Protein AF-0000000077105396 (afdb_homodimer)

Radius of gyration: 41.62 Å; Cα contacts (8 Å, |Δi|>4): 5730; chains: 2; bounding box: 111×125×95 Å

Solvent-accessible surface area (backbone atoms only — not comparable to full-atom values): 100128 Å² total; per-residue (Å²): 136,83,77,78,76,79,70,72,74,74,66,68,72,69,74,71,68,78,70,71,73,64,83,56,80,66,70,77,72,73,71,75,85,73,76,82,68,80,80,72,78,71,76,42,39,32,32,32,34,20,33,86,85,65,45,50,37,55,62,29,36,38,28,36,68,96,54,90,52,63,37,54,20,36,81,74,3,40,34,68,40,69,69,89,66,89,78,42,33,30,32,38,39,36,94,58,30,41,70,42,78,43,73,61,43,77,70,36,76,47,67,41,46,66,36,79,51,76,57,64,38,71,39,74,52,75,93,43,71,41,41,54,74,69,52,37,50,53,67,44,78,43,49,38,78,74,37,60,72,56,92,65,74,30,57,54,46,44,51,50,54,70,42,62,45,46,47,50,26,36,30,42,38,52,63,74,45,49,30,20,53,36,37,72,58,83,76,50,88,58,35,62,45,56,27,27,25,24,53,72,72,38,78,59,42,72,47,76,75,84,48,59,58,88,47,42,44,33,39,26,42,26,67,32,26,49,47,15,21,84,54,22,51,51,17,63,25,16,31,38,38,36,35,55,65,70,48,43,70,42,70,67,33,41,39,38,37,41,35,38,33,42,29,35,73,38,50,65,60,46,42,66,42,47,15,45,57,45,42,52,54,53,63,62,16,78,47,38,86,68,68,72,59,91,69,76,48,81,68,43,35,76,30,65,38,65,47,45,63,71,36,46,42,78,11,48,37,40,40,40,37,40,39,41,28,16,32,45,87,48,40,25,30,27,38,38,42,37,41,38,36,31,40,22,26,48,37,45,30,40,33,37,37,41,37,41,39,40,40,42,39,38,31,84,42,97,43,37,37,43,34,46,35,40,38,40,34,43,35,40,36,43,41,48,52,54,64,62,38,49,41,56,39,51,44,19,67,37,63,66,44,47,96,85,67,44,72,39,58,60,44,34,81,87,32,80,47,33,80,44,74,36,66,68,51,34,53,74,65,28,38,34,41,38,41,35,43,39,39,36,42,35,47,32,38,38,38,42,80,50,96,39,36,36,38,39,39,43,37,38,44,35,43,35,39,39,41,35,43,36,41,30,37,31,90,24,58,74,71,3,39,82,46,29,11,31,31,36,41,37,41,37,40,39,40,38,43,38,38,37,43,37,40,38,38,41,50,75,54,93,55,37,37,42,37,35,38,44,34,41,37,40,38,38,40,40,38,38,40,38,42,37,30,24,24,18,36,58,78,90,63,79,38,41,40,30,24,47,37,64,71,42,60,36,24,45,76,50,66,50,44,36,40,36,44,37,38,41,37,37,39,34,44,71,83,28,38,34,38,37,42,34,44,33,37,41,34,38,59,42,35,9,87,80,33,28,64,49,77,30,31,21,38,27,29,27,39,34,50,55,71,38,87,85,48,74,64,80,56,51,66,37,39,33,42,27,32,28,33,20,28,17,24,41,53,67,73,57,62,59,51,24,42,65,38,65,46,31,38,48,58,61,93,78,37,46,38,73,40,64,62,33,55,43,25,46,73,30,53,65,20,37,36,38,27,40,38,42,34,41,39,39,22,28,64,85,58,31,36,35,39,39,42,38,39,40,39,37,41,28,36,35,31,48,37,72,42,76,45,74,52,85,74,66,29,50,44,34,57,38,61,36,30,29,36,37,35,38,36,42,32,36,39,39,36,35,49,79,39,82,50,95,52,41,35,31,34,43,38,40,31,34,24,32,56,46,56,30,25,68,43,59,58,66,38,75,42,96,87,70,44,75,40,71,60,72,41,78,44,68,63,49,55,84,64,82,73,49,67,34,18,33,42,36,74,73,33,33,70,58,19,29,39,35,31,38,55,64,48,37,38,34,70,78,18,45,37,26,21,32,21,65,47,98,88,66,44,83,42,79,37,63,46,67,90,68,34,33,73,37,79,69,55,43,41,66,46,50,32,38,33,21,41,33,38,40,38,35,45,74,53,35,36,38,40,40,36,34,34,38,35,36,70,16,31,28,41,34,51,32,41,41,62,27,60,26,46,31,45,53,59,69,73,43,30,40,48,54,76,53,92,91,55,40,65,28,84,52,68,73,40,90,28,73,32,37,43,39,26,70,61,32,80,64,56,70,38,52,62,36,48,73,41,52,36,56,31,35,38,43,28,40,49,26,39,34,43,35,40,54,42,82,36,53,93,76,63,30,57,35,36,36,42,33,44,33,38,29,46,72,50,71,52,59,81,38,60,48,45,55,65,76,40,40,27,38,67,31,67,86,71,41,76,27,72,49,50,58,42,56,70,55,69,61,43,46,48,31,35,44,36,43,35,40,37,40,31,67,136,83,76,80,76,80,71,68,72,76,67,67,71,68,69,72,66,76,75,69,69,66,86,60,79,67,72,72,77,70,70,74,83,73,77,81,68,79,79,73,80,71,77,40,39,31,32,32,33,19,34,85,85,64,45,50,38,55,62,28,36,38,29,37,68,95,56,90,51,66,36,54,20,36,81,73,3,39,34,68,40,68,69,88,66,88,79,41,34,31,32,38,38,36,94,56,29,41,70,43,78,45,72,61,44,76,70,36,76,45,67,41,47,65,36,79,51,76,58,65,38,69,41,72,50,77,92,42,73,39,42,54,73,69,52,37,51,52,66,45,77,43,48,38,77,74,38,60,70,57,91,64,73,31,56,55,47,44,50,50,55,69,42,62,44,44,48,50,26,36,28,42,39,52,61,74,45,50,30,21,53,35,38,72,56,83,75,48,88,57,36,61,46,56,29,26,26,26,53,72,72,39,78,58,43,72,48,76,75,85,48,59,58,87,46,40,44,31,38,26,40,25,68,33,24,48,47,14,20,84,54,23,50,52,17,63,26,15,30,39,38,34,36,57,65,71,48,43,70,43,71,68,32,41,39,40,38,42,36,38,35,41,30,37,72,38,50,65,61,46,45,67,42,47,15,44,56,43,42,53,52,54,62,62,17,78,47,38,86,70,67,74,58,90,71,76,48,82,68,43,35,76,29,66,39,64,47,45,65,70,35,45,41,80,11,48,36,40,41,39,38,40,39,40,30,16,32,44,87,48,40,24,29,27,40,38,41,37,41,38,37,31,40,24,27,48,36,46,31,40,33,37,35,42,36,38,38,40,39,42,38,39,32,82,42,96,43,36,38,42,34,46,34,40,38,40,34,42,38,42,36,43,41,49,51,54,64,63,38,49,40,55,38,50,43,19,66,39,62,65,44,47,97,85,66,44,70,39,58,58,43,34,80,87,33,80,47,33,82,44,76,36,66,68,51,34,52,76,66,28,38,36,40,37,40,35,41,38,40,36,42,36,46,32,39,37,39,43,82,49,96,38,36,36,39,38,40,41,37,39,44,35,42,35,41,38,42,36,42,35,41,30,37,32,90,23,57,74,72,3,40,82,48,29,10,32,32,37,42,38,41,37,40,39,40,37,42,40,38,38,42,35,41,37,38,42,50,74,56,93,55,37,36,42,36,34,37,44,36,41,39,40,39,37,40,40,38,39,38,39,42,37,30,24,24,17,35,60,78,90,63,78,37,42,41,31,24,48,40,66,71,42,59,35,24,46,74,48,65,50,44,38,42,35,45,36,38,42,39,39,40,34,43,71,83,28,38,35,39,40,42,35,43,33,37,40,36,39,60,43,34,7,88,80,33,28,62,49,77,29,30,20,37,29,29,25,39,35,49,53,72,37,85,84,48,74,62,80,54,51,66,38,38,32,42,28,33,28,33,21,29,19,24,40,53,67,75,56,61,58,51,24,42,66,38,64,46,38,31,50,58,62,93,77,37,47,40,75,39,65,60,34,56,44,25,47,72,29,56,65,21,35,34,38,27,40,36,40,35,40,40,39,22,28,62,85,58,30,36,34,38,39,40,37,41,40,39,36,41,27,36,34,31,48,37,73,43,76,46,75,52,86,73,67,30,52,44,34,58,38,62,34,31,28,36,36,35,40,36,42,32,37,39,40,36,34,48,79,39,81,49,95,53,40,34,30,35,42,37,40,30,35,24,30,57,46,54,29,26,68,43,59,60,66,39,75,41,96,87,69,44,73,40,72,61,72,42,80,44,66,61,47,56,83,64,83,74,50,65,34,18,33,43,38,75,74,33,34,69,56,19,30,40,35,31,37,56,64,50,37,38,35,70,78,19,45,36,27,22,32,20,64,47,98,87,66,44,82,42,79,35,63,46,67,89,66,34,35,72,37,78,70,56,42,40,66,45,48,33,36,33,20,41,36,38,40,38,37,46,75,51,33,36,37,39,40,36,34,34,38,35,36,70,16,29,28,40,35,51,32,41,42,62,27,60,24,46,31,44,52,59,70,71,43,30,41,47,54,75,51,92,91,56,40,65,28,84,52,68,72,38,89,30,72,33,38,44,40,25,70,62,33,80,65,56,71,38,52,62,36,48,73,39,53,36,57,31,35,37,43,28,40,48,25,41,36,43,36,40,53,43,80,36,52,94,75,65,28,57,35,36,36,42,34,43,33,39,28,45,72,50,71,51,58,81,37,60,48,46,54,65,74,39,41,27,36,66,30,66,85,71,41,76,27,73,47,50,58,42,55,68,55,69,61,43,47,48,30,36,44,36,42,36,40,37,41,31,69

Foldseek 3Di:
DCPPPPPDPPPDDPPPDDPPDPPPPPPPPVPDPPDPPDPPVLPWQKEFEAAPVRAGDFFKWKADPPDRFIDTAHPRRMDTTRDDDPQQWIWTDDQQFDIDIDRRDHHYYHYTYGPPDPQSDWDDFAQGIDGNLQDFADKDKFFLVQQVLDDAQFSLQSCDFVDFQKHWQAFFQAHPGGIAIFGLDAFFDQFDQAAWEAEPNRTDGRGPPRDGSVFFGMKMKGHFCQRQCQVFARDQRTYIYTYGDFADEDDKWKKKKKKKWKWWFFFAQFFFDWQLRQLVLCVQFPPNVPDDQPPNDPCSNVFFDQLLVVFFAIKMKIKIKMKIWYDHPQKIKIKMWIKIWIDRRGPFKIKIKIKIKIKMWGDPDPFKIKIKIKIKMKMKMKGLGDFLLCSFWPHRSDDLADPVGHGAAQLHPPDLLSNGGSSVVQSVAKIKMKMKMKMKIKMKMKGHPDPFKIKIKIWMKMKMKMKMWIWGACSHPDCCPVQVIKIKIKIKMKMKIKMKIKMKGWDDDVQKTKIKIKMKMKMKMKMKMWIWMATDAHGPDRDSVRGDDTDDIDMDMDMKMKMKIKMKMWMGGNSFKIKIKIKMKMAIQQAAPVARIDIKMKIKMKGWPCPDPVNDDPFWPTKMKMKMKMKHWTGGPDRHQQDFDWDQCDDDPNDTDTATAADHNNHQYIWMKMKIKIKIWTAGRSRQKTKIKMWMKIKIFQHWDFDADDCPRVYGTHIGRWFMKMKIKMKMKIKHFPDDDPFKTKIKIKIKMFMDMFTATGFFDQDPVRDTDDDKDKDDQFAPDPQEWIFIDDGGHHRQWTKAWAWPAAAQAAQATWTWAQDPVRDTDIDLQRVRTHIDGLAGAAFRMWHKMKMWMGGHQKIKIWIKIWTFHGKFQALQCLPQVVLQLPPSNTIHIDDDVPAAGHNHHRDRGRHGRHHHNDPSCSSGYYCNRIDTLTKMWTAKMKMKGKDQPVVVVWRIKMKMKMKGRPDMDDPDSGSHSSAHWDQTPSRDTHRHRYRDSSGNGHMIMIMIMMMIMD/DCPPPPPPDDPPDPPPDPPPDPDPPPPPPVPDPPDPPDPPVLPWFKEFEAAPVRAGDWFKWKADPPDRFIDTAHPRRMDTTRDDDPQQWIWTDDQQFDIDIDRGDHHYYHYTYGPPDPQSDWDDFAQGIDGNLQDQADKDKFFLVQQVLDDAQFSLQSCDFVDFQKHWQAFFQAHPGGIAIFGLDAFFDFFDQAAWEAEPNRTDGRGPPRDGSVFFGMKMKGHFCQRQCQVFARDQRTYIYTYGDFADEDDKKKKKKKKKWKWWFFFEQFFFDWQLRQLVLCVLFPPNVPDDQPPNDPCSNVFFDQLLVVFFAIKMKIKIKMKIWYDHPQKIKIKMWIKIWIDRRGPFKIKIKIKIKIKMWGDPDPFKIKIKIKIKMKMKMKGLGDFLLCSFWPHRSDDQADPVGHGAAQLHPPDLQSNGGSSVVQSVAKIKMKMKMKMKIKMKMKGHPDPFKIKIKIWMKMKMKMKMWIWGACSHPDCCPVQVIKIKIKIKMKMKIKMKIKMKGWDDDVQKTKIKIKMKIKMKMKMKMWIWMATDAHGPDRDSVRGDDTDDIDMDMDMKMKMKIKMKMWMGGNSFKIKIKIKMKMAIQQAAPVARIDIKMKIKMKGWPCPDPVNDDPFWPTKMKMKMKMKHWYGGPDRHQQDFDWDWDDDDPNDTDTATAADHNNHQYIWMKMKIKIKIWTAGRSRQKTKIKMWMKIKIFQHWDFDADDCPRVYGTHIGRWFMKMKTKMKMKIKHFPDDDPFKTKIKIKIKMFMDIFTATGFFDQDPVRDTDDDKDKDDQFAPDPQEWIAIDDGGHHRQWTKAWAWPAAAQAAQATWTWAQDPVRDTDIDLARVRTHIDGDAGAAFRMWHKMKMWMGGHQKIKIWIKIWTFHGKFQELQCLPQVVLQLPPSNTIHIDDGVPAAGHNHHRDRGRHGRHHHNDPSCSSGYYCNRIDTLTKMWTAKMKMKGKDQPVVVVWRIKMKMKMKGRPDMDDPDSGSHSSAHWDQTPSRDTHRHRYHDSSGNGHMIMIMIMMMIMD

Sequence (2036 aa):
MTIDAKARSLLLVCAIALPCLVFANHGHMVPPKQTIAASTQQNGVRGKVVDKAGEPLVGVTITEVGTANKTISDADGNFILTLSKKNNRITLSYVGFTDQTVVATDNMIVTLQPQETELSEVVVVGYGTQRKESLTGAMANIKSEKLKDITSASVENMLNGKAAGVYVAPGSGRPGTSGAIVIRGQTSINGATAPLWVIDGIIVGNSPGELNPADIESLTVLKDAASTAIYGSEGANGVIVVTTKKAKSGRTAFNITAKTGISTLSRGHMQMMDGAEFYDFYKSFANVDQVKFKRWTPDLRNQNFDWFKLATQTGFTQDYNLTVSGGDDKLKSFFSLGYYNEEGAVKGYDYDRYSARMSLSYQPARWLSITPSFSGSLRNVSDKQHDVGSMYYMMPWDSPYDEQGNLVPNQYSGWVNSKGTNYLYDLQWNHNEEKQYEVVGGLDFKVDFTDWLSFTSSNNYRYSNLENHGYYDPRSSAAGGDTHGRITEWRESWVRRYSSQILRFEKMFETHRVSGMLAYEFNDYEHNYIDAYGTGFVKGFEALSATSKPEKLKGAPSAWAKQSLFTQWKYSYDDKLFAELSLRRDGRSNFGINNRYGNFFSVSGAWSINREKWFTLECVDLLKLRASYGSVGNVPIELYPSYSLYSVGVNYDSMPGALISQIGNPNLTWEKTFTSGIGVDLSLFKNRIRLALDGYVKNTSNILYKVPVTGLTGVTSIWKNIGKMRNTGVELTLGGDIIRTKDLTWAVDLNLTHNANELRDLYKQLDNNGNYIVKPVLISDGTTIAGTAQRILEIGEPVDTYYMKEWAGVNKKDGRPMWYTTDKNGNKVTTSNYAKASDFKCGKASPDLFGSISTALSYKSFDLHANFGYSIGGQIYSYYRQEFDSDGAYAGDRNQMKLQNGWTRWQKPNDEATHPRALYNNQDKGNQASSRYLESSDYLKLRSLTLGYNVDLNRFGIKNMRISLTGENLFTITNYSGVDPELPAGTNDKGVLSVMNTGGTYVYPMVRKFMLGLNLTFMTIDAKARSLLLVCAIALPCLVFANHGHMVPPKQTIAASTQQNGVRGKVVDKAGEPLVGVTITEVGTANKTISDADGNFILTLSKKNNRITLSYVGFTDQTVVATDNMIVTLQPQETELSEVVVVGYGTQRKESLTGAMANIKSEKLKDITSASVENMLNGKAAGVYVAPGSGRPGTSGAIVIRGQTSINGATAPLWVIDGIIVGNSPGELNPADIESLTVLKDAASTAIYGSEGANGVIVVTTKKAKSGRTAFNITAKTGISTLSRGHMQMMDGAEFYDFYKSFANVDQVKFKRWTPDLRNQNFDWFKLATQTGFTQDYNLTVSGGDDKLKSFFSLGYYNEEGAVKGYDYDRYSARMSLSYQPARWLSITPSFSGSLRNVSDKQHDVGSMYYMMPWDSPYDEQGNLVPNQYSGWVNSKGTNYLYDLQWNHNEEKQYEVVGGLDFKVDFTDWLSFTSSNNYRYSNLENHGYYDPRSSAAGGDTHGRITEWRESWVRRYSSQILRFEKMFETHRVSGMLAYEFNDYEHNYIDAYGTGFVKGFEALSATSKPEKLKGAPSAWAKQSLFTQWKYSYDDKLFAELSLRRDGRSNFGINNRYGNFFSVSGAWSINREKWFTLECVDLLKLRASYGSVGNVPIELYPSYSLYSVGVNYDSMPGALISQIGNPNLTWEKTFTSGIGVDLSLFKNRIRLALDGYVKNTSNILYKVPVTGLTGVTSIWKNIGKMRNTGVELTLGGDIIRTKDLTWAVDLNLTHNANELRDLYKQLDNNGNYIVKPVLISDGTTIAGTAQRILEIGEPVDTYYMKEWAGVNKKDGRPMWYTTDKNGNKVTTSNYAKASDFKCGKASPDLFGSISTALSYKSFDLHANFGYSIGGQIYSYYRQEFDSDGAYAGDRNQMKLQNGWTRWQKPNDEATHPRALYNNQDKGNQASSRYLESSDYLKLRSLTLGYNVDLNRFGIKNMRISLTGENLFTITNYSGVDPELPAGTNDKGVLSVMNTGGTYVYPMVRKFMLGLNLTF

Secondary structure (DSSP, 8-state):
------SGGGGGGGGGS--TT----------------------EEEEEEE-TTS-B-TT-EEEETTSS-EEE--TTSEEEEE--STT-EEEEE-TTB--EEEE--TTEEEEPPB---GGG-EEEETTEEEEGGG--S-EEEEEHHHHTTS--S-HHHHTTTSSTTEEEEPP-SSTT---EEEESS---SSB--SPEEEETTEEEES--TT--GGGEEEEEEE-SHHHHGGGGGG-TT-EEEEEE----SEEEEEEEEEEEEEEEE--TT--B--HHHHHHHHHT-TTGGG---TT-SGGGGG----HHHHHB--EEEEEEEEEEEEE-SSEEEEEEEEEEEEE-SBTTEEEEEEEEEEEEEEEEETTEEEEEEEEEEEEEEEE-PPPTTHHHHS-TT--SB-TTSPBPPTT-TTSSSTT---HHHHHTT-EEEEEEEEEEEEEEEEEESSSSEEEEEEEEEEEEEEEEEEEE-TTSSTTTTTTT-EEEEEEEEEEEEEEEEEEEEEEEETTEEEEEEEEEEEEEEEEEEEEEEEE---TT---GGG-SEEEEEEEEEEEEEEEEEEEEEEEEETTTEEEEEEEEEEEETTS-GGG-EEEEEEEEEEEEGGGSTT---TTEEEEEEEEEEEEEEE-BSSS-TTS-EEEEEEEETTEEEEEEEE---TT---EEEEEEEEEEEEEETTTTEEEEEEEEEEEEEEEEEEEE--GGGS--EEEEEEEEEEEEEEEEEEEEEEEE-SSEEEEEEEEEEEEEEEEEE--EEE-TTS-EEE--EEEE-SS--TT--EEEE-TTS-TTEEEEEPEEEE-TTT--EEEEEE-TTS-EEEES-GGGPPEEEEEESS-SEEEEEEEEEEETTEEEEEEEEEEES-EEE-HHHHHHSSTTTTTTTS--BPPPTT--B--STT---SB----TT--S-TTSSSGGGEEE--EEEEEEEEEEEEEEEGGGTEEEEEEEEEEEEEEEEE---SS-SSPPPEE-TTSSEE---B--TTPPPPEEEEEEEEEEE-/------SSGGGGGGGG--GGGS---------------------EEEEEEE-TTS-B-TT-EEEETTSS-EEE--TTSEEEEE--STT-EEEEE-TTB--EEEE--TTEEEEPPB---GGG-EEEETTEEEEGGG--S-EEEEEHHHHTTS--S-HHHHTTTSSTTEEEEPP-SSTT---EEEESS---SSB--SPEEEETTEEEES--TT--GGGEEEEEEE-SHHHHGGGGGG-TT-EEEEEE----SEEEEEEEEEEEEEEEE--TT--B--HHHHHHHHHT-TTGGG---TT-SGGGGG----HHHHHB--EEEEEEEEEEEEE-SSEEEEEEEEEEEEE-SBTTEEEEEEEEEEEEEEEEETTEEEEEEEEEEEEEEEE-PPPTTHHHHS-TT--SB-TTSPBPPTT-TTSSSTT---HHHHHTT-EEEEEEEEEEEEEEEEEESSSSEEEEEEEEEEEEEEEEEEEE-TTSSTTTTTTT-EEEEEEEEEEEEEEEEEEEEEEEETTEEEEEEEEEEEEEEEEEEEEEEEE---TT---GGG-SEEEEEEEEEEEEEEEEEEEEEEEEETTTEEEEEEEEEEEETTS-GGG-EEEEEEEEEEEEGGGSTT---TTEEEEEEEEEEEEEEE-BSSS-TTS-EEEEEEEETTEEEEEEEEB--TT---EEEEEEEEEEEEEETTTTEEEEEEEEEEEEEEEEEEEE--GGGS--EEEEEEEEEEEEEEEEEEEEEEEE-SSEEEEEEEEEEEEEEEEEE--EEE-TTS-EEE--EEEE-SS--TT--EEEE-TTS-TTEEEEEPEEEE-TTT--EEEEEE-TTS-EEEES-GGGPPEEEEEESS-SEEEEEEEEEEETTEEEEEEEEEEES-EEE-HHHHHHSSTTTTTTTS--BPPPTT--B--STT---SB----TT--S-TTSSSGGGEEE--EEEEEEEEEEEEEEEGGGTEEEEEEEEEEEEEEEEE---SS-SSPPPEE-TTSSEE---B--TTPPPPEEEEEEEEEEE-

Structure (mmCIF, N/CA/C/O backbone):
data_AF-0000000077105396-model_v1
#
loop_
_entity.id
_entity.type
_entity.pdbx_description
1 polymer 'TonB-linked outer membrane protein, SusC/RagA family'
#
loop_
_atom_site.group_PDB
_atom_site.id
_atom_site.type_symbol
_atom_site.label_atom_id
_atom_site.label_alt_id
_atom_site.label_comp_id
_atom_site.label_asym_id
_atom_site.label_entity_id
_atom_site.label_seq_id
_atom_site.pdbx_PDB_ins_code
_atom_site.Cartn_x
_atom_site.Cartn_y
_atom_site.Cartn_z
_atom_site.occupancy
_atom_site.B_iso_or_equiv
_atom_site.auth_seq_id
_atom_site.auth_comp_id
_atom_site.auth_asym_id
_atom_site.auth_atom_id
_atom_site.pdbx_PDB_model_num
ATOM 1 N N . MET A 1 1 ? -10.664 -17.047 25.531 1 20.53 1 MET A N 1
ATOM 2 C CA . MET A 1 1 ? -9.273 -17.234 25.922 1 20.53 1 MET A CA 1
ATOM 3 C C . MET A 1 1 ? -8.398 -16.125 25.375 1 20.53 1 MET A C 1
ATOM 5 O O . MET A 1 1 ? -8.016 -16.141 24.203 1 20.53 1 MET A O 1
ATOM 9 N N . THR A 1 2 ? -8.656 -14.859 25.828 1 23.81 2 THR A N 1
ATOM 10 C CA . THR A 1 2 ? -8.406 -13.484 25.422 1 23.81 2 THR A CA 1
ATOM 11 C C . THR A 1 2 ? -6.945 -13.109 25.656 1 23.81 2 THR A C 1
ATOM 13 O O . THR A 1 2 ? -6.539 -12.867 26.797 1 23.81 2 THR A O 1
ATOM 16 N N . ILE A 1 3 ? -5.984 -14.094 25.109 1 25.91 3 ILE A N 1
ATOM 17 C CA . ILE A 1 3 ? -4.547 -13.883 25.25 1 25.91 3 ILE A CA 1
ATOM 18 C C . ILE A 1 3 ? -4.199 -12.453 24.812 1 25.91 3 ILE A C 1
ATOM 20 O O . ILE A 1 3 ? -4.473 -12.062 23.672 1 25.91 3 ILE A O 1
ATOM 24 N N . ASP A 1 4 ? -4.121 -11.508 25.797 1 24.95 4 ASP A N 1
ATOM 25 C CA . ASP A 1 4 ? -3.785 -10.094 25.875 1 24.95 4 ASP A CA 1
ATOM 26 C C . ASP A 1 4 ? -2.42 -9.82 25.25 1 24.95 4 ASP A C 1
ATOM 28 O O . ASP A 1 4 ? -1.4 -10.32 25.719 1 24.95 4 ASP A O 1
ATOM 32 N N . ALA A 1 5 ? -2.203 -9.773 23.906 1 24.31 5 ALA A N 1
ATOM 33 C CA . ALA A 1 5 ? -1.167 -9.617 22.891 1 24.31 5 ALA A CA 1
ATOM 34 C C . ALA A 1 5 ? -0.33 -8.367 23.156 1 24.31 5 ALA A C 1
ATOM 36 O O . ALA A 1 5 ? 0.471 -7.957 22.312 1 24.31 5 ALA A O 1
ATOM 37 N N . LYS A 1 6 ? -0.654 -7.5 24.109 1 28.03 6 LYS A N 1
ATOM 38 C CA . LYS A 1 6 ? 0.006 -6.199 24.141 1 28.03 6 LYS A CA 1
ATOM 39 C C . LYS A 1 6 ? 1.485 -6.34 24.484 1 28.03 6 LYS A C 1
ATOM 41 O O . LYS A 1 6 ? 2.193 -5.336 24.609 1 28.03 6 LYS A O 1
ATOM 46 N N . ALA A 1 7 ? 1.91 -7.496 25.156 1 23.7 7 ALA A N 1
ATOM 47 C CA . ALA A 1 7 ? 3.199 -7.371 25.828 1 23.7 7 ALA A CA 1
ATOM 48 C C . ALA A 1 7 ? 4.32 -7.113 24.828 1 23.7 7 ALA A C 1
ATOM 50 O O . ALA A 1 7 ? 5.234 -6.328 25.094 1 23.7 7 ALA A O 1
ATOM 51 N N . ARG A 1 8 ? 4.551 -7.988 23.859 1 24.31 8 ARG A N 1
ATOM 52 C CA . ARG A 1 8 ? 5.895 -8.477 23.578 1 24.31 8 ARG A CA 1
ATOM 53 C C . ARG A 1 8 ? 6.672 -7.477 22.734 1 24.31 8 ARG A C 1
ATOM 55 O O . ARG A 1 8 ? 7.762 -7.781 22.234 1 24.31 8 ARG A O 1
ATOM 62 N N . SER A 1 9 ? 5.996 -6.492 22.172 1 22.55 9 SER A N 1
ATOM 63 C CA . SER A 1 9 ? 6.762 -6.012 21.016 1 22.55 9 SER A CA 1
ATOM 64 C C . SER A 1 9 ? 8.094 -5.418 21.453 1 22.55 9 SER A C 1
ATOM 66 O O . SER A 1 9 ? 9.047 -5.367 20.672 1 22.55 9 SER A O 1
ATOM 68 N N . LEU A 1 10 ? 8.148 -4.609 22.531 1 23.28 10 LEU A N 1
ATOM 69 C CA . LEU A 1 10 ? 9.141 -3.541 22.469 1 23.28 10 LEU A CA 1
ATOM 70 C C . LEU A 1 10 ? 10.523 -4.062 22.859 1 23.28 10 LEU A C 1
ATOM 72 O O . LEU A 1 10 ? 11.438 -3.273 23.109 1 23.28 10 LEU A O 1
ATOM 76 N N . LEU A 1 11 ? 10.664 -5.414 23.031 1 21.59 11 LEU A N 1
ATOM 77 C CA . LEU A 1 11 ? 11.922 -5.688 23.719 1 21.59 11 LEU A CA 1
ATOM 78 C C . LEU A 1 11 ? 13.102 -5.102 22.938 1 21.59 11 LEU A C 1
ATOM 80 O O . LEU A 1 11 ? 14.031 -4.559 23.547 1 21.59 11 LEU A O 1
ATOM 84 N N . LEU A 1 12 ? 13.18 -5.422 21.656 1 23.56 12 LEU A N 1
ATOM 85 C CA . LEU A 1 12 ? 14.523 -5.832 21.266 1 23.56 12 LEU A CA 1
ATOM 86 C C . LEU A 1 12 ? 15.445 -4.617 21.125 1 23.56 12 LEU A C 1
ATOM 88 O O . LEU A 1 12 ? 16.641 -4.766 20.891 1 23.56 12 LEU A O 1
ATOM 92 N N . VAL A 1 13 ? 14.93 -3.408 21 1 23.52 13 VAL A N 1
ATOM 93 C CA . VAL A 1 13 ? 15.93 -2.621 20.281 1 23.52 13 VAL A CA 1
ATOM 94 C C . VAL A 1 13 ? 17.141 -2.4 21.188 1 23.52 13 VAL A C 1
ATOM 96 O O . VAL A 1 13 ? 18.266 -2.201 20.703 1 23.52 13 VAL A O 1
ATOM 99 N N . CYS A 1 14 ? 16.938 -2.254 22.5 1 23.25 14 CYS A N 1
ATOM 100 C CA . CYS A 1 14 ? 17.984 -1.435 23.094 1 23.25 14 CYS A CA 1
ATOM 101 C C . CYS A 1 14 ? 19.281 -2.227 23.25 1 23.25 14 CYS A C 1
ATOM 103 O O . CYS A 1 14 ? 20.172 -1.836 24 1 23.25 14 CYS A O 1
ATOM 105 N N . ALA A 1 15 ? 19.297 -3.488 22.891 1 24.05 15 ALA A N 1
ATOM 106 C CA . ALA A 1 15 ? 20.5 -4.113 23.422 1 24.05 15 ALA A CA 1
ATOM 107 C C . ALA A 1 15 ? 21.75 -3.402 22.922 1 24.05 15 ALA A C 1
ATOM 109 O O . ALA A 1 15 ? 22.875 -3.77 23.297 1 24.05 15 ALA A O 1
ATOM 110 N N . ILE A 1 16 ? 21.703 -2.652 21.891 1 23.67 16 ILE A N 1
ATOM 111 C CA . ILE A 1 16 ? 23.031 -2.646 21.281 1 23.67 16 ILE A CA 1
ATOM 112 C C . ILE A 1 16 ? 23.953 -1.723 22.078 1 23.67 16 ILE A C 1
ATOM 114 O O . ILE A 1 16 ? 25.047 -1.376 21.625 1 23.67 16 ILE A O 1
ATOM 118 N N . ALA A 1 17 ? 23.422 -0.923 23.094 1 21.92 17 ALA A N 1
ATOM 119 C CA . ALA A 1 17 ? 24.422 0.112 23.328 1 21.92 17 ALA A CA 1
ATOM 120 C C . ALA A 1 17 ? 25.766 -0.502 23.719 1 21.92 17 ALA A C 1
ATOM 122 O O . ALA A 1 17 ? 26.781 -0.241 23.078 1 21.92 17 ALA A O 1
ATOM 123 N N . LEU A 1 18 ? 26.344 -0.093 24.984 1 23.25 18 LEU A N 1
ATOM 124 C CA . LEU A 1 18 ? 27.656 0.413 25.359 1 23.25 18 LEU A CA 1
ATOM 125 C C . LEU A 1 18 ? 28.578 -0.726 25.781 1 23.25 18 LEU A C 1
ATOM 127 O O . LEU A 1 18 ? 28.531 -1.17 26.938 1 23.25 18 LEU A O 1
ATOM 131 N N . PRO A 1 19 ? 28.469 -1.893 25.219 1 21.8 19 PRO A N 1
ATOM 132 C CA . PRO A 1 19 ? 29.375 -2.775 25.953 1 21.8 19 PRO A CA 1
ATOM 133 C C . PRO A 1 19 ? 30.734 -2.141 26.203 1 21.8 19 PRO A C 1
ATOM 135 O O . PRO A 1 19 ? 31.375 -2.418 27.234 1 21.8 19 PRO A O 1
ATOM 138 N N . CYS A 1 20 ? 31.203 -1.55 25.109 1 24.34 20 CYS A N 1
ATOM 139 C CA . CYS A 1 20 ? 32.625 -1.896 24.969 1 24.34 20 CYS A CA 1
ATOM 140 C C . CYS A 1 20 ? 33.469 -1.138 25.984 1 24.34 20 CYS A C 1
ATOM 142 O O . CYS A 1 20 ? 34.688 -1.09 25.859 1 24.34 20 CYS A O 1
ATOM 144 N N . LEU A 1 21 ? 32.938 -0.207 26.812 1 23.08 21 LEU A N 1
ATOM 145 C CA . LEU A 1 21 ? 34.062 0.662 27.141 1 23.08 21 LEU A CA 1
ATOM 146 C C . LEU A 1 21 ? 35.125 -0.1 27.906 1 23.08 21 LEU A C 1
ATOM 148 O O . LEU A 1 21 ? 36.156 0.466 28.266 1 23.08 21 LEU A O 1
ATOM 152 N N . VAL A 1 22 ? 34.594 -1.21 28.578 1 20.86 22 VAL A N 1
ATOM 153 C CA . VAL A 1 22 ? 35.469 -1.357 29.734 1 20.86 22 VAL A CA 1
ATOM 154 C C . VAL A 1 22 ? 36.906 -1.462 29.297 1 20.86 22 VAL A C 1
ATOM 156 O O . VAL A 1 22 ? 37.812 -0.939 29.953 1 20.86 22 VAL A O 1
ATOM 159 N N . PHE A 1 23 ? 37.094 -2.406 28.375 1 22.53 23 PHE A N 1
ATOM 160 C CA . PHE A 1 23 ? 38.312 -3.146 28.703 1 22.53 23 PHE A CA 1
ATOM 161 C C . PHE A 1 23 ? 39.562 -2.297 28.438 1 22.53 23 PHE A C 1
ATOM 163 O O . PHE A 1 23 ? 39.969 -2.115 27.297 1 22.53 23 PHE A O 1
ATOM 170 N N . ALA A 1 24 ? 39.625 -1.122 29.078 1 21.8 24 ALA A N 1
ATOM 171 C CA . ALA A 1 24 ? 40.781 -0.268 28.875 1 21.8 24 ALA A CA 1
ATOM 172 C C . ALA A 1 24 ? 42.062 -1.056 29.062 1 21.8 24 ALA A C 1
ATOM 174 O O . ALA A 1 24 ? 43.094 -0.734 28.469 1 21.8 24 ALA A O 1
ATOM 175 N N . ASN A 1 25 ? 42 -1.926 30.141 1 21.36 25 ASN A N 1
ATOM 176 C CA . ASN A 1 25 ? 43.281 -1.809 30.828 1 21.36 25 ASN A CA 1
ATOM 177 C C . ASN A 1 25 ? 44.438 -2.285 29.953 1 21.36 25 ASN A C 1
ATOM 179 O O . ASN A 1 25 ? 44.719 -3.486 29.875 1 21.36 25 ASN A O 1
ATOM 183 N N . HIS A 1 26 ? 44.344 -2.004 28.703 1 22.12 26 HIS A N 1
ATOM 184 C CA . HIS A 1 26 ? 45.5 -2.535 27.969 1 22.12 26 HIS A CA 1
ATOM 185 C C . HIS A 1 26 ? 46.812 -2.062 28.594 1 22.12 26 HIS A C 1
ATOM 187 O O . HIS A 1 26 ? 47.062 -0.861 28.641 1 22.12 26 HIS A O 1
ATOM 193 N N . GLY A 1 27 ? 47.094 -2.621 29.859 1 21.94 27 GLY A N 1
ATOM 194 C CA . GLY A 1 27 ? 48.438 -2.402 30.375 1 21.94 27 GLY A CA 1
ATOM 195 C C . GLY A 1 27 ? 49.5 -2.465 29.297 1 21.94 27 GLY A C 1
ATOM 196 O O . GLY A 1 27 ? 49.438 -3.303 28.391 1 21.94 27 GLY A O 1
ATOM 197 N N . HIS A 1 28 ? 49.906 -1.325 28.906 1 24 28 HIS A N 1
ATOM 198 C CA . HIS A 1 28 ? 50.969 -0.995 27.984 1 24 28 HIS A CA 1
ATOM 199 C C . HIS A 1 28 ? 52.219 -1.796 28.297 1 24 28 HIS A C 1
ATOM 201 O O . HIS A 1 28 ? 53 -1.44 29.203 1 24 28 HIS A O 1
ATOM 207 N N . MET A 1 29 ? 52.031 -3.158 28.672 1 22.67 29 MET A N 1
ATOM 208 C CA . MET A 1 29 ? 53.344 -3.723 28.984 1 22.67 29 MET A CA 1
ATOM 209 C C . MET A 1 29 ? 54.312 -3.451 27.859 1 22.67 29 MET A C 1
ATOM 211 O O . MET A 1 29 ? 54 -3.693 26.688 1 22.67 29 MET A O 1
ATOM 215 N N . VAL A 1 30 ? 55.188 -2.471 28.125 1 24.73 30 VAL A N 1
ATOM 216 C CA . VAL A 1 30 ? 56.344 -1.979 27.344 1 24.73 30 VAL A CA 1
ATOM 217 C C . VAL A 1 30 ? 57.188 -3.156 26.875 1 24.73 30 VAL A C 1
ATOM 219 O O . VAL A 1 30 ? 57.719 -3.896 27.703 1 24.73 30 VAL A O 1
ATOM 222 N N . PRO A 1 31 ? 56.625 -3.912 25.875 1 25.75 31 PRO A N 1
ATOM 223 C CA . PRO A 1 31 ? 57.469 -5.062 25.578 1 25.75 31 PRO A CA 1
ATOM 224 C C . PRO A 1 31 ? 58.938 -4.684 25.406 1 25.75 31 PRO A C 1
ATOM 226 O O . PRO A 1 31 ? 59.25 -3.553 25.031 1 25.75 31 PRO A O 1
ATOM 229 N N . PRO A 1 32 ? 59.844 -5.363 26.109 1 25.44 32 PRO A N 1
ATOM 230 C CA . PRO A 1 32 ? 61.281 -5.035 26.141 1 25.44 32 PRO A CA 1
ATOM 231 C C . PRO A 1 32 ? 61.875 -4.809 24.75 1 25.44 32 PRO A C 1
ATOM 233 O O . PRO A 1 32 ? 61.281 -5.27 23.75 1 25.44 32 PRO A O 1
ATOM 236 N N . LYS A 1 33 ? 62.875 -3.926 24.656 1 23.98 33 LYS A N 1
ATOM 237 C CA . LYS A 1 33 ? 63.719 -3.445 23.562 1 23.98 33 LYS A CA 1
ATOM 238 C C . LYS A 1 33 ? 64.312 -4.609 22.766 1 23.98 33 LYS A C 1
ATOM 240 O O . LYS A 1 33 ? 65.25 -5.273 23.234 1 23.98 33 LYS A O 1
ATOM 245 N N . GLN A 1 34 ? 63.438 -5.562 22.297 1 22.48 34 GLN A N 1
ATOM 246 C CA . GLN A 1 34 ? 64.188 -6.672 21.672 1 22.48 34 GLN A CA 1
ATOM 247 C C . GLN A 1 34 ? 65.125 -6.176 20.609 1 22.48 34 GLN A C 1
ATOM 249 O O . GLN A 1 34 ? 64.812 -5.258 19.844 1 22.48 34 GLN A O 1
ATOM 254 N N . THR A 1 35 ? 66.438 -6.438 20.859 1 25.66 35 THR A N 1
ATOM 255 C CA . THR A 1 35 ? 67.688 -6.219 20.094 1 25.66 35 THR A CA 1
ATOM 256 C C . THR A 1 35 ? 67.5 -6.668 18.656 1 25.66 35 THR A C 1
ATOM 258 O O . THR A 1 35 ? 67 -7.77 18.391 1 25.66 35 THR A O 1
ATOM 261 N N . ILE A 1 36 ? 67.5 -5.688 17.703 1 24.7 36 ILE A N 1
ATOM 262 C CA . ILE A 1 36 ? 67.438 -5.719 16.25 1 24.7 36 ILE A CA 1
ATOM 263 C C . ILE A 1 36 ? 68.438 -6.691 15.711 1 24.7 36 ILE A C 1
ATOM 265 O O . ILE A 1 36 ? 69.688 -6.398 15.742 1 24.7 36 ILE A O 1
ATOM 269 N N . ALA A 1 37 ? 68.5 -7.941 16.188 1 25.17 37 ALA A N 1
ATOM 270 C CA . ALA A 1 37 ? 69.562 -8.641 15.523 1 25.17 37 ALA A CA 1
ATOM 271 C C . ALA A 1 37 ? 69.5 -8.477 14.008 1 25.17 37 ALA A C 1
ATOM 273 O O . ALA A 1 37 ? 68.438 -8.18 13.469 1 25.17 37 ALA A O 1
ATOM 274 N N . ALA A 1 38 ? 70.562 -8.898 13.375 1 25.7 38 ALA A N 1
ATOM 275 C CA . ALA A 1 38 ? 71.188 -8.867 12.047 1 25.7 38 ALA A CA 1
ATOM 276 C C . ALA A 1 38 ? 70.25 -9.539 11.016 1 25.7 38 ALA A C 1
ATOM 278 O O . ALA A 1 38 ? 69.625 -10.555 11.312 1 25.7 38 ALA A O 1
ATOM 279 N N . SER A 1 39 ? 69.812 -8.75 10.031 1 26.66 39 SER A N 1
ATOM 280 C CA . SER A 1 39 ? 69.062 -8.898 8.781 1 26.66 39 SER A CA 1
ATOM 281 C C . SER A 1 39 ? 69.5 -10.133 8.016 1 26.66 39 SER A C 1
ATOM 283 O O . SER A 1 39 ? 70.625 -10.133 7.43 1 26.66 39 SER A O 1
ATOM 285 N N . THR A 1 40 ? 69.75 -11.336 8.734 1 29.83 40 THR A N 1
ATOM 286 C CA . THR A 1 40 ? 70.062 -12.336 7.719 1 29.83 40 THR A CA 1
ATOM 287 C C . THR A 1 40 ? 69.062 -12.281 6.574 1 29.83 40 THR A C 1
ATOM 289 O O . THR A 1 40 ? 67.812 -12.297 6.805 1 29.83 40 THR A O 1
ATOM 292 N N . GLN A 1 41 ? 69.5 -11.703 5.441 1 32.38 41 GLN A N 1
ATOM 293 C CA . GLN A 1 41 ? 68.875 -11.586 4.113 1 32.38 41 GLN A CA 1
ATOM 294 C C . GLN A 1 41 ? 68.188 -12.875 3.703 1 32.38 41 GLN A C 1
ATOM 296 O O . GLN A 1 41 ? 68.812 -13.828 3.275 1 32.38 41 GLN A O 1
ATOM 301 N N . GLN A 1 42 ? 67.438 -13.508 4.602 1 37.75 42 GLN A N 1
ATOM 302 C CA . GLN A 1 42 ? 66.812 -14.688 4.055 1 37.75 42 GLN A CA 1
ATOM 303 C C . GLN A 1 42 ? 66 -14.328 2.82 1 37.75 42 GLN A C 1
ATOM 305 O O . GLN A 1 42 ? 65.125 -13.43 2.863 1 37.75 42 GLN A O 1
ATOM 310 N N . ASN A 1 43 ? 66.5 -14.609 1.639 1 50.38 43 ASN A N 1
ATOM 311 C CA . ASN A 1 43 ? 66.062 -14.453 0.257 1 50.38 43 ASN A CA 1
ATOM 312 C C . ASN A 1 43 ? 64.688 -15.023 0.047 1 50.38 43 ASN A C 1
ATOM 314 O O . ASN A 1 43 ? 64.5 -16.234 -0.093 1 50.38 43 ASN A O 1
ATOM 318 N N . GLY A 1 44 ? 63.688 -14.703 0.724 1 64.06 44 GLY A N 1
ATOM 319 C CA . GLY A 1 44 ? 62.344 -15.195 0.389 1 64.06 44 GLY A CA 1
ATOM 320 C C . GLY A 1 44 ? 61.781 -14.562 -0.87 1 64.06 44 GLY A C 1
ATOM 321 O O . GLY A 1 44 ? 62.219 -13.477 -1.267 1 64.06 44 GLY A O 1
ATOM 322 N N . VAL A 1 45 ? 61.094 -15.336 -1.764 1 75.75 45 VAL A N 1
ATOM 323 C CA . VAL A 1 45 ? 60.406 -14.844 -2.951 1 75.75 45 VAL A CA 1
ATOM 324 C C . VAL A 1 45 ? 59.188 -14.023 -2.535 1 75.75 45 VAL A C 1
ATOM 326 O O . VAL A 1 45 ? 58.344 -14.492 -1.768 1 75.75 45 VAL A O 1
ATOM 329 N N . ARG A 1 46 ? 59.125 -12.711 -2.965 1 78.5 46 ARG A N 1
ATOM 330 C CA . ARG A 1 46 ? 58 -11.797 -2.762 1 78.5 46 ARG A CA 1
ATOM 331 C C . ARG A 1 46 ? 57.156 -11.68 -4.023 1 78.5 46 ARG A C 1
ATOM 333 O O . ARG A 1 46 ? 57.688 -11.617 -5.133 1 78.5 46 ARG A O 1
ATOM 340 N N . GLY A 1 47 ? 55.875 -11.898 -3.852 1 82.56 47 GLY A N 1
ATOM 341 C CA . GLY A 1 47 ? 54.969 -11.734 -4.977 1 82.56 47 GLY A CA 1
ATOM 342 C C . GLY A 1 47 ? 53.594 -11.242 -4.57 1 82.56 47 GLY A C 1
ATOM 343 O O . GLY A 1 47 ? 53.344 -11.039 -3.383 1 82.56 47 GLY A O 1
ATOM 344 N N . LYS A 1 48 ? 52.781 -10.891 -5.562 1 85.06 48 LYS A N 1
ATOM 345 C CA . LYS A 1 48 ? 51.406 -10.445 -5.434 1 85.06 48 LYS A CA 1
ATOM 346 C C . LYS A 1 48 ? 50.469 -11.336 -6.238 1 85.06 48 LYS A C 1
ATOM 348 O O . LYS A 1 48 ? 50.75 -11.695 -7.379 1 85.06 48 LYS A O 1
ATOM 353 N N . VAL A 1 49 ? 49.469 -11.781 -5.598 1 85 49 VAL A N 1
ATOM 354 C CA . VAL A 1 49 ? 48.438 -12.578 -6.289 1 85 49 VAL A CA 1
ATOM 355 C C . VAL A 1 49 ? 47.188 -11.719 -6.543 1 85 49 VAL A C 1
ATOM 357 O O . VAL A 1 49 ? 46.656 -11.102 -5.617 1 85 49 VAL A O 1
ATOM 360 N N . VAL A 1 50 ? 46.719 -11.711 -7.805 1 80.19 50 VAL A N 1
ATOM 361 C CA . VAL A 1 50 ? 45.562 -10.93 -8.203 1 80.19 50 VAL A CA 1
ATOM 362 C C . VAL A 1 50 ? 44.625 -11.797 -9.031 1 80.19 50 VAL A C 1
ATOM 364 O O . VAL A 1 50 ? 45 -12.852 -9.531 1 80.19 50 VAL A O 1
ATOM 367 N N . ASP A 1 51 ? 43.312 -11.359 -9.07 1 72.38 51 ASP A N 1
ATOM 368 C CA . ASP A 1 51 ? 42.375 -12.016 -9.977 1 72.38 51 ASP A CA 1
ATOM 369 C C . ASP A 1 51 ? 42.469 -11.414 -11.375 1 72.38 51 ASP A C 1
ATOM 371 O O . ASP A 1 51 ? 43.281 -10.547 -11.641 1 72.38 51 ASP A O 1
ATOM 375 N N . LYS A 1 52 ? 41.531 -11.945 -12.273 1 67.56 52 LYS A N 1
ATOM 376 C CA . LYS A 1 52 ? 41.562 -11.492 -13.664 1 67.56 52 LYS A CA 1
ATOM 377 C C . LYS A 1 52 ? 41.344 -9.984 -13.758 1 67.56 52 LYS A C 1
ATOM 379 O O . LYS A 1 52 ? 41.812 -9.344 -14.695 1 67.56 52 LYS A O 1
ATOM 384 N N . ALA A 1 53 ? 40.688 -9.461 -12.891 1 61.47 53 ALA A N 1
ATOM 385 C CA . ALA A 1 53 ? 40.375 -8.031 -12.906 1 61.47 53 ALA A CA 1
ATOM 386 C C . ALA A 1 53 ? 41.5 -7.215 -12.266 1 61.47 53 ALA A C 1
ATOM 388 O O . ALA A 1 53 ? 41.375 -5.992 -12.125 1 61.47 53 ALA A O 1
ATOM 389 N N . GLY A 1 54 ? 42.469 -7.832 -11.773 1 67.06 54 GLY A N 1
ATOM 390 C CA . GLY A 1 54 ? 43.625 -7.16 -11.18 1 67.06 54 GLY A CA 1
ATOM 391 C C . GLY A 1 54 ? 43.438 -6.875 -9.695 1 67.06 54 GLY A C 1
ATOM 392 O O . GLY A 1 54 ? 44.25 -6.152 -9.102 1 67.06 54 GLY A O 1
ATOM 393 N N . GLU A 1 55 ? 42.469 -7.363 -9.18 1 71.31 55 GLU A N 1
ATOM 394 C CA . GLU A 1 55 ? 42.219 -7.156 -7.758 1 71.31 55 GLU A CA 1
ATOM 395 C C . GLU A 1 55 ? 43.031 -8.141 -6.906 1 71.31 55 GLU A C 1
ATOM 397 O O . GLU A 1 55 ? 43.094 -9.328 -7.234 1 71.31 55 GLU A O 1
ATOM 402 N N . PRO A 1 56 ? 43.594 -7.605 -5.75 1 76.69 56 PRO A N 1
ATOM 403 C CA . PRO A 1 56 ? 44.375 -8.516 -4.906 1 76.69 56 PRO A CA 1
ATOM 404 C C . PRO A 1 56 ? 43.531 -9.625 -4.297 1 76.69 56 PRO A C 1
ATOM 406 O O . PRO A 1 56 ? 42.375 -9.398 -3.918 1 76.69 56 PRO A O 1
ATOM 409 N N . LEU A 1 57 ? 43.969 -10.852 -4.426 1 75.88 57 LEU A N 1
ATOM 410 C CA . LEU A 1 57 ? 43.312 -12.016 -3.807 1 75.88 57 LEU A CA 1
ATOM 411 C C . LEU A 1 57 ? 43.906 -12.289 -2.432 1 75.88 57 LEU A C 1
ATOM 413 O O . LEU A 1 57 ? 45.094 -12.625 -2.32 1 75.88 57 LEU A O 1
ATOM 417 N N . VAL A 1 58 ? 43.094 -12.07 -1.477 1 74.75 58 VAL A N 1
ATOM 418 C CA . VAL A 1 58 ? 43.5 -12.32 -0.101 1 74.75 58 VAL A CA 1
ATOM 419 C C . VAL A 1 58 ? 43.281 -13.789 0.252 1 74.75 58 VAL A C 1
ATOM 421 O O . VAL A 1 58 ? 42.281 -14.383 -0.143 1 74.75 58 VAL A O 1
ATOM 424 N N . GLY A 1 59 ? 44.25 -14.469 0.943 1 72.88 59 GLY A N 1
ATOM 425 C CA . GLY A 1 59 ? 44.062 -15.82 1.466 1 72.88 59 GLY A CA 1
ATOM 426 C C . GLY A 1 59 ? 44.469 -16.891 0.477 1 72.88 59 GLY A C 1
ATOM 427 O O . GLY A 1 59 ? 44.094 -18.062 0.638 1 72.88 59 GLY A O 1
ATOM 428 N N . VAL A 1 60 ? 45.125 -16.516 -0.54 1 78.5 60 VAL A N 1
ATOM 429 C CA . VAL A 1 60 ? 45.656 -17.516 -1.471 1 78.5 60 VAL A CA 1
ATOM 430 C C . VAL A 1 60 ? 46.781 -18.297 -0.804 1 78.5 60 VAL A C 1
ATOM 432 O O . VAL A 1 60 ? 47.719 -17.703 -0.261 1 78.5 60 VAL A O 1
ATOM 435 N N . THR A 1 61 ? 46.656 -19.516 -0.872 1 81.31 61 THR A N 1
ATOM 436 C CA . THR A 1 61 ? 47.719 -20.359 -0.342 1 81.31 61 THR A CA 1
ATOM 437 C C . THR A 1 61 ? 48.812 -20.516 -1.367 1 81.31 61 THR A C 1
ATOM 439 O O . THR A 1 61 ? 48.594 -21.016 -2.475 1 81.31 61 THR A O 1
ATOM 442 N N . ILE A 1 62 ? 50.031 -20.047 -0.975 1 84.75 62 ILE A N 1
ATOM 443 C CA . ILE A 1 62 ? 51.219 -20.203 -1.793 1 84.75 62 ILE A CA 1
ATOM 444 C C . ILE A 1 62 ? 52.125 -21.281 -1.191 1 84.75 62 ILE A C 1
ATOM 446 O O . ILE A 1 62 ? 52.562 -21.172 -0.049 1 84.75 62 ILE A O 1
ATOM 450 N N . THR A 1 63 ? 52.25 -22.328 -1.948 1 81.31 63 THR A N 1
ATOM 451 C CA . THR A 1 63 ? 53.031 -23.469 -1.473 1 81.31 63 THR A CA 1
ATOM 452 C C . THR A 1 63 ? 54.25 -23.719 -2.357 1 81.31 63 THR A C 1
ATOM 454 O O . THR A 1 63 ? 54.156 -23.641 -3.584 1 81.31 63 THR A O 1
ATOM 457 N N . GLU A 1 64 ? 55.469 -23.984 -1.757 1 80.25 64 GLU A N 1
ATOM 458 C CA . GLU A 1 64 ? 56.625 -24.438 -2.49 1 80.25 64 GLU A CA 1
ATOM 459 C C . GLU A 1 64 ? 56.438 -25.875 -2.992 1 80.25 64 GLU A C 1
ATOM 461 O O . GLU A 1 64 ? 56.188 -26.781 -2.203 1 80.25 64 GLU A O 1
ATOM 466 N N . VAL A 1 65 ? 56.531 -25.969 -4.344 1 78 65 VAL A N 1
ATOM 467 C CA . VAL A 1 65 ? 56.25 -27.266 -4.949 1 78 65 VAL A CA 1
ATOM 468 C C . VAL A 1 65 ? 57.188 -28.328 -4.34 1 78 65 VAL A C 1
ATOM 470 O O . VAL A 1 65 ? 58.406 -28.141 -4.285 1 78 65 VAL A O 1
ATOM 473 N N . GLY A 1 66 ? 56.656 -29.469 -3.812 1 71.44 66 GLY A N 1
ATOM 474 C CA . GLY A 1 66 ? 57.375 -30.609 -3.297 1 71.44 66 GLY A CA 1
ATOM 475 C C . GLY A 1 66 ? 57.719 -30.484 -1.823 1 71.44 66 GLY A C 1
ATOM 476 O O . GLY A 1 66 ? 58.438 -31.344 -1.271 1 71.44 66 GLY A O 1
ATOM 477 N N . THR A 1 67 ? 57.438 -29.375 -1.149 1 74.38 67 THR A N 1
ATOM 478 C CA . THR A 1 67 ? 57.719 -29.203 0.275 1 74.38 67 THR A CA 1
ATOM 479 C C . THR A 1 67 ? 56.438 -28.812 1.021 1 74.38 67 THR A C 1
ATOM 481 O O . THR A 1 67 ? 55.406 -28.531 0.403 1 74.38 67 THR A O 1
ATOM 484 N N . ALA A 1 68 ? 56.5 -28.859 2.291 1 72.5 68 ALA A N 1
ATOM 485 C CA . ALA A 1 68 ? 55.375 -28.406 3.141 1 72.5 68 ALA A CA 1
ATOM 486 C C . ALA A 1 68 ? 55.5 -26.922 3.453 1 72.5 68 ALA A C 1
ATOM 488 O O . ALA A 1 68 ? 54.719 -26.391 4.25 1 72.5 68 ALA A O 1
ATOM 489 N N . ASN A 1 69 ? 56.344 -26.25 2.824 1 77.81 69 ASN A N 1
ATOM 490 C CA . ASN A 1 69 ? 56.562 -24.812 3.02 1 77.81 69 ASN A CA 1
ATOM 491 C C . ASN A 1 69 ? 55.469 -23.984 2.328 1 77.81 69 ASN A C 1
ATOM 493 O O . ASN A 1 69 ? 55.344 -24.031 1.105 1 77.81 69 ASN A O 1
ATOM 497 N N . LYS A 1 70 ? 54.562 -23.391 3.07 1 78.44 70 LYS A N 1
ATOM 498 C CA . LYS A 1 70 ? 53.469 -22.625 2.48 1 78.44 70 LYS A CA 1
ATOM 499 C C . LYS A 1 70 ? 53.281 -21.281 3.189 1 78.44 70 LYS A C 1
ATOM 501 O O . LYS A 1 70 ? 53.719 -21.125 4.332 1 78.44 70 LYS A O 1
ATOM 506 N N . THR A 1 71 ? 52.812 -20.25 2.457 1 80.69 71 THR A N 1
ATOM 507 C CA . THR A 1 71 ? 52.375 -18.969 2.982 1 80.69 71 THR A CA 1
ATOM 508 C C . THR A 1 71 ? 51.031 -18.562 2.387 1 80.69 71 THR A C 1
ATOM 510 O O . THR A 1 71 ? 50.531 -19.219 1.483 1 80.69 71 THR A O 1
ATOM 513 N N . ILE A 1 72 ? 50.375 -17.641 2.961 1 81.06 72 ILE A N 1
ATOM 514 C CA . ILE A 1 72 ? 49.094 -17.141 2.488 1 81.06 72 ILE A CA 1
ATOM 515 C C . ILE A 1 72 ? 49.219 -15.656 2.129 1 81.06 72 ILE A C 1
ATOM 517 O O . ILE A 1 72 ? 49.938 -14.922 2.785 1 81.06 72 ILE A O 1
ATOM 521 N N . SER A 1 73 ? 48.562 -15.328 1.056 1 81.88 73 SER A N 1
ATOM 522 C CA . SER A 1 73 ? 48.594 -13.922 0.646 1 81.88 73 SER A CA 1
ATOM 523 C C . SER A 1 73 ? 47.875 -13.039 1.638 1 81.88 73 SER A C 1
ATOM 525 O O . SER A 1 73 ? 46.906 -13.477 2.279 1 81.88 73 SER A O 1
ATOM 527 N N . ASP A 1 74 ? 48.312 -11.75 1.754 1 78 74 ASP A N 1
ATOM 528 C CA . ASP A 1 74 ? 47.719 -10.797 2.678 1 78 74 ASP A CA 1
ATOM 529 C C . ASP A 1 74 ? 46.562 -10.031 2.004 1 78 74 ASP A C 1
ATOM 531 O O . ASP A 1 74 ? 46.188 -10.344 0.876 1 78 74 ASP A O 1
ATOM 535 N N . ALA A 1 75 ? 46.062 -9.094 2.666 1 74.56 75 ALA A N 1
ATOM 536 C CA . ALA A 1 75 ? 44.875 -8.344 2.227 1 74.56 75 ALA A CA 1
ATOM 537 C C . ALA A 1 75 ? 45.156 -7.633 0.906 1 74.56 75 ALA A C 1
ATOM 539 O O . ALA A 1 75 ? 44.219 -7.371 0.135 1 74.56 75 ALA A O 1
ATOM 540 N N . ASP A 1 76 ? 46.312 -7.297 0.667 1 76.12 76 ASP A N 1
ATOM 541 C CA . ASP A 1 76 ? 46.688 -6.629 -0.577 1 76.12 76 ASP A CA 1
ATOM 542 C C . ASP A 1 76 ? 47.156 -7.637 -1.624 1 76.12 76 ASP A C 1
ATOM 544 O O . ASP A 1 76 ? 47.688 -7.258 -2.668 1 76.12 76 ASP A O 1
ATOM 548 N N . GLY A 1 77 ? 47.031 -8.883 -1.348 1 78.25 77 GLY A N 1
ATOM 549 C CA . GLY A 1 77 ? 47.438 -9.969 -2.225 1 78.25 77 GLY A CA 1
ATOM 550 C C . GLY A 1 77 ? 48.906 -10.266 -2.158 1 78.25 77 GLY A C 1
ATOM 551 O O . GLY A 1 77 ? 49.406 -11.078 -2.936 1 78.25 77 GLY A O 1
ATOM 552 N N . ASN A 1 78 ? 49.656 -9.578 -1.295 1 81.31 78 ASN A N 1
ATOM 553 C CA . ASN A 1 78 ? 51.094 -9.789 -1.206 1 81.31 78 ASN A CA 1
ATOM 554 C C . ASN A 1 78 ? 51.438 -11.078 -0.452 1 81.31 78 ASN A C 1
ATOM 556 O O . ASN A 1 78 ? 50.719 -11.469 0.461 1 81.31 78 ASN A O 1
ATOM 560 N N . PHE A 1 79 ? 52.469 -11.789 -0.933 1 84.06 79 PHE A N 1
ATOM 561 C CA . PHE A 1 79 ? 53 -12.93 -0.184 1 84.06 79 PHE A CA 1
ATOM 562 C C . PHE A 1 79 ? 54.5 -12.906 -0.138 1 84.06 79 PHE A C 1
ATOM 564 O O . PHE A 1 79 ? 55.156 -12.297 -0.992 1 84.06 79 PHE A O 1
ATOM 571 N N . ILE A 1 80 ? 55.094 -13.383 0.977 1 81.56 80 ILE A N 1
ATOM 572 C CA . ILE A 1 80 ? 56.531 -13.664 1.129 1 81.56 80 ILE A CA 1
ATOM 573 C C . ILE A 1 80 ? 56.719 -15.133 1.485 1 81.56 80 ILE A C 1
ATOM 575 O O . ILE A 1 80 ? 56.125 -15.633 2.449 1 81.56 80 ILE A O 1
ATOM 579 N N . LEU A 1 81 ? 57.344 -15.914 0.652 1 77 81 LEU A N 1
ATOM 580 C CA . LEU A 1 81 ? 57.656 -17.312 0.907 1 77 81 LEU A CA 1
ATOM 581 C C . LEU A 1 81 ? 59.156 -17.547 0.857 1 77 81 LEU A C 1
ATOM 583 O O . LEU A 1 81 ? 59.812 -17.234 -0.142 1 77 81 LEU A O 1
ATOM 587 N N . THR A 1 82 ? 59.688 -17.969 1.981 1 77.56 82 THR A N 1
ATOM 588 C CA . THR A 1 82 ? 61.094 -18.375 2.016 1 77.56 82 THR A CA 1
ATOM 589 C C . THR A 1 82 ? 61.281 -19.781 1.449 1 77.56 82 THR A C 1
ATOM 591 O O . THR A 1 82 ? 60.719 -20.75 1.987 1 77.56 82 THR A O 1
ATOM 594 N N . LEU A 1 83 ? 61.812 -19.906 0.283 1 72.25 83 LEU A N 1
ATOM 595 C CA . LEU A 1 83 ? 61.938 -21.188 -0.409 1 72.25 83 LEU A CA 1
ATOM 596 C C . LEU A 1 83 ? 63.031 -22.031 0.223 1 72.25 83 LEU A C 1
ATOM 598 O O . LEU A 1 83 ? 64.062 -21.516 0.591 1 72.25 83 LEU A O 1
ATOM 602 N N . SER A 1 84 ? 62.719 -23.281 0.548 1 71.44 84 SER A N 1
ATOM 603 C CA . SER A 1 84 ? 63.688 -24.219 1.103 1 71.44 84 SER A CA 1
ATOM 604 C C . SER A 1 84 ? 64.562 -24.844 0.004 1 71.44 84 SER A C 1
ATOM 606 O O . SER A 1 84 ? 65.688 -25.156 0.227 1 71.44 84 SER A O 1
ATOM 608 N N . LYS A 1 85 ? 63.812 -25.391 -1.227 1 61.84 85 LYS A N 1
ATOM 609 C CA . LYS A 1 85 ? 64.562 -26.125 -2.27 1 61.84 85 LYS A CA 1
ATOM 610 C C . LYS A 1 85 ? 64.75 -25.25 -3.494 1 61.84 85 LYS A C 1
ATOM 612 O O . LYS A 1 85 ? 64.125 -24.219 -3.666 1 61.84 85 LYS A O 1
ATOM 617 N N . LYS A 1 86 ? 65.75 -25.625 -4.336 1 55.06 86 LYS A N 1
ATOM 618 C CA . LYS A 1 86 ? 66.25 -25.047 -5.594 1 55.06 86 LYS A CA 1
ATOM 619 C C . LYS A 1 86 ? 65.125 -24.984 -6.629 1 55.06 86 LYS A C 1
ATOM 621 O O . LYS A 1 86 ? 65.25 -24.281 -7.637 1 55.06 86 LYS A O 1
ATOM 626 N N . ASN A 1 87 ? 64.125 -25.828 -6.633 1 56.81 87 ASN A N 1
ATOM 627 C CA . ASN A 1 87 ? 63.25 -25.891 -7.805 1 56.81 87 ASN A CA 1
ATOM 628 C C . ASN A 1 87 ? 62.344 -24.656 -7.895 1 56.81 87 ASN A C 1
ATOM 630 O O . ASN A 1 87 ? 61.625 -24.484 -8.875 1 56.81 87 ASN A O 1
ATOM 634 N N . ASN A 1 88 ? 62.469 -23.578 -7.387 1 71.31 88 ASN A N 1
ATOM 635 C CA . ASN A 1 88 ? 61.906 -22.234 -7.398 1 71.31 88 ASN A CA 1
ATOM 636 C C . ASN A 1 88 ? 60.5 -22.219 -7.945 1 71.31 88 ASN A C 1
ATOM 638 O O . ASN A 1 88 ? 60.125 -21.328 -8.727 1 71.31 88 ASN A O 1
ATOM 642 N N . ARG A 1 89 ? 59.688 -23.266 -7.695 1 80.25 89 ARG A N 1
ATOM 643 C CA . ARG A 1 89 ? 58.281 -23.234 -8.125 1 80.25 89 ARG A CA 1
ATOM 644 C C . ARG A 1 89 ? 57.344 -23.141 -6.934 1 80.25 89 ARG A C 1
ATOM 646 O O . ARG A 1 89 ? 57.562 -23.766 -5.902 1 80.25 89 ARG A O 1
ATOM 653 N N . ILE A 1 90 ? 56.344 -22.312 -7.176 1 83 90 ILE A N 1
ATOM 654 C CA . ILE A 1 90 ? 55.312 -22.141 -6.16 1 83 90 ILE A CA 1
ATOM 655 C C . ILE A 1 90 ? 53.938 -22.422 -6.766 1 83 90 ILE A C 1
ATOM 657 O O . ILE A 1 90 ? 53.688 -22.156 -7.949 1 83 90 ILE A O 1
ATOM 661 N N . THR A 1 91 ? 53.156 -23.125 -6.02 1 80.94 91 THR A N 1
ATOM 662 C CA . THR A 1 91 ? 51.781 -23.328 -6.387 1 80.94 91 THR A CA 1
ATOM 663 C C . THR A 1 91 ? 50.875 -22.391 -5.602 1 80.94 91 THR A C 1
ATOM 665 O O . THR A 1 91 ? 50.969 -22.297 -4.375 1 80.94 91 THR A O 1
ATOM 668 N N . LEU A 1 92 ? 50 -21.656 -6.34 1 80.19 92 LEU A N 1
ATOM 669 C CA . LEU A 1 92 ? 49 -20.766 -5.758 1 80.19 92 LEU A CA 1
ATOM 670 C C . LEU A 1 92 ? 47.625 -21.406 -5.828 1 80.19 92 LEU A C 1
ATOM 672 O O . LEU A 1 92 ? 47.156 -21.812 -6.902 1 80.19 92 LEU A O 1
ATOM 676 N N . SER A 1 93 ? 47.094 -21.625 -4.68 1 76.31 93 SER A N 1
ATOM 677 C CA . SER A 1 93 ? 45.781 -22.25 -4.562 1 76.31 93 SER A CA 1
ATOM 678 C C . SER A 1 93 ? 44.812 -21.344 -3.809 1 76.31 93 SER A C 1
ATOM 680 O O . SER A 1 93 ? 45.156 -20.781 -2.77 1 76.31 93 SER A O 1
ATOM 682 N N . TYR A 1 94 ? 43.75 -21.078 -4.488 1 72.56 94 TYR A N 1
ATOM 683 C CA . TYR A 1 94 ? 42.688 -20.266 -3.904 1 72.56 94 TYR A CA 1
ATOM 684 C C . TYR A 1 94 ? 41.312 -20.797 -4.309 1 72.56 94 TYR A C 1
ATOM 686 O O . TYR A 1 94 ? 41.094 -21.125 -5.473 1 72.56 94 TYR A O 1
ATOM 694 N N . VAL A 1 95 ? 40.469 -20.969 -3.301 1 60.5 95 VAL A N 1
ATOM 695 C CA . VAL A 1 95 ? 39.125 -21.469 -3.557 1 60.5 95 VAL A CA 1
ATOM 696 C C . VAL A 1 95 ? 38.469 -20.641 -4.637 1 60.5 95 VAL A C 1
ATOM 698 O O . VAL A 1 95 ? 38.438 -19.406 -4.555 1 60.5 95 VAL A O 1
ATOM 701 N N . GLY A 1 96 ? 37.844 -21.219 -5.715 1 58.66 96 GLY A N 1
ATOM 702 C CA . GLY A 1 96 ? 37.188 -20.578 -6.84 1 58.66 96 GLY A CA 1
ATOM 703 C C . GLY A 1 96 ? 38.156 -20.25 -7.977 1 58.66 96 GLY A C 1
ATOM 704 O O . GLY A 1 96 ? 37.719 -19.734 -9.016 1 58.66 96 GLY A O 1
ATOM 705 N N . PHE A 1 97 ? 39.469 -20.438 -7.75 1 66 97 PHE A N 1
ATOM 706 C CA . PHE A 1 97 ? 40.469 -20.188 -8.781 1 66 97 PHE A CA 1
ATOM 707 C C . PHE A 1 97 ? 41.25 -21.453 -9.102 1 66 97 PHE A C 1
ATOM 709 O O . PHE A 1 97 ? 41.375 -22.344 -8.258 1 66 97 PHE A O 1
ATOM 716 N N . THR A 1 98 ? 41.594 -21.656 -10.344 1 65.5 98 THR A N 1
ATOM 717 C CA . THR A 1 98 ? 42.438 -22.766 -10.766 1 65.5 98 THR A CA 1
ATOM 718 C C . THR A 1 98 ? 43.812 -22.641 -10.148 1 65.5 98 THR A C 1
ATOM 720 O O . THR A 1 98 ? 44.438 -21.578 -10.18 1 65.5 98 THR A O 1
ATOM 723 N N . ASP A 1 99 ? 44.25 -23.797 -9.469 1 70.69 99 ASP A N 1
ATOM 724 C CA . ASP A 1 99 ? 45.625 -23.797 -8.953 1 70.69 99 ASP A CA 1
ATOM 725 C C . ASP A 1 99 ? 46.625 -23.469 -10.055 1 70.69 99 ASP A C 1
ATOM 727 O O . ASP A 1 99 ? 46.5 -23.938 -11.188 1 70.69 99 ASP A O 1
ATOM 731 N N . GLN A 1 100 ? 47.406 -22.531 -9.773 1 76.75 100 GLN A N 1
ATOM 732 C CA . GLN A 1 100 ? 48.469 -22.172 -10.719 1 76.75 100 GLN A CA 1
ATOM 733 C C . GLN A 1 100 ? 49.844 -22.391 -10.117 1 76.75 100 GLN A C 1
ATOM 735 O O . GLN A 1 100 ? 50.125 -21.953 -9 1 76.75 100 GLN A O 1
ATOM 740 N N . THR A 1 101 ? 50.688 -23.281 -10.82 1 79.69 101 THR A N 1
ATOM 741 C CA . THR A 1 101 ? 52.094 -23.469 -10.43 1 79.69 101 THR A CA 1
ATOM 742 C C . THR A 1 101 ? 53 -22.578 -11.266 1 79.69 101 THR A C 1
ATOM 744 O O . THR A 1 101 ? 53 -22.641 -12.5 1 79.69 101 THR A O 1
ATOM 747 N N . VAL A 1 102 ? 53.719 -21.688 -10.633 1 80.5 102 VAL A N 1
ATOM 748 C CA . VAL A 1 102 ? 54.594 -20.766 -11.352 1 80.5 102 VAL A CA 1
ATOM 749 C C . VAL A 1 102 ? 56 -20.828 -10.781 1 80.5 102 VAL A C 1
ATOM 751 O O . VAL A 1 102 ? 56.219 -21.297 -9.648 1 80.5 102 VAL A O 1
ATOM 754 N N . VAL A 1 103 ? 57.062 -20.469 -11.586 1 80 103 VAL A N 1
ATOM 755 C CA . VAL A 1 103 ? 58.438 -20.344 -11.109 1 80 103 VAL A CA 1
ATOM 756 C C . VAL A 1 103 ? 58.562 -19.094 -10.242 1 80 103 VAL A C 1
ATOM 758 O O . VAL A 1 103 ? 58.156 -18 -10.648 1 80 103 VAL A O 1
ATOM 761 N N . ALA A 1 104 ? 58.969 -19.25 -9.023 1 78.69 104 ALA A N 1
ATOM 762 C CA . ALA A 1 104 ? 59.094 -18.172 -8.062 1 78.69 104 ALA A CA 1
ATOM 763 C C . ALA A 1 104 ? 60.188 -17.172 -8.492 1 78.69 104 ALA A C 1
ATOM 765 O O . ALA A 1 104 ? 61.344 -17.547 -8.719 1 78.69 104 ALA A O 1
ATOM 766 N N . THR A 1 105 ? 59.781 -15.945 -8.898 1 79.56 105 THR A N 1
ATOM 767 C CA . THR A 1 105 ? 60.688 -14.844 -9.156 1 79.56 105 THR A CA 1
ATOM 768 C C . THR A 1 105 ? 60.438 -13.688 -8.188 1 79.56 105 THR A C 1
ATOM 770 O O . THR A 1 105 ? 59.344 -13.547 -7.664 1 79.56 105 THR A O 1
ATOM 773 N N . ASP A 1 106 ? 61.438 -13.008 -7.863 1 74.81 106 ASP A N 1
ATOM 774 C CA . ASP A 1 106 ? 61.281 -11.883 -6.953 1 74.81 106 ASP A CA 1
ATOM 775 C C . ASP A 1 106 ? 60.344 -10.82 -7.547 1 74.81 106 ASP A C 1
ATOM 777 O O . ASP A 1 106 ? 60.469 -10.484 -8.727 1 74.81 106 ASP A O 1
ATOM 781 N N . ASN A 1 107 ? 59.312 -10.336 -6.777 1 77.44 107 ASN A N 1
ATOM 782 C CA . ASN A 1 107 ? 58.344 -9.305 -7.094 1 77.44 107 ASN A CA 1
ATOM 783 C C . ASN A 1 107 ? 57.375 -9.773 -8.172 1 77.44 107 ASN A C 1
ATOM 785 O O . ASN A 1 107 ? 56.938 -8.977 -9.008 1 77.44 107 ASN A O 1
ATOM 789 N N . MET A 1 108 ? 57.094 -11.086 -8.258 1 79.31 108 MET A N 1
ATOM 790 C CA . MET A 1 108 ? 56.188 -11.609 -9.266 1 79.31 108 MET A CA 1
ATOM 791 C C . MET A 1 108 ? 54.75 -11.203 -8.969 1 79.31 108 MET A C 1
ATOM 793 O O . MET A 1 108 ? 54.375 -11.016 -7.809 1 79.31 108 MET A O 1
ATOM 797 N N . ILE A 1 109 ? 53.938 -10.914 -10.086 1 81.06 109 ILE A N 1
ATOM 798 C CA . ILE A 1 109 ? 52.469 -10.742 -10.023 1 81.06 109 ILE A CA 1
ATOM 799 C C . ILE A 1 109 ? 51.781 -11.922 -10.695 1 81.06 109 ILE A C 1
ATOM 801 O O . ILE A 1 109 ? 52 -12.172 -11.883 1 81.06 109 ILE A O 1
ATOM 805 N N . VAL A 1 110 ? 51.094 -12.773 -9.922 1 80.25 110 VAL A N 1
ATOM 806 C CA . VAL A 1 110 ? 50.406 -13.93 -10.469 1 80.25 110 VAL A CA 1
ATOM 807 C C . VAL A 1 110 ? 48.906 -13.633 -10.547 1 80.25 110 VAL A C 1
ATOM 809 O O . VAL A 1 110 ? 48.281 -13.227 -9.555 1 80.25 110 VAL A O 1
ATOM 812 N N . THR A 1 111 ? 48.281 -13.766 -11.672 1 77.69 111 THR A N 1
ATOM 813 C CA . THR A 1 111 ? 46.844 -13.672 -11.883 1 77.69 111 THR A CA 1
ATOM 814 C C . THR A 1 111 ? 46.188 -15.055 -11.82 1 77.69 111 THR A C 1
ATOM 816 O O . THR A 1 111 ? 46.5 -15.922 -12.656 1 77.69 111 THR A O 1
ATOM 819 N N . LEU A 1 112 ? 45.469 -15.312 -10.773 1 72.19 112 LEU A N 1
ATOM 820 C CA . LEU A 1 112 ? 44.75 -16.594 -10.695 1 72.19 112 LEU A CA 1
ATOM 821 C C . LEU A 1 112 ? 43.469 -16.562 -11.531 1 72.19 112 LEU A C 1
ATOM 823 O O . LEU A 1 112 ? 42.781 -15.547 -11.562 1 72.19 112 LEU A O 1
ATOM 827 N N . GLN A 1 113 ? 43.281 -17.609 -12.32 1 63.25 113 GLN A N 1
ATOM 828 C CA . GLN A 1 113 ? 42.094 -17.75 -13.141 1 63.25 113 GLN A CA 1
ATOM 829 C C . GLN A 1 113 ? 40.938 -18.391 -12.344 1 63.25 113 GLN A C 1
ATOM 831 O O . GLN A 1 113 ? 41.156 -19.359 -11.625 1 63.25 113 GLN A O 1
ATOM 836 N N . PRO A 1 114 ? 39.844 -17.75 -12.25 1 54.28 114 PRO A N 1
ATOM 837 C CA . PRO A 1 114 ? 38.719 -18.406 -11.57 1 54.28 114 PRO A CA 1
ATOM 838 C C . PRO A 1 114 ? 38.438 -19.812 -12.109 1 54.28 114 PRO A C 1
ATOM 840 O O . PRO A 1 114 ? 38.594 -20.047 -13.312 1 54.28 114 PRO A O 1
ATOM 843 N N . GLN A 1 115 ? 38.594 -20.781 -11.289 1 46.84 115 GLN A N 1
ATOM 844 C CA . GLN A 1 115 ? 38.156 -22.109 -11.703 1 46.84 115 GLN A CA 1
ATOM 845 C C . GLN A 1 115 ? 36.688 -22.125 -12.039 1 46.84 115 GLN A C 1
ATOM 847 O O . GLN A 1 115 ? 35.844 -21.812 -11.195 1 46.84 115 GLN A O 1
ATOM 852 N N . GLU A 1 116 ? 36.344 -21.875 -13.062 1 43.5 116 GLU A N 1
ATOM 853 C CA . GLU A 1 116 ? 34.938 -21.969 -13.492 1 43.5 116 GLU A CA 1
ATOM 854 C C . GLU A 1 116 ? 34.375 -23.359 -13.227 1 43.5 116 GLU A C 1
ATOM 856 O O . GLU A 1 116 ? 33.688 -23.922 -14.07 1 43.5 116 GLU A O 1
ATOM 861 N N . THR A 1 117 ? 34.938 -24.188 -12.352 1 45.97 117 THR A N 1
ATOM 862 C CA . THR A 1 117 ? 34.25 -25.484 -12.383 1 45.97 117 THR A CA 1
ATOM 863 C C . THR A 1 117 ? 32.938 -25.422 -11.648 1 45.97 117 THR A C 1
ATOM 865 O O . THR A 1 117 ? 32.781 -24.703 -10.656 1 45.97 117 THR A O 1
ATOM 868 N N . GLU A 1 118 ? 31.922 -25.938 -12.234 1 50.38 118 GLU A N 1
ATOM 869 C CA . GLU A 1 118 ? 30.562 -26.172 -11.742 1 50.38 118 GLU A CA 1
ATOM 870 C C . GLU A 1 118 ? 30.578 -26.688 -10.312 1 50.38 118 GLU A C 1
ATOM 872 O O . GLU A 1 118 ? 29.688 -26.359 -9.523 1 50.38 118 GLU A O 1
ATOM 877 N N . LEU A 1 119 ? 31.625 -27.406 -9.914 1 47.78 119 LEU A N 1
ATOM 878 C CA . LEU A 1 119 ? 31.641 -28.047 -8.602 1 47.78 119 LEU A CA 1
ATOM 879 C C . LEU A 1 119 ? 31.953 -27.031 -7.504 1 47.78 119 LEU A C 1
ATOM 881 O O . LEU A 1 119 ? 31.578 -27.219 -6.348 1 47.78 119 LEU A O 1
ATOM 885 N N . SER A 1 120 ? 32.531 -25.844 -7.82 1 54.72 120 SER A N 1
ATOM 886 C CA . SER A 1 120 ? 32.875 -24.828 -6.836 1 54.72 120 SER A CA 1
ATOM 887 C C . SER A 1 120 ? 31.797 -23.75 -6.738 1 54.72 120 SER A C 1
ATOM 889 O O . SER A 1 120 ? 31.906 -22.812 -5.949 1 54.72 120 SER A O 1
ATOM 891 N N . GLU A 1 121 ? 30.734 -24.172 -7.387 1 72.12 121 GLU A N 1
ATOM 892 C CA . GLU A 1 121 ? 29.625 -23.234 -7.352 1 72.12 121 GLU A CA 1
ATOM 893 C C . GLU A 1 121 ? 28.953 -23.219 -5.977 1 72.12 121 GLU A C 1
ATOM 895 O O . GLU A 1 121 ? 28.781 -24.266 -5.355 1 72.12 121 GLU A O 1
ATOM 900 N N . VAL A 1 122 ? 28.859 -22.078 -5.477 1 72.44 122 VAL A N 1
ATOM 901 C CA . VAL A 1 122 ? 28.188 -21.891 -4.188 1 72.44 122 VAL A CA 1
ATOM 902 C C . VAL A 1 122 ? 26.688 -21.766 -4.398 1 72.44 122 VAL A C 1
ATOM 904 O O . VAL A 1 122 ? 26.234 -21.016 -5.262 1 72.44 122 VAL A O 1
ATOM 907 N N . VAL A 1 123 ? 26 -22.609 -3.703 1 80.94 123 VAL A N 1
ATOM 908 C CA . VAL A 1 123 ? 24.547 -22.594 -3.809 1 80.94 123 VAL A CA 1
ATOM 909 C C . VAL A 1 123 ? 23.938 -22.188 -2.469 1 80.94 123 VAL A C 1
ATOM 911 O O . VAL A 1 123 ? 24.5 -22.5 -1.41 1 80.94 123 VAL A O 1
ATOM 914 N N . VAL A 1 124 ? 22.891 -21.469 -2.588 1 81.5 124 VAL A N 1
ATOM 915 C CA . VAL A 1 124 ? 22.188 -21.078 -1.374 1 81.5 124 VAL A CA 1
ATOM 916 C C . VAL A 1 124 ? 21.281 -22.234 -0.905 1 81.5 124 VAL A C 1
ATOM 918 O O . VAL A 1 124 ? 20.453 -22.719 -1.662 1 81.5 124 VAL A O 1
ATOM 921 N N . VAL A 1 125 ? 21.609 -22.609 0.246 1 77.25 125 VAL A N 1
ATOM 922 C CA . VAL A 1 125 ? 20.812 -23.672 0.845 1 77.25 125 VAL A CA 1
ATOM 923 C C . VAL A 1 125 ? 20.281 -23.219 2.201 1 77.25 125 VAL A C 1
ATOM 925 O O . VAL A 1 125 ? 21.062 -22.922 3.113 1 77.25 125 VAL A O 1
ATOM 928 N N . GLY A 1 126 ? 19.094 -23.062 2.275 1 73.69 126 GLY A N 1
ATOM 929 C CA . GLY A 1 126 ? 18.516 -22.656 3.547 1 73.69 126 GLY A CA 1
ATOM 930 C C . GLY A 1 126 ? 18.922 -21.25 3.969 1 73.69 126 GLY A C 1
ATOM 931 O O . GLY A 1 126 ? 18.672 -20.281 3.25 1 73.69 126 GLY A O 1
ATOM 932 N N . TYR A 1 127 ? 19.609 -21.266 5.129 1 83.19 127 TYR A N 1
ATOM 933 C CA . TYR A 1 127 ? 19.984 -20 5.742 1 83.19 127 TYR A CA 1
ATOM 934 C C . TYR A 1 127 ? 21.438 -19.656 5.484 1 83.19 127 TYR A C 1
ATOM 936 O O . TYR A 1 127 ? 22.016 -18.812 6.156 1 83.19 127 TYR A O 1
ATOM 944 N N . GLY A 1 128 ? 21.969 -20.391 4.453 1 79.81 128 GLY A N 1
ATOM 945 C CA . GLY A 1 128 ? 23.359 -20.141 4.113 1 79.81 128 GLY A CA 1
ATOM 946 C C . GLY A 1 128 ? 23.734 -20.641 2.725 1 79.81 128 GLY A C 1
ATOM 947 O O . GLY A 1 128 ? 22.859 -20.906 1.902 1 79.81 128 GLY A O 1
ATOM 948 N N . THR A 1 129 ? 24.984 -20.5 2.5 1 81 129 THR A N 1
ATOM 949 C CA . THR A 1 129 ? 25.516 -20.984 1.229 1 81 129 THR A CA 1
ATOM 950 C C . THR A 1 129 ? 26.438 -22.172 1.444 1 81 129 THR A C 1
ATOM 952 O O . THR A 1 129 ? 26.984 -22.359 2.533 1 81 129 THR A O 1
ATOM 955 N N . GLN A 1 130 ? 26.422 -22.953 0.484 1 83.5 130 GLN A N 1
ATOM 956 C CA . GLN A 1 130 ? 27.297 -24.125 0.505 1 83.5 130 GLN A CA 1
ATOM 957 C C . GLN A 1 130 ? 27.859 -24.422 -0.883 1 83.5 130 GLN A C 1
ATOM 959 O O . GLN A 1 130 ? 27.203 -24.156 -1.893 1 83.5 130 GLN A O 1
ATOM 964 N N . ARG A 1 131 ? 29.031 -25.062 -0.81 1 80.06 131 ARG A N 1
ATOM 965 C CA . ARG A 1 131 ? 29.594 -25.547 -2.068 1 80.06 131 ARG A CA 1
ATOM 966 C C . ARG A 1 131 ? 28.875 -26.797 -2.539 1 80.06 131 ARG A C 1
ATOM 968 O O . ARG A 1 131 ? 28.5 -27.656 -1.729 1 80.06 131 ARG A O 1
ATOM 975 N N . LYS A 1 132 ? 28.688 -26.828 -3.721 1 81.25 132 LYS A N 1
ATOM 976 C CA . LYS A 1 132 ? 27.984 -27.969 -4.309 1 81.25 132 LYS A CA 1
ATOM 977 C C . LYS A 1 132 ? 28.625 -29.281 -3.902 1 81.25 132 LYS A C 1
ATOM 979 O O . LYS A 1 132 ? 27.938 -30.281 -3.684 1 81.25 132 LYS A O 1
ATOM 984 N N . GLU A 1 133 ? 29.922 -29.297 -3.832 1 81 133 GLU A N 1
ATOM 985 C CA . GLU A 1 133 ? 30.656 -30.516 -3.512 1 81 133 GLU A CA 1
ATOM 986 C C . GLU A 1 133 ? 30.391 -30.953 -2.078 1 81 133 GLU A C 1
ATOM 988 O O . GLU A 1 133 ? 30.5 -32.156 -1.76 1 81 133 GLU A O 1
ATOM 993 N N . SER A 1 134 ? 30.047 -30.109 -1.267 1 82.88 134 SER A N 1
ATOM 994 C CA . SER A 1 134 ? 29.875 -30.438 0.147 1 82.88 134 SER A CA 1
ATOM 995 C C . SER A 1 134 ? 28.422 -30.734 0.482 1 82.88 134 SER A C 1
ATOM 997 O O . SER A 1 134 ? 28.094 -31 1.637 1 82.88 134 SER A O 1
ATOM 999 N N . LEU A 1 135 ? 27.641 -30.703 -0.458 1 87 135 LEU A N 1
ATOM 1000 C CA . LEU A 1 135 ? 26.219 -30.906 -0.212 1 87 135 LEU A CA 1
ATOM 1001 C C . LEU A 1 135 ? 25.922 -32.344 0.18 1 87 135 LEU A C 1
ATOM 1003 O O . LEU A 1 135 ? 26.469 -33.281 -0.422 1 87 135 LEU A O 1
ATOM 1007 N N . THR A 1 136 ? 25.094 -32.5 1.124 1 88.75 136 THR A N 1
ATOM 1008 C CA . THR A 1 136 ? 24.719 -33.844 1.572 1 88.75 136 THR A CA 1
ATOM 1009 C C . THR A 1 136 ? 23.297 -34.188 1.153 1 88.75 136 THR A C 1
ATOM 1011 O O . THR A 1 136 ? 22.891 -35.344 1.186 1 88.75 136 THR A O 1
ATOM 1014 N N . GLY A 1 137 ? 22.547 -33.188 0.822 1 86.5 137 GLY A N 1
ATOM 1015 C CA . GLY A 1 137 ? 21.156 -33.406 0.458 1 86.5 137 GLY A CA 1
ATOM 1016 C C . GLY A 1 137 ? 20.906 -33.281 -1.032 1 86.5 137 GLY A C 1
ATOM 1017 O O . GLY A 1 137 ? 21.797 -32.875 -1.786 1 86.5 137 GLY A O 1
ATOM 1018 N N . ALA A 1 138 ? 19.672 -33.656 -1.368 1 87.06 138 ALA A N 1
ATOM 1019 C CA . ALA A 1 138 ? 19.25 -33.531 -2.762 1 87.06 138 ALA A CA 1
ATOM 1020 C C . ALA A 1 138 ? 18.641 -32.156 -3.043 1 87.06 138 ALA A C 1
ATOM 1022 O O . ALA A 1 138 ? 17.734 -31.734 -2.34 1 87.06 138 ALA A O 1
ATOM 1023 N N . MET A 1 139 ? 19.125 -31.547 -4.008 1 87.38 139 MET A N 1
ATOM 1024 C CA . MET A 1 139 ? 18.594 -30.25 -4.422 1 87.38 139 MET A CA 1
ATOM 1025 C C . MET A 1 139 ? 18.906 -29.984 -5.891 1 87.38 139 MET A C 1
ATOM 1027 O O . MET A 1 139 ? 19.734 -30.672 -6.492 1 87.38 139 MET A O 1
ATOM 1031 N N . ALA A 1 140 ? 18.141 -29.094 -6.453 1 89.81 140 ALA A N 1
ATOM 1032 C CA . ALA A 1 140 ? 18.375 -28.625 -7.82 1 89.81 140 ALA A CA 1
ATOM 1033 C C . ALA A 1 140 ? 18.547 -27.109 -7.867 1 89.81 140 ALA A C 1
ATOM 1035 O O . ALA A 1 140 ? 17.703 -26.375 -7.355 1 89.81 140 ALA A O 1
ATOM 1036 N N . ASN A 1 141 ? 19.594 -26.719 -8.375 1 89.69 141 ASN A N 1
ATOM 1037 C CA . ASN A 1 141 ? 19.859 -25.297 -8.57 1 89.69 141 ASN A CA 1
ATOM 1038 C C . ASN A 1 141 ? 19.641 -24.875 -10.016 1 89.69 141 ASN A C 1
ATOM 1040 O O . ASN A 1 141 ? 20.25 -25.438 -10.93 1 89.69 141 ASN A O 1
ATOM 1044 N N . ILE A 1 142 ? 18.828 -23.906 -10.227 1 91.56 142 ILE A N 1
ATOM 1045 C CA . ILE A 1 142 ? 18.5 -23.438 -11.562 1 91.56 142 ILE A CA 1
ATOM 1046 C C . ILE A 1 142 ? 18.922 -21.984 -11.719 1 91.56 142 ILE A C 1
ATOM 1048 O O . ILE A 1 142 ? 18.406 -21.109 -11.023 1 91.56 142 ILE A O 1
ATOM 1052 N N . LYS A 1 143 ? 19.703 -21.781 -12.68 1 89.12 143 LYS A N 1
ATOM 1053 C CA . LYS A 1 143 ? 20.188 -20.438 -12.938 1 89.12 143 LYS A CA 1
ATOM 1054 C C . LYS A 1 143 ? 19.172 -19.641 -13.766 1 89.12 143 LYS A C 1
ATOM 1056 O O . LYS A 1 143 ? 18.312 -20.234 -14.438 1 89.12 143 LYS A O 1
ATOM 1061 N N . SER A 1 144 ? 19.344 -18.422 -13.789 1 86.69 144 SER A N 1
ATOM 1062 C CA . SER A 1 144 ? 18.406 -17.5 -14.414 1 86.69 144 SER A CA 1
ATOM 1063 C C . SER A 1 144 ? 18.297 -17.766 -15.914 1 86.69 144 SER A C 1
ATOM 1065 O O . SER A 1 144 ? 17.219 -17.625 -16.5 1 86.69 144 SER A O 1
ATOM 1067 N N . GLU A 1 145 ? 19.359 -18.047 -16.516 1 80.31 145 GLU A N 1
ATOM 1068 C CA . GLU A 1 145 ? 19.359 -18.266 -17.953 1 80.31 145 GLU A CA 1
ATOM 1069 C C . GLU A 1 145 ? 18.438 -19.422 -18.344 1 80.31 145 GLU A C 1
ATOM 1071 O O . GLU A 1 145 ? 17.797 -19.375 -19.391 1 80.31 145 GLU A O 1
ATOM 1076 N N . LYS A 1 146 ? 18.359 -20.359 -17.516 1 81.62 146 LYS A N 1
ATOM 1077 C CA . LYS A 1 146 ? 17.516 -21.516 -17.797 1 81.62 146 LYS A CA 1
ATOM 1078 C C . LYS A 1 146 ? 16.047 -21.203 -17.516 1 81.62 146 LYS A C 1
ATOM 1080 O O . LYS A 1 146 ? 15.148 -21.891 -18 1 81.62 146 LYS A O 1
ATOM 1085 N N . LEU A 1 147 ? 15.805 -20.219 -16.766 1 81.38 147 LEU A N 1
ATOM 1086 C CA . LEU A 1 147 ? 14.445 -19.875 -16.375 1 81.38 147 LEU A CA 1
ATOM 1087 C C . LEU A 1 147 ? 13.781 -18.984 -17.406 1 81.38 147 LEU A C 1
ATOM 1089 O O . LEU A 1 147 ? 12.555 -18.938 -17.5 1 81.38 147 LEU A O 1
ATOM 1093 N N . LYS A 1 148 ? 14.555 -18.312 -18.156 1 76.25 148 LYS A N 1
ATOM 1094 C CA . LYS A 1 148 ? 13.969 -17.234 -18.953 1 76.25 148 LYS A CA 1
ATOM 1095 C C . LYS A 1 148 ? 13.742 -17.688 -20.391 1 76.25 148 LYS A C 1
ATOM 1097 O O . LYS A 1 148 ? 13.602 -16.859 -21.281 1 76.25 148 LYS A O 1
ATOM 1102 N N . ASP A 1 149 ? 13.75 -18.938 -20.609 1 83.12 149 ASP A N 1
ATOM 1103 C CA . ASP A 1 149 ? 13.438 -19.422 -21.938 1 83.12 149 ASP A CA 1
ATOM 1104 C C . ASP A 1 149 ? 11.938 -19.312 -22.234 1 83.12 149 ASP A C 1
ATOM 1106 O O . ASP A 1 149 ? 11.508 -19.438 -23.375 1 83.12 149 ASP A O 1
ATOM 1110 N N . ILE A 1 150 ? 11.188 -19.078 -21.188 1 87.12 150 ILE A N 1
ATOM 1111 C CA . ILE A 1 150 ? 9.766 -18.828 -21.359 1 87.12 150 ILE A CA 1
ATOM 1112 C C . ILE A 1 150 ? 9.422 -17.438 -20.844 1 87.12 150 ILE A C 1
ATOM 1114 O O . ILE A 1 150 ? 10.086 -16.922 -19.938 1 87.12 150 ILE A O 1
ATOM 1118 N N . THR A 1 151 ? 8.445 -16.844 -21.469 1 90.62 151 THR A N 1
ATOM 1119 C CA . THR A 1 151 ? 7.992 -15.523 -21.062 1 90.62 151 THR A CA 1
ATOM 1120 C C . THR A 1 151 ? 6.688 -15.617 -20.266 1 90.62 151 THR A C 1
ATOM 1122 O O . THR A 1 151 ? 5.641 -15.945 -20.828 1 90.62 151 THR A O 1
ATOM 1125 N N . SER A 1 152 ? 6.746 -15.383 -19.016 1 89.62 152 SER A N 1
ATOM 1126 C CA . SER A 1 152 ? 5.594 -15.43 -18.125 1 89.62 152 SER A CA 1
ATOM 1127 C C . SER A 1 152 ? 5.719 -14.406 -17 1 89.62 152 SER A C 1
ATOM 1129 O O . SER A 1 152 ? 6.828 -14.055 -16.609 1 89.62 152 SER A O 1
ATOM 1131 N N . ALA A 1 153 ? 4.559 -13.961 -16.594 1 88.06 153 ALA A N 1
ATOM 1132 C CA . ALA A 1 153 ? 4.543 -13.047 -15.453 1 88.06 153 ALA A CA 1
ATOM 1133 C C . ALA A 1 153 ? 4.719 -13.805 -14.141 1 88.06 153 ALA A C 1
ATOM 1135 O O . ALA A 1 153 ? 5.059 -13.211 -13.117 1 88.06 153 ALA A O 1
ATOM 1136 N N . SER A 1 154 ? 4.461 -15.086 -14.141 1 91.38 154 SER A N 1
ATOM 1137 C CA . SER A 1 154 ? 4.484 -15.891 -12.922 1 91.38 154 SER A CA 1
ATOM 1138 C C . SER A 1 154 ? 5.734 -16.75 -12.852 1 91.38 154 SER A C 1
ATOM 1140 O O . SER A 1 154 ? 6.023 -17.516 -13.789 1 91.38 154 SER A O 1
ATOM 1142 N N . VAL A 1 155 ? 6.352 -16.75 -11.75 1 92.25 155 VAL A N 1
ATOM 1143 C CA . VAL A 1 155 ? 7.613 -17.453 -11.555 1 92.25 155 VAL A CA 1
ATOM 1144 C C . VAL A 1 155 ? 7.367 -18.953 -11.508 1 92.25 155 VAL A C 1
ATOM 1146 O O . VAL A 1 155 ? 8.195 -19.75 -11.961 1 92.25 155 VAL A O 1
ATOM 1149 N N . GLU A 1 156 ? 6.254 -19.344 -11.008 1 93.56 156 GLU A N 1
ATOM 1150 C CA . GLU A 1 156 ? 5.922 -20.75 -10.891 1 93.56 156 GLU A CA 1
ATOM 1151 C C . GLU A 1 156 ? 5.961 -21.438 -12.258 1 93.56 156 GLU A C 1
ATOM 1153 O O . GLU A 1 156 ? 6.457 -22.562 -12.375 1 93.56 156 GLU A O 1
ATOM 1158 N N . ASN A 1 157 ? 5.504 -20.734 -13.211 1 92.88 157 ASN A N 1
ATOM 1159 C CA . ASN A 1 157 ? 5.445 -21.312 -14.555 1 92.88 157 ASN A CA 1
ATOM 1160 C C . ASN A 1 157 ? 6.844 -21.547 -15.125 1 92.88 157 ASN A C 1
ATOM 1162 O O . ASN A 1 157 ? 7.027 -22.406 -15.984 1 92.88 157 ASN A O 1
ATOM 1166 N N . MET A 1 158 ? 7.801 -20.891 -14.641 1 90.88 158 MET A N 1
ATOM 1167 C CA . MET A 1 158 ? 9.156 -20.984 -15.18 1 90.88 158 MET A CA 1
ATOM 1168 C C . MET A 1 158 ? 9.852 -22.25 -14.711 1 90.88 158 MET A C 1
ATOM 1170 O O . MET A 1 158 ? 10.836 -22.688 -15.305 1 90.88 158 MET A O 1
ATOM 1174 N N . LEU A 1 159 ? 9.336 -22.828 -13.758 1 92.75 159 LEU A N 1
ATOM 1175 C CA . LEU A 1 159 ? 9.961 -24 -13.172 1 92.75 159 LEU A CA 1
ATOM 1176 C C . LEU A 1 159 ? 9.539 -25.281 -13.898 1 92.75 159 LEU A C 1
ATOM 1178 O O . LEU A 1 159 ? 10.094 -26.344 -13.664 1 92.75 159 LEU A O 1
ATOM 1182 N N . ASN A 1 160 ? 8.648 -25.172 -14.773 1 92.81 160 ASN A N 1
ATOM 1183 C CA . ASN A 1 160 ? 8.125 -26.344 -15.453 1 92.81 160 ASN A CA 1
ATOM 1184 C C . ASN A 1 160 ? 9.203 -27.062 -16.25 1 92.81 160 ASN A C 1
ATOM 1186 O O . ASN A 1 160 ? 9.773 -26.5 -17.188 1 92.81 160 ASN A O 1
ATOM 1190 N N . GLY A 1 161 ? 9.516 -28.281 -15.836 1 91.19 161 GLY A N 1
ATOM 1191 C CA . GLY A 1 161 ? 10.453 -29.141 -16.547 1 91.19 161 GLY A CA 1
ATOM 1192 C C . GLY A 1 161 ? 11.906 -28.797 -16.266 1 91.19 161 GLY A C 1
ATOM 1193 O O . GLY A 1 161 ? 12.797 -29.203 -17.016 1 91.19 161 GLY A O 1
ATOM 1194 N N . LYS A 1 162 ? 12.148 -28.141 -15.203 1 93.19 162 LYS A N 1
ATOM 1195 C CA . LYS A 1 162 ? 13.516 -27.656 -15 1 93.19 162 LYS A CA 1
ATOM 1196 C C . LYS A 1 162 ? 14.25 -28.516 -13.977 1 93.19 162 LYS A C 1
ATOM 1198 O O . LYS A 1 162 ? 15.484 -28.5 -13.914 1 93.19 162 LYS A O 1
ATOM 1203 N N . ALA A 1 163 ? 13.508 -29.266 -13.203 1 93.31 163 ALA A N 1
ATOM 1204 C CA . ALA A 1 163 ? 14.148 -30.062 -12.164 1 93.31 163 ALA A CA 1
ATOM 1205 C C . ALA A 1 163 ? 13.453 -31.422 -12.008 1 93.31 163 ALA A C 1
ATOM 1207 O O . ALA A 1 163 ? 12.227 -31.5 -12.078 1 93.31 163 ALA A O 1
ATOM 1208 N N . ALA A 1 164 ? 14.305 -32.406 -11.773 1 95.19 164 ALA A N 1
ATOM 1209 C CA . ALA A 1 164 ? 13.734 -33.719 -11.461 1 95.19 164 ALA A CA 1
ATOM 1210 C C . ALA A 1 164 ? 13.023 -33.688 -10.109 1 95.19 164 ALA A C 1
ATOM 1212 O O . ALA A 1 164 ? 13.469 -33.031 -9.172 1 95.19 164 ALA A O 1
ATOM 1213 N N . GLY A 1 165 ? 11.977 -34.438 -10.055 1 94.81 165 GLY A N 1
ATOM 1214 C CA . GLY A 1 165 ? 11.234 -34.531 -8.812 1 94.81 165 GLY A CA 1
ATOM 1215 C C . GLY A 1 165 ? 10.242 -33.406 -8.625 1 94.81 165 GLY A C 1
ATOM 1216 O O . GLY A 1 165 ? 9.516 -33.375 -7.629 1 94.81 165 GLY A O 1
ATOM 1217 N N . VAL A 1 166 ? 10.219 -32.5 -9.539 1 95.31 166 VAL A N 1
ATOM 1218 C CA . VAL A 1 166 ? 9.336 -31.344 -9.445 1 95.31 166 VAL A CA 1
ATOM 1219 C C . VAL A 1 166 ? 8.32 -31.375 -10.578 1 95.31 166 VAL A C 1
ATOM 1221 O O . VAL A 1 166 ? 8.68 -31.281 -11.758 1 95.31 166 VAL A O 1
ATOM 1224 N N . TYR A 1 167 ? 7.117 -31.531 -10.156 1 95.12 167 TYR A N 1
ATOM 1225 C CA . TYR A 1 167 ? 6.031 -31.453 -11.125 1 95.12 167 TYR A CA 1
ATOM 1226 C C . TYR A 1 167 ? 5.34 -30.094 -11.055 1 95.12 167 TYR A C 1
ATOM 1228 O O . TYR A 1 167 ? 4.895 -29.672 -9.984 1 95.12 167 TYR A O 1
ATOM 1236 N N . VAL A 1 168 ? 5.188 -29.453 -12.219 1 94.81 168 VAL A N 1
ATOM 1237 C CA . VAL A 1 168 ? 4.52 -28.156 -12.289 1 94.81 168 VAL A CA 1
ATOM 1238 C C . VAL A 1 168 ? 3.344 -28.234 -13.258 1 94.81 168 VAL A C 1
ATOM 1240 O O . VAL A 1 168 ? 3.533 -28.484 -14.453 1 94.81 168 VAL A O 1
ATOM 1243 N N . ALA A 1 169 ? 2.152 -28.094 -12.68 1 95.06 169 ALA A N 1
ATOM 1244 C CA . ALA A 1 169 ? 1.017 -27.781 -13.547 1 95.06 169 ALA A CA 1
ATOM 1245 C C . ALA A 1 169 ? 0.972 -26.297 -13.891 1 95.06 169 ALA A C 1
ATOM 1247 O O . ALA A 1 169 ? 0.831 -25.453 -13 1 95.06 169 ALA A O 1
ATOM 1248 N N . PRO A 1 170 ? 1.077 -26.031 -15.141 1 94.56 170 PRO A N 1
ATOM 1249 C CA . PRO A 1 170 ? 1.129 -24.609 -15.492 1 94.56 170 PRO A CA 1
ATOM 1250 C C . PRO A 1 170 ? -0.212 -23.906 -15.297 1 94.56 170 PRO A C 1
ATOM 1252 O O . PRO A 1 170 ? -1.249 -24.562 -15.188 1 94.56 170 PRO A O 1
ATOM 1255 N N . GLY A 1 171 ? -0.104 -22.609 -15.273 1 94 171 GLY A N 1
ATOM 1256 C CA . GLY A 1 171 ? -1.321 -21.828 -15.422 1 94 171 GLY A CA 1
ATOM 1257 C C . GLY A 1 171 ? -1.942 -21.938 -16.797 1 94 171 GLY A C 1
ATOM 1258 O O . GLY A 1 171 ? -1.324 -22.484 -17.719 1 94 171 GLY A O 1
ATOM 1259 N N . SER A 1 172 ? -3.164 -21.406 -16.922 1 94.12 172 SER A N 1
ATOM 1260 C CA . SER A 1 172 ? -3.832 -21.406 -18.219 1 94.12 172 SER A CA 1
ATOM 1261 C C . SER A 1 172 ? -3.215 -20.391 -19.172 1 94.12 172 SER A C 1
ATOM 1263 O O . SER A 1 172 ? -2.207 -19.766 -18.844 1 94.12 172 SER A O 1
ATOM 1265 N N . GLY A 1 173 ? -3.777 -20.328 -20.344 1 94.69 173 GLY A N 1
ATOM 1266 C CA . GLY A 1 173 ? -3.324 -19.328 -21.297 1 94.69 173 GLY A CA 1
ATOM 1267 C C . GLY A 1 173 ? -3.762 -17.922 -20.953 1 94.69 173 GLY A C 1
ATOM 1268 O O . GLY A 1 173 ? -3.344 -16.969 -21.609 1 94.69 173 GLY A O 1
ATOM 1269 N N . ARG A 1 174 ? -4.582 -17.734 -19.953 1 96 174 ARG A N 1
ATOM 1270 C CA . ARG A 1 174 ? -4.996 -16.406 -19.531 1 96 174 ARG A CA 1
ATOM 1271 C C . ARG A 1 174 ? -3.838 -15.656 -18.891 1 96 174 ARG A C 1
ATOM 1273 O O . ARG A 1 174 ? -3.174 -16.172 -17.984 1 96 174 ARG A O 1
ATOM 1280 N N . PRO A 1 175 ? -3.619 -14.445 -19.266 1 96.44 175 PRO A N 1
ATOM 1281 C CA . PRO A 1 175 ? -2.482 -13.703 -18.719 1 96.44 175 PRO A CA 1
ATOM 1282 C C . PRO A 1 175 ? -2.504 -13.617 -17.203 1 96.44 175 PRO A C 1
ATOM 1284 O O . PRO A 1 175 ? -3.555 -13.367 -16.609 1 96.44 175 PRO A O 1
ATOM 1287 N N . GLY A 1 176 ? -1.359 -13.953 -16.641 1 93.94 176 GLY A N 1
ATOM 1288 C CA . GLY A 1 176 ? -1.187 -13.719 -15.211 1 93.94 176 GLY A CA 1
ATOM 1289 C C . GLY A 1 176 ? -1.461 -14.953 -14.367 1 93.94 176 GLY A C 1
ATOM 1290 O O . GLY A 1 176 ? -1.232 -14.945 -13.156 1 93.94 176 GLY A O 1
ATOM 1291 N N . THR A 1 177 ? -1.918 -15.977 -14.883 1 94.31 177 THR A N 1
ATOM 1292 C CA . THR A 1 177 ? -2.23 -17.172 -14.109 1 94.31 177 THR A CA 1
ATOM 1293 C C . THR A 1 177 ? -0.953 -17.875 -13.672 1 94.31 177 THR A C 1
ATOM 1295 O O . THR A 1 177 ? 0.048 -17.875 -14.391 1 94.31 177 THR A O 1
ATOM 1298 N N . SER A 1 178 ? -1.017 -18.5 -12.531 1 93.62 178 SER A N 1
ATOM 1299 C CA . SER A 1 178 ? 0.143 -19.141 -11.93 1 93.62 178 SER A CA 1
ATOM 1300 C C . SER A 1 178 ? -0.005 -20.672 -11.961 1 93.62 178 SER A C 1
ATOM 1302 O O . SER A 1 178 ? -1.122 -21.188 -12.008 1 93.62 178 SER A O 1
ATOM 1304 N N . GLY A 1 179 ? 1.145 -21.297 -11.867 1 94.25 179 GLY A N 1
ATOM 1305 C CA . GLY A 1 179 ? 1.148 -22.75 -11.836 1 94.25 179 GLY A CA 1
ATOM 1306 C C . GLY A 1 179 ? 1.146 -23.328 -10.43 1 94.25 179 GLY A C 1
ATOM 1307 O O . GLY A 1 179 ? 1.397 -22.594 -9.461 1 94.25 179 GLY A O 1
ATOM 1308 N N . ALA A 1 180 ? 0.773 -24.562 -10.289 1 95.62 180 ALA A N 1
ATOM 1309 C CA . ALA A 1 180 ? 0.846 -25.328 -9.055 1 95.62 180 ALA A CA 1
ATOM 1310 C C . ALA A 1 180 ? 2.033 -26.281 -9.07 1 95.62 180 ALA A C 1
ATOM 1312 O O . ALA A 1 180 ? 2.32 -26.906 -10.094 1 95.62 180 ALA A O 1
ATOM 1313 N N . ILE A 1 181 ? 2.75 -26.359 -7.93 1 95.38 181 ILE A N 1
ATOM 1314 C CA . ILE A 1 181 ? 3.984 -27.141 -7.867 1 95.38 181 ILE A CA 1
ATOM 1315 C C . ILE A 1 181 ? 3.838 -28.266 -6.84 1 95.38 181 ILE A C 1
ATOM 1317 O O . ILE A 1 181 ? 3.342 -28.031 -5.73 1 95.38 181 ILE A O 1
ATOM 1321 N N . VAL A 1 182 ? 4.262 -29.438 -7.203 1 95.06 182 VAL A N 1
ATOM 1322 C CA . VAL A 1 182 ? 4.328 -30.594 -6.305 1 95.06 182 VAL A CA 1
ATOM 1323 C C . VAL A 1 182 ? 5.723 -31.203 -6.359 1 95.06 182 VAL A C 1
ATOM 1325 O O . VAL A 1 182 ? 6.223 -31.531 -7.441 1 95.06 182 VAL A O 1
ATOM 1328 N N . ILE A 1 183 ? 6.297 -31.344 -5.277 1 95.38 183 ILE A N 1
ATOM 1329 C CA . ILE A 1 183 ? 7.641 -31.906 -5.191 1 95.38 183 ILE A CA 1
ATOM 1330 C C . ILE A 1 183 ? 7.586 -33.281 -4.543 1 95.38 183 ILE A C 1
ATOM 1332 O O . ILE A 1 183 ? 7.121 -33.438 -3.406 1 95.38 183 ILE A O 1
ATOM 1336 N N . ARG A 1 184 ? 8.07 -34.281 -5.234 1 94.56 184 ARG A N 1
ATOM 1337 C CA . ARG A 1 184 ? 8.18 -35.688 -4.793 1 94.56 184 ARG A CA 1
ATOM 1338 C C . ARG A 1 184 ? 6.844 -36.188 -4.266 1 94.56 184 ARG A C 1
ATOM 1340 O O . ARG A 1 184 ? 6.785 -36.781 -3.186 1 94.56 184 ARG A O 1
ATOM 1347 N N . GLY A 1 185 ? 5.77 -35.781 -4.941 1 91.31 185 GLY A N 1
ATOM 1348 C CA . GLY A 1 185 ? 4.445 -36.344 -4.723 1 91.31 185 GLY A CA 1
ATOM 1349 C C . GLY A 1 185 ? 3.654 -35.594 -3.656 1 91.31 185 GLY A C 1
ATOM 1350 O O . GLY A 1 185 ? 4.219 -34.812 -2.883 1 91.31 185 GLY A O 1
ATOM 1351 N N . GLN A 1 186 ? 2.406 -35.938 -3.639 1 87.75 186 GLN A N 1
ATOM 1352 C CA . GLN A 1 186 ? 1.508 -35.344 -2.637 1 87.75 186 GLN A CA 1
ATOM 1353 C C . GLN A 1 186 ? 1.716 -36.031 -1.276 1 87.75 186 GLN A C 1
ATOM 1355 O O . GLN A 1 186 ? 1.668 -37.25 -1.161 1 87.75 186 GLN A O 1
ATOM 1360 N N . THR A 1 187 ? 1.82 -35.156 -0.283 1 84.5 187 THR A N 1
ATOM 1361 C CA . THR A 1 187 ? 2.188 -35.719 1.015 1 84.5 187 THR A CA 1
ATOM 1362 C C . THR A 1 187 ? 1.014 -35.656 1.986 1 84.5 187 THR A C 1
ATOM 1364 O O . THR A 1 187 ? 1.117 -36.094 3.129 1 84.5 187 THR A O 1
ATOM 1367 N N . SER A 1 188 ? -0.031 -35 1.522 1 87.25 188 SER A N 1
ATOM 1368 C CA . SER A 1 188 ? -1.171 -34.844 2.422 1 87.25 188 SER A CA 1
ATOM 1369 C C . SER A 1 188 ? -2.49 -34.969 1.663 1 87.25 188 SER A C 1
ATOM 1371 O O . SER A 1 188 ? -2.523 -34.812 0.441 1 87.25 188 SER A O 1
ATOM 1373 N N . ILE A 1 189 ? -3.494 -35.312 2.439 1 81.19 189 ILE A N 1
ATOM 1374 C CA . ILE A 1 189 ? -4.82 -35.438 1.843 1 81.19 189 ILE A CA 1
ATOM 1375 C C . ILE A 1 189 ? -5.586 -34.125 2.01 1 81.19 189 ILE A C 1
ATOM 1377 O O . ILE A 1 189 ? -6.195 -33.625 1.06 1 81.19 189 ILE A O 1
ATOM 1381 N N . ASN A 1 190 ? -5.598 -33.531 3.18 1 74.62 190 ASN A N 1
ATOM 1382 C CA . ASN A 1 190 ? -6.309 -32.281 3.449 1 74.62 190 ASN A CA 1
ATOM 1383 C C . ASN A 1 190 ? -5.363 -31.219 3.959 1 74.62 190 ASN A C 1
ATOM 1385 O O . ASN A 1 190 ? -5.797 -30.109 4.273 1 74.62 190 ASN A O 1
ATOM 1389 N N . GLY A 1 191 ? -4.105 -31.531 4.023 1 70.25 191 GLY A N 1
ATOM 1390 C CA . GLY A 1 191 ? -3.119 -30.531 4.402 1 70.25 191 GLY A CA 1
ATOM 1391 C C . GLY A 1 191 ? -2.555 -29.766 3.221 1 70.25 191 GLY A C 1
ATOM 1392 O O . GLY A 1 191 ? -3.012 -29.953 2.088 1 70.25 191 GLY A O 1
ATOM 1393 N N . ALA A 1 192 ? -1.674 -28.906 3.557 1 77.19 192 ALA A N 1
ATOM 1394 C CA . ALA A 1 192 ? -1.008 -28.125 2.518 1 77.19 192 ALA A CA 1
ATOM 1395 C C . ALA A 1 192 ? -0.149 -29.016 1.625 1 77.19 192 ALA A C 1
ATOM 1397 O O . ALA A 1 192 ? 0.486 -29.953 2.105 1 77.19 192 ALA A O 1
ATOM 1398 N N . THR A 1 193 ? -0.143 -28.703 0.36 1 83.81 193 THR A N 1
ATOM 1399 C CA . THR A 1 193 ? 0.663 -29.484 -0.561 1 83.81 193 THR A CA 1
ATOM 1400 C C . THR A 1 193 ? 1.593 -28.594 -1.375 1 83.81 193 THR A C 1
ATOM 1402 O O . THR A 1 193 ? 2.471 -29.094 -2.086 1 83.81 193 THR A O 1
ATOM 1405 N N . ALA A 1 194 ? 1.424 -27.297 -1.251 1 91.19 194 ALA A N 1
ATOM 1406 C CA . ALA A 1 194 ? 2.281 -26.359 -1.976 1 91.19 194 ALA A CA 1
ATOM 1407 C C . ALA A 1 194 ? 3.633 -26.219 -1.283 1 91.19 194 ALA A C 1
ATOM 1409 O O . ALA A 1 194 ? 3.715 -26.25 -0.054 1 91.19 194 ALA A O 1
ATOM 1410 N N . PRO A 1 195 ? 4.66 -26.047 -2.057 1 94 195 PRO A N 1
ATOM 1411 C CA . PRO A 1 195 ? 5.965 -25.828 -1.432 1 94 195 PRO A CA 1
ATOM 1412 C C . PRO A 1 195 ? 6.082 -24.453 -0.774 1 94 195 PRO A C 1
ATOM 1414 O O . PRO A 1 195 ? 5.301 -23.547 -1.084 1 94 195 PRO A O 1
ATOM 1417 N N . LEU A 1 196 ? 7.051 -24.422 0.134 1 94.12 196 LEU A N 1
ATOM 1418 C CA . LEU A 1 196 ? 7.387 -23.141 0.774 1 94.12 196 LEU A CA 1
ATOM 1419 C C . LEU A 1 196 ? 8.281 -22.297 -0.13 1 94.12 196 LEU A C 1
ATOM 1421 O O . LEU A 1 196 ? 9.195 -22.828 -0.766 1 94.12 196 LEU A O 1
ATOM 1425 N N . TRP A 1 197 ? 8.047 -21.047 -0.159 1 95.38 197 TRP A N 1
ATOM 1426 C CA . TRP A 1 197 ? 8.898 -20.109 -0.891 1 95.38 197 TRP A CA 1
ATOM 1427 C C . TRP A 1 197 ? 9.727 -19.266 0.069 1 95.38 197 TRP A C 1
ATOM 1429 O O . TRP A 1 197 ? 9.195 -18.719 1.04 1 95.38 197 TRP A O 1
ATOM 1439 N N . VAL A 1 198 ? 10.977 -19.203 -0.197 1 95.75 198 VAL A N 1
ATOM 1440 C CA . VAL A 1 198 ? 11.922 -18.391 0.542 1 95.75 198 VAL A CA 1
ATOM 1441 C C . VAL A 1 198 ? 12.664 -17.453 -0.423 1 95.75 198 VAL A C 1
ATOM 1443 O O . VAL A 1 198 ? 13.344 -17.922 -1.34 1 95.75 198 VAL A O 1
ATOM 1446 N N . ILE A 1 199 ? 12.57 -16.188 -0.256 1 95.62 199 ILE A N 1
ATOM 1447 C CA . ILE A 1 199 ? 13.234 -15.211 -1.126 1 95.62 199 ILE A CA 1
ATOM 1448 C C . ILE A 1 199 ? 14.328 -14.484 -0.351 1 95.62 199 ILE A C 1
ATOM 1450 O O . ILE A 1 199 ? 14.047 -13.734 0.585 1 95.62 199 ILE A O 1
ATOM 1454 N N . ASP A 1 200 ? 15.547 -14.688 -0.734 1 93.56 200 ASP A N 1
ATOM 1455 C CA . ASP A 1 200 ? 16.703 -14.086 -0.093 1 93.56 200 ASP A CA 1
ATOM 1456 C C . ASP A 1 200 ? 16.703 -14.359 1.409 1 93.56 200 ASP A C 1
ATOM 1458 O O . ASP A 1 200 ? 16.891 -13.445 2.213 1 93.56 200 ASP A O 1
ATOM 1462 N N . GLY A 1 201 ? 16.359 -15.562 1.729 1 91.94 201 GLY A N 1
ATOM 1463 C CA . GLY A 1 201 ? 16.422 -16 3.115 1 91.94 201 GLY A CA 1
ATOM 1464 C C . GLY A 1 201 ? 15.156 -15.68 3.893 1 91.94 201 GLY A C 1
ATOM 1465 O O . GLY A 1 201 ? 15.031 -16.031 5.066 1 91.94 201 GLY A O 1
ATOM 1466 N N . ILE A 1 202 ? 14.195 -15.055 3.273 1 93.94 202 ILE A N 1
ATOM 1467 C CA . ILE A 1 202 ? 12.953 -14.664 3.932 1 93.94 202 ILE A CA 1
ATOM 1468 C C . ILE A 1 202 ? 11.836 -15.617 3.518 1 93.94 202 ILE A C 1
ATOM 1470 O O . ILE A 1 202 ? 11.547 -15.773 2.328 1 93.94 202 ILE A O 1
ATOM 1474 N N . ILE A 1 203 ? 11.133 -16.188 4.469 1 94.06 203 ILE A N 1
ATOM 1475 C CA . ILE A 1 203 ? 9.977 -17.047 4.199 1 94.06 203 ILE A CA 1
ATOM 1476 C C . ILE A 1 203 ? 8.797 -16.203 3.756 1 94.06 203 ILE A C 1
ATOM 1478 O O . ILE A 1 203 ? 8.367 -15.289 4.477 1 94.06 203 ILE A O 1
ATOM 1482 N N . VAL A 1 204 ? 8.242 -16.531 2.594 1 92.5 204 VAL A N 1
ATOM 1483 C CA . VAL A 1 204 ? 7.172 -15.68 2.086 1 92.5 204 VAL A CA 1
ATOM 1484 C C . VAL A 1 204 ? 5.895 -16.5 1.918 1 92.5 204 VAL A C 1
ATOM 1486 O O . VAL A 1 204 ? 4.898 -16.016 1.383 1 92.5 204 VAL A O 1
ATOM 1489 N N . GLY A 1 205 ? 5.934 -17.781 2.221 1 91.5 205 GLY A N 1
ATOM 1490 C CA . GLY A 1 205 ? 4.719 -18.578 2.178 1 91.5 205 GLY A CA 1
ATOM 1491 C C . GLY A 1 205 ? 4.672 -19.531 0.995 1 91.5 205 GLY A C 1
ATOM 1492 O O . GLY A 1 205 ? 5.691 -20.125 0.621 1 91.5 205 GLY A O 1
ATOM 1493 N N . ASN A 1 206 ? 3.412 -19.703 0.497 1 90.31 206 ASN A N 1
ATOM 1494 C CA . ASN A 1 206 ? 3.223 -20.734 -0.521 1 90.31 206 ASN A CA 1
ATOM 1495 C C . ASN A 1 206 ? 3.189 -20.125 -1.924 1 90.31 206 ASN A C 1
ATOM 1497 O O . ASN A 1 206 ? 2.779 -20.797 -2.877 1 90.31 206 ASN A O 1
ATOM 1501 N N . SER A 1 207 ? 3.557 -18.906 -2.012 1 90.94 207 SER A N 1
ATOM 1502 C CA . SER A 1 207 ? 3.65 -18.219 -3.297 1 90.94 207 SER A CA 1
ATOM 1503 C C . SER A 1 207 ? 4.73 -17.141 -3.271 1 90.94 207 SER A C 1
ATOM 1505 O O . SER A 1 207 ? 4.941 -16.484 -2.244 1 90.94 207 SER A O 1
ATOM 1507 N N . PRO A 1 208 ? 5.324 -16.953 -4.402 1 92.94 208 PRO A N 1
ATOM 1508 C CA . PRO A 1 208 ? 6.332 -15.898 -4.453 1 92.94 208 PRO A CA 1
ATOM 1509 C C . PRO A 1 208 ? 5.715 -14.508 -4.621 1 92.94 208 PRO A C 1
ATOM 1511 O O . PRO A 1 208 ? 6.438 -13.516 -4.699 1 92.94 208 PRO A O 1
ATOM 1514 N N . GLY A 1 209 ? 4.504 -14.461 -4.82 1 90 209 GLY A N 1
ATOM 1515 C CA . GLY A 1 209 ? 3.846 -13.18 -4.996 1 90 209 GLY A CA 1
ATOM 1516 C C . GLY A 1 209 ? 4.094 -12.562 -6.363 1 90 209 GLY A C 1
ATOM 1517 O O . GLY A 1 209 ? 4.062 -13.258 -7.379 1 90 209 GLY A O 1
ATOM 1518 N N . GLU A 1 210 ? 4.305 -11.211 -6.391 1 91.38 210 GLU A N 1
ATOM 1519 C CA . GLU A 1 210 ? 4.473 -10.477 -7.641 1 91.38 210 GLU A CA 1
ATOM 1520 C C . GLU A 1 210 ? 5.949 -10.305 -7.988 1 91.38 210 GLU A C 1
ATOM 1522 O O . GLU A 1 210 ? 6.34 -9.297 -8.57 1 91.38 210 GLU A O 1
ATOM 1527 N N . LEU A 1 211 ? 6.68 -11.266 -7.68 1 92.94 211 LEU A N 1
ATOM 1528 C CA . LEU A 1 211 ? 8.102 -11.219 -7.98 1 92.94 211 LEU A CA 1
ATOM 1529 C C . LEU A 1 211 ? 8.344 -11.164 -9.484 1 92.94 211 LEU A C 1
ATOM 1531 O O . LEU A 1 211 ? 7.781 -11.969 -10.234 1 92.94 211 LEU A O 1
ATOM 1535 N N . ASN A 1 212 ? 9.164 -10.203 -9.867 1 94.25 212 ASN A N 1
ATOM 1536 C CA . ASN A 1 212 ? 9.555 -10.109 -11.266 1 94.25 212 ASN A CA 1
ATOM 1537 C C . ASN A 1 212 ? 10.555 -11.195 -11.648 1 94.25 212 ASN A C 1
ATOM 1539 O O . ASN A 1 212 ? 11.672 -11.234 -11.117 1 94.25 212 ASN A O 1
ATOM 1543 N N . PRO A 1 213 ? 10.211 -12.016 -12.547 1 92.38 213 PRO A N 1
ATOM 1544 C CA . PRO A 1 213 ? 11.133 -13.086 -12.953 1 92.38 213 PRO A CA 1
ATOM 1545 C C . PRO A 1 213 ? 12.5 -12.562 -13.383 1 92.38 213 PRO A C 1
ATOM 1547 O O . PRO A 1 213 ? 13.516 -13.219 -13.141 1 92.38 213 PRO A O 1
ATOM 1550 N N . ALA A 1 214 ? 12.562 -11.398 -13.922 1 93.12 214 ALA A N 1
ATOM 1551 C CA . ALA A 1 214 ? 13.812 -10.828 -14.414 1 93.12 214 ALA A CA 1
ATOM 1552 C C . ALA A 1 214 ? 14.758 -10.5 -13.266 1 93.12 214 ALA A C 1
ATOM 1554 O O . ALA A 1 214 ? 15.961 -10.312 -13.484 1 93.12 214 ALA A O 1
ATOM 1555 N N . ASP A 1 215 ? 14.297 -10.477 -12.125 1 94.5 215 ASP A N 1
ATOM 1556 C CA . ASP A 1 215 ? 15.117 -10.109 -10.969 1 94.5 215 ASP A CA 1
ATOM 1557 C C . ASP A 1 215 ? 15.734 -11.344 -10.32 1 94.5 215 ASP A C 1
ATOM 1559 O O . ASP A 1 215 ? 16.531 -11.234 -9.391 1 94.5 215 ASP A O 1
ATOM 1563 N N . ILE A 1 216 ? 15.438 -12.453 -10.758 1 94.81 216 ILE A N 1
ATOM 1564 C CA . ILE A 1 216 ? 15.891 -13.695 -10.156 1 94.81 216 ILE A CA 1
ATOM 1565 C C . ILE A 1 216 ? 17.281 -14.039 -10.672 1 94.81 216 ILE A C 1
ATOM 1567 O O . ILE A 1 216 ? 17.516 -14.039 -11.883 1 94.81 216 ILE A O 1
ATOM 1571 N N . GLU A 1 217 ? 18.172 -14.305 -9.805 1 93.25 217 GLU A N 1
ATOM 1572 C CA . GLU A 1 217 ? 19.5 -14.789 -10.141 1 93.25 217 GLU A CA 1
ATOM 1573 C C . GLU A 1 217 ? 19.531 -16.312 -10.234 1 93.25 217 GLU A C 1
ATOM 1575 O O . GLU A 1 217 ? 20.188 -16.875 -11.117 1 93.25 217 GLU A O 1
ATOM 1580 N N . SER A 1 218 ? 18.906 -16.922 -9.258 1 92.5 218 SER A N 1
ATOM 1581 C CA . SER A 1 218 ? 18.828 -18.391 -9.258 1 92.5 218 SER A CA 1
ATOM 1582 C C . SER A 1 218 ? 17.688 -18.891 -8.383 1 92.5 218 SER A C 1
ATOM 1584 O O . SER A 1 218 ? 17.188 -18.156 -7.539 1 92.5 218 SER A O 1
ATOM 1586 N N . LEU A 1 219 ? 17.25 -20.078 -8.68 1 94 219 LEU A N 1
ATOM 1587 C CA . LEU A 1 219 ? 16.297 -20.812 -7.871 1 94 219 LEU A CA 1
ATOM 1588 C C . LEU A 1 219 ? 16.875 -22.156 -7.426 1 94 219 LEU A C 1
ATOM 1590 O O . LEU A 1 219 ? 17.516 -22.844 -8.211 1 94 219 LEU A O 1
ATOM 1594 N N . THR A 1 220 ? 16.703 -22.438 -6.152 1 93.56 220 THR A N 1
ATOM 1595 C CA . THR A 1 220 ? 17.094 -23.75 -5.625 1 93.56 220 THR A CA 1
ATOM 1596 C C . THR A 1 220 ? 15.891 -24.484 -5.047 1 93.56 220 THR A C 1
ATOM 1598 O O . THR A 1 220 ? 15.211 -23.969 -4.164 1 93.56 220 THR A O 1
ATOM 1601 N N . VAL A 1 221 ? 15.656 -25.625 -5.523 1 94.94 221 VAL A N 1
ATOM 1602 C CA . VAL A 1 221 ? 14.578 -26.453 -4.996 1 94.94 221 VAL A CA 1
ATOM 1603 C C . VAL A 1 221 ? 15.156 -27.484 -4.016 1 94.94 221 VAL A C 1
ATOM 1605 O O . VAL A 1 221 ? 15.969 -28.328 -4.398 1 94.94 221 VAL A O 1
ATOM 1608 N N . LEU A 1 222 ? 14.734 -27.391 -2.826 1 94.31 222 LEU A N 1
ATOM 1609 C CA . LEU A 1 222 ? 15.117 -28.344 -1.793 1 94.31 222 LEU A CA 1
ATOM 1610 C C . LEU A 1 222 ? 14.094 -29.469 -1.687 1 94.31 222 LEU A C 1
ATOM 1612 O O . LEU A 1 222 ? 12.898 -29.203 -1.503 1 94.31 222 LEU A O 1
ATOM 1616 N N . LYS A 1 223 ? 14.594 -30.719 -1.652 1 92 223 LYS A N 1
ATOM 1617 C CA . LYS A 1 223 ? 13.641 -31.797 -1.84 1 92 223 LYS A CA 1
ATOM 1618 C C . LYS A 1 223 ? 13.734 -32.812 -0.706 1 92 223 LYS A C 1
ATOM 1620 O O . LYS A 1 223 ? 12.758 -33.5 -0.403 1 92 223 LYS A O 1
ATOM 1625 N N . ASP A 1 224 ? 14.875 -33.062 -0.13 1 89.25 224 ASP A N 1
ATOM 1626 C CA . ASP A 1 224 ? 15.047 -34.125 0.841 1 89.25 224 ASP A CA 1
ATOM 1627 C C . ASP A 1 224 ? 15.078 -33.594 2.268 1 89.25 224 ASP A C 1
ATOM 1629 O O . ASP A 1 224 ? 14.961 -32.375 2.477 1 89.25 224 ASP A O 1
ATOM 1633 N N . ALA A 1 225 ? 15.211 -34.531 3.221 1 83.38 225 ALA A N 1
ATOM 1634 C CA . ALA A 1 225 ? 15.141 -34.188 4.633 1 83.38 225 ALA A CA 1
ATOM 1635 C C . ALA A 1 225 ? 16.312 -33.281 5.027 1 83.38 225 ALA A C 1
ATOM 1637 O O . ALA A 1 225 ? 16.141 -32.344 5.812 1 83.38 225 ALA A O 1
ATOM 1638 N N . ALA A 1 226 ? 17.391 -33.531 4.527 1 81.81 226 ALA A N 1
ATOM 1639 C CA . ALA A 1 226 ? 18.578 -32.781 4.883 1 81.81 226 ALA A CA 1
ATOM 1640 C C . ALA A 1 226 ? 18.406 -31.297 4.551 1 81.81 226 ALA A C 1
ATOM 1642 O O . ALA A 1 226 ? 18.922 -30.422 5.262 1 81.81 226 ALA A O 1
ATOM 1643 N N . SER A 1 227 ? 17.734 -31.047 3.574 1 80.44 227 SER A N 1
ATOM 1644 C CA . SER A 1 227 ? 17.641 -29.672 3.082 1 80.44 227 SER A CA 1
ATOM 1645 C C . SER A 1 227 ? 16.375 -29 3.574 1 80.44 227 SER A C 1
ATOM 1647 O O . SER A 1 227 ? 16.344 -27.781 3.77 1 80.44 227 SER A O 1
ATOM 1649 N N . THR A 1 228 ? 15.289 -29.672 3.715 1 85.5 228 THR A N 1
ATOM 1650 C CA . THR A 1 228 ? 13.992 -29.047 3.992 1 85.5 228 THR A CA 1
ATOM 1651 C C . THR A 1 228 ? 13.742 -28.969 5.496 1 85.5 228 THR A C 1
ATOM 1653 O O . THR A 1 228 ? 12.977 -28.125 5.957 1 85.5 228 THR A O 1
ATOM 1656 N N . ALA A 1 229 ? 14.391 -29.812 6.207 1 86.25 229 ALA A N 1
ATOM 1657 C CA . ALA A 1 229 ? 14.078 -29.938 7.629 1 86.25 229 ALA A CA 1
ATOM 1658 C C . ALA A 1 229 ? 14.422 -28.641 8.375 1 86.25 229 ALA A C 1
ATOM 1660 O O . ALA A 1 229 ? 13.844 -28.359 9.422 1 86.25 229 ALA A O 1
ATOM 1661 N N . ILE A 1 230 ? 15.273 -27.953 7.844 1 88.38 230 ILE A N 1
ATOM 1662 C CA . ILE A 1 230 ? 15.68 -26.703 8.477 1 88.38 230 ILE A CA 1
ATOM 1663 C C . ILE A 1 230 ? 14.516 -25.719 8.469 1 88.38 230 ILE A C 1
ATOM 1665 O O . ILE A 1 230 ? 14.516 -24.75 9.219 1 88.38 230 ILE A O 1
ATOM 1669 N N . TYR A 1 231 ? 13.562 -26.062 7.723 1 90.56 231 TYR A N 1
ATOM 1670 C CA . TYR A 1 231 ? 12.391 -25.188 7.676 1 90.56 231 TYR A CA 1
ATOM 1671 C C . TYR A 1 231 ? 11.227 -25.797 8.453 1 90.56 231 TYR A C 1
ATOM 1673 O O . TYR A 1 231 ? 10.141 -25.219 8.508 1 90.56 231 TYR A O 1
ATOM 1681 N N . GLY A 1 232 ? 11.406 -26.938 8.914 1 89.56 232 GLY A N 1
ATOM 1682 C CA . GLY A 1 232 ? 10.516 -27.547 9.891 1 89.56 232 GLY A CA 1
ATOM 1683 C C . GLY A 1 232 ? 9.125 -27.812 9.344 1 89.56 232 GLY A C 1
ATOM 1684 O O . GLY A 1 232 ? 8.961 -28.562 8.383 1 89.56 232 GLY A O 1
ATOM 1685 N N . SER A 1 233 ? 8.125 -27.062 9.945 1 84.25 233 SER A N 1
ATOM 1686 C CA . SER A 1 233 ? 6.699 -27.297 9.742 1 84.25 233 SER A CA 1
ATOM 1687 C C . SER A 1 233 ? 6.273 -26.906 8.328 1 84.25 233 SER A C 1
ATOM 1689 O O . SER A 1 233 ? 5.168 -27.234 7.895 1 84.25 233 SER A O 1
ATOM 1691 N N . GLU A 1 234 ? 7.031 -26.312 7.613 1 84.62 234 GLU A N 1
ATOM 1692 C CA . GLU A 1 234 ? 6.645 -25.859 6.281 1 84.62 234 GLU A CA 1
ATOM 1693 C C . GLU A 1 234 ? 7.523 -26.484 5.203 1 84.62 234 GLU A C 1
ATOM 1695 O O . GLU A 1 234 ? 7.426 -26.109 4.031 1 84.62 234 GLU A O 1
ATOM 1700 N N . GLY A 1 235 ? 8.258 -27.406 5.551 1 85.44 235 GLY A N 1
ATOM 1701 C CA . GLY A 1 235 ? 9.188 -28 4.602 1 85.44 235 GLY A CA 1
ATOM 1702 C C . GLY A 1 235 ? 8.703 -29.328 4.043 1 85.44 235 GLY A C 1
ATOM 1703 O O . GLY A 1 235 ? 9.375 -29.938 3.203 1 85.44 235 GLY A O 1
ATOM 1704 N N . ALA A 1 236 ? 7.566 -29.719 4.469 1 86 236 ALA A N 1
ATOM 1705 C CA . ALA A 1 236 ? 7.102 -31.062 4.125 1 86 236 ALA A CA 1
ATOM 1706 C C . ALA A 1 236 ? 6.887 -31.203 2.619 1 86 236 ALA A C 1
ATOM 1708 O O . ALA A 1 236 ? 7.078 -32.281 2.051 1 86 236 ALA A O 1
ATOM 1709 N N . ASN A 1 237 ? 6.504 -30.188 2.021 1 91.19 237 ASN A N 1
ATOM 1710 C CA . ASN A 1 237 ? 6.148 -30.219 0.605 1 91.19 237 ASN A CA 1
ATOM 1711 C C . ASN A 1 237 ? 7.273 -29.656 -0.265 1 91.19 237 ASN A C 1
ATOM 1713 O O . ASN A 1 237 ? 7.051 -29.312 -1.428 1 91.19 237 ASN A O 1
ATOM 1717 N N . GLY A 1 238 ? 8.453 -29.531 0.281 1 92.75 238 GLY A N 1
ATOM 1718 C CA . GLY A 1 238 ? 9.578 -28.953 -0.435 1 92.75 238 GLY A CA 1
ATOM 1719 C C . GLY A 1 238 ? 9.703 -27.453 -0.238 1 92.75 238 GLY A C 1
ATOM 1720 O O . GLY A 1 238 ? 8.766 -26.797 0.223 1 92.75 238 GLY A O 1
ATOM 1721 N N . VAL A 1 239 ? 10.883 -26.953 -0.529 1 94.75 239 VAL A N 1
ATOM 1722 C CA . VAL A 1 239 ? 11.148 -25.531 -0.372 1 94.75 239 VAL A CA 1
ATOM 1723 C C . VAL A 1 239 ? 11.797 -24.984 -1.642 1 94.75 239 VAL A C 1
ATOM 1725 O O . VAL A 1 239 ? 12.695 -25.609 -2.209 1 94.75 239 VAL A O 1
ATOM 1728 N N . ILE A 1 240 ? 11.336 -23.875 -2.088 1 96.06 240 ILE A N 1
ATOM 1729 C CA . ILE A 1 240 ? 11.945 -23.156 -3.205 1 96.06 240 ILE A CA 1
ATOM 1730 C C . ILE A 1 240 ? 12.633 -21.891 -2.697 1 96.06 240 ILE A C 1
ATOM 1732 O O . ILE A 1 240 ? 11.969 -20.984 -2.205 1 96.06 240 ILE A O 1
ATOM 1736 N N . VAL A 1 241 ? 13.883 -21.891 -2.881 1 95.38 241 VAL A N 1
ATOM 1737 C CA . VAL A 1 241 ? 14.68 -20.75 -2.445 1 95.38 241 VAL A CA 1
ATOM 1738 C C . VAL A 1 241 ? 15.023 -19.875 -3.646 1 95.38 241 VAL A C 1
ATOM 1740 O O . VAL A 1 241 ? 15.656 -20.328 -4.598 1 95.38 241 VAL A O 1
ATOM 1743 N N . VAL A 1 242 ? 14.625 -18.656 -3.551 1 95.44 242 VAL A N 1
ATOM 1744 C CA . VAL A 1 242 ? 14.891 -17.703 -4.617 1 95.44 242 VAL A CA 1
ATOM 1745 C C . VAL A 1 242 ? 16 -16.75 -4.191 1 95.44 242 VAL A C 1
ATOM 1747 O O . VAL A 1 242 ? 15.961 -16.188 -3.096 1 95.44 242 VAL A O 1
ATOM 1750 N N . THR A 1 243 ? 16.969 -16.688 -4.992 1 94.19 243 THR A N 1
ATOM 1751 C CA . THR A 1 243 ? 17.984 -15.656 -4.848 1 94.19 243 THR A CA 1
ATOM 1752 C C . THR A 1 243 ? 17.828 -14.57 -5.906 1 94.19 243 THR A C 1
ATOM 1754 O O . THR A 1 243 ? 17.859 -14.852 -7.105 1 94.19 243 THR A O 1
ATOM 1757 N N . THR A 1 244 ? 17.672 -13.391 -5.512 1 94.38 244 THR A N 1
ATOM 1758 C CA . THR A 1 244 ? 17.516 -12.289 -6.457 1 94.38 244 THR A CA 1
ATOM 1759 C C . THR A 1 244 ? 18.875 -11.656 -6.781 1 94.38 244 THR A C 1
ATOM 1761 O O . THR A 1 244 ? 19.844 -11.836 -6.047 1 94.38 244 THR A O 1
ATOM 1764 N N . LYS A 1 245 ? 18.891 -11.016 -7.844 1 93.06 245 LYS A N 1
ATOM 1765 C CA . LYS A 1 245 ? 20.109 -10.312 -8.258 1 93.06 245 LYS A CA 1
ATOM 1766 C C . LYS A 1 245 ? 20.5 -9.258 -7.234 1 93.06 245 LYS A C 1
ATOM 1768 O O . LYS A 1 245 ? 19.641 -8.578 -6.664 1 93.06 245 LYS A O 1
ATOM 1773 N N . LYS A 1 246 ? 21.828 -9.242 -6.973 1 87.81 246 LYS A N 1
ATOM 1774 C CA . LYS A 1 246 ? 22.375 -8.281 -6.016 1 87.81 246 LYS A CA 1
ATOM 1775 C C . LYS A 1 246 ? 23.469 -7.441 -6.645 1 87.81 246 LYS A C 1
ATOM 1777 O O . LYS A 1 246 ? 23.906 -7.711 -7.766 1 87.81 246 LYS A O 1
ATOM 1782 N N . ALA A 1 247 ? 23.891 -6.434 -5.832 1 82 247 ALA A N 1
ATOM 1783 C CA . ALA A 1 247 ? 24.922 -5.516 -6.301 1 82 247 ALA A CA 1
ATOM 1784 C C . ALA A 1 247 ? 26.281 -6.211 -6.371 1 82 247 ALA A C 1
ATOM 1786 O O . ALA A 1 247 ? 26.609 -7.027 -5.512 1 82 247 ALA A O 1
ATOM 1787 N N . LYS A 1 248 ? 26.875 -5.984 -7.391 1 79.69 248 LYS A N 1
ATOM 1788 C CA . LYS A 1 248 ? 28.25 -6.449 -7.547 1 79.69 248 LYS A CA 1
ATOM 1789 C C . LYS A 1 248 ? 29.234 -5.281 -7.539 1 79.69 248 LYS A C 1
ATOM 1791 O O . LYS A 1 248 ? 28.906 -4.188 -8.008 1 79.69 248 LYS A O 1
ATOM 1796 N N . SER A 1 249 ? 30.328 -5.555 -6.93 1 81.88 249 SER A N 1
ATOM 1797 C CA . SER A 1 249 ? 31.344 -4.504 -6.887 1 81.88 249 SER A CA 1
ATOM 1798 C C . SER A 1 249 ? 31.922 -4.242 -8.273 1 81.88 249 SER A C 1
ATOM 1800 O O . SER A 1 249 ? 32.062 -5.168 -9.07 1 81.88 249 SER A O 1
ATOM 1802 N N . GLY A 1 250 ? 32.156 -3.059 -8.547 1 79.38 250 GLY A N 1
ATOM 1803 C CA . GLY A 1 250 ? 32.75 -2.676 -9.812 1 79.38 250 GLY A CA 1
ATOM 1804 C C . GLY A 1 250 ? 32.094 -1.475 -10.453 1 79.38 250 GLY A C 1
ATOM 1805 O O . GLY A 1 250 ? 31.406 -0.706 -9.773 1 79.38 250 GLY A O 1
ATOM 1806 N N . ARG A 1 251 ? 32.375 -1.386 -11.703 1 79.06 251 ARG A N 1
ATOM 1807 C CA . ARG A 1 251 ? 31.797 -0.285 -12.461 1 79.06 251 ARG A CA 1
ATOM 1808 C C . ARG A 1 251 ? 30.281 -0.468 -12.625 1 79.06 251 ARG A C 1
ATOM 1810 O O . ARG A 1 251 ? 29.797 -1.596 -12.625 1 79.06 251 ARG A O 1
ATOM 1817 N N . THR A 1 252 ? 29.703 0.654 -12.773 1 86.31 252 THR A N 1
ATOM 1818 C CA . THR A 1 252 ? 28.25 0.613 -12.969 1 86.31 252 THR A CA 1
ATOM 1819 C C . THR A 1 252 ? 27.906 -0.146 -14.25 1 86.31 252 THR A C 1
ATOM 1821 O O . THR A 1 252 ? 28.406 0.171 -15.328 1 86.31 252 THR A O 1
ATOM 1824 N N . ALA A 1 253 ? 27.156 -1.138 -14.148 1 88.31 253 ALA A N 1
ATOM 1825 C CA . ALA A 1 253 ? 26.734 -1.972 -15.266 1 88.31 253 ALA A CA 1
ATOM 1826 C C . ALA A 1 253 ? 25.234 -1.817 -15.539 1 88.31 253 ALA A C 1
ATOM 1828 O O . ALA A 1 253 ? 24.438 -1.711 -14.602 1 88.31 253 ALA A O 1
ATOM 1829 N N . PHE A 1 254 ? 24.922 -1.735 -16.875 1 91.88 254 PHE A N 1
ATOM 1830 C CA . PHE A 1 254 ? 23.531 -1.674 -17.328 1 91.88 254 PHE A CA 1
ATOM 1831 C C . PHE A 1 254 ? 23.156 -2.926 -18.109 1 91.88 254 PHE A C 1
ATOM 1833 O O . PHE A 1 254 ? 23.953 -3.424 -18.906 1 91.88 254 PHE A O 1
ATOM 1840 N N . ASN A 1 255 ? 22.016 -3.414 -17.828 1 93.5 255 ASN A N 1
ATOM 1841 C CA . ASN A 1 255 ? 21.422 -4.488 -18.625 1 93.5 255 ASN A CA 1
ATOM 1842 C C . ASN A 1 255 ? 19.984 -4.156 -19.031 1 93.5 255 ASN A C 1
ATOM 1844 O O . ASN A 1 255 ? 19.141 -3.85 -18.172 1 93.5 255 ASN A O 1
ATOM 1848 N N . ILE A 1 256 ? 19.719 -4.152 -20.234 1 95.31 256 ILE A N 1
ATOM 1849 C CA . ILE A 1 256 ? 18.391 -3.873 -20.766 1 95.31 256 ILE A CA 1
ATOM 1850 C C . ILE A 1 256 ? 17.875 -5.082 -21.547 1 95.31 256 ILE A C 1
ATOM 1852 O O . ILE A 1 256 ? 18.547 -5.574 -22.453 1 95.31 256 ILE A O 1
ATOM 1856 N N . THR A 1 257 ? 16.719 -5.504 -21.219 1 95.69 257 THR A N 1
ATOM 1857 C CA . THR A 1 257 ? 16.078 -6.578 -21.969 1 95.69 257 THR A CA 1
ATOM 1858 C C . THR A 1 257 ? 14.719 -6.121 -22.5 1 95.69 257 THR A C 1
ATOM 1860 O O . THR A 1 257 ? 13.953 -5.469 -21.781 1 95.69 257 THR A O 1
ATOM 1863 N N . ALA A 1 258 ? 14.469 -6.352 -23.703 1 97 258 ALA A N 1
ATOM 1864 C CA . ALA A 1 258 ? 13.195 -6.043 -24.359 1 97 258 ALA A CA 1
ATOM 1865 C C . ALA A 1 258 ? 12.68 -7.242 -25.156 1 97 258 ALA A C 1
ATOM 1867 O O . ALA A 1 258 ? 13.367 -7.754 -26.031 1 97 258 ALA A O 1
ATOM 1868 N N . LYS A 1 259 ? 11.5 -7.68 -24.812 1 97.12 259 LYS A N 1
ATOM 1869 C CA . LYS A 1 259 ? 10.844 -8.766 -25.531 1 97.12 259 LYS A CA 1
ATOM 1870 C C . LYS A 1 259 ? 9.461 -8.344 -26.016 1 97.12 259 LYS A C 1
ATOM 1872 O O . LYS A 1 259 ? 8.734 -7.637 -25.312 1 97.12 259 LYS A O 1
ATOM 1877 N N . THR A 1 260 ? 9.102 -8.703 -27.203 1 97.44 260 THR A N 1
ATOM 1878 C CA . THR A 1 260 ? 7.77 -8.508 -27.766 1 97.44 260 THR A CA 1
ATOM 1879 C C . THR A 1 260 ? 7.332 -9.727 -28.578 1 97.44 260 THR A C 1
ATOM 1881 O O . THR A 1 260 ? 8.172 -10.445 -29.125 1 97.44 260 THR A O 1
ATOM 1884 N N . GLY A 1 261 ? 6.027 -9.984 -28.531 1 97.69 261 GLY A N 1
ATOM 1885 C CA . GLY A 1 261 ? 5.59 -11.148 -29.297 1 97.69 261 GLY A CA 1
ATOM 1886 C C . GLY A 1 261 ? 4.078 -11.258 -29.391 1 97.69 261 GLY A C 1
ATOM 1887 O O . GLY A 1 261 ? 3.357 -10.32 -29.031 1 97.69 261 GLY A O 1
ATOM 1888 N N . ILE A 1 262 ? 3.682 -12.336 -30.016 1 97.75 262 ILE A N 1
ATOM 1889 C CA . ILE A 1 262 ? 2.266 -12.602 -30.25 1 97.75 262 ILE A CA 1
ATOM 1890 C C . ILE A 1 262 ? 1.895 -13.961 -29.672 1 97.75 262 ILE A C 1
ATOM 1892 O O . ILE A 1 262 ? 2.756 -14.828 -29.516 1 97.75 262 ILE A O 1
ATOM 1896 N N . SER A 1 263 ? 0.629 -14.133 -29.297 1 96.31 263 SER A N 1
ATOM 1897 C CA . SER A 1 263 ? 0.117 -15.383 -28.75 1 96.31 263 SER A CA 1
ATOM 1898 C C . SER A 1 263 ? -1.183 -15.797 -29.422 1 96.31 263 SER A C 1
ATOM 1900 O O . SER A 1 263 ? -2.027 -14.953 -29.734 1 96.31 263 SER A O 1
ATOM 1902 N N . THR A 1 264 ? -1.308 -17.047 -29.641 1 96.06 264 THR A N 1
ATOM 1903 C CA . THR A 1 264 ? -2.518 -17.609 -30.219 1 96.06 264 THR A CA 1
ATOM 1904 C C . THR A 1 264 ? -2.973 -18.828 -29.422 1 96.06 264 THR A C 1
ATOM 1906 O O . THR A 1 264 ? -2.15 -19.547 -28.844 1 96.06 264 THR A O 1
ATOM 1909 N N . LEU A 1 265 ? -4.262 -19.094 -29.438 1 95.31 265 LEU A N 1
ATOM 1910 C CA . LEU A 1 265 ? -4.805 -20.219 -28.703 1 95.31 265 LEU A CA 1
ATOM 1911 C C . LEU A 1 265 ? -4.621 -21.516 -29.484 1 95.31 265 LEU A C 1
ATOM 1913 O O . LEU A 1 265 ? -4.738 -21.531 -30.703 1 95.31 265 LEU A O 1
ATOM 1917 N N . SER A 1 266 ? -4.348 -22.516 -28.672 1 90.5 266 SER A N 1
ATOM 1918 C CA . SER A 1 266 ? -4.336 -23.859 -29.234 1 90.5 266 SER A CA 1
ATOM 1919 C C . SER A 1 266 ? -5.488 -24.703 -28.688 1 90.5 266 SER A C 1
ATOM 1921 O O . SER A 1 266 ? -5.625 -24.859 -27.469 1 90.5 266 SER A O 1
ATOM 1923 N N . ARG A 1 267 ? -6.238 -25.281 -29.5 1 87.62 267 ARG A N 1
ATOM 1924 C CA . ARG A 1 267 ? -7.363 -26.062 -29.016 1 87.62 267 ARG A CA 1
ATOM 1925 C C . ARG A 1 267 ? -7.012 -27.547 -28.953 1 87.62 267 ARG A C 1
ATOM 1927 O O . ARG A 1 267 ? -7.855 -28.375 -28.609 1 87.62 267 ARG A O 1
ATOM 1934 N N . GLY A 1 268 ? -5.738 -27.906 -29.25 1 91.5 268 GLY A N 1
ATOM 1935 C CA . GLY A 1 268 ? -5.348 -29.312 -29.219 1 91.5 268 GLY A CA 1
ATOM 1936 C C . GLY A 1 268 ? -6.152 -30.188 -30.172 1 91.5 268 GLY A C 1
ATOM 1937 O O . GLY A 1 268 ? -6.32 -29.844 -31.344 1 91.5 268 GLY A O 1
ATOM 1938 N N . HIS A 1 269 ? -6.652 -31.297 -29.625 1 93.5 269 HIS A N 1
ATOM 1939 C CA . HIS A 1 269 ? -7.414 -32.219 -30.453 1 93.5 269 HIS A CA 1
ATOM 1940 C C . HIS A 1 269 ? -8.914 -31.984 -30.328 1 93.5 269 HIS A C 1
ATOM 1942 O O . HIS A 1 269 ? -9.711 -32.594 -31.031 1 93.5 269 HIS A O 1
ATOM 1948 N N . MET A 1 270 ? -9.281 -31.141 -29.516 1 93.81 270 MET A N 1
ATOM 1949 C CA . MET A 1 270 ? -10.703 -30.891 -29.297 1 93.81 270 MET A CA 1
ATOM 1950 C C . MET A 1 270 ? -11.289 -30.078 -30.438 1 93.81 270 MET A C 1
ATOM 1952 O O . MET A 1 270 ? -10.852 -28.953 -30.703 1 93.81 270 MET A O 1
ATOM 1956 N N . GLN A 1 271 ? -12.211 -30.625 -31.141 1 94.06 271 GLN A N 1
ATOM 1957 C CA . GLN A 1 271 ? -12.953 -29.953 -32.188 1 94.06 271 GLN A CA 1
ATOM 1958 C C . GLN A 1 271 ? -14.453 -30.125 -32.031 1 94.06 271 GLN A C 1
ATOM 1960 O O . GLN A 1 271 ? -14.93 -31.234 -31.75 1 94.06 271 GLN A O 1
ATOM 1965 N N . MET A 1 272 ? -15.086 -29.078 -32.125 1 96.81 272 MET A N 1
ATOM 1966 C CA . MET A 1 272 ? -16.547 -29.125 -32.031 1 96.81 272 MET A CA 1
ATOM 1967 C C . MET A 1 272 ? -17.188 -29.219 -33.406 1 96.81 272 MET A C 1
ATOM 1969 O O . MET A 1 272 ? -16.562 -28.859 -34.406 1 96.81 272 MET A O 1
ATOM 1973 N N . MET A 1 273 ? -18.438 -29.672 -33.438 1 97.44 273 MET A N 1
ATOM 1974 C CA . MET A 1 273 ? -19.125 -29.828 -34.719 1 97.44 273 MET A CA 1
ATOM 1975 C C . MET A 1 273 ? -19.578 -28.484 -35.281 1 97.44 273 MET A C 1
ATOM 1977 O O . MET A 1 273 ? -19.984 -27.594 -34.5 1 97.44 273 MET A O 1
ATOM 1981 N N . ASP A 1 274 ? -19.422 -28.328 -36.625 1 97.19 274 ASP A N 1
ATOM 1982 C CA . ASP A 1 274 ? -20.031 -27.172 -37.281 1 97.19 274 ASP A CA 1
ATOM 1983 C C . ASP A 1 274 ? -21.5 -27.422 -37.594 1 97.19 274 ASP A C 1
ATOM 1985 O O . ASP A 1 274 ? -22.062 -28.438 -37.188 1 97.19 274 ASP A O 1
ATOM 1989 N N . GLY A 1 275 ? -22.125 -26.469 -38.219 1 97.38 275 GLY A N 1
ATOM 1990 C CA . GLY A 1 275 ? -23.547 -26.562 -38.469 1 97.38 275 GLY A CA 1
ATOM 1991 C C . GLY A 1 275 ? -23.938 -27.797 -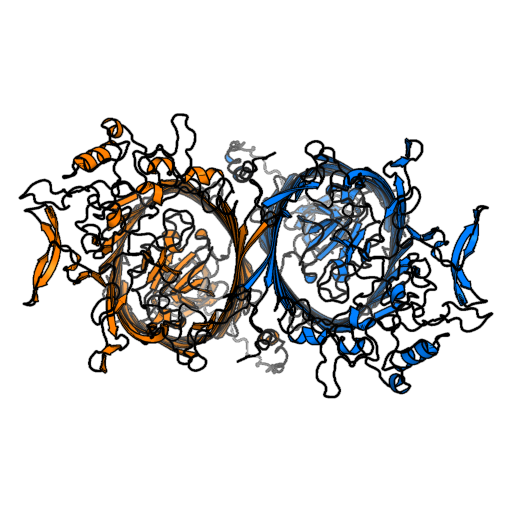39.25 1 97.38 275 GLY A C 1
ATOM 1992 O O . GLY A 1 275 ? -24.906 -28.469 -38.906 1 97.38 275 GLY A O 1
ATOM 1993 N N . ALA A 1 276 ? -23.25 -28.062 -40.312 1 97.88 276 ALA A N 1
ATOM 1994 C CA . ALA A 1 276 ? -23.562 -29.203 -41.188 1 97.88 276 ALA A CA 1
ATOM 1995 C C . ALA A 1 276 ? -23.312 -30.516 -40.438 1 97.88 276 ALA A C 1
ATOM 1997 O O . ALA A 1 276 ? -24.141 -31.438 -40.5 1 97.88 276 ALA A O 1
ATOM 1998 N N . GLU A 1 277 ? -22.203 -30.578 -39.844 1 97 277 GLU A N 1
ATOM 1999 C CA . GLU A 1 277 ? -21.875 -31.797 -39.094 1 97 277 GLU A CA 1
ATOM 2000 C C . GLU A 1 277 ? -22.891 -32.062 -38 1 97 277 GLU A C 1
ATOM 2002 O O . GLU A 1 277 ? -23.266 -33.219 -37.75 1 97 277 GLU A O 1
ATOM 2007 N N . PHE A 1 278 ? -23.25 -31.031 -37.375 1 97.06 278 PHE A N 1
ATOM 2008 C CA . PHE A 1 278 ? -24.203 -31.141 -36.25 1 97.06 278 PHE A CA 1
ATOM 2009 C C . PHE A 1 278 ? -25.562 -31.578 -36.781 1 97.06 278 PHE A C 1
ATOM 2011 O O . PHE A 1 278 ? -26.25 -32.375 -36.156 1 97.06 278 PHE A O 1
ATOM 2018 N N . TYR A 1 279 ? -26 -30.984 -37.844 1 97 279 TYR A N 1
ATOM 2019 C CA . TYR A 1 279 ? -27.25 -31.391 -38.5 1 97 279 TYR A CA 1
ATOM 2020 C C . TYR A 1 279 ? -27.219 -32.875 -38.875 1 97 279 TYR A C 1
ATOM 2022 O O . TYR A 1 279 ? -28.172 -33.594 -38.625 1 97 279 TYR A O 1
ATOM 2030 N N . ASP A 1 280 ? -26.156 -33.281 -39.531 1 96.69 280 ASP A N 1
ATOM 2031 C CA . ASP A 1 280 ? -26.016 -34.688 -39.938 1 96.69 280 ASP A CA 1
ATOM 2032 C C . ASP A 1 280 ? -25.984 -35.625 -38.719 1 96.69 280 ASP A C 1
ATOM 2034 O O . ASP A 1 280 ? -26.484 -36.75 -38.812 1 96.69 280 ASP A O 1
ATOM 2038 N N . PHE A 1 281 ? -25.391 -35.219 -37.719 1 96.31 281 PHE A N 1
ATOM 2039 C CA . PHE A 1 281 ? -25.391 -35.969 -36.5 1 96.31 281 PHE A CA 1
ATOM 2040 C C . PHE A 1 281 ? -26.828 -36.188 -36 1 96.31 281 PHE A C 1
ATOM 2042 O O . PHE A 1 281 ? -27.203 -37.312 -35.688 1 96.31 281 PHE A O 1
ATOM 2049 N N . TYR A 1 282 ? -27.641 -35.062 -35.906 1 96 282 TYR A N 1
ATOM 2050 C CA . TYR A 1 282 ? -29.031 -35.188 -35.5 1 96 282 TYR A CA 1
ATOM 2051 C C . TYR A 1 282 ? -29.797 -36.125 -36.469 1 96 282 TYR A C 1
ATOM 2053 O O . TYR A 1 282 ? -30.609 -36.938 -36 1 96 282 TYR A O 1
ATOM 2061 N N . LYS A 1 283 ? -29.547 -35.969 -37.688 1 95.38 283 LYS A N 1
ATOM 2062 C CA . LYS A 1 283 ? -30.219 -36.781 -38.719 1 95.38 283 LYS A CA 1
ATOM 2063 C C . LYS A 1 283 ? -29.891 -38.25 -38.562 1 95.38 283 LYS A C 1
ATOM 2065 O O . LYS A 1 283 ? -30.703 -39.125 -38.906 1 95.38 283 LYS A O 1
ATOM 2070 N N . SER A 1 284 ? -28.812 -38.531 -38.031 1 94.25 284 SER A N 1
ATOM 2071 C CA . SER A 1 284 ? -28.344 -39.906 -37.875 1 94.25 284 SER A CA 1
ATOM 2072 C C . SER A 1 284 ? -29 -40.625 -36.688 1 94.25 284 SER A C 1
ATOM 2074 O O . SER A 1 284 ? -28.844 -41.812 -36.5 1 94.25 284 SER A O 1
ATOM 2076 N N . PHE A 1 285 ? -29.719 -39.875 -35.906 1 95.81 285 PHE A N 1
ATOM 2077 C CA . PHE A 1 285 ? -30.375 -40.5 -34.75 1 95.81 285 PHE A CA 1
ATOM 2078 C C . PHE A 1 285 ? -31.344 -41.594 -35.219 1 95.81 285 PHE A C 1
ATOM 2080 O O . PHE A 1 285 ? -32.062 -41.406 -36.188 1 95.81 285 PHE A O 1
ATOM 2087 N N . ALA A 1 286 ? -31.328 -42.656 -34.531 1 92.25 286 ALA A N 1
ATOM 2088 C CA . ALA A 1 286 ? -32.25 -43.75 -34.844 1 92.25 286 ALA A CA 1
ATOM 2089 C C . ALA A 1 286 ? -33.688 -43.281 -34.688 1 92.25 286 ALA A C 1
ATOM 2091 O O . ALA A 1 286 ? -34.562 -43.781 -35.406 1 92.25 286 ALA A O 1
ATOM 2092 N N . ASN A 1 287 ? -33.906 -42.406 -33.75 1 95.44 287 ASN A N 1
ATOM 2093 C CA . ASN A 1 287 ? -35.25 -41.875 -33.531 1 95.44 287 ASN A CA 1
ATOM 2094 C C . ASN A 1 287 ? -35.375 -40.438 -34 1 95.44 287 ASN A C 1
ATOM 2096 O O . ASN A 1 287 ? -35.938 -39.594 -33.312 1 95.44 287 ASN A O 1
ATOM 2100 N N . VAL A 1 288 ? -34.781 -40.188 -35.156 1 94.94 288 VAL A N 1
ATOM 2101 C CA . VAL A 1 288 ? -34.719 -38.844 -35.688 1 94.94 288 VAL A CA 1
ATOM 2102 C C . VAL A 1 288 ? -36.125 -38.25 -35.781 1 94.94 288 VAL A C 1
ATOM 2104 O O . VAL A 1 288 ? -36.312 -37.031 -35.688 1 94.94 288 VAL A O 1
ATOM 2107 N N . ASP A 1 289 ? -37.219 -39.031 -35.875 1 94.06 289 ASP A N 1
ATOM 2108 C CA . ASP A 1 289 ? -38.594 -38.594 -36 1 94.06 289 ASP A CA 1
ATOM 2109 C C . ASP A 1 289 ? -39.062 -37.875 -34.719 1 94.06 289 ASP A C 1
ATOM 2111 O O . ASP A 1 289 ? -40.062 -37.156 -34.75 1 94.06 289 ASP A O 1
ATOM 2115 N N . GLN A 1 290 ? -38.25 -38.062 -33.719 1 94.06 290 GLN A N 1
ATOM 2116 C CA . GLN A 1 290 ? -38.594 -37.438 -32.438 1 94.06 290 GLN A CA 1
ATOM 2117 C C . GLN A 1 290 ? -38.031 -36.031 -32.344 1 94.06 290 GLN A C 1
ATOM 2119 O O . GLN A 1 290 ? -38.406 -35.25 -31.438 1 94.06 290 GLN A O 1
ATOM 2124 N N . VAL A 1 291 ? -37.219 -35.688 -33.219 1 94.25 291 VAL A N 1
ATOM 2125 C CA . VAL A 1 291 ? -36.688 -34.344 -33.219 1 94.25 291 VAL A CA 1
ATOM 2126 C C . VAL A 1 291 ? -37.75 -33.375 -33.75 1 94.25 291 VAL A C 1
ATOM 2128 O O . VAL A 1 291 ? -38.125 -33.438 -34.938 1 94.25 291 VAL A O 1
ATOM 2131 N N . LYS A 1 292 ? -38.281 -32.438 -32.812 1 85.5 292 LYS A N 1
ATOM 2132 C CA . LYS A 1 292 ? -39.438 -31.656 -33.281 1 85.5 292 LYS A CA 1
ATOM 2133 C C . LYS A 1 292 ? -39.281 -30.188 -32.906 1 85.5 292 LYS A C 1
ATOM 2135 O O . LYS A 1 292 ? -40.25 -29.453 -32.844 1 85.5 292 LYS A O 1
ATOM 2140 N N . PHE A 1 293 ? -38.031 -29.766 -32.719 1 87.5 293 PHE A N 1
ATOM 2141 C CA . PHE A 1 293 ? -37.969 -28.344 -32.469 1 87.5 293 PHE A CA 1
ATOM 2142 C C . PHE A 1 293 ? -38.188 -27.547 -33.75 1 87.5 293 PHE A C 1
ATOM 2144 O O . PHE A 1 293 ? -38 -28.062 -34.844 1 87.5 293 PHE A O 1
ATOM 2151 N N . LYS A 1 294 ? -38.688 -26.281 -33.594 1 86.31 294 LYS A N 1
ATOM 2152 C CA . LYS A 1 294 ? -39.25 -25.469 -34.656 1 86.31 294 LYS A CA 1
ATOM 2153 C C . LYS A 1 294 ? -38.25 -25.328 -35.812 1 86.31 294 LYS A C 1
ATOM 2155 O O . LYS A 1 294 ? -38.656 -25.438 -36.969 1 86.31 294 LYS A O 1
ATOM 2160 N N . ARG A 1 295 ? -37.031 -25.234 -35.625 1 91.69 295 ARG A N 1
ATOM 2161 C CA . ARG A 1 295 ? -36.062 -24.906 -36.688 1 91.69 295 ARG A CA 1
ATOM 2162 C C . ARG A 1 295 ? -35.469 -26.188 -37.312 1 91.69 295 ARG A C 1
ATOM 2164 O O . ARG A 1 295 ? -34.594 -26.109 -38.156 1 91.69 295 ARG A O 1
ATOM 2171 N N . TRP A 1 296 ? -36.062 -27.297 -37 1 95.19 296 TRP A N 1
ATOM 2172 C CA . TRP A 1 296 ? -35.562 -28.547 -37.562 1 95.19 296 TRP A CA 1
ATOM 2173 C C . TRP A 1 296 ? -36.031 -28.719 -39 1 95.19 296 TRP A C 1
ATOM 2175 O O . TRP A 1 296 ? -37 -29.422 -39.281 1 95.19 296 TRP A O 1
ATOM 2185 N N . THR A 1 297 ? -35.344 -28.094 -39.938 1 94.69 297 THR A N 1
ATOM 2186 C CA . THR A 1 297 ? -35.594 -28.125 -41.375 1 94.69 297 THR A CA 1
ATOM 2187 C C . THR A 1 297 ? -34.281 -28.375 -42.125 1 94.69 297 THR A C 1
ATOM 2189 O O . THR A 1 297 ? -33.188 -28.156 -41.594 1 94.69 297 THR A O 1
ATOM 2192 N N . PRO A 1 298 ? -34.344 -28.844 -43.312 1 94.38 298 PRO A N 1
ATOM 2193 C CA . PRO A 1 298 ? -33.094 -29.094 -44.062 1 94.38 298 PRO A CA 1
ATOM 2194 C C . PRO A 1 298 ? -32.219 -27.859 -44.219 1 94.38 298 PRO A C 1
ATOM 2196 O O . PRO A 1 298 ? -31 -27.969 -44.344 1 94.38 298 PRO A O 1
ATOM 2199 N N . ASP A 1 299 ? -32.781 -26.688 -44.094 1 94.62 299 ASP A N 1
ATOM 2200 C CA . ASP A 1 299 ? -32.062 -25.438 -44.25 1 94.62 299 ASP A CA 1
ATOM 2201 C C . ASP A 1 299 ? -31.125 -25.203 -43.062 1 94.62 299 ASP A C 1
ATOM 2203 O O . ASP A 1 299 ? -30.156 -24.469 -43.156 1 94.62 299 ASP A O 1
ATOM 2207 N N . LEU A 1 300 ? -31.484 -25.844 -42 1 95.69 300 LEU A N 1
ATOM 2208 C CA . LEU A 1 300 ? -30.672 -25.688 -40.781 1 95.69 300 LEU A CA 1
ATOM 2209 C C . LEU A 1 300 ? -29.25 -26.188 -41 1 95.69 300 LEU A C 1
ATOM 2211 O O . LEU A 1 300 ? -28.312 -25.703 -40.375 1 95.69 300 LEU A O 1
ATOM 2215 N N . ARG A 1 301 ? -29.062 -27.141 -41.875 1 96.44 301 ARG A N 1
ATOM 2216 C CA . ARG A 1 301 ? -27.75 -27.719 -42.188 1 96.44 301 ARG A CA 1
ATOM 2217 C C . ARG A 1 301 ? -26.797 -26.656 -42.719 1 96.44 301 ARG A C 1
ATOM 2219 O O . ARG A 1 301 ? -25.594 -26.766 -42.562 1 96.44 301 ARG A O 1
ATOM 2226 N N . ASN A 1 302 ? -27.391 -25.578 -43.312 1 95.56 302 ASN A N 1
ATOM 2227 C CA . ASN A 1 302 ? -26.578 -24.547 -43.938 1 95.56 302 ASN A CA 1
ATOM 2228 C C . ASN A 1 302 ? -26.266 -23.406 -42.969 1 95.56 302 ASN A C 1
ATOM 2230 O O . ASN A 1 302 ? -25.547 -22.484 -43.312 1 95.56 302 ASN A O 1
ATOM 2234 N N . GLN A 1 303 ? -26.703 -23.5 -41.812 1 95.25 303 GLN A N 1
ATOM 2235 C CA . GLN A 1 303 ? -26.422 -22.484 -40.781 1 95.25 303 GLN A CA 1
ATOM 2236 C C . GLN A 1 303 ? -25.219 -22.875 -39.938 1 95.25 303 GLN A C 1
ATOM 2238 O O . GLN A 1 303 ? -25.109 -24.016 -39.5 1 95.25 303 GLN A O 1
ATOM 2243 N N . ASN A 1 304 ? -24.266 -21.953 -39.844 1 97.06 304 ASN A N 1
ATOM 2244 C CA . ASN A 1 304 ? -23.062 -22.234 -39.062 1 97.06 304 ASN A CA 1
ATOM 2245 C C . ASN A 1 304 ? -22.469 -20.969 -38.469 1 97.06 304 ASN A C 1
ATOM 2247 O O . ASN A 1 304 ? -22.234 -19.984 -39.188 1 97.06 304 ASN A O 1
ATOM 2251 N N . PHE A 1 305 ? -22.328 -20.906 -37.25 1 96.81 305 PHE A N 1
ATOM 2252 C CA . PHE A 1 305 ? -21.625 -19.828 -36.562 1 96.81 305 PHE A CA 1
ATOM 2253 C C . PHE A 1 305 ? -20.469 -20.359 -35.75 1 96.81 305 PHE A C 1
ATOM 2255 O O . PHE A 1 305 ? -20.641 -21.266 -34.906 1 96.81 305 PHE A O 1
ATOM 2262 N N . ASP A 1 306 ? -19.281 -19.812 -35.875 1 96.75 306 ASP A N 1
ATOM 2263 C CA . ASP A 1 306 ? -18.078 -20.25 -35.188 1 96.75 306 ASP A CA 1
ATOM 2264 C C . ASP A 1 306 ? -17.844 -19.438 -33.906 1 96.75 306 ASP A C 1
ATOM 2266 O O . ASP A 1 306 ? -17.141 -18.422 -33.938 1 96.75 306 ASP A O 1
ATOM 2270 N N . TRP A 1 307 ? -18.281 -19.984 -32.781 1 96.75 307 TRP A N 1
ATOM 2271 C CA . TRP A 1 307 ? -18.172 -19.297 -31.5 1 96.75 307 TRP A CA 1
ATOM 2272 C C . TRP A 1 307 ? -16.734 -19.219 -31.047 1 96.75 307 TRP A C 1
ATOM 2274 O O . TRP A 1 307 ? -16.359 -18.312 -30.281 1 96.75 307 TRP A O 1
ATOM 2284 N N . PHE A 1 308 ? -15.883 -20.172 -31.406 1 96 308 PHE A N 1
ATOM 2285 C CA . PHE A 1 308 ? -14.469 -20.156 -31.062 1 96 308 PHE A CA 1
ATOM 2286 C C . PHE A 1 308 ? -13.758 -18.984 -31.734 1 96 308 PHE A C 1
ATOM 2288 O O . PHE A 1 308 ? -13.016 -18.25 -31.094 1 96 308 PHE A O 1
ATOM 2295 N N . LYS A 1 309 ? -13.961 -18.828 -32.938 1 95.88 309 LYS A N 1
ATOM 2296 C CA . LYS A 1 309 ? -13.352 -17.75 -33.688 1 95.88 309 LYS A CA 1
ATOM 2297 C C . LYS A 1 309 ? -13.828 -16.391 -33.188 1 95.88 309 LYS A C 1
ATOM 2299 O O . LYS A 1 309 ? -13.055 -15.43 -33.156 1 95.88 309 LYS A O 1
ATOM 2304 N N . LEU A 1 310 ? -15.102 -16.312 -32.844 1 96.69 310 LEU A N 1
ATOM 2305 C CA . LEU A 1 310 ? -15.664 -15.062 -32.344 1 96.69 310 LEU A CA 1
ATOM 2306 C C . LEU A 1 310 ? -14.883 -14.594 -31.109 1 96.69 310 LEU A C 1
ATOM 2308 O O . LEU A 1 310 ? -14.586 -13.406 -30.984 1 96.69 310 LEU A O 1
ATOM 2312 N N . ALA A 1 311 ? -14.594 -15.547 -30.25 1 97.44 311 ALA A N 1
ATOM 2313 C CA . ALA A 1 311 ? -14.07 -15.211 -28.938 1 97.44 311 ALA A CA 1
ATOM 2314 C C . ALA A 1 311 ? -12.547 -15.062 -28.969 1 97.44 311 ALA A C 1
ATOM 2316 O O . ALA A 1 311 ? -11.953 -14.523 -28.031 1 97.44 311 ALA A O 1
ATOM 2317 N N . THR A 1 312 ? -11.875 -15.477 -30.031 1 97.06 312 THR A N 1
ATOM 2318 C CA . THR A 1 312 ? -10.422 -15.586 -30.047 1 97.06 312 THR A CA 1
ATOM 2319 C C . THR A 1 312 ? -9.797 -14.43 -30.828 1 97.06 312 THR A C 1
ATOM 2321 O O . THR A 1 312 ? -10.422 -13.867 -31.719 1 97.06 312 THR A O 1
ATOM 2324 N N . GLN A 1 313 ? -8.578 -14.055 -30.422 1 97.81 313 GLN A N 1
ATOM 2325 C CA . GLN A 1 313 ? -7.762 -13.062 -31.109 1 97.81 313 GLN A CA 1
ATOM 2326 C C . GLN A 1 313 ? -6.277 -13.367 -30.953 1 97.81 313 GLN A C 1
ATOM 2328 O O . GLN A 1 313 ? -5.898 -14.227 -30.141 1 97.81 313 GLN A O 1
ATOM 2333 N N . THR A 1 314 ? -5.543 -12.68 -31.75 1 97.69 314 THR A N 1
ATOM 2334 C CA . THR A 1 314 ? -4.105 -12.703 -31.516 1 97.69 314 THR A CA 1
ATOM 2335 C C . THR A 1 314 ? -3.723 -11.742 -30.391 1 97.69 314 THR A C 1
ATOM 2337 O O . THR A 1 314 ? -3.975 -10.539 -30.484 1 97.69 314 THR A O 1
ATOM 2340 N N . GLY A 1 315 ? -3.201 -12.312 -29.344 1 97.5 315 GLY A N 1
ATOM 2341 C CA . GLY A 1 315 ? -2.766 -11.469 -28.25 1 97.5 315 GLY A CA 1
ATOM 2342 C C . GLY A 1 315 ? -1.395 -10.859 -28.469 1 97.5 315 GLY A C 1
ATOM 2343 O O . GLY A 1 315 ? -0.558 -11.438 -29.156 1 97.5 315 GLY A O 1
ATOM 2344 N N . PHE A 1 316 ? -1.153 -9.734 -27.828 1 97.62 316 PHE A N 1
ATOM 2345 C CA . PHE A 1 316 ? 0.141 -9.07 -27.875 1 97.62 316 PHE A CA 1
ATOM 2346 C C . PHE A 1 316 ? 0.796 -9.055 -26.5 1 97.62 316 PHE A C 1
ATOM 2348 O O . PHE A 1 316 ? 0.136 -8.789 -25.5 1 97.62 316 PHE A O 1
ATOM 2355 N N . THR A 1 317 ? 2.104 -9.445 -26.453 1 97.06 317 THR A N 1
ATOM 2356 C CA . THR A 1 317 ? 2.842 -9.5 -25.188 1 97.06 317 THR A CA 1
ATOM 2357 C C . THR A 1 317 ? 4.082 -8.609 -25.25 1 97.06 317 THR A C 1
ATOM 2359 O O . THR A 1 317 ? 4.785 -8.586 -26.266 1 97.06 317 THR A O 1
ATOM 2362 N N . GLN A 1 318 ? 4.336 -7.844 -24.219 1 97.44 318 GLN A N 1
ATOM 2363 C CA . GLN A 1 318 ? 5.52 -7.004 -24.047 1 97.44 318 GLN A CA 1
ATOM 2364 C C . GLN A 1 318 ? 6.16 -7.227 -22.672 1 97.44 318 GLN A C 1
ATOM 2366 O O . GLN A 1 318 ? 5.461 -7.359 -21.672 1 97.44 318 GLN A O 1
ATOM 2371 N N . ASP A 1 319 ? 7.508 -7.32 -22.641 1 96.75 319 ASP A N 1
ATOM 2372 C CA . ASP A 1 319 ? 8.289 -7.48 -21.406 1 96.75 319 ASP A CA 1
ATOM 2373 C C . ASP A 1 319 ? 9.562 -6.641 -21.453 1 96.75 319 ASP A C 1
ATOM 2375 O O . ASP A 1 319 ? 10.5 -6.973 -22.188 1 96.75 319 ASP A O 1
ATOM 2379 N N . TYR A 1 320 ? 9.695 -5.562 -20.719 1 97.5 320 TYR A N 1
ATOM 2380 C CA . TYR A 1 320 ? 10.828 -4.652 -20.656 1 97.5 320 TYR A CA 1
ATOM 2381 C C . TYR A 1 320 ? 11.453 -4.637 -19.266 1 97.5 320 TYR A C 1
ATOM 2383 O O . TYR A 1 320 ? 10.734 -4.531 -18.266 1 97.5 320 TYR A O 1
ATOM 2391 N N . ASN A 1 321 ? 12.742 -4.789 -19.188 1 96.69 321 ASN A N 1
ATOM 2392 C CA . ASN A 1 321 ? 13.445 -4.77 -17.922 1 96.69 321 ASN A CA 1
ATOM 2393 C C . ASN A 1 321 ? 14.742 -3.971 -18 1 96.69 321 ASN A C 1
ATOM 2395 O O . ASN A 1 321 ? 15.453 -4.035 -19.016 1 96.69 321 ASN A O 1
ATOM 2399 N N . LEU A 1 322 ? 15.016 -3.197 -17.016 1 95.88 322 LEU A N 1
ATOM 2400 C CA . LEU A 1 322 ? 16.25 -2.436 -16.844 1 95.88 322 LEU A CA 1
ATOM 2401 C C . LEU A 1 322 ? 16.875 -2.727 -15.492 1 95.88 322 LEU A C 1
ATOM 2403 O O . LEU A 1 322 ? 16.203 -2.711 -14.469 1 95.88 322 LEU A O 1
ATOM 2407 N N . THR A 1 323 ? 18.156 -3.033 -15.461 1 94.69 323 THR A N 1
ATOM 2408 C CA . THR A 1 323 ? 18.891 -3.225 -14.219 1 94.69 323 THR A CA 1
ATOM 2409 C C . THR A 1 323 ? 20.156 -2.365 -14.195 1 94.69 323 THR A C 1
ATOM 2411 O O . THR A 1 323 ? 20.828 -2.215 -15.219 1 94.69 323 THR A O 1
ATOM 2414 N N . VAL A 1 324 ? 20.438 -1.783 -13.094 1 93.06 324 VAL A N 1
ATOM 2415 C CA . VAL A 1 324 ? 21.641 -1.001 -12.836 1 93.06 324 VAL A CA 1
ATOM 2416 C C . VAL A 1 324 ? 22.312 -1.512 -11.57 1 93.06 324 VAL A C 1
ATOM 2418 O O . VAL A 1 324 ? 21.672 -1.683 -10.531 1 93.06 324 VAL A O 1
ATOM 2421 N N . SER A 1 325 ? 23.531 -1.819 -11.648 1 91.62 325 SER A N 1
ATOM 2422 C CA . SER A 1 325 ? 24.281 -2.285 -10.492 1 91.62 325 SER A CA 1
ATOM 2423 C C . SER A 1 325 ? 25.688 -1.693 -10.469 1 91.62 325 SER A C 1
ATOM 2425 O O . SER A 1 325 ? 26.266 -1.43 -11.523 1 91.62 325 SER A O 1
ATOM 2427 N N . GLY A 1 326 ? 26.203 -1.418 -9.289 1 87.06 326 GLY A N 1
ATOM 2428 C CA . GLY A 1 326 ? 27.547 -0.89 -9.164 1 87.06 326 GLY A CA 1
ATOM 2429 C C . GLY A 1 326 ? 27.922 -0.535 -7.738 1 87.06 326 GLY A C 1
ATOM 2430 O O . GLY A 1 326 ? 27.125 -0.716 -6.82 1 87.06 326 GLY A O 1
ATOM 2431 N N . GLY A 1 327 ? 29.25 -0.149 -7.625 1 87.19 327 GLY A N 1
ATOM 2432 C CA . GLY A 1 327 ? 29.766 0.297 -6.34 1 87.19 327 GLY A CA 1
ATOM 2433 C C . GLY A 1 327 ? 31.109 -0.3 -6 1 87.19 327 GLY A C 1
ATOM 2434 O O . GLY A 1 327 ? 31.781 -0.883 -6.859 1 87.19 327 GLY A O 1
ATOM 2435 N N . ASP A 1 328 ? 31.5 0.038 -4.75 1 86.06 328 ASP A N 1
ATOM 2436 C CA . ASP A 1 328 ? 32.75 -0.508 -4.246 1 86.06 328 ASP A CA 1
ATOM 2437 C C . ASP A 1 328 ? 32.531 -1.34 -2.986 1 86.06 328 ASP A C 1
ATOM 2439 O O . ASP A 1 328 ? 31.391 -1.753 -2.707 1 86.06 328 ASP A O 1
ATOM 2443 N N . ASP A 1 329 ? 33.531 -1.678 -2.33 1 80.94 329 ASP A N 1
ATOM 2444 C CA . ASP A 1 329 ? 33.438 -2.611 -1.213 1 80.94 329 ASP A CA 1
ATOM 2445 C C . ASP A 1 329 ? 32.719 -1.971 -0.025 1 80.94 329 ASP A C 1
ATOM 2447 O O . ASP A 1 329 ? 32.188 -2.672 0.842 1 80.94 329 ASP A O 1
ATOM 2451 N N . LYS A 1 330 ? 32.75 -0.749 0.021 1 86.75 330 LYS A N 1
ATOM 2452 C CA . LYS A 1 330 ? 32.125 -0.073 1.156 1 86.75 330 LYS A CA 1
ATOM 2453 C C . LYS A 1 330 ? 30.641 0.164 0.91 1 86.75 330 LYS A C 1
ATOM 2455 O O . LYS A 1 330 ? 29.859 0.251 1.856 1 86.75 330 LYS A O 1
ATOM 2460 N N . LEU A 1 331 ? 30.328 0.362 -0.393 1 91.5 331 LEU A N 1
ATOM 2461 C CA . LEU A 1 331 ? 28.938 0.592 -0.762 1 91.5 331 LEU A CA 1
ATOM 2462 C C . LEU A 1 331 ? 28.625 -0.025 -2.121 1 91.5 331 LEU A C 1
ATOM 2464 O O . LEU A 1 331 ? 29.297 0.287 -3.115 1 91.5 331 LEU A O 1
ATOM 2468 N N . LYS A 1 332 ? 27.672 -0.876 -2.15 1 93 332 LYS A N 1
ATOM 2469 C CA . LYS A 1 332 ? 27.156 -1.466 -3.379 1 93 332 LYS A CA 1
ATOM 2470 C C . LYS A 1 332 ? 25.641 -1.23 -3.504 1 93 332 LYS A C 1
ATOM 2472 O O . LYS A 1 332 ? 24.938 -1.165 -2.498 1 93 332 LYS A O 1
ATOM 2477 N N . SER A 1 333 ? 25.266 -1.111 -4.754 1 93.56 333 SER A N 1
ATOM 2478 C CA . SER A 1 333 ? 23.844 -0.859 -4.961 1 93.56 333 SER A CA 1
ATOM 2479 C C . SER A 1 333 ? 23.312 -1.628 -6.168 1 93.56 333 SER A C 1
ATOM 2481 O O . SER A 1 333 ? 24.062 -1.953 -7.082 1 93.56 333 SER A O 1
ATOM 2483 N N . PHE A 1 334 ? 22.109 -1.909 -6.188 1 94.94 334 PHE A N 1
ATOM 2484 C CA . PHE A 1 334 ? 21.344 -2.557 -7.258 1 94.94 334 PHE A CA 1
ATOM 2485 C C . PHE A 1 334 ? 19.984 -1.902 -7.434 1 94.94 334 PHE A C 1
ATOM 2487 O O . PHE A 1 334 ? 19.281 -1.641 -6.453 1 94.94 334 PHE A O 1
ATOM 2494 N N . PHE A 1 335 ? 19.625 -1.566 -8.641 1 95.06 335 PHE A N 1
ATOM 2495 C CA . PHE A 1 335 ? 18.328 -1.01 -8.992 1 95.06 335 PHE A CA 1
ATOM 2496 C C . PHE A 1 335 ? 17.75 -1.704 -10.227 1 95.06 335 PHE A C 1
ATOM 2498 O O . PHE A 1 335 ? 18.469 -1.97 -11.188 1 95.06 335 PHE A O 1
ATOM 2505 N N . SER A 1 336 ? 16.422 -2.043 -10.172 1 96.88 336 SER A N 1
ATOM 2506 C CA . SER A 1 336 ? 15.781 -2.68 -11.312 1 96.88 336 SER A CA 1
ATOM 2507 C C . SER A 1 336 ? 14.383 -2.113 -11.547 1 96.88 336 SER A C 1
ATOM 2509 O O . SER A 1 336 ? 13.672 -1.779 -10.594 1 96.88 336 SER A O 1
ATOM 2511 N N . LEU A 1 337 ? 14.031 -1.971 -12.82 1 96.38 337 LEU A N 1
ATOM 2512 C CA . LEU A 1 337 ? 12.688 -1.619 -13.289 1 96.38 337 LEU A CA 1
ATOM 2513 C C . LEU A 1 337 ? 12.18 -2.65 -14.289 1 96.38 337 LEU A C 1
ATOM 2515 O O . LEU A 1 337 ? 12.93 -3.127 -15.133 1 96.38 337 LEU A O 1
ATOM 2519 N N . GLY A 1 338 ? 10.867 -2.988 -14.094 1 97.38 338 GLY A N 1
ATOM 2520 C CA . GLY A 1 338 ? 10.25 -3.934 -15.008 1 97.38 338 GLY A CA 1
ATOM 2521 C C . GLY A 1 338 ? 8.828 -3.559 -15.391 1 97.38 338 GLY A C 1
ATOM 2522 O O . GLY A 1 338 ? 8.078 -3.031 -14.57 1 97.38 338 GLY A O 1
ATOM 2523 N N . TYR A 1 339 ? 8.492 -3.814 -16.625 1 97.44 339 TYR A N 1
ATOM 2524 C CA . TYR A 1 339 ? 7.129 -3.664 -17.141 1 97.44 339 TYR A CA 1
ATOM 2525 C C . TYR A 1 339 ? 6.723 -4.875 -17.969 1 97.44 339 TYR A C 1
ATOM 2527 O O . TYR A 1 339 ? 7.418 -5.246 -18.922 1 97.44 339 TYR A O 1
ATOM 2535 N N . TYR A 1 340 ? 5.629 -5.453 -17.594 1 97.75 340 TYR A N 1
ATOM 2536 C CA . TYR A 1 340 ? 5.055 -6.598 -18.297 1 97.75 340 TYR A CA 1
ATOM 2537 C C . TYR A 1 340 ? 3.617 -6.316 -18.719 1 97.75 340 TYR A C 1
ATOM 2539 O O . TYR A 1 340 ? 2.801 -5.883 -17.891 1 97.75 340 TYR A O 1
ATOM 2547 N N . ASN A 1 341 ? 3.324 -6.516 -19.984 1 98.06 341 ASN A N 1
ATOM 2548 C CA . ASN A 1 341 ? 1.978 -6.371 -20.516 1 98.06 341 ASN A CA 1
ATOM 2549 C C . ASN A 1 341 ? 1.602 -7.543 -21.422 1 98.06 341 ASN A C 1
ATOM 2551 O O . ASN A 1 341 ? 2.408 -7.988 -22.234 1 98.06 341 ASN A O 1
ATOM 2555 N N . GLU A 1 342 ? 0.373 -8.047 -21.203 1 97.62 342 GLU A N 1
ATOM 2556 C CA . GLU A 1 342 ? -0.098 -9.172 -22.016 1 97.62 342 GLU A CA 1
ATOM 2557 C C . GLU A 1 342 ? -1.6 -9.078 -22.266 1 97.62 342 GLU A C 1
ATOM 2559 O O . GLU A 1 342 ? -2.393 -9.016 -21.312 1 97.62 342 GLU A O 1
ATOM 2564 N N . GLU A 1 343 ? -1.861 -9.086 -23.578 1 97.62 343 GLU A N 1
ATOM 2565 C CA . GLU A 1 343 ? -3.252 -9.141 -24.016 1 97.62 343 GLU A CA 1
ATOM 2566 C C . GLU A 1 343 ? -3.73 -10.586 -24.156 1 97.62 343 GLU A C 1
ATOM 2568 O O . GLU A 1 343 ? -3.049 -11.414 -24.766 1 97.62 343 GLU A O 1
ATOM 2573 N N . GLY A 1 344 ? -4.934 -10.82 -23.578 1 97.5 344 GLY A N 1
ATOM 2574 C CA . GLY A 1 344 ? -5.457 -12.18 -23.656 1 97.5 344 GLY A CA 1
ATOM 2575 C C . GLY A 1 344 ? -5.766 -12.617 -25.078 1 97.5 344 GLY A C 1
ATOM 2576 O O . GLY A 1 344 ? -6.23 -11.812 -25.891 1 97.5 344 GLY A O 1
ATOM 2577 N N . ALA A 1 345 ? -5.547 -13.867 -25.328 1 97.81 345 ALA A N 1
ATOM 2578 C CA . ALA A 1 345 ? -5.914 -14.438 -26.625 1 97.81 345 ALA A CA 1
ATOM 2579 C C . ALA A 1 345 ? -7.422 -14.641 -26.719 1 97.81 345 ALA A C 1
ATOM 2581 O O . ALA A 1 345 ? -7.965 -14.789 -27.812 1 97.81 345 ALA A O 1
ATOM 2582 N N . VAL A 1 346 ? -8.016 -14.789 -25.594 1 98.06 346 VAL A N 1
ATOM 2583 C CA . VAL A 1 346 ? -9.461 -14.602 -25.547 1 98.06 346 VAL A CA 1
ATOM 2584 C C . VAL A 1 346 ? -9.781 -13.109 -25.391 1 98.06 346 VAL A C 1
ATOM 2586 O O . VAL A 1 346 ? -9.258 -12.445 -24.484 1 98.06 346 VAL A O 1
ATOM 2589 N N . LYS A 1 347 ? -10.641 -12.648 -26.188 1 98 347 LYS A N 1
ATOM 2590 C CA . LYS A 1 347 ? -10.906 -11.211 -26.266 1 98 347 LYS A CA 1
ATOM 2591 C C . LYS A 1 347 ? -11.391 -10.664 -24.922 1 98 347 LYS A C 1
ATOM 2593 O O . LYS A 1 347 ? -12.148 -11.32 -24.219 1 98 347 LYS A O 1
ATOM 2598 N N . GLY A 1 348 ? -10.914 -9.422 -24.594 1 97.88 348 GLY A N 1
ATOM 2599 C CA . GLY A 1 348 ? -11.5 -8.633 -23.516 1 97.88 348 GLY A CA 1
ATOM 2600 C C . GLY A 1 348 ? -10.75 -8.773 -22.203 1 97.88 348 GLY A C 1
ATOM 2601 O O . GLY A 1 348 ? -11.258 -8.391 -21.156 1 97.88 348 GLY A O 1
ATOM 2602 N N . TYR A 1 349 ? -9.609 -9.359 -22.219 1 97.75 349 TYR A N 1
ATOM 2603 C CA . TYR A 1 349 ? -8.812 -9.5 -21 1 97.75 349 TYR A CA 1
ATOM 2604 C C . TYR A 1 349 ? -7.441 -8.852 -21.172 1 97.75 349 TYR A C 1
ATOM 2606 O O . TYR A 1 349 ? -6.66 -9.242 -22.047 1 97.75 349 TYR A O 1
ATOM 2614 N N . ASP A 1 350 ? -7.125 -7.938 -20.297 1 97.69 350 ASP A N 1
ATOM 2615 C CA . ASP A 1 350 ? -5.848 -7.23 -20.344 1 97.69 350 ASP A CA 1
ATOM 2616 C C . ASP A 1 350 ? -5.145 -7.262 -19 1 97.69 350 ASP A C 1
ATOM 2618 O O . ASP A 1 350 ? -5.766 -7.016 -17.953 1 97.69 350 ASP A O 1
ATOM 2622 N N . TYR A 1 351 ? -3.857 -7.598 -19.078 1 97.62 351 TYR A N 1
ATOM 2623 C CA . TYR A 1 351 ? -3.031 -7.711 -17.875 1 97.62 351 TYR A CA 1
ATOM 2624 C C . TYR A 1 351 ? -1.781 -6.848 -17.984 1 97.62 351 TYR A C 1
ATOM 2626 O O . TYR A 1 351 ? -1.07 -6.906 -19 1 97.62 351 TYR A O 1
ATOM 2634 N N . ASP A 1 352 ? -1.436 -6.109 -17 1 96.25 352 ASP A N 1
ATOM 2635 C CA . ASP A 1 352 ? -0.123 -5.469 -16.969 1 96.25 352 ASP A CA 1
ATOM 2636 C C . ASP A 1 352 ? 0.425 -5.41 -15.547 1 96.25 352 ASP A C 1
ATOM 2638 O O . ASP A 1 352 ? -0.336 -5.484 -14.578 1 96.25 352 ASP A O 1
ATOM 2642 N N . ARG A 1 353 ? 1.724 -5.305 -15.398 1 97.31 353 ARG A N 1
ATOM 2643 C CA . ARG A 1 353 ? 2.41 -5.258 -14.117 1 97.31 353 ARG A CA 1
ATOM 2644 C C . ARG A 1 353 ? 3.637 -4.355 -14.18 1 97.31 353 ARG A C 1
ATOM 2646 O O . ARG A 1 353 ? 4.449 -4.469 -15.102 1 97.31 353 ARG A O 1
ATOM 2653 N N . TYR A 1 354 ? 3.789 -3.461 -13.266 1 97.12 354 TYR A N 1
ATOM 2654 C CA . TYR A 1 354 ? 4.984 -2.664 -13.023 1 97.12 354 TYR A CA 1
ATOM 2655 C C . TYR A 1 354 ? 5.754 -3.191 -11.82 1 97.12 354 TYR A C 1
ATOM 2657 O O . TYR A 1 354 ? 5.156 -3.59 -10.812 1 97.12 354 TYR A O 1
ATOM 2665 N N . SER A 1 355 ? 7.066 -3.291 -11.938 1 96.62 355 SER A N 1
ATOM 2666 C CA . SER A 1 355 ? 7.895 -3.748 -10.82 1 96.62 355 SER A CA 1
ATOM 2667 C C . SER A 1 355 ? 9.125 -2.867 -10.656 1 96.62 355 SER A C 1
ATOM 2669 O O . SER A 1 355 ? 9.711 -2.41 -11.641 1 96.62 355 SER A O 1
ATOM 2671 N N . ALA A 1 356 ? 9.531 -2.631 -9.453 1 96.31 356 ALA A N 1
ATOM 2672 C CA . ALA A 1 356 ? 10.742 -1.908 -9.086 1 96.31 356 ALA A CA 1
ATOM 2673 C C . ALA A 1 356 ? 11.414 -2.541 -7.875 1 96.31 356 ALA A C 1
ATOM 2675 O O . ALA A 1 356 ? 10.742 -3.004 -6.953 1 96.31 356 ALA A O 1
ATOM 2676 N N . ARG A 1 357 ? 12.695 -2.592 -7.863 1 96.5 357 ARG A N 1
ATOM 2677 C CA . ARG A 1 357 ? 13.453 -3.133 -6.738 1 96.5 357 ARG A CA 1
ATOM 2678 C C . ARG A 1 357 ? 14.734 -2.334 -6.508 1 96.5 357 ARG A C 1
ATOM 2680 O O . ARG A 1 357 ? 15.383 -1.898 -7.461 1 96.5 357 ARG A O 1
ATOM 2687 N N . MET A 1 358 ? 15.086 -2.123 -5.273 1 95.12 358 MET A N 1
ATOM 2688 C CA . MET A 1 358 ? 16.297 -1.44 -4.852 1 95.12 358 MET A CA 1
ATOM 2689 C C . MET A 1 358 ? 16.953 -2.166 -3.676 1 95.12 358 MET A C 1
ATOM 2691 O O . MET A 1 358 ? 16.266 -2.619 -2.762 1 95.12 358 MET A O 1
ATOM 2695 N N . SER A 1 359 ? 18.219 -2.355 -3.709 1 94.69 359 SER A N 1
ATOM 2696 C CA . SER A 1 359 ? 18.969 -2.943 -2.607 1 94.69 359 SER A CA 1
ATOM 2697 C C . SER A 1 359 ? 20.312 -2.238 -2.42 1 94.69 359 SER A C 1
ATOM 2699 O O . SER A 1 359 ? 20.969 -1.877 -3.398 1 94.69 359 SER A O 1
ATOM 2701 N N . LEU A 1 360 ? 20.688 -2.031 -1.166 1 93.62 360 LEU A N 1
ATOM 2702 C CA . LEU A 1 360 ? 21.953 -1.406 -0.769 1 93.62 360 LEU A CA 1
ATOM 2703 C C . LEU A 1 360 ? 22.75 -2.318 0.16 1 93.62 360 LEU A C 1
ATOM 2705 O O . LEU A 1 360 ? 22.156 -3.141 0.874 1 93.62 360 LEU A O 1
ATOM 2709 N N . SER A 1 361 ? 24.016 -2.197 0.076 1 93.5 361 SER A N 1
ATOM 2710 C CA . SER A 1 361 ? 24.906 -2.867 1.019 1 93.5 361 SER A CA 1
ATOM 2711 C C . SER A 1 361 ? 25.969 -1.914 1.552 1 93.5 361 SER A C 1
ATOM 2713 O O . SER A 1 361 ? 26.844 -1.482 0.808 1 93.5 361 SER A O 1
ATOM 2715 N N . TYR A 1 362 ? 25.875 -1.562 2.822 1 92.81 362 TYR A N 1
ATOM 2716 C CA . TYR A 1 362 ? 26.875 -0.735 3.508 1 92.81 362 TYR A CA 1
ATOM 2717 C C . TYR A 1 362 ? 27.844 -1.597 4.297 1 92.81 362 TYR A C 1
ATOM 2719 O O . TYR A 1 362 ? 27.438 -2.555 4.961 1 92.81 362 TYR A O 1
ATOM 2727 N N . GLN A 1 363 ? 29.016 -1.254 4.168 1 91.62 363 GLN A N 1
ATOM 2728 C CA . GLN A 1 363 ? 30.047 -1.819 5.035 1 91.62 363 GLN A CA 1
ATOM 2729 C C . GLN A 1 363 ? 30.891 -0.72 5.688 1 91.62 363 GLN A C 1
ATOM 2731 O O . GLN A 1 363 ? 32.062 -0.574 5.391 1 91.62 363 GLN A O 1
ATOM 2736 N N . PRO A 1 364 ? 30.281 -0.135 6.613 1 87.12 364 PRO A N 1
ATOM 2737 C CA . PRO A 1 364 ? 30.984 0.984 7.258 1 87.12 364 PRO A CA 1
ATOM 2738 C C . PRO A 1 364 ? 32.25 0.549 8 1 87.12 364 PRO A C 1
ATOM 2740 O O . PRO A 1 364 ? 33.156 1.345 8.172 1 87.12 364 PRO A O 1
ATOM 2743 N N . ALA A 1 365 ? 32.25 -0.63 8.562 1 87.75 365 ALA A N 1
ATOM 2744 C CA . ALA A 1 365 ? 33.375 -1.268 9.203 1 87.75 365 ALA A CA 1
ATOM 2745 C C . ALA A 1 365 ? 33.531 -2.721 8.758 1 87.75 365 ALA A C 1
ATOM 2747 O O . ALA A 1 365 ? 32.562 -3.322 8.273 1 87.75 365 ALA A O 1
ATOM 2748 N N . ARG A 1 366 ? 34.688 -3.168 8.875 1 87.81 366 ARG A N 1
ATOM 2749 C CA . ARG A 1 366 ? 34.938 -4.543 8.453 1 87.81 366 ARG A CA 1
ATOM 2750 C C . ARG A 1 366 ? 34.062 -5.516 9.227 1 87.81 366 ARG A C 1
ATOM 2752 O O . ARG A 1 366 ? 33.688 -6.574 8.711 1 87.81 366 ARG A O 1
ATOM 2759 N N . TRP A 1 367 ? 33.656 -5.141 10.461 1 91.94 367 TRP A N 1
ATOM 2760 C CA . TRP A 1 367 ? 32.906 -6.055 11.328 1 91.94 367 TRP A CA 1
ATOM 2761 C C . TRP A 1 367 ? 31.406 -5.852 11.188 1 91.94 367 TRP A C 1
ATOM 2763 O O . TRP A 1 367 ? 30.625 -6.609 11.758 1 91.94 367 TRP A O 1
ATOM 2773 N N . LEU A 1 368 ? 30.953 -4.836 10.359 1 94 368 LEU A N 1
ATOM 2774 C CA . LEU A 1 368 ? 29.531 -4.527 10.305 1 94 368 LEU A CA 1
ATOM 2775 C C . LEU A 1 368 ? 29.062 -4.359 8.867 1 94 368 LEU A C 1
ATOM 2777 O O . LEU A 1 368 ? 29.672 -3.615 8.094 1 94 368 LEU A O 1
ATOM 2781 N N . SER A 1 369 ? 28.016 -5.055 8.531 1 94.25 369 SER A N 1
ATOM 2782 C CA . SER A 1 369 ? 27.328 -4.883 7.258 1 94.25 369 SER A CA 1
ATOM 2783 C C . SER A 1 369 ? 25.844 -4.578 7.461 1 94.25 369 SER A C 1
ATOM 2785 O O . SER A 1 369 ? 25.188 -5.207 8.297 1 94.25 369 SER A O 1
ATOM 2787 N N . ILE A 1 370 ? 25.344 -3.592 6.785 1 94.88 370 ILE A N 1
ATOM 2788 C CA . ILE A 1 370 ? 23.938 -3.217 6.824 1 94.88 370 ILE A CA 1
ATOM 2789 C C . ILE A 1 370 ? 23.344 -3.254 5.418 1 94.88 370 ILE A C 1
ATOM 2791 O O . ILE A 1 370 ? 23.875 -2.611 4.504 1 94.88 370 ILE A O 1
ATOM 2795 N N . THR A 1 371 ? 22.25 -3.93 5.25 1 95.19 371 THR A N 1
ATOM 2796 C CA . THR A 1 371 ? 21.703 -4.133 3.912 1 95.19 371 THR A CA 1
ATOM 2797 C C . THR A 1 371 ? 20.219 -3.82 3.879 1 95.19 371 THR A C 1
ATOM 2799 O O . THR A 1 371 ? 19.391 -4.723 3.99 1 95.19 371 THR A O 1
ATOM 2802 N N . PRO A 1 372 ? 19.797 -2.58 3.637 1 95.19 372 PRO A N 1
ATOM 2803 C CA . PRO A 1 372 ? 18.391 -2.264 3.385 1 95.19 372 PRO A CA 1
ATOM 2804 C C . PRO A 1 372 ? 17.953 -2.639 1.973 1 95.19 372 PRO A C 1
ATOM 2806 O O . PRO A 1 372 ? 18.734 -2.543 1.027 1 95.19 372 PRO A O 1
ATOM 2809 N N . SER A 1 373 ? 16.703 -3.053 1.828 1 95.25 373 SER A N 1
ATOM 2810 C CA . SER A 1 373 ? 16.156 -3.398 0.522 1 95.25 373 SER A CA 1
ATOM 2811 C C . SER A 1 373 ? 14.672 -3.037 0.434 1 95.25 373 SER A C 1
ATOM 2813 O O . SER A 1 373 ? 13.969 -3.012 1.448 1 95.25 373 SER A O 1
ATOM 2815 N N . PHE A 1 374 ? 14.266 -2.732 -0.791 1 94.81 374 PHE A N 1
ATOM 2816 C CA . PHE A 1 374 ? 12.883 -2.404 -1.098 1 94.81 374 PHE A CA 1
ATOM 2817 C C . PHE A 1 374 ? 12.453 -3.037 -2.416 1 94.81 374 PHE A C 1
ATOM 2819 O O . PHE A 1 374 ? 13.242 -3.115 -3.359 1 94.81 374 PHE A O 1
ATOM 2826 N N . SER A 1 375 ? 11.172 -3.506 -2.469 1 95.81 375 SER A N 1
ATOM 2827 C CA . SER A 1 375 ? 10.555 -3.975 -3.707 1 95.81 375 SER A CA 1
ATOM 2828 C C . SER A 1 375 ? 9.086 -3.572 -3.779 1 95.81 375 SER A C 1
ATOM 2830 O O . SER A 1 375 ? 8.375 -3.607 -2.771 1 95.81 375 SER A O 1
ATOM 2832 N N . GLY A 1 376 ? 8.688 -3.148 -4.945 1 94.81 376 GLY A N 1
ATOM 2833 C CA . GLY A 1 376 ? 7.301 -2.771 -5.188 1 94.81 376 GLY A CA 1
ATOM 2834 C C . GLY A 1 376 ? 6.766 -3.281 -6.512 1 94.81 376 GLY A C 1
ATOM 2835 O O . GLY A 1 376 ? 7.52 -3.434 -7.473 1 94.81 376 GLY A O 1
ATOM 2836 N N . SER A 1 377 ? 5.422 -3.514 -6.523 1 96.94 377 SER A N 1
ATOM 2837 C CA . SER A 1 377 ? 4.762 -3.93 -7.758 1 96.94 377 SER A CA 1
ATOM 2838 C C . SER A 1 377 ? 3.322 -3.432 -7.809 1 96.94 377 SER A C 1
ATOM 2840 O O . SER A 1 377 ? 2.666 -3.299 -6.773 1 96.94 377 SER A O 1
ATOM 2842 N N . LEU A 1 378 ? 2.887 -3.115 -8.961 1 97.38 378 LEU A N 1
ATOM 2843 C CA . LEU A 1 378 ? 1.505 -2.77 -9.273 1 97.38 378 LEU A CA 1
ATOM 2844 C C . LEU A 1 378 ? 0.98 -3.619 -10.422 1 97.38 378 LEU A C 1
ATOM 2846 O O . LEU A 1 378 ? 1.514 -3.561 -11.539 1 97.38 378 LEU A O 1
ATOM 2850 N N . ARG A 1 379 ? -0.045 -4.352 -10.164 1 97.44 379 ARG A N 1
ATOM 2851 C CA . ARG A 1 379 ? -0.69 -5.176 -11.18 1 97.44 379 ARG A CA 1
ATOM 2852 C C . ARG A 1 379 ? -2.096 -4.668 -11.484 1 97.44 379 ARG A C 1
ATOM 2854 O O . ARG A 1 379 ? -2.869 -4.379 -10.57 1 97.44 379 ARG A O 1
ATOM 2861 N N . ASN A 1 380 ? -2.389 -4.586 -12.766 1 97.19 380 ASN A N 1
ATOM 2862 C CA . ASN A 1 380 ? -3.717 -4.203 -13.227 1 97.19 380 ASN A CA 1
ATOM 2863 C C . ASN A 1 380 ? -4.316 -5.266 -14.148 1 97.19 380 ASN A C 1
ATOM 2865 O O . ASN A 1 380 ? -3.609 -5.84 -14.977 1 97.19 380 ASN A O 1
ATOM 2869 N N . VAL A 1 381 ? -5.602 -5.473 -13.945 1 97.88 381 VAL A N 1
ATOM 2870 C CA . VAL A 1 381 ? -6.34 -6.375 -14.828 1 97.88 381 VAL A CA 1
ATOM 2871 C C . VAL A 1 381 ? -7.656 -5.723 -15.25 1 97.88 381 VAL A C 1
ATOM 2873 O O . VAL A 1 381 ? -8.398 -5.203 -14.414 1 97.88 381 VAL A O 1
ATOM 2876 N N . SER A 1 382 ? -7.887 -5.641 -16.5 1 97.81 382 SER A N 1
ATOM 2877 C CA . SER A 1 382 ? -9.195 -5.309 -17.062 1 97.81 382 SER A CA 1
ATOM 2878 C C . SER A 1 382 ? -9.867 -6.539 -17.656 1 97.81 382 SER A C 1
ATOM 2880 O O . SER A 1 382 ? -9.32 -7.184 -18.547 1 97.81 382 SER A O 1
ATOM 2882 N N . ASP A 1 383 ? -11.094 -6.777 -17.203 1 97.44 383 ASP A N 1
ATOM 2883 C CA . ASP A 1 383 ? -11.734 -8.039 -17.562 1 97.44 383 ASP A CA 1
ATOM 2884 C C . ASP A 1 383 ? -13.102 -7.801 -18.188 1 97.44 383 ASP A C 1
ATOM 2886 O O . ASP A 1 383 ? -14.078 -7.52 -17.484 1 97.44 383 ASP A O 1
ATOM 2890 N N . LYS A 1 384 ? -13.234 -7.898 -19.406 1 97.25 384 LYS A N 1
ATOM 2891 C CA . LYS A 1 384 ? -14.414 -8.031 -20.25 1 97.25 384 LYS A CA 1
ATOM 2892 C C . LYS A 1 384 ? -14.305 -9.25 -21.172 1 97.25 384 LYS A C 1
ATOM 2894 O O . LYS A 1 384 ? -14.57 -9.156 -22.359 1 97.25 384 LYS A O 1
ATOM 2899 N N . GLN A 1 385 ? -13.828 -10.211 -20.562 1 97.44 385 GLN A N 1
ATOM 2900 C CA . GLN A 1 385 ? -13.445 -11.398 -21.312 1 97.44 385 GLN A CA 1
ATOM 2901 C C . GLN A 1 385 ? -14.672 -12.117 -21.875 1 97.44 385 GLN A C 1
ATOM 2903 O O . GLN A 1 385 ? -15.68 -12.266 -21.172 1 97.44 385 GLN A O 1
ATOM 2908 N N . HIS A 1 386 ? -14.523 -12.547 -23.109 1 97.75 386 HIS A N 1
ATOM 2909 C CA . HIS A 1 386 ? -15.523 -13.438 -23.688 1 97.75 386 HIS A CA 1
ATOM 2910 C C . HIS A 1 386 ? -15.617 -14.742 -22.891 1 97.75 386 HIS A C 1
ATOM 2912 O O . HIS A 1 386 ? -14.633 -15.172 -22.281 1 97.75 386 HIS A O 1
ATOM 2918 N N . ASP A 1 387 ? -16.734 -15.281 -22.859 1 96.06 387 ASP A N 1
ATOM 2919 C CA . ASP A 1 387 ? -16.984 -16.484 -22.078 1 96.06 387 ASP A CA 1
ATOM 2920 C C . ASP A 1 387 ? -16.281 -17.703 -22.688 1 96.06 387 ASP A C 1
ATOM 2922 O O . ASP A 1 387 ? -16.609 -18.109 -23.812 1 96.06 387 ASP A O 1
ATOM 2926 N N . VAL A 1 388 ? -15.445 -18.344 -21.969 1 96.38 388 VAL A N 1
ATOM 2927 C CA . VAL A 1 388 ? -14.641 -19.453 -22.469 1 96.38 388 VAL A CA 1
ATOM 2928 C C . VAL A 1 388 ? -15.523 -20.672 -22.672 1 96.38 388 VAL A C 1
ATOM 2930 O O . VAL A 1 388 ? -15.367 -21.406 -23.656 1 96.38 388 VAL A O 1
ATOM 2933 N N . GLY A 1 389 ? -16.438 -20.938 -21.781 1 95.5 389 GLY A N 1
ATOM 2934 C CA . GLY A 1 389 ? -17.344 -22.062 -21.953 1 95.5 389 GLY A CA 1
ATOM 2935 C C . GLY A 1 389 ? -18.141 -21.984 -23.25 1 95.5 389 GLY A C 1
ATOM 2936 O O . GLY A 1 389 ? -18.328 -23 -23.922 1 95.5 389 GLY A O 1
ATOM 2937 N N . SER A 1 390 ? -18.547 -20.812 -23.625 1 96.06 390 SER A N 1
ATOM 2938 C CA . SER A 1 390 ? -19.375 -20.594 -24.812 1 96.06 390 SER A CA 1
ATOM 2939 C C . SER A 1 390 ? -18.609 -20.922 -26.078 1 96.06 390 SER A C 1
ATOM 2941 O O . SER A 1 390 ? -19.219 -21.172 -27.125 1 96.06 390 SER A O 1
ATOM 2943 N N . MET A 1 391 ? -17.328 -20.938 -26.016 1 95.75 391 MET A N 1
ATOM 2944 C CA . MET A 1 391 ? -16.516 -21.312 -27.172 1 95.75 391 MET A CA 1
ATOM 2945 C C . MET A 1 391 ? -16.797 -22.75 -27.594 1 95.75 391 MET A C 1
ATOM 2947 O O . MET A 1 391 ? -16.609 -23.109 -28.766 1 95.75 391 MET A O 1
ATOM 2951 N N . TYR A 1 392 ? -17.25 -23.484 -26.594 1 95.25 392 TYR A N 1
ATOM 2952 C CA . TYR A 1 392 ? -17.406 -24.906 -26.828 1 95.25 392 TYR A CA 1
ATOM 2953 C C . TYR A 1 392 ? -18.875 -25.297 -26.875 1 95.25 392 TYR A C 1
ATOM 2955 O O . TYR A 1 392 ? -19.312 -25.969 -27.828 1 95.25 392 TYR A O 1
ATOM 2963 N N . TYR A 1 393 ? -19.672 -24.875 -26 1 95 393 TYR A N 1
ATOM 2964 C CA . TYR A 1 393 ? -20.969 -25.531 -25.797 1 95 393 TYR A CA 1
ATOM 2965 C C . TYR A 1 393 ? -22.047 -24.859 -26.641 1 95 393 TYR A C 1
ATOM 2967 O O . TYR A 1 393 ? -23.109 -25.438 -26.891 1 95 393 TYR A O 1
ATOM 2975 N N . MET A 1 394 ? -21.828 -23.641 -27.141 1 96.31 394 MET A N 1
ATOM 2976 C CA . MET A 1 394 ? -22.875 -22.969 -27.891 1 96.31 394 MET A CA 1
ATOM 2977 C C . MET A 1 394 ? -23.156 -23.688 -29.203 1 96.31 394 MET A C 1
ATOM 2979 O O . MET A 1 394 ? -22.234 -24.172 -29.859 1 96.31 394 MET A O 1
ATOM 2983 N N . MET A 1 395 ? -24.391 -23.734 -29.594 1 96.56 395 MET A N 1
ATOM 2984 C CA . MET A 1 395 ? -24.781 -24.453 -30.812 1 96.56 395 MET A CA 1
ATOM 2985 C C . MET A 1 395 ? -24.297 -23.703 -32.062 1 96.56 395 MET A C 1
ATOM 2987 O O . MET A 1 395 ? -24.438 -22.484 -32.125 1 96.56 395 MET A O 1
ATOM 2991 N N . PRO A 1 396 ? -23.75 -24.438 -33 1 97.25 396 PRO A N 1
ATOM 2992 C CA . PRO A 1 396 ? -23.25 -23.797 -34.219 1 97.25 396 PRO A CA 1
ATOM 2993 C C . PRO A 1 396 ? -24.375 -23.219 -35.094 1 97.25 396 PRO A C 1
ATOM 2995 O O . PRO A 1 396 ? -24.094 -22.469 -36.031 1 97.25 396 PRO A O 1
ATOM 2998 N N . TRP A 1 397 ? -25.625 -23.531 -34.719 1 96.94 397 TRP A N 1
ATOM 2999 C CA . TRP A 1 397 ? -26.781 -23.047 -35.469 1 96.94 397 TRP A CA 1
ATOM 3000 C C . TRP A 1 397 ? -27.219 -21.672 -34.969 1 96.94 397 TRP A C 1
ATOM 3002 O O . TRP A 1 397 ? -27.969 -20.969 -35.656 1 96.94 397 TRP A O 1
ATOM 3012 N N . ASP A 1 398 ? -26.812 -21.297 -33.812 1 96.44 398 ASP A N 1
ATOM 3013 C CA . ASP A 1 398 ? -27.219 -20.031 -33.219 1 96.44 398 ASP A CA 1
ATOM 3014 C C . ASP A 1 398 ? -26.172 -18.953 -33.406 1 96.44 398 ASP A C 1
ATOM 3016 O O . ASP A 1 398 ? -24.969 -19.234 -33.375 1 96.44 398 ASP A O 1
ATOM 3020 N N . SER A 1 399 ? -26.594 -17.719 -33.625 1 96.38 399 SER A N 1
ATOM 3021 C CA . SER A 1 399 ? -25.719 -16.562 -33.812 1 96.38 399 SER A CA 1
ATOM 3022 C C . SER A 1 399 ? -26.016 -15.492 -32.75 1 96.38 399 SER A C 1
ATOM 3024 O O . SER A 1 399 ? -27.172 -15.258 -32.406 1 96.38 399 SER A O 1
ATOM 3026 N N . PRO A 1 400 ? -24.969 -14.906 -32.312 1 97.25 400 PRO A N 1
ATOM 3027 C CA . PRO A 1 400 ? -25.203 -13.828 -31.344 1 97.25 400 PRO A CA 1
ATOM 3028 C C . PRO A 1 400 ? -25.75 -12.562 -32 1 97.25 400 PRO A C 1
ATOM 3030 O O . PRO A 1 400 ? -26.094 -11.602 -31.297 1 97.25 400 PRO A O 1
ATOM 3033 N N . TYR A 1 401 ? -25.875 -12.617 -33.312 1 97.06 401 TYR A N 1
ATOM 3034 C CA . TYR A 1 401 ? -26.359 -11.469 -34.062 1 97.06 401 TYR A CA 1
ATOM 3035 C C . TYR A 1 401 ? -27.641 -11.797 -34.844 1 97.06 401 TYR A C 1
ATOM 3037 O O . TYR A 1 401 ? -27.844 -12.945 -35.219 1 97.06 401 TYR A O 1
ATOM 3045 N N . ASP A 1 402 ? -28.438 -10.75 -35.031 1 94.94 402 ASP A N 1
ATOM 3046 C CA . ASP A 1 402 ? -29.594 -10.914 -35.906 1 94.94 402 ASP A CA 1
ATOM 3047 C C . ASP A 1 402 ? -29.219 -10.664 -37.375 1 94.94 402 ASP A C 1
ATOM 3049 O O . ASP A 1 402 ? -28.031 -10.539 -37.719 1 94.94 402 ASP A O 1
ATOM 3053 N N . GLU A 1 403 ? -30.156 -10.711 -38.188 1 92.06 403 GLU A N 1
ATOM 3054 C CA . GLU A 1 403 ? -29.922 -10.562 -39.625 1 92.06 403 GLU A CA 1
ATOM 3055 C C . GLU A 1 403 ? -29.359 -9.188 -39.969 1 92.06 403 GLU A C 1
ATOM 3057 O O . GLU A 1 403 ? -28.656 -9.023 -40.938 1 92.06 403 GLU A O 1
ATOM 3062 N N . GLN A 1 404 ? -29.594 -8.203 -39.094 1 94.38 404 GLN A N 1
ATOM 3063 C CA . GLN A 1 404 ? -29.125 -6.84 -39.312 1 94.38 404 GLN A CA 1
ATOM 3064 C C . GLN A 1 404 ? -27.766 -6.605 -38.656 1 94.38 404 GLN A C 1
ATOM 3066 O O . GLN A 1 404 ? -27.188 -5.523 -38.781 1 94.38 404 GLN A O 1
ATOM 3071 N N . GLY A 1 405 ? -27.297 -7.586 -37.969 1 94.25 405 GLY A N 1
ATOM 3072 C CA . GLY A 1 405 ? -25.969 -7.469 -37.375 1 94.25 405 GLY A CA 1
ATOM 3073 C C . GLY A 1 405 ? -26.016 -6.965 -35.938 1 94.25 405 GLY A C 1
ATOM 3074 O O . GLY A 1 405 ? -24.969 -6.699 -35.344 1 94.25 405 GLY A O 1
ATOM 3075 N N . ASN A 1 406 ? -27.203 -6.785 -35.438 1 94.88 406 ASN A N 1
ATOM 3076 C CA . ASN A 1 406 ? -27.312 -6.375 -34.031 1 94.88 406 ASN A CA 1
ATOM 3077 C C . ASN A 1 406 ? -27.266 -7.574 -33.094 1 94.88 406 ASN A C 1
ATOM 3079 O O . ASN A 1 406 ? -27.672 -8.68 -33.469 1 94.88 406 ASN A O 1
ATOM 3083 N N . LEU A 1 407 ? -26.859 -7.328 -31.938 1 96.56 407 LEU A N 1
ATOM 3084 C CA . LEU A 1 407 ? -26.812 -8.383 -30.938 1 96.56 407 LEU A CA 1
ATOM 3085 C C . LEU A 1 407 ? -28.219 -8.781 -30.484 1 96.56 407 LEU A C 1
ATOM 3087 O O . LEU A 1 407 ? -29.062 -7.922 -30.266 1 96.56 407 LEU A O 1
ATOM 3091 N N . VAL A 1 408 ? -28.422 -10.047 -30.391 1 95.56 408 VAL A N 1
ATOM 3092 C CA . VAL A 1 408 ? -29.734 -10.531 -29.953 1 95.56 408 VAL A CA 1
ATOM 3093 C C . VAL A 1 408 ? -29.75 -10.641 -28.422 1 95.56 408 VAL A C 1
ATOM 3095 O O . VAL A 1 408 ? -28.703 -10.797 -27.797 1 95.56 408 VAL A O 1
ATOM 3098 N N . PRO A 1 409 ? -30.859 -10.492 -27.75 1 91.75 409 PRO A N 1
ATOM 3099 C CA . PRO A 1 409 ? -30.922 -10.586 -26.297 1 91.75 409 PRO A CA 1
ATOM 3100 C C . PRO A 1 409 ? -30.797 -12.016 -25.781 1 91.75 409 PRO A C 1
ATOM 3102 O O . PRO A 1 409 ? -30.719 -12.953 -26.578 1 91.75 409 PRO A O 1
ATOM 3105 N N . ASN A 1 410 ? -30.672 -12.141 -24.547 1 91.25 410 ASN A N 1
ATOM 3106 C CA . ASN A 1 410 ? -30.719 -13.461 -23.906 1 91.25 410 ASN A CA 1
ATOM 3107 C C . ASN A 1 410 ? -32.062 -14.148 -24.172 1 91.25 410 ASN A C 1
ATOM 3109 O O . ASN A 1 410 ? -33.094 -13.484 -24.328 1 91.25 410 ASN A O 1
ATOM 3113 N N . GLN A 1 411 ? -31.984 -15.438 -24.25 1 91.06 411 GLN A N 1
ATOM 3114 C CA . GLN A 1 411 ? -33.188 -16.234 -24.484 1 91.06 411 GLN A CA 1
ATOM 3115 C C . GLN A 1 411 ? -33.906 -15.789 -25.75 1 91.06 411 GLN A C 1
ATOM 3117 O O . GLN A 1 411 ? -35.094 -15.547 -25.734 1 91.06 411 GLN A O 1
ATOM 3122 N N . TYR A 1 412 ? -33.125 -15.609 -26.75 1 93.31 412 TYR A N 1
ATOM 3123 C CA . TYR A 1 412 ? -33.625 -15.164 -28.047 1 93.31 412 TYR A CA 1
ATOM 3124 C C . TYR A 1 412 ? -34.469 -16.25 -28.719 1 93.31 412 TYR A C 1
ATOM 3126 O O . TYR A 1 412 ? -34 -17.375 -28.891 1 93.31 412 TYR A O 1
ATOM 3134 N N . SER A 1 413 ? -35.625 -15.922 -29.141 1 93.06 413 SER A N 1
ATOM 3135 C CA . SER A 1 413 ? -36.594 -16.875 -29.719 1 93.06 413 SER A CA 1
ATOM 3136 C C . SER A 1 413 ? -36.094 -17.406 -31.062 1 93.06 413 SER A C 1
ATOM 3138 O O . SER A 1 413 ? -36.5 -18.484 -31.5 1 93.06 413 SER A O 1
ATOM 3140 N N . GLY A 1 414 ? -35.188 -16.672 -31.656 1 92.75 414 GLY A N 1
ATOM 3141 C CA . GLY A 1 414 ? -34.688 -17.094 -32.938 1 92.75 414 GLY A CA 1
ATOM 3142 C C . GLY A 1 414 ? -33.594 -18.172 -32.844 1 92.75 414 GLY A C 1
ATOM 3143 O O . GLY A 1 414 ? -33.219 -18.781 -33.844 1 92.75 414 GLY A O 1
ATOM 3144 N N . TRP A 1 415 ? -33.219 -18.453 -31.719 1 95.06 415 TRP A N 1
ATOM 3145 C CA . TRP A 1 415 ? -32.219 -19.484 -31.516 1 95.06 415 TRP A CA 1
ATOM 3146 C C . TRP A 1 415 ? -32.844 -20.859 -31.453 1 95.06 415 TRP A C 1
ATOM 3148 O O . TRP A 1 415 ? -34.031 -20.984 -31.125 1 95.06 415 TRP A O 1
ATOM 3158 N N . VAL A 1 416 ? -32.094 -21.875 -31.828 1 94.25 416 VAL A N 1
ATOM 3159 C CA . VAL A 1 416 ? -32.531 -23.234 -31.562 1 94.25 416 VAL A CA 1
ATOM 3160 C C . VAL A 1 416 ? -32.562 -23.484 -30.062 1 94.25 416 VAL A C 1
ATOM 3162 O O . VAL A 1 416 ? -33.562 -23.969 -29.531 1 94.25 416 VAL A O 1
ATOM 3165 N N . ASN A 1 417 ? -31.453 -23.188 -29.312 1 93.19 417 ASN A N 1
ATOM 3166 C CA . ASN A 1 417 ? -31.516 -23.172 -27.859 1 93.19 417 ASN A CA 1
ATOM 3167 C C . ASN A 1 417 ? -32.031 -21.828 -27.344 1 93.19 417 ASN A C 1
ATOM 3169 O O . ASN A 1 417 ? -31.266 -21 -26.859 1 93.19 417 ASN A O 1
ATOM 3173 N N . SER A 1 418 ? -33.219 -21.656 -27.266 1 91.12 418 SER A N 1
ATOM 3174 C CA . SER A 1 418 ? -33.875 -20.391 -26.953 1 91.12 418 SER A CA 1
ATOM 3175 C C . SER A 1 418 ? -33.781 -20.078 -25.453 1 91.12 418 SER A C 1
ATOM 3177 O O . SER A 1 418 ? -34.156 -18.984 -25.016 1 91.12 418 SER A O 1
ATOM 3179 N N . LYS A 1 419 ? -33.25 -20.906 -24.641 1 86.88 419 LYS A N 1
ATOM 3180 C CA . LYS A 1 419 ? -33.062 -20.656 -23.203 1 86.88 419 LYS A CA 1
ATOM 3181 C C . LYS A 1 419 ? -31.656 -20.203 -22.906 1 86.88 419 LYS A C 1
ATOM 3183 O O . LYS A 1 419 ? -31.344 -19.812 -21.766 1 86.88 419 LYS A O 1
ATOM 3188 N N . GLY A 1 420 ? -30.875 -20.281 -23.906 1 88.31 420 GLY A N 1
ATOM 3189 C CA . GLY A 1 420 ? -29.484 -19.953 -23.703 1 88.31 420 GLY A CA 1
ATOM 3190 C C . GLY A 1 420 ? -29.234 -18.469 -23.531 1 88.31 420 GLY A C 1
ATOM 3191 O O . GLY A 1 420 ? -30.125 -17.656 -23.766 1 88.31 420 GLY A O 1
ATOM 3192 N N . THR A 1 421 ? -28.031 -18.141 -23.016 1 89.88 421 THR A N 1
ATOM 3193 C CA . THR A 1 421 ? -27.625 -16.75 -22.781 1 89.88 421 THR A CA 1
ATOM 3194 C C . THR A 1 421 ? -26.641 -16.297 -23.859 1 89.88 421 THR A C 1
ATOM 3196 O O . THR A 1 421 ? -25.719 -17.031 -24.219 1 89.88 421 THR A O 1
ATOM 3199 N N . ASN A 1 422 ? -26.953 -15.125 -24.406 1 94.62 422 ASN A N 1
ATOM 3200 C CA . ASN A 1 422 ? -25.969 -14.453 -25.25 1 94.62 422 ASN A CA 1
ATOM 3201 C C . ASN A 1 422 ? -25 -13.617 -24.422 1 94.62 422 ASN A C 1
ATOM 3203 O O . ASN A 1 422 ? -25.266 -12.453 -24.141 1 94.62 422 ASN A O 1
ATOM 3207 N N . TYR A 1 423 ? -23.891 -14.133 -24.156 1 94.06 423 TYR A N 1
ATOM 3208 C CA . TYR A 1 423 ? -22.953 -13.461 -23.25 1 94.06 423 TYR A CA 1
ATOM 3209 C C . TYR A 1 423 ? -22.484 -12.141 -23.844 1 94.06 423 TYR A C 1
ATOM 3211 O O . TYR A 1 423 ? -22.109 -11.227 -23.109 1 94.06 423 TYR A O 1
ATOM 3219 N N . LEU A 1 424 ? -22.469 -11.953 -25.156 1 96 424 LEU A N 1
ATOM 3220 C CA . LEU A 1 424 ? -22.016 -10.719 -25.812 1 96 424 LEU A CA 1
ATOM 3221 C C . LEU A 1 424 ? -22.984 -9.57 -25.5 1 96 424 LEU A C 1
ATOM 3223 O O . LEU A 1 424 ? -22.562 -8.414 -25.453 1 96 424 LEU A O 1
ATOM 3227 N N . TYR A 1 425 ? -24.219 -10.016 -25.391 1 94.56 425 TYR A N 1
ATOM 3228 C CA . TYR A 1 425 ? -25.203 -8.984 -25.047 1 94.56 425 TYR A CA 1
ATOM 3229 C C . TYR A 1 425 ? -24.828 -8.297 -23.75 1 94.56 425 TYR A C 1
ATOM 3231 O O . TYR A 1 425 ? -24.797 -7.066 -23.672 1 94.56 425 TYR A O 1
ATOM 3239 N N . ASP A 1 426 ? -24.5 -8.984 -22.734 1 93.31 426 ASP A N 1
ATOM 3240 C CA . ASP A 1 426 ? -24.156 -8.445 -21.422 1 93.31 426 ASP A CA 1
ATOM 3241 C C . ASP A 1 426 ? -22.812 -7.73 -21.453 1 93.31 426 ASP A C 1
ATOM 3243 O O . ASP A 1 426 ? -22.609 -6.758 -20.719 1 93.31 426 ASP A O 1
ATOM 3247 N N . LEU A 1 427 ? -21.906 -8.172 -22.328 1 95.38 427 LEU A N 1
ATOM 3248 C CA . LEU A 1 427 ? -20.547 -7.648 -22.375 1 95.38 427 LEU A CA 1
ATOM 3249 C C . LEU A 1 427 ? -20.531 -6.234 -22.953 1 95.38 427 LEU A C 1
ATOM 3251 O O . LEU A 1 427 ? -19.516 -5.539 -22.875 1 95.38 427 LEU A O 1
ATOM 3255 N N . GLN A 1 428 ? -21.578 -5.867 -23.469 1 93.88 428 GLN A N 1
ATOM 3256 C CA . GLN A 1 428 ? -21.672 -4.492 -23.953 1 93.88 428 GLN A CA 1
ATOM 3257 C C . GLN A 1 428 ? -21.422 -3.5 -22.812 1 93.88 428 GLN A C 1
ATOM 3259 O O . GLN A 1 428 ? -20.922 -2.396 -23.047 1 93.88 428 GLN A O 1
ATOM 3264 N N . TRP A 1 429 ? -21.781 -3.953 -21.578 1 93.62 429 TRP A N 1
ATOM 3265 C CA . TRP A 1 429 ? -21.719 -3.008 -20.469 1 93.62 429 TRP A CA 1
ATOM 3266 C C . TRP A 1 429 ? -20.906 -3.574 -19.312 1 93.62 429 TRP A C 1
ATOM 3268 O O . TRP A 1 429 ? -20.094 -2.863 -18.703 1 93.62 429 TRP A O 1
ATOM 3278 N N . ASN A 1 430 ? -21.094 -4.871 -18.984 1 94.81 430 ASN A N 1
ATOM 3279 C CA . ASN A 1 430 ? -20.516 -5.48 -17.797 1 94.81 430 ASN A CA 1
ATOM 3280 C C . ASN A 1 430 ? -19 -5.543 -17.891 1 94.81 430 ASN A C 1
ATOM 3282 O O . ASN A 1 430 ? -18.438 -5.836 -18.938 1 94.81 430 ASN A O 1
ATOM 3286 N N . HIS A 1 431 ? -18.328 -5.25 -16.859 1 95.69 431 HIS A N 1
ATOM 3287 C CA . HIS A 1 431 ? -16.875 -5.352 -16.828 1 95.69 431 HIS A CA 1
ATOM 3288 C C . HIS A 1 431 ? -16.359 -5.438 -15.391 1 95.69 431 HIS A C 1
ATOM 3290 O O . HIS A 1 431 ? -17.109 -5.18 -14.445 1 95.69 431 HIS A O 1
ATOM 3296 N N . ASN A 1 432 ? -15.156 -5.871 -15.273 1 96.81 432 ASN A N 1
ATOM 3297 C CA . ASN A 1 432 ? -14.461 -5.984 -14 1 96.81 432 ASN A CA 1
ATOM 3298 C C . ASN A 1 432 ? -13.055 -5.418 -14.078 1 96.81 432 ASN A C 1
ATOM 3300 O O . ASN A 1 432 ? -12.383 -5.543 -15.102 1 96.81 432 ASN A O 1
ATOM 3304 N N . GLU A 1 433 ? -12.648 -4.777 -13.008 1 96.88 433 GLU A N 1
ATOM 3305 C CA . GLU A 1 433 ? -11.297 -4.238 -12.891 1 96.88 433 GLU A CA 1
ATOM 3306 C C . GLU A 1 433 ? -10.648 -4.66 -11.578 1 96.88 433 GLU A C 1
ATOM 3308 O O . GLU A 1 433 ? -11.305 -4.699 -10.539 1 96.88 433 GLU A O 1
ATOM 3313 N N . GLU A 1 434 ? -9.359 -5.008 -11.688 1 97.06 434 GLU A N 1
ATOM 3314 C CA . GLU A 1 434 ? -8.609 -5.41 -10.5 1 97.06 434 GLU A CA 1
ATOM 3315 C C . GLU A 1 434 ? -7.27 -4.684 -10.43 1 97.06 434 GLU A C 1
ATOM 3317 O O . GLU A 1 434 ? -6.586 -4.52 -11.438 1 97.06 434 GLU A O 1
ATOM 3322 N N . LYS A 1 435 ? -6.922 -4.195 -9.234 1 96.56 435 LYS A N 1
ATOM 3323 C CA . LYS A 1 435 ? -5.629 -3.584 -8.93 1 96.56 435 LYS A CA 1
ATOM 3324 C C . LYS A 1 435 ? -5 -4.215 -7.695 1 96.56 435 LYS A C 1
ATOM 3326 O O . LYS A 1 435 ? -5.672 -4.406 -6.676 1 96.56 435 LYS A O 1
ATOM 3331 N N . GLN A 1 436 ? -3.738 -4.551 -7.801 1 96.81 436 GLN A N 1
ATOM 3332 C CA . GLN A 1 436 ? -3.041 -5.098 -6.645 1 96.81 436 GLN A CA 1
ATOM 3333 C C . GLN A 1 436 ? -1.707 -4.391 -6.422 1 96.81 436 GLN A C 1
ATOM 3335 O O . GLN A 1 436 ? -0.894 -4.281 -7.34 1 96.81 436 GLN A O 1
ATOM 3340 N N . TYR A 1 437 ? -1.506 -3.854 -5.246 1 96.88 437 TYR A N 1
ATOM 3341 C CA . TYR A 1 437 ? -0.239 -3.285 -4.797 1 96.88 437 TYR A CA 1
ATOM 3342 C C . TYR A 1 437 ? 0.492 -4.246 -3.867 1 96.88 437 TYR A C 1
ATOM 3344 O O . TYR A 1 437 ? -0.123 -4.867 -2.998 1 96.88 437 TYR A O 1
ATOM 3352 N N . GLU A 1 438 ? 1.746 -4.422 -4.082 1 97.06 438 GLU A N 1
ATOM 3353 C CA . GLU A 1 438 ? 2.596 -5.164 -3.156 1 97.06 438 GLU A CA 1
ATOM 3354 C C . GLU A 1 438 ? 3.879 -4.398 -2.848 1 97.06 438 GLU A C 1
ATOM 3356 O O . GLU A 1 438 ? 4.566 -3.934 -3.762 1 97.06 438 GLU A O 1
ATOM 3361 N N . VAL A 1 439 ? 4.184 -4.273 -1.594 1 96 439 VAL A N 1
ATOM 3362 C CA . VAL A 1 439 ? 5.383 -3.582 -1.131 1 96 439 VAL A CA 1
ATOM 3363 C C . VAL A 1 439 ? 6.117 -4.449 -0.108 1 96 439 VAL A C 1
ATOM 3365 O O . VAL A 1 439 ? 5.5 -4.98 0.817 1 96 439 VAL A O 1
ATOM 3368 N 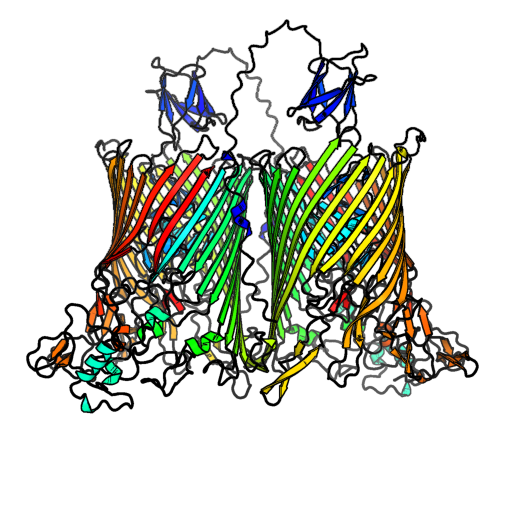N . VAL A 1 440 ? 7.406 -4.57 -0.294 1 96.12 440 VAL A N 1
ATOM 3369 C CA . VAL A 1 440 ? 8.234 -5.34 0.624 1 96.12 440 VAL A CA 1
ATOM 3370 C C . VAL A 1 440 ? 9.422 -4.492 1.084 1 96.12 440 VAL A C 1
ATOM 3372 O O . VAL A 1 440 ? 10.141 -3.926 0.261 1 96.12 440 VAL A O 1
ATOM 3375 N N . GLY A 1 441 ? 9.617 -4.32 2.344 1 95.69 441 GLY A N 1
ATOM 3376 C CA . GLY A 1 441 ? 10.773 -3.686 2.945 1 95.69 441 GLY A CA 1
ATOM 3377 C C . GLY A 1 441 ? 11.594 -4.629 3.809 1 95.69 441 GLY A C 1
ATOM 3378 O O . GLY A 1 441 ? 11.031 -5.414 4.578 1 95.69 441 GLY A O 1
ATOM 3379 N N . GLY A 1 442 ? 12.883 -4.578 3.568 1 95.81 442 GLY A N 1
ATOM 3380 C CA . GLY A 1 442 ? 13.781 -5.438 4.332 1 95.81 442 GLY A CA 1
ATOM 3381 C C . GLY A 1 442 ? 14.961 -4.691 4.922 1 95.81 442 GLY A C 1
ATOM 3382 O O . GLY A 1 442 ? 15.438 -3.715 4.344 1 95.81 442 GLY A O 1
ATOM 3383 N N . LEU A 1 443 ? 15.438 -5.141 6.066 1 96.31 443 LEU A N 1
ATOM 3384 C CA . LEU A 1 443 ? 16.641 -4.633 6.723 1 96.31 443 LEU A CA 1
ATOM 3385 C C . LEU A 1 443 ? 17.422 -5.77 7.367 1 96.31 443 LEU A C 1
ATOM 3387 O O . LEU A 1 443 ? 16.953 -6.395 8.32 1 96.31 443 LEU A O 1
ATOM 3391 N N . ASP A 1 444 ? 18.578 -5.977 6.906 1 95.38 444 ASP A N 1
ATOM 3392 C CA . ASP A 1 444 ? 19.484 -6.984 7.449 1 95.38 444 ASP A CA 1
ATOM 3393 C C . ASP A 1 444 ? 20.75 -6.336 8.023 1 95.38 444 ASP A C 1
ATOM 3395 O O . ASP A 1 444 ? 21.219 -5.328 7.496 1 95.38 444 ASP A O 1
ATOM 3399 N N . PHE A 1 445 ? 21.297 -6.863 9.055 1 94.69 445 PHE A N 1
ATOM 3400 C CA . PHE A 1 445 ? 22.641 -6.484 9.508 1 94.69 445 PHE A CA 1
ATOM 3401 C C . PHE A 1 445 ? 23.438 -7.707 9.93 1 94.69 445 PHE A C 1
ATOM 3403 O O . PHE A 1 445 ? 22.859 -8.68 10.438 1 94.69 445 PHE A O 1
ATOM 3410 N N . LYS A 1 446 ? 24.625 -7.684 9.742 1 96.12 446 LYS A N 1
ATOM 3411 C CA . LYS A 1 446 ? 25.594 -8.727 10.102 1 96.12 446 LYS A CA 1
ATOM 3412 C C . LYS A 1 446 ? 26.734 -8.148 10.922 1 96.12 446 LYS A C 1
ATOM 3414 O O . LYS A 1 446 ? 27.328 -7.133 10.547 1 96.12 446 LYS A O 1
ATOM 3419 N N . VAL A 1 447 ? 27.062 -8.766 12.008 1 97.19 447 VAL A N 1
ATOM 3420 C CA . VAL A 1 447 ? 28.156 -8.383 12.898 1 97.19 447 VAL A CA 1
ATOM 3421 C C . VAL A 1 447 ? 29.156 -9.523 13.008 1 97.19 447 VAL A C 1
ATOM 3423 O O . VAL A 1 447 ? 28.812 -10.625 13.445 1 97.19 447 VAL A O 1
ATOM 3426 N N . ASP A 1 448 ? 30.328 -9.211 12.625 1 96.12 448 ASP A N 1
ATOM 3427 C CA . ASP A 1 448 ? 31.406 -10.172 12.812 1 96.12 448 ASP A CA 1
ATOM 3428 C C . ASP A 1 448 ? 32.156 -9.914 14.125 1 96.12 448 ASP A C 1
ATOM 3430 O O . ASP A 1 448 ? 33 -9.031 14.195 1 96.12 448 ASP A O 1
ATOM 3434 N N . PHE A 1 449 ? 31.922 -10.703 15.062 1 96.12 449 PHE A N 1
ATOM 3435 C CA . PHE A 1 449 ? 32.594 -10.555 16.344 1 96.12 449 PHE A CA 1
ATOM 3436 C C . PHE A 1 449 ? 34.062 -10.969 16.234 1 96.12 449 PHE A C 1
ATOM 3438 O O . PHE A 1 449 ? 34.938 -10.344 16.844 1 96.12 449 PHE A O 1
ATOM 3445 N N . THR A 1 450 ? 34.25 -12.039 15.539 1 94.38 450 THR A N 1
ATOM 3446 C CA . THR A 1 450 ? 35.594 -12.594 15.242 1 94.38 450 THR A CA 1
ATOM 3447 C C . THR A 1 450 ? 35.594 -13.211 13.844 1 94.38 450 THR A C 1
ATOM 3449 O O . THR A 1 450 ? 34.625 -13.094 13.094 1 94.38 450 THR A O 1
ATOM 3452 N N . ASP A 1 451 ? 36.688 -13.758 13.531 1 89.44 451 ASP A N 1
ATOM 3453 C CA . ASP A 1 451 ? 36.781 -14.422 12.234 1 89.44 451 ASP A CA 1
ATOM 3454 C C . ASP A 1 451 ? 36 -15.734 12.219 1 89.44 451 ASP A C 1
ATOM 3456 O O . ASP A 1 451 ? 35.75 -16.297 11.156 1 89.44 451 ASP A O 1
ATOM 3460 N N . TRP A 1 452 ? 35.594 -16.203 13.383 1 92.81 452 TRP A N 1
ATOM 3461 C CA . TRP A 1 452 ? 34.906 -17.484 13.406 1 92.81 452 TRP A CA 1
ATOM 3462 C C . TRP A 1 452 ? 33.5 -17.344 13.961 1 92.81 452 TRP A C 1
ATOM 3464 O O . TRP A 1 452 ? 32.719 -18.297 13.945 1 92.81 452 TRP A O 1
ATOM 3474 N N . LEU A 1 453 ? 33.094 -16.203 14.492 1 96.31 453 LEU A N 1
ATOM 3475 C CA . LEU A 1 453 ? 31.797 -15.977 15.102 1 96.31 453 LEU A CA 1
ATOM 3476 C C . LEU A 1 453 ? 31.109 -14.75 14.5 1 96.31 453 LEU A C 1
ATOM 3478 O O . LEU A 1 453 ? 31.688 -13.656 14.531 1 96.31 453 LEU A O 1
ATOM 3482 N N . SER A 1 454 ? 29.891 -14.914 14 1 96.38 454 SER A N 1
ATOM 3483 C CA . SER A 1 454 ? 29.156 -13.789 13.43 1 96.38 454 SER A CA 1
ATOM 3484 C C . SER A 1 454 ? 27.688 -13.859 13.797 1 96.38 454 SER A C 1
ATOM 3486 O O . SER A 1 454 ? 27.172 -14.93 14.133 1 96.38 454 SER A O 1
ATOM 3488 N N . PHE A 1 455 ? 26.984 -12.711 13.844 1 97.56 455 PHE A N 1
ATOM 3489 C CA . PHE A 1 455 ? 25.562 -12.57 14.117 1 97.56 455 PHE A CA 1
ATOM 3490 C C . PHE A 1 455 ? 24.844 -11.875 12.961 1 97.56 455 PHE A C 1
ATOM 3492 O O . PHE A 1 455 ? 25.297 -10.82 12.5 1 97.56 455 PHE A O 1
ATOM 3499 N N . THR A 1 456 ? 23.797 -12.516 12.469 1 97 456 THR A N 1
ATOM 3500 C CA . THR A 1 456 ? 23.016 -11.922 11.398 1 97 456 THR A CA 1
ATOM 3501 C C . THR A 1 456 ? 21.562 -11.734 11.836 1 97 456 THR A C 1
ATOM 3503 O O . THR A 1 456 ? 20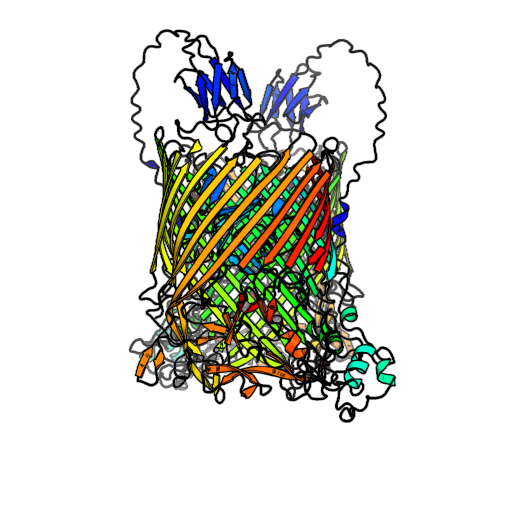.938 -12.672 12.336 1 97 456 THR A O 1
ATOM 3506 N N . SER A 1 457 ? 21.062 -10.586 11.688 1 97.44 457 SER A N 1
ATOM 3507 C CA . SER A 1 457 ? 19.641 -10.281 11.875 1 97.44 457 SER A CA 1
ATOM 3508 C C . SER A 1 457 ? 18.969 -9.938 10.555 1 97.44 457 SER A C 1
ATOM 3510 O O . SER A 1 457 ? 19.422 -9.055 9.828 1 97.44 457 SER A O 1
ATOM 3512 N N . SER A 1 458 ? 17.922 -10.656 10.211 1 96.5 458 SER A N 1
ATOM 3513 C CA . SER A 1 458 ? 17.141 -10.391 9.008 1 96.5 458 SER A CA 1
ATOM 3514 C C . SER A 1 458 ? 15.695 -10.023 9.352 1 96.5 458 SER A C 1
ATOM 3516 O O . SER A 1 458 ? 15.008 -10.781 10.047 1 96.5 458 SER A O 1
ATOM 3518 N N . ASN A 1 459 ? 15.258 -8.914 8.898 1 97.12 459 ASN A N 1
ATOM 3519 C CA . ASN A 1 459 ? 13.922 -8.398 9.18 1 97.12 459 ASN A CA 1
ATOM 3520 C C . ASN A 1 459 ? 13.195 -7.984 7.898 1 97.12 459 ASN A C 1
ATOM 3522 O O . ASN A 1 459 ? 13.805 -7.391 7.008 1 97.12 459 ASN A O 1
ATOM 3526 N N . ASN A 1 460 ? 11.922 -8.414 7.797 1 97.25 460 ASN A N 1
ATOM 3527 C CA . ASN A 1 460 ? 11.156 -8.133 6.582 1 97.25 460 ASN A CA 1
ATOM 3528 C C . ASN A 1 460 ? 9.703 -7.801 6.895 1 97.25 460 ASN A C 1
ATOM 3530 O O . ASN A 1 460 ? 9.109 -8.391 7.797 1 97.25 460 ASN A O 1
ATOM 3534 N N . TYR A 1 461 ? 9.102 -6.801 6.203 1 96.88 461 TYR A N 1
ATOM 3535 C CA . TYR A 1 461 ? 7.703 -6.402 6.246 1 96.88 461 TYR A CA 1
ATOM 3536 C C . TYR A 1 461 ? 7.098 -6.395 4.848 1 96.88 461 TYR A C 1
ATOM 3538 O O . TYR A 1 461 ? 7.531 -5.637 3.979 1 96.88 461 TYR A O 1
ATOM 3546 N N . ARG A 1 462 ? 6.086 -7.203 4.598 1 96.75 462 ARG A N 1
ATOM 3547 C CA . ARG A 1 462 ? 5.41 -7.305 3.309 1 96.75 462 ARG A CA 1
ATOM 3548 C C . ARG A 1 462 ? 3.949 -6.879 3.42 1 96.75 462 ARG A C 1
ATOM 3550 O O . ARG A 1 462 ? 3.197 -7.422 4.234 1 96.75 462 ARG A O 1
ATOM 3557 N N . TYR A 1 463 ? 3.574 -5.91 2.625 1 96.56 463 TYR A N 1
ATOM 3558 C CA . TYR A 1 463 ? 2.201 -5.418 2.568 1 96.56 463 TYR A CA 1
ATOM 3559 C C . TYR A 1 463 ? 1.629 -5.555 1.163 1 96.56 463 TYR A C 1
ATOM 3561 O O . TYR A 1 463 ? 2.279 -5.191 0.182 1 96.56 463 TYR A O 1
ATOM 3569 N N . SER A 1 464 ? 0.391 -6.043 1.066 1 96.69 464 SER A N 1
ATOM 3570 C CA . SER A 1 464 ? -0.324 -6.145 -0.202 1 96.69 464 SER A CA 1
ATOM 3571 C C . SER A 1 464 ? -1.763 -5.66 -0.065 1 96.69 464 SER A C 1
ATOM 3573 O O . SER A 1 464 ? -2.391 -5.844 0.979 1 96.69 464 SER A O 1
ATOM 3575 N N . ASN A 1 465 ? -2.199 -5.016 -1.066 1 97.25 465 ASN A N 1
ATOM 3576 C CA . ASN A 1 465 ? -3.584 -4.566 -1.154 1 97.25 465 ASN A CA 1
ATOM 3577 C C . ASN A 1 465 ? -4.203 -4.91 -2.508 1 97.25 465 ASN A C 1
ATOM 3579 O O . ASN A 1 465 ? -3.609 -4.637 -3.553 1 97.25 465 ASN A O 1
ATOM 3583 N N . LEU A 1 466 ? -5.344 -5.566 -2.496 1 97.19 466 LEU A N 1
ATOM 3584 C CA . LEU A 1 466 ? -6.09 -5.941 -3.691 1 97.19 466 LEU A CA 1
ATOM 3585 C C . LEU A 1 466 ? -7.449 -5.246 -3.729 1 97.19 466 LEU A C 1
ATOM 3587 O O . LEU A 1 466 ? -8.195 -5.281 -2.746 1 97.19 466 LEU A O 1
ATOM 3591 N N . GLU A 1 467 ? -7.742 -4.605 -4.836 1 96.69 467 GLU A N 1
ATOM 3592 C CA . GLU A 1 467 ? -9.023 -3.949 -5.086 1 96.69 467 GLU A CA 1
ATOM 3593 C C . GLU A 1 467 ? -9.695 -4.508 -6.336 1 96.69 467 GLU A C 1
ATOM 3595 O O . GLU A 1 467 ? -9.07 -4.582 -7.398 1 96.69 467 GLU A O 1
ATOM 3600 N N . ASN A 1 468 ? -10.93 -4.887 -6.211 1 97.25 468 ASN A N 1
ATOM 3601 C CA . ASN A 1 468 ? -11.719 -5.367 -7.34 1 97.25 468 ASN A CA 1
ATOM 3602 C C . ASN A 1 468 ? -13.047 -4.633 -7.445 1 97.25 468 ASN A C 1
ATOM 3604 O O . ASN A 1 468 ? -13.75 -4.461 -6.445 1 97.25 468 ASN A O 1
ATOM 3608 N N . HIS A 1 469 ? -13.328 -4.129 -8.594 1 96.88 469 HIS A N 1
ATOM 3609 C CA . HIS A 1 469 ? -14.578 -3.451 -8.906 1 96.88 469 HIS A CA 1
ATOM 3610 C C . HIS A 1 469 ? -15.336 -4.18 -10.008 1 96.88 469 HIS A C 1
ATOM 3612 O O . HIS A 1 469 ? -14.789 -4.43 -11.086 1 96.88 469 HIS A O 1
ATOM 3618 N N . GLY A 1 470 ? -16.609 -4.492 -9.758 1 96.62 470 GLY A N 1
ATOM 3619 C CA . GLY A 1 470 ? -17.469 -5.121 -10.742 1 96.62 470 GLY A CA 1
ATOM 3620 C C . GLY A 1 470 ? -18.719 -4.305 -11.062 1 96.62 470 GLY A C 1
ATOM 3621 O O . GLY A 1 470 ? -19.359 -3.775 -10.156 1 96.62 470 GLY A O 1
ATOM 3622 N N . TYR A 1 471 ? -18.969 -4.156 -12.344 1 95.75 471 TYR A N 1
ATOM 3623 C CA . TYR A 1 471 ? -20.141 -3.432 -12.82 1 95.75 471 TYR A CA 1
ATOM 3624 C C . TYR A 1 471 ? -21.031 -4.328 -13.672 1 95.75 471 TYR A C 1
ATOM 3626 O O . TYR A 1 471 ? -20.609 -4.824 -14.719 1 95.75 471 TYR A O 1
ATOM 3634 N N . TYR A 1 472 ? -22.219 -4.508 -13.25 1 94.88 472 TYR A N 1
ATOM 3635 C CA . TYR A 1 472 ? -23.266 -5.227 -13.961 1 94.88 472 TYR A CA 1
ATOM 3636 C C . TYR A 1 472 ? -24.453 -4.312 -14.258 1 94.88 472 TYR A C 1
ATOM 3638 O O . TYR A 1 472 ? -25.234 -3.998 -13.359 1 94.88 472 TYR A O 1
ATOM 3646 N N . ASP A 1 473 ? -24.609 -4.059 -15.453 1 93.31 473 ASP A N 1
ATOM 3647 C CA . ASP A 1 473 ? -25.547 -3.037 -15.898 1 93.31 473 ASP A CA 1
ATOM 3648 C C . ASP A 1 473 ? -26.984 -3.514 -15.758 1 93.31 473 ASP A C 1
ATOM 3650 O O . ASP A 1 473 ? -27.281 -4.691 -15.969 1 93.31 473 ASP A O 1
ATOM 3654 N N . PRO A 1 474 ? -27.922 -2.545 -15.406 1 89.81 474 PRO A N 1
ATOM 3655 C CA . PRO A 1 474 ? -29.328 -2.904 -15.312 1 89.81 474 PRO A CA 1
ATOM 3656 C C . PRO A 1 474 ? -29.891 -3.463 -16.625 1 89.81 474 PRO A C 1
ATOM 3658 O O . PRO A 1 474 ? -30.891 -4.191 -16.609 1 89.81 474 PRO A O 1
ATOM 3661 N N . ARG A 1 475 ? -29.438 -3.254 -17.797 1 90.19 475 ARG A N 1
ATOM 3662 C CA . ARG A 1 475 ? -29.906 -3.721 -19.094 1 90.19 475 ARG A CA 1
ATOM 3663 C C . ARG A 1 475 ? -29.453 -5.152 -19.359 1 90.19 475 ARG A C 1
ATOM 3665 O O . ARG A 1 475 ? -29.953 -5.805 -20.281 1 90.19 475 ARG A O 1
ATOM 3672 N N . SER A 1 476 ? -28.406 -5.551 -18.453 1 89.5 476 SER A N 1
ATOM 3673 C CA . SER A 1 476 ? -27.859 -6.887 -18.672 1 89.5 476 SER A CA 1
ATOM 3674 C C . SER A 1 476 ? -28.75 -7.961 -18.062 1 89.5 476 SER A C 1
ATOM 3676 O O . SER A 1 476 ? -29.844 -7.656 -17.562 1 89.5 476 SER A O 1
ATOM 3678 N N . SER A 1 477 ? -28.344 -9.219 -18.266 1 75.56 477 SER A N 1
ATOM 3679 C CA . SER A 1 477 ? -29.156 -10.344 -17.812 1 75.56 477 SER A CA 1
ATOM 3680 C C . SER A 1 477 ? -29.219 -10.406 -16.297 1 75.56 477 SER A C 1
ATOM 3682 O O . SER A 1 477 ? -28.969 -9.406 -15.609 1 75.56 477 SER A O 1
ATOM 3684 N N . ALA A 1 478 ? -29.344 -11.625 -15.727 1 59.28 478 ALA A N 1
ATOM 3685 C CA . ALA A 1 478 ? -29.734 -11.922 -14.352 1 59.28 478 ALA A CA 1
ATOM 3686 C C . ALA A 1 478 ? -28.891 -11.125 -13.359 1 59.28 478 ALA A C 1
ATOM 3688 O O . ALA A 1 478 ? -29.438 -10.523 -12.43 1 59.28 478 ALA A O 1
ATOM 3689 N N . ALA A 1 479 ? -27.719 -10.953 -13.578 1 58.34 479 ALA A N 1
ATOM 3690 C CA . ALA A 1 479 ? -26.984 -10.258 -12.523 1 58.34 479 ALA A CA 1
ATOM 3691 C C . ALA A 1 479 ? -27.344 -8.773 -12.484 1 58.34 479 ALA A C 1
ATOM 3693 O O . ALA A 1 479 ? -27.25 -8.133 -11.438 1 58.34 479 ALA A O 1
ATOM 3694 N N . GLY A 1 480 ? -27.953 -8.25 -13.562 1 63.19 480 GLY A N 1
ATOM 3695 C CA . GLY A 1 480 ? -28.297 -6.844 -13.664 1 63.19 480 GLY A CA 1
ATOM 3696 C C . GLY A 1 480 ? -29.797 -6.605 -13.789 1 63.19 480 GLY A C 1
ATOM 3697 O O . GLY A 1 480 ? -30.328 -5.652 -13.211 1 63.19 480 GLY A O 1
ATOM 3698 N N . GLY A 1 481 ? -30.5 -7.543 -14.438 1 67.5 481 GLY A N 1
ATOM 3699 C CA . GLY A 1 481 ? -31.859 -7.266 -14.836 1 67.5 481 GLY A CA 1
ATOM 3700 C C . GLY A 1 481 ? -32.844 -7.316 -13.68 1 67.5 481 GLY A C 1
ATOM 3701 O O . GLY A 1 481 ? -33.5 -6.32 -13.367 1 67.5 481 GLY A O 1
ATOM 3702 N N . ASP A 1 482 ? -32.719 -8.469 -12.961 1 69.56 482 ASP A N 1
ATOM 3703 C CA . ASP A 1 482 ? -33.719 -8.633 -11.898 1 69.56 482 ASP A CA 1
ATOM 3704 C C . ASP A 1 482 ? -33.406 -7.719 -10.711 1 69.56 482 ASP A C 1
ATOM 3706 O O . ASP A 1 482 ? -34.312 -7.254 -10.023 1 69.56 482 ASP A O 1
ATOM 3710 N N . THR A 1 483 ? -32.219 -7.395 -10.609 1 83.44 483 THR A N 1
ATOM 3711 C CA . THR A 1 483 ? -31.781 -6.598 -9.461 1 83.44 483 THR A CA 1
ATOM 3712 C C . THR A 1 483 ? -31.641 -5.129 -9.844 1 83.44 483 THR A C 1
ATOM 3714 O O . THR A 1 483 ? -31.297 -4.293 -9.008 1 83.44 483 THR A O 1
ATOM 3717 N N . HIS A 1 484 ? -31.906 -4.848 -11.125 1 87.69 484 HIS A N 1
ATOM 3718 C CA . HIS A 1 484 ? -31.75 -3.496 -11.648 1 87.69 484 HIS A CA 1
ATOM 3719 C C . HIS A 1 484 ? -30.297 -3.021 -11.539 1 87.69 484 HIS A C 1
ATOM 3721 O O . HIS A 1 484 ? -30.047 -1.904 -11.078 1 87.69 484 HIS A O 1
ATOM 3727 N N . GLY A 1 485 ? -29.422 -3.949 -11.82 1 91.62 485 GLY A N 1
ATOM 3728 C CA . GLY A 1 485 ? -28 -3.641 -11.805 1 91.62 485 GLY A CA 1
ATOM 3729 C C . GLY A 1 485 ? -27.312 -4.039 -10.508 1 91.62 485 GLY A C 1
ATOM 3730 O O . GLY A 1 485 ? -27.953 -4.094 -9.453 1 91.62 485 GLY A O 1
ATOM 3731 N N . ARG A 1 486 ? -26.016 -4.301 -10.539 1 94.06 486 ARG A N 1
ATOM 3732 C CA . ARG A 1 486 ? -25.219 -4.68 -9.375 1 94.06 486 ARG A CA 1
ATOM 3733 C C . ARG A 1 486 ? -23.812 -4.105 -9.469 1 94.06 486 ARG A C 1
ATOM 3735 O O . ARG A 1 486 ? -23.188 -4.164 -10.531 1 94.06 486 ARG A O 1
ATOM 3742 N N . ILE A 1 487 ? -23.422 -3.488 -8.406 1 95.31 487 ILE A N 1
ATOM 3743 C CA . ILE A 1 487 ? -22.031 -3.061 -8.258 1 95.31 487 ILE A CA 1
ATOM 3744 C C . ILE A 1 487 ? -21.375 -3.852 -7.133 1 95.31 487 ILE A C 1
ATOM 3746 O O . ILE A 1 487 ? -21.922 -3.971 -6.035 1 95.31 487 ILE A O 1
ATOM 3750 N N . THR A 1 488 ? -20.266 -4.441 -7.477 1 96.44 488 THR A N 1
ATOM 3751 C CA . THR A 1 488 ? -19.547 -5.219 -6.477 1 96.44 488 THR A CA 1
ATOM 3752 C C . THR A 1 488 ? -18.188 -4.598 -6.188 1 96.44 488 THR A C 1
ATOM 3754 O O . THR A 1 488 ? -17.516 -4.105 -7.098 1 96.44 488 THR A O 1
ATOM 3757 N N . GLU A 1 489 ? -17.797 -4.516 -4.898 1 96.69 489 GLU A N 1
ATOM 3758 C CA . GLU A 1 489 ? -16.5 -4.055 -4.438 1 96.69 489 GLU A CA 1
ATOM 3759 C C . GLU A 1 489 ? -15.836 -5.086 -3.527 1 96.69 489 GLU A C 1
ATOM 3761 O O . GLU A 1 489 ? -16.453 -5.57 -2.58 1 96.69 489 GLU A O 1
ATOM 3766 N N . TRP A 1 490 ? -14.672 -5.461 -3.879 1 96.56 490 TRP A N 1
ATOM 3767 C CA . TRP A 1 490 ? -13.852 -6.328 -3.041 1 96.56 490 TRP A CA 1
ATOM 3768 C C . TRP A 1 490 ? -12.539 -5.648 -2.672 1 96.56 490 TRP A C 1
ATOM 3770 O O . TRP A 1 490 ? -11.797 -5.195 -3.547 1 96.56 490 TRP A O 1
ATOM 3780 N N . ARG A 1 491 ? -12.289 -5.496 -1.371 1 96.88 491 ARG A N 1
ATOM 3781 C CA . ARG A 1 491 ? -11.023 -4.984 -0.85 1 96.88 491 ARG A CA 1
ATOM 3782 C C . ARG A 1 491 ? -10.375 -5.996 0.086 1 96.88 491 ARG A C 1
ATOM 3784 O O . ARG A 1 491 ? -11.023 -6.531 0.983 1 96.88 491 ARG A O 1
ATOM 3791 N N . GLU A 1 492 ? -9.125 -6.219 -0.221 1 95.88 492 GLU A N 1
ATOM 3792 C CA . GLU A 1 492 ? -8.398 -7.195 0.586 1 95.88 492 GLU A CA 1
ATOM 3793 C C . GLU A 1 492 ? -6.969 -6.73 0.858 1 95.88 492 GLU A C 1
ATOM 3795 O O . GLU A 1 492 ? -6.32 -6.16 -0.019 1 95.88 492 GLU A O 1
ATOM 3800 N N . SER A 1 493 ? -6.484 -6.887 2.117 1 95.44 493 SER A N 1
ATOM 3801 C CA . SER A 1 493 ? -5.109 -6.555 2.477 1 95.44 493 SER A CA 1
ATOM 3802 C C . SER A 1 493 ? -4.449 -7.695 3.244 1 95.44 493 SER A C 1
ATOM 3804 O O . SER A 1 493 ? -5.109 -8.406 4 1 95.44 493 SER A O 1
ATOM 3806 N N . TRP A 1 494 ? -3.107 -7.863 2.988 1 94.88 494 TRP A N 1
ATOM 3807 C CA . TRP A 1 494 ? -2.275 -8.836 3.693 1 94.88 494 TRP A CA 1
ATOM 3808 C C . TRP A 1 494 ? -0.996 -8.18 4.207 1 94.88 494 TRP A C 1
ATOM 3810 O O . TRP A 1 494 ? -0.404 -7.34 3.525 1 94.88 494 TRP A O 1
ATOM 3820 N N . VAL A 1 495 ? -0.682 -8.609 5.426 1 96.06 495 VAL A N 1
ATOM 3821 C CA . VAL A 1 495 ? 0.599 -8.203 5.996 1 96.06 495 VAL A CA 1
ATOM 3822 C C . VAL A 1 495 ? 1.358 -9.438 6.484 1 96.06 495 VAL A C 1
ATOM 3824 O O . VAL A 1 495 ? 0.782 -10.312 7.129 1 96.06 495 VAL A O 1
ATOM 3827 N N . ARG A 1 496 ? 2.553 -9.531 6.117 1 97 496 ARG A N 1
ATOM 3828 C CA . ARG A 1 496 ? 3.457 -10.555 6.637 1 97 496 ARG A CA 1
ATOM 3829 C C . ARG A 1 496 ? 4.688 -9.922 7.281 1 97 496 ARG A C 1
ATOM 3831 O O . ARG A 1 496 ? 5.348 -9.078 6.672 1 97 496 ARG A O 1
ATOM 3838 N N . ARG A 1 497 ? 4.973 -10.375 8.484 1 96.94 497 ARG A N 1
ATOM 3839 C CA . ARG A 1 497 ? 6.172 -9.938 9.195 1 96.94 497 ARG A CA 1
ATOM 3840 C C . ARG A 1 497 ? 7.113 -11.109 9.445 1 96.94 497 ARG A C 1
ATOM 3842 O O . ARG A 1 497 ? 6.668 -12.203 9.797 1 96.94 497 ARG A O 1
ATOM 3849 N N . TYR A 1 498 ? 8.359 -10.891 9.234 1 97.06 498 TYR A N 1
ATOM 3850 C CA . TYR A 1 498 ? 9.375 -11.93 9.398 1 97.06 498 TYR A CA 1
ATOM 3851 C C . TYR A 1 498 ? 10.609 -11.375 10.094 1 97.06 498 TYR A C 1
ATOM 3853 O O . TYR A 1 498 ? 11.07 -10.273 9.781 1 97.06 498 TYR A O 1
ATOM 3861 N N . SER A 1 499 ? 11.148 -12.078 11.078 1 97.31 499 SER A N 1
ATOM 3862 C CA . SER A 1 499 ? 12.398 -11.773 11.758 1 97.31 499 SER A CA 1
ATOM 3863 C C . SER A 1 499 ? 13.188 -13.039 12.07 1 97.31 499 SER A C 1
ATOM 3865 O O . SER A 1 499 ? 12.633 -14.016 12.578 1 97.31 499 SER A O 1
ATOM 3867 N N . SER A 1 500 ? 14.43 -13.055 11.703 1 96.81 500 SER A N 1
ATOM 3868 C CA . SER A 1 500 ? 15.32 -14.164 12.039 1 96.81 500 SER A CA 1
ATOM 3869 C C . SER A 1 500 ? 16.609 -13.664 12.672 1 96.81 500 SER A C 1
ATOM 3871 O O . SER A 1 500 ? 17.203 -12.688 12.203 1 96.81 500 SER A O 1
ATOM 3873 N N . GLN A 1 501 ? 17.047 -14.219 13.789 1 98 501 GLN A N 1
ATOM 3874 C CA . GLN A 1 501 ? 18.297 -13.984 14.508 1 98 501 GLN A CA 1
ATOM 3875 C C . GLN A 1 501 ? 19.188 -15.211 14.477 1 98 501 GLN A C 1
ATOM 3877 O O . GLN A 1 501 ? 18.875 -16.234 15.094 1 98 501 GLN A O 1
ATOM 3882 N N . ILE A 1 502 ? 20.312 -15.062 13.836 1 97.5 502 ILE A N 1
ATOM 3883 C CA . ILE A 1 502 ? 21.156 -16.234 13.625 1 97.5 502 ILE A CA 1
ATOM 3884 C C . ILE A 1 502 ? 22.562 -15.961 14.156 1 97.5 502 ILE A C 1
ATOM 3886 O O . ILE A 1 502 ? 23.219 -15.008 13.734 1 97.5 502 ILE A O 1
ATOM 3890 N N . LEU A 1 503 ? 23.016 -16.75 15.07 1 97.88 503 LEU A N 1
ATOM 3891 C CA . LEU A 1 503 ? 24.406 -16.797 15.516 1 97.88 503 LEU A CA 1
ATOM 3892 C C . LEU A 1 503 ? 25.156 -17.922 14.812 1 97.88 503 LEU A C 1
ATOM 3894 O O . LEU A 1 503 ? 24.797 -19.094 14.93 1 97.88 503 LEU A O 1
ATOM 3898 N N . ARG A 1 504 ? 26.25 -17.594 14.086 1 96.94 504 ARG A N 1
ATOM 3899 C CA . ARG A 1 504 ? 26.953 -18.562 13.266 1 96.94 504 ARG A CA 1
ATOM 3900 C C . ARG A 1 504 ? 28.375 -18.781 13.781 1 96.94 504 ARG A C 1
ATOM 3902 O O . ARG A 1 504 ? 29.062 -17.812 14.133 1 96.94 504 ARG A O 1
ATOM 3909 N N . PHE A 1 505 ? 28.75 -20.016 13.773 1 95.75 505 PHE A N 1
ATOM 3910 C CA . PHE A 1 505 ? 30.078 -20.469 14.133 1 95.75 505 PHE A CA 1
ATOM 3911 C C . PHE A 1 505 ? 30.766 -21.141 12.945 1 95.75 505 PHE A C 1
ATOM 3913 O O . PHE A 1 505 ? 30.203 -22.062 12.352 1 95.75 505 PHE A O 1
ATOM 3920 N N . GLU A 1 506 ? 31.875 -20.688 12.578 1 93.88 506 GLU A N 1
ATOM 3921 C CA . GLU A 1 506 ? 32.656 -21.328 11.516 1 93.88 506 GLU A CA 1
ATOM 3922 C C . GLU A 1 506 ? 34.125 -21.344 11.859 1 93.88 506 GLU A C 1
ATOM 3924 O O . GLU A 1 506 ? 34.75 -20.281 12 1 93.88 506 GLU A O 1
ATOM 3929 N N . LYS A 1 507 ? 34.688 -22.5 11.914 1 92.38 507 LYS A N 1
ATOM 3930 C CA . LYS A 1 507 ? 36.125 -22.609 12.258 1 92.38 507 LYS A CA 1
ATOM 3931 C C . LYS A 1 507 ? 36.75 -23.766 11.516 1 92.38 507 LYS A C 1
ATOM 3933 O O . LYS A 1 507 ? 36.125 -24.812 11.312 1 92.38 507 LYS A O 1
ATOM 3938 N N . MET A 1 508 ? 37.906 -23.578 11.078 1 89.81 508 MET A N 1
ATOM 3939 C CA . MET A 1 508 ? 38.719 -24.609 10.43 1 89.81 508 MET A CA 1
ATOM 3940 C C . MET A 1 508 ? 39.906 -24.984 11.289 1 89.81 508 MET A C 1
ATOM 3942 O O . MET A 1 508 ? 40.625 -24.109 11.812 1 89.81 508 MET A O 1
ATOM 3946 N N . PHE A 1 509 ? 40.094 -26.266 11.539 1 90.75 509 PHE A N 1
ATOM 3947 C CA . PHE A 1 509 ? 41.25 -26.828 12.211 1 90.75 509 PHE A CA 1
ATOM 3948 C C . PHE A 1 509 ? 41.969 -27.828 11.312 1 90.75 509 PHE A C 1
ATOM 3950 O O . PHE A 1 509 ? 41.594 -29.016 11.266 1 90.75 509 PHE A O 1
ATOM 3957 N N . GLU A 1 510 ? 43.062 -27.484 10.68 1 86.94 510 GLU A N 1
ATOM 3958 C CA . GLU A 1 510 ? 43.781 -28.344 9.75 1 86.94 510 GLU A CA 1
ATOM 3959 C C . GLU A 1 510 ? 42.875 -28.906 8.672 1 86.94 510 GLU A C 1
ATOM 3961 O O . GLU A 1 510 ? 42.375 -28.172 7.82 1 86.94 510 GLU A O 1
ATOM 3966 N N . THR A 1 511 ? 42.562 -30.234 8.945 1 89.44 511 THR A N 1
ATOM 3967 C CA . THR A 1 511 ? 41.75 -30.891 7.926 1 89.44 511 THR A CA 1
ATOM 3968 C C . THR A 1 511 ? 40.281 -30.938 8.352 1 89.44 511 THR A C 1
ATOM 3970 O O . THR A 1 511 ? 39.438 -31.438 7.605 1 89.44 511 THR A O 1
ATOM 3973 N N . HIS A 1 512 ? 40 -30.438 9.508 1 93.31 512 HIS A N 1
ATOM 3974 C CA . HIS A 1 512 ? 38.656 -30.438 10.039 1 93.31 512 HIS A CA 1
ATOM 3975 C C . HIS A 1 512 ? 38 -29.062 9.875 1 93.31 512 HIS A C 1
ATOM 3977 O O . HIS A 1 512 ? 38.625 -28.031 10.141 1 93.31 512 HIS A O 1
ATOM 3983 N N . ARG A 1 513 ? 36.812 -29.047 9.352 1 93 513 ARG A N 1
ATOM 3984 C CA . ARG A 1 513 ? 36 -27.828 9.281 1 93 513 ARG A CA 1
ATOM 3985 C C . ARG A 1 513 ? 34.688 -28.016 10 1 93 513 ARG A C 1
ATOM 3987 O O . ARG A 1 513 ? 34 -29 9.781 1 93 513 ARG A O 1
ATOM 3994 N N . VAL A 1 514 ? 34.344 -27.094 10.867 1 94.56 514 VAL A N 1
ATOM 3995 C CA . VAL A 1 514 ? 33.094 -27.141 11.602 1 94.56 514 VAL A CA 1
ATOM 3996 C C . VAL A 1 514 ? 32.312 -25.844 11.414 1 94.56 514 VAL A C 1
ATOM 3998 O O . VAL A 1 514 ? 32.875 -24.75 11.555 1 94.56 514 VAL A O 1
ATOM 4001 N N . SER A 1 515 ? 31.141 -25.984 11 1 93.56 515 SER A N 1
ATOM 4002 C CA . SER A 1 515 ? 30.219 -24.844 10.891 1 93.56 515 SER A CA 1
ATOM 4003 C C . SER A 1 515 ? 28.922 -25.109 11.656 1 93.56 515 SER A C 1
ATOM 4005 O O . SER A 1 515 ? 28.375 -26.203 11.602 1 93.56 515 SER A O 1
ATOM 4007 N N . GLY A 1 516 ? 28.516 -24.156 12.422 1 94.44 516 GLY A N 1
ATOM 4008 C CA . GLY A 1 516 ? 27.281 -24.281 13.195 1 94.44 516 GLY A CA 1
ATOM 4009 C C . GLY A 1 516 ? 26.5 -22.984 13.273 1 94.44 516 GLY A C 1
ATOM 4010 O O . GLY A 1 516 ? 27.047 -21.906 13.055 1 94.44 516 GLY A O 1
ATOM 4011 N N . MET A 1 517 ? 25.219 -23.141 13.609 1 95.44 517 MET A N 1
ATOM 4012 C CA . MET A 1 517 ? 24.406 -21.953 13.82 1 95.44 517 MET A CA 1
ATOM 4013 C C . MET A 1 517 ? 23.344 -22.188 14.867 1 95.44 517 MET A C 1
ATOM 4015 O O . MET A 1 517 ? 22.828 -23.312 15 1 95.44 517 MET A O 1
ATOM 4019 N N . LEU A 1 518 ? 22.984 -21.203 15.664 1 97.25 518 LEU A N 1
ATOM 4020 C CA . LEU A 1 518 ? 21.844 -21.062 16.547 1 97.25 518 LEU A CA 1
ATOM 4021 C C . LEU A 1 518 ? 20.906 -19.953 16.062 1 97.25 518 LEU A C 1
ATOM 4023 O O . LEU A 1 518 ? 21.344 -18.828 15.852 1 97.25 518 LEU A O 1
ATOM 4027 N N . ALA A 1 519 ? 19.656 -20.359 15.914 1 97.38 519 ALA A N 1
ATOM 4028 C CA . ALA A 1 519 ? 18.781 -19.391 15.25 1 97.38 519 ALA A CA 1
ATOM 4029 C C . ALA A 1 519 ? 17.422 -19.312 15.93 1 97.38 519 ALA A C 1
ATOM 4031 O O . ALA A 1 519 ? 16.906 -20.312 16.422 1 97.38 519 ALA A O 1
ATOM 4032 N N . TYR A 1 520 ? 16.859 -18.141 16.031 1 97.81 520 TYR A N 1
ATOM 4033 C CA . TYR A 1 520 ? 15.484 -17.844 16.391 1 97.81 520 TYR A CA 1
ATOM 4034 C C . TYR A 1 520 ? 14.758 -17.172 15.234 1 97.81 520 TYR A C 1
ATOM 4036 O O . TYR A 1 520 ? 15.297 -16.266 14.594 1 97.81 520 TYR A O 1
ATOM 4044 N N . GLU A 1 521 ? 13.531 -17.641 14.977 1 96.81 521 GLU A N 1
ATOM 4045 C CA . GLU A 1 521 ? 12.758 -17.094 13.859 1 96.81 521 GLU A CA 1
ATOM 4046 C C . GLU A 1 521 ? 11.312 -16.812 14.273 1 96.81 521 GLU A C 1
ATOM 4048 O O . GLU A 1 521 ? 10.703 -17.625 14.984 1 96.81 521 GLU A O 1
ATOM 4053 N N . PHE A 1 522 ? 10.781 -15.648 13.852 1 96.81 522 PHE A N 1
ATOM 4054 C CA . PHE A 1 522 ? 9.391 -15.273 14.062 1 96.81 522 PHE A CA 1
ATOM 4055 C C . PHE A 1 522 ? 8.742 -14.852 12.75 1 96.81 522 PHE A C 1
ATOM 4057 O O . PHE A 1 522 ? 9.367 -14.156 11.938 1 96.81 522 PHE A O 1
ATOM 4064 N N . ASN A 1 523 ? 7.586 -15.312 12.445 1 94.44 523 ASN A N 1
ATOM 4065 C CA . ASN A 1 523 ? 6.816 -14.859 11.289 1 94.44 523 ASN A CA 1
ATOM 4066 C C . ASN A 1 523 ? 5.316 -14.914 11.562 1 94.44 523 ASN A C 1
ATOM 4068 O O . ASN A 1 523 ? 4.832 -15.836 12.227 1 94.44 523 ASN A O 1
ATOM 4072 N N . ASP A 1 524 ? 4.586 -13.945 11.125 1 95.62 524 ASP A N 1
ATOM 4073 C CA . ASP A 1 524 ? 3.133 -13.914 11.281 1 95.62 524 ASP A CA 1
ATOM 4074 C C . ASP A 1 524 ? 2.457 -13.375 10.023 1 95.62 524 ASP A C 1
ATOM 4076 O O . ASP A 1 524 ? 3.133 -12.961 9.078 1 95.62 524 ASP A O 1
ATOM 4080 N N . TYR A 1 525 ? 1.169 -13.57 9.969 1 94.94 525 TYR A N 1
ATOM 4081 C CA . TYR A 1 525 ? 0.32 -13.195 8.844 1 94.94 525 TYR A CA 1
ATOM 4082 C C . TYR A 1 525 ? -1 -12.609 9.328 1 94.94 525 TYR A C 1
ATOM 4084 O O . TYR A 1 525 ? -1.604 -13.125 10.273 1 94.94 525 TYR A O 1
ATOM 4092 N N . GLU A 1 526 ? -1.328 -11.43 8.734 1 95.75 526 GLU A N 1
ATOM 4093 C CA . GLU A 1 526 ? -2.625 -10.805 8.969 1 95.75 526 GLU A CA 1
ATOM 4094 C C . GLU A 1 526 ? -3.359 -10.539 7.656 1 95.75 526 GLU A C 1
ATOM 4096 O O . GLU A 1 526 ? -2.766 -10.055 6.691 1 95.75 526 GLU A O 1
ATOM 4101 N N . HIS A 1 527 ? -4.59 -10.945 7.664 1 95.25 527 HIS A N 1
ATOM 4102 C CA . HIS A 1 527 ? -5.441 -10.781 6.492 1 95.25 527 HIS A CA 1
ATOM 4103 C C . HIS A 1 527 ? -6.758 -10.102 6.855 1 95.25 527 HIS A C 1
ATOM 4105 O O . HIS A 1 527 ? -7.297 -10.328 7.938 1 95.25 527 HIS A O 1
ATOM 4111 N N . ASN A 1 528 ? -7.234 -9.141 6.043 1 95.38 528 ASN A N 1
ATOM 4112 C CA . ASN A 1 528 ? -8.523 -8.477 6.176 1 95.38 528 ASN A CA 1
ATOM 4113 C C . ASN A 1 528 ? -9.18 -8.242 4.816 1 95.38 528 ASN A C 1
ATOM 4115 O O . ASN A 1 528 ? -8.492 -7.949 3.836 1 95.38 528 ASN A O 1
ATOM 4119 N N . TYR A 1 529 ? -10.547 -8.406 4.801 1 95.88 529 TYR A N 1
ATOM 4120 C CA . TYR A 1 529 ? -11.211 -8.141 3.527 1 95.88 529 TYR A CA 1
ATOM 4121 C C . TYR A 1 529 ? -12.602 -7.547 3.748 1 95.88 529 TYR A C 1
ATOM 4123 O O . TYR A 1 529 ? -13.156 -7.645 4.844 1 95.88 529 TYR A O 1
ATOM 4131 N N . ILE A 1 530 ? -13.133 -6.875 2.775 1 96.44 530 ILE A N 1
ATOM 4132 C CA . ILE A 1 530 ? -14.508 -6.402 2.662 1 96.44 530 ILE A CA 1
ATOM 4133 C C . ILE A 1 530 ? -15.102 -6.867 1.336 1 96.44 530 ILE A C 1
ATOM 4135 O O . ILE A 1 530 ? -14.469 -6.75 0.286 1 96.44 530 ILE A O 1
ATOM 4139 N N . ASP A 1 531 ? -16.219 -7.484 1.418 1 96.56 531 ASP A N 1
ATOM 4140 C CA . ASP A 1 531 ? -17.016 -7.934 0.281 1 96.56 531 ASP A CA 1
ATOM 4141 C C . ASP A 1 531 ? -18.359 -7.23 0.246 1 96.56 531 ASP A C 1
ATOM 4143 O O . ASP A 1 531 ? -19.234 -7.52 1.064 1 96.56 531 ASP A O 1
ATOM 4147 N N . ALA A 1 532 ? -18.547 -6.328 -0.713 1 96.69 532 ALA A N 1
ATOM 4148 C CA . ALA A 1 532 ? -19.719 -5.461 -0.714 1 96.69 532 ALA A CA 1
ATOM 4149 C C . ALA A 1 532 ? -20.438 -5.508 -2.062 1 96.69 532 ALA A C 1
ATOM 4151 O O . ALA A 1 532 ? -19.797 -5.441 -3.113 1 96.69 532 ALA A O 1
ATOM 4152 N N . TYR A 1 533 ? -21.75 -5.656 -2.033 1 95.69 533 TYR A N 1
ATOM 4153 C CA . TYR A 1 533 ? -22.609 -5.633 -3.211 1 95.69 533 TYR A CA 1
ATOM 4154 C C . TYR A 1 533 ? -23.75 -4.629 -3.035 1 95.69 533 TYR A C 1
ATOM 4156 O O . TYR A 1 533 ? -24.422 -4.629 -2.008 1 95.69 533 TYR A O 1
ATOM 4164 N N . GLY A 1 534 ? -23.859 -3.734 -3.951 1 93.5 534 GLY A N 1
ATOM 4165 C CA . GLY A 1 534 ? -25.016 -2.838 -4.023 1 93.5 534 GLY A CA 1
ATOM 4166 C C . GLY A 1 534 ? -25.844 -3.029 -5.281 1 93.5 534 GLY A C 1
ATOM 4167 O O . GLY A 1 534 ? -25.297 -3.307 -6.352 1 93.5 534 GLY A O 1
ATOM 4168 N N . THR A 1 535 ? -27.172 -2.855 -5.121 1 92.38 535 THR A N 1
ATOM 4169 C CA . THR A 1 535 ? -28.047 -3.062 -6.266 1 92.38 535 THR A CA 1
ATOM 4170 C C . THR A 1 535 ? -29 -1.883 -6.434 1 92.38 535 THR A C 1
ATOM 4172 O O . THR A 1 535 ? -29.188 -1.094 -5.508 1 92.38 535 THR A O 1
ATOM 4175 N N . GLY A 1 536 ? -29.516 -1.795 -7.625 1 89.88 536 GLY A N 1
ATOM 4176 C CA . GLY A 1 536 ? -30.5 -0.764 -7.938 1 89.88 536 GLY A CA 1
ATOM 4177 C C . GLY A 1 536 ? -29.859 0.576 -8.266 1 89.88 536 GLY A C 1
ATOM 4178 O O . GLY A 1 536 ? -29.562 1.364 -7.363 1 89.88 536 GLY A O 1
ATOM 4179 N N . PHE A 1 537 ? -29.688 0.862 -9.492 1 89.12 537 PHE A N 1
ATOM 4180 C CA . PHE A 1 537 ? -29.141 2.146 -9.898 1 89.12 537 PHE A CA 1
ATOM 4181 C C . PHE A 1 537 ? -29.469 2.445 -11.352 1 89.12 537 PHE A C 1
ATOM 4183 O O . PHE A 1 537 ? -29.906 1.56 -12.086 1 89.12 537 PHE A O 1
ATOM 4190 N N . VAL A 1 538 ? -29.312 3.643 -11.703 1 86.06 538 VAL A N 1
ATOM 4191 C CA . VAL A 1 538 ? -29.562 4.066 -13.078 1 86.06 538 VAL A CA 1
ATOM 4192 C C . VAL A 1 538 ? -28.375 3.668 -13.953 1 86.06 538 VAL A C 1
ATOM 4194 O O . VAL A 1 538 ? -27.219 3.758 -13.531 1 86.06 538 VAL A O 1
ATOM 4197 N N . LYS A 1 539 ? -28.688 3.268 -15.164 1 86.38 539 LYS A N 1
ATOM 4198 C CA . LYS A 1 539 ? -27.656 2.791 -16.094 1 86.38 539 LYS A CA 1
ATOM 4199 C C . LYS A 1 539 ? -26.562 3.836 -16.281 1 86.38 539 LYS A C 1
ATOM 4201 O O . LYS A 1 539 ? -26.844 5.035 -16.344 1 86.38 539 LYS A O 1
ATOM 4206 N N . GLY A 1 540 ? -25.328 3.361 -16.266 1 84.12 540 GLY A N 1
ATOM 4207 C CA . GLY A 1 540 ? -24.188 4.211 -16.578 1 84.12 540 GLY A CA 1
ATOM 4208 C C . GLY A 1 540 ? -23.469 4.703 -15.336 1 84.12 540 GLY A C 1
ATOM 4209 O O . GLY A 1 540 ? -22.328 5.184 -15.422 1 84.12 540 GLY A O 1
ATOM 4210 N N . PHE A 1 541 ? -24.109 4.641 -14.219 1 86.75 541 PHE A N 1
ATOM 4211 C CA . PHE A 1 541 ? -23.438 5.039 -12.992 1 86.75 541 PHE A CA 1
ATOM 4212 C C . PHE A 1 541 ? -22.734 3.857 -12.352 1 86.75 541 PHE A C 1
ATOM 4214 O O . PHE A 1 541 ? -23.359 2.861 -11.992 1 86.75 541 PHE A O 1
ATOM 4221 N N . GLU A 1 542 ? -21.5 3.998 -12.094 1 89.56 542 GLU A N 1
ATOM 4222 C CA . GLU A 1 542 ? -20.719 2.828 -11.695 1 89.56 542 GLU A CA 1
ATOM 4223 C C . GLU A 1 542 ? -20.234 2.953 -10.258 1 89.56 542 GLU A C 1
ATOM 4225 O O . GLU A 1 542 ? -19.562 2.057 -9.75 1 89.56 542 GLU A O 1
ATOM 4230 N N . ALA A 1 543 ? -20.641 3.992 -9.602 1 92 543 ALA A N 1
ATOM 4231 C CA . ALA A 1 543 ? -20.219 4.172 -8.211 1 92 543 ALA A CA 1
ATOM 4232 C C . ALA A 1 543 ? -21.141 3.434 -7.254 1 92 543 ALA A C 1
ATOM 4234 O O . ALA A 1 543 ? -22.359 3.391 -7.461 1 92 543 ALA A O 1
ATOM 4235 N N . LEU A 1 544 ? -20.562 2.842 -6.246 1 93.31 544 LEU A N 1
ATOM 4236 C CA . LEU A 1 544 ? -21.328 2.123 -5.23 1 93.31 544 LEU A CA 1
ATOM 4237 C C . LEU A 1 544 ? -22.391 3.023 -4.613 1 93.31 544 LEU A C 1
ATOM 4239 O O . LEU A 1 544 ? -23.469 2.559 -4.266 1 93.31 544 LEU A O 1
ATOM 4243 N N . SER A 1 545 ? -22.109 4.305 -4.492 1 91.19 545 SER A N 1
ATOM 4244 C CA . SER A 1 545 ? -23 5.27 -3.871 1 91.19 545 SER A CA 1
ATOM 4245 C C . SER A 1 545 ? -24.266 5.484 -4.715 1 91.19 545 SER A C 1
ATOM 4247 O O . SER A 1 545 ? -25.25 6.035 -4.234 1 91.19 545 SER A O 1
ATOM 4249 N N . ALA A 1 546 ? -24.203 5.117 -5.91 1 90 546 ALA A N 1
ATOM 4250 C CA . ALA A 1 546 ? -25.359 5.266 -6.793 1 90 546 ALA A CA 1
ATOM 4251 C C . ALA A 1 546 ? -26.406 4.188 -6.516 1 90 546 ALA A C 1
ATOM 4253 O O . ALA A 1 546 ? -27.547 4.301 -6.957 1 90 546 ALA A O 1
ATOM 4254 N N . THR A 1 547 ? -26.031 3.176 -5.809 1 90.75 547 THR A N 1
ATOM 4255 C CA . THR A 1 547 ? -26.938 2.068 -5.57 1 90.75 547 THR A CA 1
ATOM 4256 C C . THR A 1 547 ? -27.969 2.434 -4.496 1 90.75 547 THR A C 1
ATOM 4258 O O . THR A 1 547 ? -27.672 3.217 -3.592 1 90.75 547 THR A O 1
ATOM 4261 N N . SER A 1 548 ? -29.062 1.88 -4.59 1 87.94 548 SER A N 1
ATOM 4262 C CA . SER A 1 548 ? -30.156 2.213 -3.672 1 87.94 548 SER A CA 1
ATOM 4263 C C . SER A 1 548 ? -30.203 1.233 -2.506 1 87.94 548 SER A C 1
ATOM 4265 O O . SER A 1 548 ? -30.734 1.562 -1.437 1 87.94 548 SER A O 1
ATOM 4267 N N . LYS A 1 549 ? -29.656 0.058 -2.73 1 88.88 549 LYS A N 1
ATOM 4268 C CA . LYS A 1 549 ? -29.828 -0.97 -1.707 1 88.88 549 LYS A CA 1
ATOM 4269 C C . LYS A 1 549 ? -28.531 -1.754 -1.502 1 88.88 549 LYS A C 1
ATOM 4271 O O . LYS A 1 549 ? -28 -2.336 -2.447 1 88.88 549 LYS A O 1
ATOM 4276 N N . PRO A 1 550 ? -28.078 -1.788 -0.234 1 91.25 550 PRO A N 1
ATOM 4277 C CA . PRO A 1 550 ? -27 -2.734 0.058 1 91.25 550 PRO A CA 1
ATOM 4278 C C . PRO A 1 550 ? -27.469 -4.188 0.012 1 91.25 550 PRO A C 1
ATOM 4280 O O . PRO A 1 550 ? -28.406 -4.562 0.709 1 91.25 550 PRO A O 1
ATOM 4283 N N . GLU A 1 551 ? -26.844 -4.969 -0.836 1 90.19 551 GLU A N 1
ATOM 4284 C CA . GLU A 1 551 ? -27.25 -6.367 -1.003 1 90.19 551 GLU A CA 1
ATOM 4285 C C . GLU A 1 551 ? -26.438 -7.281 -0.092 1 90.19 551 GLU A C 1
ATOM 4287 O O . GLU A 1 551 ? -26.984 -8.203 0.518 1 90.19 551 GLU A O 1
ATOM 4292 N N . LYS A 1 552 ? -25.203 -7.121 -0.097 1 91.88 552 LYS A N 1
ATOM 4293 C CA . LYS A 1 552 ? -24.297 -7.969 0.663 1 91.88 552 LYS A CA 1
ATOM 4294 C C . LYS A 1 552 ? -23.172 -7.148 1.294 1 91.88 552 LYS A C 1
ATOM 4296 O O . LYS A 1 552 ? -22.656 -6.219 0.671 1 91.88 552 LYS A O 1
ATOM 4301 N N . LEU A 1 553 ? -22.938 -7.449 2.521 1 94.19 553 LEU A N 1
ATOM 4302 C CA . LEU A 1 553 ? -21.828 -6.828 3.234 1 94.19 553 LEU A CA 1
ATOM 4303 C C . LEU A 1 553 ? -21.156 -7.828 4.16 1 94.19 553 LEU A C 1
ATOM 4305 O O . LEU A 1 553 ? -21.703 -8.18 5.211 1 94.19 553 LEU A O 1
ATOM 4309 N N . LYS A 1 554 ? -19.922 -8.203 3.773 1 93.81 554 LYS A N 1
ATOM 4310 C CA . LYS A 1 554 ? -19.125 -9.148 4.555 1 93.81 554 LYS A CA 1
ATOM 4311 C C . LYS A 1 554 ? -17.688 -8.648 4.711 1 93.81 554 LYS A C 1
ATOM 4313 O O . LYS A 1 554 ? -17.219 -7.828 3.924 1 93.81 554 LYS A O 1
ATOM 4318 N N . GLY A 1 555 ? -17.094 -9.078 5.738 1 93.94 555 GLY A N 1
ATOM 4319 C CA . GLY A 1 555 ? -15.711 -8.773 6.02 1 93.94 555 GLY A CA 1
ATOM 4320 C C . GLY A 1 555 ? -15.211 -9.391 7.312 1 93.94 555 GLY A C 1
ATOM 4321 O O . GLY A 1 555 ? -15.977 -9.547 8.266 1 93.94 555 GLY A O 1
ATOM 4322 N N . ALA A 1 556 ? -13.945 -9.797 7.312 1 92.75 556 ALA A N 1
ATOM 4323 C CA . ALA A 1 556 ? -13.398 -10.391 8.531 1 92.75 556 ALA A CA 1
ATOM 4324 C C . ALA A 1 556 ? -11.875 -10.352 8.523 1 92.75 556 ALA A C 1
ATOM 4326 O O . ALA A 1 556 ? -11.242 -10.5 7.473 1 92.75 556 ALA A O 1
ATOM 4327 N N . PRO A 1 557 ? -11.305 -10.164 9.703 1 92.69 557 PRO A N 1
ATOM 4328 C CA . PRO A 1 557 ? -9.859 -10.352 9.859 1 92.69 557 PRO A CA 1
ATOM 4329 C C . PRO A 1 557 ? -9.484 -11.805 10.141 1 92.69 557 PRO A C 1
ATOM 4331 O O . PRO A 1 557 ? -10.312 -12.578 10.641 1 92.69 557 PRO A O 1
ATOM 4334 N N . SER A 1 558 ? -8.359 -12.234 9.742 1 93.88 558 SER A N 1
ATOM 4335 C CA . SER A 1 558 ? -7.738 -13.508 10.109 1 93.88 558 SER A CA 1
ATOM 4336 C C . SER A 1 558 ? -6.234 -13.352 10.312 1 93.88 558 SER A C 1
ATOM 4338 O O . SER A 1 558 ? -5.613 -12.461 9.727 1 93.88 558 SER A O 1
ATOM 4340 N N . ALA A 1 559 ? -5.742 -14.18 11.195 1 94.94 559 ALA A N 1
ATOM 4341 C CA . ALA A 1 559 ? -4.32 -14.039 11.5 1 94.94 559 ALA A CA 1
ATOM 4342 C C . ALA A 1 559 ? -3.74 -15.352 12.016 1 94.94 559 ALA A C 1
ATOM 4344 O O . ALA A 1 559 ? -4.48 -16.234 12.445 1 94.94 559 ALA A O 1
ATOM 4345 N N . TRP A 1 560 ? -2.486 -15.547 11.867 1 94.44 560 TRP A N 1
ATOM 4346 C CA . TRP A 1 560 ? -1.727 -16.625 12.508 1 94.44 560 TRP A CA 1
ATOM 4347 C C . TRP A 1 560 ? -0.304 -16.156 12.812 1 94.44 560 TRP A C 1
ATOM 4349 O O . TRP A 1 560 ? 0.152 -15.141 12.305 1 94.44 560 TRP A O 1
ATOM 4359 N N . ALA A 1 561 ? 0.394 -16.875 13.688 1 95.88 561 ALA A N 1
ATOM 4360 C CA . ALA A 1 561 ? 1.773 -16.594 14.078 1 95.88 561 ALA A CA 1
ATOM 4361 C C . ALA A 1 561 ? 2.559 -17.875 14.297 1 95.88 561 ALA A C 1
ATOM 4363 O O . ALA A 1 561 ? 1.982 -18.922 14.633 1 95.88 561 ALA A O 1
ATOM 4364 N N . LYS A 1 562 ? 3.84 -17.781 14.055 1 96 562 LYS A N 1
ATOM 4365 C CA . LYS A 1 562 ? 4.77 -18.906 14.219 1 96 562 LYS A CA 1
ATOM 4366 C C . LYS A 1 562 ? 6.094 -18.422 14.812 1 96 562 LYS A C 1
ATOM 4368 O O . LYS A 1 562 ? 6.59 -17.359 14.461 1 96 562 LYS A O 1
ATOM 4373 N N . GLN A 1 563 ? 6.672 -19.203 15.711 1 96.5 563 GLN A N 1
ATOM 4374 C CA . GLN A 1 563 ? 8.023 -19 16.219 1 96.5 563 GLN A CA 1
ATOM 4375 C C . GLN A 1 563 ? 8.82 -20.297 16.203 1 96.5 563 GLN A C 1
ATOM 4377 O O . GLN A 1 563 ? 8.266 -21.375 16.406 1 96.5 563 GLN A O 1
ATOM 4382 N N . SER A 1 564 ? 10.078 -20.172 15.992 1 97 564 SER A N 1
ATOM 4383 C CA . SER A 1 564 ? 10.93 -21.344 15.836 1 97 564 SER A CA 1
ATOM 4384 C C . SER A 1 564 ? 12.289 -21.125 16.5 1 97 564 SER A C 1
ATOM 4386 O O . SER A 1 564 ? 12.828 -20.031 16.484 1 97 564 SER A O 1
ATOM 4388 N N . LEU A 1 565 ? 12.773 -22.125 17.125 1 97.56 565 LEU A N 1
ATOM 4389 C CA . LEU A 1 565 ? 14.148 -22.25 17.594 1 97.56 565 LEU A CA 1
ATOM 4390 C C . LEU A 1 565 ? 14.836 -23.438 16.922 1 97.56 565 LEU A C 1
ATOM 4392 O O . LEU A 1 565 ? 14.312 -24.562 16.938 1 97.56 565 LEU A O 1
ATOM 4396 N N . PHE A 1 566 ? 15.992 -23.188 16.297 1 95.44 566 PHE A N 1
ATOM 4397 C CA . PHE A 1 566 ? 16.625 -24.312 15.609 1 95.44 566 PHE A CA 1
ATOM 4398 C C . PHE A 1 566 ? 18.141 -24.156 15.586 1 95.44 566 PHE A C 1
ATOM 4400 O O . PHE A 1 566 ? 18.656 -23.062 15.836 1 95.44 566 PHE A O 1
ATOM 4407 N N . THR A 1 567 ? 18.859 -25.234 15.336 1 96.06 567 THR A N 1
ATOM 4408 C CA . THR A 1 567 ? 20.297 -25.297 15.219 1 96.06 567 THR A CA 1
ATOM 4409 C C . THR A 1 567 ? 20.703 -26.266 14.109 1 96.06 567 THR A C 1
ATOM 4411 O O . THR A 1 567 ? 19.969 -27.203 13.797 1 96.06 567 THR A O 1
ATOM 4414 N N . GLN A 1 568 ? 21.766 -26 13.453 1 95.75 568 GLN A N 1
ATOM 4415 C CA . GLN A 1 568 ? 22.344 -26.828 12.406 1 95.75 568 GLN A CA 1
ATOM 4416 C C . GLN A 1 568 ? 23.859 -26.891 12.523 1 95.75 568 GLN A C 1
ATOM 4418 O O . GLN A 1 568 ? 24.516 -25.859 12.758 1 95.75 568 GLN A O 1
ATOM 4423 N N . TRP A 1 569 ? 24.344 -28 12.422 1 95.44 569 TRP A N 1
ATOM 4424 C CA . TRP A 1 569 ? 25.781 -28.219 12.523 1 95.44 569 TRP A CA 1
ATOM 4425 C C . TRP A 1 569 ? 26.297 -29.016 11.328 1 95.44 569 TRP A C 1
ATOM 4427 O O . TRP A 1 569 ? 25.688 -30.016 10.922 1 95.44 569 TRP A O 1
ATOM 4437 N N . LYS A 1 570 ? 27.375 -28.578 10.75 1 94.44 570 LYS A N 1
ATOM 4438 C CA . LYS A 1 570 ? 28.031 -29.234 9.625 1 94.44 570 LYS A CA 1
ATOM 4439 C C . LYS A 1 570 ? 29.484 -29.562 9.953 1 94.44 570 LYS A C 1
ATOM 4441 O O . LYS A 1 570 ? 30.188 -28.766 10.578 1 94.44 570 LYS A O 1
ATOM 4446 N N . TYR A 1 571 ? 29.875 -30.719 9.578 1 95.31 571 TYR A N 1
ATOM 4447 C CA . TYR A 1 571 ? 31.25 -31.188 9.789 1 95.31 571 TYR A CA 1
ATOM 4448 C C . TYR A 1 571 ? 31.828 -31.719 8.492 1 95.31 571 TYR A C 1
ATOM 4450 O O . TYR A 1 571 ? 31.156 -32.406 7.73 1 95.31 571 TYR A O 1
ATOM 4458 N N . SER A 1 572 ? 33.031 -31.297 8.219 1 94.62 572 SER A N 1
ATOM 4459 C CA . SER A 1 572 ? 33.781 -31.797 7.066 1 94.62 572 SER A CA 1
ATOM 4460 C C . SER A 1 572 ? 35.188 -32.281 7.461 1 94.62 572 SER A C 1
ATOM 4462 O O . SER A 1 572 ? 35.875 -31.609 8.242 1 94.62 572 SER A O 1
ATOM 4464 N N . TYR A 1 573 ? 35.531 -33.438 6.922 1 95.31 573 TYR A N 1
ATOM 4465 C CA . TYR A 1 573 ? 36.875 -33.969 7.113 1 95.31 573 TYR A CA 1
ATOM 4466 C C . TYR A 1 573 ? 37.594 -34.094 5.781 1 95.31 573 TYR A C 1
ATOM 4468 O O . TYR A 1 573 ? 37.25 -34.938 4.953 1 95.31 573 TYR A O 1
ATOM 4476 N N . ASP A 1 574 ? 38.656 -33.281 5.555 1 91.69 574 ASP A N 1
ATOM 4477 C CA . ASP A 1 574 ? 39.562 -33.281 4.402 1 91.69 574 ASP A CA 1
ATOM 4478 C C . ASP A 1 574 ? 38.781 -33.156 3.098 1 91.69 574 ASP A C 1
ATOM 4480 O O . ASP A 1 574 ? 39.156 -33.781 2.086 1 91.69 574 ASP A O 1
ATOM 4484 N N . ASP A 1 575 ? 37.594 -32.688 3.182 1 88.44 575 ASP A N 1
ATOM 4485 C CA . ASP A 1 575 ? 36.688 -32.5 2.041 1 88.44 575 ASP A CA 1
ATOM 4486 C C . ASP A 1 575 ? 36.344 -33.844 1.399 1 88.44 575 ASP A C 1
ATOM 4488 O O . ASP A 1 575 ? 36.188 -33.938 0.182 1 88.44 575 ASP A O 1
ATOM 4492 N N . LYS A 1 576 ? 36.406 -34.906 2.146 1 92.56 576 LYS A N 1
ATOM 4493 C CA . LYS A 1 576 ? 36.062 -36.25 1.704 1 92.56 576 LYS A CA 1
ATOM 4494 C C . LYS A 1 576 ? 34.812 -36.75 2.383 1 92.56 576 LYS A C 1
ATOM 4496 O O . LYS A 1 576 ? 33.969 -37.406 1.755 1 92.56 576 LYS A O 1
ATOM 4501 N N . LEU A 1 577 ? 34.75 -36.438 3.639 1 96.12 577 LEU A N 1
ATOM 4502 C CA . LEU A 1 577 ? 33.594 -36.875 4.43 1 96.12 577 LEU A CA 1
ATOM 4503 C C . LEU A 1 577 ? 32.844 -35.656 4.977 1 96.12 577 LEU A C 1
ATOM 4505 O O . LEU A 1 577 ? 33.438 -34.719 5.5 1 96.12 577 LEU A O 1
ATOM 4509 N N . PHE A 1 578 ? 31.562 -35.75 4.805 1 96.31 578 PHE A N 1
ATOM 4510 C CA . PHE A 1 578 ? 30.703 -34.656 5.25 1 96.31 578 PHE A CA 1
ATOM 4511 C C . PHE A 1 578 ? 29.578 -35.188 6.121 1 96.31 578 PHE A C 1
ATOM 4513 O O . PHE A 1 578 ? 29.031 -36.281 5.852 1 96.31 578 PHE A O 1
ATOM 4520 N N . ALA A 1 579 ? 29.219 -34.5 7.129 1 96.19 579 ALA A N 1
ATOM 4521 C CA . ALA A 1 579 ? 28.094 -34.812 8 1 96.19 579 ALA A CA 1
ATOM 4522 C C . ALA A 1 579 ? 27.328 -33.531 8.398 1 96.19 579 ALA A C 1
ATOM 4524 O O . ALA A 1 579 ? 27.938 -32.469 8.609 1 96.19 579 ALA A O 1
ATOM 4525 N N . GLU A 1 580 ? 26.031 -33.688 8.484 1 95.19 580 GLU A N 1
ATOM 4526 C CA . GLU A 1 580 ? 25.203 -32.562 8.898 1 95.19 580 GLU A CA 1
ATOM 4527 C C . GLU A 1 580 ? 24.109 -33 9.875 1 95.19 580 GLU A C 1
ATOM 4529 O O . GLU A 1 580 ? 23.531 -34.094 9.711 1 95.19 580 GLU A O 1
ATOM 4534 N N . LEU A 1 581 ? 23.859 -32.156 10.883 1 95.94 581 LEU A N 1
ATOM 4535 C CA . LEU A 1 581 ? 22.812 -32.375 11.875 1 95.94 581 LEU A CA 1
ATOM 4536 C C . LEU A 1 581 ? 21.984 -31.109 12.047 1 95.94 581 LEU A C 1
ATOM 4538 O O . LEU A 1 581 ? 22.531 -30 12.156 1 95.94 581 LEU A O 1
ATOM 4542 N N . SER A 1 582 ? 20.656 -31.281 12.031 1 95 582 SER A N 1
ATOM 4543 C CA . SER A 1 582 ? 19.766 -30.156 12.266 1 95 582 SER A CA 1
ATOM 4544 C C . SER A 1 582 ? 18.656 -30.547 13.25 1 95 582 SER A C 1
ATOM 4546 O O . SER A 1 582 ? 18.094 -31.625 13.156 1 95 582 SER A O 1
ATOM 4548 N N . LEU A 1 583 ? 18.391 -29.672 14.203 1 96.88 583 LEU A N 1
ATOM 4549 C CA . LEU A 1 583 ? 17.297 -29.766 15.164 1 96.88 583 LEU A CA 1
ATOM 4550 C C . LEU A 1 583 ? 16.453 -28.5 15.172 1 96.88 583 LEU A C 1
ATOM 4552 O O . LEU A 1 583 ? 17 -27.391 15.125 1 96.88 583 LEU A O 1
ATOM 4556 N N . ARG A 1 584 ? 15.094 -28.688 15.203 1 96.44 584 ARG A N 1
ATOM 4557 C CA . ARG A 1 584 ? 14.219 -27.516 15.125 1 96.44 584 ARG A CA 1
ATOM 4558 C C . ARG A 1 584 ? 12.945 -27.734 15.93 1 96.44 584 ARG A C 1
ATOM 4560 O O . ARG A 1 584 ? 12.383 -28.844 15.93 1 96.44 584 ARG A O 1
ATOM 4567 N N . ARG A 1 585 ? 12.539 -26.734 16.641 1 96.81 585 ARG A N 1
ATOM 4568 C CA . ARG A 1 585 ? 11.266 -26.688 17.344 1 96.81 585 ARG A CA 1
ATOM 4569 C C . ARG A 1 585 ? 10.398 -25.531 16.859 1 96.81 585 ARG A C 1
ATOM 4571 O O . ARG A 1 585 ? 10.828 -24.375 16.875 1 96.81 585 ARG A O 1
ATOM 4578 N N . ASP A 1 586 ? 9.195 -25.875 16.438 1 96.62 586 ASP A N 1
ATOM 4579 C CA . ASP A 1 586 ? 8.281 -24.875 15.898 1 96.62 586 ASP A CA 1
ATOM 4580 C C . ASP A 1 586 ? 7.031 -24.75 16.766 1 96.62 586 ASP A C 1
ATOM 4582 O O . ASP A 1 586 ? 6.508 -25.75 17.266 1 96.62 586 ASP A O 1
ATOM 4586 N N . GLY A 1 587 ? 6.656 -23.484 16.984 1 95.81 587 GLY A N 1
ATOM 4587 C CA . GLY A 1 587 ? 5.348 -23.188 17.547 1 95.81 587 GLY A CA 1
ATOM 4588 C C . GLY A 1 587 ? 4.426 -22.484 16.578 1 95.81 587 GLY A C 1
ATOM 4589 O O . GLY A 1 587 ? 4.84 -21.547 15.891 1 95.81 587 GLY A O 1
ATOM 4590 N N . ARG A 1 588 ? 3.152 -23.047 16.5 1 94.12 588 ARG A N 1
ATOM 4591 C CA . ARG A 1 588 ? 2.189 -22.469 15.57 1 94.12 588 ARG A CA 1
ATOM 4592 C C . ARG A 1 588 ? 0.836 -22.25 16.234 1 94.12 588 ARG A C 1
ATOM 4594 O O . ARG A 1 588 ? 0.389 -23.078 17.031 1 94.12 588 ARG A O 1
ATOM 4601 N N . SER A 1 589 ? 0.203 -21.125 15.859 1 92.62 589 SER A N 1
ATOM 4602 C CA . SER A 1 589 ? -1.062 -20.75 16.484 1 92.62 589 SER A CA 1
ATOM 4603 C C . SER A 1 589 ? -2.211 -21.609 15.953 1 92.62 589 SER A C 1
ATOM 4605 O O . SER A 1 589 ? -3.293 -21.641 16.547 1 92.62 589 SER A O 1
ATOM 4607 N N . ASN A 1 590 ? -2.094 -22.312 14.828 1 89.81 590 ASN A N 1
ATOM 4608 C CA . ASN A 1 590 ? -3.143 -23.141 14.242 1 89.81 590 ASN A CA 1
ATOM 4609 C C . ASN A 1 590 ? -3.504 -24.312 15.141 1 89.81 590 ASN A C 1
ATOM 4611 O O . ASN A 1 590 ? -4.594 -24.875 15.031 1 89.81 590 ASN A O 1
ATOM 4615 N N . PHE A 1 591 ? -2.604 -24.656 15.938 1 91.5 591 PHE A N 1
ATOM 4616 C CA . PHE A 1 591 ? -2.789 -25.859 16.75 1 91.5 591 PHE A CA 1
ATOM 4617 C C . PHE A 1 591 ? -3.275 -25.484 18.156 1 91.5 591 PHE A C 1
ATOM 4619 O O . PHE A 1 591 ? -3.184 -24.312 18.562 1 91.5 591 PHE A O 1
ATOM 4626 N N . GLY A 1 592 ? -3.879 -26.516 18.734 1 87.06 592 GLY A N 1
ATOM 4627 C CA . GLY A 1 592 ? -4.418 -26.312 20.062 1 87.06 592 GLY A CA 1
ATOM 4628 C C . GLY A 1 592 ? -3.35 -26.047 21.109 1 87.06 592 GLY A C 1
ATOM 4629 O O . GLY A 1 592 ? -2.174 -26.344 20.891 1 87.06 592 GLY A O 1
ATOM 4630 N N . ILE A 1 593 ? -3.77 -25.516 22.172 1 84.25 593 ILE A N 1
ATOM 4631 C CA . ILE A 1 593 ? -2.883 -25.047 23.234 1 84.25 593 ILE A CA 1
ATOM 4632 C C . ILE A 1 593 ? -2.074 -26.234 23.781 1 84.25 593 ILE A C 1
ATOM 4634 O O . ILE A 1 593 ? -0.938 -26.047 24.234 1 84.25 593 ILE A O 1
ATOM 4638 N N . ASN A 1 594 ? -2.588 -27.438 23.609 1 88.5 594 ASN A N 1
ATOM 4639 C CA . ASN A 1 594 ? -1.926 -28.609 24.172 1 88.5 594 ASN A CA 1
ATOM 4640 C C . ASN A 1 594 ? -0.806 -29.109 23.266 1 88.5 594 ASN A C 1
ATOM 4642 O O . ASN A 1 594 ? 0.062 -29.859 23.703 1 88.5 594 ASN A O 1
ATOM 4646 N N . ASN A 1 595 ? -0.834 -28.859 21.984 1 91.88 595 ASN A N 1
ATOM 4647 C CA . ASN A 1 595 ? 0.131 -29.375 21.016 1 91.88 595 ASN A CA 1
ATOM 4648 C C . ASN A 1 595 ? 0.61 -28.281 20.062 1 91.88 595 ASN A C 1
ATOM 4650 O O . ASN A 1 595 ? 0.722 -28.5 18.859 1 91.88 595 ASN A O 1
ATOM 4654 N N . ARG A 1 596 ? 0.872 -27.203 20.625 1 91.88 596 ARG A N 1
ATOM 4655 C CA . ARG A 1 596 ? 1.229 -26.047 19.797 1 91.88 596 ARG A CA 1
ATOM 4656 C C . ARG A 1 596 ? 2.646 -26.188 19.25 1 91.88 596 ARG A C 1
ATOM 4658 O O . ARG A 1 596 ? 2.979 -25.594 18.219 1 91.88 596 ARG A O 1
ATOM 4665 N N . TYR A 1 597 ? 3.49 -26.922 19.969 1 94.94 597 TYR A N 1
ATOM 4666 C CA . TYR A 1 597 ? 4.895 -27 19.578 1 94.94 597 TYR A CA 1
ATOM 4667 C C . TYR A 1 597 ? 5.23 -28.391 19.031 1 94.94 597 TYR A C 1
ATOM 4669 O O . TYR A 1 597 ? 4.719 -29.391 19.516 1 94.94 597 TYR A O 1
ATOM 4677 N N . GLY A 1 598 ? 5.988 -28.438 17.922 1 93.94 598 GLY A N 1
ATOM 4678 C CA . GLY A 1 598 ? 6.512 -29.656 17.328 1 93.94 598 GLY A CA 1
ATOM 4679 C C . GLY A 1 598 ? 8.023 -29.656 17.203 1 93.94 598 GLY A C 1
ATOM 4680 O O . GLY A 1 598 ? 8.641 -28.609 17.031 1 93.94 598 GLY A O 1
ATOM 4681 N N . ASN A 1 599 ? 8.602 -30.828 17.281 1 95.31 599 ASN A N 1
ATOM 4682 C CA . ASN A 1 599 ? 10.039 -31.016 17.141 1 95.31 599 ASN A CA 1
ATOM 4683 C C . ASN A 1 599 ? 10.383 -31.766 15.859 1 95.31 599 ASN A C 1
ATOM 4685 O O . ASN A 1 599 ? 9.719 -32.75 15.516 1 95.31 599 ASN A O 1
ATOM 4689 N N . PHE A 1 600 ? 11.398 -31.359 15.203 1 95.56 600 PHE A N 1
ATOM 4690 C CA . PHE A 1 600 ? 11.836 -31.938 13.938 1 95.56 600 PHE A CA 1
ATOM 4691 C C . PHE A 1 600 ? 13.352 -32.031 13.883 1 95.56 600 PHE A C 1
ATOM 4693 O O . PHE A 1 600 ? 14.047 -31.312 14.602 1 95.56 600 PHE A O 1
ATOM 4700 N N . PHE A 1 601 ? 13.883 -32.906 13 1 96 601 PHE A N 1
ATOM 4701 C CA . PHE A 1 601 ? 15.32 -33.094 12.922 1 96 601 PHE A CA 1
ATOM 4702 C C . PHE A 1 601 ? 15.727 -33.656 11.562 1 96 601 PHE A C 1
ATOM 4704 O O . PHE A 1 601 ? 14.875 -34.125 10.797 1 96 601 PHE A O 1
ATOM 4711 N N . SER A 1 602 ? 16.969 -33.594 11.25 1 95.81 602 SER A N 1
ATOM 4712 C CA . SER A 1 602 ? 17.547 -34.25 10.094 1 95.81 602 SER A CA 1
ATOM 4713 C C . SER A 1 602 ? 19.016 -34.625 10.32 1 95.81 602 SER A C 1
ATOM 4715 O O . SER A 1 602 ? 19.719 -33.875 11.023 1 95.81 602 SER A O 1
ATOM 4717 N N . VAL A 1 603 ? 19.422 -35.719 9.844 1 96.88 603 VAL A N 1
ATOM 4718 C CA . VAL A 1 603 ? 20.797 -36.188 9.82 1 96.88 603 VAL A CA 1
ATOM 4719 C C . VAL A 1 603 ? 21.188 -36.594 8.406 1 96.88 603 VAL A C 1
ATOM 4721 O O . VAL A 1 603 ? 20.375 -37.219 7.703 1 96.88 603 VAL A O 1
ATOM 4724 N N . SER A 1 604 ? 22.328 -36.219 7.988 1 96.69 604 SER A N 1
ATOM 4725 C CA . SER A 1 604 ? 22.766 -36.594 6.648 1 96.69 604 SER A CA 1
ATOM 4726 C C . SER A 1 604 ? 24.297 -36.75 6.582 1 96.69 604 SER A C 1
ATOM 4728 O O . SER A 1 604 ? 25 -36.25 7.453 1 96.69 604 SER A O 1
ATOM 4730 N N . GLY A 1 605 ? 24.75 -37.438 5.566 1 96.69 605 GLY A N 1
ATOM 4731 C CA . GLY A 1 605 ? 26.156 -37.656 5.301 1 96.69 605 GLY A CA 1
ATOM 4732 C C . GLY A 1 605 ? 26.469 -37.844 3.826 1 96.69 605 GLY A C 1
ATOM 4733 O O . GLY A 1 605 ? 25.594 -38.188 3.037 1 96.69 605 GLY A O 1
ATOM 4734 N N . ALA A 1 606 ? 27.703 -37.531 3.52 1 96.69 606 ALA A N 1
ATOM 4735 C CA . ALA A 1 606 ? 28.188 -37.719 2.154 1 96.69 606 ALA A CA 1
ATOM 4736 C C . ALA A 1 606 ? 29.656 -38.156 2.148 1 96.69 606 ALA A C 1
ATOM 4738 O O . ALA A 1 606 ? 30.406 -37.812 3.057 1 96.69 606 ALA A O 1
ATOM 4739 N N . TRP A 1 607 ? 30.016 -38.969 1.149 1 97.31 607 TRP A N 1
ATOM 4740 C CA . TRP A 1 607 ? 31.359 -39.5 0.977 1 97.31 607 TRP A CA 1
ATOM 4741 C C . TRP A 1 607 ? 31.844 -39.281 -0.454 1 97.31 607 TRP A C 1
ATOM 4743 O O . TRP A 1 607 ? 31.312 -39.906 -1.389 1 97.31 607 TRP A O 1
ATOM 4753 N N . SER A 1 608 ? 32.812 -38.438 -0.553 1 95.62 608 SER A N 1
ATOM 4754 C CA . SER A 1 608 ? 33.469 -38.25 -1.848 1 95.62 608 SER A CA 1
ATOM 4755 C C . SER A 1 608 ? 34.562 -39.281 -2.066 1 95.62 608 SER A C 1
ATOM 4757 O O . SER A 1 608 ? 35.75 -39.031 -1.763 1 95.62 608 SER A O 1
ATOM 4759 N N . ILE A 1 609 ? 34.281 -40.219 -2.758 1 96.19 609 ILE A N 1
ATOM 4760 C CA . ILE A 1 609 ? 35.156 -41.375 -2.91 1 96.19 609 ILE A CA 1
ATOM 4761 C C . ILE A 1 609 ? 36.344 -41.031 -3.822 1 96.19 609 ILE A C 1
ATOM 4763 O O . ILE A 1 609 ? 37.469 -41.5 -3.625 1 96.19 609 ILE A O 1
ATOM 4767 N N . ASN A 1 610 ? 36.094 -40.25 -4.781 1 92 610 ASN A N 1
ATOM 4768 C CA . ASN A 1 610 ? 37.125 -39.875 -5.746 1 92 610 ASN A CA 1
ATOM 4769 C C . ASN A 1 610 ? 38.281 -39.125 -5.074 1 92 610 ASN A C 1
ATOM 4771 O O . ASN A 1 610 ? 39.344 -39 -5.652 1 92 610 ASN A O 1
ATOM 4775 N N . ARG A 1 611 ? 38.062 -38.625 -3.902 1 91.12 611 ARG A N 1
ATOM 4776 C CA . ARG A 1 611 ? 39.125 -37.875 -3.205 1 91.12 611 ARG A CA 1
ATOM 4777 C C . ARG A 1 611 ? 39.969 -38.812 -2.35 1 91.12 611 ARG A C 1
ATOM 4779 O O . ARG A 1 611 ? 41 -38.406 -1.808 1 91.12 611 ARG A O 1
ATOM 4786 N N . GLU A 1 612 ? 39.625 -40.094 -2.279 1 94.06 612 GLU A N 1
ATOM 4787 C CA . GLU A 1 612 ? 40.406 -41.062 -1.545 1 94.06 612 GLU A CA 1
ATOM 4788 C C . GLU A 1 612 ? 41.719 -41.375 -2.273 1 94.06 612 GLU A C 1
ATOM 4790 O O . GLU A 1 612 ? 41.75 -41.469 -3.502 1 94.06 612 GLU A O 1
ATOM 4795 N N . LYS A 1 613 ? 42.75 -41.688 -1.48 1 90.88 613 LYS A N 1
ATOM 4796 C CA . LYS A 1 613 ? 44.062 -41.906 -2.057 1 90.88 613 LYS A CA 1
ATOM 4797 C C . LYS A 1 613 ? 44.094 -43.219 -2.857 1 90.88 613 LYS A C 1
ATOM 4799 O O . LYS A 1 613 ? 44.781 -43.312 -3.871 1 90.88 613 LYS A O 1
ATOM 4804 N N . TRP A 1 614 ? 43.344 -44.062 -2.473 1 93.31 614 TRP A N 1
ATOM 4805 C CA . TRP A 1 614 ? 43.375 -45.375 -3.129 1 93.31 614 TRP A CA 1
ATOM 4806 C C . TRP A 1 614 ? 42.562 -45.344 -4.434 1 93.31 614 TRP A C 1
ATOM 4808 O O . TRP A 1 614 ? 42.719 -46.25 -5.266 1 93.31 614 TRP A O 1
ATOM 4818 N N . PHE A 1 615 ? 41.719 -44.406 -4.57 1 93.62 615 PHE A N 1
ATOM 4819 C CA . PHE A 1 615 ? 40.906 -44.281 -5.773 1 93.62 615 PHE A CA 1
ATOM 4820 C C . PHE A 1 615 ? 41.656 -43.531 -6.867 1 93.62 615 PHE A C 1
ATOM 4822 O O . PHE A 1 615 ? 41.812 -42.312 -6.781 1 93.62 615 PHE A O 1
ATOM 4829 N N . THR A 1 616 ? 42.125 -44.188 -7.984 1 89.31 616 THR A N 1
ATOM 4830 C CA . THR A 1 616 ? 43 -43.531 -8.945 1 89.31 616 THR A CA 1
ATOM 4831 C C . THR A 1 616 ? 42.406 -43.562 -10.344 1 89.31 616 THR A C 1
ATOM 4833 O O . THR A 1 616 ? 43.094 -43.219 -11.32 1 89.31 616 THR A O 1
ATOM 4836 N N . LEU A 1 617 ? 41.188 -43.844 -10.5 1 92.25 617 LEU A N 1
ATOM 4837 C CA . LEU A 1 617 ? 40.594 -43.906 -11.828 1 92.25 617 LEU A CA 1
ATOM 4838 C C . LEU A 1 617 ? 40.5 -42.5 -12.422 1 92.25 617 LEU A C 1
ATOM 4840 O O . LEU A 1 617 ? 39.656 -41.688 -12 1 92.25 617 LEU A O 1
ATOM 4844 N N . GLU A 1 618 ? 41.188 -42.219 -13.477 1 88.31 618 GLU A N 1
ATOM 4845 C CA . GLU A 1 618 ? 41.312 -40.875 -14.062 1 88.31 618 GLU A CA 1
ATOM 4846 C C . GLU A 1 618 ? 40.031 -40.469 -14.789 1 88.31 618 GLU A C 1
ATOM 4848 O O . GLU A 1 618 ? 39.75 -39.281 -14.938 1 88.31 618 GLU A O 1
ATOM 4853 N N . CYS A 1 619 ? 39.219 -41.406 -15.266 1 92.81 619 CYS A N 1
ATOM 4854 C CA . CYS A 1 619 ? 38.031 -41.094 -16.031 1 92.81 619 CYS A CA 1
ATOM 4855 C C . CYS A 1 619 ? 36.938 -40.594 -15.109 1 92.81 619 CYS A C 1
ATOM 4857 O O . CYS A 1 619 ? 35.938 -40 -15.578 1 92.81 619 CYS A O 1
ATOM 4859 N N . VAL A 1 620 ? 37.094 -40.75 -13.766 1 95.31 620 VAL A N 1
ATOM 4860 C CA . VAL A 1 620 ? 36.094 -40.312 -12.805 1 95.31 620 VAL A CA 1
ATOM 4861 C C . VAL A 1 620 ? 36.469 -39 -12.172 1 95.31 620 VAL A C 1
ATOM 4863 O O . VAL A 1 620 ? 37.5 -38.906 -11.5 1 95.31 620 VAL A O 1
ATOM 4866 N N . ASP A 1 621 ? 35.688 -37.969 -12.469 1 91.75 621 ASP A N 1
ATOM 4867 C CA . ASP A 1 621 ? 35.969 -36.656 -11.906 1 91.75 621 ASP A CA 1
ATOM 4868 C C . ASP A 1 621 ? 35.312 -36.5 -10.523 1 91.75 621 ASP A C 1
ATOM 4870 O O . ASP A 1 621 ? 35.875 -35.844 -9.648 1 91.75 621 ASP A O 1
ATOM 4874 N N . LEU A 1 622 ? 34.188 -37.062 -10.383 1 93.44 622 LEU A N 1
ATOM 4875 C CA . LEU A 1 622 ? 33.469 -37.031 -9.117 1 93.44 622 LEU A CA 1
ATOM 4876 C C . LEU A 1 622 ? 32.719 -38.344 -8.898 1 93.44 622 LEU A C 1
ATOM 4878 O O . LEU A 1 622 ? 32.094 -38.844 -9.828 1 93.44 622 LEU A O 1
ATOM 4882 N N . LEU A 1 623 ? 32.812 -38.906 -7.832 1 96.44 623 LEU A N 1
ATOM 4883 C CA . LEU A 1 623 ? 32 -40 -7.312 1 96.44 623 LEU A CA 1
ATOM 4884 C C . LEU A 1 623 ? 31.656 -39.781 -5.844 1 96.44 623 LEU A C 1
ATOM 4886 O O . LEU A 1 623 ? 32.5 -39.969 -4.965 1 96.44 623 LEU A O 1
ATOM 4890 N N . LYS A 1 624 ? 30.469 -39.406 -5.637 1 96.12 624 LYS A N 1
ATOM 4891 C CA . LYS A 1 624 ? 30.016 -39.031 -4.293 1 96.12 624 LYS A CA 1
ATOM 4892 C C . LYS A 1 624 ? 28.766 -39.812 -3.906 1 96.12 624 LYS A C 1
ATOM 4894 O O . LYS A 1 624 ? 27.812 -39.875 -4.688 1 96.12 624 LYS A O 1
ATOM 4899 N N . LEU A 1 625 ? 28.766 -40.375 -2.75 1 97.06 625 LEU A N 1
ATOM 4900 C CA . LEU A 1 625 ? 27.594 -41.031 -2.17 1 97.06 625 LEU A CA 1
ATOM 4901 C C . LEU A 1 625 ? 26.969 -40.156 -1.075 1 97.06 625 LEU A C 1
ATOM 4903 O O . LEU A 1 625 ? 27.688 -39.531 -0.282 1 97.06 625 LEU A O 1
ATOM 4907 N N . ARG A 1 626 ? 25.672 -40.031 -1.1 1 96.5 626 ARG A N 1
ATOM 4908 C CA . ARG A 1 626 ? 24.953 -39.25 -0.098 1 96.5 626 ARG A CA 1
ATOM 4909 C C . ARG A 1 626 ? 23.844 -40.062 0.543 1 96.5 626 ARG A C 1
ATOM 4911 O O . ARG A 1 626 ? 23.219 -40.906 -0.115 1 96.5 626 ARG A O 1
ATOM 4918 N N . ALA A 1 627 ? 23.531 -39.781 1.792 1 96.75 627 ALA A N 1
ATOM 4919 C CA . ALA A 1 627 ? 22.406 -40.344 2.527 1 96.75 627 ALA A CA 1
ATOM 4920 C C . ALA A 1 627 ? 21.828 -39.344 3.516 1 96.75 627 ALA A C 1
ATOM 4922 O O . ALA A 1 627 ? 22.562 -38.562 4.105 1 96.75 627 ALA A O 1
ATOM 4923 N N . SER A 1 628 ? 20.516 -39.375 3.652 1 96.25 628 SER A N 1
ATOM 4924 C CA . SER A 1 628 ? 19.859 -38.469 4.566 1 96.25 628 SER A CA 1
ATOM 4925 C C . SER A 1 628 ? 18.625 -39.094 5.199 1 96.25 628 SER A C 1
ATOM 4927 O O . SER A 1 628 ? 18 -39.969 4.621 1 96.25 628 SER A O 1
ATOM 4929 N N . TYR A 1 629 ? 18.281 -38.594 6.398 1 96.81 629 TYR A N 1
ATOM 4930 C CA . TYR A 1 629 ? 17.078 -38.969 7.141 1 96.81 629 TYR A CA 1
ATOM 4931 C C . TYR A 1 629 ? 16.609 -37.844 8.047 1 96.81 629 TYR A C 1
ATOM 4933 O O . TYR A 1 629 ? 17.422 -37.188 8.695 1 96.81 629 TYR A O 1
ATOM 4941 N N . GLY A 1 630 ? 15.336 -37.625 8.016 1 96 630 GLY A N 1
ATOM 4942 C CA . GLY A 1 630 ? 14.844 -36.594 8.883 1 96 630 GLY A CA 1
ATOM 4943 C C . GLY A 1 630 ? 13.328 -36.469 8.898 1 96 630 GLY A C 1
ATOM 4944 O O . GLY A 1 630 ? 12.648 -37.25 8.234 1 96 630 GLY A O 1
ATOM 4945 N N . SER A 1 631 ? 12.844 -35.531 9.719 1 95.19 631 SER A N 1
ATOM 4946 C CA . SER A 1 631 ? 11.414 -35.344 9.875 1 95.19 631 SER A CA 1
ATOM 4947 C C . SER A 1 631 ? 11.047 -33.875 9.68 1 95.19 631 SER A C 1
ATOM 4949 O O . SER A 1 631 ? 11.828 -32.969 10.016 1 95.19 631 SER A O 1
ATOM 4951 N N . VAL A 1 632 ? 9.898 -33.688 9.109 1 93.44 632 VAL A N 1
ATOM 4952 C CA . VAL A 1 632 ? 9.32 -32.344 8.953 1 93.44 632 VAL A CA 1
ATOM 4953 C C . VAL A 1 632 ? 7.84 -32.375 9.328 1 93.44 632 VAL A C 1
ATOM 4955 O O . VAL A 1 632 ? 7.223 -33.438 9.367 1 93.44 632 VAL A O 1
ATOM 4958 N N . GLY A 1 633 ? 7.328 -31.172 9.633 1 90.94 633 GLY A N 1
ATOM 4959 C CA . GLY A 1 633 ? 5.922 -31.078 9.992 1 90.94 633 GLY A CA 1
ATOM 4960 C C . GLY A 1 633 ? 5.074 -30.453 8.898 1 90.94 633 GLY A C 1
ATOM 4961 O O . GLY A 1 633 ? 5.594 -30.031 7.867 1 90.94 633 GLY A O 1
ATOM 4962 N N . ASN A 1 634 ? 3.758 -30.516 9.102 1 91.06 634 ASN A N 1
ATOM 4963 C CA . ASN A 1 634 ? 2.766 -29.859 8.258 1 91.06 634 ASN A CA 1
ATOM 4964 C C . ASN A 1 634 ? 1.63 -29.266 9.078 1 91.06 634 ASN A C 1
ATOM 4966 O O . ASN A 1 634 ? 1.428 -29.641 10.234 1 91.06 634 ASN A O 1
ATOM 4970 N N . VAL A 1 635 ? 1.024 -28.297 8.469 1 89.12 635 VAL A N 1
ATOM 4971 C CA . VAL A 1 635 ? -0.032 -27.578 9.172 1 89.12 635 VAL A CA 1
ATOM 4972 C C . VAL A 1 635 ? -1.347 -27.719 8.406 1 89.12 635 VAL A C 1
ATOM 4974 O O . VAL A 1 635 ? -1.348 -28 7.207 1 89.12 635 VAL A O 1
ATOM 4977 N N . PRO A 1 636 ? -2.426 -27.453 9.133 1 86.44 636 PRO A N 1
ATOM 4978 C CA . PRO A 1 636 ? -3.707 -27.469 8.422 1 86.44 636 PRO A CA 1
ATOM 4979 C C . PRO A 1 636 ? -3.879 -26.266 7.5 1 86.44 636 PRO A C 1
ATOM 4981 O O . PRO A 1 636 ? -3.285 -25.203 7.742 1 86.44 636 PRO A O 1
ATOM 4984 N N . ILE A 1 637 ? -4.715 -26.375 6.531 1 83 637 ILE A N 1
ATOM 4985 C CA . ILE A 1 637 ? -4.988 -25.281 5.602 1 83 637 ILE A CA 1
ATOM 4986 C C . ILE A 1 637 ? -5.84 -24.219 6.289 1 83 637 ILE A C 1
ATOM 4988 O O . ILE A 1 637 ? -5.766 -23.031 5.945 1 83 637 ILE A O 1
ATOM 4992 N N . GLU A 1 638 ? -6.648 -24.688 7.262 1 87.69 638 GLU A N 1
ATOM 4993 C CA . GLU A 1 638 ? -7.477 -23.734 7.996 1 87.69 638 GLU A CA 1
ATOM 4994 C C . GLU A 1 638 ? -6.699 -23.094 9.141 1 87.69 638 GLU A C 1
ATOM 4996 O O . GLU A 1 638 ? -5.836 -23.734 9.75 1 87.69 638 GLU A O 1
ATOM 5001 N N . LEU A 1 639 ? -7.078 -21.953 9.539 1 89.38 639 LEU A N 1
ATOM 5002 C CA . LEU A 1 639 ? -6.301 -21.172 10.5 1 89.38 639 LEU A CA 1
ATOM 5003 C C . LEU A 1 639 ? -6.703 -21.516 11.93 1 89.38 639 LEU A C 1
ATOM 5005 O O . LEU A 1 639 ? -5.902 -21.375 12.852 1 89.38 639 LEU A O 1
ATOM 5009 N N . TYR A 1 640 ? -7.996 -21.938 12.07 1 91.94 640 TYR A N 1
ATOM 5010 C CA . TYR A 1 640 ? -8.469 -22.094 13.438 1 91.94 640 TYR A CA 1
ATOM 5011 C C . TYR A 1 640 ? -9.141 -23.438 13.648 1 91.94 640 TYR A C 1
ATOM 5013 O O . TYR A 1 640 ? -10.25 -23.516 14.18 1 91.94 640 TYR A O 1
ATOM 5021 N N . PRO A 1 641 ? -8.508 -24.438 13.289 1 88.56 641 PRO A N 1
ATOM 5022 C CA . PRO A 1 641 ? -9.148 -25.75 13.406 1 88.56 641 PRO A CA 1
ATOM 5023 C C . PRO A 1 641 ? -9.266 -26.234 14.852 1 88.56 641 PRO A C 1
ATOM 5025 O O . PRO A 1 641 ? -10.078 -27.109 15.156 1 88.56 641 PRO A O 1
ATOM 5028 N N . SER A 1 642 ? -8.508 -25.75 15.773 1 89.94 642 SER A N 1
ATOM 5029 C CA . SER A 1 642 ? -8.484 -26.203 17.156 1 89.94 642 SER A CA 1
ATOM 5030 C C . SER A 1 642 ? -9.594 -25.547 17.969 1 89.94 642 SER A C 1
ATOM 5032 O O . SER A 1 642 ? -9.898 -25.969 19.078 1 89.94 642 SER A O 1
ATOM 5034 N N . TYR A 1 643 ? -10.195 -24.531 17.406 1 88.19 643 TYR A N 1
ATOM 5035 C CA . TYR A 1 643 ? -11.211 -23.781 18.141 1 88.19 643 TYR A CA 1
ATOM 5036 C C . TYR A 1 643 ? -12.609 -24.219 17.719 1 88.19 643 TYR A C 1
ATOM 5038 O O . TYR A 1 643 ? -12.82 -24.688 16.594 1 88.19 643 TYR A O 1
ATOM 5046 N N . SER A 1 644 ? -13.516 -24.094 18.656 1 86.19 644 SER A N 1
ATOM 5047 C CA . SER A 1 644 ? -14.922 -24.141 18.281 1 86.19 644 SER A CA 1
ATOM 5048 C C . SER A 1 644 ? -15.375 -22.812 17.688 1 86.19 644 SER A C 1
ATOM 5050 O O . SER A 1 644 ? -15.164 -21.75 18.297 1 86.19 644 SER A O 1
ATOM 5052 N N . LEU A 1 645 ? -15.828 -22.922 16.547 1 84.5 645 LEU A N 1
ATOM 5053 C CA . LEU A 1 645 ? -16.234 -21.703 15.852 1 84.5 645 LEU A CA 1
ATOM 5054 C C . LEU A 1 645 ? -17.75 -21.625 15.703 1 84.5 645 LEU A C 1
ATOM 5056 O O . LEU A 1 645 ? -18.422 -22.656 15.672 1 84.5 645 LEU A O 1
ATOM 5060 N N . TYR A 1 646 ? -18.234 -20.328 15.672 1 82.25 646 TYR A N 1
ATOM 5061 C CA . TYR A 1 646 ? -19.656 -20.078 15.508 1 82.25 646 TYR A CA 1
ATOM 5062 C C . TYR A 1 646 ? -19.922 -19.188 14.305 1 82.25 646 TYR A C 1
ATOM 5064 O O . TYR A 1 646 ? -19.156 -18.25 14.031 1 82.25 646 TYR A O 1
ATOM 5072 N N . SER A 1 647 ? -20.906 -19.578 13.578 1 79.12 647 SER A N 1
ATOM 5073 C CA . SER A 1 647 ? -21.422 -18.703 12.531 1 79.12 647 SER A CA 1
ATOM 5074 C C . SER A 1 647 ? -22.516 -17.781 13.07 1 79.12 647 SER A C 1
ATOM 5076 O O . SER A 1 647 ? -23.547 -18.234 13.555 1 79.12 647 SER A O 1
ATOM 5078 N N . VAL A 1 648 ? -22.234 -16.438 13.258 1 72.44 648 VAL A N 1
ATOM 5079 C CA . VAL A 1 648 ? -23.156 -15.523 13.938 1 72.44 648 VAL A CA 1
ATOM 5080 C C . VAL A 1 648 ? -23.828 -14.625 12.914 1 72.44 648 VAL A C 1
ATOM 5082 O O . VAL A 1 648 ? -24.812 -13.93 13.234 1 72.44 648 VAL A O 1
ATOM 5085 N N . GLY A 1 649 ? -23.844 -14.75 11.617 1 62.25 649 GLY A N 1
ATOM 5086 C CA . GLY A 1 649 ? -24.438 -13.883 10.617 1 62.25 649 GLY A CA 1
ATOM 5087 C C . GLY A 1 649 ? -25.766 -14.398 10.086 1 62.25 649 GLY A C 1
ATOM 5088 O O . GLY A 1 649 ? -26.328 -13.82 9.156 1 62.25 649 GLY A O 1
ATOM 5089 N N . VAL A 1 650 ? -26.297 -15.406 10.773 1 61.81 650 VAL A N 1
ATOM 5090 C CA . VAL A 1 650 ? -27.578 -15.961 10.328 1 61.81 650 VAL A CA 1
ATOM 5091 C C . VAL A 1 650 ? -28.734 -15.234 11.016 1 61.81 650 VAL A C 1
ATOM 5093 O O . VAL A 1 650 ? -28.609 -14.828 12.172 1 61.81 650 VAL A O 1
ATOM 5096 N N . ASN A 1 651 ? -29.594 -14.695 10.203 1 64.25 651 ASN A N 1
ATOM 5097 C CA . ASN A 1 651 ? -30.672 -13.867 10.727 1 64.25 651 ASN A CA 1
ATOM 5098 C C . ASN A 1 651 ? -32 -14.625 10.773 1 64.25 651 ASN A C 1
ATOM 5100 O O . ASN A 1 651 ? -32.344 -15.352 9.836 1 64.25 651 ASN A O 1
ATOM 5104 N N . TYR A 1 652 ? -32.438 -14.836 12.047 1 62.25 652 TYR A N 1
ATOM 5105 C CA . TYR A 1 652 ? -33.844 -15.148 12.141 1 62.25 652 TYR A CA 1
ATOM 5106 C C . TYR A 1 652 ? -34.656 -13.93 12.562 1 62.25 652 TYR A C 1
ATOM 5108 O O . TYR A 1 652 ? -34.562 -13.484 13.711 1 62.25 652 TYR A O 1
ATOM 5116 N N . ASP A 1 653 ? -35.438 -13.391 11.773 1 60.94 653 ASP A N 1
ATOM 5117 C CA . ASP A 1 653 ? -36.281 -12.219 12.008 1 60.94 653 ASP A CA 1
ATOM 5118 C C . ASP A 1 653 ? -35.438 -11.031 12.469 1 60.94 653 ASP A C 1
ATOM 5120 O O . ASP A 1 653 ? -35.75 -10.375 13.461 1 60.94 653 ASP A O 1
ATOM 5124 N N . SER A 1 654 ? -34.219 -10.844 11.93 1 61.19 654 SER A N 1
ATOM 5125 C CA . SER A 1 654 ? -33.344 -9.703 12.133 1 61.19 654 SER A CA 1
ATOM 5126 C C . SER A 1 654 ? -32.562 -9.836 13.445 1 61.19 654 SER A C 1
ATOM 5128 O O . SER A 1 654 ? -31.984 -8.859 13.93 1 61.19 654 SER A O 1
ATOM 5130 N N . MET A 1 655 ? -32.812 -11.016 14.047 1 66.75 655 MET A N 1
ATOM 5131 C CA . MET A 1 655 ? -32.031 -11.227 15.281 1 66.75 655 MET A CA 1
ATOM 5132 C C . MET A 1 655 ? -30.828 -12.102 15.023 1 66.75 655 MET A C 1
ATOM 5134 O O . MET A 1 655 ? -30.922 -13.156 14.398 1 66.75 655 MET A O 1
ATOM 5138 N N . PRO A 1 656 ? -29.656 -11.578 15.375 1 69.81 656 PRO A N 1
ATOM 5139 C CA . PRO A 1 656 ? -28.438 -12.344 15.125 1 69.81 656 PRO A CA 1
ATOM 5140 C C . PRO A 1 656 ? -28.375 -13.648 15.906 1 69.81 656 PRO A C 1
ATOM 5142 O O . PRO A 1 656 ? -28.828 -13.703 17.047 1 69.81 656 PRO A O 1
ATOM 5145 N N . GLY A 1 657 ? -28.344 -14.766 15.312 1 73.19 657 GLY A N 1
ATOM 5146 C CA . GLY A 1 657 ? -28.141 -16.047 15.961 1 73.19 657 GLY A CA 1
ATOM 5147 C C . GLY A 1 657 ? -26.75 -16.625 15.719 1 73.19 657 GLY A C 1
ATOM 5148 O O . GLY A 1 657 ? -26 -16.094 14.898 1 73.19 657 GLY A O 1
ATOM 5149 N N . ALA A 1 658 ? -26.25 -17.359 16.719 1 76.06 658 ALA A N 1
ATOM 5150 C CA . ALA A 1 658 ? -24.984 -18.062 16.594 1 76.06 658 ALA A CA 1
ATOM 5151 C C . ALA A 1 658 ? -25.188 -19.562 16.438 1 76.06 658 ALA A C 1
ATOM 5153 O O . ALA A 1 658 ? -25.953 -20.172 17.203 1 76.06 658 ALA A O 1
ATOM 5154 N N . LEU A 1 659 ? -24.734 -20.062 15.344 1 78.25 659 LEU A N 1
ATOM 5155 C CA . LEU A 1 659 ? -24.734 -21.516 15.148 1 78.25 659 LEU A CA 1
ATOM 5156 C C . LEU A 1 659 ? -23.328 -22.062 15.188 1 78.25 659 LEU A C 1
ATOM 5158 O O . LEU A 1 659 ? -22.391 -21.453 14.648 1 78.25 659 LEU A O 1
ATOM 5162 N N . ILE A 1 660 ? -23.234 -23.156 15.883 1 82.19 660 ILE A N 1
ATOM 5163 C CA . ILE A 1 660 ? -21.938 -23.812 15.891 1 82.19 660 ILE A CA 1
ATOM 5164 C C . ILE A 1 660 ? -21.531 -24.188 14.461 1 82.19 660 ILE A C 1
ATOM 5166 O O . ILE A 1 660 ? -22.344 -24.734 13.711 1 82.19 660 ILE A O 1
ATOM 5170 N N . SER A 1 661 ? -20.391 -23.75 14.07 1 84.5 661 SER A N 1
ATOM 5171 C CA . SER A 1 661 ? -19.938 -24.016 12.703 1 84.5 661 SER A CA 1
ATOM 5172 C C . SER A 1 661 ? -18.781 -25 12.68 1 84.5 661 SER A C 1
ATOM 5174 O O . SER A 1 661 ? -18.516 -25.625 11.648 1 84.5 661 SER A O 1
ATOM 5176 N N . GLN A 1 662 ? -18.109 -25.141 13.812 1 87.06 662 GLN A N 1
ATOM 5177 C CA . GLN A 1 662 ? -16.984 -26.062 13.906 1 87.06 662 GLN A CA 1
ATOM 5178 C C . GLN A 1 662 ? -16.781 -26.531 15.352 1 87.06 662 GLN A C 1
ATOM 5180 O O . GLN A 1 662 ? -16.875 -25.734 16.281 1 87.06 662 GLN A O 1
ATOM 5185 N N . ILE A 1 663 ? -16.578 -27.828 15.508 1 87.56 663 ILE A N 1
ATOM 5186 C CA . ILE A 1 663 ? -16.188 -28.359 16.812 1 87.56 663 ILE A CA 1
ATOM 5187 C C . ILE A 1 663 ? -14.672 -28.328 16.938 1 87.56 663 ILE A C 1
ATOM 5189 O O . ILE A 1 663 ? -13.953 -28.891 16.109 1 87.56 663 ILE A O 1
ATOM 5193 N N . GLY A 1 664 ? -14.258 -27.672 17.969 1 88.94 664 GLY A N 1
ATOM 5194 C CA . GLY A 1 664 ? -12.828 -27.547 18.188 1 88.94 664 GLY A CA 1
ATOM 5195 C C . GLY A 1 664 ? -12.18 -28.812 18.688 1 88.94 664 GLY A C 1
ATOM 5196 O O . GLY A 1 664 ? -12.836 -29.641 19.312 1 88.94 664 GLY A O 1
ATOM 5197 N N . ASN A 1 665 ? -10.906 -29.047 18.312 1 91 665 ASN A N 1
ATOM 5198 C CA . ASN A 1 665 ? -10.07 -30.141 18.781 1 91 665 ASN A CA 1
ATOM 5199 C C . ASN A 1 665 ? -8.781 -29.625 19.422 1 91 665 ASN A C 1
ATOM 5201 O O . ASN A 1 665 ? -7.781 -29.438 18.734 1 91 665 ASN A O 1
ATOM 5205 N N . PRO A 1 666 ? -8.781 -29.438 20.688 1 91.06 666 PRO A N 1
ATOM 5206 C CA . PRO A 1 666 ? -7.598 -28.891 21.344 1 91.06 666 PRO A CA 1
ATOM 5207 C C . PRO A 1 666 ? -6.387 -29.828 21.281 1 91.06 666 PRO A C 1
ATOM 5209 O O . PRO A 1 666 ? -5.266 -29.406 21.578 1 91.06 666 PRO A O 1
ATOM 5212 N N . ASN A 1 667 ? -6.633 -31.078 20.812 1 90.94 667 ASN A N 1
ATOM 5213 C CA . ASN A 1 667 ? -5.539 -32.031 20.75 1 90.94 667 ASN A CA 1
ATOM 5214 C C . ASN A 1 667 ? -4.988 -32.188 19.344 1 90.94 667 ASN A C 1
ATOM 5216 O O . ASN A 1 667 ? -4.125 -33.031 19.078 1 90.94 667 ASN A O 1
ATOM 5220 N N . LEU A 1 668 ? -5.516 -31.391 18.516 1 91.94 668 LEU A N 1
ATOM 5221 C CA . LEU A 1 668 ? -4.988 -31.422 17.156 1 91.94 668 LEU A CA 1
ATOM 5222 C C . LEU A 1 668 ? -3.482 -31.188 17.141 1 91.94 668 LEU A C 1
ATOM 5224 O O . LEU A 1 668 ? -2.994 -30.25 17.781 1 91.94 668 LEU A O 1
ATOM 5228 N N . THR A 1 669 ? -2.783 -32.094 16.469 1 90.81 669 THR A N 1
ATOM 5229 C CA . THR A 1 669 ? -1.325 -32 16.484 1 90.81 669 THR A CA 1
ATOM 5230 C C . THR A 1 669 ? -0.769 -32.031 15.062 1 90.81 669 THR A C 1
ATOM 5232 O O . THR A 1 669 ? -1.529 -32.031 14.094 1 90.81 669 THR A O 1
ATOM 5235 N N . TRP A 1 670 ? 0.54 -32.094 14.969 1 91.5 670 TRP A N 1
ATOM 5236 C CA . TRP A 1 670 ? 1.255 -31.938 13.703 1 91.5 670 TRP A CA 1
ATOM 5237 C C . TRP A 1 670 ? 1.164 -33.219 12.875 1 91.5 670 TRP A C 1
ATOM 5239 O O . TRP A 1 670 ? 1.273 -34.312 13.406 1 91.5 670 TRP A O 1
ATOM 5249 N N . GLU A 1 671 ? 0.852 -32.969 11.57 1 93.12 671 GLU A N 1
ATOM 5250 C CA . GLU A 1 671 ? 1.198 -34 10.594 1 93.12 671 GLU A CA 1
ATOM 5251 C C . GLU A 1 671 ? 2.709 -34.094 10.398 1 93.12 671 GLU A C 1
ATOM 5253 O O . GLU A 1 671 ? 3.379 -33.062 10.227 1 93.12 671 GLU A O 1
ATOM 5258 N N . LYS A 1 672 ? 3.277 -35.25 10.43 1 93.75 672 LYS A N 1
ATOM 5259 C CA . LYS A 1 672 ? 4.727 -35.406 10.344 1 93.75 672 LYS A CA 1
ATOM 5260 C C . LYS A 1 672 ? 5.117 -36.312 9.172 1 93.75 672 LYS A C 1
ATOM 5262 O O . LYS A 1 672 ? 4.48 -37.344 8.922 1 93.75 672 LYS A O 1
ATOM 5267 N N . THR A 1 673 ? 6.098 -35.938 8.461 1 94.25 673 THR A N 1
ATOM 5268 C CA . THR A 1 673 ? 6.645 -36.719 7.355 1 94.25 673 THR A CA 1
ATOM 5269 C C . THR A 1 673 ? 8.102 -37.062 7.613 1 94.25 673 THR A C 1
ATOM 5271 O O . THR A 1 673 ? 8.938 -36.188 7.832 1 94.25 673 THR A O 1
ATOM 5274 N N . PHE A 1 674 ? 8.414 -38.312 7.617 1 95.56 674 PHE A N 1
ATOM 5275 C CA . PHE A 1 674 ? 9.773 -38.812 7.715 1 95.56 674 PHE A CA 1
ATOM 5276 C C . PHE A 1 674 ? 10.312 -39.219 6.344 1 95.56 674 PHE A C 1
ATOM 5278 O O . PHE A 1 674 ? 9.711 -40.031 5.641 1 95.56 674 PHE A O 1
ATOM 5285 N N . THR A 1 675 ? 11.375 -38.656 5.961 1 95.56 675 THR A N 1
ATOM 5286 C CA . THR A 1 675 ? 11.93 -38.906 4.633 1 95.56 675 THR A CA 1
ATOM 5287 C C . THR A 1 675 ? 13.312 -39.531 4.727 1 95.56 675 THR A C 1
ATOM 5289 O O . THR A 1 675 ? 14.18 -39.062 5.453 1 95.56 675 THR A O 1
ATOM 5292 N N . SER A 1 676 ? 13.508 -40.594 4.031 1 96.56 676 SER A N 1
ATOM 5293 C CA . SER A 1 676 ? 14.805 -41.25 3.824 1 96.56 676 SER A CA 1
ATOM 5294 C C . SER A 1 676 ? 15.25 -41.125 2.371 1 96.56 676 SER A C 1
ATOM 5296 O O . SER A 1 676 ? 14.445 -41.281 1.452 1 96.56 676 SER A O 1
ATOM 5298 N N . GLY A 1 677 ? 16.516 -40.781 2.234 1 96.12 677 GLY A N 1
ATOM 5299 C CA . GLY A 1 677 ? 17.031 -40.656 0.882 1 96.12 677 GLY A CA 1
ATOM 5300 C C . GLY A 1 677 ? 18.453 -41.125 0.725 1 96.12 677 GLY A C 1
ATOM 5301 O O . GLY A 1 677 ? 19.25 -41.031 1.648 1 96.12 677 GLY A O 1
ATOM 5302 N N . ILE A 1 678 ? 18.734 -41.719 -0.448 1 97.06 678 ILE A N 1
ATOM 5303 C CA . ILE A 1 678 ? 20.078 -42.094 -0.872 1 97.06 678 ILE A CA 1
ATOM 5304 C C . ILE A 1 678 ? 20.344 -41.562 -2.281 1 97.06 678 ILE A C 1
ATOM 5306 O O . ILE A 1 678 ? 19.438 -41.562 -3.121 1 97.06 678 ILE A O 1
ATOM 5310 N N . GLY A 1 679 ? 21.562 -41.094 -2.465 1 96.44 679 GLY A N 1
ATOM 5311 C CA . GLY A 1 679 ? 21.891 -40.562 -3.771 1 96.44 679 GLY A CA 1
ATOM 5312 C C . GLY A 1 679 ? 23.328 -40.812 -4.191 1 96.44 679 GLY A C 1
ATOM 5313 O O . GLY A 1 679 ? 24.188 -41.062 -3.344 1 96.44 679 GLY A O 1
ATOM 5314 N N . VAL A 1 680 ? 23.547 -40.781 -5.484 1 97.06 680 VAL A N 1
ATOM 5315 C CA . VAL A 1 680 ? 24.859 -40.906 -6.078 1 97.06 680 VAL A CA 1
ATOM 5316 C C . VAL A 1 680 ? 25.078 -39.781 -7.102 1 97.06 680 VAL A C 1
ATOM 5318 O O . VAL A 1 680 ? 24.219 -39.531 -7.949 1 97.06 680 VAL A O 1
ATOM 5321 N N . ASP A 1 681 ? 26.172 -39.156 -6.93 1 95.88 681 ASP A N 1
ATOM 5322 C CA . ASP A 1 681 ? 26.609 -38.156 -7.918 1 95.88 681 ASP A CA 1
ATOM 5323 C C . ASP A 1 681 ? 27.859 -38.656 -8.648 1 95.88 681 ASP A C 1
ATOM 5325 O O . ASP A 1 681 ? 28.844 -39.031 -8.016 1 95.88 681 ASP A O 1
ATOM 5329 N N . LEU A 1 682 ? 27.75 -38.656 -9.945 1 96 682 LEU A N 1
ATOM 5330 C CA . LEU A 1 682 ? 28.844 -39.156 -10.773 1 96 682 LEU A CA 1
ATOM 5331 C C . LEU A 1 682 ? 29.156 -38.188 -11.914 1 96 682 LEU A C 1
ATOM 5333 O O . LEU A 1 682 ? 28.25 -37.688 -12.578 1 96 682 LEU A O 1
ATOM 5337 N N . SER A 1 683 ? 30.391 -37.844 -12.023 1 95.19 683 SER A N 1
ATOM 5338 C CA . SER A 1 683 ? 30.875 -37.094 -13.18 1 95.19 683 SER A CA 1
ATOM 5339 C C . SER A 1 683 ? 32.031 -37.844 -13.844 1 95.19 683 SER A C 1
ATOM 5341 O O . SER A 1 683 ? 32.969 -38.281 -13.172 1 95.19 683 SER A O 1
ATOM 5343 N N . LEU A 1 684 ? 32 -37.875 -15.219 1 96.06 684 LEU A N 1
ATOM 5344 C CA . LEU A 1 684 ? 33 -38.656 -15.953 1 96.06 684 LEU A CA 1
ATOM 5345 C C . LEU A 1 684 ? 33.594 -37.812 -17.078 1 96.06 684 LEU A C 1
ATOM 5347 O O . LEU A 1 684 ? 32.938 -36.938 -17.609 1 96.06 684 LEU A O 1
ATOM 5351 N N . PHE A 1 685 ? 34.844 -38.094 -17.5 1 94.75 685 PHE A N 1
ATOM 5352 C CA . PHE A 1 685 ? 35.531 -37.594 -18.672 1 94.75 685 PHE A CA 1
ATOM 5353 C C . PHE A 1 685 ? 35.562 -36.062 -18.656 1 94.75 685 PHE A C 1
ATOM 5355 O O . PHE A 1 685 ? 35.156 -35.406 -19.625 1 94.75 685 PHE A O 1
ATOM 5362 N N . LYS A 1 686 ? 36.125 -35.5 -17.562 1 90.94 686 LYS A N 1
ATOM 5363 C CA . LYS A 1 686 ? 36.219 -34.062 -17.344 1 90.94 686 LYS A CA 1
ATOM 5364 C C . LYS A 1 686 ? 34.875 -33.406 -17.344 1 90.94 686 LYS A C 1
ATOM 5366 O O . LYS A 1 686 ? 34.656 -32.406 -18.047 1 90.94 686 LYS A O 1
ATOM 5371 N N . ASN A 1 687 ? 33.938 -34.094 -16.719 1 90.56 687 ASN A N 1
ATOM 5372 C CA . ASN A 1 687 ? 32.594 -33.594 -16.469 1 90.56 687 ASN A CA 1
ATOM 5373 C C . ASN A 1 687 ? 31.766 -33.562 -17.75 1 90.56 687 ASN A C 1
ATOM 5375 O O . ASN A 1 687 ? 30.844 -32.75 -17.875 1 90.56 687 ASN A O 1
ATOM 5379 N N . ARG A 1 688 ? 32.094 -34.281 -18.781 1 93.75 688 ARG A N 1
ATOM 5380 C CA . ARG A 1 688 ? 31.328 -34.375 -20.016 1 93.75 688 ARG A CA 1
ATOM 5381 C C . ARG A 1 688 ? 30.016 -35.125 -19.766 1 93.75 688 ARG A C 1
ATOM 5383 O O . ARG A 1 688 ? 29 -34.812 -20.422 1 93.75 688 ARG A O 1
ATOM 5390 N N . ILE A 1 689 ? 30.141 -36.094 -18.922 1 96.06 689 ILE A N 1
ATOM 5391 C CA . ILE A 1 689 ? 28.922 -36.781 -18.5 1 96.06 689 ILE A CA 1
ATOM 5392 C C . ILE A 1 689 ? 28.688 -36.531 -17.016 1 96.06 689 ILE A C 1
ATOM 5394 O O . ILE A 1 689 ? 29.578 -36.75 -16.188 1 96.06 689 ILE A O 1
ATOM 5398 N N . ARG A 1 690 ? 27.562 -36.125 -16.703 1 95.5 690 ARG A N 1
ATOM 5399 C CA . ARG A 1 690 ? 27.156 -35.844 -15.328 1 95.5 690 ARG A CA 1
ATOM 5400 C C . ARG A 1 690 ? 25.875 -36.594 -14.984 1 95.5 690 ARG A C 1
ATOM 5402 O O . ARG A 1 690 ? 24.891 -36.531 -15.727 1 95.5 690 ARG A O 1
ATOM 5409 N N . LEU A 1 691 ? 25.906 -37.281 -13.883 1 96.06 691 LEU A N 1
ATOM 5410 C CA . LEU A 1 691 ? 24.766 -38.094 -13.477 1 96.06 691 LEU A CA 1
ATOM 5411 C C . LEU A 1 691 ? 24.438 -37.906 -12 1 96.06 691 LEU A C 1
ATOM 5413 O O . LEU A 1 691 ? 25.344 -37.844 -11.164 1 96.06 691 LEU A O 1
ATOM 5417 N N . ALA A 1 692 ? 23.203 -37.625 -11.711 1 95.62 692 ALA A N 1
ATOM 5418 C CA . ALA A 1 692 ? 22.672 -37.625 -10.352 1 95.62 692 ALA A CA 1
ATOM 5419 C C . ALA A 1 692 ? 21.5 -38.594 -10.227 1 95.62 692 ALA A C 1
ATOM 5421 O O . ALA A 1 692 ? 20.484 -38.438 -10.922 1 95.62 692 ALA A O 1
ATOM 5422 N N . LEU A 1 693 ? 21.656 -39.562 -9.43 1 97.25 693 LEU A N 1
ATOM 5423 C CA . LEU A 1 693 ? 20.625 -40.562 -9.156 1 97.25 693 LEU A CA 1
ATOM 5424 C C . LEU A 1 693 ? 20.203 -40.531 -7.691 1 97.25 693 LEU A C 1
ATOM 5426 O O . LEU A 1 693 ? 21.047 -40.656 -6.797 1 97.25 693 LEU A O 1
ATOM 5430 N N . ASP A 1 694 ? 18.906 -40.375 -7.445 1 97.25 694 ASP A N 1
ATOM 5431 C CA . ASP A 1 694 ? 18.375 -40.312 -6.082 1 97.25 694 ASP A CA 1
ATOM 5432 C C . ASP A 1 694 ? 17.219 -41.281 -5.895 1 97.25 694 ASP A C 1
ATOM 5434 O O . ASP A 1 694 ? 16.391 -41.438 -6.781 1 97.25 694 ASP A O 1
ATOM 5438 N N . GLY A 1 695 ? 17.203 -41.969 -4.777 1 97.69 695 GLY A N 1
ATOM 5439 C CA . GLY A 1 695 ? 16.078 -42.719 -4.285 1 97.69 695 GLY A CA 1
ATOM 5440 C C . GLY A 1 695 ? 15.555 -42.219 -2.951 1 97.69 695 GLY A C 1
ATOM 5441 O O . GLY A 1 695 ? 16.328 -41.781 -2.1 1 97.69 695 GLY A O 1
ATOM 5442 N N . TYR A 1 696 ? 14.242 -42.281 -2.75 1 96.88 696 TYR A N 1
ATOM 5443 C CA . TYR A 1 696 ? 13.703 -41.75 -1.503 1 96.88 696 TYR A CA 1
ATOM 5444 C C . TYR A 1 696 ? 12.453 -42.5 -1.085 1 96.88 696 TYR A C 1
ATOM 5446 O O . TYR A 1 696 ? 11.812 -43.156 -1.911 1 96.88 696 TYR A O 1
ATOM 5454 N N . VAL A 1 697 ? 12.102 -42.406 0.197 1 97.38 697 VAL A N 1
ATOM 5455 C CA . VAL A 1 697 ? 10.867 -42.875 0.823 1 97.38 697 VAL A CA 1
ATOM 5456 C C . VAL A 1 697 ? 10.359 -41.812 1.806 1 97.38 697 VAL A C 1
ATOM 5458 O O . VAL A 1 697 ? 11.094 -41.406 2.709 1 97.38 697 VAL A O 1
ATOM 5461 N N . LYS A 1 698 ? 9.164 -41.375 1.563 1 95.88 698 LYS A N 1
ATOM 5462 C CA . LYS A 1 698 ? 8.5 -40.438 2.455 1 95.88 698 LYS A CA 1
ATOM 5463 C C . LYS A 1 698 ? 7.336 -41.094 3.188 1 95.88 698 LYS A C 1
ATOM 5465 O O . LYS A 1 698 ? 6.375 -41.531 2.559 1 95.88 698 LYS A O 1
ATOM 5470 N N . ASN A 1 699 ? 7.426 -41.094 4.457 1 96.12 699 ASN A N 1
ATOM 5471 C CA . ASN A 1 699 ? 6.344 -41.625 5.285 1 96.12 699 ASN A CA 1
ATOM 5472 C C . ASN A 1 699 ? 5.664 -40.5 6.078 1 96.12 699 ASN A C 1
ATOM 5474 O O . ASN A 1 699 ? 6.289 -39.875 6.934 1 96.12 699 ASN A O 1
ATOM 5478 N N . THR A 1 700 ? 4.445 -40.312 5.777 1 94.81 700 THR A N 1
ATOM 5479 C CA . THR A 1 700 ? 3.678 -39.281 6.496 1 94.81 700 THR A CA 1
ATOM 5480 C C . THR A 1 700 ? 2.734 -39.938 7.5 1 94.81 700 THR A C 1
ATOM 5482 O O . THR A 1 700 ? 2.018 -40.906 7.164 1 94.81 700 THR A O 1
ATOM 5485 N N . SER A 1 701 ? 2.771 -39.438 8.664 1 94.12 701 SER A N 1
ATOM 5486 C CA . SER A 1 701 ? 1.886 -39.938 9.711 1 94.12 701 SER A CA 1
ATOM 5487 C C . SER A 1 701 ? 1.087 -38.781 10.344 1 94.12 701 SER A C 1
ATOM 5489 O O . SER A 1 701 ? 1.386 -37.625 10.117 1 94.12 701 SER A O 1
ATOM 5491 N N . ASN A 1 702 ? 0.021 -39.156 11.086 1 92.88 702 ASN A N 1
ATOM 5492 C CA . ASN A 1 702 ? -0.871 -38.188 11.719 1 92.88 702 ASN A CA 1
ATOM 5493 C C . ASN A 1 702 ? -1.441 -37.188 10.711 1 92.88 702 ASN A C 1
ATOM 5495 O O . ASN A 1 702 ? -1.424 -36 10.938 1 92.88 702 ASN A O 1
ATOM 5499 N N . ILE A 1 703 ? -1.897 -37.75 9.719 1 92.56 703 ILE A N 1
ATOM 5500 C CA . ILE A 1 703 ? -2.422 -36.906 8.648 1 92.56 703 ILE A CA 1
ATOM 5501 C C . ILE A 1 703 ? -3.602 -36.094 9.164 1 92.56 703 ILE A C 1
ATOM 5503 O O . ILE A 1 703 ? -4.477 -36.625 9.852 1 92.56 703 ILE A O 1
ATOM 5507 N N . LEU A 1 704 ? -3.568 -34.844 8.859 1 89.69 704 LEU A N 1
ATOM 5508 C CA . LEU A 1 704 ? -4.668 -33.969 9.195 1 89.69 704 LEU A CA 1
ATOM 5509 C C . LEU A 1 704 ? -5.859 -34.188 8.266 1 89.69 704 LEU A C 1
ATOM 5511 O O . LEU A 1 704 ? -5.73 -34.062 7.047 1 89.69 704 LEU A O 1
ATOM 5515 N N . TYR A 1 705 ? -6.953 -34.469 8.859 1 89 705 TYR A N 1
ATOM 5516 C CA . TYR A 1 705 ? -8.141 -34.781 8.078 1 89 705 TYR A CA 1
ATOM 5517 C C . TYR A 1 705 ? -9.406 -34.312 8.781 1 89 705 TYR A C 1
ATOM 5519 O O . TYR A 1 705 ? -9.5 -34.344 10.008 1 89 705 TYR A O 1
ATOM 5527 N N . LYS A 1 706 ? -10.32 -33.844 7.93 1 88.19 706 LYS A N 1
ATOM 5528 C CA . LYS A 1 706 ? -11.648 -33.5 8.445 1 88.19 706 LYS A CA 1
ATOM 5529 C C . LYS A 1 706 ? -12.539 -34.75 8.484 1 88.19 706 LYS A C 1
ATOM 5531 O O . LYS A 1 706 ? -13.25 -35.062 7.523 1 88.19 706 LYS A O 1
ATOM 5536 N N . VAL A 1 707 ? -12.672 -35.344 9.633 1 87.38 707 VAL A N 1
ATOM 5537 C CA . VAL A 1 707 ? -13.422 -36.594 9.789 1 87.38 707 VAL A CA 1
ATOM 5538 C C . VAL A 1 707 ? -14.914 -36.281 9.867 1 87.38 707 VAL A C 1
ATOM 5540 O O . VAL A 1 707 ? -15.344 -35.438 10.664 1 87.38 707 VAL A O 1
ATOM 5543 N N . PRO A 1 708 ? -15.648 -37 9.039 1 85.31 708 PRO A N 1
ATOM 5544 C CA . PRO A 1 708 ? -17.094 -36.781 9.117 1 85.31 708 PRO A CA 1
ATOM 5545 C C . PRO A 1 708 ? -17.688 -37.25 10.438 1 85.31 708 PRO A C 1
ATOM 5547 O O . PRO A 1 708 ? -17.281 -38.281 10.961 1 85.31 708 PRO A O 1
ATOM 5550 N N . VAL A 1 709 ? -18.594 -36.469 10.953 1 82.81 709 VAL A N 1
ATOM 5551 C CA . VAL A 1 709 ? -19.328 -36.812 12.156 1 82.81 709 VAL A CA 1
ATOM 5552 C C . VAL A 1 709 ? -20.828 -36.688 11.906 1 82.81 709 VAL A C 1
ATOM 5554 O O . VAL A 1 709 ? -21.25 -36.125 10.898 1 82.81 709 VAL A O 1
ATOM 5557 N N . THR A 1 710 ? -21.594 -37.344 12.797 1 79.12 710 THR A N 1
ATOM 5558 C CA . THR A 1 710 ? -23.047 -37.281 12.648 1 79.12 710 THR A CA 1
ATOM 5559 C C . THR A 1 710 ? -23.531 -35.812 12.727 1 79.12 710 THR A C 1
ATOM 5561 O O . THR A 1 710 ? -23.016 -35.031 13.523 1 79.12 710 THR A O 1
ATOM 5564 N N . GLY A 1 711 ? -24.25 -35.406 11.758 1 73.94 711 GLY A N 1
ATOM 5565 C CA . GLY A 1 711 ? -24.719 -34.062 11.602 1 73.94 711 GLY A CA 1
ATOM 5566 C C . GLY A 1 711 ? -25.719 -33.625 12.664 1 73.94 711 GLY A C 1
ATOM 5567 O O . GLY A 1 711 ? -26.328 -32.562 12.57 1 73.94 711 GLY A O 1
ATOM 5568 N N . LEU A 1 712 ? -25.938 -34.375 13.625 1 67.88 712 LEU A N 1
ATOM 5569 C CA . LEU A 1 712 ? -26.953 -34.094 14.625 1 67.88 712 LEU A CA 1
ATOM 5570 C C . LEU A 1 712 ? -26.672 -32.781 15.336 1 67.88 712 LEU A C 1
ATOM 5572 O O . LEU A 1 712 ? -27.594 -32.062 15.742 1 67.88 712 LEU A O 1
ATOM 5576 N N . THR A 1 713 ? -25.484 -32.438 15.414 1 71.06 713 THR A N 1
ATOM 5577 C CA . THR A 1 713 ? -25.109 -31.219 16.109 1 71.06 713 THR A CA 1
ATOM 5578 C C . THR A 1 713 ? -25 -30.062 15.125 1 71.06 713 THR A C 1
ATOM 5580 O O . THR A 1 713 ? -24.688 -28.938 15.516 1 71.06 713 THR A O 1
ATOM 5583 N N . GLY A 1 714 ? -25.281 -30.25 13.898 1 75.44 714 GLY A N 1
ATOM 5584 C CA . GLY A 1 714 ? -25.203 -29.203 12.891 1 75.44 714 GLY A CA 1
ATOM 5585 C C . GLY A 1 714 ? -23.844 -29.125 12.234 1 75.44 714 GLY A C 1
ATOM 5586 O O . GLY A 1 714 ? -23.656 -28.406 11.242 1 75.44 714 GLY A O 1
ATOM 5587 N N . VAL A 1 715 ? -22.891 -29.719 12.898 1 82.5 715 VAL A N 1
ATOM 5588 C CA . VAL A 1 715 ? -21.562 -29.797 12.32 1 82.5 715 VAL A CA 1
ATOM 5589 C C . VAL A 1 715 ? -21.344 -31.188 11.734 1 82.5 715 VAL A C 1
ATOM 5591 O O . VAL A 1 715 ? -21.766 -32.188 12.312 1 82.5 715 VAL A O 1
ATOM 5594 N N . THR A 1 716 ? -20.625 -31.156 10.562 1 81.69 716 THR A N 1
ATOM 5595 C CA . THR A 1 716 ? -20.578 -32.438 9.867 1 81.69 716 THR A CA 1
ATOM 5596 C C . THR A 1 716 ? -19.156 -33 9.844 1 81.69 716 THR A C 1
ATOM 5598 O O . THR A 1 716 ? -18.891 -34.031 9.266 1 81.69 716 THR A O 1
ATOM 5601 N N . SER A 1 717 ? -18.25 -32.25 10.422 1 85.88 717 SER A N 1
ATOM 5602 C CA . SER A 1 717 ? -16.875 -32.75 10.414 1 85.88 717 SER A CA 1
ATOM 5603 C C . SER A 1 717 ? -16.062 -32.156 11.547 1 85.88 717 SER A C 1
ATOM 5605 O O . SER A 1 717 ? -16.406 -31.109 12.094 1 85.88 717 SER A O 1
ATOM 5607 N N . ILE A 1 718 ? -15.062 -32.844 11.945 1 88.19 718 ILE A N 1
ATOM 5608 C CA . ILE A 1 718 ? -14.125 -32.406 12.969 1 88.19 718 ILE A CA 1
ATOM 5609 C C . ILE A 1 718 ? -12.695 -32.688 12.523 1 88.19 718 ILE A C 1
ATOM 5611 O O . ILE A 1 718 ? -12.43 -33.75 11.953 1 88.19 718 ILE A O 1
ATOM 5615 N N . TRP A 1 719 ? -11.812 -31.766 12.766 1 89.81 719 TRP A N 1
ATOM 5616 C CA . TRP A 1 719 ? -10.406 -31.984 12.445 1 89.81 719 TRP A CA 1
ATOM 5617 C C . TRP A 1 719 ? -9.766 -32.969 13.406 1 89.81 719 TRP A C 1
ATOM 5619 O O . TRP A 1 719 ? -9.891 -32.844 14.625 1 89.81 719 TRP A O 1
ATOM 5629 N N . LYS A 1 720 ? -9.086 -33.938 12.789 1 90.88 720 LYS A N 1
ATOM 5630 C CA . LYS A 1 720 ? -8.359 -34.938 13.57 1 90.88 720 LYS A CA 1
ATOM 5631 C C . LYS A 1 720 ? -7.086 -35.375 12.852 1 90.88 720 LYS A C 1
ATOM 5633 O O . LYS A 1 720 ? -6.941 -35.156 11.648 1 90.88 720 LYS A O 1
ATOM 5638 N N . ASN A 1 721 ? -6.16 -35.906 13.656 1 91.44 721 ASN A N 1
ATOM 5639 C CA . ASN A 1 721 ? -4.996 -36.594 13.102 1 91.44 721 ASN A CA 1
ATOM 5640 C C . ASN A 1 721 ? -5.273 -38.062 12.891 1 91.44 721 ASN A C 1
ATOM 5642 O O . ASN A 1 721 ? -5.438 -38.812 13.859 1 91.44 721 ASN A O 1
ATOM 5646 N N . ILE A 1 722 ? -5.301 -38.281 11.578 1 88.12 722 ILE A N 1
ATOM 5647 C CA . ILE A 1 722 ? -5.648 -39.656 11.266 1 88.12 722 ILE A CA 1
ATOM 5648 C C . ILE A 1 722 ? -4.773 -40.156 10.117 1 88.12 722 ILE A C 1
ATOM 5650 O O . ILE A 1 722 ? -4.207 -39.344 9.367 1 88.12 722 ILE A O 1
ATOM 5654 N N . GLY A 1 723 ? -4.398 -41.406 10.031 1 87.38 723 GLY A N 1
ATOM 5655 C CA . GLY A 1 723 ? -3.963 -42.031 8.805 1 87.38 723 GLY A CA 1
ATOM 5656 C C . GLY A 1 723 ? -2.463 -41.969 8.594 1 87.38 723 GLY A C 1
ATOM 5657 O O . GLY A 1 723 ? -1.75 -41.344 9.375 1 87.38 723 GLY A O 1
ATOM 5658 N N . LYS A 1 724 ? -2.037 -42.656 7.598 1 95 724 LYS A N 1
ATOM 5659 C CA . LYS A 1 724 ? -0.652 -42.75 7.145 1 95 724 LYS A CA 1
ATOM 5660 C C . LYS A 1 724 ? -0.579 -42.938 5.629 1 95 724 LYS A C 1
ATOM 5662 O O . LYS A 1 724 ? -1.479 -43.5 5.023 1 95 724 LYS A O 1
ATOM 5667 N N . MET A 1 725 ? 0.44 -42.312 5.086 1 95.19 725 MET A N 1
ATOM 5668 C CA . MET A 1 725 ? 0.676 -42.438 3.648 1 95.19 725 MET A CA 1
ATOM 5669 C C . MET A 1 725 ? 2.166 -42.562 3.35 1 95.19 725 MET A C 1
ATOM 5671 O O . MET A 1 725 ? 3.002 -42.125 4.156 1 95.19 725 MET A O 1
ATOM 5675 N N . ARG A 1 726 ? 2.436 -43.094 2.191 1 96.81 726 ARG A N 1
ATOM 5676 C CA . ARG A 1 726 ? 3.826 -43.312 1.796 1 96.81 726 ARG A CA 1
ATOM 5677 C C . ARG A 1 726 ? 4.043 -42.906 0.34 1 96.81 726 ARG A C 1
ATOM 5679 O O . ARG A 1 726 ? 3.227 -43.219 -0.525 1 96.81 726 ARG A O 1
ATOM 5686 N N . ASN A 1 727 ? 5.086 -42.156 0.033 1 96.62 727 ASN A N 1
ATOM 5687 C CA . ASN A 1 727 ? 5.613 -41.906 -1.304 1 96.62 727 ASN A CA 1
ATOM 5688 C C . ASN A 1 727 ? 6.996 -42.531 -1.487 1 96.62 727 ASN A C 1
ATOM 5690 O O . ASN A 1 727 ? 7.875 -42.344 -0.644 1 96.62 727 ASN A O 1
ATOM 5694 N N . THR A 1 728 ? 7.164 -43.25 -2.496 1 97.69 728 THR A N 1
ATOM 5695 C CA . THR A 1 728 ? 8.445 -43.844 -2.877 1 97.69 728 THR A CA 1
ATOM 5696 C C . THR A 1 728 ? 8.805 -43.469 -4.316 1 97.69 728 THR A C 1
ATOM 5698 O O . THR A 1 728 ? 7.949 -43.531 -5.203 1 97.69 728 THR A O 1
ATOM 5701 N N . GLY A 1 729 ? 10.07 -43.125 -4.508 1 97.44 729 GLY A N 1
ATOM 5702 C CA . GLY A 1 729 ? 10.375 -42.719 -5.867 1 97.44 729 GLY A CA 1
ATOM 5703 C C . GLY A 1 729 ? 11.859 -42.75 -6.188 1 97.44 729 GLY A C 1
ATOM 5704 O O . GLY A 1 729 ? 12.68 -43.062 -5.32 1 97.44 729 GLY A O 1
ATOM 5705 N N . VAL A 1 730 ? 12.156 -42.562 -7.457 1 97.88 730 VAL A N 1
ATOM 5706 C CA . VAL A 1 730 ? 13.508 -42.438 -8.008 1 97.88 730 VAL A CA 1
ATOM 5707 C C . VAL A 1 730 ? 13.586 -41.25 -8.953 1 97.88 730 VAL A C 1
ATOM 5709 O O . VAL A 1 730 ? 12.641 -40.969 -9.688 1 97.88 730 VAL A O 1
ATOM 5712 N N . GLU A 1 731 ? 14.742 -40.625 -8.875 1 97.56 731 GLU A N 1
ATOM 5713 C CA . GLU A 1 731 ? 15.023 -39.469 -9.727 1 97.56 731 GLU A CA 1
ATOM 5714 C C . GLU A 1 731 ? 16.359 -39.625 -10.438 1 97.56 731 GLU A C 1
ATOM 5716 O O . GLU A 1 731 ? 17.344 -40.094 -9.844 1 97.56 731 GLU A O 1
ATOM 5721 N N . LEU A 1 732 ? 16.328 -39.25 -11.672 1 97.44 732 LEU A N 1
ATOM 5722 C CA . LEU A 1 732 ? 17.547 -39.312 -12.477 1 97.44 732 LEU A CA 1
ATOM 5723 C C . LEU A 1 732 ? 17.75 -38 -13.227 1 97.44 732 LEU A C 1
ATOM 5725 O O . LEU A 1 732 ? 16.828 -37.469 -13.859 1 97.44 732 LEU A O 1
ATOM 5729 N N . THR A 1 733 ? 18.859 -37.438 -13.055 1 97.06 733 THR A N 1
ATOM 5730 C CA . THR A 1 733 ? 19.312 -36.312 -13.883 1 97.06 733 THR A CA 1
ATOM 5731 C C . THR A 1 733 ? 20.594 -36.688 -14.633 1 97.06 733 THR A C 1
ATOM 5733 O O . THR A 1 733 ? 21.609 -37.031 -14.016 1 97.06 733 THR A O 1
ATOM 5736 N N . LEU A 1 734 ? 20.531 -36.656 -15.906 1 97 734 LEU A N 1
ATOM 5737 C CA . LEU A 1 734 ? 21.656 -37 -16.766 1 97 734 LEU A CA 1
ATOM 5738 C C . LEU A 1 734 ? 21.984 -35.875 -17.734 1 97 734 LEU A C 1
ATOM 5740 O O . LEU A 1 734 ? 21.109 -35.406 -18.438 1 97 734 LEU A O 1
ATOM 5744 N N . GLY A 1 735 ? 23.188 -35.406 -17.656 1 96.12 735 GLY A N 1
ATOM 5745 C CA . GLY A 1 735 ? 23.672 -34.406 -18.594 1 96.12 735 GLY A CA 1
ATOM 5746 C C . GLY A 1 735 ? 24.906 -34.844 -19.359 1 96.12 735 GLY A C 1
ATOM 5747 O O . GLY A 1 735 ? 25.781 -35.531 -18.812 1 96.12 735 GLY A O 1
ATOM 5748 N N . GLY A 1 736 ? 24.938 -34.438 -20.672 1 95.31 736 GLY A N 1
ATOM 5749 C CA . GLY A 1 736 ? 26.078 -34.781 -21.484 1 95.31 736 GLY A CA 1
ATOM 5750 C C . GLY A 1 736 ? 26.469 -33.688 -22.469 1 95.31 736 GLY A C 1
ATOM 5751 O O . GLY A 1 736 ? 25.609 -33.094 -23.109 1 95.31 736 GLY A O 1
ATOM 5752 N N . ASP A 1 737 ? 27.781 -33.438 -22.453 1 95.56 737 ASP A N 1
ATOM 5753 C CA . ASP A 1 737 ? 28.328 -32.625 -23.531 1 95.56 737 ASP A CA 1
ATOM 5754 C C . ASP A 1 737 ? 28.719 -33.5 -24.719 1 95.56 737 ASP A C 1
ATOM 5756 O O . ASP A 1 737 ? 29.828 -34.062 -24.75 1 95.56 737 ASP A O 1
ATOM 5760 N N . ILE A 1 738 ? 27.875 -33.469 -25.703 1 95.94 738 ILE A N 1
ATOM 5761 C CA . ILE A 1 738 ? 28.094 -34.344 -26.859 1 95.94 738 ILE A CA 1
ATOM 5762 C C . ILE A 1 738 ? 29.281 -33.844 -27.672 1 95.94 738 ILE A C 1
ATOM 5764 O O . ILE A 1 738 ? 30.156 -34.625 -28.047 1 95.94 738 ILE A O 1
ATOM 5768 N N . ILE A 1 739 ? 29.234 -32.5 -27.984 1 96 739 ILE A N 1
ATOM 5769 C CA . ILE A 1 739 ? 30.328 -31.828 -28.656 1 96 739 ILE A CA 1
ATOM 5770 C C . ILE A 1 739 ? 30.812 -30.656 -27.812 1 96 739 ILE A C 1
ATOM 5772 O O . ILE A 1 739 ? 30.016 -29.844 -27.344 1 96 739 ILE A O 1
ATOM 5776 N N . ARG A 1 740 ? 32.094 -30.641 -27.562 1 93.31 740 ARG A N 1
ATOM 5777 C CA . ARG A 1 740 ? 32.75 -29.547 -26.844 1 93.31 740 ARG A CA 1
ATOM 5778 C C . ARG A 1 740 ? 34 -29.078 -27.562 1 93.31 740 ARG A C 1
ATOM 5780 O O . ARG A 1 740 ? 35.094 -29.531 -27.281 1 93.31 740 ARG A O 1
ATOM 5787 N N . THR A 1 741 ? 33.844 -28.141 -28.422 1 91.69 741 THR A N 1
ATOM 5788 C CA . THR A 1 741 ? 34.938 -27.516 -29.125 1 91.69 741 THR A CA 1
ATOM 5789 C C . THR A 1 741 ? 34.906 -26 -28.953 1 91.69 741 THR A C 1
ATOM 5791 O O . THR A 1 741 ? 33.969 -25.469 -28.375 1 91.69 741 THR A O 1
ATOM 5794 N N . LYS A 1 742 ? 35.906 -25.391 -29.422 1 86.94 742 LYS A N 1
ATOM 5795 C CA . LYS A 1 742 ? 36 -23.953 -29.281 1 86.94 742 LYS A CA 1
ATOM 5796 C C . LYS A 1 742 ? 34.875 -23.25 -30.031 1 86.94 742 LYS A C 1
ATOM 5798 O O . LYS A 1 742 ? 34.281 -22.281 -29.531 1 86.94 742 LYS A O 1
ATOM 5803 N N . ASP A 1 743 ? 34.469 -23.75 -31.172 1 90.19 743 ASP A N 1
ATOM 5804 C CA . ASP A 1 743 ? 33.469 -23.078 -32.031 1 90.19 743 ASP A CA 1
ATOM 5805 C C . ASP A 1 743 ? 32.094 -23.688 -31.859 1 90.19 743 ASP A C 1
ATOM 5807 O O . ASP A 1 743 ? 31.078 -23.031 -32.094 1 90.19 743 ASP A O 1
ATOM 5811 N N . LEU A 1 744 ? 32.062 -24.984 -31.578 1 94.31 744 LEU A N 1
ATOM 5812 C CA . LEU A 1 744 ? 30.797 -25.688 -31.5 1 94.31 744 LEU A CA 1
ATOM 5813 C C . LEU A 1 744 ? 30.672 -26.438 -30.172 1 94.31 744 LEU A C 1
ATOM 5815 O O . LEU A 1 744 ? 31.547 -27.234 -29.828 1 94.31 744 LEU A O 1
ATOM 5819 N N . THR A 1 745 ? 29.672 -26.094 -29.453 1 95.06 745 THR A N 1
ATOM 5820 C CA . THR A 1 745 ? 29.328 -26.844 -28.25 1 95.06 745 THR A CA 1
ATOM 5821 C C . THR A 1 745 ? 27.891 -27.344 -28.328 1 95.06 745 THR A C 1
ATOM 5823 O O . THR A 1 745 ? 27 -26.641 -28.797 1 95.06 745 THR A O 1
ATOM 5826 N N . TRP A 1 746 ? 27.656 -28.641 -28.094 1 97 746 TRP A N 1
ATOM 5827 C CA . TRP A 1 746 ? 26.344 -29.266 -28.094 1 97 746 TRP A CA 1
ATOM 5828 C C . TRP A 1 746 ? 26.125 -30.078 -26.812 1 97 746 TRP A C 1
ATOM 5830 O O . TRP A 1 746 ? 26.859 -31.031 -26.547 1 97 746 TRP A O 1
ATOM 5840 N N . ALA A 1 747 ? 25.141 -29.641 -26.031 1 96.19 747 ALA A N 1
ATOM 5841 C CA . ALA A 1 747 ? 24.828 -30.328 -24.766 1 96.19 747 ALA A CA 1
ATOM 5842 C C . ALA A 1 747 ? 23.391 -30.844 -24.766 1 96.19 747 ALA A C 1
ATOM 5844 O O . ALA A 1 747 ? 22.5 -30.219 -25.344 1 96.19 747 ALA A O 1
ATOM 5845 N N . VAL A 1 748 ? 23.156 -32.031 -24.125 1 96.94 748 VAL A N 1
ATOM 5846 C CA . VAL A 1 748 ? 21.828 -32.656 -23.938 1 96.94 748 VAL A CA 1
ATOM 5847 C C . VAL A 1 748 ? 21.641 -33 -22.469 1 96.94 748 VAL A C 1
ATOM 5849 O O . VAL A 1 748 ? 22.531 -33.562 -21.828 1 96.94 748 VAL A O 1
ATOM 5852 N N . ASP A 1 749 ? 20.484 -32.594 -21.938 1 95.81 749 ASP A N 1
ATOM 5853 C CA . ASP A 1 749 ? 20.141 -32.906 -20.547 1 95.81 749 ASP A CA 1
ATOM 5854 C C . ASP A 1 749 ? 18.828 -33.688 -20.484 1 95.81 749 ASP A C 1
ATOM 5856 O O . ASP A 1 749 ? 17.875 -33.375 -21.219 1 95.81 749 ASP A O 1
ATOM 5860 N N . LEU A 1 750 ? 18.812 -34.656 -19.578 1 96.88 750 LEU A N 1
ATOM 5861 C CA . LEU A 1 750 ? 17.625 -35.469 -19.359 1 96.88 750 LEU A CA 1
ATOM 5862 C C . LEU A 1 750 ? 17.25 -35.531 -17.875 1 96.88 750 LEU A C 1
ATOM 5864 O O . LEU A 1 750 ? 18.109 -35.75 -17.031 1 96.88 750 LEU A O 1
ATOM 5868 N N . ASN A 1 751 ? 16 -35.281 -17.562 1 96.38 751 ASN A N 1
ATOM 5869 C CA . ASN A 1 751 ? 15.414 -35.469 -16.234 1 96.38 751 ASN A CA 1
ATOM 5870 C C . ASN A 1 751 ? 14.312 -36.531 -16.25 1 96.38 751 ASN A C 1
ATOM 5872 O O . ASN A 1 751 ? 13.453 -36.531 -17.141 1 96.38 751 ASN A O 1
ATOM 5876 N N . LEU A 1 752 ? 14.367 -37.406 -15.273 1 97.25 752 LEU A N 1
ATOM 5877 C CA . LEU A 1 752 ? 13.375 -38.438 -15.125 1 97.25 752 LEU A CA 1
ATOM 5878 C C . LEU A 1 752 ? 12.977 -38.625 -13.664 1 97.25 752 LEU A C 1
ATOM 5880 O O . LEU A 1 752 ? 13.844 -38.656 -12.781 1 97.25 752 LEU A O 1
ATOM 5884 N N . THR A 1 753 ? 11.672 -38.719 -13.422 1 98 753 THR A N 1
ATOM 5885 C CA . THR A 1 753 ? 11.18 -38.938 -12.07 1 98 753 THR A CA 1
ATOM 5886 C C . THR A 1 753 ? 10.07 -39.969 -12.039 1 98 753 THR A C 1
ATOM 5888 O O . THR A 1 753 ? 9.125 -39.906 -12.836 1 98 753 THR A O 1
ATOM 5891 N N . HIS A 1 754 ? 10.18 -40.875 -11.18 1 98.06 754 HIS A N 1
ATOM 5892 C CA . HIS A 1 754 ? 9.125 -41.844 -10.852 1 98.06 754 HIS A CA 1
ATOM 5893 C C . HIS A 1 754 ? 8.727 -41.719 -9.383 1 98.06 754 HIS A C 1
ATOM 5895 O O . HIS A 1 754 ? 9.586 -41.75 -8.5 1 98.06 754 HIS A O 1
ATOM 5901 N N . ASN A 1 755 ? 7.484 -41.594 -9.117 1 97.44 755 ASN A N 1
ATOM 5902 C CA . ASN A 1 755 ? 6.953 -41.562 -7.758 1 97.44 755 ASN A CA 1
ATOM 5903 C C . ASN A 1 755 ? 5.711 -42.438 -7.617 1 97.44 755 ASN A C 1
ATOM 5905 O O . ASN A 1 755 ? 4.801 -42.375 -8.445 1 97.44 755 ASN A O 1
ATOM 5909 N N . ALA A 1 756 ? 5.684 -43.219 -6.582 1 96.94 756 ALA A N 1
ATOM 5910 C CA . ALA A 1 756 ? 4.52 -44.031 -6.254 1 96.94 756 ALA A CA 1
ATOM 5911 C C . ALA A 1 756 ? 3.941 -43.656 -4.898 1 96.94 756 ALA A C 1
ATOM 5913 O O . ALA A 1 756 ? 4.672 -43.531 -3.91 1 96.94 756 ALA A O 1
ATOM 5914 N N . ASN A 1 757 ? 2.697 -43.438 -4.93 1 96.12 757 ASN A N 1
ATOM 5915 C CA . ASN A 1 757 ? 1.966 -43.094 -3.717 1 96.12 757 ASN A CA 1
ATOM 5916 C C . ASN A 1 757 ? 1.15 -44.281 -3.197 1 96.12 757 ASN A C 1
ATOM 5918 O O . ASN A 1 757 ? 0.631 -45.062 -3.982 1 96.12 757 ASN A O 1
ATOM 5922 N N . GLU A 1 758 ? 1.041 -44.344 -1.815 1 96.69 758 GLU A N 1
ATOM 5923 C CA . GLU A 1 758 ? 0.274 -45.438 -1.19 1 96.69 758 GLU A CA 1
ATOM 5924 C C . GLU A 1 758 ? -0.325 -44.969 0.139 1 96.69 758 GLU A C 1
ATOM 5926 O O . GLU A 1 758 ? 0.392 -44.469 1.015 1 96.69 758 GLU A O 1
ATOM 5931 N N . LEU A 1 759 ? -1.626 -45.25 0.233 1 95.94 759 LEU A N 1
ATOM 5932 C CA . LEU A 1 759 ? -2.258 -45.031 1.532 1 95.94 759 LEU A CA 1
ATOM 5933 C C . LEU A 1 759 ? -1.973 -46.219 2.461 1 95.94 759 LEU A C 1
ATOM 5935 O O . LEU A 1 759 ? -2.127 -47.375 2.068 1 95.94 759 LEU A O 1
ATOM 5939 N N . ARG A 1 760 ? -1.585 -45.969 3.701 1 96.31 760 ARG A N 1
ATOM 5940 C CA . ARG A 1 760 ? -1.174 -47.031 4.602 1 96.31 760 ARG A CA 1
ATOM 5941 C C . ARG A 1 760 ? -2.145 -47.188 5.77 1 96.31 760 ARG A C 1
ATOM 5943 O O . ARG A 1 760 ? -2.244 -48.25 6.379 1 96.31 760 ARG A O 1
ATOM 5950 N N . ASP A 1 761 ? -2.822 -46.094 6.105 1 94.5 761 ASP A N 1
ATOM 5951 C CA . ASP A 1 761 ? -3.803 -46.125 7.184 1 94.5 761 ASP A CA 1
ATOM 5952 C C . ASP A 1 761 ? -4.836 -45 7.016 1 94.5 761 ASP A C 1
ATOM 5954 O O . ASP A 1 761 ? -4.598 -44.031 6.301 1 94.5 761 ASP A O 1
ATOM 5958 N N . LEU A 1 762 ? -5.984 -45.219 7.59 1 93.38 762 LEU A N 1
ATOM 5959 C CA . LEU A 1 762 ? -7.074 -44.25 7.602 1 93.38 762 LEU A CA 1
ATOM 5960 C C . LEU A 1 762 ? -7.863 -44.344 8.906 1 93.38 762 LEU A C 1
ATOM 5962 O O . LEU A 1 762 ? -7.57 -45.188 9.758 1 93.38 762 LEU A O 1
ATOM 5966 N N . TYR A 1 763 ? -8.789 -43.469 9.102 1 89.88 763 TYR A N 1
ATOM 5967 C CA . TYR A 1 763 ? -9.547 -43.469 10.344 1 89.88 763 TYR A CA 1
ATOM 5968 C C . TYR A 1 763 ? -10.5 -44.656 10.406 1 89.88 763 TYR A C 1
ATOM 5970 O O . TYR A 1 763 ? -10.938 -45.156 9.367 1 89.88 763 TYR A O 1
ATOM 5978 N N . LYS A 1 764 ? -10.844 -45.031 11.602 1 89.19 764 LYS A N 1
ATOM 5979 C CA . LYS A 1 764 ? -11.727 -46.156 11.812 1 89.19 764 LYS A CA 1
ATOM 5980 C C . LYS A 1 764 ? -13.188 -45.719 11.867 1 89.19 764 LYS A C 1
ATOM 5982 O O . LYS A 1 764 ? -13.492 -44.625 12.297 1 89.19 764 LYS A O 1
ATOM 5987 N N . GLN A 1 765 ? -13.922 -46.531 11.312 1 86.19 765 GLN A N 1
ATOM 5988 C CA . GLN A 1 765 ? -15.367 -46.344 11.32 1 86.19 765 GLN A CA 1
ATOM 5989 C C . GLN A 1 765 ? -16.078 -47.562 11.93 1 86.19 765 GLN A C 1
ATOM 5991 O O . GLN A 1 765 ? -15.523 -48.656 11.961 1 86.19 765 GLN A O 1
ATOM 5996 N N . LEU A 1 766 ? -17.234 -47.312 12.477 1 84 766 LEU A N 1
ATOM 5997 C CA . LEU A 1 766 ? -18.031 -48.375 13.07 1 84 766 LEU A CA 1
ATOM 5998 C C . LEU A 1 766 ? -18.641 -49.281 12 1 84 766 LEU A C 1
ATOM 6000 O O . LEU A 1 766 ? -19.234 -48.812 11.039 1 84 766 LEU A O 1
ATOM 6004 N N . ASP A 1 767 ? -18.297 -50.5 12.117 1 82.94 767 ASP A N 1
ATOM 6005 C CA . ASP A 1 767 ? -18.906 -51.438 11.164 1 82.94 767 ASP A CA 1
ATOM 6006 C C . ASP A 1 767 ? -20.266 -51.906 11.664 1 82.94 767 ASP A C 1
ATOM 6008 O O . ASP A 1 767 ? -20.703 -51.531 12.742 1 82.94 767 ASP A O 1
ATOM 6012 N N . ASN A 1 768 ? -20.922 -52.688 10.812 1 82.62 768 ASN A N 1
ATOM 6013 C CA . ASN A 1 768 ? -22.266 -53.188 11.133 1 82.62 768 ASN A CA 1
ATOM 6014 C C . ASN A 1 768 ? -22.25 -54.062 12.383 1 82.62 768 ASN A C 1
ATOM 6016 O O . ASN A 1 768 ? -23.266 -54.219 13.047 1 82.62 768 ASN A O 1
ATOM 6020 N N . ASN A 1 769 ? -21.156 -54.656 12.742 1 87.12 769 ASN A N 1
ATOM 6021 C CA . ASN A 1 769 ? -21.031 -55.531 13.898 1 87.12 769 ASN A CA 1
ATOM 6022 C C . ASN A 1 769 ? -20.578 -54.781 15.141 1 87.12 769 ASN A C 1
ATOM 6024 O O . ASN A 1 769 ? -20.297 -55.375 16.172 1 87.12 769 ASN A O 1
ATOM 6028 N N . GLY A 1 770 ? -20.469 -53.438 14.938 1 81.44 770 GLY A N 1
ATOM 6029 C CA . GLY A 1 770 ? -20.109 -52.594 16.062 1 81.44 770 GLY A CA 1
ATOM 6030 C C . GLY A 1 770 ? -18.609 -52.5 16.281 1 81.44 770 GLY A C 1
ATOM 6031 O O . GLY A 1 770 ? -18.156 -52.031 17.328 1 81.44 770 GLY A O 1
ATOM 6032 N N . ASN A 1 771 ? -17.875 -53.031 15.344 1 87.12 771 ASN A N 1
ATOM 6033 C CA . ASN A 1 771 ? -16.422 -52.938 15.469 1 87.12 771 ASN A CA 1
ATOM 6034 C C . ASN A 1 771 ? -15.867 -51.719 14.711 1 87.12 771 ASN A C 1
ATOM 6036 O O . ASN A 1 771 ? -16.422 -51.312 13.688 1 87.12 771 ASN A O 1
ATOM 6040 N N . TYR A 1 772 ? -14.883 -51.125 15.273 1 87.38 772 TYR A N 1
ATOM 6041 C CA . TYR A 1 772 ? -14.195 -50.031 14.594 1 87.38 772 TYR A CA 1
ATOM 6042 C C . TYR A 1 772 ? -13.133 -50.562 13.633 1 87.38 772 TYR A C 1
ATOM 6044 O O . TYR A 1 772 ? -12.141 -51.156 14.07 1 87.38 772 TYR A O 1
ATOM 6052 N N . ILE A 1 773 ? -13.438 -50.469 12.359 1 88.81 773 ILE A N 1
ATOM 6053 C CA . ILE A 1 773 ? -12.5 -50.938 11.336 1 88.81 773 ILE A CA 1
ATOM 6054 C C . ILE A 1 773 ? -12.266 -49.812 10.32 1 88.81 773 ILE A C 1
ATOM 6056 O O . ILE A 1 773 ? -13.07 -48.875 10.211 1 88.81 773 ILE A O 1
ATOM 6060 N N . VAL A 1 774 ? -11.125 -49.969 9.648 1 91.5 774 VAL A N 1
ATOM 6061 C CA . VAL A 1 774 ? -10.844 -49 8.57 1 91.5 774 VAL A CA 1
ATOM 6062 C C . VAL A 1 774 ? -11.57 -49.438 7.301 1 91.5 774 VAL A C 1
ATOM 6064 O O . VAL A 1 774 ? -11.383 -50.562 6.816 1 91.5 774 VAL A O 1
ATOM 6067 N N . LYS A 1 775 ? -12.398 -48.562 6.84 1 91 775 LYS A N 1
ATOM 6068 C CA . LYS A 1 775 ? -13.125 -48.812 5.598 1 91 775 LYS A CA 1
ATOM 6069 C C . LYS A 1 775 ? -12.711 -47.812 4.52 1 91 775 LYS A C 1
ATOM 6071 O O . LYS A 1 775 ? -12.305 -46.688 4.824 1 91 775 LYS A O 1
ATOM 6076 N N . PRO A 1 776 ? -12.797 -48.344 3.281 1 93.31 776 PRO A N 1
ATOM 6077 C CA . PRO A 1 776 ? -12.547 -47.406 2.203 1 93.31 776 PRO A CA 1
ATOM 6078 C C . PRO A 1 776 ? -13.484 -46.188 2.248 1 93.31 776 PRO A C 1
ATOM 6080 O O . PRO A 1 776 ? -14.641 -46.344 2.654 1 93.31 776 PRO A O 1
ATOM 6083 N N . VAL A 1 777 ? -12.969 -45.062 1.856 1 92.69 777 VAL A N 1
ATOM 6084 C CA . VAL A 1 777 ? -13.734 -43.844 1.857 1 92.69 777 VAL A CA 1
ATOM 6085 C C . VAL A 1 777 ? -13.781 -43.25 0.448 1 92.69 777 VAL A C 1
ATOM 6087 O O . VAL A 1 777 ? -12.742 -43.125 -0.211 1 92.69 777 VAL A O 1
ATOM 6090 N N . LEU A 1 778 ? -14.961 -42.938 -0.016 1 93.56 778 LEU A N 1
ATOM 6091 C CA . LEU A 1 778 ? -15.117 -42.25 -1.302 1 93.56 778 LEU A CA 1
ATOM 6092 C C . LEU A 1 778 ? -14.898 -40.75 -1.162 1 93.56 778 LEU A C 1
ATOM 6094 O O . LEU A 1 778 ? -15.391 -40.125 -0.217 1 93.56 778 LEU A O 1
ATOM 6098 N N . ILE A 1 779 ? -14.117 -40.188 -2.027 1 91.25 779 ILE A N 1
ATOM 6099 C CA . ILE A 1 779 ? -13.867 -38.75 -2.016 1 91.25 779 ILE A CA 1
ATOM 6100 C C . ILE A 1 779 ? -14.078 -38.188 -3.418 1 91.25 779 ILE A C 1
ATOM 6102 O O . ILE A 1 779 ? -14.25 -38.938 -4.379 1 91.25 779 ILE A O 1
ATOM 6106 N N . SER A 1 780 ? -14.055 -36.875 -3.527 1 90.81 780 SER A N 1
ATOM 6107 C CA . SER A 1 780 ? -14.242 -36.219 -4.809 1 90.81 780 SER A CA 1
ATOM 6108 C C . SER A 1 780 ? -12.984 -36.312 -5.672 1 90.81 780 SER A C 1
ATOM 6110 O O . SER A 1 780 ? -11.922 -36.688 -5.188 1 90.81 780 SER A O 1
ATOM 6112 N N . ASP A 1 781 ? -13.086 -35.969 -6.906 1 91.06 781 ASP A N 1
ATOM 6113 C CA . ASP A 1 781 ? -11.945 -35.969 -7.809 1 91.06 781 ASP A CA 1
ATOM 6114 C C . ASP A 1 781 ? -11.164 -34.656 -7.707 1 91.06 781 ASP A C 1
ATOM 6116 O O . ASP A 1 781 ? -10.375 -34.312 -8.594 1 91.06 781 ASP A O 1
ATOM 6120 N N . GLY A 1 782 ? -11.453 -33.844 -6.664 1 87.81 782 GLY A N 1
ATOM 6121 C CA . GLY A 1 782 ? -10.75 -32.594 -6.438 1 87.81 782 GLY A CA 1
ATOM 6122 C C . GLY A 1 782 ? -11.484 -31.391 -7 1 87.81 782 GLY A C 1
ATOM 6123 O O . GLY A 1 782 ? -11.055 -30.25 -6.809 1 87.81 782 GLY A O 1
ATOM 6124 N N . THR A 1 783 ? -12.586 -31.594 -7.715 1 91.38 783 THR A N 1
ATOM 6125 C CA . THR A 1 783 ? -13.383 -30.484 -8.258 1 91.38 783 THR A CA 1
ATOM 6126 C C . THR A 1 783 ? -14.719 -30.375 -7.527 1 91.38 783 THR A C 1
ATOM 6128 O O . THR A 1 783 ? -15.031 -31.203 -6.668 1 91.38 783 THR A O 1
ATOM 6131 N N . THR A 1 784 ? -15.422 -29.344 -7.773 1 88.31 784 THR A N 1
ATOM 6132 C CA . THR A 1 784 ? -16.75 -29.156 -7.203 1 88.31 784 THR A CA 1
ATOM 6133 C C . THR A 1 784 ? -17.828 -29.484 -8.227 1 88.31 784 THR A C 1
ATOM 6135 O O . THR A 1 784 ? -19 -29.156 -8.023 1 88.31 784 THR A O 1
ATOM 6138 N N . ILE A 1 785 ? -17.422 -30.172 -9.297 1 89.94 785 ILE A N 1
ATOM 6139 C CA . ILE A 1 785 ? -18.375 -30.484 -10.359 1 89.94 785 ILE A CA 1
ATOM 6140 C C . ILE A 1 785 ? -19.234 -31.688 -9.945 1 89.94 785 ILE A C 1
ATOM 6142 O O . ILE A 1 785 ? -18.703 -32.75 -9.641 1 89.94 785 ILE A O 1
ATOM 6146 N N . ALA A 1 786 ? -20.5 -31.562 -10.07 1 85.38 786 ALA A N 1
ATOM 6147 C CA . ALA A 1 786 ? -21.422 -32.625 -9.711 1 85.38 786 ALA A CA 1
ATOM 6148 C C . ALA A 1 786 ? -21.453 -33.719 -10.789 1 85.38 786 ALA A C 1
ATOM 6150 O O . ALA A 1 786 ? -21.469 -33.406 -11.984 1 85.38 786 ALA A O 1
ATOM 6151 N N . GLY A 1 787 ? -21.438 -34.906 -10.398 1 89.75 787 GLY A N 1
ATOM 6152 C CA . GLY A 1 787 ? -21.594 -36.031 -11.32 1 89.75 787 GLY A CA 1
ATOM 6153 C C . GLY A 1 787 ? -20.297 -36.406 -12 1 89.75 787 GLY A C 1
ATOM 6154 O O . GLY A 1 787 ? -20.312 -37.219 -12.938 1 89.75 787 GLY A O 1
ATOM 6155 N N . THR A 1 788 ? -19.266 -35.812 -11.555 1 93.31 788 THR A N 1
ATOM 6156 C CA . THR A 1 788 ? -17.953 -36.156 -12.094 1 93.31 788 THR A CA 1
ATOM 6157 C C . THR A 1 788 ? -17.406 -37.438 -11.445 1 93.31 788 THR A C 1
ATOM 6159 O O . THR A 1 788 ? -18.156 -38.188 -10.812 1 93.31 788 THR A O 1
ATOM 6162 N N . ALA A 1 789 ? -16.156 -37.75 -11.742 1 94.75 789 ALA A N 1
ATOM 6163 C CA . ALA A 1 789 ? -15.516 -38.969 -11.242 1 94.75 789 ALA A CA 1
ATOM 6164 C C . ALA A 1 789 ? -15.383 -38.938 -9.719 1 94.75 789 ALA A C 1
ATOM 6166 O O . ALA A 1 789 ? -15.43 -37.844 -9.117 1 94.75 789 ALA A O 1
ATOM 6167 N N . GLN A 1 790 ? -15.289 -40.125 -9.172 1 95.19 790 GLN A N 1
ATOM 6168 C CA . GLN A 1 790 ? -14.992 -40.281 -7.754 1 95.19 790 GLN A CA 1
ATOM 6169 C C . GLN A 1 790 ? -13.68 -41.031 -7.551 1 95.19 790 GLN A C 1
ATOM 6171 O O . GLN A 1 790 ? -13.211 -41.719 -8.453 1 95.19 790 GLN A O 1
ATOM 6176 N N . ARG A 1 791 ? -13.172 -40.812 -6.434 1 95.38 791 ARG A N 1
ATOM 6177 C CA . ARG A 1 791 ? -11.953 -41.5 -6.031 1 95.38 791 ARG A CA 1
ATOM 6178 C C . ARG A 1 791 ? -12.164 -42.281 -4.734 1 95.38 791 ARG A C 1
ATOM 6180 O O . ARG A 1 791 ? -13.172 -42.094 -4.051 1 95.38 791 ARG A O 1
ATOM 6187 N N . ILE A 1 792 ? -11.242 -43.156 -4.461 1 96.19 792 ILE A N 1
ATOM 6188 C CA . ILE A 1 792 ? -11.391 -44 -3.273 1 96.19 792 ILE A CA 1
ATOM 6189 C C . ILE A 1 792 ? -10.094 -43.969 -2.465 1 96.19 792 ILE A C 1
ATOM 6191 O O . ILE A 1 792 ? -9 -44 -3.033 1 96.19 792 ILE A O 1
ATOM 6195 N N . LEU A 1 793 ? -10.25 -43.75 -1.199 1 94.94 793 LEU A N 1
ATOM 6196 C CA . LEU A 1 793 ? -9.164 -43.969 -0.254 1 94.94 793 LEU A CA 1
ATOM 6197 C C . LEU A 1 793 ? -9.195 -45.375 0.323 1 94.94 793 LEU A C 1
ATOM 6199 O O . LEU A 1 793 ? -10.062 -45.688 1.142 1 94.94 793 LEU A O 1
ATOM 6203 N N . GLU A 1 794 ? -8.297 -46.125 -0.084 1 95.75 794 GLU A N 1
ATOM 6204 C CA . GLU A 1 794 ? -8.195 -47.5 0.373 1 95.75 794 GLU A CA 1
ATOM 6205 C C . GLU A 1 794 ? -6.746 -47.875 0.676 1 95.75 794 GLU A C 1
ATOM 6207 O O . GLU A 1 794 ? -5.836 -47.531 -0.074 1 95.75 794 GLU A O 1
ATOM 6212 N N . ILE A 1 795 ? -6.551 -48.625 1.812 1 95.62 795 ILE A N 1
ATOM 6213 C CA . ILE A 1 795 ? -5.211 -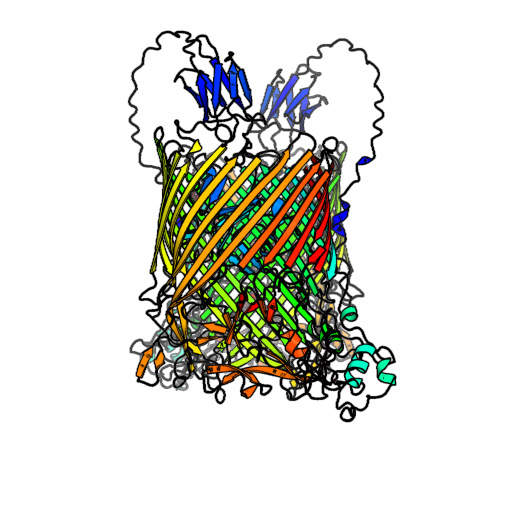49 2.219 1 95.62 795 ILE A CA 1
ATOM 6214 C C . ILE A 1 795 ? -4.57 -49.844 1.122 1 95.62 795 ILE A C 1
ATOM 6216 O O . ILE A 1 795 ? -5.188 -50.781 0.61 1 95.62 795 ILE A O 1
ATOM 6220 N N . GLY A 1 796 ? -3.416 -49.406 0.738 1 96 796 GLY A N 1
ATOM 6221 C CA . GLY A 1 796 ? -2.662 -50.156 -0.266 1 96 796 GLY A CA 1
ATOM 6222 C C . GLY A 1 796 ? -2.729 -49.5 -1.643 1 96 796 GLY A C 1
ATOM 6223 O O . GLY A 1 796 ? -1.971 -49.875 -2.541 1 96 796 GLY A O 1
ATOM 6224 N N . GLU A 1 797 ? -3.592 -48.625 -1.844 1 96.19 797 GLU A N 1
ATOM 6225 C CA . GLU A 1 797 ? -3.783 -47.969 -3.131 1 96.19 797 GLU A CA 1
ATOM 6226 C C . GLU A 1 797 ? -3.33 -46.5 -3.076 1 96.19 797 GLU A C 1
ATOM 6228 O O . GLU A 1 797 ? -3.283 -45.906 -2 1 96.19 797 GLU A O 1
ATOM 6233 N N . PRO A 1 798 ? -2.973 -46 -4.273 1 95.94 798 PRO A N 1
ATOM 6234 C CA . PRO A 1 798 ? -2.73 -44.531 -4.297 1 95.94 798 PRO A CA 1
ATOM 6235 C C . PRO A 1 798 ? -3.957 -43.75 -3.885 1 95.94 798 PRO A C 1
ATOM 6237 O O . PRO A 1 798 ? -5.09 -44.156 -4.152 1 95.94 798 PRO A O 1
ATOM 6240 N N . VAL A 1 799 ? -3.746 -42.531 -3.361 1 93.5 799 VAL A N 1
ATOM 6241 C CA . VAL A 1 799 ? -4.832 -41.719 -2.838 1 93.5 799 VAL A CA 1
ATOM 6242 C C . VAL A 1 799 ? -5.637 -41.125 -3.992 1 93.5 799 VAL A C 1
ATOM 6244 O O . VAL A 1 799 ? -6.766 -40.656 -3.801 1 93.5 799 VAL A O 1
ATOM 6247 N N . ASP A 1 800 ? -5.082 -41.125 -5.211 1 94.69 800 ASP A N 1
ATOM 6248 C CA . ASP A 1 800 ? -5.793 -40.562 -6.359 1 94.69 800 ASP A CA 1
ATOM 6249 C C . ASP A 1 800 ? -6.34 -41.656 -7.258 1 94.69 800 ASP A C 1
ATOM 6251 O O . ASP A 1 800 ? -6.484 -41.469 -8.469 1 94.69 800 ASP A O 1
ATOM 6255 N N . THR A 1 801 ? -6.672 -42.75 -6.719 1 96.81 801 THR A N 1
ATOM 6256 C CA . THR A 1 801 ? -7.258 -43.875 -7.445 1 96.81 801 THR A CA 1
ATOM 6257 C C . THR A 1 801 ? -8.719 -43.594 -7.797 1 96.81 801 THR A C 1
ATOM 6259 O O . THR A 1 801 ? -9.523 -43.281 -6.914 1 96.81 801 THR A O 1
ATOM 6262 N N . TYR A 1 802 ? -8.984 -43.812 -9.062 1 97.81 802 TYR A N 1
ATOM 6263 C CA . TYR A 1 802 ? -10.359 -43.625 -9.508 1 97.81 802 TYR A CA 1
ATOM 6264 C C . TYR A 1 802 ? -11.211 -44.844 -9.141 1 97.81 802 TYR A C 1
ATOM 6266 O O . TYR A 1 802 ? -10.75 -45.969 -9.219 1 97.81 802 TYR A O 1
ATOM 6274 N N . TYR A 1 803 ? -12.438 -44.562 -8.68 1 97.75 803 TYR A N 1
ATOM 6275 C CA . TYR A 1 803 ? -13.414 -45.594 -8.328 1 97.75 803 TYR A CA 1
ATOM 6276 C C . TYR A 1 803 ? -14.773 -45.281 -8.93 1 97.75 803 TYR A C 1
ATOM 6278 O O . TYR A 1 803 ? -15.492 -44.406 -8.43 1 97.75 803 TYR A O 1
ATOM 6286 N N . MET A 1 804 ? -15.07 -46.062 -9.961 1 97.5 804 MET A N 1
ATOM 6287 C CA . MET A 1 804 ? -16.297 -45.781 -10.719 1 97.5 804 MET A CA 1
ATOM 6288 C C . MET A 1 804 ? -16.703 -46.969 -11.555 1 97.5 804 MET A C 1
ATOM 6290 O O . MET A 1 804 ? -16.016 -48 -11.555 1 97.5 804 MET A O 1
ATOM 6294 N N . LYS A 1 805 ? -17.922 -46.812 -12.188 1 97.81 805 LYS A N 1
ATOM 6295 C CA . LYS A 1 805 ? -18.359 -47.875 -13.102 1 97.81 805 LYS A CA 1
ATOM 6296 C C . LYS A 1 805 ? -17.391 -48.031 -14.266 1 97.81 805 LYS A C 1
ATOM 6298 O O . LYS A 1 805 ? -16.922 -47.062 -14.844 1 97.81 805 LYS A O 1
ATOM 6303 N N . GLU A 1 806 ? -17.031 -49.281 -14.5 1 97.88 806 GLU A N 1
ATOM 6304 C CA . GLU A 1 806 ? -16.062 -49.562 -15.547 1 97.88 806 GLU A CA 1
ATOM 6305 C C . GLU A 1 806 ? -16.75 -49.812 -16.891 1 97.88 806 GLU A C 1
ATOM 6307 O O . GLU A 1 806 ? -17.688 -50.594 -16.969 1 97.88 806 GLU A O 1
ATOM 6312 N N . TRP A 1 807 ? -16.297 -49.094 -17.891 1 97.88 807 TRP A N 1
ATOM 6313 C CA . TRP A 1 807 ? -16.812 -49.156 -19.266 1 97.88 807 TRP A CA 1
ATOM 6314 C C . TRP A 1 807 ? -16.438 -50.469 -19.922 1 97.88 807 TRP A C 1
ATOM 6316 O O . TRP A 1 807 ? -15.289 -50.906 -19.844 1 97.88 807 TRP A O 1
ATOM 6326 N N . ALA A 1 808 ? -17.422 -51.125 -20.516 1 97.31 808 ALA A N 1
ATOM 6327 C CA . ALA A 1 808 ? -17.203 -52.438 -21.156 1 97.31 808 ALA A CA 1
ATOM 6328 C C . ALA A 1 808 ? -17.359 -52.344 -22.672 1 97.31 808 ALA A C 1
ATOM 6330 O O . ALA A 1 808 ? -17.281 -53.344 -23.375 1 97.31 808 ALA A O 1
ATOM 6331 N N . GLY A 1 809 ? -17.594 -51.156 -23.156 1 96.81 809 GLY A N 1
ATOM 6332 C CA . GLY A 1 809 ? -17.703 -50.969 -24.594 1 96.81 809 GLY A CA 1
ATOM 6333 C C . GLY A 1 809 ? -19.141 -50.844 -25.062 1 96.81 809 GLY A C 1
ATOM 6334 O O . GLY A 1 809 ? -20.016 -50.406 -24.312 1 96.81 809 GLY A O 1
ATOM 6335 N N . VAL A 1 810 ? -19.344 -51.094 -26.375 1 98 810 VAL A N 1
ATOM 6336 C CA . VAL A 1 810 ? -20.656 -50.969 -27.016 1 98 810 VAL A CA 1
ATOM 6337 C C . VAL A 1 810 ? -21.188 -52.344 -27.391 1 98 810 VAL A C 1
ATOM 6339 O O . VAL A 1 810 ? -20.453 -53.156 -27.938 1 98 810 VAL A O 1
ATOM 6342 N N . ASN A 1 811 ? -22.438 -52.562 -26.953 1 97.56 811 ASN A N 1
ATOM 6343 C CA . ASN A 1 811 ? -23.094 -53.812 -27.344 1 97.56 811 ASN A CA 1
ATOM 6344 C C . ASN A 1 811 ? -23.203 -53.906 -28.859 1 97.56 811 ASN A C 1
ATOM 6346 O O . ASN A 1 811 ? -23.891 -53.125 -29.5 1 97.56 811 ASN A O 1
ATOM 6350 N N . LYS A 1 812 ? -22.688 -54.969 -29.422 1 95.81 812 LYS A N 1
ATOM 6351 C CA . LYS A 1 812 ? -22.641 -55.125 -30.875 1 95.81 812 LYS A CA 1
ATOM 6352 C C . LYS A 1 812 ? -24.031 -55.375 -31.438 1 95.81 812 LYS A C 1
ATOM 6354 O O . LYS A 1 812 ? -24.297 -55.062 -32.594 1 95.81 812 LYS A O 1
ATOM 6359 N N . LYS A 1 813 ? -24.922 -55.906 -30.688 1 95.88 813 LYS A N 1
ATOM 6360 C CA . LYS A 1 813 ? -26.234 -56.312 -31.172 1 95.88 813 LYS A CA 1
ATOM 6361 C C . LYS A 1 813 ? -27.188 -55.125 -31.25 1 95.88 813 LYS A C 1
ATOM 6363 O O . LYS A 1 813 ? -27.938 -55 -32.219 1 95.88 813 LYS A O 1
ATOM 6368 N N . ASP A 1 814 ? -27.156 -54.312 -30.219 1 95.31 814 ASP A N 1
ATOM 6369 C CA . ASP A 1 814 ? -28.188 -53.312 -30.203 1 95.31 814 ASP A CA 1
ATOM 6370 C C . ASP A 1 814 ? -27.578 -51.906 -30.047 1 95.31 814 ASP A C 1
ATOM 6372 O O . ASP A 1 814 ? -28.297 -50.906 -30.031 1 95.31 814 ASP A O 1
ATOM 6376 N N . GLY A 1 815 ? -26.297 -51.812 -29.859 1 96.81 815 GLY A N 1
ATOM 6377 C CA . GLY A 1 815 ? -25.609 -50.531 -29.859 1 96.81 815 GLY A CA 1
ATOM 6378 C C . GLY A 1 815 ? -25.672 -49.812 -28.531 1 96.81 815 GLY A C 1
ATOM 6379 O O . GLY A 1 815 ? -25.234 -48.656 -28.406 1 96.81 815 GLY A O 1
ATOM 6380 N N . ARG A 1 816 ? -26.203 -50.344 -27.422 1 97.19 816 ARG A N 1
ATOM 6381 C CA . ARG A 1 816 ? -26.281 -49.75 -26.094 1 97.19 816 ARG A CA 1
ATOM 6382 C C . ARG A 1 816 ? -24.922 -49.75 -25.406 1 97.19 816 ARG A C 1
ATOM 6384 O O . ARG A 1 816 ? -24.094 -50.625 -25.688 1 97.19 816 ARG A O 1
ATOM 6391 N N . PRO A 1 817 ? -24.781 -48.719 -24.578 1 98 817 PRO A N 1
ATOM 6392 C CA . PRO A 1 817 ? -23.547 -48.75 -23.781 1 98 817 PRO A CA 1
ATOM 6393 C C . PRO A 1 817 ? -23.516 -49.938 -22.812 1 98 817 PRO A C 1
ATOM 6395 O O . PRO A 1 817 ? -24.562 -50.375 -22.344 1 98 817 PRO A O 1
ATOM 6398 N N . MET A 1 818 ? -22.344 -50.438 -22.562 1 98.06 818 MET A N 1
ATOM 6399 C CA . MET A 1 818 ? -22.188 -51.531 -21.609 1 98.06 818 MET A CA 1
ATOM 6400 C C . MET A 1 818 ? -21.188 -51.188 -20.516 1 98.06 818 MET A C 1
ATOM 6402 O O . MET A 1 818 ? -20.234 -50.438 -20.766 1 98.06 818 MET A O 1
ATOM 6406 N N . TRP A 1 819 ? -21.438 -51.688 -19.344 1 98.25 819 TRP A N 1
ATOM 6407 C CA . TRP A 1 819 ? -20.547 -51.594 -18.188 1 98.25 819 TRP A CA 1
ATOM 6408 C C . TRP A 1 819 ? -20.375 -52.969 -17.547 1 98.25 819 TRP A C 1
ATOM 6410 O O . TRP A 1 819 ? -21.109 -53.906 -17.875 1 98.25 819 TRP A O 1
ATOM 6420 N N . TYR A 1 820 ? -19.375 -53.094 -16.719 1 97.81 820 TYR A N 1
ATOM 6421 C CA . TYR A 1 820 ? -19.172 -54.344 -16.016 1 97.81 820 TYR A CA 1
ATOM 6422 C C . TYR A 1 820 ? -19.969 -54.375 -14.719 1 97.81 820 TYR A C 1
ATOM 6424 O O . TYR A 1 820 ? -20.156 -53.344 -14.07 1 97.81 820 TYR A O 1
ATOM 6432 N N . THR A 1 821 ? -20.484 -55.375 -14.422 1 96.69 821 THR A N 1
ATOM 6433 C CA . THR A 1 821 ? -21.125 -55.656 -13.141 1 96.69 821 THR A CA 1
ATOM 6434 C C . THR A 1 821 ? -20.641 -57 -12.562 1 96.69 821 THR A C 1
ATOM 6436 O O . THR A 1 821 ? -19.984 -57.781 -13.25 1 96.69 821 THR A O 1
ATOM 6439 N N . THR A 1 822 ? -20.734 -57.219 -11.359 1 94 822 THR A N 1
ATOM 6440 C CA . THR A 1 822 ? -20.359 -58.438 -10.688 1 94 822 THR A CA 1
ATOM 6441 C C . THR A 1 822 ? -21.578 -59.344 -10.516 1 94 822 THR A C 1
ATOM 6443 O O . THR A 1 822 ? -22.578 -58.969 -9.898 1 94 822 THR A O 1
ATOM 6446 N N . ASP A 1 823 ? -21.562 -60.5 -11.062 1 89.94 823 ASP A N 1
ATOM 6447 C CA . ASP A 1 823 ? -22.719 -61.406 -10.969 1 89.94 823 ASP A CA 1
ATOM 6448 C C . ASP A 1 823 ? -22.766 -62.094 -9.602 1 89.94 823 ASP A C 1
ATOM 6450 O O . ASP A 1 823 ? -21.922 -61.812 -8.734 1 89.94 823 ASP A O 1
ATOM 6454 N N . LYS A 1 824 ? -23.781 -62.938 -9.375 1 88.94 824 LYS A N 1
ATOM 6455 C CA . LYS A 1 824 ? -24 -63.562 -8.086 1 88.94 824 LYS A CA 1
ATOM 6456 C C . LYS A 1 824 ? -22.812 -64.438 -7.695 1 88.94 824 LYS A C 1
ATOM 6458 O O . LYS A 1 824 ? -22.547 -64.625 -6.508 1 88.94 824 LYS A O 1
ATOM 6463 N N . ASN A 1 825 ? -22.094 -65 -8.695 1 91.56 825 ASN A N 1
ATOM 6464 C CA . ASN A 1 825 ? -20.938 -65.812 -8.43 1 91.56 825 ASN A CA 1
ATOM 6465 C C . ASN A 1 825 ? -19.641 -65 -8.336 1 91.56 825 ASN A C 1
ATOM 6467 O O . ASN A 1 825 ? -18.562 -65.562 -8.18 1 91.56 825 ASN A O 1
ATOM 6471 N N . GLY A 1 826 ? -19.672 -63.719 -8.453 1 89.5 826 GLY A N 1
ATOM 6472 C CA . GLY A 1 826 ? -18.516 -62.875 -8.289 1 89.5 826 GLY A CA 1
ATOM 6473 C C . GLY A 1 826 ? -17.766 -62.594 -9.594 1 89.5 826 GLY A C 1
ATOM 6474 O O . GLY A 1 826 ? -16.688 -62.031 -9.586 1 89.5 826 GLY A O 1
ATOM 6475 N N . ASN A 1 827 ? -18.375 -63.094 -10.664 1 91.31 827 ASN A N 1
ATOM 6476 C CA . ASN A 1 827 ? -17.703 -62.906 -11.945 1 91.31 827 ASN A CA 1
ATOM 6477 C C . ASN A 1 827 ? -18.047 -61.594 -12.594 1 91.31 827 ASN A C 1
ATOM 6479 O O . ASN A 1 827 ? -19.156 -61.062 -12.414 1 91.31 827 ASN A O 1
ATOM 6483 N N . LYS A 1 828 ? -17.031 -61 -13.297 1 93.69 828 LYS A N 1
ATOM 6484 C CA . LYS A 1 828 ? -17.25 -59.75 -14.047 1 93.69 828 LYS A CA 1
ATOM 6485 C C . LYS A 1 828 ? -18 -60.031 -15.352 1 93.69 828 LYS A C 1
ATOM 6487 O O . LYS A 1 828 ? -17.516 -60.781 -16.219 1 93.69 828 LYS A O 1
ATOM 6492 N N . VAL A 1 829 ? -19.219 -59.625 -15.422 1 95.81 829 VAL A N 1
ATOM 6493 C CA . VAL A 1 829 ? -20.047 -59.781 -16.625 1 95.81 829 VAL A CA 1
ATOM 6494 C C . VAL A 1 829 ? -20.469 -58.375 -17.109 1 95.81 829 VAL A C 1
ATOM 6496 O O . VAL A 1 829 ? -20.281 -57.375 -16.406 1 95.81 829 VAL A O 1
ATOM 6499 N N . THR A 1 830 ? -21 -58.281 -18.312 1 97 830 THR A N 1
ATOM 6500 C CA . THR A 1 830 ? -21.375 -57 -18.891 1 97 830 THR A CA 1
ATOM 6501 C C . THR A 1 830 ? -22.859 -56.719 -18.688 1 97 830 THR A C 1
ATOM 6503 O O . THR A 1 830 ? -23.641 -57.656 -18.516 1 97 830 THR A O 1
ATOM 6506 N N . THR A 1 831 ? -23.234 -55.5 -18.484 1 96.94 831 THR A N 1
ATOM 6507 C CA . THR A 1 831 ? -24.609 -55.062 -18.406 1 96.94 831 THR A CA 1
ATOM 6508 C C . THR A 1 831 ? -24.812 -53.75 -19.172 1 96.94 831 THR A C 1
ATOM 6510 O O . THR A 1 831 ? -23.891 -52.938 -19.297 1 96.94 831 THR A O 1
ATOM 6513 N N . SER A 1 832 ? -25.984 -53.594 -19.75 1 97.25 832 SER A N 1
ATOM 6514 C CA . SER A 1 832 ? -26.328 -52.344 -20.422 1 97.25 832 SER A CA 1
ATOM 6515 C C . SER A 1 832 ? -27.188 -51.438 -19.516 1 97.25 832 SER A C 1
ATOM 6517 O O . SER A 1 832 ? -27.719 -50.438 -19.969 1 97.25 832 SER A O 1
ATOM 6519 N N . ASN A 1 833 ? -27.375 -51.906 -18.234 1 96.88 833 ASN A N 1
ATOM 6520 C CA . ASN A 1 833 ? -28.062 -51.094 -17.219 1 96.88 833 ASN A CA 1
ATOM 6521 C C . ASN A 1 833 ? -27.078 -50.406 -16.266 1 96.88 833 ASN A C 1
ATOM 6523 O O . ASN A 1 833 ? -26.516 -51.062 -15.391 1 96.88 833 ASN A O 1
ATOM 6527 N N . TYR A 1 834 ? -27.031 -49.094 -16.422 1 97.19 834 TYR A N 1
ATOM 6528 C CA . TYR A 1 834 ? -26.047 -48.344 -15.672 1 97.19 834 TYR A CA 1
ATOM 6529 C C . TYR A 1 834 ? -26.234 -48.531 -14.172 1 97.19 834 TYR A C 1
ATOM 6531 O O . TYR A 1 834 ? -25.266 -48.594 -13.422 1 97.19 834 TYR A O 1
ATOM 6539 N N . ALA A 1 835 ? -27.469 -48.594 -13.672 1 96.44 835 ALA A N 1
ATOM 6540 C CA . ALA A 1 835 ? -27.781 -48.688 -12.25 1 96.44 835 ALA A CA 1
ATOM 6541 C C . ALA A 1 835 ? -27.281 -50.031 -11.688 1 96.44 835 ALA A C 1
ATOM 6543 O O . ALA A 1 835 ? -27.016 -50.125 -10.492 1 96.44 835 ALA A O 1
ATOM 6544 N N . LYS A 1 836 ? -27.156 -50.969 -12.562 1 95.44 836 LYS A N 1
ATOM 6545 C CA . LYS A 1 836 ? -26.734 -52.312 -12.117 1 95.44 836 LYS A CA 1
ATOM 6546 C C . LYS A 1 836 ? -25.219 -52.469 -12.195 1 95.44 836 LYS A C 1
ATOM 6548 O O . LYS A 1 836 ? -24.672 -53.438 -11.688 1 95.44 836 LYS A O 1
ATOM 6553 N N . ALA A 1 837 ? -24.641 -51.531 -12.914 1 97.5 837 ALA A N 1
ATOM 6554 C CA . ALA A 1 837 ? -23.188 -51.625 -13.055 1 97.5 837 ALA A CA 1
ATOM 6555 C C . ALA A 1 837 ? -22.5 -51.5 -11.695 1 97.5 837 ALA A C 1
ATOM 6557 O O . ALA A 1 837 ? -22.953 -50.75 -10.828 1 97.5 837 ALA A O 1
ATOM 6558 N N . SER A 1 838 ? -21.375 -52.188 -11.492 1 95.81 838 SER A N 1
ATOM 6559 C CA . SER A 1 838 ? -20.594 -52.125 -10.25 1 95.81 838 SER A CA 1
ATOM 6560 C C . SER A 1 838 ? -19.453 -51.125 -10.367 1 95.81 838 SER A C 1
ATOM 6562 O O . SER A 1 838 ? -18.984 -50.844 -11.469 1 95.81 838 SER A O 1
ATOM 6564 N N . ASP A 1 839 ? -19.078 -50.594 -9.211 1 95.88 839 ASP A N 1
ATOM 6565 C CA . ASP A 1 839 ? -17.922 -49.719 -9.18 1 95.88 839 ASP A CA 1
ATOM 6566 C C . ASP A 1 839 ? -16.625 -50.5 -9.055 1 95.88 839 ASP A C 1
ATOM 6568 O O . ASP A 1 839 ? -16.562 -51.5 -8.344 1 95.88 839 ASP A O 1
ATOM 6572 N N . PHE A 1 840 ? -15.633 -50.125 -9.797 1 96.31 840 PHE A N 1
ATOM 6573 C CA . PHE A 1 840 ? -14.312 -50.75 -9.773 1 96.31 840 PHE A CA 1
ATOM 6574 C C . PHE A 1 840 ? -13.219 -49.688 -9.648 1 96.31 840 PHE A C 1
ATOM 6576 O O . PHE A 1 840 ? -13.469 -48.5 -9.867 1 96.31 840 PHE A O 1
ATOM 6583 N N . LYS A 1 841 ? -12.055 -50.094 -9.203 1 97 841 LYS A N 1
ATOM 6584 C CA . LYS A 1 841 ? -10.867 -49.25 -9.305 1 97 841 LYS A CA 1
ATOM 6585 C C . LYS A 1 841 ? -10.383 -49.156 -10.742 1 97 841 LYS A C 1
ATOM 6587 O O . LYS A 1 841 ? -10.055 -50.156 -11.367 1 97 841 LYS A O 1
ATOM 6592 N N . CYS A 1 842 ? -10.422 -48 -11.312 1 97.12 842 CYS A N 1
ATOM 6593 C CA . CYS A 1 842 ? -10.164 -47.781 -12.734 1 97.12 842 CYS A CA 1
ATOM 6594 C C . CYS A 1 842 ? -8.875 -47 -12.945 1 97.12 842 CYS A C 1
ATOM 6596 O O . CYS A 1 842 ? -8.859 -46.031 -13.703 1 97.12 842 CYS A O 1
ATOM 6598 N N . GLY A 1 843 ? -7.777 -47.312 -12.289 1 95.38 843 GLY A N 1
ATOM 6599 C CA . GLY A 1 843 ? -6.504 -46.656 -12.477 1 95.38 843 GLY A CA 1
ATOM 6600 C C . GLY A 1 843 ? -6.332 -45.438 -11.578 1 95.38 843 GLY A C 1
ATOM 6601 O O . GLY A 1 843 ? -7.07 -45.281 -10.602 1 95.38 843 GLY A O 1
ATOM 6602 N N . LYS A 1 844 ? -5.285 -44.562 -11.859 1 96.19 844 LYS A N 1
ATOM 6603 C CA . LYS A 1 844 ? -4.973 -43.406 -11.016 1 96.19 844 LYS A CA 1
ATOM 6604 C C . LYS A 1 844 ? -4.66 -42.188 -11.859 1 96.19 844 LYS A C 1
ATOM 6606 O O . LYS A 1 844 ? -4.324 -42.312 -13.039 1 96.19 844 LYS A O 1
ATOM 6611 N N . ALA A 1 845 ? -4.699 -41.031 -11.281 1 95.75 845 ALA A N 1
ATOM 6612 C CA . ALA A 1 845 ? -4.504 -39.781 -11.977 1 95.75 845 ALA A CA 1
ATOM 6613 C C . ALA A 1 845 ? -3.021 -39.469 -12.148 1 95.75 845 ALA A C 1
ATOM 6615 O O . ALA A 1 845 ? -2.598 -38.969 -13.203 1 95.75 845 ALA A O 1
ATOM 6616 N N . SER A 1 846 ? -2.174 -39.656 -11.195 1 94.75 846 SER A N 1
ATOM 6617 C CA . SER A 1 846 ? -0.765 -39.281 -11.203 1 94.75 846 SER A CA 1
ATOM 6618 C C . SER A 1 846 ? 0.028 -40.094 -12.211 1 94.75 846 SER A C 1
ATOM 6620 O O . SER A 1 846 ? -0.207 -41.312 -12.359 1 94.75 846 SER A O 1
ATOM 6622 N N . PRO A 1 847 ? 0.976 -39.469 -12.844 1 96.12 847 PRO A N 1
ATOM 6623 C CA . PRO A 1 847 ? 1.794 -40.219 -13.797 1 96.12 847 PRO A CA 1
ATOM 6624 C C . PRO A 1 847 ? 2.777 -41.156 -13.117 1 96.12 847 PRO A C 1
ATOM 6626 O O . PRO A 1 847 ? 3.133 -40.969 -11.953 1 96.12 847 PRO A O 1
ATOM 6629 N N . ASP A 1 848 ? 3.234 -42.125 -13.906 1 96.56 848 ASP A N 1
ATOM 6630 C CA . ASP A 1 848 ? 4.262 -43.031 -13.43 1 96.56 848 ASP A CA 1
ATOM 6631 C C . ASP A 1 848 ? 5.66 -42.469 -13.641 1 96.56 848 ASP A C 1
ATOM 6633 O O . ASP A 1 848 ? 6.582 -42.781 -12.883 1 96.56 848 ASP A O 1
ATOM 6637 N N . LEU A 1 849 ? 5.688 -41.781 -14.75 1 97.25 849 LEU A N 1
ATOM 6638 C CA . LEU A 1 849 ? 6.965 -41.219 -15.141 1 97.25 849 LEU A CA 1
ATOM 6639 C C . LEU A 1 849 ? 6.77 -39.844 -15.766 1 97.25 849 LEU A C 1
ATOM 6641 O O . LEU A 1 849 ? 5.859 -39.625 -16.578 1 97.25 849 LEU A O 1
ATOM 6645 N N . PHE A 1 850 ? 7.551 -38.875 -15.367 1 97.38 850 PHE A N 1
ATOM 6646 C CA . PHE A 1 850 ? 7.531 -37.562 -16.016 1 97.38 850 PHE A CA 1
ATOM 6647 C C . PHE A 1 850 ? 8.914 -36.938 -15.984 1 97.38 850 PHE A C 1
ATOM 6649 O O . PHE A 1 850 ? 9.797 -37.375 -15.242 1 97.38 850 PHE A O 1
ATOM 6656 N N . GLY A 1 851 ? 9.141 -35.938 -16.859 1 97.25 851 GLY A N 1
ATOM 6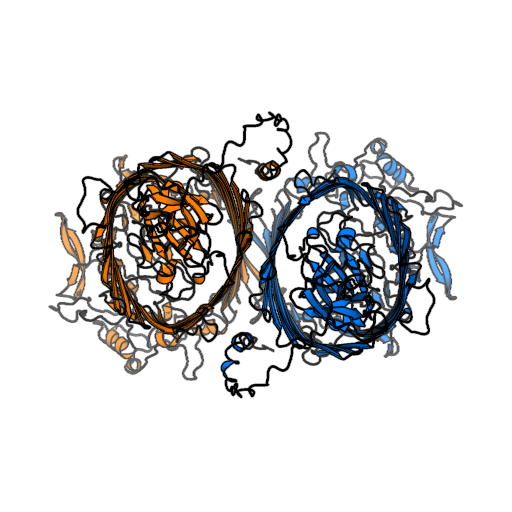657 C CA . GLY A 1 851 ? 10.43 -35.281 -16.938 1 97.25 851 GLY A CA 1
ATOM 6658 C C . GLY A 1 851 ? 10.555 -34.375 -18.141 1 97.25 851 GLY A C 1
ATOM 6659 O O . GLY A 1 851 ? 9.57 -33.812 -18.609 1 97.25 851 GLY A O 1
ATOM 6660 N N . SER A 1 852 ? 11.828 -34.125 -18.453 1 97.31 852 SER A N 1
ATOM 6661 C CA . SER A 1 852 ? 12.109 -33.219 -19.578 1 97.31 852 SER A CA 1
ATOM 6662 C C . SER A 1 852 ? 13.406 -33.625 -20.281 1 97.31 852 SER A C 1
ATOM 6664 O O . SER A 1 852 ? 14.242 -34.344 -19.703 1 97.31 852 SER A O 1
ATOM 6666 N N . ILE A 1 853 ? 13.523 -33.219 -21.5 1 97.56 853 ILE A N 1
ATOM 6667 C CA . ILE A 1 853 ? 14.734 -33.312 -22.297 1 97.56 853 ILE A CA 1
ATOM 6668 C C . ILE A 1 853 ? 15.07 -31.906 -22.844 1 97.56 853 ILE A C 1
ATOM 6670 O O . ILE A 1 853 ? 14.227 -31.25 -23.453 1 97.56 853 ILE A O 1
ATOM 6674 N N . SER A 1 854 ? 16.219 -31.531 -22.578 1 95.88 854 SER A N 1
ATOM 6675 C CA . SER A 1 854 ? 16.641 -30.234 -23.078 1 95.88 854 SER A CA 1
ATOM 6676 C C . SER A 1 854 ? 17.938 -30.328 -23.859 1 95.88 854 SER A C 1
ATOM 6678 O O . SER A 1 854 ? 18.766 -31.219 -23.594 1 95.88 854 SER A O 1
ATOM 6680 N N . THR A 1 855 ? 18.156 -29.484 -24.797 1 95.88 855 THR A N 1
ATOM 6681 C CA . THR A 1 855 ? 19.391 -29.453 -25.578 1 95.88 855 THR A CA 1
ATOM 6682 C C . THR A 1 855 ? 19.828 -28 -25.828 1 95.88 855 THR A C 1
ATOM 6684 O O . THR A 1 855 ? 18.984 -27.109 -25.953 1 95.88 855 THR A O 1
ATOM 6687 N N . ALA A 1 856 ? 21.062 -27.797 -25.781 1 95.25 856 ALA A N 1
ATOM 6688 C CA . ALA A 1 856 ? 21.672 -26.5 -26.062 1 95.25 856 ALA A CA 1
ATOM 6689 C C . ALA A 1 856 ? 22.828 -26.625 -27.047 1 95.25 856 ALA A C 1
ATOM 6691 O O . ALA A 1 856 ? 23.719 -27.469 -26.875 1 95.25 856 ALA A O 1
ATOM 6692 N N . LEU A 1 857 ? 22.734 -25.891 -28.094 1 96.31 857 LEU A N 1
ATOM 6693 C CA . LEU A 1 857 ? 23.75 -25.859 -29.125 1 96.31 857 LEU A CA 1
ATOM 6694 C C . LEU A 1 857 ? 24.266 -24.438 -29.328 1 96.31 857 LEU A C 1
ATOM 6696 O O . LEU A 1 857 ? 23.484 -23.484 -29.375 1 96.31 857 LEU A O 1
ATOM 6700 N N . SER A 1 858 ? 25.516 -24.312 -29.266 1 94.88 858 SER A N 1
ATOM 6701 C CA . SER A 1 858 ? 26.141 -23.031 -29.578 1 94.88 858 SER A CA 1
ATOM 6702 C C . SER A 1 858 ? 27.172 -23.172 -30.688 1 94.88 858 SER A C 1
ATOM 6704 O O . SER A 1 858 ? 28 -24.078 -30.656 1 94.88 858 SER A O 1
ATOM 6706 N N . TYR A 1 859 ? 27.109 -22.375 -31.656 1 96.12 859 TYR A N 1
ATOM 6707 C CA . TYR A 1 859 ? 28.062 -22.312 -32.75 1 96.12 859 TYR A CA 1
ATOM 6708 C C . TYR A 1 859 ? 28.516 -20.875 -33 1 96.12 859 TYR A C 1
ATOM 6710 O O . TYR A 1 859 ? 27.766 -20.062 -33.562 1 96.12 859 TYR A O 1
ATOM 6718 N N . LYS A 1 860 ? 29.672 -20.484 -32.625 1 93.62 860 LYS A N 1
ATOM 6719 C CA . LYS A 1 860 ? 30.219 -19.141 -32.719 1 93.62 860 LYS A CA 1
ATOM 6720 C C . LYS A 1 860 ? 29.266 -18.125 -32.094 1 93.62 860 LYS A C 1
ATOM 6722 O O . LYS A 1 860 ? 28.906 -18.25 -30.906 1 93.62 860 LYS A O 1
ATOM 6727 N N . SER A 1 861 ? 28.609 -17.281 -32.969 1 93.44 861 SER A N 1
ATOM 6728 C CA . SER A 1 861 ? 27.766 -16.234 -32.438 1 93.44 861 SER A CA 1
ATOM 6729 C C . SER A 1 861 ? 26.297 -16.672 -32.344 1 93.44 861 SER A C 1
ATOM 6731 O O . SER A 1 861 ? 25.453 -15.938 -31.844 1 93.44 861 SER A O 1
ATOM 6733 N N . PHE A 1 862 ? 26.016 -17.922 -32.812 1 96.38 862 PHE A N 1
ATOM 6734 C CA . PHE A 1 862 ? 24.656 -18.438 -32.781 1 96.38 862 PHE A CA 1
ATOM 6735 C C . PHE A 1 862 ? 24.469 -19.391 -31.594 1 96.38 862 PHE A C 1
ATOM 6737 O O . PHE A 1 862 ? 25.375 -20.125 -31.234 1 96.38 862 PHE A O 1
ATOM 6744 N N . ASP A 1 863 ? 23.344 -19.344 -31.031 1 94.25 863 ASP A N 1
ATOM 6745 C CA . ASP A 1 863 ? 22.984 -20.344 -30.031 1 94.25 863 ASP A CA 1
ATOM 6746 C C . ASP A 1 863 ? 21.562 -20.844 -30.234 1 94.25 863 ASP A C 1
ATOM 6748 O O . ASP A 1 863 ? 20.703 -20.109 -30.734 1 94.25 863 ASP A O 1
ATOM 6752 N N . LEU A 1 864 ? 21.297 -22.078 -29.969 1 96.25 864 LEU A N 1
ATOM 6753 C CA . LEU A 1 864 ? 20.016 -22.75 -30.062 1 96.25 864 LEU A CA 1
ATOM 6754 C C . LEU A 1 864 ? 19.703 -23.531 -28.797 1 96.25 864 LEU A C 1
ATOM 6756 O O . LEU A 1 864 ? 20.547 -24.297 -28.312 1 96.25 864 LEU A O 1
ATOM 6760 N N . HIS A 1 865 ? 18.562 -23.297 -28.266 1 96.06 865 HIS A N 1
ATOM 6761 C CA . HIS A 1 865 ? 18.109 -24 -27.062 1 96.06 865 HIS A CA 1
ATOM 6762 C C . HIS A 1 865 ? 16.719 -24.578 -27.266 1 96.06 865 HIS A C 1
ATOM 6764 O O . HIS A 1 865 ? 15.812 -23.875 -27.734 1 96.06 865 HIS A O 1
ATOM 6770 N N . ALA A 1 866 ? 16.5 -25.812 -26.938 1 96.62 866 ALA A N 1
ATOM 6771 C CA . ALA A 1 866 ? 15.195 -26.453 -27 1 96.62 866 ALA A CA 1
ATOM 6772 C C . ALA A 1 866 ? 14.891 -27.219 -25.719 1 96.62 866 ALA A C 1
ATOM 6774 O O . ALA A 1 866 ? 15.789 -27.828 -25.125 1 96.62 866 ALA A O 1
ATOM 6775 N N . ASN A 1 867 ? 13.648 -27.156 -25.297 1 96.44 867 ASN A N 1
ATOM 6776 C CA . ASN A 1 867 ? 13.195 -27.844 -24.094 1 96.44 867 ASN A CA 1
ATOM 6777 C C . ASN A 1 867 ? 11.922 -28.656 -24.359 1 96.44 867 ASN A C 1
ATOM 6779 O O . ASN A 1 867 ? 10.891 -28.078 -24.719 1 96.44 867 ASN A O 1
ATOM 6783 N N . PHE A 1 868 ? 11.984 -29.938 -24.125 1 97.38 868 PHE A N 1
ATOM 6784 C CA . PHE A 1 868 ? 10.852 -30.844 -24.25 1 97.38 868 PHE A CA 1
ATOM 6785 C C . PHE A 1 868 ? 10.375 -31.312 -22.891 1 97.38 868 PHE A C 1
ATOM 6787 O O . PHE A 1 868 ? 11.195 -31.578 -22 1 97.38 868 PHE A O 1
ATOM 6794 N N . GLY A 1 869 ? 9.07 -31.375 -22.688 1 96.88 869 GLY A N 1
ATOM 6795 C CA . GLY A 1 869 ? 8.477 -32 -21.516 1 96.88 869 GLY A CA 1
ATOM 6796 C C . GLY A 1 869 ? 7.66 -33.25 -21.844 1 96.88 869 GLY A C 1
ATOM 6797 O O . GLY A 1 869 ? 7.043 -33.312 -22.922 1 96.88 869 GLY A O 1
ATOM 6798 N N . TYR A 1 870 ? 7.641 -34.219 -20.922 1 97.62 870 TYR A N 1
ATOM 6799 C CA . TYR A 1 870 ? 6.844 -35.406 -21.156 1 97.62 870 TYR A CA 1
ATOM 6800 C C . TYR A 1 870 ? 6.254 -35.938 -19.859 1 97.62 870 TYR A C 1
ATOM 6802 O O . TYR A 1 870 ? 6.742 -35.656 -18.781 1 97.62 870 TYR A O 1
ATOM 6810 N N . SER A 1 871 ? 5.207 -36.688 -19.906 1 97.38 871 SER A N 1
ATOM 6811 C CA . SER A 1 871 ? 4.516 -37.406 -18.844 1 97.38 871 SER A CA 1
ATOM 6812 C C . SER A 1 871 ? 3.875 -38.688 -19.359 1 97.38 871 SER A C 1
ATOM 6814 O O . SER A 1 871 ? 3.258 -38.688 -20.422 1 97.38 871 SER A O 1
ATOM 6816 N N . ILE A 1 872 ? 4.066 -39.781 -18.562 1 97.56 872 ILE A N 1
ATOM 6817 C CA . ILE A 1 872 ? 3.6 -41.094 -19.016 1 97.56 872 ILE A CA 1
ATOM 6818 C C . ILE A 1 872 ? 2.926 -41.844 -17.859 1 97.56 872 ILE A C 1
ATOM 6820 O O . ILE A 1 872 ? 3.443 -41.875 -16.75 1 97.56 872 ILE A O 1
ATOM 6824 N N . GLY A 1 873 ? 1.802 -42.438 -18.156 1 96.75 873 GLY A N 1
ATOM 6825 C CA . GLY A 1 873 ? 1.222 -43.406 -17.25 1 96.75 873 GLY A CA 1
ATOM 6826 C C . GLY A 1 873 ? 0.107 -42.844 -16.391 1 96.75 873 GLY A C 1
ATOM 6827 O O . GLY A 1 873 ? -0.481 -43.531 -15.57 1 96.75 873 GLY A O 1
ATOM 6828 N N . GLY A 1 874 ? -0.237 -41.656 -16.484 1 96.12 874 GLY A N 1
ATOM 6829 C CA . GLY A 1 874 ? -1.345 -41.062 -15.75 1 96.12 874 GLY A CA 1
ATOM 6830 C C . GLY A 1 874 ? -2.637 -41.031 -16.547 1 96.12 874 GLY A C 1
ATOM 6831 O O . GLY A 1 874 ? -2.656 -41.375 -17.719 1 96.12 874 GLY A O 1
ATOM 6832 N N . GLN A 1 875 ? -3.723 -40.656 -15.789 1 97.56 875 GLN A N 1
ATOM 6833 C CA . GLN A 1 875 ? -5.02 -40.562 -16.453 1 97.56 875 GLN A CA 1
ATOM 6834 C C . GLN A 1 875 ? -5.707 -39.219 -16.125 1 97.56 875 GLN A C 1
ATOM 6836 O O . GLN A 1 875 ? -5.465 -38.656 -15.07 1 97.56 875 GLN A O 1
ATOM 6841 N N . ILE A 1 876 ? -6.465 -38.75 -17.062 1 97.56 876 ILE A N 1
ATOM 6842 C CA . ILE A 1 876 ? -7.332 -37.594 -16.891 1 97.56 876 ILE A CA 1
ATOM 6843 C C . ILE A 1 876 ? -8.789 -38 -17.031 1 97.56 876 ILE A C 1
ATOM 6845 O O . ILE A 1 876 ? -9.141 -38.781 -17.922 1 97.56 876 ILE A O 1
ATOM 6849 N N . TYR A 1 877 ? -9.578 -37.625 -16.047 1 98.06 877 TYR A N 1
ATOM 6850 C CA . TYR A 1 877 ? -11.016 -37.781 -16.25 1 98.06 877 TYR A CA 1
ATOM 6851 C C . TYR A 1 877 ? -11.586 -36.656 -17.094 1 98.06 877 TYR A C 1
ATOM 6853 O O . TYR A 1 877 ? -11.633 -35.5 -16.641 1 98.06 877 TYR A O 1
ATOM 6861 N N . SER A 1 878 ? -12.031 -36.969 -18.234 1 97.62 878 SER A N 1
ATOM 6862 C CA . SER A 1 878 ? -12.539 -35.969 -19.188 1 97.62 878 SER A CA 1
ATOM 6863 C C . SER A 1 878 ? -14.023 -35.719 -18.953 1 97.62 878 SER A C 1
ATOM 6865 O O . SER A 1 878 ? -14.867 -36.125 -19.75 1 97.62 878 SER A O 1
ATOM 6867 N N . TYR A 1 879 ? -14.273 -34.906 -18.016 1 97.69 879 TYR A N 1
ATOM 6868 C CA . TYR A 1 879 ? -15.664 -34.562 -17.734 1 97.69 879 TYR A CA 1
ATOM 6869 C C . TYR A 1 879 ? -16.312 -33.875 -18.938 1 97.69 879 TYR A C 1
ATOM 6871 O O . TYR A 1 879 ? -17.516 -34.062 -19.188 1 97.69 879 TYR A O 1
ATOM 6879 N N . TYR A 1 880 ? -15.641 -33.094 -19.719 1 96.69 880 TYR A N 1
ATOM 6880 C CA . TYR A 1 880 ? -16.219 -32.406 -20.875 1 96.69 880 TYR A CA 1
ATOM 6881 C C . TYR A 1 880 ? -16.828 -33.406 -21.859 1 96.69 880 TYR A C 1
ATOM 6883 O O . TYR A 1 880 ? -17.797 -33.094 -22.547 1 96.69 880 TYR A O 1
ATOM 6891 N N . ARG A 1 881 ? -16.359 -34.562 -21.969 1 97.12 881 ARG A N 1
ATOM 6892 C CA . ARG A 1 881 ? -16.906 -35.562 -22.875 1 97.12 881 ARG A CA 1
ATOM 6893 C C . ARG A 1 881 ? -18.281 -36.062 -22.391 1 97.12 881 ARG A C 1
ATOM 6895 O O . ARG A 1 881 ? -19.109 -36.469 -23.203 1 97.12 881 ARG A O 1
ATOM 6902 N N . GLN A 1 882 ? -18.484 -36.031 -21.031 1 96.81 882 GLN A N 1
ATOM 6903 C CA . GLN A 1 882 ? -19.828 -36.312 -20.547 1 96.81 882 GLN A CA 1
ATOM 6904 C C . GLN A 1 882 ? -20.859 -35.406 -21.172 1 96.81 882 GLN A C 1
ATOM 6906 O O . GLN A 1 882 ? -22.016 -35.781 -21.359 1 96.81 882 GLN A O 1
ATOM 6911 N N . GLU A 1 883 ? -20.391 -34.281 -21.469 1 96.38 883 GLU A N 1
ATOM 6912 C CA . GLU A 1 883 ? -21.312 -33.281 -21.969 1 96.38 883 GLU A CA 1
ATOM 6913 C C . GLU A 1 883 ? -21.25 -33.188 -23.484 1 96.38 883 GLU A C 1
ATOM 6915 O O . GLU A 1 883 ? -22.281 -33.062 -24.156 1 96.38 883 GLU A O 1
ATOM 6920 N N . PHE A 1 884 ? -20.109 -33.219 -24.109 1 96.94 884 PHE A N 1
ATOM 6921 C CA . PHE A 1 884 ? -19.922 -32.938 -25.531 1 96.94 884 PHE A CA 1
ATOM 6922 C C . PHE A 1 884 ? -19.828 -34.219 -26.328 1 96.94 884 PHE A C 1
ATOM 6924 O O . PHE A 1 884 ? -19.766 -34.188 -27.562 1 96.94 884 PHE A O 1
ATOM 6931 N N . ASP A 1 885 ? -19.703 -35.281 -25.781 1 96.56 885 ASP A N 1
ATOM 6932 C CA . ASP A 1 885 ? -19.672 -36.625 -26.359 1 96.56 885 ASP A CA 1
ATOM 6933 C C . ASP A 1 885 ? -20.703 -37.531 -25.688 1 96.56 885 ASP A C 1
ATOM 6935 O O . ASP A 1 885 ? -20.344 -38.594 -25.188 1 96.56 885 ASP A O 1
ATOM 6939 N N . SER A 1 886 ? -21.984 -37.156 -25.781 1 96.19 886 SER A N 1
ATOM 6940 C CA . SER A 1 886 ? -23 -37.75 -24.922 1 96.19 886 SER A CA 1
ATOM 6941 C C . SER A 1 886 ? -23.984 -38.594 -25.719 1 96.19 886 SER A C 1
ATOM 6943 O O . SER A 1 886 ? -25.078 -38.875 -25.25 1 96.19 886 SER A O 1
ATOM 6945 N N . ASP A 1 887 ? -23.766 -38.812 -26.938 1 96.69 887 ASP A N 1
ATOM 6946 C CA . ASP A 1 887 ? -24.562 -39.719 -27.766 1 96.69 887 ASP A CA 1
ATOM 6947 C C . ASP A 1 887 ? -26.016 -39.25 -27.875 1 96.69 887 ASP A C 1
ATOM 6949 O O . ASP A 1 887 ? -26.938 -40.062 -27.906 1 96.69 887 ASP A O 1
ATOM 6953 N N . GLY A 1 888 ? -26.219 -37.938 -27.734 1 95.5 888 GLY A N 1
ATOM 6954 C CA . GLY A 1 888 ? -27.531 -37.312 -27.922 1 95.5 888 GLY A CA 1
ATOM 6955 C C . GLY A 1 888 ? -28.266 -37.094 -26.625 1 95.5 888 GLY A C 1
ATOM 6956 O O . GLY A 1 888 ? -29.406 -36.625 -26.625 1 95.5 888 GLY A O 1
ATOM 6957 N N . ALA A 1 889 ? -27.656 -37.344 -25.484 1 95.44 889 ALA A N 1
ATOM 6958 C CA . ALA A 1 889 ? -28.297 -37.156 -24.188 1 95.44 889 ALA A CA 1
ATOM 6959 C C . ALA A 1 889 ? -28.656 -35.688 -23.953 1 95.44 889 ALA A C 1
ATOM 6961 O O . ALA A 1 889 ? -29.656 -35.375 -23.281 1 95.44 889 ALA A O 1
ATOM 6962 N N . TYR A 1 890 ? -27.859 -34.812 -24.406 1 92.31 890 TYR A N 1
ATOM 6963 C CA . TYR A 1 890 ? -28.078 -33.375 -24.234 1 92.31 890 TYR A CA 1
ATOM 6964 C C . TYR A 1 890 ? -28.422 -32.719 -25.562 1 92.31 890 TYR A C 1
ATOM 6966 O O . TYR A 1 890 ? -28 -31.594 -25.828 1 92.31 890 TYR A O 1
ATOM 6974 N N . ALA A 1 891 ? -29.141 -33.438 -26.312 1 87.31 891 ALA A N 1
ATOM 6975 C CA . ALA A 1 891 ? -29.562 -32.906 -27.594 1 87.31 891 ALA A CA 1
ATOM 6976 C C . ALA A 1 891 ? -30.516 -31.734 -27.406 1 87.31 891 ALA A C 1
ATOM 6978 O O . ALA A 1 891 ? -31.438 -31.797 -26.594 1 87.31 891 ALA A O 1
ATOM 6979 N N . GLY A 1 892 ? -30.156 -30.562 -28.031 1 83.12 892 GLY A N 1
ATOM 6980 C CA . GLY A 1 892 ? -31.016 -29.391 -28 1 83.12 892 GLY A CA 1
ATOM 6981 C C . GLY A 1 892 ? -30.438 -28.25 -27.172 1 83.12 892 GLY A C 1
ATOM 6982 O O . GLY A 1 892 ? -30.938 -27.125 -27.219 1 83.12 892 GLY A O 1
ATOM 6983 N N . ASP A 1 893 ? -29.438 -28.578 -26.453 1 89.06 893 ASP A N 1
ATOM 6984 C CA . ASP A 1 893 ? -29.047 -27.5 -25.547 1 89.06 893 ASP A CA 1
ATOM 6985 C C . ASP A 1 893 ? -27.562 -27.172 -25.703 1 89.06 893 ASP A C 1
ATOM 6987 O O . ASP A 1 893 ? -27.109 -26.094 -25.297 1 89.06 893 ASP A O 1
ATOM 6991 N N . ARG A 1 894 ? -26.781 -28.125 -26.234 1 95.38 894 ARG A N 1
ATOM 6992 C CA . ARG A 1 894 ? -25.359 -27.828 -26.344 1 95.38 894 ARG A CA 1
ATOM 6993 C C . ARG A 1 894 ? -24.75 -28.531 -27.562 1 95.38 894 ARG A C 1
ATOM 6995 O O . ARG A 1 894 ? -25.297 -29.516 -28.062 1 95.38 894 ARG A O 1
ATOM 7002 N N . ASN A 1 895 ? -23.656 -27.984 -28.047 1 96.75 895 ASN A N 1
ATOM 7003 C CA . ASN A 1 895 ? -22.891 -28.562 -29.156 1 96.75 895 ASN A CA 1
ATOM 7004 C C . ASN A 1 895 ? -22.219 -29.859 -28.766 1 96.75 895 ASN A C 1
ATOM 7006 O O . ASN A 1 895 ? -22.234 -30.25 -27.594 1 96.75 895 ASN A O 1
ATOM 7010 N N . GLN A 1 896 ? -21.797 -30.594 -29.719 1 96.81 896 GLN A N 1
ATOM 7011 C CA . GLN A 1 896 ? -21.078 -31.844 -29.516 1 96.81 896 GLN A CA 1
ATOM 7012 C C . GLN A 1 896 ? -19.719 -31.828 -30.219 1 96.81 896 GLN A C 1
ATOM 7014 O O . GLN A 1 896 ? -19.516 -31.062 -31.156 1 96.81 896 GLN A O 1
ATOM 7019 N N . MET A 1 897 ? -18.875 -32.688 -29.719 1 96.81 897 MET A N 1
ATOM 7020 C CA . MET A 1 897 ? -17.531 -32.719 -30.297 1 96.81 897 MET A CA 1
ATOM 7021 C C . MET A 1 897 ? -17.484 -33.688 -31.469 1 96.81 897 MET A C 1
ATOM 7023 O O . MET A 1 897 ? -18.266 -34.656 -31.516 1 96.81 897 MET A O 1
ATOM 7027 N N . LYS A 1 898 ? -16.562 -33.406 -32.375 1 95.88 898 LYS A N 1
ATOM 7028 C CA . LYS A 1 898 ? -16.281 -34.344 -33.438 1 95.88 898 LYS A CA 1
ATOM 7029 C C . LYS A 1 898 ? -15.602 -35.625 -32.906 1 95.88 898 LYS A C 1
ATOM 7031 O O . LYS A 1 898 ? -14.805 -35.531 -31.969 1 95.88 898 LYS A O 1
ATOM 7036 N N . LEU A 1 899 ? -15.977 -36.75 -33.5 1 95.19 899 LEU A N 1
ATOM 7037 C CA . LEU A 1 899 ? -15.273 -37.969 -33.125 1 95.19 899 LEU A CA 1
ATOM 7038 C C . LEU A 1 899 ? -13.82 -37.938 -33.562 1 95.19 899 LEU A C 1
ATOM 7040 O O . LEU A 1 899 ? -13.523 -37.469 -34.656 1 95.19 899 LEU A O 1
ATOM 7044 N N . GLN A 1 900 ? -13.016 -38.312 -32.75 1 93.25 900 GLN A N 1
ATOM 7045 C CA . GLN A 1 900 ? -11.594 -38.344 -33.062 1 93.25 900 GLN A CA 1
ATOM 7046 C C . GLN A 1 900 ? -11.289 -39.469 -34.062 1 93.25 900 GLN A C 1
ATOM 7048 O O . GLN A 1 900 ? -12.117 -40.375 -34.281 1 93.25 900 GLN A O 1
ATOM 7053 N N . ASN A 1 901 ? -10.031 -39.344 -34.594 1 90.69 901 ASN A N 1
ATOM 7054 C CA . ASN A 1 901 ? -9.602 -40.406 -35.5 1 90.69 901 ASN A CA 1
ATOM 7055 C C . ASN A 1 901 ? -9.602 -41.75 -34.781 1 90.69 901 ASN A C 1
ATOM 7057 O O . ASN A 1 901 ? -9.062 -41.906 -33.688 1 90.69 901 ASN A O 1
ATOM 7061 N N . GLY A 1 902 ? -10.18 -42.656 -35.375 1 91.12 902 GLY A N 1
ATOM 7062 C CA . GLY A 1 902 ? -10.25 -43.969 -34.812 1 91.12 902 GLY A CA 1
ATOM 7063 C C . GLY A 1 902 ? -11.539 -44.25 -34.062 1 91.12 902 GLY A C 1
ATOM 7064 O O . GLY A 1 902 ? -11.852 -45.406 -33.719 1 91.12 902 GLY A O 1
ATOM 7065 N N . TRP A 1 903 ? -12.258 -43.188 -33.719 1 95.69 903 TRP A N 1
ATOM 7066 C CA . TRP A 1 903 ? -13.547 -43.375 -33.031 1 95.69 903 TRP A CA 1
ATOM 7067 C C . TRP A 1 903 ? -14.664 -43.562 -34.031 1 95.69 903 TRP A C 1
ATOM 7069 O O . TRP A 1 903 ? -14.703 -42.906 -35.094 1 95.69 903 TRP A O 1
ATOM 7079 N N . THR A 1 904 ? -15.57 -44.531 -33.75 1 95.5 904 THR A N 1
ATOM 7080 C CA . THR A 1 904 ? -16.703 -44.781 -34.625 1 95.5 904 THR A CA 1
ATOM 7081 C C . THR A 1 904 ? -17.984 -44.969 -33.812 1 95.5 904 THR A C 1
ATOM 7083 O O . THR A 1 904 ? -17.953 -45.438 -32.688 1 95.5 904 THR A O 1
ATOM 7086 N N . ARG A 1 905 ? -19.047 -44.688 -34.406 1 96.19 905 ARG A N 1
ATOM 7087 C CA . ARG A 1 905 ? -20.359 -44.812 -33.781 1 96.19 905 ARG A CA 1
ATOM 7088 C C . ARG A 1 905 ? -21.094 -46.062 -34.281 1 96.19 905 ARG A C 1
ATOM 7090 O O . ARG A 1 905 ? -21.047 -46.344 -35.5 1 96.19 905 ARG A O 1
ATOM 7097 N N . TRP A 1 906 ? -21.828 -46.75 -33.438 1 97 906 TRP A N 1
ATOM 7098 C CA . TRP A 1 906 ? -22.641 -47.906 -33.781 1 97 906 TRP A CA 1
ATOM 7099 C C . TRP A 1 906 ? -23.828 -47.5 -34.656 1 97 906 TRP A C 1
ATOM 7101 O O . TRP A 1 906 ? -24.547 -46.562 -34.344 1 97 906 TRP A O 1
ATOM 7111 N N . GLN A 1 907 ? -24.078 -48.219 -35.719 1 93 907 GLN A N 1
ATOM 7112 C CA . GLN A 1 907 ? -25.156 -47.906 -36.656 1 93 907 GLN A CA 1
ATOM 7113 C C . GLN A 1 907 ? -26.078 -49.094 -36.875 1 93 907 GLN A C 1
ATOM 7115 O O . GLN A 1 907 ? -27.281 -48.938 -37.062 1 93 907 GLN A O 1
ATOM 7120 N N . LYS A 1 908 ? -25.438 -50.281 -36.875 1 93.5 908 LYS A N 1
ATOM 7121 C CA . LYS A 1 908 ? -26.203 -51.5 -37.156 1 93.5 908 LYS A CA 1
ATOM 7122 C C . LYS A 1 908 ? -25.656 -52.688 -36.375 1 93.5 908 LYS A C 1
ATOM 7124 O O . LYS A 1 908 ? -24.516 -52.625 -35.906 1 93.5 908 LYS A O 1
ATOM 7129 N N . PRO A 1 909 ? -26.469 -53.688 -36.312 1 94.56 909 PRO A N 1
ATOM 7130 C CA . PRO A 1 909 ? -26.016 -54.875 -35.562 1 94.56 909 PRO A CA 1
ATOM 7131 C C . PRO A 1 909 ? -24.719 -55.438 -36.125 1 94.56 909 PRO A C 1
ATOM 7133 O O . PRO A 1 909 ? -24.516 -55.5 -37.312 1 94.56 909 PRO A O 1
ATOM 7136 N N . ASN A 1 910 ? -23.766 -55.844 -35.312 1 93.12 910 ASN A N 1
ATOM 7137 C CA . ASN A 1 910 ? -22.469 -56.469 -35.562 1 93.12 910 ASN A CA 1
ATOM 7138 C C . ASN A 1 910 ? -21.391 -55.438 -35.844 1 93.12 910 ASN A C 1
ATOM 7140 O O . ASN A 1 910 ? -20.234 -55.781 -36.125 1 93.12 910 ASN A O 1
ATOM 7144 N N . ASP A 1 911 ? -21.75 -54.125 -35.656 1 94.81 911 ASP A N 1
ATOM 7145 C CA . ASP A 1 911 ? -20.734 -53.094 -35.75 1 94.81 911 ASP A CA 1
ATOM 7146 C C . ASP A 1 911 ? -19.797 -53.125 -34.531 1 94.81 911 ASP A C 1
ATOM 7148 O O . ASP A 1 911 ? -20.266 -53.219 -33.375 1 94.81 911 ASP A O 1
ATOM 7152 N N . GLU A 1 912 ? -18.547 -53.094 -34.844 1 93.88 912 GLU A N 1
ATOM 7153 C CA . GLU A 1 912 ? -17.578 -52.812 -33.781 1 93.88 912 GLU A CA 1
ATOM 7154 C C . GLU A 1 912 ? -17.312 -51.344 -33.656 1 93.88 912 GLU A C 1
ATOM 7156 O O . GLU A 1 912 ? -16.531 -50.75 -34.438 1 93.88 912 GLU A O 1
ATOM 7161 N N . ALA A 1 913 ? -17.938 -50.75 -32.688 1 96.25 913 ALA A N 1
ATOM 7162 C CA . ALA A 1 913 ? -17.891 -49.312 -32.562 1 96.25 913 ALA A CA 1
ATOM 7163 C C . ALA A 1 913 ? -17.359 -48.875 -31.172 1 96.25 913 ALA A C 1
ATOM 7165 O O . ALA A 1 913 ? -17.484 -49.625 -30.203 1 96.25 913 ALA A O 1
ATOM 7166 N N . THR A 1 914 ? -16.781 -47.75 -31.156 1 96.19 914 THR A N 1
ATOM 7167 C CA . THR A 1 914 ? -16.281 -47.188 -29.891 1 96.19 914 THR A CA 1
ATOM 7168 C C . THR A 1 914 ? -17.391 -46.375 -29.203 1 96.19 914 THR A C 1
ATOM 7170 O O . THR A 1 914 ? -17.328 -46.188 -27.984 1 96.19 914 THR A O 1
ATOM 7173 N N . HIS A 1 915 ? -18.312 -45.875 -29.984 1 97.44 915 HIS A N 1
ATOM 7174 C CA . HIS A 1 915 ? -19.406 -45.062 -29.453 1 97.44 915 HIS A CA 1
ATOM 7175 C C . HIS A 1 915 ? -20.75 -45.781 -29.656 1 97.44 915 HIS A C 1
ATOM 7177 O O . HIS A 1 915 ? -20.984 -46.375 -30.703 1 97.44 915 HIS A O 1
ATOM 7183 N N . PRO A 1 916 ? -21.594 -45.656 -28.594 1 97.38 916 PRO A N 1
ATOM 7184 C CA . PRO A 1 916 ? -22.922 -46.281 -28.672 1 97.38 916 PRO A CA 1
ATOM 7185 C C . PRO A 1 916 ? -23.828 -45.594 -29.703 1 97.38 916 PRO A C 1
ATOM 7187 O O . PRO A 1 916 ? -23.438 -44.594 -30.312 1 97.38 916 PRO A O 1
ATOM 7190 N N . ARG A 1 917 ? -25 -46.188 -29.844 1 96.38 917 ARG A N 1
ATOM 7191 C CA . ARG A 1 917 ? -26.016 -45.594 -30.719 1 96.38 917 ARG A CA 1
ATOM 7192 C C . ARG A 1 917 ? -26.406 -44.219 -30.25 1 96.38 917 ARG A C 1
ATOM 7194 O O . ARG A 1 917 ? -26.422 -43.938 -29.047 1 96.38 917 ARG A O 1
ATOM 7201 N N . ALA A 1 918 ? -26.672 -43.375 -31.172 1 96.31 918 ALA A N 1
ATOM 7202 C CA . ALA A 1 918 ? -27.109 -42.031 -30.859 1 96.31 918 ALA A CA 1
ATOM 7203 C C . ALA A 1 918 ? -28.625 -41.906 -30.969 1 96.31 918 ALA A C 1
ATOM 7205 O O . ALA A 1 918 ? -29.219 -42.406 -31.938 1 96.31 918 ALA A O 1
ATOM 7206 N N . LEU A 1 919 ? -29.234 -41.312 -29.906 1 96.56 919 LEU A N 1
ATOM 7207 C CA . LEU A 1 919 ? -30.672 -41.094 -29.859 1 96.56 919 LEU A CA 1
ATOM 7208 C C . LEU A 1 919 ? -30.984 -39.688 -29.391 1 96.56 919 LEU A C 1
ATOM 7210 O O . LEU A 1 919 ? -30.234 -39.094 -28.594 1 96.56 919 LEU A O 1
ATOM 7214 N N . TYR A 1 920 ? -32.031 -39.156 -29.984 1 95.44 920 TYR A N 1
ATOM 7215 C CA . TYR A 1 920 ? -32.562 -37.906 -29.438 1 95.44 920 TYR A CA 1
ATOM 7216 C C . TYR A 1 920 ? -33.062 -38.094 -28.016 1 95.44 920 TYR A C 1
ATOM 7218 O O . TYR A 1 920 ? -33.906 -38.969 -27.766 1 95.44 920 TYR A O 1
ATOM 7226 N N . ASN A 1 921 ? -32.531 -37.281 -27.047 1 94.25 921 ASN A N 1
ATOM 7227 C CA . ASN A 1 921 ? -32.844 -37.469 -25.625 1 94.25 921 ASN A CA 1
ATOM 7228 C C . ASN A 1 921 ? -32.5 -38.875 -25.156 1 94.25 921 ASN A C 1
ATOM 7230 O O . ASN A 1 921 ? -33.312 -39.562 -24.578 1 94.25 921 ASN A O 1
ATOM 7234 N N . ASN A 1 922 ? -31.328 -39.219 -25.438 1 96.31 922 ASN A N 1
ATOM 7235 C CA . ASN A 1 922 ? -30.844 -40.562 -25.188 1 96.31 922 ASN A CA 1
ATOM 7236 C C . ASN A 1 922 ? -30.906 -40.906 -23.703 1 96.31 922 ASN A C 1
ATOM 7238 O O . ASN A 1 922 ? -30.266 -40.25 -22.875 1 96.31 922 ASN A O 1
ATOM 7242 N N . GLN A 1 923 ? -31.562 -41.969 -23.281 1 95.56 923 GLN A N 1
ATOM 7243 C CA . GLN A 1 923 ? -31.75 -42.375 -21.891 1 95.56 923 GLN A CA 1
ATOM 7244 C C . GLN A 1 923 ? -30.938 -43.625 -21.562 1 95.56 923 GLN A C 1
ATOM 7246 O O . GLN A 1 923 ? -31.141 -44.25 -20.516 1 95.56 923 GLN A O 1
ATOM 7251 N N . ASP A 1 924 ? -30.031 -43.969 -22.469 1 96.69 924 ASP A N 1
ATOM 7252 C CA . ASP A 1 924 ? -29.203 -45.156 -22.266 1 96.69 924 ASP A CA 1
ATOM 7253 C C . ASP A 1 924 ? -28.172 -44.906 -21.172 1 96.69 924 ASP A C 1
ATOM 7255 O O . ASP A 1 924 ? -27.516 -45.844 -20.703 1 96.69 924 ASP A O 1
ATOM 7259 N N . LYS A 1 925 ? -27.953 -43.688 -20.688 1 96.88 925 LYS A N 1
ATOM 7260 C CA . LYS A 1 925 ? -27.094 -43.281 -19.594 1 96.88 925 LYS A CA 1
ATOM 7261 C C . LYS A 1 925 ? -25.625 -43.469 -19.938 1 96.88 925 LYS A C 1
ATOM 7263 O O . LYS A 1 925 ? -24.781 -43.625 -19.047 1 96.88 925 LYS A O 1
ATOM 7268 N N . GLY A 1 926 ? -25.328 -43.531 -21.25 1 96.31 926 GLY A N 1
ATOM 7269 C CA . GLY A 1 926 ? -23.953 -43.594 -21.703 1 96.31 926 GLY A CA 1
ATOM 7270 C C . GLY A 1 926 ? -23.109 -42.406 -21.297 1 96.31 926 GLY A C 1
ATOM 7271 O O . GLY A 1 926 ? -21.891 -42.469 -21.25 1 96.31 926 GLY A O 1
ATOM 7272 N N . ASN A 1 927 ? -23.781 -41.312 -20.969 1 96.5 927 ASN A N 1
ATOM 7273 C CA . ASN A 1 927 ? -23.094 -40.062 -20.625 1 96.5 927 ASN A CA 1
ATOM 7274 C C . ASN A 1 927 ? -22.812 -39.969 -19.125 1 96.5 927 ASN A C 1
ATOM 7276 O O . ASN A 1 927 ? -22.188 -39.031 -18.656 1 96.5 927 ASN A O 1
ATOM 7280 N N . GLN A 1 928 ? -23.234 -40.875 -18.312 1 96.88 928 GLN A N 1
ATOM 7281 C CA . GLN A 1 928 ? -23 -40.875 -16.859 1 96.88 928 GLN A CA 1
ATOM 7282 C C . GLN A 1 928 ? -21.562 -41.25 -16.531 1 96.88 928 GLN A C 1
ATOM 7284 O O . GLN A 1 928 ? -20.859 -41.844 -17.344 1 96.88 928 GLN A O 1
ATOM 7289 N N . ALA A 1 929 ? -21.172 -40.906 -15.344 1 97.62 929 ALA A N 1
ATOM 7290 C CA . ALA A 1 929 ? -19.781 -41.062 -14.914 1 97.62 929 ALA A CA 1
ATOM 7291 C C . ALA A 1 929 ? -19.359 -42.531 -15.023 1 97.62 929 ALA A C 1
ATOM 7293 O O . ALA A 1 929 ? -20.031 -43.406 -14.461 1 97.62 929 ALA A O 1
ATOM 7294 N N . SER A 1 930 ? -18.359 -42.844 -15.742 1 97.88 930 SER A N 1
ATOM 7295 C CA . SER A 1 930 ? -17.766 -44.156 -15.906 1 97.88 930 SER A CA 1
ATOM 7296 C C . SER A 1 930 ? -16.344 -44.062 -16.484 1 97.88 930 SER A C 1
ATOM 7298 O O . SER A 1 930 ? -15.906 -42.969 -16.859 1 97.88 930 SER A O 1
ATOM 7300 N N . SER A 1 931 ? -15.664 -45.188 -16.562 1 97.81 931 SER A N 1
ATOM 7301 C CA . SER A 1 931 ? -14.297 -45.219 -17.078 1 97.81 931 SER A CA 1
ATOM 7302 C C . SER A 1 931 ? -14.273 -44.969 -18.578 1 97.81 931 SER A C 1
ATOM 7304 O O . SER A 1 931 ? -13.195 -44.875 -19.172 1 97.81 931 SER A O 1
ATOM 7306 N N . ARG A 1 932 ? -15.477 -44.781 -19.188 1 97.56 932 ARG A N 1
ATOM 7307 C CA . ARG A 1 932 ? -15.547 -44.375 -20.594 1 97.56 932 ARG A CA 1
ATOM 7308 C C . ARG A 1 932 ? -14.789 -43.062 -20.812 1 97.56 932 ARG A C 1
ATOM 7310 O O . ARG A 1 932 ? -14.188 -42.844 -21.875 1 97.56 932 ARG A O 1
ATOM 7317 N N . TYR A 1 933 ? -14.828 -42.281 -19.859 1 98 933 TYR A N 1
ATOM 7318 C CA . TYR A 1 933 ? -14.312 -40.938 -20 1 98 933 TYR A CA 1
ATOM 7319 C C . TYR A 1 933 ? -12.938 -40.781 -19.359 1 98 933 TYR A C 1
ATOM 7321 O O . TYR A 1 933 ? -12.438 -39.688 -19.172 1 98 933 TYR A O 1
ATOM 7329 N N . LEU A 1 934 ? -12.305 -41.844 -18.922 1 97.69 934 LEU A N 1
ATOM 7330 C CA . LEU A 1 934 ? -10.906 -41.812 -18.5 1 97.69 934 LEU A CA 1
ATOM 7331 C C . LEU A 1 934 ? -9.977 -41.938 -19.703 1 97.69 934 LEU A C 1
ATOM 7333 O O . LEU A 1 934 ? -10.156 -42.812 -20.547 1 97.69 934 LEU A O 1
ATOM 7337 N N . GLU A 1 935 ? -9.055 -41 -19.781 1 97.06 935 GLU A N 1
ATOM 7338 C CA . GLU A 1 935 ? -8.109 -40.969 -20.906 1 97.06 935 GLU A CA 1
ATOM 7339 C C . GLU A 1 935 ? -6.672 -40.906 -20.406 1 97.06 935 GLU A C 1
ATOM 7341 O O . GLU A 1 935 ? -6.41 -40.406 -19.312 1 97.06 935 GLU A O 1
ATOM 7346 N N . SER A 1 936 ? -5.84 -41.406 -21.234 1 96.81 936 SER A N 1
ATOM 7347 C CA . SER A 1 936 ? -4.418 -41.281 -20.922 1 96.81 936 SER A CA 1
ATOM 7348 C C . SER A 1 936 ? -3.982 -39.812 -20.922 1 96.81 936 SER A C 1
ATOM 7350 O O . SER A 1 936 ? -4.406 -39.031 -21.781 1 96.81 936 SER A O 1
ATOM 7352 N N . SER A 1 937 ? -3.184 -39.531 -19.969 1 96.25 937 SER A N 1
ATOM 7353 C CA . SER A 1 937 ? -2.623 -38.188 -19.875 1 96.25 937 SER A CA 1
ATOM 7354 C C . SER A 1 937 ? -1.222 -38.156 -20.484 1 96.25 937 SER A C 1
ATOM 7356 O O . SER A 1 937 ? -0.461 -37.219 -20.219 1 96.25 937 SER A O 1
ATOM 7358 N N . ASP A 1 938 ? -0.779 -39.062 -21.281 1 98 938 ASP A N 1
ATOM 7359 C CA . ASP A 1 938 ? 0.56 -39.125 -21.859 1 98 938 ASP A CA 1
ATOM 7360 C C . ASP A 1 938 ? 0.78 -38.031 -22.891 1 98 938 ASP A C 1
ATOM 7362 O O . ASP A 1 938 ? -0.096 -37.75 -23.719 1 98 938 ASP A O 1
ATOM 7366 N N . TYR A 1 939 ? 1.953 -37.438 -22.844 1 97.62 939 TYR A N 1
ATOM 7367 C CA . TYR A 1 939 ? 2.258 -36.438 -23.859 1 97.62 939 TYR A CA 1
ATOM 7368 C C . TYR A 1 939 ? 3.762 -36.25 -23.969 1 97.62 939 TYR A C 1
ATOM 7370 O O . TYR A 1 939 ? 4.523 -36.625 -23.078 1 97.62 939 TYR A O 1
ATOM 7378 N N . LEU A 1 940 ? 4.23 -35.719 -25.062 1 98.12 940 LEU A N 1
ATOM 7379 C CA . LEU A 1 940 ? 5.504 -35.062 -25.344 1 98.12 940 LEU A CA 1
ATOM 7380 C C . LEU A 1 940 ? 5.281 -33.656 -25.891 1 98.12 940 LEU A C 1
ATOM 7382 O O . LEU A 1 940 ? 4.609 -33.5 -26.922 1 98.12 940 LEU A O 1
ATOM 7386 N N . LYS A 1 941 ? 5.797 -32.719 -25.25 1 97.19 941 LYS A N 1
ATOM 7387 C CA . LYS A 1 941 ? 5.512 -31.328 -25.594 1 97.19 941 LYS A CA 1
ATOM 7388 C C . LYS A 1 941 ? 6.797 -30.547 -25.812 1 97.19 941 LYS A C 1
ATOM 7390 O O . LYS A 1 941 ? 7.738 -30.641 -25.031 1 97.19 941 LYS A O 1
ATOM 7395 N N . LEU A 1 942 ? 6.938 -29.797 -26.922 1 97.56 942 LEU A N 1
ATOM 7396 C CA . LEU A 1 942 ? 8.016 -28.828 -27.109 1 97.56 942 LEU A CA 1
ATOM 7397 C C . LEU A 1 942 ? 7.672 -27.5 -26.438 1 97.56 942 LEU A C 1
ATOM 7399 O O . LEU A 1 942 ? 7.008 -26.641 -27.047 1 97.56 942 LEU A O 1
ATOM 7403 N N . ARG A 1 943 ? 8.195 -27.297 -25.312 1 95.69 943 ARG A N 1
ATOM 7404 C CA . ARG A 1 943 ? 7.836 -26.172 -24.469 1 95.69 943 ARG A CA 1
ATOM 7405 C C . ARG A 1 943 ? 8.461 -24.875 -25 1 95.69 943 ARG A C 1
ATOM 7407 O O . ARG A 1 943 ? 7.895 -23.797 -24.844 1 95.69 943 ARG A O 1
ATOM 7414 N N . SER A 1 944 ? 9.688 -24.984 -25.453 1 96 944 SER A N 1
ATOM 7415 C CA . SER A 1 944 ? 10.344 -23.781 -25.953 1 96 944 SER A CA 1
ATOM 7416 C C . SER A 1 944 ? 11.43 -24.125 -26.969 1 96 944 SER A C 1
ATOM 7418 O O . SER A 1 944 ? 12.062 -25.188 -26.859 1 96 944 SER A O 1
ATOM 7420 N N . LEU A 1 945 ? 11.602 -23.328 -27.891 1 97.5 945 LEU A N 1
ATOM 7421 C CA . LEU A 1 945 ? 12.664 -23.328 -28.891 1 97.5 945 LEU A CA 1
ATOM 7422 C C . LEU A 1 945 ? 13.18 -21.906 -29.125 1 97.5 945 LEU A C 1
ATOM 7424 O O . LEU A 1 945 ? 12.438 -21.031 -29.562 1 97.5 945 LEU A O 1
ATOM 7428 N N . THR A 1 946 ? 14.414 -21.688 -28.781 1 97 946 THR A N 1
ATOM 7429 C CA . THR A 1 946 ? 14.977 -20.344 -28.875 1 97 946 THR A CA 1
ATOM 7430 C C . THR A 1 946 ? 16.188 -20.328 -29.797 1 97 946 THR A C 1
ATOM 7432 O O . THR A 1 946 ? 17.109 -21.141 -29.625 1 97 946 THR A O 1
ATOM 7435 N N . LEU A 1 947 ? 16.234 -19.438 -30.703 1 97.44 947 LEU A N 1
ATOM 7436 C CA . LEU A 1 947 ? 17.391 -19.141 -31.547 1 97.44 947 LEU A CA 1
ATOM 7437 C C . LEU A 1 947 ? 17.953 -17.75 -31.219 1 97.44 947 LEU A C 1
ATOM 7439 O O . LEU A 1 947 ? 17.219 -16.766 -31.234 1 97.44 947 LEU A O 1
ATOM 7443 N N . GLY A 1 948 ? 19.234 -17.75 -30.906 1 96.19 948 GLY A N 1
ATOM 7444 C CA . GLY A 1 948 ? 19.844 -16.484 -30.547 1 96.19 948 GLY A CA 1
ATOM 7445 C C . GLY A 1 948 ? 21.078 -16.172 -31.375 1 96.19 948 GLY A C 1
ATOM 7446 O O . GLY A 1 948 ? 21.719 -17.078 -31.922 1 96.19 948 GLY A O 1
ATOM 7447 N N . TYR A 1 949 ? 21.391 -14.875 -31.484 1 96.5 949 TYR A N 1
ATOM 7448 C CA . TYR A 1 949 ? 22.578 -14.336 -32.156 1 96.5 949 TYR A CA 1
ATOM 7449 C C . TYR A 1 949 ? 23.219 -13.242 -31.328 1 96.5 949 TYR A C 1
ATOM 7451 O O . TYR A 1 949 ? 22.578 -12.258 -30.969 1 96.5 949 TYR A O 1
ATOM 7459 N N . ASN A 1 950 ? 24.469 -13.438 -31.016 1 94.88 950 ASN A N 1
ATOM 7460 C CA . ASN A 1 950 ? 25.219 -12.477 -30.203 1 94.88 950 ASN A CA 1
ATOM 7461 C C . ASN A 1 950 ? 26.094 -11.586 -31.078 1 94.88 950 ASN A C 1
ATOM 7463 O O . ASN A 1 950 ? 26.797 -12.07 -31.969 1 94.88 950 ASN A O 1
ATOM 7467 N N . VAL A 1 951 ? 26.031 -10.305 -30.797 1 93.38 951 VAL A N 1
ATOM 7468 C CA . VAL A 1 951 ? 26.828 -9.32 -31.516 1 93.38 951 VAL A CA 1
ATOM 7469 C C . VAL A 1 951 ? 27.734 -8.57 -30.547 1 93.38 951 VAL A C 1
ATOM 7471 O O . VAL A 1 951 ? 27.281 -8.047 -29.531 1 93.38 951 VAL A O 1
ATOM 7474 N N . ASP A 1 952 ? 29.047 -8.602 -30.797 1 89.69 952 ASP A N 1
ATOM 7475 C CA . ASP A 1 952 ? 30 -7.824 -30.016 1 89.69 952 ASP A CA 1
ATOM 7476 C C . ASP A 1 952 ? 30.047 -6.371 -30.469 1 89.69 952 ASP A C 1
ATOM 7478 O O . ASP A 1 952 ? 30.484 -6.086 -31.594 1 89.69 952 ASP A O 1
ATOM 7482 N N . LEU A 1 953 ? 29.578 -5.469 -29.688 1 90.81 953 LEU A N 1
ATOM 7483 C CA . LEU A 1 953 ? 29.547 -4.055 -30.031 1 90.81 953 LEU A CA 1
ATOM 7484 C C . LEU A 1 953 ? 30.375 -3.236 -29.062 1 90.81 953 LEU A C 1
ATOM 7486 O O . LEU A 1 953 ? 30.031 -2.096 -28.734 1 90.81 953 LEU A O 1
ATOM 7490 N N . ASN A 1 954 ? 31.422 -3.781 -28.531 1 85.94 954 ASN A N 1
ATOM 7491 C CA . ASN A 1 954 ? 32.281 -3.117 -27.547 1 85.94 954 ASN A CA 1
ATOM 7492 C C . ASN A 1 954 ? 32.781 -1.771 -28.062 1 85.94 954 ASN A C 1
ATOM 7494 O O . ASN A 1 954 ? 33 -0.844 -27.281 1 85.94 954 ASN A O 1
ATOM 7498 N N . ARG A 1 955 ? 33.031 -1.672 -29.328 1 84.62 955 ARG A N 1
ATOM 7499 C CA . ARG A 1 955 ? 33.531 -0.442 -29.938 1 84.62 955 ARG A CA 1
ATOM 7500 C C . ARG A 1 955 ? 32.562 0.708 -29.734 1 84.62 955 ARG A C 1
ATOM 7502 O O . ARG A 1 955 ? 32.938 1.877 -29.75 1 84.62 955 ARG A O 1
ATOM 7509 N N . PHE A 1 956 ? 31.328 0.339 -29.547 1 86 956 PHE A N 1
ATOM 7510 C CA . PHE A 1 956 ? 30.297 1.365 -29.391 1 86 956 PHE A CA 1
ATOM 7511 C C . PHE A 1 956 ? 29.891 1.505 -27.922 1 86 956 PHE A C 1
ATOM 7513 O O . PHE A 1 956 ? 28.875 2.135 -27.625 1 86 956 PHE A O 1
ATOM 7520 N N . GLY A 1 957 ? 30.609 0.908 -27 1 82.19 957 GLY A N 1
ATOM 7521 C CA . GLY A 1 957 ? 30.312 1.012 -25.578 1 82.19 957 GLY A CA 1
ATOM 7522 C C . GLY A 1 957 ? 29.281 -0.008 -25.109 1 82.19 957 GLY A C 1
ATOM 7523 O O . GLY A 1 957 ? 28.891 -0.007 -23.953 1 82.19 957 GLY A O 1
ATOM 7524 N N . ILE A 1 958 ? 28.844 -0.835 -26.094 1 88.56 958 ILE A N 1
ATOM 7525 C CA . ILE A 1 958 ? 27.938 -1.933 -25.766 1 88.56 958 ILE A CA 1
ATOM 7526 C C . ILE A 1 958 ? 28.734 -3.236 -25.656 1 88.56 958 ILE A C 1
ATOM 7528 O O . ILE A 1 958 ? 29.312 -3.699 -26.641 1 88.56 958 ILE A O 1
ATOM 7532 N N . LYS A 1 959 ? 28.766 -3.74 -24.5 1 85.06 959 LYS A N 1
ATOM 7533 C CA . LYS A 1 959 ? 29.547 -4.945 -24.266 1 85.06 959 LYS A CA 1
ATOM 7534 C C . LYS A 1 959 ? 29.016 -6.117 -25.094 1 85.06 959 LYS A C 1
ATOM 7536 O O . LYS A 1 959 ? 29.781 -6.906 -25.641 1 85.06 959 LYS A O 1
ATOM 7541 N N . ASN A 1 960 ? 27.703 -6.293 -25 1 90.31 960 ASN A N 1
ATOM 7542 C CA . ASN A 1 960 ? 27.094 -7.395 -25.734 1 90.31 960 ASN A CA 1
ATOM 7543 C C . ASN A 1 960 ? 25.656 -7.074 -26.125 1 90.31 960 ASN A C 1
ATOM 7545 O O . ASN A 1 960 ? 24.906 -6.457 -25.359 1 90.31 960 ASN A O 1
ATOM 7549 N N . MET A 1 961 ? 25.344 -7.375 -27.312 1 94.12 961 MET A N 1
ATOM 7550 C CA . MET A 1 961 ? 23.969 -7.324 -27.797 1 94.12 961 MET A CA 1
ATOM 7551 C C . MET A 1 961 ? 23.516 -8.703 -28.281 1 94.12 961 MET A C 1
ATOM 7553 O O . MET A 1 961 ? 24.125 -9.297 -29.156 1 94.12 961 MET A O 1
ATOM 7557 N N . ARG A 1 962 ? 22.469 -9.258 -27.734 1 95.19 962 ARG A N 1
ATOM 7558 C CA . ARG A 1 962 ? 21.906 -10.547 -28.141 1 95.19 962 ARG A CA 1
ATOM 7559 C C . ARG A 1 962 ? 20.5 -10.383 -28.688 1 95.19 962 ARG A C 1
ATOM 7561 O O . ARG A 1 962 ? 19.641 -9.781 -28.031 1 95.19 962 ARG A O 1
ATOM 7568 N N . ILE A 1 963 ? 20.281 -10.828 -29.875 1 96.75 963 ILE A N 1
ATOM 7569 C CA . ILE A 1 963 ? 18.953 -10.898 -30.484 1 96.75 963 ILE A CA 1
ATOM 7570 C C . ILE A 1 963 ? 18.469 -12.352 -30.5 1 96.75 963 ILE A C 1
ATOM 7572 O O . ILE A 1 963 ? 19.219 -13.258 -30.828 1 96.75 963 ILE A O 1
ATOM 7576 N N . SER A 1 964 ? 17.219 -12.508 -30.094 1 96.44 964 SER A N 1
ATOM 7577 C CA . SER A 1 964 ? 16.734 -13.883 -30.031 1 96.44 964 SER A CA 1
ATOM 7578 C C . SER A 1 964 ? 15.297 -14 -30.531 1 96.44 964 SER A C 1
ATOM 7580 O O . SER A 1 964 ? 14.531 -13.039 -30.453 1 96.44 964 SER A O 1
ATOM 7582 N N . LEU A 1 965 ? 14.953 -15.109 -31.094 1 97.56 965 LEU A N 1
ATOM 7583 C CA . LEU A 1 965 ? 13.609 -15.539 -31.453 1 97.56 965 LEU A CA 1
ATOM 7584 C C . LEU A 1 965 ? 13.219 -16.797 -30.688 1 97.56 965 LEU A C 1
ATOM 7586 O O . LEU A 1 965 ? 13.93 -17.812 -30.75 1 97.56 965 LEU A O 1
ATOM 7590 N N . THR A 1 966 ? 12.094 -16.703 -29.984 1 97.38 966 THR A N 1
ATOM 7591 C CA . THR A 1 966 ? 11.688 -17.844 -29.156 1 97.38 966 THR A CA 1
ATOM 7592 C C . THR A 1 966 ? 10.266 -18.281 -29.5 1 97.38 966 THR A C 1
ATOM 7594 O O . THR A 1 966 ? 9.352 -17.453 -29.562 1 97.38 966 THR A O 1
ATOM 7597 N N . GLY A 1 967 ? 10.055 -19.578 -29.781 1 97.44 967 GLY A N 1
ATOM 7598 C CA . GLY A 1 967 ? 8.742 -20.219 -29.844 1 97.44 967 GLY A CA 1
ATOM 7599 C C . GLY A 1 967 ? 8.398 -20.984 -28.578 1 97.44 967 GLY A C 1
ATOM 7600 O O . GLY A 1 967 ? 9.219 -21.734 -28.062 1 97.44 967 GLY A O 1
ATOM 7601 N N . GLU A 1 968 ? 7.223 -20.703 -28.062 1 96.19 968 GLU A N 1
ATOM 7602 C CA . GLU A 1 968 ? 6.793 -21.359 -26.828 1 96.19 968 GLU A CA 1
ATOM 7603 C C . GLU A 1 968 ? 5.551 -22.203 -27.062 1 96.19 968 GLU A C 1
ATOM 7605 O O . GLU A 1 968 ? 4.613 -21.781 -27.75 1 96.19 968 GLU A O 1
ATOM 7610 N N . ASN A 1 969 ? 5.535 -23.375 -26.453 1 95.31 969 ASN A N 1
ATOM 7611 C CA . ASN A 1 969 ? 4.438 -24.328 -26.609 1 95.31 969 ASN A CA 1
ATOM 7612 C C . ASN A 1 969 ? 4.109 -24.578 -28.078 1 95.31 969 ASN A C 1
ATOM 7614 O O . ASN A 1 969 ? 2.963 -24.406 -28.484 1 95.31 969 ASN A O 1
ATOM 7618 N N . LEU A 1 970 ? 5.055 -25.047 -28.766 1 96.06 970 LEU A N 1
ATOM 7619 C CA . LEU A 1 970 ? 4.945 -25.094 -30.219 1 96.06 970 LEU A CA 1
ATOM 7620 C C . LEU A 1 970 ? 4.062 -26.266 -30.672 1 96.06 970 LEU A C 1
ATOM 7622 O O . LEU A 1 970 ? 3.24 -26.109 -31.578 1 96.06 970 LEU A O 1
ATOM 7626 N N . PHE A 1 971 ? 4.289 -27.438 -30.016 1 95.06 971 PHE A N 1
ATOM 7627 C CA . PHE A 1 971 ? 3.398 -28.547 -30.312 1 95.06 971 PHE A CA 1
ATOM 7628 C C . PHE A 1 971 ? 3.377 -29.562 -29.172 1 95.06 971 PHE A C 1
ATOM 7630 O O . PHE A 1 971 ? 4.266 -29.547 -28.312 1 95.06 971 PHE A O 1
ATOM 7637 N N . THR A 1 972 ? 2.387 -30.375 -29.156 1 96.88 972 THR A N 1
ATOM 7638 C CA . THR A 1 972 ? 2.191 -31.453 -28.188 1 96.88 972 THR A CA 1
ATOM 7639 C C . THR A 1 972 ? 1.779 -32.75 -28.891 1 96.88 972 THR A C 1
ATOM 7641 O O . THR A 1 972 ? 0.786 -32.781 -29.625 1 96.88 972 THR A O 1
ATOM 7644 N N . ILE A 1 973 ? 2.527 -33.781 -28.703 1 97.69 973 ILE A N 1
ATOM 7645 C CA . ILE A 1 973 ? 2.168 -35.094 -29.188 1 97.69 973 ILE A CA 1
ATOM 7646 C C . ILE A 1 973 ? 1.441 -35.875 -28.094 1 97.69 973 ILE A C 1
ATOM 7648 O O . ILE A 1 973 ? 2.014 -36.156 -27.031 1 97.69 973 ILE A O 1
ATOM 7652 N N . THR A 1 974 ? 0.24 -36.219 -28.281 1 97.25 974 THR A N 1
ATOM 7653 C CA . THR A 1 974 ? -0.582 -36.906 -27.281 1 97.25 974 THR A CA 1
ATOM 7654 C C . THR A 1 974 ? -1.796 -37.562 -27.938 1 97.25 974 THR A C 1
ATOM 7656 O O . THR A 1 974 ? -2.143 -37.25 -29.062 1 97.25 974 THR A O 1
ATOM 7659 N N . ASN A 1 975 ? -2.408 -38.5 -27.297 1 95.06 975 ASN A N 1
ATOM 7660 C CA . ASN A 1 975 ? -3.668 -39.094 -27.734 1 95.06 975 ASN A CA 1
ATOM 7661 C C . ASN A 1 975 ? -4.852 -38.531 -26.953 1 95.06 975 ASN A C 1
ATOM 7663 O O . ASN A 1 975 ? -5.988 -38.969 -27.125 1 95.06 975 ASN A O 1
ATOM 7667 N N . TYR A 1 976 ? -4.609 -37.656 -26.047 1 96.56 976 TYR A N 1
ATOM 7668 C CA . TYR A 1 976 ? -5.672 -37 -25.281 1 96.56 976 TYR A CA 1
ATOM 7669 C C . TYR A 1 976 ? -6.613 -36.25 -26.188 1 96.56 976 TYR A C 1
ATOM 7671 O O . TYR A 1 976 ? -6.164 -35.469 -27.062 1 96.56 976 TYR A O 1
ATOM 7679 N N . SER A 1 977 ? -7.863 -36.375 -26.016 1 96.25 977 SER A N 1
ATOM 7680 C CA . SER A 1 977 ? -8.836 -35.844 -26.953 1 96.25 977 SER A CA 1
ATOM 7681 C C . SER A 1 977 ? -9.18 -34.406 -26.641 1 96.25 977 SER A C 1
ATOM 7683 O O . SER A 1 977 ? -9.758 -33.688 -27.469 1 96.25 977 SER A O 1
ATOM 7685 N N . GLY A 1 978 ? -8.844 -33.938 -25.453 1 95.31 978 GLY A N 1
ATOM 7686 C CA . GLY A 1 978 ? -9.203 -32.594 -25.031 1 95.31 978 GLY A CA 1
ATOM 7687 C C . GLY A 1 978 ? -8.227 -31.547 -25.531 1 95.31 978 GLY A C 1
ATOM 7688 O O . GLY A 1 978 ? -7.508 -31.766 -26.516 1 95.31 978 GLY A O 1
ATOM 7689 N N . VAL A 1 979 ? -8.289 -30.406 -24.938 1 94.44 979 VAL A N 1
ATOM 7690 C CA . VAL A 1 979 ? -7.531 -29.234 -25.391 1 94.44 979 VAL A CA 1
ATOM 7691 C C . VAL A 1 979 ? -6.043 -29.453 -25.141 1 94.44 979 VAL A C 1
ATOM 7693 O O . VAL A 1 979 ? -5.207 -29.047 -25.953 1 94.44 979 VAL A O 1
ATOM 7696 N N . ASP A 1 980 ? -5.688 -29.938 -23.953 1 95.31 980 ASP A N 1
ATOM 7697 C CA . ASP A 1 980 ? -4.305 -30.188 -23.547 1 95.31 980 ASP A CA 1
ATOM 7698 C C . ASP A 1 980 ? -4.234 -31.203 -22.422 1 95.31 980 ASP A C 1
ATOM 7700 O O . ASP A 1 980 ? -4.973 -31.109 -21.438 1 95.31 980 ASP A O 1
ATOM 7704 N N . PRO A 1 981 ? -3.422 -32.156 -22.594 1 95.94 981 PRO A N 1
ATOM 7705 C CA . PRO A 1 981 ? -3.303 -33.156 -21.5 1 95.94 981 PRO A CA 1
ATOM 7706 C C . PRO A 1 981 ? -2.646 -32.562 -20.25 1 95.94 981 PRO A C 1
ATOM 7708 O O . PRO A 1 981 ? -2.762 -33.125 -19.156 1 95.94 981 PRO A O 1
ATOM 7711 N N . GLU A 1 982 ? -1.928 -31.562 -20.422 1 94.81 982 GLU A N 1
ATOM 7712 C CA . GLU A 1 982 ? -1.419 -30.797 -19.297 1 94.81 982 GLU A CA 1
ATOM 7713 C C . GLU A 1 982 ? -2.432 -29.75 -18.844 1 94.81 982 GLU A C 1
ATOM 7715 O O . GLU A 1 982 ? -2.295 -28.562 -19.156 1 94.81 982 GLU A O 1
ATOM 7720 N N . LEU A 1 983 ? -3.34 -30.156 -17.984 1 95.44 983 LEU A N 1
ATOM 7721 C CA . LEU A 1 983 ? -4.418 -29.281 -17.562 1 95.44 983 LEU A CA 1
ATOM 7722 C C . LEU A 1 983 ? -3.873 -28.109 -16.734 1 95.44 983 LEU A C 1
ATOM 7724 O O . LEU A 1 983 ? -2.941 -28.281 -15.945 1 95.44 983 LEU A O 1
ATOM 7728 N N . PRO A 1 984 ? -4.434 -26.906 -16.969 1 95.19 984 PRO A N 1
ATOM 7729 C CA . PRO A 1 984 ? -4.004 -25.797 -16.125 1 95.19 984 PRO A CA 1
ATOM 7730 C C . PRO A 1 984 ? -4.332 -26 -14.648 1 95.19 984 PRO A C 1
ATOM 7732 O O . PRO A 1 984 ? -5.363 -26.594 -14.32 1 95.19 984 PRO A O 1
ATOM 7735 N N . ALA A 1 985 ? -3.451 -25.391 -13.805 1 94.81 985 ALA A N 1
ATOM 7736 C CA . ALA A 1 985 ? -3.732 -25.391 -12.367 1 94.81 985 ALA A CA 1
ATOM 7737 C C . ALA A 1 985 ? -5.043 -24.672 -12.062 1 94.81 985 ALA A C 1
ATOM 7739 O O . ALA A 1 985 ? -5.434 -23.75 -12.789 1 94.81 985 ALA A O 1
ATOM 7740 N N . GLY A 1 986 ? -5.715 -25.109 -11.008 1 91.56 986 GLY A N 1
ATOM 7741 C CA . GLY A 1 986 ? -6.973 -24.5 -10.617 1 91.56 986 GLY A CA 1
ATOM 7742 C C . GLY A 1 986 ? -7.246 -24.594 -9.133 1 91.56 986 GLY A C 1
ATOM 7743 O O . GLY A 1 986 ? -6.484 -25.234 -8.391 1 91.56 986 GLY A O 1
ATOM 7744 N N . THR A 1 987 ? -8.273 -23.906 -8.781 1 87.62 987 THR A N 1
ATOM 7745 C CA . THR A 1 987 ? -8.703 -23.984 -7.391 1 87.62 987 THR A CA 1
ATOM 7746 C C . THR A 1 987 ? -9.445 -25.281 -7.113 1 87.62 987 THR A C 1
ATOM 7748 O O . THR A 1 987 ? -10.453 -25.578 -7.762 1 87.62 987 THR A O 1
ATOM 7751 N N . ASN A 1 988 ? -9.031 -25.969 -6.16 1 84.19 988 ASN A N 1
ATOM 7752 C CA . ASN A 1 988 ? -9.664 -27.234 -5.848 1 84.19 988 ASN A CA 1
ATOM 7753 C C . ASN A 1 988 ? -10.883 -27.062 -4.941 1 84.19 988 ASN A C 1
ATOM 7755 O O . ASN A 1 988 ? -11.312 -25.938 -4.691 1 84.19 988 ASN A O 1
ATOM 7759 N N . ASP A 1 989 ? -11.414 -28.156 -4.547 1 77 989 ASP A N 1
ATOM 7760 C CA . ASP A 1 989 ? -12.641 -28.141 -3.756 1 77 989 ASP A CA 1
ATOM 7761 C C . ASP A 1 989 ? -12.391 -27.562 -2.363 1 77 989 ASP A C 1
ATOM 7763 O O . ASP A 1 989 ? -13.336 -27.266 -1.626 1 77 989 ASP A O 1
ATOM 7767 N N . LYS A 1 990 ? -11.133 -27.406 -1.982 1 73.38 990 LYS A N 1
ATOM 7768 C CA . LYS A 1 990 ? -10.797 -26.812 -0.688 1 73.38 990 LYS A CA 1
ATOM 7769 C C . LYS A 1 990 ? -10.406 -25.344 -0.835 1 73.38 990 LYS A C 1
ATOM 7771 O O . LYS A 1 990 ? -9.969 -24.719 0.13 1 73.38 990 LYS A O 1
ATOM 7776 N N . GLY A 1 991 ? -10.375 -24.828 -2.053 1 76.06 991 GLY A N 1
ATOM 7777 C CA . GLY A 1 991 ? -10.102 -23.422 -2.309 1 76.06 991 GLY A CA 1
ATOM 7778 C C . GLY A 1 991 ? -8.625 -23.109 -2.443 1 76.06 991 GLY A C 1
ATOM 7779 O O . GLY A 1 991 ? -8.195 -21.969 -2.232 1 76.06 991 GLY A O 1
ATOM 7780 N N . VAL A 1 992 ? -7.895 -24.078 -2.793 1 84.25 992 VAL A N 1
ATOM 7781 C CA . VAL A 1 992 ? -6.449 -23.906 -2.891 1 84.25 992 VAL A CA 1
ATOM 7782 C C . VAL A 1 992 ? -5.992 -24.172 -4.324 1 84.25 992 VAL A C 1
ATOM 7784 O O . VAL A 1 992 ? -6.508 -25.078 -4.988 1 84.25 992 VAL A O 1
ATOM 7787 N N . LEU A 1 993 ? -5.133 -23.453 -4.801 1 86.25 993 LEU A N 1
ATOM 7788 C CA . LEU A 1 993 ? -4.535 -23.688 -6.109 1 86.25 993 LEU A CA 1
ATOM 7789 C C . LEU A 1 993 ? -3.824 -25.031 -6.137 1 86.25 993 LEU A C 1
ATOM 7791 O O . LEU A 1 993 ? -2.955 -25.312 -5.305 1 86.25 993 LEU A O 1
ATOM 7795 N N . SER A 1 994 ? -4.223 -25.875 -7.09 1 90.81 994 SER A N 1
ATOM 7796 C CA . SER A 1 994 ? -3.727 -27.25 -7.105 1 90.81 994 SER A CA 1
ATOM 7797 C C . SER A 1 994 ? -3.613 -27.781 -8.531 1 90.81 994 SER A C 1
ATOM 7799 O O . SER A 1 994 ? -4.117 -27.156 -9.469 1 90.81 994 SER A O 1
ATOM 7801 N N . VAL A 1 995 ? -2.932 -28.906 -8.625 1 91.69 995 VAL A N 1
ATOM 7802 C CA . VAL A 1 995 ? -2.914 -29.672 -9.867 1 91.69 995 VAL A CA 1
ATOM 7803 C C . VAL A 1 995 ? -4.293 -30.281 -10.125 1 91.69 995 VAL A C 1
ATOM 7805 O O . VAL A 1 995 ? -4.875 -30.906 -9.242 1 91.69 995 VAL A O 1
ATOM 7808 N N . MET A 1 996 ? -4.742 -30.078 -11.344 1 91.19 996 MET A N 1
ATOM 7809 C CA . MET A 1 996 ? -6.051 -30.594 -11.719 1 91.19 996 MET A CA 1
ATOM 7810 C C . MET A 1 996 ? -5.906 -31.828 -12.609 1 91.19 996 MET A C 1
ATOM 7812 O O . MET A 1 996 ? -5.023 -31.875 -13.469 1 91.19 996 MET A O 1
ATOM 7816 N N . ASN A 1 997 ? -6.832 -32.781 -12.406 1 93.62 997 ASN A N 1
ATOM 7817 C CA . ASN A 1 997 ? -6.816 -34 -13.203 1 93.62 997 ASN A CA 1
ATOM 7818 C C . ASN A 1 997 ? -8.18 -34.281 -13.836 1 93.62 997 ASN A C 1
ATOM 7820 O O . ASN A 1 997 ? -8.453 -35.375 -14.281 1 93.62 997 ASN A O 1
ATOM 7824 N N . THR A 1 998 ? -9.008 -33.344 -13.781 1 95.88 998 THR A N 1
ATOM 7825 C CA . THR A 1 998 ? -10.312 -33.406 -14.438 1 95.88 998 THR A CA 1
ATOM 7826 C C . THR A 1 998 ? -10.438 -32.281 -15.477 1 95.88 998 THR A C 1
ATOM 7828 O O . THR A 1 998 ? -10.32 -31.109 -15.148 1 95.88 998 THR A O 1
ATOM 7831 N N . GLY A 1 999 ? -10.602 -32.781 -16.719 1 95.06 999 GLY A N 1
ATOM 7832 C CA . GLY A 1 999 ? -10.852 -31.797 -17.781 1 95.06 999 GLY A CA 1
ATOM 7833 C C . GLY A 1 999 ? -12.281 -31.281 -17.781 1 95.06 999 GLY A C 1
ATOM 7834 O O . GLY A 1 999 ? -13.211 -32.031 -18.078 1 95.06 999 GLY A O 1
ATOM 7835 N N . GLY A 1 1000 ? -12.461 -30.031 -17.438 1 94.31 1000 GLY A N 1
ATOM 7836 C CA . GLY A 1 1000 ? -13.789 -29.453 -17.359 1 94.31 1000 GLY A CA 1
ATOM 7837 C C . GLY A 1 1000 ? -14.281 -28.891 -18.688 1 94.31 1000 GLY A C 1
ATOM 7838 O O . GLY A 1 1000 ? -13.617 -29.062 -19.719 1 94.31 1000 GLY A O 1
ATOM 7839 N N . THR A 1 1001 ? -15.477 -28.281 -18.641 1 94.62 1001 THR A N 1
ATOM 7840 C CA . THR A 1 1001 ? -16.125 -27.766 -19.844 1 94.62 1001 THR A CA 1
ATOM 7841 C C . THR A 1 1001 ? -15.664 -26.328 -20.141 1 94.62 1001 THR A C 1
ATOM 7843 O O . THR A 1 1001 ? -16.031 -25.766 -21.172 1 94.62 1001 THR A O 1
ATOM 7846 N N . TYR A 1 1002 ? -14.852 -25.75 -19.281 1 93.62 1002 TYR A N 1
ATOM 7847 C CA . TYR A 1 1002 ? -14.43 -24.359 -19.422 1 93.62 1002 TYR A CA 1
ATOM 7848 C C . TYR A 1 1002 ? -12.914 -24.25 -19.406 1 93.62 1002 TYR A C 1
ATOM 7850 O O . TYR A 1 1002 ? -12.359 -23.266 -18.906 1 93.62 1002 TYR A O 1
ATOM 7858 N N . VAL A 1 1003 ? -12.305 -25.219 -19.875 1 93.94 1003 VAL A N 1
ATOM 7859 C CA . VAL A 1 1003 ? -10.844 -25.203 -19.844 1 93.94 1003 VAL A CA 1
ATOM 7860 C C . VAL A 1 1003 ? -10.32 -24.109 -20.766 1 93.94 1003 VAL A C 1
ATOM 7862 O O . VAL A 1 1003 ? -10.641 -24.078 -21.953 1 93.94 1003 VAL A O 1
ATOM 7865 N N . TYR A 1 1004 ? -9.609 -23.141 -20.219 1 95.94 1004 TYR A N 1
ATOM 7866 C CA . TYR A 1 1004 ? -8.93 -22.141 -21.031 1 95.94 1004 TYR A CA 1
ATOM 7867 C C . TYR A 1 1004 ? -7.73 -22.734 -21.75 1 95.94 1004 TYR A C 1
ATOM 7869 O O . TYR A 1 1004 ? -6.801 -23.234 -21.109 1 95.94 1004 TYR A O 1
ATOM 7877 N N . PRO A 1 1005 ? -7.645 -22.688 -23.016 1 94.69 1005 PRO A N 1
ATOM 7878 C CA . PRO A 1 1005 ? -6.551 -23.328 -23.75 1 94.69 1005 PRO A CA 1
ATOM 7879 C C . PRO A 1 1005 ? -5.203 -22.656 -23.5 1 94.69 1005 PRO A C 1
ATOM 7881 O O . PRO A 1 1005 ? -5.156 -21.453 -23.188 1 94.69 1005 PRO A O 1
ATOM 7884 N N . MET A 1 1006 ? -4.23 -23.438 -23.672 1 93.62 1006 MET A N 1
ATOM 7885 C CA . MET A 1 1006 ? -2.881 -22.891 -23.641 1 93.62 1006 MET A CA 1
ATOM 7886 C C . MET A 1 1006 ? -2.607 -22.031 -24.875 1 93.62 1006 MET A C 1
ATOM 7888 O O . MET A 1 1006 ? -3.258 -22.203 -25.906 1 93.62 1006 MET A O 1
ATOM 7892 N N . VAL A 1 1007 ? -1.633 -21.172 -24.734 1 95.62 1007 VAL A N 1
ATOM 7893 C CA . VAL A 1 1007 ? -1.312 -20.312 -25.875 1 95.62 1007 VAL A CA 1
ATOM 7894 C C . VAL A 1 1007 ? 0.041 -20.703 -26.453 1 95.62 1007 VAL A C 1
ATOM 7896 O O . VAL A 1 1007 ? 0.939 -21.141 -25.734 1 95.62 1007 VAL A O 1
ATOM 7899 N N . ARG A 1 1008 ? 0.14 -20.641 -27.719 1 96.06 1008 ARG A N 1
ATOM 7900 C CA . ARG A 1 1008 ? 1.408 -20.641 -28.438 1 96.06 1008 ARG A CA 1
ATOM 7901 C C . ARG A 1 1008 ? 1.928 -19.203 -28.609 1 96.06 1008 ARG A C 1
ATOM 7903 O O . ARG A 1 1008 ? 1.184 -18.312 -29.031 1 96.06 1008 ARG A O 1
ATOM 7910 N N . LYS A 1 1009 ? 3.152 -19.047 -28.266 1 96.31 1009 LYS A N 1
ATOM 7911 C CA . LYS A 1 1009 ? 3.717 -17.703 -28.344 1 96.31 1009 LYS A CA 1
ATOM 7912 C C . LYS A 1 1009 ? 4.934 -17.672 -29.266 1 96.31 1009 LYS A C 1
ATOM 7914 O O . LYS A 1 1009 ? 5.684 -18.641 -29.344 1 96.31 1009 LYS A O 1
ATOM 7919 N N . PHE A 1 1010 ? 5.137 -16.578 -29.906 1 97.81 1010 PHE A N 1
ATOM 7920 C CA . PHE A 1 1010 ? 6.344 -16.219 -30.656 1 97.81 1010 PHE A CA 1
ATOM 7921 C C . PHE A 1 1010 ? 6.902 -14.891 -30.172 1 97.81 1010 PHE A C 1
ATOM 7923 O O . PHE A 1 1010 ? 6.254 -13.852 -30.312 1 97.81 1010 PHE A O 1
ATOM 7930 N N . MET A 1 1011 ? 8.07 -14.969 -29.656 1 97.81 1011 MET A N 1
ATOM 7931 C CA . MET A 1 1011 ? 8.633 -13.797 -28.984 1 97.81 1011 MET A CA 1
ATOM 7932 C C . MET A 1 1011 ? 9.922 -13.352 -29.672 1 97.81 1011 MET A C 1
ATOM 7934 O O . MET A 1 1011 ? 10.789 -14.172 -29.969 1 97.81 1011 MET A O 1
ATOM 7938 N N . LEU A 1 1012 ? 10.078 -12.039 -29.891 1 98.06 1012 LEU A N 1
ATOM 7939 C CA . LEU A 1 1012 ? 11.328 -11.398 -30.297 1 98.06 1012 LEU A CA 1
ATOM 7940 C C . LEU A 1 1012 ? 11.992 -10.703 -29.109 1 98.06 1012 LEU A C 1
ATOM 7942 O O . LEU A 1 1012 ? 11.352 -9.914 -28.406 1 98.06 1012 LEU A O 1
ATOM 7946 N N . GLY A 1 1013 ? 13.266 -11.117 -28.906 1 96.75 1013 GLY A N 1
ATOM 7947 C CA . GLY A 1 1013 ? 13.945 -10.57 -27.75 1 96.75 1013 GLY A CA 1
ATOM 7948 C C . GLY A 1 1013 ? 15.211 -9.812 -28.094 1 96.75 1013 GLY A C 1
ATOM 7949 O O . GLY A 1 1013 ? 15.922 -10.18 -29.031 1 96.75 1013 GLY A O 1
ATOM 7950 N N . LEU A 1 1014 ? 15.477 -8.734 -27.344 1 96.62 1014 LEU A N 1
ATOM 7951 C CA . LEU A 1 1014 ? 16.703 -7.938 -27.391 1 96.62 1014 LEU A CA 1
ATOM 7952 C C . LEU A 1 1014 ? 17.312 -7.785 -26 1 96.62 1014 LEU A C 1
ATOM 7954 O O . LEU A 1 1014 ? 16.609 -7.438 -25.047 1 96.62 1014 LEU A O 1
ATOM 7958 N N . ASN A 1 1015 ? 18.562 -8.172 -25.891 1 94.75 1015 ASN A N 1
ATOM 7959 C CA . ASN A 1 1015 ? 19.312 -7.984 -24.641 1 94.75 1015 ASN A CA 1
ATOM 7960 C C . ASN A 1 1015 ? 20.562 -7.133 -24.859 1 94.75 1015 ASN A C 1
ATOM 7962 O O . ASN A 1 1015 ? 21.422 -7.488 -25.656 1 94.75 1015 ASN A O 1
ATOM 7966 N N . LEU A 1 1016 ? 20.672 -6.039 -24.156 1 95.06 1016 LEU A N 1
ATOM 7967 C CA . LEU A 1 1016 ? 21.812 -5.125 -24.234 1 95.06 1016 LEU A CA 1
ATOM 7968 C C . LEU A 1 1016 ? 22.531 -5.027 -22.891 1 95.06 1016 LEU A C 1
ATOM 7970 O O . LEU A 1 1016 ? 21.891 -4.797 -21.859 1 95.06 1016 LEU A O 1
ATOM 7974 N N . THR A 1 1017 ? 23.797 -5.227 -22.953 1 91.31 1017 THR A N 1
ATOM 7975 C CA . THR A 1 1017 ? 24.625 -5.043 -21.781 1 91.31 1017 THR A CA 1
ATOM 7976 C C . THR A 1 1017 ? 25.672 -3.961 -22.016 1 91.31 1017 THR A C 1
ATOM 7978 O O . THR A 1 1017 ? 26.312 -3.926 -23.078 1 91.31 1017 THR A O 1
ATOM 7981 N N . PHE A 1 1018 ? 25.875 -3.174 -21.047 1 90.38 1018 PHE A N 1
ATOM 7982 C CA . PHE A 1 1018 ? 26.844 -2.08 -21.141 1 90.38 1018 PHE A CA 1
ATOM 7983 C C . PHE A 1 1018 ? 27.844 -2.148 -19.984 1 90.38 1018 PHE A C 1
ATOM 7985 O O . PHE A 1 1018 ? 27.516 -2.605 -18.891 1 90.38 1018 PHE A O 1
ATOM 7992 N N . MET B 1 1 ? -20.172 13.391 -22.969 1 19.89 1 MET B N 1
ATOM 7993 C CA . MET B 1 1 ? -18.906 13.703 -23.641 1 19.89 1 MET B CA 1
ATOM 7994 C C . MET B 1 1 ? -17.812 12.734 -23.188 1 19.89 1 MET B C 1
ATOM 7996 O O . MET B 1 1 ? -17.312 12.82 -22.078 1 19.89 1 MET B O 1
ATOM 8000 N N . THR B 1 2 ? -17.875 11.508 -23.719 1 23.95 2 THR B N 1
ATOM 8001 C CA . THR B 1 2 ? -17.234 10.211 -23.594 1 23.95 2 THR B CA 1
ATOM 8002 C C . THR B 1 2 ? -15.797 10.266 -24.125 1 23.95 2 THR B C 1
ATOM 8004 O O . THR B 1 2 ? -15.578 10.195 -25.344 1 23.95 2 THR B O 1
ATOM 8007 N N . ILE B 1 3 ? -15.039 11.43 -23.75 1 24.97 3 ILE B N 1
ATOM 8008 C CA . ILE B 1 3 ? -13.648 11.484 -24.188 1 24.97 3 ILE B CA 1
ATOM 8009 C C . ILE B 1 3 ? -12.922 10.211 -23.781 1 24.97 3 ILE B C 1
ATOM 8011 O O . ILE B 1 3 ? -12.93 9.836 -22.594 1 24.97 3 ILE B O 1
ATOM 8015 N N . ASP B 1 4 ? -12.781 9.258 -24.734 1 26.17 4 ASP B N 1
ATOM 8016 C CA . ASP B 1 4 ? -12.125 7.961 -24.859 1 26.17 4 ASP B CA 1
ATOM 8017 C C . ASP B 1 4 ? -10.664 8.039 -24.422 1 26.17 4 ASP B C 1
ATOM 8019 O O . ASP B 1 4 ? -9.867 8.75 -25.047 1 26.17 4 ASP B O 1
ATOM 8023 N N . ALA B 1 5 ? -10.273 8.078 -23.141 1 25.84 5 ALA B N 1
ATOM 8024 C CA . ALA B 1 5 ? -9.141 8.25 -22.234 1 25.84 5 ALA B CA 1
ATOM 8025 C C . ALA B 1 5 ? -7.992 7.316 -22.609 1 25.84 5 ALA B C 1
ATOM 8027 O O . ALA B 1 5 ? -7.012 7.199 -21.875 1 25.84 5 ALA B O 1
ATOM 8028 N N . LYS B 1 6 ? -8.148 6.281 -23.453 1 27.72 6 LYS B N 1
ATOM 8029 C CA . LYS B 1 6 ? -7.152 5.211 -23.516 1 27.72 6 LYS B CA 1
ATOM 8030 C C . LYS B 1 6 ? -5.883 5.68 -24.219 1 27.72 6 LYS B C 1
ATOM 8032 O O . LYS B 1 6 ? -5.012 4.871 -24.547 1 27.72 6 LYS B O 1
ATOM 8037 N N . ALA B 1 7 ? -5.848 6.891 -24.891 1 22.42 7 ALA B N 1
ATOM 8038 C CA . ALA B 1 7 ? -4.734 7.203 -25.781 1 22.42 7 ALA B CA 1
ATOM 8039 C C . ALA B 1 7 ? -3.416 7.25 -25 1 22.42 7 ALA B C 1
ATOM 8041 O O . ALA B 1 7 ? -2.346 7.035 -25.578 1 22.42 7 ALA B O 1
ATOM 8042 N N . ARG B 1 8 ? -3.342 7.906 -23.891 1 25.23 8 ARG B N 1
ATOM 8043 C CA . ARG B 1 8 ? -2.18 8.758 -23.672 1 25.23 8 ARG B CA 1
ATOM 8044 C C . ARG B 1 8 ? -0.955 7.93 -23.297 1 25.23 8 ARG B C 1
ATOM 8046 O O . ARG B 1 8 ? 0.128 8.477 -23.078 1 25.23 8 ARG B O 1
ATOM 8053 N N . SER B 1 9 ? -1.197 6.73 -22.781 1 22.42 9 SER B N 1
ATOM 8054 C CA . SER B 1 9 ? -0.06 6.469 -21.906 1 22.42 9 SER B CA 1
ATOM 8055 C C . SER B 1 9 ? 1.225 6.289 -22.703 1 22.42 9 SER B C 1
ATOM 8057 O O . SER B 1 9 ? 2.309 6.645 -22.234 1 22.42 9 SER B O 1
ATOM 8059 N N . LEU B 1 10 ? 1.202 5.438 -23.75 1 23.28 10 LEU B N 1
ATOM 8060 C CA . LEU B 1 10 ? 2.447 4.707 -23.969 1 23.28 10 LEU B CA 1
ATOM 8061 C C . LEU B 1 10 ? 3.449 5.551 -24.75 1 23.28 10 LEU B C 1
ATOM 8063 O O . LEU B 1 10 ? 4.438 5.027 -25.266 1 23.28 10 LEU B O 1
ATOM 8067 N N . LEU B 1 11 ? 3.129 6.852 -24.922 1 21.69 11 LEU B N 1
ATOM 8068 C CA . LEU B 1 11 ? 4.047 7.41 -25.922 1 21.69 11 LEU B CA 1
ATOM 8069 C C . LEU B 1 11 ? 5.496 7.242 -25.469 1 21.69 11 LEU B C 1
ATOM 8071 O O . LEU B 1 11 ? 6.371 6.957 -26.281 1 21.69 11 LEU B O 1
ATOM 8075 N N . LEU B 1 12 ? 5.746 7.664 -24.234 1 23.66 12 LEU B N 1
ATOM 8076 C CA . LEU B 1 12 ? 7 8.406 -24.172 1 23.66 12 LEU B CA 1
ATOM 8077 C C . LEU B 1 12 ? 8.195 7.473 -24.312 1 23.66 12 LEU B C 1
ATOM 8079 O O . LEU B 1 12 ? 9.32 7.926 -24.547 1 23.66 12 LEU B O 1
ATOM 8083 N N . VAL B 1 13 ? 8.047 6.199 -23.953 1 23.55 13 VAL B N 1
ATOM 8084 C CA . VAL B 1 13 ? 9.375 5.781 -23.531 1 23.55 13 VAL B CA 1
ATOM 8085 C C . VAL B 1 13 ? 10.312 5.73 -24.734 1 23.55 13 VAL B C 1
ATOM 8087 O O . VAL B 1 13 ? 11.531 5.836 -24.594 1 23.55 13 VAL B O 1
ATOM 8090 N N . CYS B 1 14 ? 9.766 5.41 -25.906 1 23.44 14 CYS B N 1
ATOM 8091 C CA . CYS B 1 14 ? 10.789 4.781 -26.734 1 23.44 14 CYS B CA 1
ATOM 8092 C C . CYS B 1 14 ? 11.789 5.812 -27.234 1 23.44 14 CYS B C 1
ATOM 8094 O O . CYS B 1 14 ? 12.508 5.559 -28.203 1 23.44 14 CYS B O 1
ATOM 8096 N N . ALA B 1 15 ? 11.609 7.07 -26.922 1 24.59 15 ALA B N 1
ATOM 8097 C CA . ALA B 1 15 ? 12.492 7.898 -27.734 1 24.59 15 ALA B CA 1
ATOM 8098 C C . ALA B 1 15 ? 13.953 7.508 -27.531 1 24.59 15 ALA B C 1
ATOM 8100 O O . ALA B 1 15 ? 14.859 8.156 -28.047 1 24.59 15 ALA B O 1
ATOM 8101 N N . ILE B 1 16 ? 14.242 6.723 -26.562 1 23.92 16 ILE B N 1
ATOM 8102 C CA . ILE B 1 16 ? 15.664 6.902 -26.297 1 23.92 16 ILE B CA 1
ATOM 8103 C C . ILE B 1 16 ? 16.484 6.215 -27.391 1 23.92 16 ILE B C 1
ATOM 8105 O O . ILE B 1 16 ? 17.641 5.863 -27.172 1 23.92 16 ILE B O 1
ATOM 8109 N N . ALA B 1 17 ? 15.844 5.566 -28.438 1 21.86 17 ALA B N 1
ATOM 8110 C CA . ALA B 1 17 ? 16.859 4.77 -29.125 1 21.86 17 ALA B CA 1
ATOM 8111 C C . ALA B 1 17 ? 18.031 5.633 -29.562 1 21.86 17 ALA B C 1
ATOM 8113 O O . ALA B 1 17 ? 17.922 6.859 -29.641 1 21.86 17 ALA B O 1
ATOM 8114 N N . LEU B 1 18 ? 19.094 4.965 -30.406 1 23.3 18 LEU B N 1
ATOM 8115 C CA . LEU B 1 18 ? 20.531 4.984 -30.688 1 23.3 18 LEU B CA 1
ATOM 8116 C C . LEU B 1 18 ? 20.875 6.078 -31.703 1 23.3 18 LEU B C 1
ATOM 8118 O O . LEU B 1 18 ? 20.562 5.949 -32.875 1 23.3 18 LEU B O 1
ATOM 8122 N N . PRO B 1 19 ? 20.516 7.281 -31.516 1 24.11 19 PRO B N 1
ATOM 8123 C CA . PRO B 1 19 ? 21.094 8.117 -32.562 1 24.11 19 PRO B CA 1
ATOM 8124 C C . PRO B 1 19 ? 22.562 7.828 -32.812 1 24.11 19 PRO B C 1
ATOM 8126 O O . PRO B 1 19 ? 23.266 8.633 -33.438 1 24.11 19 PRO B O 1
ATOM 8129 N N . CYS B 1 20 ? 22.969 6.629 -32.25 1 23.48 20 CYS B N 1
ATOM 8130 C CA . CYS B 1 20 ? 24.422 6.684 -32.25 1 23.48 20 CYS B CA 1
ATOM 8131 C C . CYS B 1 20 ? 24.969 7.008 -33.625 1 23.48 20 CYS B C 1
ATOM 8133 O O . CYS B 1 20 ? 26.125 7.387 -33.781 1 23.48 20 CYS B O 1
ATOM 8135 N N . LEU B 1 21 ? 24.375 6.383 -34.719 1 22.2 21 LEU B N 1
ATOM 8136 C CA . LEU B 1 21 ? 25.438 5.934 -35.625 1 22.2 21 LEU B CA 1
ATOM 8137 C C . LEU B 1 21 ? 26.031 7.113 -36.375 1 22.2 21 LEU B C 1
ATOM 8139 O O . LEU B 1 21 ? 27.031 6.961 -37.062 1 22.2 21 LEU B O 1
ATOM 8143 N N . VAL B 1 22 ? 25.125 8.07 -36.656 1 20.78 22 VAL B N 1
ATOM 8144 C CA . VAL B 1 22 ? 25.5 8.531 -38 1 20.78 22 VAL B CA 1
ATOM 8145 C C . VAL B 1 22 ? 26.953 9.016 -37.969 1 20.78 22 VAL B C 1
ATOM 8147 O O . VAL B 1 22 ? 27.719 8.719 -38.906 1 20.78 22 VAL B O 1
ATOM 8150 N N . PHE B 1 23 ? 27.172 9.992 -37.125 1 22.3 23 PHE B N 1
ATOM 8151 C CA . PHE B 1 23 ? 28.016 11.016 -37.719 1 22.3 23 PHE B CA 1
ATOM 8152 C C . PHE B 1 23 ? 29.453 10.523 -37.844 1 22.3 23 PHE B C 1
ATOM 8154 O O . PHE B 1 23 ? 30.172 10.438 -36.844 1 22.3 23 PHE B O 1
ATOM 8161 N N . ALA B 1 24 ? 29.672 9.43 -38.594 1 21.16 24 ALA B N 1
ATOM 8162 C CA . ALA B 1 24 ? 31.016 8.867 -38.812 1 21.16 24 ALA B CA 1
ATOM 8163 C C . ALA B 1 24 ? 32.031 9.961 -39.156 1 21.16 24 ALA B C 1
ATOM 8165 O O . ALA B 1 24 ? 33.188 9.891 -38.75 1 21.16 24 ALA B O 1
ATOM 8166 N N . ASN B 1 25 ? 31.578 10.859 -40.094 1 20.67 25 ASN B N 1
ATOM 8167 C CA . ASN B 1 25 ? 32.656 11.117 -41.031 1 20.67 25 ASN B CA 1
ATOM 8168 C C . ASN B 1 25 ? 33.781 11.93 -40.406 1 20.67 25 ASN B C 1
ATOM 8170 O O . ASN B 1 25 ? 33.719 13.156 -40.344 1 20.67 25 ASN B O 1
ATOM 8174 N N . HIS B 1 26 ? 34.062 11.711 -39.219 1 22 26 HIS B N 1
ATOM 8175 C CA . HIS B 1 26 ? 35.062 12.633 -38.719 1 22 26 HIS B CA 1
ATOM 8176 C C . HIS B 1 26 ? 36.312 12.57 -39.594 1 22 26 HIS B C 1
ATOM 8178 O O . HIS B 1 26 ? 36.938 11.516 -39.719 1 22 26 HIS B O 1
ATOM 8184 N N . GLY B 1 27 ? 36.188 13.242 -40.844 1 21.52 27 GLY B N 1
ATOM 8185 C CA . GLY B 1 27 ? 37.375 13.352 -41.688 1 21.52 27 GLY B CA 1
ATOM 8186 C C . GLY B 1 27 ? 38.625 13.648 -40.906 1 21.52 27 GLY B C 1
ATOM 8187 O O . GLY B 1 27 ? 38.594 14.281 -39.844 1 21.52 27 GLY B O 1
ATOM 8188 N N . HIS B 1 28 ? 39.531 12.688 -40.938 1 24.02 28 HIS B N 1
ATOM 8189 C CA . HIS B 1 28 ? 40.906 12.57 -40.438 1 24.02 28 HIS B CA 1
ATOM 8190 C C . HIS B 1 28 ? 41.719 13.805 -40.781 1 24.02 28 HIS B C 1
ATOM 8192 O O . HIS B 1 28 ? 42.875 13.688 -41.25 1 24.02 28 HIS B O 1
ATOM 8198 N N . MET B 1 29 ? 41.094 15.078 -40.812 1 22.09 29 MET B N 1
ATOM 8199 C CA . MET B 1 29 ? 42.094 16.016 -41.312 1 22.09 29 MET B CA 1
ATOM 8200 C C . MET B 1 29 ? 43.375 15.953 -40.469 1 22.09 29 MET B C 1
ATOM 8202 O O . MET B 1 29 ? 43.281 15.953 -39.219 1 22.09 29 MET B O 1
ATOM 8206 N N . VAL B 1 30 ? 44.438 15.344 -41.094 1 24.45 30 VAL B N 1
ATOM 8207 C CA . VAL B 1 30 ? 45.812 15.148 -40.688 1 24.45 30 VAL B CA 1
ATOM 8208 C C . VAL B 1 30 ? 46.406 16.469 -40.188 1 24.45 30 VAL B C 1
ATOM 8210 O O . VAL B 1 30 ? 46.469 17.438 -40.938 1 24.45 30 VAL B O 1
ATOM 8213 N N . PRO B 1 31 ? 45.875 16.922 -39 1 25 31 PRO B N 1
ATOM 8214 C CA . PRO B 1 31 ? 46.438 18.25 -38.75 1 25 31 PRO B CA 1
ATOM 8215 C C . PRO B 1 31 ? 47.969 18.266 -38.906 1 25 31 PRO B C 1
ATOM 8217 O O . PRO B 1 31 ? 48.625 17.25 -38.719 1 25 31 PRO B O 1
ATOM 8220 N N . PRO B 1 32 ? 48.469 19.188 -39.75 1 24.88 32 PRO B N 1
ATOM 8221 C CA . PRO B 1 32 ? 49.906 19.219 -40.094 1 24.88 32 PRO B CA 1
ATOM 8222 C C . PRO B 1 32 ? 50.812 19.109 -38.844 1 24.88 32 PRO B C 1
ATOM 8224 O O . PRO B 1 32 ? 50.375 19.391 -37.719 1 24.88 32 PRO B O 1
ATOM 8227 N N . LYS B 1 33 ? 51.938 18.453 -39.062 1 23.78 33 LYS B N 1
ATOM 8228 C CA . LYS B 1 33 ? 53.094 18.172 -38.219 1 23.78 33 LYS B CA 1
ATOM 8229 C C . LYS B 1 33 ? 53.562 19.422 -37.5 1 23.78 33 LYS B C 1
ATOM 8231 O O . LYS B 1 33 ? 54.219 20.281 -38.094 1 23.78 33 LYS B O 1
ATOM 8236 N N . GLN B 1 34 ? 52.625 20.188 -36.844 1 22.67 34 GLN B N 1
ATOM 8237 C CA . GLN B 1 34 ? 53.219 21.422 -36.344 1 22.67 34 GLN B CA 1
ATOM 8238 C C . GLN B 1 34 ? 54.469 21.125 -35.5 1 22.67 34 GLN B C 1
ATOM 8240 O O . GLN B 1 34 ? 54.5 20.156 -34.75 1 22.67 34 GLN B O 1
ATOM 8245 N N . THR B 1 35 ? 55.625 21.672 -36 1 25.25 35 THR B N 1
ATOM 8246 C CA . THR B 1 35 ? 57.031 21.688 -35.531 1 25.25 35 THR B CA 1
ATOM 8247 C C . THR B 1 35 ? 57.094 22.047 -34.062 1 25.25 35 THR B C 1
ATOM 8249 O O . THR B 1 35 ? 56.469 23 -33.625 1 25.25 35 THR B O 1
ATOM 8252 N N . ILE B 1 36 ? 57.469 21.016 -33.219 1 24.25 36 ILE B N 1
ATOM 8253 C CA . ILE B 1 36 ? 57.781 21 -31.812 1 24.25 36 ILE B CA 1
ATOM 8254 C C . ILE B 1 36 ? 58.75 22.141 -31.484 1 24.25 36 ILE B C 1
ATOM 8256 O O . ILE B 1 36 ? 59.938 22.078 -31.844 1 24.25 36 ILE B O 1
ATOM 8260 N N . ALA B 1 37 ? 58.375 23.391 -31.906 1 25.67 37 ALA B N 1
ATOM 8261 C CA . ALA B 1 37 ? 59.438 24.266 -31.5 1 25.67 37 ALA B CA 1
ATOM 8262 C C . ALA B 1 37 ? 59.812 24.047 -30.031 1 25.67 37 ALA B C 1
ATOM 8264 O O . ALA B 1 37 ? 59 23.531 -29.25 1 25.67 37 ALA B O 1
ATOM 8265 N N . ALA B 1 38 ? 60.875 24.672 -29.688 1 25.78 38 ALA B N 1
ATOM 8266 C CA . ALA B 1 38 ? 61.781 24.734 -28.547 1 25.78 38 ALA B CA 1
ATOM 8267 C C . ALA B 1 38 ? 61.062 25.172 -27.281 1 25.78 38 ALA B C 1
ATOM 8269 O O . ALA B 1 38 ? 60.156 26.016 -27.344 1 25.78 38 ALA B O 1
ATOM 8270 N N . SER B 1 39 ? 61.094 24.359 -26.234 1 26.44 39 SER B N 1
ATOM 8271 C CA . SER B 1 39 ? 60.75 24.297 -24.812 1 26.44 39 SER B CA 1
ATOM 8272 C C . SER B 1 39 ? 61.031 25.625 -24.109 1 26.44 39 SER B C 1
ATOM 8274 O O . SER B 1 39 ? 62.188 25.922 -23.781 1 26.44 39 SER B O 1
ATOM 8276 N N . THR B 1 40 ? 60.75 26.844 -24.797 1 29.61 40 THR B N 1
ATOM 8277 C CA . THR B 1 40 ? 61.094 27.875 -23.844 1 29.61 40 THR B CA 1
ATOM 8278 C C . THR B 1 40 ? 60.406 27.625 -22.5 1 29.61 40 THR B C 1
ATOM 8280 O O . THR B 1 40 ? 59.188 27.375 -22.438 1 29.61 40 THR B O 1
ATOM 8283 N N . GLN B 1 41 ? 61.219 27.203 -21.516 1 32.47 41 GLN B N 1
ATOM 8284 C CA . GLN B 1 41 ? 61 26.984 -20.094 1 32.47 41 GLN B CA 1
ATOM 8285 C C . GLN B 1 41 ? 60.156 28.094 -19.484 1 32.47 41 GLN B C 1
ATOM 8287 O O . GLN B 1 41 ? 60.656 29.188 -19.203 1 32.47 41 GLN B O 1
ATOM 8292 N N . GLN B 1 42 ? 59.125 28.531 -20.156 1 37.59 42 GLN B N 1
ATOM 8293 C CA . GLN B 1 42 ? 58.375 29.562 -19.453 1 37.59 42 GLN B CA 1
ATOM 8294 C C . GLN B 1 42 ? 58 29.094 -18.047 1 37.59 42 GLN B C 1
ATOM 8296 O O . GLN B 1 42 ? 57.406 28.016 -17.875 1 37.59 42 GLN B O 1
ATOM 8301 N N . ASN B 1 43 ? 58.719 29.562 -17.062 1 50.62 43 ASN B N 1
ATOM 8302 C CA . ASN B 1 43 ? 58.688 29.422 -15.609 1 50.62 43 ASN B CA 1
ATOM 8303 C C . ASN B 1 43 ? 57.281 29.688 -15.047 1 50.62 43 ASN B C 1
ATOM 8305 O O . ASN B 1 43 ? 56.906 30.828 -14.828 1 50.62 43 ASN B O 1
ATOM 8309 N N . GLY B 1 44 ? 56.281 29.141 -15.461 1 63.66 44 GLY B N 1
ATOM 8310 C CA . GLY B 1 44 ? 55 29.359 -14.789 1 63.66 44 GLY B CA 1
ATOM 8311 C C . GLY B 1 44 ? 54.906 28.672 -13.445 1 63.66 44 GLY B C 1
ATOM 8312 O O . GLY B 1 44 ? 55.625 27.719 -13.18 1 63.66 44 GLY B O 1
ATOM 8313 N N . VAL B 1 45 ? 54.281 29.297 -12.406 1 75.69 45 VAL B N 1
ATOM 8314 C CA . VAL B 1 45 ? 54 28.703 -11.102 1 75.69 45 VAL B CA 1
ATOM 8315 C C . VAL B 1 45 ? 52.969 27.609 -11.227 1 75.69 45 VAL B C 1
ATOM 8317 O O . VAL B 1 45 ? 51.875 27.844 -11.773 1 75.69 45 VAL B O 1
ATOM 8320 N N . ARG B 1 46 ? 53.312 26.344 -10.805 1 78.69 46 ARG B N 1
ATOM 8321 C CA . ARG B 1 46 ? 52.406 25.188 -10.75 1 78.69 46 ARG B CA 1
ATOM 8322 C C . ARG B 1 46 ? 51.938 24.922 -9.328 1 78.69 46 ARG B C 1
ATOM 8324 O O . ARG B 1 46 ? 52.719 25.047 -8.375 1 78.69 46 ARG B O 1
ATOM 8331 N N . GLY B 1 47 ? 50.656 24.828 -9.211 1 82.12 47 GLY B N 1
ATOM 8332 C CA . GLY B 1 47 ? 50.094 24.5 -7.906 1 82.12 47 GLY B CA 1
ATOM 8333 C C . GLY B 1 47 ? 48.844 23.688 -7.992 1 82.12 47 GLY B C 1
ATOM 8334 O O . GLY B 1 47 ? 48.344 23.375 -9.086 1 82.12 47 GLY B O 1
ATOM 8335 N N . LYS B 1 48 ? 48.375 23.203 -6.84 1 84.81 48 LYS B N 1
ATOM 8336 C CA . LYS B 1 48 ? 47.125 22.438 -6.652 1 84.81 48 LYS B CA 1
ATOM 8337 C C . LYS B 1 48 ? 46.219 23.125 -5.641 1 84.81 48 LYS B C 1
ATOM 8339 O O . LYS B 1 48 ? 46.688 23.594 -4.602 1 84.81 48 LYS B O 1
ATOM 8344 N N . VAL B 1 49 ? 45.031 23.281 -6.008 1 84.56 49 VAL B N 1
ATOM 8345 C CA . VAL B 1 49 ? 44.031 23.844 -5.094 1 84.56 49 VAL B CA 1
ATOM 8346 C C . VAL B 1 49 ? 43.125 22.719 -4.57 1 84.56 49 VAL B C 1
ATOM 8348 O O . VAL B 1 49 ? 42.562 21.953 -5.352 1 84.56 49 VAL B O 1
ATOM 8351 N N . VAL B 1 50 ? 42.969 22.656 -3.242 1 79.94 50 VAL B N 1
ATOM 8352 C CA . VAL B 1 50 ? 42.156 21.641 -2.592 1 79.94 50 VAL B CA 1
ATOM 8353 C C . VAL B 1 50 ? 41.219 22.297 -1.56 1 79.94 50 VAL B C 1
ATOM 8355 O O . VAL B 1 50 ? 41.469 23.438 -1.15 1 79.94 50 VAL B O 1
ATOM 8358 N N . ASP B 1 51 ? 40.156 21.578 -1.218 1 71.88 51 ASP B N 1
ATOM 8359 C CA . ASP B 1 51 ? 39.312 22.031 -0.112 1 71.88 51 ASP B CA 1
ATOM 8360 C C . ASP B 1 51 ? 39.844 21.516 1.226 1 71.88 51 ASP B C 1
ATOM 8362 O O . ASP B 1 51 ? 40.906 20.891 1.279 1 71.88 51 ASP B O 1
ATOM 8366 N N . LYS B 1 52 ? 39.062 21.859 2.32 1 67.06 52 LYS B N 1
ATOM 8367 C CA . LYS B 1 52 ? 39.5 21.484 3.66 1 67.06 52 LYS B CA 1
ATOM 8368 C C . LYS B 1 52 ? 39.656 19.969 3.783 1 67.06 52 LYS B C 1
ATOM 8370 O O . LYS B 1 52 ? 40.469 19.5 4.578 1 67.06 52 LYS B O 1
ATOM 8375 N N . ALA B 1 53 ? 39 19.266 3.076 1 60.94 53 ALA B N 1
ATOM 8376 C CA . ALA B 1 53 ? 39.062 17.812 3.145 1 60.94 53 ALA B CA 1
ATOM 8377 C C . ALA B 1 53 ? 40.156 17.25 2.254 1 60.94 53 ALA B C 1
ATOM 8379 O O . ALA B 1 53 ? 40.312 16.031 2.129 1 60.94 53 ALA B O 1
ATOM 8380 N N . GLY B 1 54 ? 40.812 18.078 1.549 1 66.88 54 GLY B N 1
ATOM 8381 C CA . GLY B 1 54 ? 41.938 17.672 0.696 1 66.88 54 GLY B CA 1
ATOM 8382 C C . GLY B 1 54 ? 41.5 17.297 -0.705 1 66.88 54 GLY B C 1
ATOM 8383 O O . GLY B 1 54 ? 42.281 16.766 -1.482 1 66.88 54 GLY B O 1
ATOM 8384 N N . GLU B 1 55 ? 40.344 17.531 -0.972 1 71.38 55 GLU B N 1
ATOM 8385 C CA . GLU B 1 55 ? 39.812 17.203 -2.301 1 71.38 55 GLU B CA 1
ATOM 8386 C C . GLU B 1 55 ? 40.125 18.312 -3.299 1 71.38 55 GLU B C 1
ATOM 8388 O O . GLU B 1 55 ? 40 19.5 -2.979 1 71.38 55 GLU B O 1
ATOM 8393 N N . PRO B 1 56 ? 40.531 17.875 -4.562 1 76.44 56 PRO B N 1
ATOM 8394 C CA . PRO B 1 56 ? 40.844 18.906 -5.555 1 76.44 56 PRO B CA 1
ATOM 8395 C C . PRO B 1 56 ? 39.656 19.75 -5.93 1 76.44 56 PRO B C 1
ATOM 8397 O O . PRO B 1 56 ? 38.531 19.234 -6.035 1 76.44 56 PRO B O 1
ATOM 8400 N N . LEU B 1 57 ? 39.781 21.031 -5.898 1 75.75 57 LEU B N 1
ATOM 8401 C CA . LEU B 1 57 ? 38.781 21.984 -6.34 1 75.75 57 LEU B CA 1
ATOM 8402 C C . LEU B 1 57 ? 38.969 22.344 -7.809 1 75.75 57 LEU B C 1
ATOM 8404 O O . LEU B 1 57 ? 39.969 22.938 -8.188 1 75.75 57 LEU B O 1
ATOM 8408 N N . VAL B 1 58 ? 38 21.906 -8.531 1 74.62 58 VAL B N 1
ATOM 8409 C CA . VAL B 1 58 ? 38.031 22.188 -9.969 1 74.62 58 VAL B CA 1
ATOM 8410 C C . VAL B 1 58 ? 37.375 23.547 -10.234 1 74.62 58 VAL B C 1
ATOM 8412 O O . VAL B 1 58 ? 36.375 23.891 -9.609 1 74.62 58 VAL B O 1
ATOM 8415 N N . GLY B 1 59 ? 37.969 24.391 -11.125 1 72.81 59 GLY B N 1
ATOM 8416 C CA . GLY B 1 59 ? 37.344 25.625 -11.57 1 72.81 59 GLY B CA 1
ATOM 8417 C C . GLY B 1 59 ? 37.688 26.812 -10.688 1 72.81 59 GLY B C 1
ATOM 8418 O O . GLY B 1 59 ? 37.031 27.859 -10.742 1 72.81 59 GLY B O 1
ATOM 8419 N N . VAL B 1 60 ? 38.625 26.641 -9.867 1 78.5 60 VAL B N 1
ATOM 8420 C CA . VAL B 1 60 ? 39.094 27.766 -9.07 1 78.5 60 VAL B CA 1
ATOM 8421 C C . VAL B 1 60 ? 39.812 28.766 -9.969 1 78.5 60 VAL B C 1
ATOM 8423 O O . VAL B 1 60 ? 40.719 28.406 -10.727 1 78.5 60 VAL B O 1
ATOM 8426 N N . THR B 1 61 ? 39.406 29.906 -9.859 1 81.19 61 THR B N 1
ATOM 8427 C CA . THR B 1 61 ? 40.094 30.969 -10.609 1 81.19 61 THR B CA 1
ATOM 8428 C C . THR B 1 61 ? 41.344 31.438 -9.867 1 81.19 61 THR B C 1
ATOM 8430 O O . THR B 1 61 ? 41.25 31.906 -8.727 1 81.19 61 THR B O 1
ATOM 8433 N N . ILE B 1 62 ? 42.5 31.25 -10.531 1 84.69 62 ILE B N 1
ATOM 8434 C CA . ILE B 1 62 ? 43.781 31.719 -10.008 1 84.69 62 ILE B CA 1
ATOM 8435 C C . ILE B 1 62 ? 44.219 32.969 -10.789 1 84.69 62 ILE B C 1
ATOM 8437 O O . ILE B 1 62 ? 44.406 32.906 -12 1 84.69 62 ILE B O 1
ATOM 8441 N N . THR B 1 63 ? 44.281 34.031 -10.07 1 81.06 63 THR B N 1
ATOM 8442 C CA . THR B 1 63 ? 44.625 35.312 -10.695 1 81.06 63 THR B CA 1
ATOM 8443 C C . THR B 1 63 ? 45.906 35.875 -10.109 1 81.06 63 THR B C 1
ATOM 8445 O O . THR B 1 63 ? 46.125 35.844 -8.898 1 81.06 63 THR B O 1
ATOM 8448 N N . GLU B 1 64 ? 46.875 36.375 -10.969 1 80.19 64 GLU B N 1
ATOM 8449 C CA . GLU B 1 64 ? 48.031 37.125 -10.523 1 80.19 64 GLU B CA 1
ATOM 8450 C C . GLU B 1 64 ? 47.625 38.5 -9.977 1 80.19 64 GLU B C 1
ATOM 8452 O O . GLU B 1 64 ? 47 39.281 -10.672 1 80.19 64 GLU B O 1
ATOM 8457 N N . VAL B 1 65 ? 48 38.656 -8.695 1 77.81 65 VAL B N 1
ATOM 8458 C CA . VAL B 1 65 ? 47.562 39.875 -8.023 1 77.81 65 VAL B CA 1
ATOM 8459 C C . VAL B 1 65 ? 48.031 41.125 -8.812 1 77.81 65 VAL B C 1
ATOM 8461 O O . VAL B 1 65 ? 49.219 41.219 -9.148 1 77.81 65 VAL B O 1
ATOM 8464 N N . GLY B 1 66 ? 47.156 42.062 -9.18 1 71 66 GLY B N 1
ATOM 8465 C CA . GLY B 1 66 ? 47.438 43.344 -9.828 1 71 66 GLY B CA 1
ATOM 8466 C C . GLY B 1 66 ? 47.469 43.25 -11.344 1 71 66 GLY B C 1
ATOM 8467 O O . GLY B 1 66 ? 47.812 44.219 -12.031 1 71 66 GLY B O 1
ATOM 8468 N N . THR B 1 67 ? 47.312 42.062 -11.945 1 74.19 67 THR B N 1
ATOM 8469 C CA . THR B 1 67 ? 47.281 41.906 -13.398 1 74.19 67 THR B CA 1
ATOM 8470 C C . THR B 1 67 ? 46.031 41.188 -13.836 1 74.19 67 THR B C 1
ATOM 8472 O O . THR B 1 67 ? 45.25 40.688 -13 1 74.19 67 THR B O 1
ATOM 8475 N N . ALA B 1 68 ? 45.75 41.188 -15.078 1 72.25 68 ALA B N 1
ATOM 8476 C CA . ALA B 1 68 ? 44.625 40.469 -15.648 1 72.25 68 ALA B CA 1
ATOM 8477 C C . ALA B 1 68 ? 45 39.031 -16 1 72.25 68 ALA B C 1
ATOM 8479 O O . ALA B 1 68 ? 44.219 38.312 -16.609 1 72.25 68 ALA B O 1
ATOM 8480 N N . ASN B 1 69 ? 46.125 38.594 -15.594 1 77.5 69 ASN B N 1
ATOM 8481 C CA . ASN B 1 69 ? 46.625 37.25 -15.852 1 77.5 69 ASN B CA 1
ATOM 8482 C C . ASN B 1 69 ? 45.969 36.219 -14.945 1 77.5 69 ASN B C 1
ATOM 8484 O O . ASN B 1 69 ? 46.094 36.312 -13.719 1 77.5 69 ASN B O 1
ATOM 8488 N N . LYS B 1 70 ? 45.062 35.406 -15.477 1 78.19 70 LYS B N 1
ATOM 8489 C CA . LYS B 1 70 ? 44.344 34.406 -14.664 1 78.19 70 LYS B CA 1
ATOM 8490 C C . LYS B 1 70 ? 44.344 33.031 -15.328 1 78.19 70 LYS B C 1
ATOM 8492 O O . LYS B 1 70 ? 44.562 32.938 -16.547 1 78.19 70 LYS B O 1
ATOM 8497 N N . THR B 1 71 ? 44.312 31.969 -14.508 1 80.56 71 THR B N 1
ATOM 8498 C CA . THR B 1 71 ? 44.094 30.594 -14.938 1 80.56 71 THR B CA 1
ATOM 8499 C C . THR B 1 71 ? 43.062 29.906 -14.055 1 80.56 71 THR B C 1
ATOM 8501 O O . THR B 1 71 ? 42.625 30.469 -13.039 1 80.56 71 THR B O 1
ATOM 8504 N N . ILE B 1 72 ? 42.5 28.844 -14.461 1 80.75 72 ILE B N 1
ATOM 8505 C CA . ILE B 1 72 ? 41.531 28.062 -13.719 1 80.75 72 ILE B CA 1
ATOM 8506 C C . ILE B 1 72 ? 42.094 26.672 -13.414 1 80.75 72 ILE B C 1
ATOM 8508 O O . ILE B 1 72 ? 42.812 26.094 -14.234 1 80.75 72 ILE B O 1
ATOM 8512 N N . SER B 1 73 ? 41.812 26.234 -12.234 1 81.75 73 SER B N 1
ATOM 8513 C CA . SER B 1 73 ? 42.281 24.906 -11.867 1 81.75 73 SER B CA 1
ATOM 8514 C C . SER B 1 73 ? 41.562 23.828 -12.672 1 81.75 73 SER B C 1
ATOM 8516 O O . SER B 1 73 ? 40.406 23.984 -13.07 1 81.75 73 SER B O 1
ATOM 8518 N N . ASP B 1 74 ? 42.281 22.672 -12.906 1 77.75 74 ASP B N 1
ATOM 8519 C CA . ASP B 1 74 ? 41.719 21.562 -13.672 1 77.75 74 ASP B CA 1
ATOM 8520 C C . ASP B 1 74 ? 41 20.578 -12.766 1 77.75 74 ASP B C 1
ATOM 8522 O O . ASP B 1 74 ? 40.812 20.844 -11.57 1 77.75 74 ASP B O 1
ATOM 8526 N N . ALA B 1 75 ? 40.562 19.516 -13.297 1 74.44 75 ALA B N 1
ATOM 8527 C CA . ALA B 1 75 ? 39.75 18.531 -12.602 1 74.44 75 ALA B CA 1
ATOM 8528 C C . ALA B 1 75 ? 40.469 17.953 -11.391 1 74.44 75 ALA B C 1
ATOM 8530 O O . ALA B 1 75 ? 39.844 17.531 -10.43 1 74.44 75 ALA B O 1
ATOM 8531 N N . ASP B 1 76 ? 41.719 17.938 -11.422 1 75.81 76 ASP B N 1
ATOM 8532 C CA . ASP B 1 76 ? 42.5 17.422 -10.312 1 75.81 76 ASP B CA 1
ATOM 8533 C C . ASP B 1 76 ? 42.938 18.562 -9.391 1 75.81 76 ASP B C 1
ATOM 8535 O O . ASP B 1 76 ? 43.781 18.375 -8.508 1 75.81 76 ASP B O 1
ATOM 8539 N N . GLY B 1 77 ? 42.469 19.719 -9.633 1 78.19 77 GLY B N 1
ATOM 8540 C CA . GLY B 1 77 ? 42.781 20.906 -8.859 1 78.19 77 GLY B CA 1
ATOM 8541 C C . GLY B 1 77 ? 44.094 21.562 -9.266 1 78.19 77 GLY B C 1
ATOM 8542 O O . GLY B 1 77 ? 44.562 22.5 -8.617 1 78.19 77 GLY B O 1
ATOM 8543 N N . ASN B 1 78 ? 44.75 21.031 -10.281 1 81.25 78 ASN B N 1
ATOM 8544 C CA . ASN B 1 78 ? 46.062 21.578 -10.695 1 81.25 78 ASN B CA 1
ATOM 8545 C C . ASN B 1 78 ? 45.875 22.875 -11.492 1 81.25 78 ASN B C 1
ATOM 8547 O O . ASN B 1 78 ? 44.875 23.047 -12.203 1 81.25 78 ASN B O 1
ATOM 8551 N N . PHE B 1 79 ? 46.812 23.812 -11.25 1 83.81 79 PHE B N 1
ATOM 8552 C CA . PHE B 1 79 ? 46.844 25.016 -12.078 1 83.81 79 PHE B CA 1
ATOM 8553 C C . PHE B 1 79 ? 48.281 25.344 -12.477 1 83.81 79 PHE B C 1
ATOM 8555 O O . PHE B 1 79 ? 49.219 24.953 -11.812 1 83.81 79 PHE B O 1
ATOM 8562 N N . ILE B 1 80 ? 48.469 25.891 -13.688 1 81.31 80 ILE B N 1
ATOM 8563 C CA . ILE B 1 80 ? 49.688 26.5 -14.164 1 81.31 80 ILE B CA 1
ATOM 8564 C C . ILE B 1 80 ? 49.438 27.969 -14.531 1 81.31 80 ILE B C 1
ATOM 8566 O O . ILE B 1 80 ? 48.562 28.266 -15.32 1 81.31 80 ILE B O 1
ATOM 8570 N N . LEU B 1 81 ? 50.031 28.891 -13.859 1 77 81 LEU B N 1
ATOM 8571 C CA . LEU B 1 81 ? 49.938 30.328 -14.156 1 77 81 LEU B CA 1
ATOM 8572 C C . LEU B 1 81 ? 51.312 30.906 -14.453 1 77 81 LEU B C 1
ATOM 8574 O O . LEU B 1 81 ? 52.25 30.797 -13.633 1 77 81 LEU B O 1
ATOM 8578 N N . THR B 1 82 ? 51.469 31.391 -15.664 1 77.44 82 THR B N 1
ATOM 8579 C CA . THR B 1 82 ? 52.688 32.125 -16.016 1 77.44 82 THR B CA 1
ATOM 8580 C C . THR B 1 82 ? 52.625 33.562 -15.484 1 77.44 82 THR B C 1
ATOM 8582 O O . THR B 1 82 ? 51.75 34.312 -15.859 1 77.44 82 THR B O 1
ATOM 8585 N N . LEU B 1 83 ? 53.406 33.844 -14.477 1 72.06 83 LEU B N 1
ATOM 8586 C CA . LEU B 1 83 ? 53.375 35.156 -13.812 1 72.06 83 LEU B CA 1
ATOM 8587 C C . LEU B 1 83 ? 54.062 36.188 -14.672 1 72.06 83 LEU B C 1
ATOM 8589 O O . LEU B 1 83 ? 55.125 35.938 -15.273 1 72.06 83 LEU B O 1
ATOM 8593 N N . SER B 1 84 ? 53.406 37.312 -14.875 1 71.25 84 SER B N 1
ATOM 8594 C CA . SER B 1 84 ? 53.969 38.406 -15.625 1 71.25 84 SER B CA 1
ATOM 8595 C C . SER B 1 84 ? 54.875 39.281 -14.742 1 71.25 84 SER B C 1
ATOM 8597 O O . SER B 1 84 ? 55.844 39.875 -15.227 1 71.25 84 SER B O 1
ATOM 8599 N N . LYS B 1 85 ? 54.344 39.656 -13.391 1 61.78 85 LYS B N 1
ATOM 8600 C CA . LYS B 1 85 ? 55.094 40.594 -12.531 1 61.78 85 LYS B CA 1
ATOM 8601 C C . LYS B 1 85 ? 55.812 39.844 -11.414 1 61.78 85 LYS B C 1
ATOM 8603 O O . LYS B 1 85 ? 55.469 38.688 -11.109 1 61.78 85 LYS B O 1
ATOM 8608 N N . LYS B 1 86 ? 56.844 40.438 -10.844 1 54.66 86 LYS B N 1
ATOM 8609 C CA . LYS B 1 86 ? 57.75 40.031 -9.75 1 54.66 86 LYS B CA 1
ATOM 8610 C C . LYS B 1 86 ? 56.938 39.781 -8.477 1 54.66 86 LYS B C 1
ATOM 8612 O O . LYS B 1 86 ? 57.469 39.156 -7.531 1 54.66 86 LYS B O 1
ATOM 8617 N N . ASN B 1 87 ? 55.812 40.375 -8.203 1 56.59 87 ASN B N 1
ATOM 8618 C CA . ASN B 1 87 ? 55.25 40.312 -6.867 1 56.59 87 ASN B CA 1
ATOM 8619 C C . ASN B 1 87 ? 54.688 38.906 -6.582 1 56.59 87 ASN B C 1
ATOM 8621 O O . ASN B 1 87 ? 54.25 38.625 -5.465 1 56.59 87 ASN B O 1
ATOM 8625 N N . ASN B 1 88 ? 54.906 37.875 -7.121 1 71.06 88 ASN B N 1
ATOM 8626 C CA . ASN B 1 88 ? 54.688 36.438 -7 1 71.06 88 ASN B CA 1
ATOM 8627 C C . ASN B 1 88 ? 53.469 36.094 -6.137 1 71.06 88 ASN B C 1
ATOM 8629 O O . ASN B 1 88 ? 53.531 35.188 -5.305 1 71.06 88 ASN B O 1
ATOM 8633 N N . ARG B 1 89 ? 52.406 36.938 -6.203 1 79.94 89 ARG B N 1
ATOM 8634 C CA . ARG B 1 89 ? 51.188 36.594 -5.457 1 79.94 89 ARG B CA 1
ATOM 8635 C C . ARG B 1 89 ? 50.062 36.219 -6.402 1 79.94 89 ARG B C 1
ATOM 8637 O O . ARG B 1 89 ? 49.875 36.844 -7.453 1 79.94 89 ARG B O 1
ATOM 8644 N N . ILE B 1 90 ? 49.344 35.219 -5.938 1 82.44 90 ILE B N 1
ATOM 8645 C CA . ILE B 1 90 ? 48.156 34.75 -6.688 1 82.44 90 ILE B CA 1
ATOM 8646 C C . ILE B 1 90 ? 46.938 34.719 -5.773 1 82.44 90 ILE B C 1
ATOM 8648 O O . ILE B 1 90 ? 47.062 34.469 -4.574 1 82.44 90 ILE B O 1
ATOM 8652 N N . THR B 1 91 ? 45.875 35.188 -6.301 1 80.62 91 THR B N 1
ATOM 8653 C CA . THR B 1 91 ? 44.594 35.062 -5.621 1 80.62 91 THR B CA 1
ATOM 8654 C C . THR B 1 91 ? 43.781 33.906 -6.188 1 80.62 91 THR B C 1
ATOM 8656 O O . THR B 1 91 ? 43.625 33.781 -7.406 1 80.62 91 THR B O 1
ATOM 8659 N N . LEU B 1 92 ? 43.312 33.031 -5.285 1 80 92 LEU B N 1
ATOM 8660 C CA . LEU B 1 92 ? 42.438 31.906 -5.629 1 80 92 LEU B CA 1
ATOM 8661 C C . LEU B 1 92 ? 41 32.188 -5.227 1 80 92 LEU B C 1
ATOM 8663 O O . LEU B 1 92 ? 40.719 32.5 -4.07 1 80 92 LEU B O 1
ATOM 8667 N N . SER B 1 93 ? 40.219 32.219 -6.223 1 76.12 93 SER B N 1
ATOM 8668 C CA . SER B 1 93 ? 38.781 32.531 -6.023 1 76.12 93 SER B CA 1
ATOM 8669 C C . SER B 1 93 ? 37.906 31.375 -6.551 1 76.12 93 SER B C 1
ATOM 8671 O O . SER B 1 93 ? 38.156 30.875 -7.652 1 76.12 93 SER B O 1
ATOM 8673 N N . TYR B 1 94 ? 37.125 30.906 -5.633 1 72.44 94 TYR B N 1
ATOM 8674 C CA . TYR B 1 94 ? 36.188 29.844 -5.973 1 72.44 94 TYR B CA 1
ATOM 8675 C C . TYR B 1 94 ? 34.844 30.047 -5.258 1 72.44 94 TYR B C 1
ATOM 8677 O O . TYR B 1 94 ? 34.812 30.375 -4.066 1 72.44 94 TYR B O 1
ATOM 8685 N N . VAL B 1 95 ? 33.812 29.969 -6.051 1 60.25 95 VAL B N 1
ATOM 8686 C CA . VAL B 1 95 ? 32.469 30.156 -5.488 1 60.25 95 VAL B CA 1
ATOM 8687 C C . VAL B 1 95 ? 32.281 29.219 -4.289 1 60.25 95 VAL B C 1
ATOM 8689 O O . VAL B 1 95 ? 32.562 28.016 -4.379 1 60.25 95 VAL B O 1
ATOM 8692 N N . GLY B 1 96 ? 31.828 29.688 -3.092 1 58.66 96 GLY B N 1
ATOM 8693 C CA . GLY B 1 96 ? 31.609 28.953 -1.853 1 58.66 96 GLY B CA 1
ATOM 8694 C C . GLY B 1 96 ? 32.844 28.922 -0.971 1 58.66 96 GLY B C 1
ATOM 8695 O O . GLY B 1 96 ? 32.812 28.359 0.124 1 58.66 96 GLY B O 1
ATOM 8696 N N . PHE B 1 97 ? 34 29.406 -1.493 1 65.69 97 PHE B N 1
ATOM 8697 C CA . PHE B 1 97 ? 35.219 29.453 -0.723 1 65.69 97 PHE B CA 1
ATOM 8698 C C . PHE B 1 97 ? 35.719 30.891 -0.574 1 65.69 97 PHE B C 1
ATOM 8700 O O . PHE B 1 97 ? 35.438 31.734 -1.417 1 65.69 97 PHE B O 1
ATOM 8707 N N . THR B 1 98 ? 36.281 31.203 0.555 1 65.06 98 THR B N 1
ATOM 8708 C CA . THR B 1 98 ? 36.906 32.5 0.791 1 65.06 98 THR B CA 1
ATOM 8709 C C . THR B 1 98 ? 38.094 32.688 -0.132 1 65.06 98 THR B C 1
ATOM 8711 O O . THR B 1 98 ? 38.938 31.812 -0.262 1 65.06 98 THR B O 1
ATOM 8714 N N . ASP B 1 99 ? 38.094 33.875 -0.873 1 70.06 99 ASP B N 1
ATOM 8715 C CA . ASP B 1 99 ? 39.25 34.188 -1.689 1 70.06 99 ASP B CA 1
ATOM 8716 C C . ASP B 1 99 ? 40.531 34.156 -0.855 1 70.06 99 ASP B C 1
ATOM 8718 O O . ASP B 1 99 ? 40.531 34.625 0.287 1 70.06 99 ASP B O 1
ATOM 8722 N N . GLN B 1 100 ? 41.438 33.438 -1.33 1 76.56 100 GLN B N 1
ATOM 8723 C CA . GLN B 1 100 ? 42.719 33.375 -0.656 1 76.56 100 GLN B CA 1
ATOM 8724 C C . GLN B 1 100 ? 43.844 33.875 -1.559 1 76.56 100 GLN B C 1
ATOM 8726 O O . GLN B 1 100 ? 43.969 33.469 -2.715 1 76.56 100 GLN B O 1
ATOM 8731 N N . THR B 1 101 ? 44.594 34.969 -1.06 1 79.31 101 THR B N 1
ATOM 8732 C CA . THR B 1 101 ? 45.781 35.469 -1.762 1 79.31 101 THR B CA 1
ATOM 8733 C C . THR B 1 101 ? 47.062 34.844 -1.173 1 79.31 101 THR B C 1
ATOM 8735 O O . THR B 1 101 ? 47.312 34.969 0.03 1 79.31 101 THR B O 1
ATOM 8738 N N . VAL B 1 102 ? 47.812 34.125 -1.974 1 80.25 102 VAL B N 1
ATOM 8739 C CA . VAL B 1 102 ? 49.031 33.469 -1.491 1 80.25 102 VAL B CA 1
ATOM 8740 C C . VAL B 1 102 ? 50.219 33.844 -2.375 1 80.25 102 VAL B C 1
ATOM 8742 O O . VAL B 1 102 ? 50.031 34.281 -3.514 1 80.25 102 VAL B O 1
ATOM 8745 N N . VAL B 1 103 ? 51.469 33.781 -1.844 1 79.69 103 VAL B N 1
ATOM 8746 C CA . VAL B 1 103 ? 52.688 33.969 -2.625 1 79.69 103 VAL B CA 1
ATOM 8747 C C . VAL B 1 103 ? 52.906 32.75 -3.516 1 79.69 103 VAL B C 1
ATOM 8749 O O . VAL B 1 103 ? 52.875 31.609 -3.043 1 79.69 103 VAL B O 1
ATOM 8752 N N . ALA B 1 104 ? 53 32.938 -4.793 1 78.38 104 ALA B N 1
ATOM 8753 C CA . ALA B 1 104 ? 53.156 31.875 -5.777 1 78.38 104 ALA B CA 1
ATOM 8754 C C . ALA B 1 104 ? 54.5 31.188 -5.617 1 78.38 104 ALA B C 1
ATOM 8756 O O . ALA B 1 104 ? 55.562 31.844 -5.656 1 78.38 104 ALA B O 1
ATOM 8757 N N . THR B 1 105 ? 54.531 29.922 -5.156 1 79.19 105 THR B N 1
ATOM 8758 C CA . THR B 1 105 ? 55.719 29.062 -5.133 1 79.19 105 THR B CA 1
ATOM 8759 C C . THR B 1 105 ? 55.531 27.844 -6.031 1 79.19 105 THR B C 1
ATOM 8761 O O . THR B 1 105 ? 54.375 27.422 -6.289 1 79.19 105 THR B O 1
ATOM 8764 N N . ASP B 1 106 ? 56.531 27.406 -6.578 1 74.62 106 ASP B N 1
ATOM 8765 C CA . ASP B 1 106 ? 56.438 26.234 -7.441 1 74.62 106 ASP B CA 1
ATOM 8766 C C . ASP B 1 106 ? 55.969 25.016 -6.656 1 74.62 106 ASP B C 1
ATOM 8768 O O . ASP B 1 106 ? 56.406 24.766 -5.539 1 74.62 106 ASP B O 1
ATOM 8772 N N . ASN B 1 107 ? 54.938 24.266 -7.176 1 77.06 107 ASN B N 1
ATOM 8773 C CA . ASN B 1 107 ? 54.344 23.047 -6.652 1 77.06 107 ASN B CA 1
ATOM 8774 C C . ASN B 1 107 ? 53.562 23.328 -5.371 1 77.06 107 ASN B C 1
ATOM 8776 O O . ASN B 1 107 ? 53.531 22.484 -4.465 1 77.06 107 ASN B O 1
ATOM 8780 N N . MET B 1 108 ? 53 24.5 -5.207 1 79.06 108 MET B N 1
ATOM 8781 C CA . MET B 1 108 ? 52.25 24.859 -4.008 1 79.06 108 MET B CA 1
ATOM 8782 C C . MET B 1 108 ? 50.906 24.109 -3.971 1 79.06 108 MET B C 1
ATOM 8784 O O . MET B 1 108 ? 50.344 23.781 -5.016 1 79.06 108 MET B O 1
ATOM 8788 N N . ILE B 1 109 ? 50.469 23.688 -2.699 1 80.69 109 ILE B N 1
ATOM 8789 C CA . ILE B 1 109 ? 49.125 23.172 -2.424 1 80.69 109 ILE B CA 1
ATOM 8790 C C . ILE B 1 109 ? 48.344 24.188 -1.592 1 80.69 109 ILE B C 1
ATOM 8792 O O . ILE B 1 109 ? 48.75 24.547 -0.484 1 80.69 109 ILE B O 1
ATOM 8796 N N . VAL B 1 110 ? 47.312 24.812 -2.174 1 79.88 110 VAL B N 1
ATOM 8797 C CA . VAL B 1 110 ? 46.5 25.797 -1.466 1 79.88 110 VAL B CA 1
ATOM 8798 C C . VAL B 1 110 ? 45.156 25.156 -1.052 1 79.88 110 VAL B C 1
ATOM 8800 O O . VAL B 1 110 ? 44.469 24.578 -1.881 1 79.88 110 VAL B O 1
ATOM 8803 N N . THR B 1 111 ? 44.812 25.188 0.191 1 77.31 111 THR B N 1
ATOM 8804 C CA . THR B 1 111 ? 43.531 24.766 0.722 1 77.31 111 THR B CA 1
ATOM 8805 C C . THR B 1 111 ? 42.562 25.953 0.827 1 77.31 111 THR B C 1
ATOM 8807 O O . THR B 1 111 ? 42.812 26.891 1.575 1 77.31 111 THR B O 1
ATOM 8810 N N . LEU B 1 112 ? 41.562 25.969 -0.021 1 72.06 112 LEU B N 1
ATOM 8811 C CA . LEU B 1 112 ? 40.594 27.031 0.08 1 72.06 112 LEU B CA 1
ATOM 8812 C C . LEU B 1 112 ? 39.562 26.75 1.19 1 72.06 112 LEU B C 1
ATOM 8814 O O . LEU B 1 112 ? 39.156 25.594 1.376 1 72.06 112 LEU B O 1
ATOM 8818 N N . GLN B 1 113 ? 39.312 27.75 2.012 1 62.94 113 GLN B N 1
ATOM 8819 C CA . GLN B 1 113 ? 38.344 27.625 3.084 1 62.94 113 GLN B CA 1
ATOM 8820 C C . GLN B 1 113 ? 36.938 27.938 2.578 1 62.94 113 GLN B C 1
ATOM 8822 O O . GLN B 1 113 ? 36.719 28.922 1.852 1 62.94 113 GLN B O 1
ATOM 8827 N N . PRO B 1 114 ? 36 27.062 2.738 1 54.12 114 PRO B N 1
ATOM 8828 C CA . PRO B 1 114 ? 34.625 27.406 2.344 1 54.12 114 PRO B CA 1
ATOM 8829 C C . PRO B 1 114 ? 34.156 28.719 2.959 1 54.12 114 PRO B C 1
ATOM 8831 O O . PRO B 1 114 ? 34.5 29.047 4.094 1 54.12 114 PRO B O 1
ATOM 8834 N N . GLN B 1 115 ? 33.875 29.656 2.135 1 46.78 115 GLN B N 1
ATOM 8835 C CA . GLN B 1 115 ? 33.25 30.859 2.658 1 46.78 115 GLN B CA 1
ATOM 8836 C C . GLN B 1 115 ? 31.922 30.531 3.336 1 46.78 115 GLN B C 1
ATOM 8838 O O . GLN B 1 115 ? 31.016 30 2.701 1 46.78 115 GLN B O 1
ATOM 8843 N N . GLU B 1 116 ? 31.906 30.25 4.395 1 43.44 116 GLU B N 1
ATOM 8844 C CA . GLU B 1 116 ? 30.656 30.031 5.137 1 43.44 116 GLU B CA 1
ATOM 8845 C C . GLU B 1 116 ? 29.734 31.234 5.043 1 43.44 116 GLU B C 1
ATOM 8847 O O . GLU B 1 116 ? 29.109 31.625 6.031 1 43.44 116 GLU B O 1
ATOM 8852 N N . THR B 1 117 ? 29.875 32.156 4.086 1 45.84 117 THR B N 1
ATOM 8853 C CA . THR B 1 117 ? 28.953 33.25 4.312 1 45.84 117 THR B CA 1
ATOM 8854 C C . THR B 1 117 ? 27.531 32.844 3.914 1 45.84 117 THR B C 1
ATOM 8856 O O . THR B 1 117 ? 27.344 32.094 2.959 1 45.84 117 THR B O 1
ATOM 8859 N N . GLU B 1 118 ? 26.609 33.125 4.734 1 50.38 118 GLU B N 1
ATOM 8860 C CA . GLU B 1 118 ? 25.156 33 4.586 1 50.38 118 GLU B CA 1
ATOM 8861 C C . GLU B 1 118 ? 24.703 33.469 3.199 1 50.38 118 GLU B C 1
ATOM 8863 O O . GLU B 1 118 ? 23.766 32.906 2.635 1 50.38 118 GLU B O 1
ATOM 8868 N N . LEU B 1 119 ? 25.422 34.406 2.582 1 47.5 119 LEU B N 1
ATOM 8869 C CA . LEU B 1 119 ? 24.969 34.969 1.32 1 47.5 119 LEU B CA 1
ATOM 8870 C C . LEU B 1 119 ? 25.266 34.031 0.155 1 47.5 119 LEU B C 1
ATOM 8872 O O . LEU B 1 119 ? 24.594 34.094 -0.879 1 47.5 119 LEU B O 1
ATOM 8876 N N . SER B 1 120 ? 26.156 33.031 0.293 1 54.84 120 SER B N 1
ATOM 8877 C CA . SER B 1 120 ? 26.484 32.094 -0.773 1 54.84 120 SER B CA 1
ATOM 8878 C C . SER B 1 120 ? 25.703 30.812 -0.644 1 54.84 120 SER B C 1
ATOM 8880 O O . SER B 1 120 ? 25.844 29.891 -1.461 1 54.84 120 SER B O 1
ATOM 8882 N N . GLU B 1 121 ? 24.766 30.984 0.239 1 72.44 121 GLU B N 1
ATOM 8883 C CA . GLU B 1 121 ? 23.938 29.797 0.437 1 72.44 121 GLU B CA 1
ATOM 8884 C C . GLU B 1 121 ? 22.984 29.594 -0.744 1 72.44 121 GLU B C 1
ATOM 8886 O O . GLU B 1 121 ? 22.438 30.547 -1.285 1 72.44 121 GLU B O 1
ATOM 8891 N N . VAL B 1 122 ? 23.031 28.438 -1.224 1 72.69 122 VAL B N 1
ATOM 8892 C CA . VAL B 1 122 ? 22.156 28.047 -2.324 1 72.69 122 VAL B CA 1
ATOM 8893 C C . VAL B 1 122 ? 20.812 27.578 -1.771 1 72.69 122 VAL B C 1
ATOM 8895 O O . VAL B 1 122 ? 20.766 26.75 -0.852 1 72.69 122 VAL B O 1
ATOM 8898 N N . VAL B 1 123 ? 19.812 28.219 -2.262 1 81.44 123 VAL B N 1
ATOM 8899 C CA . VAL B 1 123 ? 18.469 27.844 -1.818 1 81.44 123 VAL B CA 1
ATOM 8900 C C . VAL B 1 123 ? 17.672 27.266 -2.99 1 81.44 123 VAL B C 1
ATOM 8902 O O . VAL B 1 123 ? 17.891 27.656 -4.141 1 81.44 123 VAL B O 1
ATOM 8905 N N . VAL B 1 124 ? 16.891 26.328 -2.646 1 82.19 124 VAL B N 1
ATOM 8906 C CA . VAL B 1 124 ? 16.031 25.734 -3.67 1 82.19 124 VAL B CA 1
ATOM 8907 C C . VAL B 1 124 ? 14.805 26.609 -3.885 1 82.19 124 VAL B C 1
ATOM 8909 O O . VAL B 1 124 ? 14.07 26.906 -2.939 1 82.19 124 VAL B O 1
ATOM 8912 N N . VAL B 1 125 ? 14.75 27.031 -5.086 1 77.19 125 VAL B N 1
ATOM 8913 C CA . VAL B 1 125 ? 13.602 27.859 -5.449 1 77.19 125 VAL B CA 1
ATOM 8914 C C . VAL B 1 125 ? 12.891 27.234 -6.656 1 77.19 125 VAL B C 1
ATOM 8916 O O . VAL B 1 125 ? 13.477 27.125 -7.734 1 77.19 125 VAL B O 1
ATOM 8919 N N . GLY B 1 126 ? 11.781 26.797 -6.453 1 73.56 126 GLY B N 1
ATOM 8920 C CA . GLY B 1 126 ? 11.039 26.219 -7.566 1 73.56 126 GLY B CA 1
ATOM 8921 C C . GLY B 1 126 ? 11.672 24.953 -8.109 1 73.56 126 GLY B C 1
ATOM 8922 O O . GLY B 1 126 ? 11.844 23.984 -7.375 1 73.56 126 GLY B O 1
ATOM 8923 N N . TYR B 1 127 ? 12.039 25.094 -9.391 1 83.25 127 TYR B N 1
ATOM 8924 C CA . TYR B 1 127 ? 12.547 23.938 -10.109 1 83.25 127 TYR B CA 1
ATOM 8925 C C . TYR B 1 127 ? 14.062 23.969 -10.219 1 83.25 127 TYR B C 1
ATOM 8927 O O . TYR B 1 127 ? 14.656 23.266 -11.039 1 83.25 127 TYR B O 1
ATOM 8935 N N . GLY B 1 128 ? 14.633 24.844 -9.305 1 79.62 128 GLY B N 1
ATOM 8936 C CA . GLY B 1 128 ? 16.078 24.938 -9.312 1 79.62 128 GLY B CA 1
ATOM 8937 C C . GLY B 1 128 ? 16.641 25.547 -8.039 1 79.62 128 GLY B C 1
ATOM 8938 O O . GLY B 1 128 ? 15.945 25.625 -7.023 1 79.62 128 GLY B O 1
ATOM 8939 N N . THR B 1 129 ? 17.906 25.734 -8.117 1 80.88 129 THR B N 1
ATOM 8940 C CA . THR B 1 129 ? 18.594 26.359 -6.992 1 80.88 129 THR B CA 1
ATOM 8941 C C . THR B 1 129 ? 19.109 27.734 -7.383 1 80.88 129 THR B C 1
ATOM 8943 O O . THR B 1 129 ? 19.328 28.016 -8.562 1 80.88 129 THR B O 1
ATOM 8946 N N . GLN B 1 130 ? 19.156 28.531 -6.41 1 83.69 130 GLN B N 1
ATOM 8947 C CA . GLN B 1 130 ? 19.672 29.875 -6.602 1 83.69 130 GLN B CA 1
ATOM 8948 C C . GLN B 1 130 ? 20.453 30.344 -5.375 1 83.69 130 GLN B C 1
ATOM 8950 O O . GLN B 1 130 ? 20.141 29.953 -4.25 1 83.69 130 GLN B O 1
ATOM 8955 N N . ARG B 1 131 ? 21.375 31.141 -5.699 1 81.12 131 ARG B N 1
ATOM 8956 C CA . ARG B 1 131 ? 22.078 31.781 -4.586 1 81.12 131 ARG B CA 1
ATOM 8957 C C . ARG B 1 131 ? 21.188 32.844 -3.924 1 81.12 131 ARG B C 1
ATOM 8959 O O . ARG B 1 131 ? 20.453 33.531 -4.602 1 81.12 131 ARG B O 1
ATOM 8966 N N . LYS B 1 132 ? 21.344 32.938 -2.738 1 81.75 132 LYS B N 1
ATOM 8967 C CA . LYS B 1 132 ? 20.547 33.875 -1.967 1 81.75 132 LYS B CA 1
ATOM 8968 C C . LYS B 1 132 ? 20.734 35.312 -2.473 1 81.75 132 LYS B C 1
ATOM 8970 O O . LYS B 1 132 ? 19.797 36.094 -2.488 1 81.75 132 LYS B O 1
ATOM 8975 N N . GLU B 1 133 ? 21.938 35.625 -2.865 1 80.69 133 GLU B N 1
ATOM 8976 C CA . GLU B 1 133 ? 22.25 36.969 -3.312 1 80.69 133 GLU B CA 1
ATOM 8977 C C . GLU B 1 133 ? 21.547 37.312 -4.625 1 80.69 133 GLU B C 1
ATOM 8979 O O . GLU B 1 133 ? 21.312 38.469 -4.926 1 80.69 133 GLU B O 1
ATOM 8984 N N . SER B 1 134 ? 21.219 36.375 -5.355 1 82.69 134 SER B N 1
ATOM 8985 C CA . SER B 1 134 ? 20.656 36.594 -6.68 1 82.69 134 SER B CA 1
ATOM 8986 C C . SER B 1 134 ? 19.141 36.531 -6.652 1 82.69 134 SER B C 1
ATOM 8988 O O . SER B 1 134 ? 18.484 36.688 -7.684 1 82.69 134 SER B O 1
ATOM 8990 N N . LEU B 1 135 ? 18.641 36.344 -5.559 1 87 135 LEU B N 1
ATOM 8991 C CA . LEU B 1 135 ? 17.188 36.188 -5.457 1 87 135 LEU B CA 1
ATOM 8992 C C . LEU B 1 135 ? 16.469 37.5 -5.727 1 87 135 LEU B C 1
ATOM 8994 O O . LEU B 1 135 ? 16.891 38.562 -5.242 1 87 135 LEU B O 1
ATOM 8998 N N . THR B 1 136 ? 15.422 37.438 -6.445 1 88.75 136 THR B N 1
ATOM 8999 C CA . THR B 1 136 ? 14.641 38.656 -6.754 1 88.75 136 THR B CA 1
ATOM 9000 C C . THR B 1 136 ? 13.312 38.625 -6.004 1 88.75 136 THR B C 1
ATOM 9002 O O . THR B 1 136 ? 12.648 39.656 -5.906 1 88.75 136 THR B O 1
ATOM 9005 N N . GLY B 1 137 ? 12.93 37.5 -5.527 1 86.5 137 GLY B N 1
ATOM 9006 C CA . GLY B 1 137 ? 11.656 37.375 -4.84 1 86.5 137 GLY B CA 1
ATOM 9007 C C . GLY B 1 137 ? 11.805 37.219 -3.334 1 86.5 137 GLY B C 1
ATOM 9008 O O . GLY B 1 137 ? 12.914 37.094 -2.822 1 86.5 137 GLY B O 1
ATOM 9009 N N . ALA B 1 138 ? 10.633 37.312 -2.697 1 87 138 ALA B N 1
ATOM 9010 C CA . ALA B 1 138 ? 10.586 37.125 -1.247 1 87 138 ALA B CA 1
ATOM 9011 C C . ALA B 1 138 ? 10.414 35.656 -0.87 1 87 138 ALA B C 1
ATOM 9013 O O . ALA B 1 138 ? 9.5 35 -1.352 1 87 138 ALA B O 1
ATOM 9014 N N . MET B 1 139 ? 11.25 35.219 -0.079 1 87.75 139 MET B N 1
ATOM 9015 C CA . MET B 1 139 ? 11.172 33.844 0.409 1 87.75 139 MET B CA 1
ATOM 9016 C C . MET B 1 139 ? 11.875 33.688 1.753 1 87.75 139 MET B C 1
ATOM 9018 O O . MET B 1 139 ? 12.625 34.594 2.162 1 87.75 139 MET B O 1
ATOM 9022 N N . ALA B 1 140 ? 11.5 32.656 2.463 1 89.88 140 ALA B N 1
ATOM 9023 C CA . ALA B 1 140 ? 12.148 32.312 3.725 1 89.88 140 ALA B CA 1
ATOM 9024 C C . ALA B 1 140 ? 12.688 30.891 3.684 1 89.88 140 ALA B C 1
ATOM 9026 O O . ALA B 1 140 ? 11.961 29.953 3.355 1 89.88 140 ALA B O 1
ATOM 9027 N N . ASN B 1 141 ? 13.898 30.766 3.914 1 89.81 141 ASN B N 1
ATOM 9028 C CA . ASN B 1 141 ? 14.531 29.469 3.994 1 89.81 141 ASN B CA 1
ATOM 9029 C C . ASN B 1 141 ? 14.773 29.047 5.441 1 89.81 141 ASN B C 1
ATOM 9031 O O . ASN B 1 141 ? 15.43 29.766 6.199 1 89.81 141 ASN B O 1
ATOM 9035 N N . ILE B 1 142 ? 14.297 27.922 5.797 1 91.56 142 ILE B N 1
ATOM 9036 C CA . ILE B 1 142 ? 14.406 27.422 7.164 1 91.56 142 ILE B CA 1
ATOM 9037 C C . ILE B 1 142 ? 15.203 26.109 7.172 1 91.56 142 ILE B C 1
ATOM 9039 O O . ILE B 1 142 ? 14.781 25.125 6.578 1 91.56 142 ILE B O 1
ATOM 9043 N N . LYS B 1 143 ? 16.219 26.141 7.918 1 89.19 143 LYS B N 1
ATOM 9044 C CA . LYS B 1 143 ? 17.047 24.938 8.016 1 89.19 143 LYS B CA 1
ATOM 9045 C C . LYS B 1 143 ? 16.484 23.953 9.039 1 89.19 143 LYS B C 1
ATOM 9047 O O . LYS B 1 143 ? 15.695 24.344 9.906 1 89.19 143 LYS B O 1
ATOM 9052 N N . SER B 1 144 ? 16.969 22.812 8.969 1 86.69 144 SER B N 1
ATOM 9053 C CA . SER B 1 144 ? 16.453 21.703 9.781 1 86.69 144 SER B CA 1
ATOM 9054 C C . SER B 1 144 ? 16.641 21.984 11.266 1 86.69 144 SER B C 1
ATOM 9056 O O . SER B 1 144 ? 15.797 21.609 12.086 1 86.69 144 SER B O 1
ATOM 9058 N N . GLU B 1 145 ? 17.703 22.547 11.609 1 80.25 145 GLU B N 1
ATOM 9059 C CA . GLU B 1 145 ? 18 22.797 13.016 1 80.25 145 GLU B CA 1
ATOM 9060 C C . GLU B 1 145 ? 16.938 23.703 13.648 1 80.25 145 GLU B C 1
ATOM 9062 O O . GLU B 1 145 ? 16.594 23.547 14.82 1 80.25 145 GLU B O 1
ATOM 9067 N N . LYS B 1 146 ? 16.438 24.578 12.891 1 81.44 146 LYS B N 1
ATOM 9068 C CA . LYS B 1 146 ? 15.414 25.5 13.398 1 81.44 146 LYS B CA 1
ATOM 9069 C C . LYS B 1 146 ? 14.047 24.828 13.461 1 81.44 146 LYS B C 1
ATOM 9071 O O . LYS B 1 146 ? 13.156 25.281 14.172 1 81.44 146 LYS B O 1
ATOM 9076 N N . LEU B 1 147 ? 13.891 23.781 12.758 1 81.19 147 LEU B N 1
ATOM 9077 C CA . LEU B 1 147 ? 12.594 23.109 12.688 1 81.19 147 LEU B CA 1
ATOM 9078 C C . LEU B 1 147 ? 12.438 22.109 13.828 1 81.19 147 LEU B C 1
ATOM 9080 O O . LEU B 1 147 ? 11.32 21.766 14.211 1 81.19 147 LEU B O 1
ATOM 9084 N N . LYS B 1 148 ? 13.508 21.672 14.336 1 75.94 148 LYS B N 1
ATOM 9085 C CA . LYS B 1 148 ? 13.406 20.516 15.219 1 75.94 148 LYS B CA 1
ATOM 9086 C C . LYS B 1 148 ? 13.43 20.938 16.688 1 75.94 148 LYS B C 1
ATOM 9088 O O . LYS B 1 148 ? 13.703 20.125 17.578 1 75.94 148 LYS B O 1
ATOM 9093 N N . ASP B 1 149 ? 13.188 22.156 16.922 1 83.12 149 ASP B N 1
ATOM 9094 C CA . ASP B 1 149 ? 13.086 22.594 18.312 1 83.12 149 ASP B CA 1
ATOM 9095 C C . ASP B 1 149 ? 11.766 22.141 18.938 1 83.12 149 ASP B C 1
ATOM 9097 O O . ASP B 1 149 ? 11.609 22.188 20.172 1 83.12 149 ASP B O 1
ATOM 9101 N N . ILE B 1 150 ? 10.875 21.703 18.094 1 87.19 150 ILE B N 1
ATOM 9102 C CA . ILE B 1 150 ? 9.633 21.109 18.594 1 87.19 150 ILE B CA 1
ATOM 9103 C C . ILE B 1 150 ? 9.531 19.656 18.125 1 87.19 150 ILE B C 1
ATOM 9105 O O . ILE B 1 150 ? 10.07 19.297 17.078 1 87.19 150 ILE B O 1
ATOM 9109 N N . THR B 1 151 ? 8.898 18.875 18.953 1 90.62 151 THR B N 1
ATOM 9110 C CA . THR B 1 151 ? 8.695 17.469 18.625 1 90.62 151 THR B CA 1
ATOM 9111 C C . THR B 1 151 ? 7.262 17.219 18.172 1 90.62 151 THR B C 1
ATOM 9113 O O . THR B 1 151 ? 6.328 17.312 18.969 1 90.62 151 THR B O 1
ATOM 9116 N N . SER B 1 152 ? 7.082 16.969 16.938 1 89.62 152 SER B N 1
ATOM 9117 C CA . SER B 1 152 ? 5.773 16.703 16.344 1 89.62 152 SER B CA 1
ATOM 9118 C C . SER B 1 152 ? 5.875 15.711 15.195 1 89.62 152 SER B C 1
ATOM 9120 O O . SER B 1 152 ? 6.91 15.625 14.523 1 89.62 152 SER B O 1
ATOM 9122 N N . ALA B 1 153 ? 4.793 14.984 15.055 1 88 153 ALA B N 1
ATOM 9123 C CA . ALA B 1 153 ? 4.73 14.062 13.922 1 88 153 ALA B CA 1
ATOM 9124 C C . ALA B 1 153 ? 4.402 14.805 12.625 1 88 153 ALA B C 1
ATOM 9126 O O . ALA B 1 153 ? 4.629 14.289 11.531 1 88 153 ALA B O 1
ATOM 9127 N N . SER B 1 154 ? 3.84 15.984 12.727 1 91.31 154 SER B N 1
ATOM 9128 C CA . SER B 1 154 ? 3.379 16.734 11.562 1 91.31 154 SER B CA 1
ATOM 9129 C C . SER B 1 154 ? 4.332 17.875 11.227 1 91.31 154 SER B C 1
ATOM 9131 O O . SER B 1 154 ? 4.629 18.719 12.086 1 91.31 154 SER B O 1
ATOM 9133 N N . VAL B 1 155 ? 4.66 18 10.016 1 92.25 155 VAL B N 1
ATOM 9134 C CA . VAL B 1 155 ? 5.629 18.984 9.555 1 92.25 155 VAL B CA 1
ATOM 9135 C C . VAL B 1 155 ? 5.02 20.375 9.609 1 92.25 155 VAL B C 1
ATOM 9137 O O . VAL B 1 155 ? 5.719 21.359 9.883 1 92.25 155 VAL B O 1
ATOM 9140 N N . GLU B 1 156 ? 3.766 20.453 9.398 1 93.69 156 GLU B N 1
ATOM 9141 C CA . GLU B 1 156 ? 3.076 21.734 9.406 1 93.69 156 GLU B CA 1
ATOM 9142 C C . GLU B 1 156 ? 3.264 22.453 10.742 1 93.69 156 GLU B C 1
ATOM 9144 O O . GLU B 1 156 ? 3.482 23.672 10.773 1 93.69 156 GLU B O 1
ATOM 9149 N N . ASN B 1 157 ? 3.238 21.688 11.758 1 92.94 157 ASN B N 1
ATOM 9150 C CA . ASN B 1 157 ? 3.361 22.266 13.094 1 92.94 157 ASN B CA 1
ATOM 9151 C C . ASN B 1 157 ? 4.75 22.859 13.328 1 92.94 157 ASN B C 1
ATOM 9153 O O . ASN B 1 157 ? 4.914 23.766 14.148 1 92.94 157 ASN B O 1
ATOM 9157 N N . MET B 1 158 ? 5.695 22.438 12.609 1 90.88 158 MET B N 1
ATOM 9158 C CA . MET B 1 158 ? 7.074 22.875 12.812 1 90.88 158 MET B CA 1
ATOM 9159 C C . MET B 1 158 ? 7.309 24.25 12.234 1 90.88 158 MET B C 1
ATOM 9161 O O . MET B 1 158 ? 8.273 24.938 12.586 1 90.88 158 MET B O 1
ATOM 9165 N N . LEU B 1 159 ? 6.461 24.672 11.453 1 92.75 159 LEU B N 1
ATOM 9166 C CA . LEU B 1 159 ? 6.629 25.938 10.758 1 92.75 159 LEU B CA 1
ATOM 9167 C C . LEU B 1 159 ? 6.09 27.094 11.609 1 92.75 159 LEU B C 1
ATOM 9169 O O . LEU B 1 159 ? 6.293 28.266 11.281 1 92.75 159 LEU B O 1
ATOM 9173 N N . ASN B 1 160 ? 5.488 26.797 12.672 1 92.81 160 ASN B N 1
ATOM 9174 C CA . ASN B 1 160 ? 4.867 27.828 13.484 1 92.81 160 ASN B CA 1
ATOM 9175 C C . ASN B 1 160 ? 5.902 28.812 14.031 1 92.81 160 ASN B C 1
ATOM 9177 O O . ASN B 1 160 ? 6.793 28.422 14.789 1 92.81 160 ASN B O 1
ATOM 9181 N N . GLY B 1 161 ? 5.801 30.062 13.578 1 91.25 161 GLY B N 1
ATOM 9182 C CA . GLY B 1 161 ? 6.645 31.125 14.078 1 91.25 161 GLY B CA 1
ATOM 9183 C C . GLY B 1 161 ? 8.023 31.141 13.445 1 91.25 161 GLY B C 1
ATOM 9184 O O . GLY B 1 161 ? 8.953 31.766 13.984 1 91.25 161 GLY B O 1
ATOM 9185 N N . LYS B 1 162 ? 8.164 30.531 12.344 1 93.12 162 LYS B N 1
ATOM 9186 C CA . LYS B 1 162 ? 9.516 30.391 11.805 1 93.12 162 LYS B CA 1
ATOM 9187 C C . LYS B 1 162 ? 9.758 31.375 10.664 1 93.12 162 LYS B C 1
ATOM 9189 O O . LYS B 1 162 ? 10.906 31.656 10.305 1 93.12 162 LYS B O 1
ATOM 9194 N N . ALA B 1 163 ? 8.695 31.906 10.117 1 93.31 163 ALA B N 1
ATOM 9195 C CA . ALA B 1 163 ? 8.859 32.812 8.977 1 93.31 163 ALA B CA 1
ATOM 9196 C C . ALA B 1 163 ? 7.836 33.938 9.023 1 93.31 163 ALA B C 1
ATOM 9198 O O . ALA B 1 163 ? 6.68 33.719 9.391 1 93.31 163 ALA B O 1
ATOM 9199 N N . ALA B 1 164 ? 8.336 35.094 8.633 1 95.12 164 ALA B N 1
ATOM 9200 C CA . ALA B 1 164 ? 7.41 36.219 8.508 1 95.12 164 ALA B CA 1
ATOM 9201 C C . ALA B 1 164 ? 6.43 35.969 7.359 1 95.12 164 ALA B C 1
ATOM 9203 O O . ALA B 1 164 ? 6.793 35.406 6.324 1 95.12 164 ALA B O 1
ATOM 9204 N N . GLY B 1 165 ? 5.246 36.438 7.57 1 94.75 165 GLY B N 1
ATOM 9205 C CA . GLY B 1 165 ? 4.227 36.312 6.543 1 94.75 165 GLY B CA 1
ATOM 9206 C C . GLY B 1 165 ? 3.527 34.969 6.559 1 94.75 165 GLY B C 1
ATOM 9207 O O . GLY B 1 165 ? 2.619 34.719 5.758 1 94.75 165 GLY B O 1
ATOM 9208 N N . VAL B 1 166 ? 3.945 34.125 7.422 1 95.31 166 VAL B N 1
ATOM 9209 C CA . VAL B 1 166 ? 3.381 32.781 7.508 1 95.31 166 VAL B CA 1
ATOM 9210 C C . VAL B 1 166 ? 2.678 32.625 8.852 1 95.31 166 VAL B C 1
ATOM 9212 O O . VAL B 1 166 ? 3.316 32.656 9.906 1 95.31 166 VAL B O 1
ATOM 9215 N N . TYR B 1 167 ? 1.407 32.469 8.727 1 95.19 167 TYR B N 1
ATOM 9216 C CA . TYR B 1 167 ? 0.631 32.156 9.922 1 95.19 167 TYR B CA 1
ATOM 9217 C C . TYR B 1 167 ? 0.296 30.656 9.984 1 95.19 167 TYR B C 1
ATOM 9219 O O . TYR B 1 167 ? -0.272 30.109 9.039 1 95.19 167 TYR B O 1
ATOM 9227 N N . VAL B 1 168 ? 0.589 30.031 11.125 1 94.94 168 VAL B N 1
ATOM 9228 C CA . VAL B 1 168 ? 0.292 28.609 11.312 1 94.94 168 VAL B CA 1
ATOM 9229 C C . VAL B 1 168 ? -0.601 28.422 12.539 1 94.94 168 VAL B C 1
ATOM 9231 O O . VAL B 1 168 ? -0.2 28.75 13.656 1 94.94 168 VAL B O 1
ATOM 9234 N N . ALA B 1 169 ? -1.824 28 12.25 1 95.06 169 ALA B N 1
ATOM 9235 C CA . ALA B 1 169 ? -2.611 27.453 13.352 1 95.06 169 ALA B CA 1
ATOM 9236 C C . ALA B 1 169 ? -2.211 26 13.648 1 95.06 169 ALA B C 1
ATOM 9238 O O . ALA B 1 169 ? -2.352 25.125 12.797 1 95.06 169 ALA B O 1
ATOM 9239 N N . PRO B 1 170 ? -1.745 25.797 14.836 1 94.56 170 PRO B N 1
ATOM 9240 C CA . PRO B 1 170 ? -1.271 24.438 15.117 1 94.56 170 PRO B CA 1
ATOM 9241 C C . PRO B 1 170 ? -2.408 23.422 15.227 1 94.56 170 PRO B C 1
ATOM 9243 O O . PRO B 1 170 ? -3.568 23.812 15.391 1 94.56 170 PRO B O 1
ATOM 9246 N N . GLY B 1 171 ? -2.002 22.203 15.133 1 94 171 GLY B N 1
ATOM 9247 C CA . GLY B 1 171 ? -2.922 21.141 15.539 1 94 171 GLY B CA 1
ATOM 9248 C C . GLY B 1 171 ? -3.207 21.141 17.031 1 94 171 GLY B C 1
ATOM 9249 O O . GLY B 1 171 ? -2.537 21.844 17.797 1 94 171 GLY B O 1
ATOM 9250 N N . SER B 1 172 ? -4.203 20.328 17.422 1 94.06 172 SER B N 1
ATOM 9251 C CA . SER B 1 172 ? -4.523 20.203 18.844 1 94.06 172 SER B CA 1
ATOM 9252 C C . SER B 1 172 ? -3.469 19.391 19.578 1 94.06 172 SER B C 1
ATOM 9254 O O . SER B 1 172 ? -2.443 19.031 19 1 94.06 172 SER B O 1
ATOM 9256 N N . GLY B 1 173 ? -3.697 19.234 20.844 1 94.56 173 GLY B N 1
ATOM 9257 C CA . GLY B 1 173 ? -2.799 18.406 21.641 1 94.56 173 GLY B CA 1
ATOM 9258 C C . GLY B 1 173 ? -2.949 16.922 21.375 1 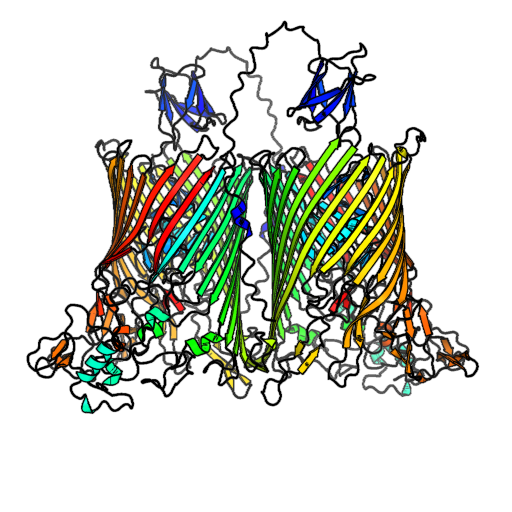94.56 173 GLY B C 1
ATOM 9259 O O . GLY B 1 173 ? -2.166 16.109 21.875 1 94.56 173 GLY B O 1
ATOM 9260 N N . ARG B 1 174 ? -3.912 16.516 20.594 1 95.94 174 ARG B N 1
ATOM 9261 C CA . ARG B 1 174 ? -4.082 15.117 20.25 1 95.94 174 ARG B CA 1
ATOM 9262 C C . ARG B 1 174 ? -2.961 14.648 19.312 1 95.94 174 ARG B C 1
ATOM 9264 O O . ARG B 1 174 ? -2.68 15.281 18.297 1 95.94 174 ARG B O 1
ATOM 9271 N N . PRO B 1 175 ? -2.377 13.539 19.609 1 96.44 175 PRO B N 1
ATOM 9272 C CA . PRO B 1 175 ? -1.254 13.078 18.781 1 96.44 175 PRO B CA 1
ATOM 9273 C C . PRO B 1 175 ? -1.617 12.938 17.312 1 96.44 175 PRO B C 1
ATOM 9275 O O . PRO B 1 175 ? -2.682 12.414 16.969 1 96.44 175 PRO B O 1
ATOM 9278 N N . GLY B 1 176 ? -0.757 13.531 16.5 1 94 176 GLY B N 1
ATOM 9279 C CA . GLY B 1 176 ? -0.876 13.305 15.062 1 94 176 GLY B CA 1
ATOM 9280 C C . GLY B 1 176 ? -1.633 14.406 14.352 1 94 176 GLY B C 1
ATOM 9281 O O . GLY B 1 176 ? -1.706 14.414 13.117 1 94 176 GLY B O 1
ATOM 9282 N N . THR B 1 177 ? -2.195 15.312 14.992 1 94.31 177 THR B N 1
ATOM 9283 C CA . THR B 1 177 ? -2.965 16.359 14.344 1 94.31 177 THR B CA 1
ATOM 9284 C C . THR B 1 177 ? -2.041 17.344 13.633 1 94.31 177 THR B C 1
ATOM 9286 O O . THR B 1 177 ? -0.927 17.609 14.094 1 94.31 177 THR B O 1
ATOM 9289 N N . SER B 1 178 ? -2.512 17.906 12.57 1 93.69 178 SER B N 1
ATOM 9290 C CA . SER B 1 178 ? -1.723 18.797 11.734 1 93.69 178 SER B CA 1
ATOM 9291 C C . SER B 1 178 ? -2.221 20.234 11.836 1 93.69 178 SER B C 1
ATOM 9293 O O . SER B 1 178 ? -3.385 20.469 12.164 1 93.69 178 SER B O 1
ATOM 9295 N N . GLY B 1 179 ? -1.318 21.141 11.5 1 94.38 179 GLY B N 1
ATOM 9296 C CA . GLY B 1 179 ? -1.674 22.547 11.516 1 94.38 179 GLY B CA 1
ATOM 9297 C C . GLY B 1 179 ? -2.146 23.047 10.164 1 94.38 179 GLY B C 1
ATOM 9298 O O . GLY B 1 179 ? -1.961 22.391 9.148 1 94.38 179 GLY B O 1
ATOM 9299 N N . ALA B 1 180 ? -2.818 24.156 10.148 1 95.69 180 ALA B N 1
ATOM 9300 C CA . ALA B 1 180 ? -3.23 24.875 8.953 1 95.69 180 ALA B CA 1
ATOM 9301 C C . ALA B 1 180 ? -2.342 26.094 8.711 1 95.69 180 ALA B C 1
ATOM 9303 O O . ALA B 1 180 ? -1.984 26.812 9.656 1 95.69 180 ALA B O 1
ATOM 9304 N N . ILE B 1 181 ? -1.952 26.312 7.449 1 95.38 181 ILE B N 1
ATOM 9305 C CA . ILE B 1 181 ? -0.995 27.359 7.117 1 95.38 181 ILE B CA 1
ATOM 9306 C C . ILE B 1 181 ? -1.647 28.375 6.188 1 95.38 181 ILE B C 1
ATOM 9308 O O . ILE B 1 181 ? -2.322 28.016 5.223 1 95.38 181 ILE B O 1
ATOM 9312 N N . VAL B 1 182 ? -1.457 29.641 6.473 1 95.06 182 VAL B N 1
ATOM 9313 C CA . VAL B 1 182 ? -1.885 30.734 5.617 1 95.06 182 VAL B CA 1
ATOM 9314 C C . VAL B 1 182 ? -0.71 31.672 5.355 1 95.06 182 VAL B C 1
ATOM 9316 O O . VAL B 1 182 ? -0.062 32.156 6.297 1 95.06 182 VAL B O 1
ATOM 9319 N N . ILE B 1 183 ? -0.459 31.922 4.168 1 95.38 183 ILE B N 1
ATOM 9320 C CA . ILE B 1 183 ? 0.648 32.781 3.785 1 95.38 183 ILE B CA 1
ATOM 9321 C C . ILE B 1 183 ? 0.105 34.094 3.209 1 95.38 183 ILE B C 1
ATOM 9323 O O . ILE B 1 183 ? -0.63 34.094 2.219 1 95.38 183 ILE B O 1
ATOM 9327 N N . ARG B 1 184 ? 0.473 35.219 3.811 1 94.62 184 ARG B N 1
ATOM 9328 C CA . ARG B 1 184 ? 0.137 36.562 3.398 1 94.62 184 ARG B CA 1
ATOM 9329 C C . ARG B 1 184 ? -1.369 36.75 3.219 1 94.62 184 ARG B C 1
ATOM 9331 O O . ARG B 1 184 ? -1.825 37.25 2.203 1 94.62 184 ARG B O 1
ATOM 9338 N N . GLY B 1 185 ? -2.119 36.094 4.121 1 91.25 185 GLY B N 1
ATOM 9339 C CA . GLY B 1 185 ? -3.553 36.312 4.242 1 91.25 185 GLY B CA 1
ATOM 9340 C C . GLY B 1 185 ? -4.367 35.375 3.371 1 91.25 185 GLY B C 1
ATOM 9341 O O . GLY B 1 185 ? -3.832 34.719 2.471 1 91.25 185 GLY B O 1
ATOM 9342 N N . GLN B 1 186 ? -5.629 35.375 3.648 1 87.69 186 GLN B N 1
ATOM 9343 C CA . GLN B 1 186 ? -6.574 34.562 2.875 1 87.69 186 GLN B CA 1
ATOM 9344 C C . GLN B 1 186 ? -6.859 35.219 1.522 1 87.69 186 GLN B C 1
ATOM 9346 O O . GLN B 1 186 ? -7.234 36.406 1.455 1 87.69 186 GLN B O 1
ATOM 9351 N N . THR B 1 187 ? -6.789 34.406 0.508 1 84.44 187 THR B N 1
ATOM 9352 C CA . THR B 1 187 ? -6.883 35 -0.823 1 84.44 187 THR B CA 1
ATOM 9353 C C . THR B 1 187 ? -8.203 34.594 -1.491 1 84.44 187 THR B C 1
ATOM 9355 O O . THR B 1 187 ? -8.484 35.031 -2.609 1 84.44 187 THR B O 1
ATOM 9358 N N . SER B 1 188 ? -8.906 33.719 -0.812 1 87.19 188 SER B N 1
ATOM 9359 C CA . SER B 1 188 ? -10.156 33.281 -1.42 1 87.19 188 SER B CA 1
ATOM 9360 C C . SER B 1 188 ? -11.25 33.094 -0.369 1 87.19 188 SER B C 1
ATOM 9362 O O . SER B 1 188 ? -10.953 32.969 0.82 1 87.19 188 SER B O 1
ATOM 9364 N N . ILE B 1 189 ? -12.461 33.156 -0.881 1 81.19 189 ILE B N 1
ATOM 9365 C CA . ILE B 1 189 ? -13.594 32.969 0.016 1 81.19 189 ILE B CA 1
ATOM 9366 C C . ILE B 1 189 ? -14.031 31.5 -0.006 1 81.19 189 ILE B C 1
ATOM 9368 O O . ILE B 1 189 ? -14.258 30.906 1.046 1 81.19 189 ILE B O 1
ATOM 9372 N N . ASN B 1 190 ? -14.18 30.922 -1.157 1 74.75 190 ASN B N 1
ATOM 9373 C CA . ASN B 1 190 ? -14.602 29.531 -1.287 1 74.75 190 ASN B CA 1
ATOM 9374 C C . ASN B 1 190 ? -13.57 28.703 -2.041 1 74.75 190 ASN B C 1
ATOM 9376 O O . ASN B 1 190 ? -13.781 27.516 -2.283 1 74.75 190 ASN B O 1
ATOM 9380 N N . GLY B 1 191 ? -12.492 29.312 -2.391 1 70.31 191 GLY B N 1
ATOM 9381 C CA . GLY B 1 191 ? -11.414 28.562 -3.025 1 70.31 191 GLY B CA 1
ATOM 9382 C C . GLY B 1 191 ? -10.414 28 -2.033 1 70.31 191 GLY B C 1
ATOM 9383 O O . GLY B 1 191 ? -10.617 28.094 -0.82 1 70.31 191 GLY B O 1
ATOM 9384 N N . ALA B 1 192 ? -9.438 27.359 -2.602 1 77.31 192 ALA B N 1
ATOM 9385 C CA . ALA B 1 192 ? -8.383 26.797 -1.773 1 77.31 192 ALA B CA 1
ATOM 9386 C C . ALA B 1 192 ? -7.578 27.891 -1.082 1 77.31 192 ALA B C 1
ATOM 9388 O O . ALA B 1 192 ? -7.324 28.953 -1.668 1 77.31 192 ALA B O 1
ATOM 9389 N N . THR B 1 193 ? -7.199 27.641 0.15 1 84 193 THR B N 1
ATOM 9390 C CA . THR B 1 193 ? -6.414 28.641 0.877 1 84 193 THR B CA 1
ATOM 9391 C C . THR B 1 193 ? -5.129 28.016 1.421 1 84 193 THR B C 1
ATOM 9393 O O . THR B 1 193 ? -4.25 28.734 1.906 1 84 193 THR B O 1
ATOM 9396 N N . ALA B 1 194 ? -5.008 26.703 1.296 1 91.25 194 ALA B N 1
ATOM 9397 C CA . ALA B 1 194 ? -3.805 26.016 1.768 1 91.25 194 ALA B CA 1
ATOM 9398 C C . ALA B 1 194 ? -2.66 26.188 0.771 1 91.25 194 ALA B C 1
ATOM 9400 O O . ALA B 1 194 ? -2.881 26.203 -0.442 1 91.25 194 ALA B O 1
ATOM 9401 N N . PRO B 1 195 ? -1.477 26.312 1.277 1 94 195 PRO B N 1
ATOM 9402 C CA . PRO B 1 195 ? -0.342 26.391 0.355 1 94 195 PRO B CA 1
ATOM 9403 C C . PRO B 1 195 ? -0.056 25.078 -0.353 1 94 195 PRO B C 1
ATOM 9405 O O . PRO B 1 195 ? -0.497 24.016 0.104 1 94 195 PRO B O 1
ATOM 9408 N N . LEU B 1 196 ? 0.658 25.234 -1.464 1 94.19 196 LEU B N 1
ATOM 9409 C CA . LEU B 1 196 ? 1.133 24.078 -2.203 1 94.19 196 LEU B CA 1
ATOM 9410 C C . LEU B 1 196 ? 2.389 23.5 -1.558 1 94.19 196 LEU B C 1
ATOM 9412 O O . LEU B 1 196 ? 3.277 24.25 -1.142 1 94.19 196 LEU B O 1
ATOM 9416 N N . TRP B 1 197 ? 2.479 22.219 -1.518 1 95.44 197 TRP B N 1
ATOM 9417 C CA . TRP B 1 197 ? 3.678 21.547 -1.037 1 95.44 197 TRP B CA 1
ATOM 9418 C C . TRP B 1 197 ? 4.434 20.891 -2.189 1 95.44 197 TRP B C 1
ATOM 9420 O O . TRP B 1 197 ? 3.84 20.203 -3.023 1 95.44 197 TRP B O 1
ATOM 9430 N N . VAL B 1 198 ? 5.68 21.156 -2.227 1 95.81 198 VAL B N 1
ATOM 9431 C CA . VAL B 1 198 ? 6.598 20.562 -3.191 1 95.81 198 VAL B CA 1
ATOM 9432 C C . VAL B 1 198 ? 7.75 19.875 -2.459 1 95.81 198 VAL B C 1
ATOM 9434 O O . VAL B 1 198 ? 8.492 20.516 -1.713 1 95.81 198 VAL B O 1
ATOM 9437 N N . ILE B 1 199 ? 7.934 18.609 -2.637 1 95.75 199 ILE B N 1
ATOM 9438 C CA . ILE B 1 199 ? 8.992 17.859 -1.977 1 95.75 199 ILE B CA 1
ATOM 9439 C C . ILE B 1 199 ? 10.023 17.391 -3.01 1 95.75 199 ILE B C 1
ATOM 9441 O O . ILE B 1 199 ? 9.711 16.562 -3.871 1 95.75 199 ILE B O 1
ATOM 9445 N N . ASP B 1 200 ? 11.195 17.906 -2.914 1 93.62 200 ASP B N 1
ATOM 9446 C CA . ASP B 1 200 ? 12.289 17.578 -3.828 1 93.62 200 ASP B CA 1
ATOM 9447 C C . ASP B 1 200 ? 11.867 17.797 -5.281 1 93.62 200 ASP B C 1
ATOM 9449 O O . ASP B 1 200 ? 12.078 16.938 -6.133 1 93.62 200 ASP B O 1
ATOM 9453 N N . GLY B 1 201 ? 11.172 18.875 -5.473 1 92 201 GLY B N 1
ATOM 9454 C CA . GLY B 1 201 ? 10.789 19.266 -6.82 1 92 201 GLY B CA 1
ATOM 9455 C C . GLY B 1 201 ? 9.5 18.625 -7.285 1 92 201 GLY B C 1
ATOM 9456 O O . GLY B 1 201 ? 9.016 18.906 -8.383 1 92 201 GLY B O 1
ATOM 9457 N N . ILE B 1 202 ? 8.891 17.797 -6.48 1 94.06 202 ILE B N 1
ATOM 9458 C CA . ILE B 1 202 ? 7.664 17.109 -6.836 1 94.06 202 ILE B CA 1
ATOM 9459 C C . ILE B 1 202 ? 6.473 17.766 -6.145 1 94.06 202 ILE B C 1
ATOM 9461 O O . ILE B 1 202 ? 6.449 17.891 -4.914 1 94.06 202 ILE B O 1
ATOM 9465 N N . ILE B 1 203 ? 5.453 18.125 -6.883 1 94.12 203 ILE B N 1
ATOM 9466 C CA . ILE B 1 203 ? 4.23 18.688 -6.32 1 94.12 203 ILE B CA 1
ATOM 9467 C C . ILE B 1 203 ? 3.424 17.578 -5.633 1 94.12 203 ILE B C 1
ATOM 9469 O O . ILE B 1 203 ? 3.07 16.578 -6.262 1 94.12 203 ILE B O 1
ATOM 9473 N N . VAL B 1 204 ? 3.102 17.797 -4.367 1 92.56 204 VAL B N 1
ATOM 9474 C CA . VAL B 1 204 ? 2.42 16.734 -3.645 1 92.56 204 VAL B CA 1
ATOM 9475 C C . VAL B 1 204 ? 1.061 17.234 -3.152 1 92.56 204 VAL B C 1
ATOM 9477 O O . VAL B 1 204 ? 0.377 16.531 -2.396 1 92.56 204 VAL B O 1
ATOM 9480 N N . GLY B 1 205 ? 0.709 18.469 -3.428 1 91.56 205 GLY B N 1
ATOM 9481 C CA . GLY B 1 205 ? -0.615 18.953 -3.072 1 91.56 205 GLY B CA 1
ATOM 9482 C C . GLY B 1 205 ? -0.606 19.891 -1.885 1 91.56 205 GLY B C 1
ATOM 9483 O O . GLY B 1 205 ? 0.302 20.719 -1.746 1 91.56 205 GLY B O 1
ATOM 9484 N N . ASN B 1 206 ? -1.711 19.781 -1.096 1 90.38 206 ASN B N 1
ATOM 9485 C CA . ASN B 1 206 ? -1.896 20.766 -0.033 1 90.38 206 ASN B CA 1
ATOM 9486 C C . ASN B 1 206 ? -1.448 20.219 1.319 1 90.38 206 ASN B C 1
ATOM 9488 O O . ASN B 1 206 ? -1.768 20.797 2.361 1 90.38 206 ASN B O 1
ATOM 9492 N N . SER B 1 207 ? -0.791 19.109 1.285 1 91.12 207 SER B N 1
ATOM 9493 C CA . SER B 1 207 ? -0.232 18.5 2.49 1 91.12 207 SER B CA 1
ATOM 9494 C C . SER B 1 207 ? 1.038 17.719 2.178 1 91.12 207 SER B C 1
ATOM 9496 O O . SER B 1 207 ? 1.15 17.109 1.111 1 91.12 207 SER B O 1
ATOM 9498 N N . PRO B 1 208 ? 1.908 17.734 3.133 1 93.12 208 PRO B N 1
ATOM 9499 C CA . PRO B 1 208 ? 3.123 16.938 2.91 1 93.12 208 PRO B CA 1
ATOM 9500 C C . PRO B 1 208 ? 2.918 15.453 3.18 1 93.12 208 PRO B C 1
ATOM 9502 O O . PRO B 1 208 ? 3.855 14.664 3.051 1 93.12 208 PRO B O 1
ATOM 9505 N N . GLY B 1 209 ? 1.84 15.109 3.656 1 90.25 209 GLY B N 1
ATOM 9506 C CA . GLY B 1 209 ? 1.576 13.711 3.945 1 90.25 209 GLY B CA 1
ATOM 9507 C C . GLY B 1 209 ? 2.285 13.219 5.191 1 90.25 209 GLY B C 1
ATOM 9508 O O . GLY B 1 209 ? 2.326 13.914 6.207 1 90.25 209 GLY B O 1
ATOM 9509 N N . GLU B 1 210 ? 2.816 11.961 5.133 1 91.5 210 GLU B N 1
ATOM 9510 C CA . GLU B 1 210 ? 3.453 11.328 6.281 1 91.5 210 GLU B CA 1
ATOM 9511 C C . GLU B 1 210 ? 4.965 11.539 6.262 1 91.5 210 GLU B C 1
ATOM 9513 O O . GLU B 1 210 ? 5.723 10.672 6.711 1 91.5 210 GLU B O 1
ATOM 9518 N N . LEU B 1 211 ? 5.344 12.641 5.816 1 93.06 211 LEU B N 1
ATOM 9519 C CA . LEU B 1 211 ? 6.77 12.945 5.766 1 93.06 211 LEU B CA 1
ATOM 9520 C C . LEU B 1 211 ? 7.363 13 7.168 1 93.06 211 LEU B C 1
ATOM 9522 O O . LEU B 1 211 ? 6.816 13.656 8.055 1 93.06 211 LEU B O 1
ATOM 9526 N N . ASN B 1 212 ? 8.461 12.281 7.316 1 94.31 212 ASN B N 1
ATOM 9527 C CA . ASN B 1 212 ? 9.188 12.32 8.586 1 94.31 212 ASN B CA 1
ATOM 9528 C C . ASN B 1 212 ? 9.953 13.633 8.75 1 94.31 212 ASN B C 1
ATOM 9530 O O . ASN B 1 212 ? 10.859 13.922 7.973 1 94.31 212 ASN B O 1
ATOM 9534 N N . PRO B 1 213 ? 9.633 14.367 9.734 1 92.38 213 PRO B N 1
ATOM 9535 C CA . PRO B 1 213 ? 10.328 15.641 9.938 1 92.38 213 PRO B CA 1
ATOM 9536 C C . PRO B 1 213 ? 11.844 15.477 10.016 1 92.38 213 PRO B C 1
ATOM 9538 O O . PRO B 1 213 ? 12.586 16.359 9.562 1 92.38 213 PRO B O 1
ATOM 9541 N N . ALA B 1 214 ? 12.32 14.375 10.492 1 93.19 214 ALA B N 1
ATOM 9542 C CA . ALA B 1 214 ? 13.75 14.141 10.664 1 93.19 214 ALA B CA 1
ATOM 9543 C C . ALA B 1 214 ? 14.453 14.023 9.32 1 93.19 214 ALA B C 1
ATOM 9545 O O . ALA B 1 214 ? 15.68 14.133 9.234 1 93.19 214 ALA B O 1
ATOM 9546 N N . ASP B 1 215 ? 13.75 13.852 8.312 1 94.62 215 ASP B N 1
ATOM 9547 C CA . ASP B 1 215 ? 14.336 13.664 6.988 1 94.62 215 ASP B CA 1
ATOM 9548 C C . ASP B 1 215 ? 14.461 14.992 6.246 1 94.62 215 ASP B C 1
ATOM 9550 O O . ASP B 1 215 ? 15.031 15.047 5.156 1 94.62 215 ASP B O 1
ATOM 9554 N N . ILE B 1 216 ? 14.016 16 6.773 1 94.81 216 ILE B N 1
ATOM 9555 C CA . ILE B 1 216 ? 14 17.312 6.113 1 94.81 216 ILE B CA 1
ATOM 9556 C C . ILE B 1 216 ? 15.352 18 6.297 1 94.81 216 ILE B C 1
ATOM 9558 O O . ILE B 1 216 ? 15.852 18.094 7.418 1 94.81 216 ILE B O 1
ATOM 9562 N N . GLU B 1 217 ? 15.914 18.438 5.25 1 93.25 217 GLU B N 1
ATOM 9563 C CA . GLU B 1 217 ? 17.125 19.234 5.273 1 93.25 217 GLU B CA 1
ATOM 9564 C C . GLU B 1 217 ? 16.812 20.719 5.402 1 93.25 217 GLU B C 1
ATOM 9566 O O . GLU B 1 217 ? 17.5 21.453 6.113 1 93.25 217 GLU B O 1
ATOM 9571 N N . SER B 1 218 ? 15.836 21.156 4.625 1 92.44 218 SER B N 1
ATOM 9572 C CA . SER B 1 218 ? 15.422 22.547 4.688 1 92.44 218 SER B CA 1
ATOM 9573 C C . SER B 1 218 ? 14.016 22.734 4.121 1 92.44 218 SER B C 1
ATOM 9575 O O . SER B 1 218 ? 13.516 21.875 3.398 1 92.44 218 SER B O 1
ATOM 9577 N N . LEU B 1 219 ? 13.383 23.766 4.543 1 94 219 LEU B N 1
ATOM 9578 C CA . LEU B 1 219 ? 12.102 24.219 4.008 1 94 219 LEU B CA 1
ATOM 9579 C C . LEU B 1 219 ? 12.219 25.656 3.484 1 94 219 LEU B C 1
ATOM 9581 O O . LEU B 1 219 ? 12.844 26.5 4.117 1 94 219 LEU B O 1
ATOM 9585 N N . THR B 1 220 ? 11.695 25.875 2.299 1 93.56 220 THR B N 1
ATOM 9586 C CA . THR B 1 220 ? 11.625 27.219 1.736 1 93.56 220 THR B CA 1
ATOM 9587 C C . THR B 1 220 ? 10.172 27.625 1.48 1 93.56 220 THR B C 1
ATOM 9589 O O . THR B 1 220 ? 9.445 26.922 0.764 1 93.56 220 THR B O 1
ATOM 9592 N N . VAL B 1 221 ? 9.781 28.672 2.039 1 94.94 221 VAL B N 1
ATOM 9593 C CA . VAL B 1 221 ? 8.445 29.203 1.805 1 94.94 221 VAL B CA 1
ATOM 9594 C C . VAL B 1 221 ? 8.5 30.297 0.751 1 94.94 221 VAL B C 1
ATOM 9596 O O . VAL B 1 221 ? 9.148 31.328 0.955 1 94.94 221 VAL B O 1
ATOM 9599 N N . LEU B 1 222 ? 7.852 30.078 -0.312 1 94.38 222 LEU B N 1
ATOM 9600 C CA . LEU B 1 222 ? 7.73 31.062 -1.379 1 94.38 222 LEU B CA 1
ATOM 9601 C C . LEU B 1 222 ? 6.469 31.906 -1.209 1 94.38 222 LEU B C 1
ATOM 9603 O O . LEU B 1 222 ? 5.367 31.359 -1.111 1 94.38 222 LEU B O 1
ATOM 9607 N N . LYS B 1 223 ? 6.621 33.219 -1.31 1 92 223 LYS B N 1
A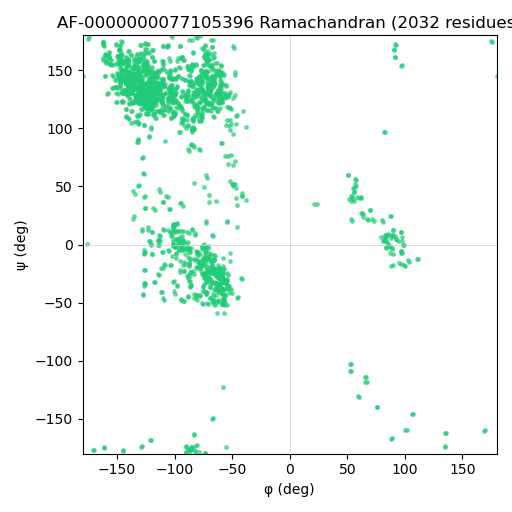TOM 9608 C CA . LYS B 1 223 ? 5.504 34.062 -0.866 1 92 223 LYS B CA 1
ATOM 9609 C C . LYS B 1 223 ? 5.074 35.031 -1.957 1 92 223 LYS B C 1
ATOM 9611 O O . LYS B 1 223 ? 3.918 35.469 -1.995 1 92 223 LYS B O 1
ATOM 9616 N N . ASP B 1 224 ? 5.953 35.531 -2.793 1 89.19 224 ASP B N 1
ATOM 9617 C CA . ASP B 1 224 ? 5.613 36.594 -3.74 1 89.19 224 ASP B CA 1
ATOM 9618 C C . ASP B 1 224 ? 5.438 36.031 -5.148 1 89.19 224 ASP B C 1
ATOM 9620 O O . ASP B 1 224 ? 5.566 34.812 -5.363 1 89.19 224 ASP B O 1
ATOM 9624 N N . ALA B 1 225 ? 5.125 36.938 -6.074 1 83.38 225 ALA B N 1
ATOM 9625 C CA . ALA B 1 225 ? 4.816 36.531 -7.441 1 83.38 225 ALA B CA 1
ATOM 9626 C C . ALA B 1 225 ? 6.039 35.938 -8.125 1 83.38 225 ALA B C 1
ATOM 9628 O O . ALA B 1 225 ? 5.922 34.938 -8.875 1 83.38 225 ALA B O 1
ATOM 9629 N N . ALA B 1 226 ? 7.105 36.469 -7.883 1 82.19 226 ALA B N 1
ATOM 9630 C CA . ALA B 1 226 ? 8.328 36 -8.539 1 82.19 226 ALA B CA 1
ATOM 9631 C C . ALA B 1 226 ? 8.609 34.531 -8.211 1 82.19 226 ALA B C 1
ATOM 9633 O O . ALA B 1 226 ? 9.117 33.812 -9.055 1 82.19 226 ALA B O 1
ATOM 9634 N N . SER B 1 227 ? 8.273 34.156 -7.129 1 80.69 227 SER B N 1
ATOM 9635 C CA . SER B 1 227 ? 8.633 32.812 -6.668 1 80.69 227 SER B CA 1
ATOM 9636 C C . SER B 1 227 ? 7.48 31.844 -6.871 1 80.69 227 SER B C 1
ATOM 9638 O O . SER B 1 227 ? 7.707 30.656 -7.086 1 80.69 227 SER B O 1
ATOM 9640 N N . THR B 1 228 ? 6.277 32.219 -6.727 1 85.56 228 THR B N 1
ATOM 9641 C CA . THR B 1 228 ? 5.145 31.297 -6.707 1 85.56 228 THR B CA 1
ATOM 9642 C C . THR B 1 228 ? 4.57 31.125 -8.109 1 85.56 228 THR B C 1
ATOM 9644 O O . THR B 1 228 ? 3.943 30.109 -8.406 1 85.56 228 THR B O 1
ATOM 9647 N N . ALA B 1 229 ? 4.805 32.062 -8.93 1 86.44 229 ALA B N 1
ATOM 9648 C CA . ALA B 1 229 ? 4.145 32.062 -10.234 1 86.44 229 ALA B CA 1
ATOM 9649 C C . ALA B 1 229 ? 4.605 30.891 -11.078 1 86.44 229 ALA B C 1
ATOM 9651 O O . ALA B 1 229 ? 3.883 30.438 -11.969 1 86.44 229 ALA B O 1
ATOM 9652 N N . ILE B 1 230 ? 5.707 30.453 -10.789 1 88.5 230 ILE B N 1
ATOM 9653 C CA . ILE B 1 230 ? 6.242 29.312 -11.539 1 88.5 230 ILE B CA 1
ATOM 9654 C C . ILE B 1 230 ? 5.387 28.078 -11.281 1 88.5 230 ILE B C 1
ATOM 9656 O O . ILE B 1 230 ? 5.449 27.109 -12.039 1 88.5 230 ILE B O 1
ATOM 9660 N N . TYR B 1 231 ? 4.586 28.188 -10.32 1 90.69 231 TYR B N 1
ATOM 9661 C CA . TYR B 1 231 ? 3.703 27.062 -10.023 1 90.69 231 TYR B CA 1
ATOM 9662 C C . TYR B 1 231 ? 2.281 27.344 -10.492 1 90.69 231 TYR B C 1
ATOM 9664 O O . TYR B 1 231 ? 1.384 26.531 -10.305 1 90.69 231 TYR B O 1
ATOM 9672 N N . GLY B 1 232 ? 2.055 28.484 -10.938 1 89.56 232 GLY B N 1
ATOM 9673 C CA . GLY B 1 232 ? 0.841 28.828 -11.656 1 89.56 232 GLY B CA 1
ATOM 9674 C C . GLY B 1 232 ? -0.405 28.766 -10.797 1 89.56 232 GLY B C 1
ATOM 9675 O O . GLY B 1 232 ? -0.514 29.484 -9.797 1 89.56 232 GLY B O 1
ATOM 9676 N N . SER B 1 233 ? -1.305 27.781 -11.156 1 83.94 233 SER B N 1
ATOM 9677 C CA . SER B 1 233 ? -2.654 27.656 -10.617 1 83.94 233 SER B CA 1
ATOM 9678 C C . SER B 1 233 ? -2.627 27.219 -9.156 1 83.94 233 SER B C 1
ATOM 9680 O O . SER B 1 233 ? -3.645 27.297 -8.461 1 83.94 233 SER B O 1
ATOM 9682 N N . GLU B 1 234 ? -1.589 26.859 -8.656 1 84.56 234 GLU B N 1
ATOM 9683 C CA . GLU B 1 234 ? -1.527 26.359 -7.289 1 84.56 234 GLU B CA 1
ATOM 9684 C C . GLU B 1 234 ? -0.599 27.219 -6.43 1 84.56 234 GLU B C 1
ATOM 9686 O O . GLU B 1 234 ? -0.328 26.875 -5.277 1 84.56 234 GLU B O 1
ATOM 9691 N N . GLY B 1 235 ? -0.215 28.281 -6.918 1 85.31 235 GLY B N 1
ATOM 9692 C CA . GLY B 1 235 ? 0.739 29.109 -6.199 1 85.31 235 GLY B CA 1
ATOM 9693 C C . GLY B 1 235 ? 0.094 30.281 -5.5 1 85.31 235 GLY B C 1
ATOM 9694 O O . GLY B 1 235 ? 0.773 31.062 -4.824 1 85.31 235 GLY B O 1
ATOM 9695 N N . ALA B 1 236 ? -1.177 30.391 -5.637 1 86 236 ALA B N 1
ATOM 9696 C CA . ALA B 1 236 ? -1.858 31.578 -5.148 1 86 236 ALA B CA 1
ATOM 9697 C C . ALA B 1 236 ? -1.736 31.703 -3.633 1 86 236 ALA B C 1
ATOM 9699 O O . ALA B 1 236 ? -1.679 32.812 -3.094 1 86 236 ALA B O 1
ATOM 9700 N N . ASN B 1 237 ? -1.712 30.641 -2.992 1 91.25 237 ASN B N 1
ATOM 9701 C CA . ASN B 1 237 ? -1.717 30.625 -1.533 1 91.25 237 ASN B CA 1
ATOM 9702 C C . ASN B 1 237 ? -0.32 30.391 -0.969 1 91.25 237 ASN B C 1
ATOM 9704 O O . ASN B 1 237 ? -0.171 30.031 0.202 1 91.25 237 ASN B O 1
ATOM 9708 N N . GLY B 1 238 ? 0.697 30.531 -1.784 1 92.81 238 GLY B N 1
ATOM 9709 C CA . GLY B 1 238 ? 2.066 30.266 -1.371 1 92.81 238 GLY B CA 1
ATOM 9710 C C . GLY B 1 238 ? 2.5 28.844 -1.634 1 92.81 238 GLY B C 1
ATOM 9711 O O . GLY B 1 238 ? 1.663 27.969 -1.873 1 92.81 238 GLY B O 1
ATOM 9712 N N . VAL B 1 239 ? 3.799 28.656 -1.648 1 94.81 239 VAL B N 1
ATOM 9713 C CA . VAL B 1 239 ? 4.355 27.328 -1.905 1 94.81 239 VAL B CA 1
ATOM 9714 C C . VAL B 1 239 ? 5.398 27 -0.842 1 94.81 239 VAL B C 1
ATOM 9716 O O . VAL B 1 239 ? 6.227 27.844 -0.486 1 94.81 239 VAL B O 1
ATOM 9719 N N . ILE B 1 240 ? 5.34 25.828 -0.333 1 96.06 240 ILE B N 1
ATOM 9720 C CA . ILE B 1 240 ? 6.348 25.312 0.588 1 96.06 240 ILE B CA 1
ATOM 9721 C C . ILE B 1 240 ? 7.18 24.234 -0.105 1 96.06 240 ILE B C 1
ATOM 9723 O O . ILE B 1 240 ? 6.664 23.172 -0.451 1 96.06 240 ILE B O 1
ATOM 9727 N N . VAL B 1 241 ? 8.391 24.562 -0.231 1 95.44 241 VAL B N 1
ATOM 9728 C CA . VAL B 1 241 ? 9.312 23.625 -0.876 1 95.44 241 VAL B CA 1
ATOM 9729 C C . VAL B 1 241 ? 10.141 22.891 0.183 1 95.44 241 VAL B C 1
ATOM 9731 O O . VAL B 1 241 ? 10.844 23.531 0.976 1 95.44 241 VAL B O 1
ATOM 9734 N N . VAL B 1 242 ? 10.047 21.609 0.149 1 95.44 242 VAL B N 1
ATOM 9735 C CA . VAL B 1 242 ? 10.781 20.781 1.094 1 95.44 242 VAL B CA 1
ATOM 9736 C C . VAL B 1 242 ? 11.961 20.109 0.386 1 95.44 242 VAL B C 1
ATOM 9738 O O . VAL B 1 242 ? 11.797 19.531 -0.686 1 95.44 242 VAL B O 1
ATOM 9741 N N . THR B 1 243 ? 13.07 20.312 0.937 1 94.19 243 THR B N 1
ATOM 9742 C CA . THR B 1 243 ? 14.242 19.562 0.52 1 94.19 243 THR B CA 1
ATOM 9743 C C . THR B 1 243 ? 14.602 18.5 1.557 1 94.19 243 THR B C 1
ATOM 9745 O O . THR B 1 243 ? 14.852 18.812 2.721 1 94.19 243 THR B O 1
ATOM 9748 N N . THR B 1 244 ? 14.664 17.297 1.175 1 94.5 244 THR B N 1
ATOM 9749 C CA . THR B 1 244 ? 15.008 16.219 2.098 1 94.5 244 THR B CA 1
ATOM 9750 C C . THR B 1 244 ? 16.5 15.945 2.074 1 94.5 244 THR B C 1
ATOM 9752 O O . THR B 1 244 ? 17.203 16.344 1.135 1 94.5 244 THR B O 1
ATOM 9755 N N . LYS B 1 245 ? 16.938 15.367 3.09 1 93.19 245 LYS B N 1
ATOM 9756 C CA . LYS B 1 245 ? 18.344 15 3.186 1 93.19 245 LYS B CA 1
ATOM 9757 C C . LYS B 1 245 ? 18.75 14.039 2.064 1 93.19 245 LYS B C 1
ATOM 9759 O O . LYS B 1 245 ? 17.969 13.156 1.696 1 93.19 245 LYS B O 1
ATOM 9764 N N . LYS B 1 246 ? 19.922 14.344 1.498 1 87.94 246 LYS B N 1
ATOM 9765 C CA . LYS B 1 246 ? 20.453 13.516 0.414 1 87.94 246 LYS B CA 1
ATOM 9766 C C . LYS B 1 246 ? 21.844 12.984 0.743 1 87.94 246 LYS B C 1
ATOM 9768 O O . LYS B 1 246 ? 22.453 13.398 1.732 1 87.94 246 LYS B O 1
ATOM 9773 N N . ALA B 1 247 ? 22.281 12.086 -0.161 1 82.19 247 ALA B N 1
ATOM 9774 C CA . ALA B 1 247 ? 23.594 11.461 0.031 1 82.19 247 ALA B CA 1
ATOM 9775 C C . ALA B 1 247 ? 24.703 12.469 -0.212 1 82.19 247 ALA B C 1
ATOM 9777 O O . ALA B 1 247 ? 24.609 13.305 -1.111 1 82.19 247 ALA B O 1
ATOM 9778 N N . LYS B 1 248 ? 25.578 12.422 0.628 1 79.69 248 LYS B N 1
ATOM 9779 C CA . LYS B 1 248 ? 26.797 13.211 0.457 1 79.69 248 LYS B CA 1
ATOM 9780 C C . LYS B 1 248 ? 27.984 12.312 0.181 1 79.69 248 LYS B C 1
ATOM 9782 O O . LYS B 1 248 ? 28.062 11.188 0.686 1 79.69 248 LYS B O 1
ATOM 9787 N N . SER B 1 249 ? 28.797 12.82 -0.676 1 81.88 249 SER B N 1
ATOM 9788 C CA . SER B 1 249 ? 30 12.047 -0.987 1 81.88 249 SER B CA 1
ATOM 9789 C C . SER B 1 249 ? 30.938 11.969 0.213 1 81.88 249 SER B C 1
ATOM 9791 O O . SER B 1 249 ? 31.062 12.93 0.977 1 81.88 249 SER B O 1
ATOM 9793 N N . GLY B 1 250 ? 31.516 10.875 0.378 1 79.44 250 GLY B N 1
ATOM 9794 C CA . GLY B 1 250 ? 32.469 10.695 1.456 1 79.44 250 GLY B CA 1
ATOM 9795 C C . GLY B 1 250 ? 32.281 9.391 2.205 1 79.44 250 GLY B C 1
ATOM 9796 O O . GLY B 1 250 ? 31.688 8.445 1.683 1 79.44 250 GLY B O 1
ATOM 9797 N N . ARG B 1 251 ? 32.875 9.422 3.357 1 79.19 251 ARG B N 1
ATOM 9798 C CA . ARG B 1 251 ? 32.75 8.234 4.203 1 79.19 251 ARG B CA 1
ATOM 9799 C C . ARG B 1 251 ? 31.344 8.047 4.711 1 79.19 251 ARG B C 1
ATOM 9801 O O . ARG B 1 251 ? 30.594 9.016 4.855 1 79.19 251 ARG B O 1
ATOM 9808 N N . THR B 1 252 ? 31.094 6.82 4.98 1 86.69 252 THR B N 1
ATOM 9809 C CA . THR B 1 252 ? 29.781 6.508 5.508 1 86.69 252 THR B CA 1
ATOM 9810 C C . THR B 1 252 ? 29.562 7.199 6.852 1 86.69 252 THR B C 1
ATOM 9812 O O . THR B 1 252 ? 30.359 7.055 7.773 1 86.69 252 THR B O 1
ATOM 9815 N N . ALA B 1 253 ? 28.594 7.98 6.953 1 88.38 253 ALA B N 1
ATOM 9816 C CA . ALA B 1 253 ? 28.25 8.727 8.164 1 88.38 253 ALA B CA 1
ATOM 9817 C C . ALA B 1 253 ? 26.953 8.211 8.773 1 88.38 253 ALA B C 1
ATOM 9819 O O . ALA B 1 253 ? 26 7.883 8.047 1 88.38 253 ALA B O 1
ATOM 9820 N N . PHE B 1 254 ? 27 8.094 10.141 1 91.94 254 PHE B N 1
ATOM 9821 C CA . PHE B 1 254 ? 25.812 7.711 10.906 1 91.94 254 PHE B CA 1
ATOM 9822 C C . PHE B 1 254 ? 25.344 8.859 11.789 1 91.94 254 PHE B C 1
ATOM 9824 O O . PHE B 1 254 ? 26.156 9.555 12.391 1 91.94 254 PHE B O 1
ATOM 9831 N N . ASN B 1 255 ? 24.062 9.047 11.805 1 93.62 255 ASN B N 1
ATOM 9832 C CA . ASN B 1 255 ? 23.438 9.969 12.75 1 93.62 255 ASN B CA 1
ATOM 9833 C C . ASN B 1 255 ? 22.266 9.305 13.469 1 93.62 255 ASN B C 1
ATOM 9835 O O . ASN B 1 255 ? 21.344 8.781 12.836 1 93.62 255 ASN B O 1
ATOM 9839 N N . ILE B 1 256 ? 22.297 9.273 14.711 1 95.38 256 ILE B N 1
ATOM 9840 C CA . ILE B 1 256 ? 21.25 8.688 15.531 1 95.38 256 ILE B CA 1
ATOM 9841 C C . ILE B 1 256 ? 20.656 9.766 16.453 1 95.38 256 ILE B C 1
ATOM 9843 O O . ILE B 1 256 ? 21.375 10.43 17.188 1 95.38 256 ILE B O 1
ATOM 9847 N N . THR B 1 257 ? 19.391 9.891 16.422 1 95.75 257 THR B N 1
ATOM 9848 C CA . THR B 1 257 ? 18.688 10.797 17.312 1 95.75 257 THR B CA 1
ATOM 9849 C C . THR B 1 257 ? 17.656 10.039 18.141 1 95.75 257 THR B C 1
ATOM 9851 O O . THR B 1 257 ? 16.922 9.203 17.625 1 95.75 257 THR B O 1
ATOM 9854 N N . ALA B 1 258 ? 17.656 10.227 19.391 1 96.94 258 ALA B N 1
ATOM 9855 C CA . ALA B 1 258 ? 16.688 9.633 20.328 1 96.94 258 ALA B CA 1
ATOM 9856 C C . ALA B 1 258 ? 16.094 10.695 21.25 1 96.94 258 ALA B C 1
ATOM 9858 O O . ALA B 1 258 ? 16.828 11.383 21.953 1 96.94 258 ALA B O 1
ATOM 9859 N N . LYS B 1 259 ? 14.805 10.828 21.203 1 97.12 259 LYS B N 1
ATOM 9860 C CA . LYS B 1 259 ? 14.094 11.742 22.094 1 97.12 259 LYS B CA 1
ATOM 9861 C C . LYS B 1 259 ? 13.008 11.008 22.875 1 97.12 259 LYS B C 1
ATOM 9863 O O . LYS B 1 259 ? 12.336 10.125 22.344 1 97.12 259 LYS B O 1
ATOM 9868 N N . THR B 1 260 ? 12.859 11.297 24.125 1 97.44 260 THR B N 1
ATOM 9869 C CA . THR B 1 260 ? 11.789 10.797 24.984 1 97.44 260 THR B CA 1
ATOM 9870 C C . THR B 1 260 ? 11.273 11.898 25.906 1 97.44 260 THR B C 1
ATOM 9872 O O . THR B 1 260 ? 12.016 12.82 26.25 1 97.44 260 THR B O 1
ATOM 9875 N N . GLY B 1 261 ? 9.977 11.836 26.188 1 97.69 261 GLY B N 1
ATOM 9876 C CA . GLY B 1 261 ? 9.461 12.875 27.062 1 97.69 261 GLY B CA 1
ATOM 9877 C C . GLY B 1 261 ? 8.039 12.617 27.531 1 97.69 261 GLY B C 1
ATOM 9878 O O . GLY B 1 261 ? 7.504 11.523 27.328 1 97.69 261 GLY B O 1
ATOM 9879 N N . ILE B 1 262 ? 7.543 13.57 28.25 1 97.81 262 ILE B N 1
ATOM 9880 C CA . ILE B 1 262 ? 6.203 13.492 28.812 1 97.81 262 ILE B CA 1
ATOM 9881 C C . ILE B 1 262 ? 5.383 14.711 28.391 1 97.81 262 ILE B C 1
ATOM 9883 O O . ILE B 1 262 ? 5.945 15.75 28.047 1 97.81 262 ILE B O 1
ATOM 9887 N N . SER B 1 263 ? 4.066 14.562 28.344 1 96.31 263 SER B N 1
ATOM 9888 C CA . SER B 1 263 ? 3.15 15.633 27.953 1 96.31 263 SER B CA 1
ATOM 9889 C C . SER B 1 263 ? 1.99 15.742 28.938 1 96.31 263 SER B C 1
ATOM 9891 O O . SER B 1 263 ? 1.481 14.727 29.422 1 96.31 263 SER B O 1
ATOM 9893 N N . THR B 1 264 ? 1.622 16.922 29.219 1 96.06 264 THR B N 1
ATOM 9894 C CA . THR B 1 264 ? 0.482 17.203 30.094 1 96.06 264 THR B CA 1
ATOM 9895 C C . THR B 1 264 ? -0.432 18.25 29.453 1 96.06 264 THR B C 1
ATOM 9897 O O . THR B 1 264 ? 0.028 19.109 28.703 1 96.06 264 THR B O 1
ATOM 9900 N N . LEU B 1 265 ? -1.704 18.188 29.781 1 95.31 265 LEU B N 1
ATOM 9901 C CA . LEU B 1 265 ? -2.67 19.125 29.234 1 95.31 265 LEU B CA 1
ATOM 9902 C C . LEU B 1 265 ? -2.623 20.453 29.984 1 95.31 265 LEU B C 1
ATOM 9904 O O . LEU B 1 265 ? -2.445 20.469 31.203 1 95.31 265 LEU B O 1
ATOM 9908 N N . SER B 1 266 ? -2.793 21.469 29.156 1 90.25 266 SER B N 1
ATOM 9909 C CA . SER B 1 266 ? -2.973 22.797 29.734 1 90.25 266 SER B CA 1
ATOM 9910 C C . SER B 1 266 ? -4.391 23.312 29.5 1 90.25 266 SER B C 1
ATOM 9912 O O . SER B 1 266 ? -4.852 23.391 28.359 1 90.25 266 SER B O 1
ATOM 9914 N N . ARG B 1 267 ? -5.047 23.703 30.5 1 87.44 267 ARG B N 1
ATOM 9915 C CA . ARG B 1 267 ? -6.418 24.172 30.312 1 87.44 267 ARG B CA 1
ATOM 9916 C C . ARG B 1 267 ? -6.461 25.688 30.203 1 87.44 267 ARG B C 1
ATOM 9918 O O . ARG B 1 267 ? -7.535 26.281 30.078 1 87.44 267 ARG B O 1
ATOM 9925 N N . GLY B 1 268 ? -5.281 26.375 30.219 1 91.31 268 GLY B N 1
ATOM 9926 C CA . GLY B 1 268 ? -5.266 27.828 30.125 1 91.31 268 GLY B CA 1
ATOM 9927 C C . GLY B 1 268 ? -6.02 28.5 31.25 1 91.31 268 GLY B C 1
ATOM 9928 O O . GLY B 1 268 ? -5.82 28.172 32.438 1 91.31 268 GLY B O 1
ATOM 9929 N N . HIS B 1 269 ? -6.879 29.438 30.891 1 93.38 269 HIS B N 1
ATOM 9930 C CA . HIS B 1 269 ? -7.629 30.188 31.891 1 93.38 269 HIS B CA 1
ATOM 9931 C C . HIS B 1 269 ? -9.008 29.578 32.094 1 93.38 269 HIS B C 1
ATOM 9933 O O . HIS B 1 269 ? -9.75 30.016 33 1 93.38 269 HIS B O 1
ATOM 9939 N N . MET B 1 270 ? -9.336 28.641 31.375 1 93.75 270 MET B N 1
ATOM 9940 C CA . MET B 1 270 ? -10.664 28.047 31.5 1 93.75 270 MET B CA 1
ATOM 9941 C C . MET B 1 270 ? -10.758 27.156 32.719 1 93.75 270 MET B C 1
ATOM 9943 O O . MET B 1 270 ? -10.008 26.172 32.844 1 93.75 270 MET B O 1
ATOM 9947 N N . GLN B 1 271 ? -11.586 27.484 33.656 1 94 271 GLN B N 1
ATOM 9948 C CA . GLN B 1 271 ? -11.867 26.688 34.844 1 94 271 GLN B CA 1
ATOM 9949 C C . GLN B 1 271 ? -13.367 26.484 35.031 1 94 271 GLN B C 1
ATOM 9951 O O . GLN B 1 271 ? -14.141 27.438 34.906 1 94 271 GLN B O 1
ATOM 9956 N N . MET B 1 272 ? -13.68 25.312 35.25 1 96.75 272 MET B N 1
ATOM 9957 C CA . MET B 1 272 ? -15.078 25 35.5 1 96.75 272 MET B CA 1
ATOM 9958 C C . MET B 1 272 ? -15.375 24.984 37 1 96.75 272 MET B C 1
ATOM 9960 O O . MET B 1 272 ? -14.469 24.812 37.812 1 96.75 272 MET B O 1
ATOM 9964 N N . MET B 1 273 ? -16.672 25.109 37.344 1 97.38 273 MET B N 1
ATOM 9965 C CA . MET B 1 273 ? -17.062 25.141 38.75 1 97.38 273 MET B CA 1
ATOM 9966 C C . MET B 1 273 ? -17.016 23.75 39.344 1 97.38 273 MET B C 1
ATOM 9968 O O . MET B 1 273 ? -17.359 22.766 38.688 1 97.38 273 MET B O 1
ATOM 9972 N N . ASP B 1 274 ? -16.5 23.672 40.625 1 97.19 274 ASP B N 1
ATOM 9973 C CA . ASP B 1 274 ? -16.641 22.422 41.375 1 97.19 274 ASP B CA 1
ATOM 9974 C C . ASP B 1 274 ? -18.016 22.312 42.031 1 97.19 274 ASP B C 1
ATOM 9976 O O . ASP B 1 274 ? -18.891 23.156 41.781 1 97.19 274 ASP B O 1
ATOM 9980 N N . GLY B 1 275 ? -18.203 21.266 42.75 1 97.31 275 GLY B N 1
ATOM 9981 C CA . GLY B 1 275 ? -19.516 21.016 43.344 1 97.31 275 GLY B CA 1
ATOM 9982 C C . GLY B 1 275 ? -20 22.141 44.25 1 97.31 275 GLY B C 1
ATOM 9983 O O . GLY B 1 275 ? -21.156 22.562 44.156 1 97.31 275 GLY B O 1
ATOM 9984 N N . ALA B 1 276 ? -19.172 22.594 45.094 1 97.81 276 ALA B N 1
ATOM 9985 C CA . ALA B 1 276 ? -19.531 23.656 46.031 1 97.81 276 ALA B CA 1
ATOM 9986 C C . ALA B 1 276 ? -19.797 24.969 45.312 1 97.81 276 ALA B C 1
ATOM 9988 O O . ALA B 1 276 ? -20.781 25.656 45.594 1 97.81 276 ALA B O 1
ATOM 9989 N N . GLU B 1 277 ? -18.906 25.281 44.469 1 97 277 GLU B N 1
ATOM 9990 C CA . GLU B 1 277 ? -19.062 26.516 43.719 1 97 277 GLU B CA 1
ATOM 9991 C C . GLU B 1 277 ? -20.344 26.484 42.875 1 97 277 GLU B C 1
ATOM 9993 O O . GLU B 1 277 ? -21.031 27.5 42.781 1 97 277 GLU B O 1
ATOM 9998 N N . PHE B 1 278 ? -20.594 25.391 42.312 1 97.06 278 PHE B N 1
ATOM 9999 C CA . PHE B 1 278 ? -21.766 25.234 41.5 1 97.06 278 PHE B CA 1
ATOM 10000 C C . PHE B 1 278 ? -23.047 25.328 42.312 1 97.06 278 PHE B C 1
ATOM 10002 O O . PHE B 1 278 ? -24.031 25.922 41.875 1 97.06 278 PHE B O 1
ATOM 10009 N N . TYR B 1 279 ? -23.047 24.688 43.469 1 96.94 279 TYR B N 1
ATOM 10010 C CA . TYR B 1 279 ? -24.172 24.797 44.375 1 96.94 279 TYR B CA 1
ATOM 10011 C C . TYR B 1 279 ? -24.406 26.25 44.781 1 96.94 279 TYR B C 1
ATOM 10013 O O . TYR B 1 279 ? -25.547 26.719 44.781 1 96.94 279 TYR B O 1
ATOM 10021 N N . ASP B 1 280 ? -23.359 26.938 45.188 1 96.69 280 ASP B N 1
ATOM 10022 C CA . ASP B 1 280 ? -23.469 28.328 45.594 1 96.69 280 ASP B CA 1
ATOM 10023 C C . ASP B 1 280 ? -23.953 29.203 44.438 1 96.69 280 ASP B C 1
ATOM 10025 O O . ASP B 1 280 ? -24.672 30.188 44.656 1 96.69 280 ASP B O 1
ATOM 10029 N N . PHE B 1 281 ? -23.531 28.922 43.312 1 96.31 281 PHE B N 1
ATOM 10030 C CA . PHE B 1 281 ? -24.016 29.625 42.125 1 96.31 281 PHE B CA 1
ATOM 10031 C C . PHE B 1 281 ? -25.531 29.469 42 1 96.31 281 PHE B C 1
ATOM 10033 O O . PHE B 1 281 ? -26.234 30.453 41.812 1 96.31 281 PHE B O 1
ATOM 10040 N N . TYR B 1 282 ? -26.047 28.203 42.062 1 96 282 TYR B N 1
ATOM 10041 C CA . TYR B 1 282 ? -27.484 27.953 42.031 1 96 282 TYR B CA 1
ATOM 10042 C C . TYR B 1 282 ? -28.203 28.703 43.125 1 96 282 TYR B C 1
ATOM 10044 O O . TYR B 1 282 ? -29.266 29.281 42.938 1 96 282 TYR B O 1
ATOM 10052 N N . LYS B 1 283 ? -27.641 28.672 44.281 1 95.38 283 LYS B N 1
ATOM 10053 C CA . LYS B 1 283 ? -28.234 29.312 45.438 1 95.38 283 LYS B CA 1
ATOM 10054 C C . LYS B 1 283 ? -28.312 30.828 45.25 1 95.38 283 LYS B C 1
ATOM 10056 O O . LYS B 1 283 ? -29.203 31.484 45.844 1 95.38 283 LYS B O 1
ATOM 10061 N N . SER B 1 284 ? -27.484 31.344 44.5 1 94.25 284 SER B N 1
ATOM 10062 C CA . SER B 1 284 ? -27.406 32.781 44.312 1 94.25 284 SER B CA 1
ATOM 10063 C C . SER B 1 284 ? -28.484 33.25 43.312 1 94.25 284 SER B C 1
ATOM 10065 O O . SER B 1 284 ? -28.672 34.469 43.156 1 94.25 284 SER B O 1
ATOM 10067 N N . PHE B 1 285 ? -29.156 32.344 42.688 1 95.81 285 PHE B N 1
ATOM 10068 C CA . PHE B 1 285 ? -30.203 32.75 41.75 1 95.81 285 PHE B CA 1
ATOM 10069 C C . PHE B 1 285 ? -31.266 33.594 42.438 1 95.81 285 PHE B C 1
ATOM 10071 O O . PHE B 1 285 ? -31.656 33.312 43.562 1 95.81 285 PHE B O 1
ATOM 10078 N N . ALA B 1 286 ? -31.672 34.594 41.781 1 92.31 286 ALA B N 1
ATOM 10079 C CA . ALA B 1 286 ? -32.719 35.438 42.344 1 92.31 286 ALA B CA 1
ATOM 10080 C C . ALA B 1 286 ? -34 34.656 42.531 1 92.31 286 ALA B C 1
ATOM 10082 O O . ALA B 1 286 ? -34.781 34.969 43.469 1 92.31 286 ALA B O 1
ATOM 10083 N N . ASN B 1 287 ? -34.219 33.75 41.656 1 95.44 287 ASN B N 1
ATOM 10084 C CA . ASN B 1 287 ? -35.406 32.906 41.75 1 95.44 287 ASN B CA 1
ATOM 10085 C C . ASN B 1 287 ? -35.062 31.484 42.219 1 95.44 287 ASN B C 1
ATOM 10087 O O . ASN B 1 287 ? -35.562 30.5 41.656 1 95.44 287 ASN B O 1
ATOM 10091 N N . VAL B 1 288 ? -34.188 31.406 43.156 1 95 288 VAL B N 1
ATOM 10092 C CA . VAL B 1 288 ? -33.656 30.125 43.656 1 95 288 VAL B CA 1
ATOM 10093 C C . VAL B 1 288 ? -34.844 29.219 44.062 1 95 288 VAL B C 1
ATOM 10095 O O . VAL B 1 288 ? -34.719 28 43.969 1 95 288 VAL B O 1
ATOM 10098 N N . ASP B 1 289 ? -36.031 29.75 44.438 1 94.12 289 ASP B N 1
ATOM 10099 C CA . ASP B 1 289 ? -37.188 28.984 44.875 1 94.12 289 ASP B CA 1
ATOM 10100 C C . ASP B 1 289 ? -37.75 28.125 43.719 1 94.12 289 ASP B C 1
ATOM 10102 O O . ASP B 1 289 ? -38.5 27.172 43.969 1 94.12 289 ASP B O 1
ATOM 10106 N N . GLN B 1 290 ? -37.25 28.469 42.531 1 94.12 290 GLN B N 1
ATOM 10107 C CA . GLN B 1 290 ? -37.75 27.734 41.375 1 94.12 290 GLN B CA 1
ATOM 10108 C C . GLN B 1 290 ? -36.875 26.5 41.094 1 94.12 290 GLN B C 1
ATOM 10110 O O . GLN B 1 290 ? -37.281 25.641 40.281 1 94.12 290 GLN B O 1
ATOM 10115 N N . VAL B 1 291 ? -35.844 26.406 41.75 1 94.31 291 VAL B N 1
ATOM 10116 C CA . VAL B 1 291 ? -35 25.219 41.594 1 94.31 291 VAL B CA 1
ATOM 10117 C C . VAL B 1 291 ? -35.656 24.047 42.344 1 94.31 291 VAL B C 1
ATOM 10119 O O . VAL B 1 291 ? -35.75 24.062 43.562 1 94.31 291 VAL B O 1
ATOM 10122 N N . LYS B 1 292 ? -36.125 22.969 41.531 1 85.56 292 LYS B N 1
ATOM 10123 C CA . LYS B 1 292 ? -36.938 21.953 42.219 1 85.56 292 LYS B CA 1
ATOM 10124 C C . LYS B 1 292 ? -36.5 20.562 41.781 1 85.56 292 LYS B C 1
ATOM 10126 O O . LYS B 1 292 ? -37.281 19.594 41.938 1 85.56 292 LYS B O 1
ATOM 10131 N N . PHE B 1 293 ? -35.281 20.438 41.281 1 87.56 293 PHE B N 1
ATOM 10132 C CA . PHE B 1 293 ? -34.938 19.062 40.969 1 87.56 293 PHE B CA 1
ATOM 10133 C C . PHE B 1 293 ? -34.656 18.266 42.25 1 87.56 293 PHE B C 1
ATOM 10135 O O . PHE B 1 293 ? -34.344 18.844 43.281 1 87.56 293 PHE B O 1
ATOM 10142 N N . LYS B 1 294 ? -34.844 16.938 42.188 1 86.5 294 LYS B N 1
ATOM 10143 C CA . LYS B 1 294 ? -34.906 16.031 43.344 1 86.5 294 LYS B CA 1
ATOM 10144 C C . LYS B 1 294 ? -33.688 16.172 44.219 1 86.5 294 LYS B C 1
ATOM 10146 O O . LYS B 1 294 ? -33.781 16.219 45.438 1 86.5 294 LYS B O 1
ATOM 10151 N N . ARG B 1 295 ? -32.531 16.359 43.75 1 91.69 295 ARG B N 1
ATOM 10152 C CA . ARG B 1 295 ? -31.312 16.312 44.531 1 91.69 295 ARG B CA 1
ATOM 10153 C C . ARG B 1 295 ? -30.922 17.703 45.031 1 91.69 295 ARG B C 1
ATOM 10155 O O . ARG B 1 295 ? -29.859 17.875 45.625 1 91.69 295 ARG B O 1
ATOM 10162 N N . TRP B 1 296 ? -31.797 18.641 44.906 1 95.12 296 TRP B N 1
ATOM 10163 C CA . TRP B 1 296 ? -31.5 20 45.375 1 95.12 296 TRP B CA 1
ATOM 10164 C C . TRP B 1 296 ? -31.641 20.094 46.875 1 95.12 296 TRP B C 1
ATOM 10166 O O . TRP B 1 296 ? -32.656 20.547 47.406 1 95.12 296 TRP B O 1
ATOM 10176 N N . THR B 1 297 ? -30.641 19.672 47.594 1 94.69 297 THR B N 1
ATOM 10177 C CA . THR B 1 297 ? -30.516 19.688 49.062 1 94.69 297 THR B CA 1
ATOM 10178 C C . THR B 1 297 ? -29.172 20.266 49.5 1 94.69 297 THR B C 1
ATOM 10180 O O . THR B 1 297 ? -28.234 20.297 48.688 1 94.69 297 THR B O 1
ATOM 10183 N N . PRO B 1 298 ? -29.062 20.75 50.688 1 94.38 298 PRO B N 1
ATOM 10184 C CA . PRO B 1 298 ? -27.781 21.312 51.125 1 94.38 298 PRO B CA 1
ATOM 10185 C C . PRO B 1 298 ? -26.625 20.328 51.031 1 94.38 298 PRO B C 1
ATOM 10187 O O . PRO B 1 298 ? -25.469 20.734 50.844 1 94.38 298 PRO B O 1
ATOM 10190 N N . ASP B 1 299 ? -26.906 19.062 51 1 94.56 299 ASP B N 1
ATOM 10191 C CA . ASP B 1 299 ? -25.875 18.031 50.906 1 94.56 299 ASP B CA 1
ATOM 10192 C C . ASP B 1 299 ? -25.234 18 49.531 1 94.56 299 ASP B C 1
ATOM 10194 O O . ASP B 1 299 ? -24.109 17.516 49.375 1 94.56 299 ASP B O 1
ATOM 10198 N N . LEU B 1 300 ? -25.969 18.484 48.625 1 95.69 300 LEU B N 1
ATOM 10199 C CA . LEU B 1 300 ? -25.453 18.5 47.25 1 95.69 300 LEU B CA 1
ATOM 10200 C C . LEU B 1 300 ? -24.188 19.344 47.125 1 95.69 300 LEU B C 1
ATOM 10202 O O . LEU B 1 300 ? -23.328 19.078 46.281 1 95.69 300 LEU B O 1
ATOM 10206 N N . ARG B 1 301 ? -24.031 20.344 47.969 1 96.44 301 ARG B N 1
ATOM 10207 C CA . ARG B 1 301 ? -22.875 21.234 48 1 96.44 301 ARG B CA 1
ATOM 10208 C C . ARG B 1 301 ? -21.594 20.438 48.25 1 96.44 301 ARG B C 1
ATOM 10210 O O . ARG B 1 301 ? -20.516 20.844 47.812 1 96.44 301 ARG B O 1
ATOM 10217 N N . ASN B 1 302 ? -21.734 19.281 48.906 1 95.56 302 ASN B N 1
ATOM 10218 C CA . ASN B 1 302 ? -20.578 18.484 49.312 1 95.56 302 ASN B CA 1
ATOM 10219 C C . ASN B 1 302 ? -20.25 17.438 48.25 1 95.56 302 ASN B C 1
ATOM 10221 O O . ASN B 1 302 ? -19.25 16.703 48.375 1 95.56 302 ASN B O 1
ATOM 10225 N N . GLN B 1 303 ? -20.953 17.375 47.25 1 95.25 303 GLN B N 1
ATOM 10226 C CA . GLN B 1 303 ? -20.688 16.422 46.156 1 95.25 303 GLN B CA 1
ATOM 10227 C C . GLN B 1 303 ? -19.844 17.078 45.062 1 95.25 303 GLN B C 1
ATOM 10229 O O . GLN B 1 303 ? -20.125 18.188 44.625 1 95.25 303 GLN B O 1
ATOM 10234 N N . ASN B 1 304 ? -18.766 16.406 44.719 1 97.06 304 ASN B N 1
ATOM 10235 C CA . ASN B 1 304 ? -17.875 16.953 43.688 1 97.06 304 ASN B CA 1
ATOM 10236 C C . ASN B 1 304 ? -17.156 15.836 42.906 1 97.06 304 ASN B C 1
ATOM 10238 O O . ASN B 1 304 ? -16.531 14.961 43.531 1 97.06 304 ASN B O 1
ATOM 10242 N N . PHE B 1 305 ? -17.281 15.789 41.688 1 96.75 305 PHE B N 1
ATOM 10243 C CA . PHE B 1 305 ? -16.516 14.883 40.844 1 96.75 305 PHE B CA 1
ATOM 10244 C C . PHE B 1 305 ? -15.758 15.664 39.781 1 96.75 305 PHE B C 1
ATOM 10246 O O . PHE B 1 305 ? -16.344 16.484 39.062 1 96.75 305 PHE B O 1
ATOM 10253 N N . ASP B 1 306 ? -14.477 15.422 39.594 1 96.69 306 ASP B N 1
ATOM 10254 C CA . ASP B 1 306 ? -13.617 16.125 38.656 1 96.69 306 ASP B CA 1
ATOM 10255 C C . ASP B 1 306 ? -13.5 15.352 37.344 1 96.69 306 ASP B C 1
ATOM 10257 O O . ASP B 1 306 ? -12.594 14.539 37.188 1 96.69 306 ASP B O 1
ATOM 10261 N N . TRP B 1 307 ? -14.305 15.727 36.375 1 96.75 307 TRP B N 1
ATOM 10262 C CA . TRP B 1 307 ? -14.352 15.055 35.094 1 96.75 307 TRP B CA 1
ATOM 10263 C C . TRP B 1 307 ? -13.078 15.32 34.281 1 96.75 307 TRP B C 1
ATOM 10265 O O . TRP B 1 307 ? -12.695 14.516 33.438 1 96.75 307 TRP B O 1
ATOM 10275 N N . PHE B 1 308 ? -12.43 16.453 34.469 1 95.94 308 PHE B N 1
ATOM 10276 C CA . PHE B 1 308 ? -11.172 16.766 33.781 1 95.94 308 PHE B CA 1
ATOM 10277 C C . PHE B 1 308 ? -10.062 15.836 34.25 1 95.94 308 PHE B C 1
ATOM 10279 O O . PHE B 1 308 ? -9.336 15.281 33.438 1 95.94 308 PHE B O 1
ATOM 10286 N N . LYS B 1 309 ? -9.93 15.688 35.469 1 95.81 309 LYS B N 1
ATOM 10287 C CA . LYS B 1 309 ? -8.914 14.797 36.031 1 95.81 309 LYS B CA 1
ATOM 10288 C C . LYS B 1 309 ? -9.156 13.352 35.625 1 95.81 309 LYS B C 1
ATOM 10290 O O . LYS B 1 309 ? -8.211 12.609 35.344 1 95.81 309 LYS B O 1
ATOM 10295 N N . LEU B 1 310 ? -10.406 12.953 35.594 1 96.75 310 LEU B N 1
ATOM 10296 C CA . LEU B 1 310 ? -10.758 11.602 35.188 1 96.75 310 LEU B CA 1
ATOM 10297 C C . LEU B 1 310 ? -10.203 11.297 33.781 1 96.75 310 LEU B C 1
ATOM 10299 O O . LEU B 1 310 ? -9.664 10.211 33.562 1 96.75 310 LEU B O 1
ATOM 10303 N N . ALA B 1 311 ? -10.367 12.258 32.906 1 97.38 311 ALA B N 1
ATOM 10304 C CA . ALA B 1 311 ? -10.102 12.016 31.5 1 97.38 311 ALA B CA 1
ATOM 10305 C C . ALA B 1 311 ? -8.633 12.242 31.172 1 97.38 311 ALA B C 1
ATOM 10307 O O . ALA B 1 311 ? -8.156 11.836 30.109 1 97.38 311 ALA B O 1
ATOM 10308 N N . THR B 1 312 ? -7.848 12.852 32.062 1 97.06 312 THR B N 1
ATOM 10309 C CA . THR B 1 312 ? -6.504 13.312 31.734 1 97.06 312 THR B CA 1
ATOM 10310 C C . THR B 1 312 ? -5.453 12.359 32.312 1 97.06 312 THR B C 1
ATOM 10312 O O . THR B 1 312 ? -5.695 11.688 33.312 1 97.06 312 THR B O 1
ATOM 10315 N N . GLN B 1 313 ? -4.316 12.266 31.594 1 97.81 313 GLN B N 1
ATOM 10316 C CA . GLN B 1 313 ? -3.141 11.531 32.062 1 97.81 313 GLN B CA 1
ATOM 10317 C C . GLN B 1 313 ? -1.855 12.18 31.547 1 97.81 313 GLN B C 1
ATOM 10319 O O . GLN B 1 313 ? -1.898 13.078 30.688 1 97.81 313 GLN B O 1
ATOM 10324 N N . THR B 1 314 ? -0.806 11.719 32.125 1 97.69 314 THR B N 1
ATOM 10325 C CA . THR B 1 314 ? 0.486 12.086 31.562 1 97.69 314 THR B CA 1
ATOM 10326 C C . THR B 1 314 ? 0.815 11.219 30.359 1 97.69 314 THR B C 1
ATOM 10328 O O . THR B 1 314 ? 0.888 9.992 30.469 1 97.69 314 THR B O 1
ATOM 10331 N N . GLY B 1 315 ? 0.913 11.867 29.219 1 97.5 315 GLY B N 1
ATOM 10332 C CA . GLY B 1 315 ? 1.27 11.125 28.031 1 97.5 315 GLY B CA 1
ATOM 10333 C C . GLY B 1 315 ? 2.76 10.875 27.906 1 97.5 315 GLY B C 1
ATOM 10334 O O . GLY B 1 315 ? 3.57 11.672 28.391 1 97.5 315 GLY B O 1
ATOM 10335 N N . PHE B 1 316 ? 3.115 9.836 27.188 1 97.62 316 PHE B N 1
ATOM 10336 C CA . PHE B 1 316 ? 4.508 9.508 26.906 1 97.62 316 PHE B CA 1
ATOM 10337 C C . PHE B 1 316 ? 4.801 9.609 25.422 1 97.62 316 PHE B C 1
ATOM 10339 O O . PHE B 1 316 ? 4.004 9.156 24.594 1 97.62 316 PHE B O 1
ATOM 10346 N N . THR B 1 317 ? 5.918 10.297 25.062 1 97.06 317 THR B N 1
ATOM 10347 C CA . THR B 1 317 ? 6.301 10.484 23.672 1 97.06 317 THR B CA 1
ATOM 10348 C C . THR B 1 317 ? 7.699 9.93 23.422 1 97.06 317 THR B C 1
ATOM 10350 O O . THR B 1 317 ? 8.602 10.109 24.234 1 97.06 317 THR B O 1
ATOM 10353 N N . GLN B 1 318 ? 7.883 9.227 22.328 1 97.44 318 GLN B N 1
ATOM 10354 C CA . GLN B 1 318 ? 9.156 8.695 21.859 1 97.44 318 GLN B CA 1
ATOM 10355 C C . GLN B 1 318 ? 9.383 9.031 20.375 1 97.44 318 GLN B C 1
ATOM 10357 O O . GLN B 1 318 ? 8.461 8.961 19.578 1 97.44 318 GLN B O 1
ATOM 10362 N N . ASP B 1 319 ? 10.617 9.438 20.031 1 96.75 319 ASP B N 1
ATOM 10363 C CA . ASP B 1 319 ? 11.016 9.75 18.656 1 96.75 319 ASP B CA 1
ATOM 10364 C C . ASP B 1 319 ? 12.43 9.242 18.375 1 96.75 319 ASP B C 1
ATOM 10366 O O . ASP B 1 319 ? 13.406 9.812 18.859 1 96.75 319 ASP B O 1
ATOM 10370 N N . TYR B 1 320 ? 12.641 8.219 17.594 1 97.5 320 TYR B N 1
ATOM 10371 C CA . TYR B 1 320 ? 13.922 7.609 17.234 1 97.5 320 TYR B CA 1
ATOM 10372 C C . TYR B 1 320 ? 14.172 7.707 15.742 1 97.5 320 TYR B C 1
ATOM 10374 O O . TYR B 1 320 ? 13.289 7.402 14.938 1 97.5 320 TYR B O 1
ATOM 10382 N N . ASN B 1 321 ? 15.344 8.156 15.367 1 96.75 321 ASN B N 1
ATOM 10383 C CA . ASN B 1 321 ? 15.703 8.266 13.961 1 96.75 321 ASN B CA 1
ATOM 10384 C C . ASN B 1 321 ? 17.141 7.805 13.719 1 96.75 321 ASN B C 1
ATOM 10386 O O . ASN B 1 321 ? 18.031 8.07 14.531 1 96.75 321 ASN B O 1
ATOM 10390 N N . LEU B 1 322 ? 17.359 7.109 12.672 1 95.94 322 LEU B N 1
ATOM 10391 C CA . LEU B 1 322 ? 18.656 6.664 12.195 1 95.94 322 LEU B CA 1
ATOM 10392 C C . LEU B 1 322 ? 18.859 7.059 10.734 1 95.94 322 LEU B C 1
ATOM 10394 O O . LEU B 1 322 ? 17.969 6.852 9.898 1 95.94 322 LEU B O 1
ATOM 10398 N N . THR B 1 323 ? 19.984 7.652 10.414 1 94.81 323 THR B N 1
ATOM 10399 C CA . THR B 1 323 ? 20.328 7.98 9.039 1 94.81 323 THR B CA 1
ATOM 10400 C C . THR B 1 323 ? 21.719 7.449 8.688 1 94.81 323 THR B C 1
ATOM 10402 O O . THR B 1 323 ? 22.625 7.496 9.516 1 94.81 323 THR B O 1
ATOM 10405 N N . VAL B 1 324 ? 21.859 6.938 7.543 1 93.12 324 VAL B N 1
ATOM 10406 C CA . VAL B 1 324 ? 23.125 6.461 6.98 1 93.12 324 VAL B CA 1
ATOM 10407 C C . VAL B 1 324 ? 23.344 7.086 5.602 1 93.12 324 VAL B C 1
ATOM 10409 O O . VAL B 1 324 ? 22.438 7.062 4.758 1 93.12 324 VAL B O 1
ATOM 10412 N N . SER B 1 325 ? 24.422 7.664 5.406 1 91.75 325 SER B N 1
ATOM 10413 C CA . SER B 1 325 ? 24.734 8.258 4.113 1 91.75 325 SER B CA 1
ATOM 10414 C C . SER B 1 325 ? 26.203 8.023 3.744 1 91.75 325 SER B C 1
ATOM 10416 O O . SER B 1 325 ? 27.062 7.938 4.621 1 91.75 325 SER B O 1
ATOM 10418 N N . GLY B 1 326 ? 26.484 7.859 2.473 1 87.25 326 GLY B N 1
ATOM 10419 C CA . GLY B 1 326 ? 27.844 7.668 2.016 1 87.25 326 GLY B CA 1
ATOM 10420 C C . GLY B 1 326 ? 27.938 7.375 0.531 1 87.25 326 GLY B C 1
ATOM 10421 O O . GLY B 1 326 ? 26.922 7.324 -0.165 1 87.25 326 GLY B O 1
ATOM 10422 N N . GLY B 1 327 ? 29.25 7.312 0.103 1 87.31 327 GLY B N 1
ATOM 10423 C CA . GLY B 1 327 ? 29.547 6.973 -1.279 1 87.31 327 GLY B CA 1
ATOM 10424 C C . GLY B 1 327 ? 30.594 7.867 -1.908 1 87.31 327 GLY B C 1
ATOM 10425 O O . GLY B 1 327 ? 31.281 8.609 -1.207 1 87.31 327 GLY B O 1
ATOM 10426 N N . ASP B 1 328 ? 30.734 7.617 -3.229 1 86.25 328 ASP B N 1
ATOM 10427 C CA . ASP B 1 328 ? 31.656 8.438 -4 1 86.25 328 ASP B CA 1
ATOM 10428 C C . ASP B 1 328 ? 30.953 9.156 -5.141 1 86.25 328 ASP B C 1
ATOM 10430 O O . ASP B 1 328 ? 29.719 9.273 -5.133 1 86.25 328 ASP B O 1
ATOM 10434 N N . ASP B 1 329 ? 31.656 9.711 -6.008 1 81.19 329 ASP B N 1
ATOM 10435 C CA . ASP B 1 329 ? 31.078 10.562 -7.039 1 81.19 329 ASP B CA 1
ATOM 10436 C C . ASP B 1 329 ? 30.281 9.734 -8.047 1 81.19 329 ASP B C 1
ATOM 10438 O O . ASP B 1 329 ? 29.406 10.258 -8.742 1 81.19 329 ASP B O 1
ATOM 10442 N N . LYS B 1 330 ? 30.594 8.555 -8.125 1 86.88 330 LYS B N 1
ATOM 10443 C CA . LYS B 1 330 ? 29.906 7.719 -9.109 1 86.88 330 LYS B CA 1
ATOM 10444 C C . LYS B 1 330 ? 28.625 7.129 -8.523 1 86.88 330 LYS B C 1
ATOM 10446 O O . LYS B 1 330 ? 27.688 6.82 -9.266 1 86.88 330 LYS B O 1
ATOM 10451 N N . LEU B 1 331 ? 28.688 6.895 -7.199 1 91.56 331 LEU B N 1
ATOM 10452 C CA . LEU B 1 331 ? 27.531 6.34 -6.52 1 91.56 331 LEU B CA 1
ATOM 10453 C C . LEU B 1 331 ? 27.406 6.902 -5.109 1 91.56 331 LEU B C 1
ATOM 10455 O O . LEU B 1 331 ? 28.328 6.789 -4.309 1 91.56 331 LEU B O 1
ATOM 10459 N N . LYS B 1 332 ? 26.297 7.504 -4.828 1 92.94 332 LYS B N 1
ATOM 10460 C CA . LYS B 1 332 ? 25.953 7.984 -3.494 1 92.94 332 LYS B CA 1
ATOM 10461 C C . LYS B 1 332 ? 24.625 7.395 -3.025 1 92.94 332 LYS B C 1
ATOM 10463 O O . LYS B 1 332 ? 23.734 7.129 -3.838 1 92.94 332 LYS B O 1
ATOM 10468 N N . SER B 1 333 ? 24.594 7.219 -1.72 1 93.62 333 SER B N 1
ATOM 10469 C CA . SER B 1 333 ? 23.359 6.633 -1.193 1 93.62 333 SER B CA 1
ATOM 10470 C C . SER B 1 333 ? 22.969 7.281 0.128 1 93.62 333 SER B C 1
ATOM 10472 O O . SER B 1 333 ? 23.812 7.809 0.85 1 93.62 333 SER B O 1
ATOM 10474 N N . PHE B 1 334 ? 21.75 7.281 0.443 1 95.19 334 PHE B N 1
ATOM 10475 C CA . PHE B 1 334 ? 21.141 7.758 1.679 1 95.19 334 PHE B CA 1
ATOM 10476 C C . PHE B 1 334 ? 20.062 6.801 2.152 1 95.19 334 PHE B C 1
ATOM 10478 O O . PHE B 1 334 ? 19.234 6.34 1.356 1 95.19 334 PHE B O 1
ATOM 10485 N N . PHE B 1 335 ? 20.094 6.402 3.4 1 95.19 335 PHE B N 1
ATOM 10486 C CA . PHE B 1 335 ? 19.094 5.555 4.035 1 95.19 335 PHE B CA 1
ATOM 10487 C C . PHE B 1 335 ? 18.672 6.125 5.387 1 95.19 335 PHE B C 1
ATOM 10489 O O . PHE B 1 335 ? 19.516 6.578 6.16 1 95.19 335 PHE B O 1
ATOM 10496 N N . SER B 1 336 ? 17.328 6.141 5.66 1 96.94 336 SER B N 1
ATOM 10497 C CA . SER B 1 336 ? 16.844 6.633 6.941 1 96.94 336 SER B CA 1
ATOM 10498 C C . SER B 1 336 ? 15.727 5.754 7.48 1 96.94 336 SER B C 1
ATOM 10500 O O . SER B 1 336 ? 14.914 5.234 6.715 1 96.94 336 SER B O 1
ATOM 10502 N N . LEU B 1 337 ? 15.734 5.559 8.797 1 96.44 337 LEU B N 1
ATOM 10503 C CA . LEU B 1 337 ? 14.672 4.906 9.562 1 96.44 337 LEU B CA 1
ATOM 10504 C C . LEU B 1 337 ? 14.172 5.809 10.68 1 96.44 337 LEU B C 1
ATOM 10506 O O . LEU B 1 337 ? 14.969 6.48 11.344 1 96.44 337 LEU B O 1
ATOM 10510 N N . GLY B 1 338 ? 12.812 5.816 10.812 1 97.44 338 GLY B N 1
ATOM 10511 C CA . GLY B 1 338 ? 12.219 6.609 11.883 1 97.44 338 GLY B CA 1
ATOM 10512 C C . GLY B 1 338 ? 11.07 5.91 12.578 1 97.44 338 GLY B C 1
ATOM 10513 O O . GLY B 1 338 ? 10.297 5.191 11.938 1 97.44 338 GLY B O 1
ATOM 10514 N N . TYR B 1 339 ? 10.969 6.105 13.859 1 97.44 339 TYR B N 1
ATOM 10515 C CA . TYR B 1 339 ? 9.852 5.641 14.672 1 97.44 339 TYR B CA 1
ATOM 10516 C C . TYR B 1 339 ? 9.367 6.742 15.617 1 97.44 339 TYR B C 1
ATOM 10518 O O . TYR B 1 339 ? 10.156 7.301 16.375 1 97.44 339 TYR B O 1
ATOM 10526 N N . TYR B 1 340 ? 8.109 7.031 15.523 1 97.75 340 TYR B N 1
ATOM 10527 C CA . TYR B 1 340 ? 7.465 8.023 16.375 1 97.75 340 TYR B CA 1
ATOM 10528 C C . TYR B 1 340 ? 6.277 7.414 17.109 1 97.75 340 TYR B C 1
ATOM 10530 O O . TYR B 1 340 ? 5.418 6.777 16.5 1 97.75 340 TYR B O 1
ATOM 10538 N N . ASN B 1 341 ? 6.246 7.57 18.406 1 98.06 341 ASN B N 1
ATOM 10539 C CA . ASN B 1 341 ? 5.145 7.117 19.25 1 98.06 341 ASN B CA 1
ATOM 10540 C C . ASN B 1 341 ? 4.719 8.188 20.25 1 98.06 341 ASN B C 1
ATOM 10542 O O . ASN B 1 341 ? 5.562 8.836 20.875 1 98.06 341 ASN B O 1
ATOM 10546 N N . GLU B 1 342 ? 3.395 8.375 20.344 1 97.62 342 GLU B N 1
ATOM 10547 C CA . GLU B 1 342 ? 2.869 9.375 21.281 1 97.62 342 GLU B CA 1
ATOM 10548 C C . GLU B 1 342 ? 1.542 8.922 21.875 1 97.62 342 GLU B C 1
ATOM 10550 O O . GLU B 1 342 ? 0.585 8.648 21.141 1 97.62 342 GLU B O 1
ATOM 10555 N N . GLU B 1 343 ? 1.592 8.898 23.203 1 97.62 343 GLU B N 1
ATOM 10556 C CA . GLU B 1 343 ? 0.376 8.625 23.969 1 97.62 343 GLU B CA 1
ATOM 10557 C C . GLU B 1 343 ? -0.393 9.906 24.266 1 97.62 343 GLU B C 1
ATOM 10559 O O . GLU B 1 343 ? 0.189 10.898 24.719 1 97.62 343 GLU B O 1
ATOM 10564 N N . GLY B 1 344 ? -1.71 9.82 23.984 1 97.5 344 GLY B N 1
ATOM 10565 C CA . GLY B 1 344 ? -2.514 11.008 24.234 1 97.5 344 GLY B CA 1
ATOM 10566 C C . GLY B 1 344 ? -2.576 11.398 25.703 1 97.5 344 GLY B C 1
ATOM 10567 O O . GLY B 1 344 ? -2.617 10.539 26.578 1 97.5 344 GLY B O 1
ATOM 10568 N N . ALA B 1 345 ? -2.617 12.688 25.922 1 97.75 345 ALA B N 1
ATOM 10569 C CA . ALA B 1 345 ? -2.793 13.18 27.297 1 97.75 345 ALA B CA 1
ATOM 10570 C C . ALA B 1 345 ? -4.238 13.016 27.75 1 97.75 345 ALA B C 1
ATOM 10572 O O . ALA B 1 345 ? -4.523 13.055 28.953 1 97.75 345 ALA B O 1
ATOM 10573 N N . VAL B 1 346 ? -5.105 12.984 26.797 1 98.06 346 VAL B N 1
ATOM 10574 C CA . VAL B 1 346 ? -6.434 12.445 27.078 1 98.06 346 VAL B CA 1
ATOM 10575 C C . VAL B 1 346 ? -6.41 10.922 26.969 1 98.06 346 VAL B C 1
ATOM 10577 O O . VAL B 1 346 ? -5.969 10.383 25.953 1 98.06 346 VAL B O 1
ATOM 10580 N N . LYS B 1 347 ? -6.914 10.281 27.938 1 98 347 LYS B N 1
ATOM 10581 C CA . LYS B 1 347 ? -6.801 8.828 28.031 1 98 347 LYS B CA 1
ATOM 10582 C C . LYS B 1 347 ? -7.438 8.141 26.828 1 98 347 LYS B C 1
ATOM 10584 O O . LYS B 1 347 ? -8.484 8.578 26.344 1 98 347 LYS B O 1
ATOM 10589 N N . GLY B 1 348 ? -6.766 7.055 26.359 1 97.88 348 GLY B N 1
ATOM 10590 C CA . GLY B 1 348 ? -7.379 6.121 25.422 1 97.88 348 GLY B CA 1
ATOM 10591 C C . GLY B 1 348 ? -7.016 6.395 23.984 1 97.88 348 GLY B C 1
ATOM 10592 O O . GLY B 1 348 ? -7.652 5.871 23.062 1 97.88 348 GLY B O 1
ATOM 10593 N N . TYR B 1 349 ? -6.078 7.23 23.734 1 97.69 349 TYR B N 1
ATOM 10594 C CA . TYR B 1 349 ? -5.648 7.531 22.375 1 97.69 349 TYR B CA 1
ATOM 10595 C C . TYR B 1 349 ? -4.164 7.238 22.188 1 97.69 349 TYR B C 1
ATOM 10597 O O . TYR B 1 349 ? -3.32 7.828 22.859 1 97.69 349 TYR B O 1
ATOM 10605 N N . ASP B 1 350 ? -3.85 6.41 21.234 1 97.69 350 ASP B N 1
ATOM 10606 C CA . ASP B 1 350 ? -2.465 6.035 20.969 1 97.69 350 ASP B CA 1
ATOM 10607 C C . ASP B 1 350 ? -2.131 6.199 19.484 1 97.69 350 ASP B C 1
ATOM 10609 O O . ASP B 1 350 ? -2.898 5.773 18.625 1 97.69 350 ASP B O 1
ATOM 10613 N N . TYR B 1 351 ? -0.991 6.832 19.266 1 97.62 351 TYR B N 1
ATOM 10614 C CA . TYR B 1 351 ? -0.527 7.109 17.906 1 97.62 351 TYR B CA 1
ATOM 10615 C C . TYR B 1 351 ? 0.887 6.582 17.703 1 97.62 351 TYR B C 1
ATOM 10617 O O . TYR B 1 351 ? 1.78 6.84 18.516 1 97.62 351 TYR B O 1
ATOM 10625 N N . ASP B 1 352 ? 1.161 5.934 16.641 1 96.31 352 ASP B N 1
ATOM 10626 C CA . ASP B 1 352 ? 2.545 5.633 16.281 1 96.31 352 ASP B CA 1
ATOM 10627 C C . ASP B 1 352 ? 2.736 5.672 14.766 1 96.31 352 ASP B C 1
ATOM 10629 O O . ASP B 1 352 ? 1.774 5.527 14.008 1 96.31 352 ASP B O 1
ATOM 10633 N N . ARG B 1 353 ? 3.943 5.867 14.312 1 97.38 353 ARG B N 1
ATOM 10634 C CA . ARG B 1 353 ? 4.297 5.949 12.898 1 97.38 353 ARG B CA 1
ATOM 10635 C C . ARG B 1 353 ? 5.688 5.375 12.648 1 97.38 353 ARG B C 1
ATOM 10637 O O . ARG B 1 353 ? 6.641 5.715 13.352 1 97.38 353 ARG B O 1
ATOM 10644 N N . TYR B 1 354 ? 5.832 4.535 11.695 1 97.19 354 TYR B N 1
ATOM 10645 C CA . TYR B 1 354 ? 7.094 4.047 11.148 1 97.19 354 TYR B CA 1
ATOM 10646 C C . TYR B 1 354 ? 7.406 4.707 9.812 1 97.19 354 TYR B C 1
ATOM 10648 O O . TYR B 1 354 ? 6.512 4.922 8.992 1 97.19 354 TYR B O 1
ATOM 10656 N N . SER B 1 355 ? 8.648 5.109 9.625 1 96.69 355 SER B N 1
ATOM 10657 C CA . SER B 1 355 ? 9.047 5.719 8.367 1 96.69 355 SER B CA 1
ATOM 10658 C C . SER B 1 355 ? 10.383 5.156 7.883 1 96.69 355 SER B C 1
ATOM 10660 O O . SER B 1 355 ? 11.273 4.879 8.688 1 96.69 355 SER B O 1
ATOM 10662 N N . ALA B 1 356 ? 10.539 5.008 6.605 1 96.44 356 ALA B N 1
ATOM 10663 C CA . ALA B 1 356 ? 11.773 4.59 5.945 1 96.44 356 ALA B CA 1
ATOM 10664 C C . ALA B 1 356 ? 11.969 5.332 4.625 1 96.44 356 ALA B C 1
ATOM 10666 O O . ALA B 1 356 ? 11 5.586 3.902 1 96.44 356 ALA B O 1
ATOM 10667 N N . ARG B 1 357 ? 13.148 5.68 4.32 1 96.62 357 ARG B N 1
ATOM 10668 C CA . ARG B 1 357 ? 13.461 6.355 3.066 1 96.62 357 ARG B CA 1
ATOM 10669 C C . ARG B 1 357 ? 14.805 5.883 2.514 1 96.62 357 ARG B C 1
ATOM 10671 O O . ARG B 1 357 ? 15.75 5.652 3.273 1 96.62 357 ARG B O 1
ATOM 10678 N N . MET B 1 358 ? 14.891 5.738 1.228 1 95.19 358 MET B N 1
ATOM 10679 C CA . MET B 1 358 ? 16.109 5.359 0.506 1 95.19 358 MET B CA 1
ATOM 10680 C C . MET B 1 358 ? 16.266 6.184 -0.768 1 95.19 358 MET B C 1
ATOM 10682 O O . MET B 1 358 ? 15.281 6.422 -1.479 1 95.19 358 MET B O 1
ATOM 10686 N N . SER B 1 359 ? 17.406 6.664 -1.032 1 94.75 359 SER B N 1
ATOM 10687 C CA . SER B 1 359 ? 17.719 7.383 -2.264 1 94.75 359 SER B CA 1
ATOM 10688 C C . SER B 1 359 ? 19.094 7.02 -2.787 1 94.75 359 SER B C 1
ATOM 10690 O O . SER B 1 359 ? 20.047 6.855 -2.006 1 94.75 359 SER B O 1
ATOM 10692 N N . LEU B 1 360 ? 19.219 6.883 -4.102 1 93.62 360 LEU B N 1
ATOM 10693 C CA . LEU B 1 360 ? 20.453 6.57 -4.805 1 93.62 360 LEU B CA 1
ATOM 10694 C C . LEU B 1 360 ? 20.766 7.617 -5.867 1 93.62 360 LEU B C 1
ATOM 10696 O O . LEU B 1 360 ? 19.844 8.242 -6.41 1 93.62 360 LEU B O 1
ATOM 10700 N N . SER B 1 361 ? 22 7.816 -6.078 1 93.5 361 SER B N 1
ATOM 10701 C CA . SER B 1 361 ? 22.453 8.656 -7.184 1 93.5 361 SER B CA 1
ATOM 10702 C C . SER B 1 361 ? 23.562 7.977 -7.98 1 93.5 361 SER B C 1
ATOM 10704 O O . SER B 1 361 ? 24.672 7.793 -7.48 1 93.5 361 SER B O 1
ATOM 10706 N N . TYR B 1 362 ? 23.266 7.586 -9.211 1 92.81 362 TYR B N 1
ATOM 10707 C CA . TYR B 1 362 ? 24.234 7.004 -10.133 1 92.81 362 TYR B CA 1
ATOM 10708 C C . TYR B 1 362 ? 24.766 8.055 -11.109 1 92.81 362 TYR B C 1
ATOM 10710 O O . TYR B 1 362 ? 23.984 8.859 -11.633 1 92.81 362 TYR B O 1
ATOM 10718 N N . GLN B 1 363 ? 25.984 8.016 -11.266 1 91.69 363 GLN B N 1
ATOM 10719 C CA . GLN B 1 363 ? 26.609 8.789 -12.336 1 91.69 363 GLN B CA 1
ATOM 10720 C C . GLN B 1 363 ? 27.5 7.902 -13.195 1 91.69 363 GLN B C 1
ATOM 10722 O O . GLN B 1 363 ? 28.734 8.055 -13.188 1 91.69 363 GLN B O 1
ATOM 10727 N N . PRO B 1 364 ? 26.875 7.156 -13.969 1 87.19 364 PRO B N 1
ATOM 10728 C CA . PRO B 1 364 ? 27.656 6.219 -14.789 1 87.19 364 PRO B CA 1
ATOM 10729 C C . PRO B 1 364 ? 28.562 6.926 -15.797 1 87.19 364 PRO B C 1
ATOM 10731 O O . PRO B 1 364 ? 29.594 6.379 -16.203 1 87.19 364 PRO B O 1
ATOM 10734 N N . ALA B 1 365 ? 28.141 8.062 -16.297 1 87.88 365 ALA B N 1
ATOM 10735 C CA . ALA B 1 365 ? 28.906 8.938 -17.172 1 87.88 365 ALA B CA 1
ATOM 10736 C C . ALA B 1 365 ? 28.781 10.398 -16.734 1 87.88 365 ALA B C 1
ATOM 10738 O O . ALA B 1 365 ? 27.844 10.766 -16.031 1 87.88 365 ALA B O 1
ATOM 10739 N N . ARG B 1 366 ? 29.75 11.117 -17.125 1 87.81 366 ARG B N 1
ATOM 10740 C CA . ARG B 1 366 ? 29.734 12.516 -16.719 1 87.81 366 ARG B CA 1
ATOM 10741 C C . ARG B 1 366 ? 28.484 13.219 -17.234 1 87.81 366 ARG B C 1
ATOM 10743 O O . ARG B 1 366 ? 28.016 14.172 -16.625 1 87.81 366 ARG B O 1
ATOM 10750 N N . TRP B 1 367 ? 27.906 12.711 -18.359 1 91.94 367 TRP B N 1
ATOM 10751 C CA . TRP B 1 367 ? 26.797 13.398 -19.016 1 91.94 367 TRP B CA 1
ATOM 10752 C C . TRP B 1 367 ? 25.453 12.844 -18.516 1 91.94 367 TRP B C 1
ATOM 10754 O O . TRP B 1 367 ? 24.391 13.367 -18.859 1 91.94 367 TRP B O 1
ATOM 10764 N N . LEU B 1 368 ? 25.484 11.766 -17.656 1 94 368 LEU B N 1
ATOM 10765 C CA . LEU B 1 368 ? 24.234 11.117 -17.266 1 94 368 LEU B CA 1
ATOM 10766 C C . LEU B 1 368 ? 24.172 10.883 -15.766 1 94 368 LEU B C 1
ATOM 10768 O O . LEU B 1 368 ? 25.109 10.344 -15.18 1 94 368 LEU B O 1
ATOM 10772 N N . SER B 1 369 ? 23.078 11.312 -15.172 1 94.31 369 SER B N 1
ATOM 10773 C CA . SER B 1 369 ? 22.781 11.023 -13.773 1 94.31 369 SER B CA 1
ATOM 10774 C C . SER B 1 369 ? 21.406 10.359 -13.633 1 94.31 369 SER B C 1
ATOM 10776 O O . SER B 1 369 ? 20.438 10.781 -14.266 1 94.31 369 SER B O 1
ATOM 10778 N N . ILE B 1 370 ? 21.328 9.297 -12.875 1 94.94 370 ILE B N 1
ATOM 10779 C CA . ILE B 1 370 ? 20.094 8.586 -12.594 1 94.94 370 ILE B CA 1
ATOM 10780 C C . ILE B 1 370 ? 19.859 8.523 -11.086 1 94.94 370 ILE B C 1
ATOM 10782 O O . ILE B 1 370 ? 20.734 8.055 -10.344 1 94.94 370 ILE B O 1
ATOM 10786 N N . THR B 1 371 ? 18.703 8.922 -10.641 1 95.19 371 THR B N 1
ATOM 10787 C CA . THR B 1 371 ? 18.469 9.031 -9.203 1 95.19 371 THR B CA 1
ATOM 10788 C C . THR B 1 371 ? 17.141 8.367 -8.828 1 95.19 371 THR B C 1
ATOM 10790 O O . THR B 1 371 ? 16.109 9.031 -8.719 1 95.19 371 THR B O 1
ATOM 10793 N N . PRO B 1 372 ? 17.109 7.062 -8.539 1 95.19 372 PRO B N 1
ATOM 10794 C CA . PRO B 1 372 ? 15.922 6.418 -7.969 1 95.19 372 PRO B CA 1
ATOM 10795 C C . PRO B 1 372 ? 15.75 6.715 -6.484 1 95.19 372 PRO B C 1
ATOM 10797 O O . PRO B 1 372 ? 16.734 6.844 -5.754 1 95.19 372 PRO B O 1
ATOM 10800 N N . SER B 1 373 ? 14.508 6.828 -6.027 1 95.25 373 SER B N 1
ATOM 10801 C CA . SER B 1 373 ? 14.211 7.07 -4.621 1 95.25 373 SER B CA 1
ATOM 10802 C C . SER B 1 373 ? 12.93 6.367 -4.195 1 95.25 373 SER B C 1
ATOM 10804 O O . SER B 1 373 ? 12.039 6.141 -5.016 1 95.25 373 SER B O 1
ATOM 10806 N N . PHE B 1 374 ? 12.922 6.004 -2.908 1 94.94 374 PHE B N 1
ATOM 10807 C CA . PHE B 1 374 ? 11.766 5.355 -2.293 1 94.94 374 PHE B CA 1
ATOM 10808 C C . PHE B 1 374 ? 11.516 5.91 -0.894 1 94.94 374 PHE B C 1
ATOM 10810 O O . PHE B 1 374 ? 12.469 6.211 -0.163 1 94.94 374 PHE B O 1
ATOM 10817 N N . SER B 1 375 ? 10.203 6.059 -0.529 1 95.81 375 SER B N 1
ATOM 10818 C CA . SER B 1 375 ? 9.805 6.398 0.833 1 95.81 375 SER B CA 1
ATOM 10819 C C . SER B 1 375 ? 8.539 5.652 1.238 1 95.81 375 SER B C 1
ATOM 10821 O O . SER B 1 375 ? 7.625 5.484 0.427 1 95.81 375 SER B O 1
ATOM 10823 N N . GLY B 1 376 ? 8.547 5.164 2.453 1 94.94 376 GLY B N 1
ATOM 10824 C CA . GLY B 1 376 ? 7.395 4.469 3.002 1 94.94 376 GLY B CA 1
ATOM 10825 C C . GLY B 1 376 ? 7.082 4.871 4.43 1 94.94 376 GLY B C 1
ATOM 10826 O O . GLY B 1 376 ? 7.98 5.227 5.195 1 94.94 376 GLY B O 1
ATOM 10827 N N . SER B 1 377 ? 5.766 4.777 4.766 1 96.94 377 SER B N 1
ATOM 10828 C CA . SER B 1 377 ? 5.336 5.055 6.133 1 96.94 377 SER B CA 1
ATOM 10829 C C . SER B 1 377 ? 4.113 4.223 6.508 1 96.94 377 SER B C 1
ATOM 10831 O O . SER B 1 377 ? 3.285 3.904 5.652 1 96.94 377 SER B O 1
ATOM 10833 N N . LEU B 1 378 ? 4.055 3.842 7.723 1 97.44 378 LEU B N 1
ATOM 10834 C CA . LEU B 1 378 ? 2.914 3.176 8.344 1 97.44 378 LEU B CA 1
ATOM 10835 C C . LEU B 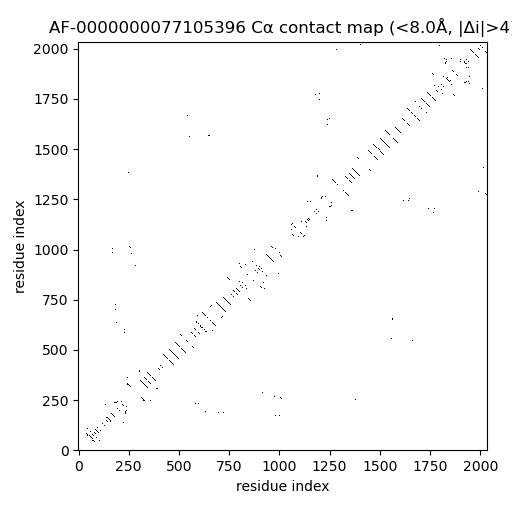1 378 ? 2.486 3.906 9.609 1 97.44 378 LEU B C 1
ATOM 10837 O O . LEU B 1 378 ? 3.266 4.02 10.562 1 97.44 378 LEU B O 1
ATOM 10841 N N . ARG B 1 379 ? 1.282 4.367 9.625 1 97.5 379 ARG B N 1
ATOM 10842 C CA . ARG B 1 379 ? 0.714 5.035 10.789 1 97.5 379 ARG B CA 1
ATOM 10843 C C . ARG B 1 379 ? -0.411 4.207 11.406 1 97.5 379 ARG B C 1
ATOM 10845 O O . ARG B 1 379 ? -1.285 3.715 10.688 1 97.5 379 ARG B O 1
ATOM 10852 N N . ASN B 1 380 ? -0.37 4.082 12.711 1 97.25 380 ASN B N 1
ATOM 10853 C CA . ASN B 1 380 ? -1.417 3.4 13.469 1 97.25 380 ASN B CA 1
ATOM 10854 C C . ASN B 1 380 ? -2.018 4.309 14.531 1 97.25 380 ASN B C 1
ATOM 10856 O O . ASN B 1 380 ? -1.295 5.055 15.195 1 97.25 380 ASN B O 1
ATOM 10860 N N . VAL B 1 381 ? -3.328 4.203 14.648 1 97.88 381 VAL B N 1
ATOM 10861 C CA . VAL B 1 381 ? -4.031 4.922 15.711 1 97.88 381 VAL B CA 1
ATOM 10862 C C . VAL B 1 381 ? -5.008 3.982 16.406 1 97.88 381 VAL B C 1
ATOM 10864 O O . VAL B 1 381 ? -5.777 3.275 15.758 1 97.88 381 VAL B O 1
ATOM 10867 N N . SER B 1 382 ? -4.918 3.879 17.656 1 97.81 382 SER B N 1
ATOM 10868 C CA . SER B 1 382 ? -5.93 3.256 18.516 1 97.81 382 SER B CA 1
ATOM 10869 C C . SER B 1 382 ? -6.723 4.301 19.281 1 97.81 382 SER B C 1
ATOM 10871 O O . SER B 1 382 ? -6.152 5.082 20.047 1 97.81 382 SER B O 1
ATOM 10873 N N . ASP B 1 383 ? -8.039 4.227 19.141 1 97.44 383 ASP B N 1
ATOM 10874 C CA . ASP B 1 383 ? -8.859 5.305 19.672 1 97.44 383 ASP B CA 1
ATOM 10875 C C . ASP B 1 383 ? -9.945 4.758 20.609 1 97.44 383 ASP B C 1
ATOM 10877 O O . ASP B 1 383 ? -10.961 4.234 20.141 1 97.44 383 ASP B O 1
ATOM 10881 N N . LYS B 1 384 ? -9.805 4.863 21.828 1 97.19 384 LYS B N 1
ATOM 10882 C CA . LYS B 1 384 ? -10.75 4.73 22.922 1 97.19 384 LYS B CA 1
ATOM 10883 C C . LYS B 1 384 ? -10.727 5.965 23.828 1 97.19 384 LYS B C 1
ATOM 10885 O O . LYS B 1 384 ? -10.672 5.848 25.047 1 97.19 384 LYS B O 1
ATOM 10890 N N . GLN B 1 385 ? -10.641 6.992 23.156 1 97.38 385 GLN B N 1
ATOM 10891 C CA . GLN B 1 385 ? -10.383 8.258 23.828 1 97.38 385 GLN B CA 1
ATOM 10892 C C . GLN B 1 385 ? -11.586 8.672 24.688 1 97.38 385 GLN B C 1
ATOM 10894 O O . GLN B 1 385 ? -12.734 8.539 24.266 1 97.38 385 GLN B O 1
ATOM 10899 N N . HIS B 1 386 ? -11.258 9.156 25.875 1 97.69 386 HIS B N 1
ATOM 10900 C CA . HIS B 1 386 ? -12.289 9.789 26.688 1 97.69 386 HIS B CA 1
ATOM 10901 C C . HIS B 1 386 ? -12.883 11.008 25.984 1 97.69 386 HIS B C 1
ATOM 10903 O O . HIS B 1 386 ? -12.203 11.648 25.172 1 97.69 386 HIS B O 1
ATOM 10909 N N . ASP B 1 387 ? -14.07 11.266 26.234 1 96.06 387 ASP B N 1
ATOM 10910 C CA . ASP B 1 387 ? -14.781 12.352 25.562 1 96.06 387 ASP B CA 1
ATOM 10911 C C . ASP B 1 387 ? -14.273 13.711 26.031 1 96.06 387 ASP B C 1
ATOM 10913 O O . ASP B 1 387 ? -14.406 14.062 27.203 1 96.06 387 ASP B O 1
ATOM 10917 N N . VAL B 1 388 ? -13.812 14.516 25.156 1 96.31 388 VAL B N 1
ATOM 10918 C CA . VAL B 1 388 ? -13.203 15.805 25.484 1 96.31 388 VAL B CA 1
ATOM 10919 C C . VAL B 1 388 ? -14.281 16.781 25.938 1 96.31 388 VAL B C 1
ATOM 10921 O O . VAL B 1 388 ? -14.078 17.547 26.875 1 96.31 388 VAL B O 1
ATOM 10924 N N . GLY B 1 389 ? -15.414 16.781 25.281 1 95.38 389 GLY B N 1
ATOM 10925 C CA . GLY B 1 389 ? -16.5 17.656 25.703 1 95.38 389 GLY B CA 1
ATOM 10926 C C . GLY B 1 389 ? -16.922 17.438 27.141 1 95.38 389 GLY B C 1
ATOM 10927 O O . GLY B 1 389 ? -17.188 18.391 27.875 1 95.38 389 GLY B O 1
ATOM 10928 N N . SER B 1 390 ? -16.938 16.203 27.562 1 96 390 SER B N 1
ATOM 10929 C CA . SER B 1 390 ? -17.375 15.82 28.906 1 96 390 SER B CA 1
ATOM 10930 C C . SER B 1 390 ? -16.438 16.359 29.969 1 96 390 SER B C 1
ATOM 10932 O O . SER B 1 390 ? -16.812 16.5 31.141 1 96 390 SER B O 1
ATOM 10934 N N . MET B 1 391 ? -15.25 16.688 29.609 1 95.69 391 MET B N 1
ATOM 10935 C CA . MET B 1 391 ? -14.297 17.281 30.547 1 95.69 391 MET B CA 1
ATOM 10936 C C . MET B 1 391 ? -14.805 18.625 31.062 1 95.69 391 MET B C 1
ATOM 10938 O O . MET B 1 391 ? -14.438 19.047 32.156 1 95.69 391 MET B O 1
ATOM 10942 N N . TYR B 1 392 ? -15.641 19.188 30.219 1 95.19 392 TYR B N 1
ATOM 10943 C CA . TYR B 1 392 ? -16.078 20.547 30.516 1 95.19 392 TYR B CA 1
ATOM 10944 C C . TYR B 1 392 ? -17.547 20.578 30.938 1 95.19 392 TYR B C 1
ATOM 10946 O O . TYR B 1 392 ? -17.891 21.141 31.984 1 95.19 392 TYR B O 1
ATOM 10954 N N . TYR B 1 393 ? -18.422 19.953 30.25 1 95 393 TYR B N 1
ATOM 10955 C CA . TYR B 1 393 ? -19.844 20.25 30.391 1 95 393 TYR B CA 1
ATOM 10956 C C . TYR B 1 393 ? -20.5 19.375 31.438 1 95 393 TYR B C 1
ATOM 10958 O O . TYR B 1 393 ? -21.578 19.688 31.953 1 95 393 TYR B O 1
ATOM 10966 N N . MET B 1 394 ? -19.859 18.266 31.844 1 96.31 394 MET B N 1
ATOM 10967 C CA . MET B 1 394 ? -20.516 17.375 32.812 1 96.31 394 MET B CA 1
ATOM 10968 C C . MET B 1 394 ? -20.641 18.047 34.188 1 96.31 394 MET B C 1
ATOM 10970 O O . MET B 1 394 ? -19.734 18.766 34.594 1 96.31 394 MET B O 1
ATOM 10974 N N . MET B 1 395 ? -21.734 17.797 34.844 1 96.5 395 MET B N 1
ATOM 10975 C CA . MET B 1 395 ? -21.969 18.422 36.125 1 96.5 395 MET B CA 1
ATOM 10976 C C . MET B 1 395 ? -21.047 17.859 37.188 1 96.5 395 MET B C 1
ATOM 10978 O O . MET B 1 395 ? -20.844 16.656 37.281 1 96.5 395 MET B O 1
ATOM 10982 N N . PRO B 1 396 ? -20.484 18.75 38.031 1 97.19 396 PRO B N 1
ATOM 10983 C CA . PRO B 1 396 ? -19.562 18.281 39.062 1 97.19 396 PRO B CA 1
ATOM 10984 C C . PRO B 1 396 ? -20.266 17.484 40.156 1 97.19 396 PRO B C 1
ATOM 10986 O O . PRO B 1 396 ? -19.594 16.844 40.969 1 97.19 396 PRO B O 1
ATOM 10989 N N . TRP B 1 397 ? -21.625 17.469 40.094 1 96.88 397 TRP B N 1
ATOM 10990 C CA . TRP B 1 397 ? -22.406 16.734 41.094 1 96.88 397 TRP B CA 1
ATOM 10991 C C . TRP B 1 397 ? -22.594 15.281 40.688 1 96.88 397 TRP B C 1
ATOM 10993 O O . TRP B 1 397 ? -22.969 14.445 41.5 1 96.88 397 TRP B O 1
ATOM 11003 N N . ASP B 1 398 ? -22.391 14.977 39.438 1 96.5 398 ASP B N 1
ATOM 11004 C CA . ASP B 1 398 ? -22.625 13.641 38.906 1 96.5 398 ASP B CA 1
ATOM 11005 C C . ASP B 1 398 ? -21.312 12.852 38.812 1 96.5 398 ASP B C 1
ATOM 11007 O O . ASP B 1 398 ? -20.266 13.414 38.5 1 96.5 398 ASP B O 1
ATOM 11011 N N . SER B 1 399 ? -21.375 11.555 39.094 1 96.38 399 SER B N 1
ATOM 11012 C CA . SER B 1 399 ? -20.234 10.648 39.031 1 96.38 399 SER B CA 1
ATOM 11013 C C . SER B 1 399 ? -20.5 9.508 38.062 1 96.38 399 SER B C 1
ATOM 11015 O O . SER B 1 399 ? -21.609 8.992 38 1 96.38 399 SER B O 1
ATOM 11017 N N . PRO B 1 400 ? -19.469 9.18 37.344 1 97.25 400 PRO B N 1
ATOM 11018 C CA . PRO B 1 400 ? -19.672 8.047 36.438 1 97.25 400 PRO B CA 1
ATOM 11019 C C . PRO B 1 400 ? -19.719 6.707 37.156 1 97.25 400 PRO B C 1
ATOM 11021 O O . PRO B 1 400 ? -19.953 5.672 36.531 1 97.25 400 PRO B O 1
ATOM 11024 N N . TYR B 1 401 ? -19.531 6.773 38.469 1 97.06 401 TYR B N 1
ATOM 11025 C CA . TYR B 1 401 ? -19.516 5.562 39.281 1 97.06 401 TYR B CA 1
ATOM 11026 C C . TYR B 1 401 ? -20.625 5.594 40.344 1 97.06 401 TYR B C 1
ATOM 11028 O O . TYR B 1 401 ? -21.016 6.664 40.812 1 97.06 401 TYR B O 1
ATOM 11036 N N . ASP B 1 402 ? -21.062 4.398 40.719 1 94.94 402 ASP B N 1
ATOM 11037 C CA . ASP B 1 402 ? -21.984 4.301 41.844 1 94.94 402 ASP B CA 1
ATOM 11038 C C . ASP B 1 402 ? -21.234 4.191 43.156 1 94.94 402 ASP B C 1
ATOM 11040 O O . ASP B 1 402 ? -20.016 4.363 43.188 1 94.94 402 ASP B O 1
ATOM 11044 N N . GLU B 1 403 ? -21.938 4.02 44.156 1 92.06 403 GLU B N 1
ATOM 11045 C CA . GLU B 1 403 ? -21.344 3.979 45.5 1 92.06 403 GLU B CA 1
ATOM 11046 C C . GLU B 1 403 ? -20.406 2.785 45.656 1 92.06 403 GLU B C 1
ATOM 11048 O O . GLU B 1 403 ? -19.469 2.824 46.438 1 92.06 403 GLU B O 1
ATOM 11053 N N . GLN B 1 404 ? -20.578 1.753 44.812 1 94.44 404 GLN B N 1
ATOM 11054 C CA . GLN B 1 404 ? -19.75 0.549 44.875 1 94.44 404 GLN B CA 1
ATOM 11055 C C . GLN B 1 404 ? -18.562 0.635 43.906 1 94.44 404 GLN B C 1
ATOM 11057 O O . GLN B 1 404 ? -17.734 -0.269 43.875 1 94.44 404 GLN B O 1
ATOM 11062 N N . GLY B 1 405 ? -18.531 1.683 43.188 1 94.25 405 GLY B N 1
ATOM 11063 C CA . GLY B 1 405 ? -17.406 1.876 42.281 1 94.25 405 GLY B CA 1
ATOM 11064 C C . GLY B 1 405 ? -17.656 1.336 40.906 1 94.25 405 GLY B C 1
ATOM 11065 O O . GLY B 1 405 ? -16.75 1.319 40.062 1 94.25 405 GLY B O 1
ATOM 11066 N N . ASN B 1 406 ? -18.844 0.852 40.656 1 94.81 406 ASN B N 1
ATOM 11067 C CA . ASN B 1 406 ? -19.188 0.386 39.312 1 94.81 406 ASN B CA 1
ATOM 11068 C C . ASN B 1 406 ? -19.656 1.532 38.438 1 94.81 406 ASN B C 1
ATOM 11070 O O . ASN B 1 406 ? -20.219 2.516 38.938 1 94.81 406 ASN B O 1
ATOM 11074 N N . LEU B 1 407 ? -19.5 1.361 37.188 1 96.56 407 LEU B N 1
ATOM 11075 C CA . LEU B 1 407 ? -19.938 2.367 36.25 1 96.56 407 LEU B CA 1
ATOM 11076 C C . LEU B 1 407 ? -21.469 2.402 36.156 1 96.56 407 LEU B C 1
ATOM 11078 O O . LEU B 1 407 ? -22.109 1.353 36.125 1 96.56 407 LEU B O 1
ATOM 11082 N N . VAL B 1 408 ? -22 3.574 36.156 1 95.56 408 VAL B N 1
ATOM 11083 C CA . VAL B 1 408 ? -23.438 3.719 36.062 1 95.56 408 VAL B CA 1
ATOM 11084 C C . VAL B 1 408 ? -23.844 3.771 34.594 1 95.56 408 VAL B C 1
ATOM 11086 O O . VAL B 1 408 ? -23.047 4.16 33.719 1 95.56 408 VAL B O 1
ATOM 11089 N N . PRO B 1 409 ? -25.031 3.344 34.188 1 91.62 409 PRO B N 1
ATOM 11090 C CA . PRO B 1 409 ? -25.469 3.367 32.781 1 91.62 409 PRO B CA 1
ATOM 11091 C C . PRO B 1 409 ? -25.797 4.773 32.312 1 91.62 409 PRO B C 1
ATOM 11093 O O . PRO B 1 409 ? -25.781 5.727 33.094 1 91.62 409 PRO B O 1
ATOM 11096 N N . ASN B 1 410 ? -26.016 4.887 31.062 1 91.19 410 ASN B N 1
ATOM 11097 C CA . ASN B 1 410 ? -26.531 6.125 30.5 1 91.19 410 ASN B CA 1
ATOM 11098 C C . ASN B 1 410 ? -27.906 6.48 31.094 1 91.19 410 ASN B C 1
ATOM 11100 O O . ASN B 1 410 ? -28.672 5.594 31.469 1 91.19 410 ASN B O 1
ATOM 11104 N N . GLN B 1 411 ? -28.109 7.75 31.188 1 91 411 GLN B N 1
ATOM 11105 C CA . GLN B 1 411 ? -29.375 8.242 31.734 1 91 411 GLN B CA 1
ATOM 11106 C C . GLN B 1 411 ? -29.641 7.68 33.125 1 91 411 GLN B C 1
ATOM 11108 O O . GLN B 1 411 ? -30.719 7.156 33.375 1 91 411 GLN B O 1
ATOM 11113 N N . TYR B 1 412 ? -28.641 7.719 33.906 1 93.19 412 TYR B N 1
ATOM 11114 C CA . TYR B 1 412 ? -28.688 7.207 35.281 1 93.19 412 TYR B CA 1
ATOM 11115 C C . TYR B 1 412 ? -29.578 8.062 36.156 1 93.19 412 TYR B C 1
ATOM 11117 O O . TYR B 1 412 ? -29.391 9.281 36.25 1 93.19 412 TYR B O 1
ATOM 11125 N N . SER B 1 413 ? -30.5 7.492 36.844 1 93.06 413 SER B N 1
ATOM 11126 C CA . SER B 1 413 ? -31.484 8.203 37.625 1 93.06 413 SER B CA 1
ATOM 11127 C C . SER B 1 413 ? -30.844 8.875 38.844 1 93.06 413 SER B C 1
ATOM 11129 O O . SER B 1 413 ? -31.391 9.828 39.406 1 93.06 413 SER B O 1
ATOM 11131 N N . GLY B 1 414 ? -29.672 8.391 39.188 1 92.75 414 GLY B N 1
ATOM 11132 C CA . GLY B 1 414 ? -28.969 8.969 40.344 1 92.75 414 GLY B CA 1
ATOM 11133 C C . GLY B 1 414 ? -28.25 10.258 40 1 92.75 414 GLY B C 1
ATOM 11134 O O . GLY B 1 414 ? -27.797 10.969 40.906 1 92.75 414 GLY B O 1
ATOM 11135 N N . TRP B 1 415 ? -28.219 10.602 38.812 1 95 415 TRP B N 1
ATOM 11136 C CA . TRP B 1 415 ? -27.578 11.844 38.406 1 95 415 TRP B CA 1
ATOM 11137 C C . TRP B 1 415 ? -28.531 13.023 38.562 1 95 415 TRP B C 1
ATOM 11139 O O . TRP B 1 415 ? -29.766 12.844 38.5 1 95 415 TRP B O 1
ATOM 11149 N N . VAL B 1 416 ? -27.969 14.195 38.781 1 94.19 416 VAL B N 1
ATOM 11150 C CA . VAL B 1 416 ? -28.781 15.406 38.656 1 94.19 416 VAL B CA 1
ATOM 11151 C C . VAL B 1 416 ? -29.234 15.586 37.219 1 94.19 416 VAL B C 1
ATOM 11153 O O . VAL B 1 416 ? -30.422 15.797 36.938 1 94.19 416 VAL B O 1
ATOM 11156 N N . ASN B 1 417 ? -28.297 15.547 36.219 1 93 417 ASN B N 1
ATOM 11157 C CA . ASN B 1 417 ? -28.688 15.469 34.812 1 93 417 ASN B CA 1
ATOM 11158 C C . ASN B 1 417 ? -28.984 14.031 34.375 1 93 417 ASN B C 1
ATOM 11160 O O . ASN B 1 417 ? -28.156 13.398 33.719 1 93 417 ASN B O 1
ATOM 11164 N N . SER B 1 418 ? -30.078 13.578 34.594 1 90.88 418 SER B N 1
ATOM 11165 C CA . SER B 1 418 ? -30.438 12.18 34.375 1 90.88 418 SER B CA 1
ATOM 11166 C C . SER B 1 418 ? -30.641 11.859 32.906 1 90.88 418 SER B C 1
ATOM 11168 O O . SER B 1 418 ? -30.828 10.703 32.531 1 90.88 418 SER B O 1
ATOM 11170 N N . LYS B 1 419 ? -30.531 12.75 32 1 86.69 419 LYS B N 1
ATOM 11171 C CA . LYS B 1 419 ? -30.641 12.516 30.578 1 86.69 419 LYS B CA 1
ATOM 11172 C C . LYS B 1 419 ? -29.266 12.406 29.922 1 86.69 419 LYS B C 1
ATOM 11174 O O . LYS B 1 419 ? -29.156 12.07 28.75 1 86.69 419 LYS B O 1
ATOM 11179 N N . GLY B 1 420 ? -28.328 12.688 30.719 1 88.06 420 GLY B N 1
ATOM 11180 C CA . GLY B 1 420 ? -26.969 12.703 30.188 1 88.06 420 GLY B CA 1
ATOM 11181 C C . GLY B 1 420 ? -26.422 11.32 29.922 1 88.06 420 GLY B C 1
ATOM 11182 O O . GLY B 1 420 ? -27 10.32 30.344 1 88.06 420 GLY B O 1
ATOM 11183 N N . THR B 1 421 ? -25.344 11.273 29.109 1 89.81 421 THR B N 1
ATOM 11184 C CA . THR B 1 421 ? -24.688 10.023 28.766 1 89.81 421 THR B CA 1
ATOM 11185 C C . THR B 1 421 ? -23.391 9.852 29.562 1 89.81 421 THR B C 1
ATOM 11187 O O . THR B 1 421 ? -22.625 10.805 29.703 1 89.81 421 THR B O 1
ATOM 11190 N N . ASN B 1 422 ? -23.266 8.664 30.141 1 94.56 422 ASN B N 1
ATOM 11191 C CA . ASN B 1 422 ? -21.969 8.281 30.719 1 94.56 422 ASN B CA 1
ATOM 11192 C C . ASN B 1 422 ? -21.047 7.676 29.656 1 94.56 422 ASN B C 1
ATOM 11194 O O . ASN B 1 422 ? -21.094 6.473 29.406 1 94.56 422 ASN B O 1
ATOM 11198 N N . TYR B 1 423 ? -20.203 8.43 29.125 1 93.94 423 TYR B N 1
ATOM 11199 C CA . TYR B 1 423 ? -19.375 7.984 28.016 1 93.94 423 TYR B CA 1
ATOM 11200 C C . TYR B 1 423 ? -18.469 6.836 28.438 1 93.94 423 TYR B C 1
ATOM 11202 O O . TYR B 1 423 ? -18.062 6.016 27.609 1 93.94 423 TYR B O 1
ATOM 11210 N N . LEU B 1 424 ? -18.094 6.715 29.719 1 95.94 424 LEU B N 1
ATOM 11211 C CA . LEU B 1 424 ? -17.219 5.645 30.203 1 95.94 424 LEU B CA 1
ATOM 11212 C C . LEU B 1 424 ? -17.922 4.293 30.094 1 95.94 424 LEU B C 1
ATOM 11214 O O . LEU B 1 424 ? -17.266 3.264 29.922 1 95.94 424 LEU B O 1
ATOM 11218 N N . TYR B 1 425 ? -19.219 4.418 30.297 1 94.44 425 TYR B N 1
ATOM 11219 C CA . TYR B 1 425 ? -19.969 3.172 30.188 1 94.44 425 TYR B CA 1
ATOM 11220 C C . TYR B 1 425 ? -19.766 2.551 28.797 1 94.44 425 TYR B C 1
ATOM 11222 O O . TYR B 1 425 ? -19.453 1.361 28.688 1 94.44 425 TYR B O 1
ATOM 11230 N N . ASP B 1 426 ? -19.859 3.266 27.766 1 93.25 426 ASP B N 1
ATOM 11231 C CA . ASP B 1 426 ? -19.734 2.785 26.391 1 93.25 426 ASP B CA 1
ATOM 11232 C C . ASP B 1 426 ? -18.281 2.414 26.078 1 93.25 426 ASP B C 1
ATOM 11234 O O . ASP B 1 426 ? -18.031 1.497 25.281 1 93.25 426 ASP B O 1
ATOM 11238 N N . LEU B 1 427 ? -17.328 3.094 26.719 1 95.31 427 LEU B N 1
ATOM 11239 C CA . LEU B 1 427 ? -15.906 2.914 26.422 1 95.31 427 LEU B CA 1
ATOM 11240 C C . LEU B 1 427 ? -15.414 1.563 26.938 1 95.31 427 LEU B C 1
ATOM 11242 O O . LEU B 1 427 ? -14.305 1.136 26.594 1 95.31 427 LEU B O 1
ATOM 11246 N N . GLN B 1 428 ? -16.188 0.98 27.688 1 93.88 428 GLN B N 1
ATOM 11247 C CA . GLN B 1 428 ? -15.82 -0.361 28.141 1 93.88 428 GLN B CA 1
ATOM 11248 C C . GLN B 1 428 ? -15.625 -1.298 26.953 1 93.88 428 GLN B C 1
ATOM 11250 O O . GLN B 1 428 ? -14.836 -2.24 27.016 1 93.88 428 GLN B O 1
ATOM 11255 N N . TRP B 1 429 ? -16.359 -0.988 25.844 1 93.62 429 TRP B N 1
ATOM 11256 C CA . TRP B 1 429 ? -16.344 -1.924 24.719 1 93.62 429 TRP B CA 1
ATOM 11257 C C . TRP B 1 429 ? -15.984 -1.211 23.422 1 93.62 429 TRP B C 1
ATOM 11259 O O . TRP B 1 429 ? -15.203 -1.725 22.625 1 93.62 429 TRP B O 1
ATOM 11269 N N . ASN B 1 430 ? -16.578 -0.012 23.188 1 94.75 430 ASN B N 1
ATOM 11270 C CA . ASN B 1 430 ? -16.453 0.687 21.906 1 94.75 430 ASN B CA 1
ATOM 11271 C C . ASN B 1 430 ? -15.023 1.122 21.641 1 94.75 430 ASN B C 1
ATOM 11273 O O . ASN B 1 430 ? -14.32 1.57 22.547 1 94.75 430 ASN B O 1
ATOM 11277 N N . HIS B 1 431 ? -14.555 0.975 20.469 1 95.62 431 HIS B N 1
ATOM 11278 C CA . HIS B 1 431 ? -13.219 1.425 20.094 1 95.62 431 HIS B CA 1
ATOM 11279 C C . HIS B 1 431 ? -13.102 1.598 18.594 1 95.62 431 HIS B C 1
ATOM 11281 O O . HIS B 1 431 ? -13.961 1.14 17.828 1 95.62 431 HIS B O 1
ATOM 11287 N N . ASN B 1 432 ? -12.109 2.305 18.188 1 96.81 432 ASN B N 1
ATOM 11288 C CA . ASN B 1 432 ? -11.789 2.553 16.797 1 96.81 432 ASN B CA 1
ATOM 11289 C C . ASN B 1 432 ? -10.297 2.35 16.516 1 96.81 432 ASN B C 1
ATOM 11291 O O . ASN B 1 432 ? -9.461 2.666 17.359 1 96.81 432 ASN B O 1
ATOM 11295 N N . GLU B 1 433 ? -10.016 1.798 15.375 1 96.94 433 GLU B N 1
ATOM 11296 C CA . GLU B 1 433 ? -8.641 1.604 14.922 1 96.94 433 GLU B CA 1
ATOM 11297 C C . GLU B 1 433 ? -8.445 2.131 13.508 1 96.94 433 GLU B C 1
ATOM 11299 O O . GLU B 1 433 ? -9.32 1.98 12.656 1 96.94 433 GLU B O 1
ATOM 11304 N N . GLU B 1 434 ? -7.289 2.773 13.312 1 97.06 434 GLU B N 1
ATOM 11305 C CA . GLU B 1 434 ? -6.957 3.312 12 1 97.06 434 GLU B CA 1
ATOM 11306 C C . GLU B 1 434 ? -5.539 2.926 11.586 1 97.06 434 GLU B C 1
ATOM 11308 O O . GLU B 1 434 ? -4.617 2.957 12.406 1 97.06 434 GLU B O 1
ATOM 11313 N N . LYS B 1 435 ? -5.375 2.512 10.336 1 96.62 435 LYS B N 1
ATOM 11314 C CA . LYS B 1 435 ? -4.082 2.225 9.719 1 96.62 435 LYS B CA 1
ATOM 11315 C C . LYS B 1 435 ? -3.932 2.953 8.383 1 96.62 435 LYS B C 1
ATOM 11317 O O . LYS B 1 435 ? -4.848 2.945 7.562 1 96.62 435 LYS B O 1
ATOM 11322 N N . GLN B 1 436 ? -2.799 3.576 8.195 1 96.88 436 GLN B N 1
ATOM 11323 C CA . GLN B 1 436 ? -2.551 4.246 6.926 1 96.88 436 GLN B CA 1
ATOM 11324 C C . GLN B 1 436 ? -1.177 3.879 6.371 1 96.88 436 GLN B C 1
ATOM 11326 O O . GLN B 1 436 ? -0.168 3.992 7.07 1 96.88 436 GLN B O 1
ATOM 11331 N N . TYR B 1 437 ? -1.132 3.393 5.164 1 96.88 437 TYR B N 1
ATOM 11332 C CA . TYR B 1 437 ? 0.092 3.139 4.41 1 96.88 437 TYR B CA 1
ATOM 11333 C C . TYR B 1 437 ? 0.327 4.219 3.365 1 96.88 437 TYR B C 1
ATOM 11335 O O . TYR B 1 437 ? -0.609 4.648 2.688 1 96.88 437 TYR B O 1
ATOM 11343 N N . GLU B 1 438 ? 1.504 4.699 3.289 1 97.12 438 GLU B N 1
ATOM 11344 C CA . GLU B 1 438 ? 1.903 5.602 2.213 1 97.12 438 GLU B CA 1
ATOM 11345 C C . GLU B 1 438 ? 3.223 5.16 1.587 1 97.12 438 GLU B C 1
ATOM 11347 O O . GLU B 1 438 ? 4.199 4.906 2.297 1 97.12 438 GLU B O 1
ATOM 11352 N N . VAL B 1 439 ? 3.246 5.07 0.293 1 96.06 439 VAL B N 1
ATOM 11353 C CA . VAL B 1 439 ? 4.434 4.676 -0.46 1 96.06 439 VAL B CA 1
ATOM 11354 C C . VAL B 1 439 ? 4.672 5.66 -1.603 1 96.06 439 VAL B C 1
ATOM 11356 O O . VAL B 1 439 ? 3.746 6 -2.344 1 96.06 439 VAL B O 1
ATOM 11359 N N . VAL B 1 440 ? 5.891 6.098 -1.715 1 96.25 440 VAL B N 1
ATOM 11360 C CA . VAL B 1 440 ? 6.266 7.02 -2.783 1 96.25 440 VAL B CA 1
ATOM 11361 C C . VAL B 1 440 ? 7.477 6.473 -3.535 1 96.25 440 VAL B C 1
ATOM 11363 O O . VAL B 1 440 ? 8.492 6.125 -2.926 1 96.25 440 VAL B O 1
ATOM 11366 N N . GLY B 1 441 ? 7.41 6.32 -4.812 1 95.75 441 GLY B N 1
ATOM 11367 C CA . GLY B 1 441 ? 8.516 5.965 -5.691 1 95.75 441 GLY B CA 1
ATOM 11368 C C . GLY B 1 441 ? 8.852 7.051 -6.695 1 95.75 441 GLY B C 1
ATOM 11369 O O . GLY B 1 441 ? 7.949 7.656 -7.285 1 95.75 441 GLY B O 1
ATOM 11370 N N . GLY B 1 442 ? 10.133 7.324 -6.766 1 95.88 442 GLY B N 1
ATOM 11371 C CA . GLY B 1 442 ? 10.586 8.352 -7.695 1 95.88 442 GLY B CA 1
ATOM 11372 C C . GLY B 1 442 ? 11.734 7.898 -8.57 1 95.88 442 GLY B C 1
ATOM 11373 O O . GLY B 1 442 ? 12.562 7.082 -8.148 1 95.88 442 GLY B O 1
ATOM 11374 N N . LEU B 1 443 ? 11.805 8.414 -9.781 1 96.31 443 LEU B N 1
ATOM 11375 C CA . LEU B 1 443 ? 12.906 8.195 -10.719 1 96.31 443 LEU B CA 1
ATOM 11376 C C . LEU B 1 443 ? 13.219 9.469 -11.5 1 96.31 443 LEU B C 1
ATOM 11378 O O . LEU B 1 443 ? 12.398 9.93 -12.289 1 96.31 443 LEU B O 1
ATOM 11382 N N . ASP B 1 444 ? 14.367 9.961 -11.32 1 95.44 444 ASP B N 1
ATOM 11383 C CA . ASP B 1 444 ? 14.844 11.141 -12.039 1 95.44 444 ASP B CA 1
ATOM 11384 C C . ASP B 1 444 ? 16.047 10.797 -12.914 1 95.44 444 ASP B C 1
ATOM 11386 O O . ASP B 1 444 ? 16.859 9.953 -12.555 1 95.44 444 ASP B O 1
ATOM 11390 N N . PHE B 1 445 ? 16.188 11.422 -14.047 1 94.69 445 PHE B N 1
ATOM 11391 C CA . PHE B 1 445 ? 17.422 11.367 -14.82 1 94.69 445 PHE B CA 1
ATOM 11392 C C . PHE B 1 445 ? 17.781 12.742 -15.375 1 94.69 445 PHE B C 1
ATOM 11394 O O . PHE B 1 445 ? 16.891 13.539 -15.695 1 94.69 445 PHE B O 1
ATOM 11401 N N . LYS B 1 446 ? 18.969 13.008 -15.453 1 96.19 446 LYS B N 1
ATOM 11402 C CA . LYS B 1 446 ? 19.531 14.234 -15.992 1 96.19 446 LYS B CA 1
ATOM 11403 C C . LYS B 1 446 ? 20.562 13.938 -17.078 1 96.19 446 LYS B C 1
ATOM 11405 O O . LYS B 1 446 ? 21.453 13.102 -16.891 1 96.19 446 LYS B O 1
ATOM 11410 N N . VAL B 1 447 ? 20.453 14.578 -18.188 1 97.19 447 VAL B N 1
ATOM 11411 C CA . VAL B 1 447 ? 21.375 14.445 -19.328 1 97.19 447 VAL B CA 1
ATOM 11412 C C . VAL B 1 447 ? 22.016 15.797 -19.641 1 97.19 447 VAL B C 1
ATOM 11414 O O . VAL B 1 447 ? 21.312 16.766 -19.938 1 97.19 447 VAL B O 1
ATOM 11417 N N . ASP B 1 448 ? 23.281 15.781 -19.547 1 96.19 448 ASP B N 1
ATOM 11418 C CA . ASP B 1 448 ? 24.016 16.969 -19.953 1 96.19 448 ASP B CA 1
ATOM 11419 C C . ASP B 1 448 ? 24.469 16.859 -21.406 1 96.19 448 ASP B C 1
ATOM 11421 O O . ASP B 1 448 ? 25.469 16.219 -21.719 1 96.19 448 ASP B O 1
ATOM 11425 N N . PHE B 1 449 ? 23.844 17.547 -22.25 1 96.12 449 PHE B N 1
ATOM 11426 C CA . PHE B 1 449 ? 24.203 17.531 -23.656 1 96.12 449 PHE B CA 1
ATOM 11427 C C . PHE B 1 449 ? 25.516 18.297 -23.891 1 96.12 449 PHE B C 1
ATOM 11429 O O . PHE B 1 449 ? 26.344 17.875 -24.703 1 96.12 449 PHE B O 1
ATOM 11436 N N . THR B 1 450 ? 25.609 19.406 -23.234 1 94.38 450 THR B N 1
ATOM 11437 C CA . THR B 1 450 ? 26.781 20.281 -23.25 1 94.38 450 THR B CA 1
ATOM 11438 C C . THR B 1 450 ? 26.984 20.922 -21.875 1 94.38 450 THR B C 1
ATOM 11440 O O . THR B 1 450 ? 26.281 20.594 -20.922 1 94.38 450 THR B O 1
ATOM 11443 N N . ASP B 1 451 ? 27.938 21.719 -21.812 1 89.5 451 ASP B N 1
ATOM 11444 C CA . ASP B 1 451 ? 28.188 22.438 -20.562 1 89.5 451 ASP B CA 1
ATOM 11445 C C . ASP B 1 451 ? 27.125 23.516 -20.312 1 89.5 451 ASP B C 1
ATOM 11447 O O . ASP B 1 451 ? 27 24.031 -19.203 1 89.5 451 ASP B O 1
ATOM 11451 N N . TRP B 1 452 ? 26.344 23.828 -21.344 1 92.88 452 TRP B N 1
ATOM 11452 C CA . TRP B 1 452 ? 25.391 24.906 -21.156 1 92.88 452 TRP B CA 1
ATOM 11453 C C . TRP B 1 452 ? 23.969 24.422 -21.359 1 92.88 452 TRP B C 1
ATOM 11455 O O . TRP B 1 452 ? 23 25.156 -21.141 1 92.88 452 TRP B O 1
ATOM 11465 N N . LEU B 1 453 ? 23.75 23.188 -21.828 1 96.31 453 LEU B N 1
ATOM 11466 C CA . LEU B 1 453 ? 22.438 22.641 -22.109 1 96.31 453 LEU B CA 1
ATOM 11467 C C . LEU B 1 453 ? 22.234 21.297 -21.406 1 96.31 453 LEU B C 1
ATOM 11469 O O . LEU B 1 453 ? 23.031 20.375 -21.594 1 96.31 453 LEU B O 1
ATOM 11473 N N . SER B 1 454 ? 21.172 21.188 -20.625 1 96.38 454 SER B N 1
ATOM 11474 C CA . SER B 1 454 ? 20.875 19.938 -19.922 1 96.38 454 SER B CA 1
ATOM 11475 C C . SER B 1 454 ? 19.391 19.625 -19.938 1 96.38 454 SER B C 1
ATOM 11477 O O . SER B 1 454 ? 18.562 20.531 -20.109 1 96.38 454 SER B O 1
ATOM 11479 N N . PHE B 1 455 ? 19 18.328 -19.844 1 97.56 455 PHE B N 1
ATOM 11480 C CA . PHE B 1 455 ? 17.641 17.844 -19.781 1 97.56 455 PHE B CA 1
ATOM 11481 C C . PHE B 1 455 ? 17.406 17.031 -18.5 1 97.56 455 PHE B C 1
ATOM 11483 O O . PHE B 1 455 ? 18.188 16.141 -18.188 1 97.56 455 PHE B O 1
ATOM 11490 N N . THR B 1 456 ? 16.359 17.422 -17.766 1 97.06 456 THR B N 1
ATOM 11491 C CA . THR B 1 456 ? 16.016 16.688 -16.547 1 97.06 456 THR B CA 1
ATOM 11492 C C . THR B 1 456 ? 14.594 16.141 -16.641 1 97.06 456 THR B C 1
ATOM 11494 O O . THR B 1 456 ? 13.664 16.875 -16.953 1 97.06 456 THR B O 1
ATOM 11497 N N . SER B 1 457 ? 14.445 14.898 -16.406 1 97.5 457 SER B N 1
ATOM 11498 C CA . SER B 1 457 ? 13.148 14.25 -16.266 1 97.5 457 SER B CA 1
ATOM 11499 C C . SER B 1 457 ? 12.906 13.789 -14.836 1 97.5 457 SER B C 1
ATOM 11501 O O . SER B 1 457 ? 13.727 13.07 -14.258 1 97.5 457 SER B O 1
ATOM 11503 N N . SER B 1 458 ? 11.828 14.25 -14.227 1 96.56 458 SER B N 1
ATOM 11504 C CA . SER B 1 458 ? 11.438 13.836 -12.883 1 96.56 458 SER B CA 1
ATOM 11505 C C . SER B 1 458 ? 10.094 13.117 -12.898 1 96.56 458 SER B C 1
ATOM 11507 O O . SER B 1 458 ? 9.102 13.656 -13.391 1 96.56 458 SER B O 1
ATOM 11509 N N . ASN B 1 459 ? 10.055 11.938 -12.375 1 97.19 459 ASN B N 1
ATOM 11510 C CA . ASN B 1 459 ? 8.859 11.109 -12.344 1 97.19 459 ASN B CA 1
ATOM 11511 C C . ASN B 1 459 ? 8.586 10.57 -10.945 1 97.19 459 ASN B C 1
ATOM 11513 O O . ASN B 1 459 ? 9.508 10.164 -10.234 1 97.19 459 ASN B O 1
ATOM 11517 N N . ASN B 1 460 ? 7.297 10.672 -10.531 1 97.25 460 ASN B N 1
ATOM 11518 C CA . ASN B 1 460 ? 6.938 10.258 -9.18 1 97.25 460 ASN B CA 1
ATOM 11519 C C . ASN B 1 460 ? 5.574 9.57 -9.148 1 97.25 460 ASN B C 1
ATOM 11521 O O . ASN B 1 460 ? 4.656 9.969 -9.867 1 97.25 460 ASN B O 1
ATOM 11525 N N . TYR B 1 461 ? 5.422 8.484 -8.367 1 96.94 461 TYR B N 1
ATOM 11526 C CA . TYR B 1 461 ? 4.191 7.75 -8.086 1 96.94 461 TYR B CA 1
ATOM 11527 C C . TYR B 1 461 ? 3.953 7.637 -6.586 1 96.94 461 TYR B C 1
ATOM 11529 O O . TYR B 1 461 ? 4.754 7.031 -5.867 1 96.94 461 TYR B O 1
ATOM 11537 N N . ARG B 1 462 ? 2.865 8.188 -6.082 1 96.81 462 ARG B N 1
ATOM 11538 C CA . ARG B 1 462 ? 2.51 8.164 -4.668 1 96.81 462 ARG B CA 1
ATOM 11539 C C . ARG B 1 462 ? 1.214 7.387 -4.445 1 96.81 462 ARG B C 1
ATOM 11541 O O . ARG B 1 462 ? 0.183 7.707 -5.039 1 96.81 462 ARG B O 1
ATOM 11548 N N . TYR B 1 463 ? 1.286 6.383 -3.611 1 96.56 463 TYR B N 1
ATOM 11549 C CA . TYR B 1 463 ? 0.129 5.574 -3.25 1 96.56 463 TYR B CA 1
ATOM 11550 C C . TYR B 1 463 ? -0.112 5.605 -1.745 1 96.56 463 TYR B C 1
ATOM 11552 O O . TYR B 1 463 ? 0.821 5.441 -0.957 1 96.56 463 TYR B O 1
ATOM 11560 N N . SER B 1 464 ? -1.378 5.781 -1.347 1 96.81 464 SER B N 1
ATOM 11561 C CA . SER B 1 464 ? -1.776 5.738 0.056 1 96.81 464 SER B CA 1
ATOM 11562 C C . SER B 1 464 ? -3.043 4.91 0.247 1 96.81 464 SER B C 1
ATOM 11564 O O . SER B 1 464 ? -3.92 4.898 -0.619 1 96.81 464 SER B O 1
ATOM 11566 N N . ASN B 1 465 ? -3.061 4.211 1.308 1 97.31 465 ASN B N 1
ATOM 11567 C CA . ASN B 1 465 ? -4.234 3.439 1.708 1 97.31 465 ASN B CA 1
ATOM 11568 C C . ASN B 1 465 ? -4.578 3.666 3.178 1 97.31 465 ASN B C 1
ATOM 11570 O O . ASN B 1 465 ? -3.705 3.58 4.043 1 97.31 465 ASN B O 1
ATOM 11574 N N . LEU B 1 466 ? -5.809 4.027 3.459 1 97.25 466 LEU B N 1
ATOM 11575 C CA . LEU B 1 466 ? -6.32 4.246 4.809 1 97.25 466 LEU B CA 1
ATOM 11576 C C . LEU B 1 466 ? -7.422 3.246 5.141 1 97.25 466 LEU B C 1
ATOM 11578 O O . LEU B 1 466 ? -8.359 3.068 4.363 1 97.25 466 LEU B O 1
ATOM 11582 N N . GLU B 1 467 ? -7.293 2.58 6.27 1 96.69 467 GLU B N 1
ATOM 11583 C CA . GLU B 1 467 ? -8.281 1.642 6.793 1 96.69 467 GLU B CA 1
ATOM 11584 C C . GLU B 1 467 ? -8.75 2.059 8.188 1 96.69 467 GLU B C 1
ATOM 11586 O O . GLU B 1 467 ? -7.938 2.307 9.07 1 96.69 467 GLU B O 1
ATOM 11591 N N . ASN B 1 468 ? -10.039 2.135 8.359 1 97.25 468 ASN B N 1
ATOM 11592 C CA . ASN B 1 468 ? -10.625 2.439 9.656 1 97.25 468 ASN B CA 1
ATOM 11593 C C . ASN B 1 468 ? -11.68 1.404 10.047 1 97.25 468 ASN B C 1
ATOM 11595 O O . ASN B 1 468 ? -12.531 1.037 9.234 1 97.25 468 ASN B O 1
ATOM 11599 N N . HIS B 1 469 ? -11.547 0.881 11.219 1 96.88 469 HIS B N 1
ATOM 11600 C CA . HIS B 1 469 ? -12.484 -0.075 11.805 1 96.88 469 HIS B CA 1
ATOM 11601 C C . HIS B 1 469 ? -13.117 0.478 13.078 1 96.88 469 HIS B C 1
ATOM 11603 O O . HIS B 1 469 ? -12.406 0.885 14 1 96.88 469 HIS B O 1
ATOM 11609 N N . GLY B 1 470 ? -14.445 0.454 13.141 1 96.56 470 GLY B N 1
ATOM 11610 C CA . GLY B 1 470 ? -15.172 0.881 14.328 1 96.56 470 GLY B CA 1
ATOM 11611 C C . GLY B 1 470 ? -16.062 -0.204 14.898 1 96.56 470 GLY B C 1
ATOM 11612 O O . GLY B 1 470 ? -16.766 -0.903 14.164 1 96.56 470 GLY B O 1
ATOM 11613 N N . TYR B 1 471 ? -15.969 -0.37 16.203 1 95.69 471 TYR B N 1
ATOM 11614 C CA . TYR B 1 471 ? -16.781 -1.347 16.922 1 95.69 471 TYR B CA 1
ATOM 11615 C C . TYR B 1 471 ? -17.641 -0.669 17.984 1 95.69 471 TYR B C 1
ATOM 11617 O O . TYR B 1 471 ? -17.109 -0.053 18.906 1 95.69 471 TYR B O 1
ATOM 11625 N N . TYR B 1 472 ? -18.891 -0.791 17.859 1 94.81 472 TYR B N 1
ATOM 11626 C CA . TYR B 1 472 ? -19.891 -0.33 18.828 1 94.81 472 TYR B CA 1
ATOM 11627 C C . TYR B 1 472 ? -20.703 -1.496 19.359 1 94.81 472 TYR B C 1
ATOM 11629 O O . TYR B 1 472 ? -21.594 -2.014 18.656 1 94.81 472 TYR B O 1
ATOM 11637 N N . ASP B 1 473 ? -20.516 -1.743 20.547 1 93.19 473 ASP B N 1
ATOM 11638 C CA . ASP B 1 473 ? -21.031 -2.949 21.188 1 93.19 473 ASP B CA 1
ATOM 11639 C C . ASP B 1 473 ? -22.547 -2.844 21.406 1 93.19 473 ASP B C 1
ATOM 11641 O O . ASP B 1 473 ? -23.062 -1.765 21.703 1 93.19 473 ASP B O 1
ATOM 11645 N N . PRO B 1 474 ? -23.266 -4.012 21.25 1 89.88 474 PRO B N 1
ATOM 11646 C CA . PRO B 1 474 ? -24.703 -4.012 21.5 1 89.88 474 PRO B CA 1
ATOM 11647 C C . PRO B 1 474 ? -25.047 -3.566 22.922 1 89.88 474 PRO B C 1
ATOM 11649 O O . PRO B 1 474 ? -26.172 -3.098 23.172 1 89.88 474 PRO B O 1
ATOM 11652 N N . ARG B 1 475 ? -24.297 -3.633 23.953 1 90.19 475 ARG B N 1
ATOM 11653 C CA . ARG B 1 475 ? -24.531 -3.256 25.344 1 90.19 475 ARG B CA 1
ATOM 11654 C C . ARG B 1 475 ? -24.391 -1.75 25.531 1 90.19 475 ARG B C 1
ATOM 11656 O O . ARG B 1 475 ? -24.797 -1.208 26.562 1 90.19 475 ARG B O 1
ATOM 11663 N N . SER B 1 476 ? -23.734 -1.131 24.406 1 89.38 476 SER B N 1
ATOM 11664 C CA . SER B 1 476 ? -23.484 0.301 24.531 1 89.38 476 SER B CA 1
ATOM 11665 C C . SER B 1 476 ? -24.719 1.11 24.188 1 89.38 476 SER B C 1
ATOM 11667 O O . SER B 1 476 ? -25.797 0.544 23.969 1 89.38 476 SER B O 1
ATOM 11669 N N . SER B 1 477 ? -24.562 2.432 24.312 1 75.25 477 SER B N 1
ATOM 11670 C CA . SER B 1 477 ? -25.703 3.324 24.109 1 75.25 477 SER B CA 1
ATOM 11671 C C . SER B 1 477 ? -26.156 3.305 22.641 1 75.25 477 SER B C 1
ATOM 11673 O O . SER B 1 477 ? -25.875 2.352 21.922 1 75.25 477 SER B O 1
ATOM 11675 N N . ALA B 1 478 ? -26.719 4.457 22.172 1 59.19 478 ALA B N 1
ATOM 11676 C CA . ALA B 1 478 ? -27.516 4.586 20.953 1 59.19 478 ALA B CA 1
ATOM 11677 C C . ALA B 1 478 ? -26.766 4 19.75 1 59.19 478 ALA B C 1
ATOM 11679 O O . ALA B 1 478 ? -27.359 3.266 18.953 1 59.19 478 ALA B O 1
ATOM 11680 N N . ALA B 1 479 ? -25.562 4.121 19.703 1 58.16 479 ALA B N 1
ATOM 11681 C CA . ALA B 1 479 ? -24.938 3.604 18.484 1 58.16 479 ALA B CA 1
ATOM 11682 C C . ALA B 1 479 ? -24.953 2.078 18.469 1 58.16 479 ALA B C 1
ATOM 11684 O O . ALA B 1 479 ? -24.969 1.457 17.406 1 58.16 479 ALA B O 1
ATOM 11685 N N . GLY B 1 480 ? -25.125 1.443 19.641 1 63.31 480 GLY B N 1
ATOM 11686 C CA . GLY B 1 480 ? -25.078 -0.004 19.766 1 63.31 480 GLY B CA 1
ATOM 11687 C C . GLY B 1 480 ? -26.406 -0.595 20.234 1 63.31 480 GLY B C 1
ATOM 11688 O O . GLY B 1 480 ? -26.812 -1.663 19.766 1 63.31 480 GLY B O 1
ATOM 11689 N N . GLY B 1 481 ? -27.141 0.158 21.062 1 67.38 481 GLY B N 1
ATOM 11690 C CA . GLY B 1 481 ? -28.266 -0.437 21.766 1 67.38 481 GLY B CA 1
ATOM 11691 C C . GLY B 1 481 ? -29.484 -0.647 20.875 1 67.38 481 GLY B C 1
ATOM 11692 O O . GLY B 1 481 ? -29.938 -1.779 20.688 1 67.38 481 GLY B O 1
ATOM 11693 N N . ASP B 1 482 ? -29.812 0.469 20.188 1 69.62 482 ASP B N 1
ATOM 11694 C CA . ASP B 1 482 ? -31.031 0.369 19.391 1 69.62 482 ASP B CA 1
ATOM 11695 C C . ASP B 1 482 ? -30.812 -0.469 18.141 1 69.62 482 ASP B C 1
ATOM 11697 O O . ASP B 1 482 ? -31.719 -1.152 17.672 1 69.62 482 ASP B O 1
ATOM 11701 N N . THR B 1 483 ? -29.625 -0.504 17.75 1 83.38 483 THR B N 1
ATOM 11702 C CA . THR B 1 483 ? -29.297 -1.205 16.5 1 83.38 483 THR B CA 1
ATOM 11703 C C . THR B 1 483 ? -28.719 -2.586 16.797 1 83.38 483 THR B C 1
ATOM 11705 O O . THR B 1 483 ? -28.391 -3.338 15.875 1 83.38 483 THR B O 1
ATOM 11708 N N . HIS B 1 484 ? -28.594 -2.885 18.078 1 87.62 484 HIS B N 1
ATOM 11709 C CA . HIS B 1 484 ? -28 -4.145 18.516 1 87.62 484 HIS B CA 1
ATOM 11710 C C . HIS B 1 484 ? -26.547 -4.254 18.047 1 87.62 484 HIS B C 1
ATOM 11712 O O . HIS B 1 484 ? -26.141 -5.285 17.516 1 87.62 484 HIS B O 1
ATOM 11718 N N . GLY B 1 485 ? -25.875 -3.137 18.156 1 91.69 485 GLY B N 1
ATOM 11719 C CA . GLY B 1 485 ? -24.469 -3.09 17.797 1 91.69 485 GLY B CA 1
ATOM 11720 C C . GLY B 1 485 ? -24.219 -2.578 16.391 1 91.69 485 GLY B C 1
ATOM 11721 O O . GLY B 1 485 ? -25.078 -2.717 15.516 1 91.69 485 GLY B O 1
ATOM 11722 N N . ARG B 1 486 ? -23.062 -2.004 16.109 1 94 486 ARG B N 1
ATOM 11723 C CA . ARG B 1 486 ? -22.688 -1.479 14.812 1 94 486 ARG B CA 1
ATOM 11724 C C . ARG B 1 486 ? -21.188 -1.687 14.555 1 94 486 ARG B C 1
ATOM 11726 O O . ARG B 1 486 ? -20.359 -1.442 15.43 1 94 486 ARG B O 1
ATOM 11733 N N . ILE B 1 487 ? -20.922 -2.217 13.406 1 95.31 487 ILE B N 1
ATOM 11734 C CA . ILE B 1 487 ? -19.547 -2.301 12.922 1 95.31 487 ILE B CA 1
ATOM 11735 C C . ILE B 1 487 ? -19.375 -1.404 11.695 1 95.31 487 ILE B C 1
ATOM 11737 O O . ILE B 1 487 ? -20.188 -1.456 10.766 1 95.31 487 ILE B O 1
ATOM 11741 N N . THR B 1 488 ? -18.406 -0.551 11.789 1 96.44 488 THR B N 1
ATOM 11742 C CA . THR B 1 488 ? -18.156 0.349 10.664 1 96.44 488 THR B CA 1
ATOM 11743 C C . THR B 1 488 ? -16.781 0.07 10.047 1 96.44 488 THR B C 1
ATOM 11745 O O . THR B 1 488 ? -15.82 -0.213 10.758 1 96.44 488 THR B O 1
ATOM 11748 N N . GLU B 1 489 ? -16.703 0.034 8.695 1 96.69 489 GLU B N 1
ATOM 11749 C CA . GLU B 1 489 ? -15.477 -0.109 7.93 1 96.69 489 GLU B CA 1
ATOM 11750 C C . GLU B 1 489 ? -15.32 1.021 6.918 1 96.69 489 GLU B C 1
ATOM 11752 O O . GLU B 1 489 ? -16.25 1.311 6.156 1 96.69 489 GLU B O 1
ATOM 11757 N N . TRP B 1 490 ? -14.234 1.686 6.996 1 96.56 490 TRP B N 1
ATOM 11758 C CA . TRP B 1 490 ? -13.875 2.701 6.012 1 96.56 490 TRP B CA 1
ATOM 11759 C C . TRP B 1 490 ? -12.562 2.352 5.324 1 96.56 490 TRP B C 1
ATOM 11761 O O . TRP B 1 490 ? -11.547 2.119 5.984 1 96.56 490 TRP B O 1
ATOM 11771 N N . ARG B 1 491 ? -12.602 2.227 3.996 1 96.88 491 ARG B N 1
ATOM 11772 C CA . ARG B 1 491 ? -11.414 2.027 3.178 1 96.88 491 ARG B CA 1
ATOM 11773 C C . ARG B 1 491 ? -11.266 3.137 2.143 1 96.88 491 ARG B C 1
ATOM 11775 O O . ARG B 1 491 ? -12.219 3.467 1.438 1 96.88 491 ARG B O 1
ATOM 11782 N N . GLU B 1 492 ? -10.07 3.684 2.16 1 95.94 492 GLU B N 1
ATOM 11783 C CA . GLU B 1 492 ? -9.812 4.781 1.233 1 95.94 492 GLU B CA 1
ATOM 11784 C C . GLU B 1 492 ? -8.422 4.672 0.619 1 95.94 492 GLU B C 1
ATOM 11786 O O . GLU B 1 492 ? -7.461 4.301 1.301 1 95.94 492 GLU B O 1
ATOM 11791 N N . SER B 1 493 ? -8.305 4.898 -0.718 1 95.44 493 SER B N 1
ATOM 11792 C CA . SER B 1 493 ? -7.016 4.898 -1.401 1 95.44 493 SER B CA 1
ATOM 11793 C C . SER B 1 493 ? -6.852 6.137 -2.275 1 95.44 493 SER B C 1
ATOM 11795 O O . SER B 1 493 ? -7.828 6.641 -2.838 1 95.44 493 SER B O 1
ATOM 11797 N N . TRP B 1 494 ? -5.586 6.652 -2.346 1 94.88 494 TRP B N 1
ATOM 11798 C CA . TRP B 1 494 ? -5.219 7.766 -3.215 1 94.88 494 TRP B CA 1
ATOM 11799 C C . TRP B 1 494 ? -3.959 7.445 -4.008 1 94.88 494 TRP B C 1
ATOM 11801 O O . TRP B 1 494 ? -3.029 6.824 -3.488 1 94.88 494 TRP B O 1
ATOM 11811 N N . VAL B 1 495 ? -4.039 7.875 -5.254 1 96.12 495 VAL B N 1
ATOM 11812 C CA . VAL B 1 495 ? -2.867 7.777 -6.121 1 96.12 495 VAL B CA 1
ATOM 11813 C C . VAL B 1 495 ? -2.566 9.141 -6.734 1 96.12 495 VAL B C 1
ATOM 11815 O O . VAL B 1 495 ? -3.473 9.836 -7.203 1 96.12 495 VAL B O 1
ATOM 11818 N N . ARG B 1 496 ? -1.371 9.547 -6.648 1 97.06 496 ARG B N 1
ATOM 11819 C CA . ARG B 1 496 ? -0.891 10.734 -7.336 1 97.06 496 ARG B CA 1
ATOM 11820 C C . ARG B 1 496 ? 0.264 10.398 -8.273 1 97.06 496 ARG B C 1
ATOM 11822 O O . ARG B 1 496 ? 1.237 9.766 -7.867 1 97.06 496 ARG B O 1
ATOM 11829 N N . ARG B 1 497 ? 0.145 10.875 -9.5 1 97 497 ARG B N 1
ATOM 11830 C CA . ARG B 1 497 ? 1.207 10.727 -10.484 1 97 497 ARG B CA 1
ATOM 11831 C C . ARG B 1 497 ? 1.748 12.086 -10.922 1 97 497 ARG B C 1
ATOM 11833 O O . ARG B 1 497 ? 0.98 13.031 -11.125 1 97 497 ARG B O 1
ATOM 11840 N N . TYR B 1 498 ? 3.023 12.148 -10.992 1 97.25 498 TYR B N 1
ATOM 11841 C CA . TYR B 1 498 ? 3.684 13.398 -11.359 1 97.25 498 TYR B CA 1
ATOM 11842 C C . TYR B 1 498 ? 4.82 13.148 -12.344 1 97.25 498 TYR B C 1
ATOM 11844 O O . TYR B 1 498 ? 5.594 12.203 -12.18 1 97.25 498 TYR B O 1
ATOM 11852 N N . SER B 1 499 ? 4.926 13.945 -13.43 1 97.38 499 SER B N 1
ATOM 11853 C CA . SER B 1 499 ? 6.016 13.93 -14.398 1 97.38 499 SER B CA 1
ATOM 11854 C C . SER B 1 499 ? 6.375 15.336 -14.852 1 97.38 499 SER B C 1
ATOM 11856 O O . SER B 1 499 ? 5.492 16.141 -15.172 1 97.38 499 SER B O 1
ATOM 11858 N N . SER B 1 500 ? 7.617 15.68 -14.789 1 96.88 500 SER B N 1
ATOM 11859 C CA . SER B 1 500 ? 8.109 16.953 -15.297 1 96.88 500 SER B CA 1
ATOM 11860 C C . SER B 1 500 ? 9.297 16.766 -16.234 1 96.88 500 SER B C 1
ATOM 11862 O O . SER B 1 500 ? 10.195 15.969 -15.953 1 96.88 500 SER B O 1
ATOM 11864 N N . GLN B 1 501 ? 9.305 17.375 -17.391 1 98.06 501 GLN B N 1
ATOM 11865 C CA . GLN B 1 501 ? 10.359 17.438 -18.391 1 98.06 501 GLN B CA 1
ATOM 11866 C C . GLN B 1 501 ? 10.914 18.844 -18.531 1 98.06 501 GLN B C 1
ATOM 11868 O O . GLN B 1 501 ? 10.219 19.75 -19.016 1 98.06 501 GLN B O 1
ATOM 11873 N N . ILE B 1 502 ? 12.164 19 -18.188 1 97.56 502 ILE B N 1
ATOM 11874 C CA . ILE B 1 502 ? 12.719 20.344 -18.141 1 97.56 502 ILE B CA 1
ATOM 11875 C C . ILE B 1 502 ? 13.984 20.406 -19 1 97.56 502 ILE B C 1
ATOM 11877 O O . ILE B 1 502 ? 14.93 19.641 -18.781 1 97.56 502 ILE B O 1
ATOM 11881 N N . LEU B 1 503 ? 14.008 21.25 -19.969 1 97.88 503 LEU B N 1
ATOM 11882 C CA . LEU B 1 503 ? 15.195 21.625 -20.734 1 97.88 503 LEU B CA 1
ATOM 11883 C C . LEU B 1 503 ? 15.797 22.922 -20.188 1 97.88 503 LEU B C 1
ATOM 11885 O O . LEU B 1 503 ? 15.141 23.969 -20.188 1 97.88 503 LEU B O 1
ATOM 11889 N N . ARG B 1 504 ? 17.062 22.875 -19.766 1 96.94 504 ARG B N 1
ATOM 11890 C CA . ARG B 1 504 ? 17.688 24.016 -19.094 1 96.94 504 ARG B CA 1
ATOM 11891 C C . ARG B 1 504 ? 18.859 24.562 -19.938 1 96.94 504 ARG B C 1
ATOM 11893 O O . ARG B 1 504 ? 19.656 23.781 -20.469 1 96.94 504 ARG B O 1
ATOM 11900 N N . PHE B 1 505 ? 18.891 25.844 -19.969 1 95.75 505 PHE B N 1
ATOM 11901 C CA . PHE B 1 505 ? 19.953 26.594 -20.625 1 95.75 505 PHE B CA 1
ATOM 11902 C C . PHE B 1 505 ? 20.703 27.453 -19.625 1 95.75 505 PHE B C 1
ATOM 11904 O O . PHE B 1 505 ? 20.094 28.234 -18.875 1 95.75 505 PHE B O 1
ATOM 11911 N N . GLU B 1 506 ? 21.969 27.297 -19.531 1 93.81 506 GLU B N 1
ATOM 11912 C CA . GLU B 1 506 ? 22.781 28.141 -18.672 1 93.81 506 GLU B CA 1
ATOM 11913 C C . GLU B 1 506 ? 24.109 28.5 -19.344 1 93.81 506 GLU B C 1
ATOM 11915 O O . GLU B 1 506 ? 24.906 27.625 -19.672 1 93.81 506 GLU B O 1
ATOM 11920 N N . LYS B 1 507 ? 24.344 29.766 -19.5 1 92.44 507 LYS B N 1
ATOM 11921 C CA . LYS B 1 507 ? 25.578 30.203 -20.156 1 92.44 507 LYS B CA 1
ATOM 11922 C C . LYS B 1 507 ? 26.078 31.516 -19.547 1 92.44 507 LYS B C 1
ATOM 11924 O O . LYS B 1 507 ? 25.281 32.375 -19.172 1 92.44 507 LYS B O 1
ATOM 11929 N N . MET B 1 508 ? 27.297 31.625 -19.406 1 89.88 508 MET B N 1
ATOM 11930 C CA . MET B 1 508 ? 27.953 32.844 -18.938 1 89.88 508 MET B CA 1
ATOM 11931 C C . MET B 1 508 ? 28.797 33.469 -20.047 1 89.88 508 MET B C 1
ATOM 11933 O O . MET B 1 508 ? 29.547 32.781 -20.734 1 89.88 508 MET B O 1
ATOM 11937 N N . PHE B 1 509 ? 28.578 34.75 -20.281 1 90.88 509 PHE B N 1
ATOM 11938 C CA . PHE B 1 509 ? 29.375 35.562 -21.203 1 90.88 509 PHE B CA 1
ATOM 11939 C C . PHE B 1 509 ? 30.031 36.75 -20.469 1 90.88 509 PHE B C 1
ATOM 11941 O O . PHE B 1 509 ? 29.406 37.781 -20.312 1 90.88 509 PHE B O 1
ATOM 11948 N N . GLU B 1 510 ? 31.281 36.656 -20.109 1 87 510 GLU B N 1
ATOM 11949 C CA . GLU B 1 510 ? 31.984 37.688 -19.359 1 87 510 GLU B CA 1
ATOM 11950 C C . GLU B 1 510 ? 31.234 38.062 -18.078 1 87 510 GLU B C 1
ATOM 11952 O O . GLU B 1 510 ? 31.125 37.25 -17.156 1 87 510 GLU B O 1
ATOM 11957 N N . THR B 1 511 ? 30.547 39.281 -18.219 1 89.62 511 THR B N 1
ATOM 11958 C CA . THR B 1 511 ? 29.859 39.75 -17.016 1 89.62 511 THR B CA 1
ATOM 11959 C C . THR B 1 511 ? 28.375 39.406 -17.094 1 89.62 511 THR B C 1
ATOM 11961 O O . THR B 1 511 ? 27.625 39.688 -16.156 1 89.62 511 THR B O 1
ATOM 11964 N N . HIS B 1 512 ? 27.953 38.812 -18.172 1 93.38 512 HIS B N 1
ATOM 11965 C CA . HIS B 1 512 ? 26.562 38.469 -18.375 1 93.38 512 HIS B CA 1
ATOM 11966 C C . HIS B 1 512 ? 26.312 37 -18.094 1 93.38 512 HIS B C 1
ATOM 11968 O O . HIS B 1 512 ? 27.094 36.156 -18.531 1 93.38 512 HIS B O 1
ATOM 11974 N N . ARG B 1 513 ? 25.344 36.719 -17.297 1 93 513 ARG B N 1
ATOM 11975 C CA . ARG B 1 513 ? 24.906 35.344 -17.078 1 93 513 ARG B CA 1
ATOM 11976 C C . ARG B 1 513 ? 23.438 35.156 -17.469 1 93 513 ARG B C 1
ATOM 11978 O O . ARG B 1 513 ? 22.594 35.969 -17.062 1 93 513 ARG B O 1
ATOM 11985 N N . VAL B 1 514 ? 23.141 34.156 -18.25 1 94.56 514 VAL B N 1
ATOM 11986 C CA . VAL B 1 514 ? 21.766 33.906 -18.672 1 94.56 514 VAL B CA 1
ATOM 11987 C C . VAL B 1 514 ? 21.406 32.438 -18.344 1 94.56 514 VAL B C 1
ATOM 11989 O O . VAL B 1 514 ? 22.172 31.531 -18.641 1 94.56 514 VAL B O 1
ATOM 11992 N N . SER B 1 515 ? 20.344 32.312 -17.656 1 93.56 515 SER B N 1
ATOM 11993 C CA . SER B 1 515 ? 19.797 30.984 -17.375 1 93.56 515 SER B CA 1
ATOM 11994 C C . SER B 1 515 ? 18.328 30.906 -17.797 1 93.56 515 SER B C 1
ATOM 11996 O O . SER B 1 515 ? 17.562 31.844 -17.594 1 93.56 515 SER B O 1
ATOM 11998 N N . GLY B 1 516 ? 18 29.844 -18.484 1 94.5 516 GLY B N 1
ATOM 11999 C CA . GLY B 1 516 ? 16.625 29.641 -18.938 1 94.5 516 GLY B CA 1
ATOM 12000 C C . GLY B 1 516 ? 16.172 28.203 -18.875 1 94.5 516 GLY B C 1
ATOM 12001 O O . GLY B 1 516 ? 17.016 27.297 -18.828 1 94.5 516 GLY B O 1
ATOM 12002 N N . MET B 1 517 ? 14.867 28.031 -18.875 1 95.44 517 MET B N 1
ATOM 12003 C CA . MET B 1 517 ? 14.344 26.672 -18.922 1 95.44 517 MET B CA 1
ATOM 12004 C C . MET B 1 517 ? 13.023 26.625 -19.688 1 95.44 517 MET B C 1
ATOM 12006 O O . MET B 1 517 ? 12.242 27.578 -19.656 1 95.44 517 MET B O 1
ATOM 12010 N N . LEU B 1 518 ? 12.758 25.547 -20.406 1 97.31 518 LEU B N 1
ATOM 12011 C CA . LEU B 1 518 ? 11.492 25.109 -20.984 1 97.31 518 LEU B CA 1
ATOM 12012 C C . LEU B 1 518 ? 11 23.828 -20.344 1 97.31 518 LEU B C 1
ATOM 12014 O O . LEU B 1 518 ? 11.734 22.844 -20.266 1 97.31 518 LEU B O 1
ATOM 12018 N N . ALA B 1 519 ? 9.75 23.922 -19.891 1 97.44 519 ALA B N 1
ATOM 12019 C CA . ALA B 1 519 ? 9.336 22.781 -19.062 1 97.44 519 ALA B CA 1
ATOM 12020 C C . ALA B 1 519 ? 7.91 22.359 -19.406 1 97.44 519 ALA B C 1
ATOM 12022 O O . ALA B 1 519 ? 7.062 23.188 -19.734 1 97.44 519 ALA B O 1
ATOM 12023 N N . TYR B 1 520 ? 7.648 21.078 -19.406 1 97.88 520 TYR B N 1
ATOM 12024 C CA . TYR B 1 520 ? 6.336 20.438 -19.438 1 97.88 520 TYR B CA 1
ATOM 12025 C C . TYR B 1 520 ? 6.09 19.641 -18.156 1 97.88 520 TYR B C 1
ATOM 12027 O O . TYR B 1 520 ? 6.977 18.922 -17.688 1 97.88 520 TYR B O 1
ATOM 12035 N N . GLU B 1 521 ? 4.883 19.812 -17.609 1 96.81 521 GLU B N 1
ATOM 12036 C CA . GLU B 1 521 ? 4.547 19.125 -16.359 1 96.81 521 GLU B CA 1
ATOM 12037 C C . GLU B 1 521 ? 3.154 18.5 -16.438 1 96.81 521 GLU B C 1
ATOM 12039 O O . GLU B 1 521 ? 2.221 19.109 -16.953 1 96.81 521 GLU B O 1
ATOM 12044 N N . PHE B 1 522 ? 3.051 17.25 -15.938 1 96.88 522 PHE B N 1
ATOM 12045 C CA . PHE B 1 522 ? 1.779 16.547 -15.82 1 96.88 522 PHE B CA 1
ATOM 12046 C C . PHE B 1 522 ? 1.585 16.016 -14.406 1 96.88 522 PHE B C 1
ATOM 12048 O O . PHE B 1 522 ? 2.527 15.508 -13.789 1 96.88 522 PHE B O 1
ATOM 12055 N N . ASN B 1 523 ? 0.462 16.172 -13.828 1 94.5 523 ASN B N 1
ATOM 12056 C CA . ASN B 1 523 ? 0.124 15.578 -12.539 1 94.5 523 ASN B CA 1
ATOM 12057 C C . ASN B 1 523 ? -1.365 15.258 -12.445 1 94.5 523 ASN B C 1
ATOM 12059 O O . ASN B 1 523 ? -2.199 16.016 -12.953 1 94.5 523 ASN B O 1
ATOM 12063 N N . ASP B 1 524 ? -1.723 14.172 -11.867 1 95.69 524 ASP B N 1
ATOM 12064 C CA . ASP B 1 524 ? -3.117 13.781 -11.672 1 95.69 524 ASP B CA 1
ATOM 12065 C C . ASP B 1 524 ? -3.322 13.133 -10.312 1 95.69 524 ASP B C 1
ATOM 12067 O O . ASP B 1 524 ? -2.361 12.922 -9.562 1 95.69 524 ASP B O 1
ATOM 12071 N N . TYR B 1 525 ? -4.574 13.008 -9.945 1 95 525 TYR B N 1
ATOM 12072 C CA . TYR B 1 525 ? -5.012 12.469 -8.664 1 95 525 TYR B CA 1
ATOM 12073 C C . TYR B 1 525 ? -6.227 11.562 -8.836 1 95 525 TYR B C 1
ATOM 12075 O O . TYR B 1 525 ? -7.145 11.891 -9.594 1 95 525 TYR B O 1
ATOM 12083 N N . GLU B 1 526 ? -6.113 10.359 -8.227 1 95.88 526 GLU B N 1
ATOM 12084 C CA . GLU B 1 526 ? -7.234 9.43 -8.164 1 95.88 526 GLU B CA 1
ATOM 12085 C C . GLU B 1 526 ? -7.551 9.039 -6.727 1 95.88 526 GLU B C 1
ATOM 12087 O O . GLU B 1 526 ? -6.645 8.734 -5.949 1 95.88 526 GLU B O 1
ATOM 12092 N N . HIS B 1 527 ? -8.812 9.125 -6.434 1 95.31 527 HIS B N 1
ATOM 12093 C CA . HIS B 1 527 ? -9.297 8.789 -5.098 1 95.31 527 HIS B CA 1
ATOM 12094 C C . HIS B 1 527 ? -10.453 7.801 -5.16 1 95.31 527 HIS B C 1
ATOM 12096 O O . HIS B 1 527 ? -11.273 7.852 -6.082 1 95.31 527 HIS B O 1
ATOM 12102 N N . ASN B 1 528 ? -10.484 6.781 -4.289 1 95.38 528 ASN B N 1
ATOM 12103 C CA . ASN B 1 528 ? -11.562 5.82 -4.133 1 95.38 528 ASN B CA 1
ATOM 12104 C C . ASN B 1 528 ? -11.805 5.477 -2.664 1 95.38 528 ASN B C 1
ATOM 12106 O O . ASN B 1 528 ? -10.859 5.395 -1.88 1 95.38 528 ASN B O 1
ATOM 12110 N N . TYR B 1 529 ? -13.125 5.297 -2.314 1 95.81 529 TYR B N 1
ATOM 12111 C CA . TYR B 1 529 ? -13.383 4.918 -0.93 1 95.81 529 TYR B CA 1
ATOM 12112 C C . TYR B 1 529 ? -14.594 3.996 -0.835 1 95.81 529 TYR B C 1
ATOM 12114 O O . TYR B 1 529 ? -15.398 3.918 -1.767 1 95.81 529 TYR B O 1
ATOM 12122 N N . ILE B 1 530 ? -14.703 3.244 0.217 1 96.5 530 ILE B N 1
ATOM 12123 C CA . ILE B 1 530 ? -15.859 2.453 0.636 1 96.5 530 ILE B CA 1
ATOM 12124 C C . ILE B 1 530 ? -16.219 2.793 2.08 1 96.5 530 ILE B C 1
ATOM 12126 O O . ILE B 1 530 ? -15.344 2.863 2.945 1 96.5 530 ILE B O 1
ATOM 12130 N N . ASP B 1 531 ? -17.438 3.121 2.279 1 96.5 531 ASP B N 1
ATOM 12131 C CA . ASP B 1 531 ? -18.016 3.396 3.586 1 96.5 531 ASP B CA 1
ATOM 12132 C C . ASP B 1 531 ? -19.109 2.387 3.918 1 96.5 531 ASP B C 1
ATOM 12134 O O . ASP B 1 531 ? -20.203 2.428 3.336 1 96.5 531 ASP B O 1
ATOM 12138 N N . ALA B 1 532 ? -18.844 1.493 4.859 1 96.62 532 ALA B N 1
ATOM 12139 C CA . ALA B 1 532 ? -19.734 0.368 5.113 1 96.62 532 ALA B CA 1
ATOM 12140 C C . ALA B 1 532 ? -20.094 0.28 6.594 1 96.62 532 ALA B C 1
ATOM 12142 O O . ALA B 1 532 ? -19.234 0.396 7.461 1 96.62 532 ALA B O 1
ATOM 12143 N N . TYR B 1 533 ? -21.391 0.101 6.875 1 95.75 533 TYR B N 1
ATOM 12144 C CA . TYR B 1 533 ? -21.906 -0.101 8.227 1 95.75 533 TYR B CA 1
ATOM 12145 C C . TYR B 1 533 ? -22.766 -1.354 8.289 1 95.75 533 TYR B C 1
ATOM 12147 O O . TYR B 1 533 ? -23.656 -1.554 7.453 1 95.75 533 TYR B O 1
ATOM 12155 N N . GLY B 1 534 ? -22.453 -2.225 9.188 1 93.56 534 GLY B N 1
ATOM 12156 C CA . GLY B 1 534 ? -23.281 -3.369 9.5 1 93.56 534 GLY B CA 1
ATOM 12157 C C . GLY B 1 534 ? -23.812 -3.35 10.922 1 93.56 534 GLY B C 1
ATOM 12158 O O . GLY B 1 534 ? -23.125 -2.918 11.844 1 93.56 534 GLY B O 1
ATOM 12159 N N . THR B 1 535 ? -25.062 -3.85 11.07 1 92.38 535 THR B N 1
ATOM 12160 C CA . THR B 1 535 ? -25.672 -3.832 12.398 1 92.38 535 THR B CA 1
ATOM 12161 C C . THR B 1 535 ? -26.25 -5.203 12.75 1 92.38 535 THR B C 1
ATOM 12163 O O . THR B 1 535 ? -26.453 -6.043 11.867 1 92.38 535 THR B O 1
ATOM 12166 N N . GLY B 1 536 ? -26.422 -5.379 14.023 1 89.88 536 GLY B N 1
ATOM 12167 C CA . GLY B 1 536 ? -27.016 -6.605 14.531 1 89.88 536 GLY B CA 1
ATOM 12168 C C . GLY B 1 536 ? -26.016 -7.742 14.664 1 89.88 536 GLY B C 1
ATOM 12169 O O . GLY B 1 536 ? -25.75 -8.461 13.695 1 89.88 536 GLY B O 1
ATOM 12170 N N . PHE B 1 537 ? -25.5 -7.945 15.805 1 89.06 537 PHE B N 1
ATOM 12171 C CA . PHE B 1 537 ? -24.562 -9.039 16.031 1 89.06 537 PHE B CA 1
ATOM 12172 C C . PHE B 1 537 ? -24.469 -9.367 17.516 1 89.06 537 PHE B C 1
ATOM 12174 O O . PHE B 1 537 ? -24.922 -8.594 18.359 1 89.06 537 PHE B O 1
ATOM 12181 N N . VAL B 1 538 ? -23.953 -10.484 17.781 1 85.88 538 VAL B N 1
ATOM 12182 C CA . VAL B 1 538 ? -23.75 -10.906 19.172 1 85.88 538 VAL B CA 1
ATOM 12183 C C . VAL B 1 538 ? -22.516 -10.211 19.75 1 85.88 538 VAL B C 1
ATOM 12185 O O . VAL B 1 538 ? -21.516 -10.023 19.047 1 85.88 538 VAL B O 1
ATOM 12188 N N . LYS B 1 539 ? -22.625 -9.867 21 1 86.12 539 LYS B N 1
ATOM 12189 C CA . LYS B 1 539 ? -21.547 -9.133 21.672 1 86.12 539 LYS B CA 1
ATOM 12190 C C . LYS B 1 539 ? -20.219 -9.875 21.562 1 86.12 539 LYS B C 1
ATOM 12192 O O . LYS B 1 539 ? -20.188 -11.102 21.656 1 86.12 539 LYS B O 1
ATOM 12197 N N . GLY B 1 540 ? -19.188 -9.109 21.281 1 83.81 540 GLY B N 1
ATOM 12198 C CA . GLY B 1 540 ? -17.844 -9.648 21.281 1 83.81 540 GLY B CA 1
ATOM 12199 C C . GLY B 1 540 ? -17.328 -9.984 19.891 1 83.81 540 GLY B C 1
ATOM 12200 O O . GLY B 1 540 ? -16.125 -10.172 19.703 1 83.81 540 GLY B O 1
ATOM 12201 N N . PHE B 1 541 ? -18.203 -10.102 18.953 1 86.62 541 PHE B N 1
ATOM 12202 C CA . PHE B 1 541 ? -17.781 -10.359 17.594 1 86.62 541 PHE B CA 1
ATOM 12203 C C . PHE B 1 541 ? -17.547 -9.055 16.844 1 86.62 541 PHE B C 1
ATOM 12205 O O . PHE B 1 541 ? -18.469 -8.25 16.688 1 86.62 541 PHE B O 1
ATOM 12212 N N . GLU B 1 542 ? -16.422 -8.891 16.297 1 89.62 542 GLU B N 1
ATOM 12213 C CA . GLU B 1 542 ? -16.062 -7.582 15.766 1 89.62 542 GLU B CA 1
ATOM 12214 C C . GLU B 1 542 ? -15.922 -7.621 14.25 1 89.62 542 GLU B C 1
ATOM 12216 O O . GLU B 1 542 ? -15.609 -6.605 13.625 1 89.62 542 GLU B O 1
ATOM 12221 N N . ALA B 1 543 ? -16.203 -8.758 13.672 1 92.12 543 ALA B N 1
ATOM 12222 C CA . ALA B 1 543 ? -16.094 -8.867 12.227 1 92.12 543 ALA B CA 1
ATOM 12223 C C . ALA B 1 543 ? -17.375 -8.414 11.531 1 92.12 543 ALA B C 1
ATOM 12225 O O . ALA B 1 543 ? -18.469 -8.656 12.023 1 92.12 543 ALA B O 1
ATOM 12226 N N . LEU B 1 544 ? -17.203 -7.723 10.43 1 93.31 544 LEU B N 1
ATOM 12227 C CA . LEU B 1 544 ? -18.344 -7.246 9.648 1 93.31 544 LEU B CA 1
ATOM 12228 C C . LEU B 1 544 ? -19.266 -8.398 9.273 1 93.31 544 LEU B C 1
ATOM 12230 O O . LEU B 1 544 ? -20.484 -8.227 9.211 1 93.31 544 LEU B O 1
ATOM 12234 N N . SER B 1 545 ? -18.719 -9.578 9.047 1 91.19 545 SER B N 1
ATOM 12235 C CA . SER B 1 545 ? -19.484 -10.758 8.633 1 91.19 545 SER B CA 1
ATOM 12236 C C . SER B 1 545 ? -20.406 -11.242 9.742 1 91.19 545 SER B C 1
ATOM 12238 O O . SER B 1 545 ? -21.312 -12.031 9.492 1 91.19 545 SER B O 1
ATOM 12240 N N . ALA B 1 546 ? -20.156 -10.828 10.906 1 89.94 546 ALA B N 1
ATOM 12241 C CA . ALA B 1 546 ? -21 -11.227 12.031 1 89.94 546 ALA B CA 1
ATOM 12242 C C . ALA B 1 546 ? -22.312 -10.445 12.047 1 89.94 546 ALA B C 1
ATOM 12244 O O . ALA B 1 546 ? -23.25 -10.82 12.75 1 89.94 546 ALA B O 1
ATOM 12245 N N . THR B 1 547 ? -22.359 -9.406 11.297 1 90.75 547 THR B N 1
ATOM 12246 C CA . THR B 1 547 ? -23.547 -8.562 11.312 1 90.75 547 THR B CA 1
ATOM 12247 C C . THR B 1 547 ? -24.688 -9.195 10.508 1 90.75 547 THR B C 1
ATOM 12249 O O . THR B 1 547 ? -24.438 -9.922 9.539 1 90.75 547 THR B O 1
ATOM 12252 N N . SER B 1 548 ? -25.828 -8.922 10.875 1 87.94 548 SER B N 1
ATOM 12253 C CA . SER B 1 548 ? -26.984 -9.531 10.234 1 87.94 548 SER B CA 1
ATOM 12254 C C . SER B 1 548 ? -27.562 -8.633 9.141 1 87.94 548 SER B C 1
ATOM 12256 O O . SER B 1 548 ? -28.219 -9.109 8.219 1 87.94 548 SER B O 1
ATOM 12258 N N . LYS B 1 549 ? -27.266 -7.352 9.25 1 89 549 LYS B N 1
ATOM 12259 C CA . LYS B 1 549 ? -27.906 -6.426 8.328 1 89 549 LYS B CA 1
ATOM 12260 C C . LYS B 1 549 ? -26.922 -5.359 7.844 1 89 549 LYS B C 1
ATOM 12262 O O . LYS B 1 549 ? -26.344 -4.641 8.648 1 89 549 LYS B O 1
ATOM 12267 N N . PRO B 1 550 ? -26.828 -5.25 6.508 1 91.31 550 PRO B N 1
ATOM 12268 C CA . PRO B 1 550 ? -26.109 -4.082 5.996 1 91.31 550 PRO B CA 1
ATOM 12269 C C . PRO B 1 550 ? -26.875 -2.779 6.191 1 91.31 550 PRO B C 1
ATOM 12271 O O . PRO B 1 550 ? -28.016 -2.664 5.746 1 91.31 550 PRO B O 1
ATOM 12274 N N . GLU B 1 551 ? -26.297 -1.842 6.902 1 90.19 551 GLU B N 1
ATOM 12275 C CA . GLU B 1 551 ? -26.969 -0.58 7.199 1 90.19 551 GLU B CA 1
ATOM 12276 C C . GLU B 1 551 ? -26.641 0.478 6.148 1 90.19 551 GLU B C 1
ATOM 12278 O O . GLU B 1 551 ? -27.531 1.218 5.711 1 90.19 551 GLU B O 1
ATOM 12283 N N . LYS B 1 552 ? -25.453 0.62 5.855 1 91.88 552 LYS B N 1
ATOM 12284 C CA . LYS B 1 552 ? -24.984 1.644 4.926 1 91.88 552 LYS B CA 1
ATOM 12285 C C . LYS B 1 552 ? -23.875 1.101 4.023 1 91.88 552 LYS B C 1
ATOM 12287 O O . LYS B 1 552 ? -23.016 0.349 4.477 1 91.88 552 LYS B O 1
ATOM 12292 N N . LEU B 1 553 ? -24.031 1.415 2.789 1 94.19 553 LEU B N 1
ATOM 12293 C CA . LEU B 1 553 ? -23 1.063 1.817 1 94.19 553 LEU B CA 1
ATOM 12294 C C . LEU B 1 553 ? -22.828 2.174 0.787 1 94.19 553 LEU B C 1
ATOM 12296 O O . LEU B 1 553 ? -23.672 2.354 -0.089 1 94.19 553 LEU B O 1
ATOM 12300 N N . LYS B 1 554 ? -21.656 2.854 0.878 1 93.81 554 LYS B N 1
ATOM 12301 C CA . LYS B 1 554 ? -21.312 3.938 -0.04 1 93.81 554 LYS B CA 1
ATOM 12302 C C . LYS B 1 554 ? -19.875 3.805 -0.546 1 93.81 554 LYS B C 1
ATOM 12304 O O . LYS B 1 554 ? -19.047 3.146 0.087 1 93.81 554 LYS B O 1
ATOM 12309 N N . GLY B 1 555 ? -19.672 4.324 -1.67 1 93.94 555 GLY B N 1
ATOM 12310 C CA . GLY B 1 555 ? -18.359 4.359 -2.281 1 93.94 555 GLY B CA 1
ATOM 12311 C C . GLY B 1 555 ? -18.344 5.043 -3.635 1 93.94 555 GLY B C 1
ATOM 12312 O O . GLY B 1 555 ? -19.328 4.984 -4.375 1 93.94 555 GLY B O 1
ATOM 12313 N N . ALA B 1 556 ? -17.25 5.742 -3.922 1 92.69 556 ALA B N 1
ATOM 12314 C CA . ALA B 1 556 ? -17.172 6.418 -5.215 1 92.69 556 ALA B CA 1
ATOM 12315 C C . ALA B 1 556 ? -15.719 6.75 -5.57 1 92.69 556 ALA B C 1
ATOM 12317 O O . ALA B 1 556 ? -14.914 7.062 -4.691 1 92.69 556 ALA B O 1
ATOM 12318 N N . PRO B 1 557 ? -15.414 6.672 -6.867 1 92.75 557 PRO B N 1
ATOM 12319 C CA . PRO B 1 557 ? -14.141 7.203 -7.355 1 92.75 557 PRO B CA 1
ATOM 12320 C C . PRO B 1 557 ? -14.203 8.695 -7.664 1 92.75 557 PRO B C 1
ATOM 12322 O O . PRO B 1 557 ? -15.281 9.234 -7.922 1 92.75 557 PRO B O 1
ATOM 12325 N N . SER B 1 558 ? -13.156 9.406 -7.527 1 93.94 558 SER B N 1
ATOM 12326 C CA . SER B 1 558 ? -12.977 10.781 -7.984 1 93.94 558 SER B CA 1
ATOM 12327 C C . SER B 1 558 ? -11.57 10.992 -8.531 1 93.94 558 SER B C 1
ATOM 12329 O O . SER B 1 558 ? -10.625 10.297 -8.141 1 93.94 558 SER B O 1
ATOM 12331 N N . ALA B 1 559 ? -11.508 11.883 -9.492 1 95 559 ALA B N 1
ATOM 12332 C CA . ALA B 1 559 ? -10.203 12.086 -10.125 1 95 559 ALA B CA 1
ATOM 12333 C C . ALA B 1 559 ? -10.102 13.484 -10.719 1 95 559 ALA B C 1
ATOM 12335 O O . ALA B 1 559 ? -11.117 14.156 -10.945 1 95 559 ALA B O 1
ATOM 12336 N N . TRP B 1 560 ? -8.938 13.992 -10.852 1 94.44 560 TRP B N 1
ATOM 12337 C CA . TRP B 1 560 ? -8.633 15.195 -11.625 1 94.44 560 TRP B CA 1
ATOM 12338 C C . TRP B 1 560 ? -7.262 15.086 -12.281 1 94.44 560 TRP B C 1
ATOM 12340 O O . TRP B 1 560 ? -6.465 14.219 -11.922 1 94.44 560 TRP B O 1
ATOM 12350 N N . ALA B 1 561 ? -6.98 15.914 -13.273 1 95.94 561 ALA B N 1
ATOM 12351 C CA . ALA B 1 561 ? -5.707 15.961 -13.992 1 95.94 561 ALA B CA 1
ATOM 12352 C C . ALA B 1 561 ? -5.332 17.391 -14.344 1 95.94 561 ALA B C 1
ATOM 12354 O O . ALA B 1 561 ? -6.207 18.25 -14.508 1 95.94 561 ALA B O 1
ATOM 12355 N N . LYS B 1 562 ? -4.055 17.625 -14.422 1 96 562 LYS B N 1
ATOM 12356 C CA . LYS B 1 562 ? -3.492 18.922 -14.773 1 96 562 LYS B CA 1
ATOM 12357 C C . LYS B 1 562 ? -2.27 18.766 -15.68 1 96 562 LYS B C 1
ATOM 12359 O O . LYS B 1 562 ? -1.467 17.859 -15.492 1 96 562 LYS B O 1
ATOM 12364 N N . GLN B 1 563 ? -2.115 19.641 -16.656 1 96.5 563 GLN B N 1
ATOM 12365 C CA . GLN B 1 563 ? -0.919 19.75 -17.484 1 96.5 563 GLN B CA 1
ATOM 12366 C C . GLN B 1 563 ? -0.475 21.203 -17.609 1 96.5 563 GLN B C 1
ATOM 12368 O O . GLN B 1 563 ? -1.309 22.109 -17.641 1 96.5 563 GLN B O 1
ATOM 12373 N N . SER B 1 564 ? 0.778 21.406 -17.703 1 97 564 SER B N 1
ATOM 12374 C CA . SER B 1 564 ? 1.337 22.75 -17.719 1 97 564 SER B CA 1
ATOM 12375 C C . SER B 1 564 ? 2.506 22.859 -18.688 1 97 564 SER B C 1
ATOM 12377 O O . SER B 1 564 ? 3.285 21.906 -18.828 1 97 564 SER B O 1
ATOM 12379 N N . LEU B 1 565 ? 2.572 23.922 -19.391 1 97.56 565 LEU B N 1
ATOM 12380 C CA . LEU B 1 565 ? 3.729 24.359 -20.156 1 97.56 565 LEU B CA 1
ATOM 12381 C C . LEU B 1 565 ? 4.246 25.703 -19.641 1 97.56 565 LEU B C 1
ATOM 12383 O O . LEU B 1 565 ? 3.477 26.656 -19.5 1 97.56 565 LEU B O 1
ATOM 12387 N N . PHE B 1 566 ? 5.543 25.75 -19.297 1 95.5 566 PHE B N 1
ATOM 12388 C CA . PHE B 1 566 ? 6.02 27.016 -18.75 1 95.5 566 PHE B CA 1
ATOM 12389 C C . PHE B 1 566 ? 7.488 27.234 -19.094 1 95.5 566 PHE B C 1
ATOM 12391 O O . PHE B 1 566 ? 8.188 26.297 -19.484 1 95.5 566 PHE B O 1
ATOM 12398 N N . THR B 1 567 ? 7.961 28.453 -18.984 1 96.06 567 THR B N 1
ATOM 12399 C CA . THR B 1 567 ? 9.336 28.875 -19.219 1 96.06 567 THR B CA 1
ATOM 12400 C C . THR B 1 567 ? 9.75 29.953 -18.203 1 96.06 567 THR B C 1
ATOM 12402 O O . THR B 1 567 ? 8.898 30.688 -17.703 1 96.06 567 THR B O 1
ATOM 12405 N N . GLN B 1 568 ? 10.961 29.953 -17.812 1 95.81 568 GLN B N 1
ATOM 12406 C CA . GLN B 1 568 ? 11.547 30.938 -16.906 1 95.81 568 GLN B CA 1
ATOM 12407 C C . GLN B 1 568 ? 12.938 31.359 -17.391 1 95.81 568 GLN B C 1
ATOM 12409 O O . GLN B 1 568 ? 13.742 30.531 -17.797 1 95.81 568 GLN B O 1
ATOM 12414 N N . TRP B 1 569 ? 13.141 32.562 -17.375 1 95.44 569 TRP B N 1
ATOM 12415 C CA . TRP B 1 569 ? 14.422 33.125 -17.797 1 95.44 569 TRP B CA 1
ATOM 12416 C C . TRP B 1 569 ? 14.992 34.062 -16.734 1 95.44 569 TRP B C 1
ATOM 12418 O O . TRP B 1 569 ? 14.266 34.875 -16.156 1 95.44 569 TRP B O 1
ATOM 12428 N N . LYS B 1 570 ? 16.25 33.906 -16.453 1 94.44 570 LYS B N 1
ATOM 12429 C CA . LYS B 1 570 ? 16.969 34.719 -15.484 1 94.44 570 LYS B CA 1
ATOM 12430 C C . LYS B 1 570 ? 18.172 35.406 -16.125 1 94.44 570 LYS B C 1
ATOM 12432 O O . LYS B 1 570 ? 18.875 34.781 -16.938 1 94.44 570 LYS B O 1
ATOM 12437 N N . TYR B 1 571 ? 18.359 36.625 -15.836 1 95.25 571 TYR B N 1
ATOM 12438 C CA . TYR B 1 571 ? 19.484 37.406 -16.344 1 95.25 571 TYR B CA 1
ATOM 12439 C C . TYR B 1 571 ? 20.219 38.125 -15.211 1 95.25 571 TYR B C 1
ATOM 12441 O O . TYR B 1 571 ? 19.578 38.625 -14.289 1 95.25 571 TYR B O 1
ATOM 12449 N N . SER B 1 572 ? 21.516 38 -15.242 1 94.56 572 SER B N 1
ATOM 12450 C CA . SER B 1 572 ? 22.359 38.719 -14.281 1 94.56 572 SER B CA 1
ATOM 12451 C C . SER B 1 572 ? 23.469 39.5 -14.984 1 94.56 572 SER B C 1
ATOM 12453 O O . SER B 1 572 ? 24.078 39 -15.93 1 94.56 572 SER B O 1
ATOM 12455 N N . TYR B 1 573 ? 23.641 40.719 -14.508 1 95.25 573 TYR B N 1
ATOM 12456 C CA . TYR B 1 573 ? 24.734 41.562 -14.992 1 95.25 573 TYR B CA 1
ATOM 12457 C C . TYR B 1 573 ? 25.703 41.906 -13.867 1 95.25 573 TYR B C 1
ATOM 12459 O O . TYR B 1 573 ? 25.359 42.656 -12.953 1 95.25 573 TYR B O 1
ATOM 12467 N N . ASP B 1 574 ? 26.953 41.375 -13.93 1 91.69 574 ASP B N 1
ATOM 12468 C CA . ASP B 1 574 ? 28.062 41.625 -13.016 1 91.69 574 ASP B CA 1
ATOM 12469 C C . ASP B 1 574 ? 27.672 41.375 -11.57 1 91.69 574 ASP B C 1
ATOM 12471 O O . ASP B 1 574 ? 28.109 42.062 -10.656 1 91.69 574 ASP B O 1
ATOM 12475 N N . ASP B 1 575 ? 26.641 40.594 -11.383 1 88.5 575 ASP B N 1
ATOM 12476 C CA . ASP B 1 575 ? 26.125 40.25 -10.062 1 88.5 575 ASP B CA 1
ATOM 12477 C C . ASP B 1 575 ? 25.609 41.469 -9.32 1 88.5 575 ASP B C 1
ATOM 12479 O O . ASP B 1 575 ? 25.703 41.531 -8.094 1 88.5 575 ASP B O 1
ATOM 12483 N N . LYS B 1 576 ? 25.234 42.5 -10.039 1 92.62 576 LYS B N 1
ATOM 12484 C CA . LYS B 1 576 ? 24.703 43.719 -9.484 1 92.62 576 LYS B CA 1
ATOM 12485 C C . LYS B 1 576 ? 23.219 43.875 -9.828 1 92.62 576 LYS B C 1
ATOM 12487 O O . LYS B 1 576 ? 22.438 44.344 -9 1 92.62 576 LYS B O 1
ATOM 12492 N N . LEU B 1 577 ? 22.953 43.531 -11.039 1 96.19 577 LEU B N 1
ATOM 12493 C CA . LEU B 1 577 ? 21.578 43.656 -11.523 1 96.19 577 LEU B CA 1
ATOM 12494 C C . LEU B 1 577 ? 21.031 42.281 -11.914 1 96.19 577 LEU B C 1
ATOM 12496 O O . LEU B 1 577 ? 21.703 41.5 -12.594 1 96.19 577 LEU B O 1
ATOM 12500 N N . PHE B 1 578 ? 19.844 42.062 -11.438 1 96.38 578 PHE B N 1
ATOM 12501 C CA . PHE B 1 578 ? 19.203 40.781 -11.703 1 96.38 578 PHE B CA 1
ATOM 12502 C C . PHE B 1 578 ? 17.797 41 -12.266 1 96.38 578 PHE B C 1
ATOM 12504 O O . PHE B 1 578 ? 17.078 41.906 -11.836 1 96.38 578 PHE B O 1
ATOM 12511 N N . ALA B 1 579 ? 17.391 40.188 -13.188 1 96.19 579 ALA B N 1
ATOM 12512 C CA . ALA B 1 579 ? 16.047 40.188 -13.758 1 96.19 579 ALA B CA 1
ATOM 12513 C C . ALA B 1 579 ? 15.555 38.781 -14.008 1 96.19 579 ALA B C 1
ATOM 12515 O O . ALA B 1 579 ? 16.328 37.906 -14.383 1 96.19 579 ALA B O 1
ATOM 12516 N N . GLU B 1 580 ? 14.273 38.594 -13.773 1 95.19 580 GLU B N 1
ATOM 12517 C CA . GLU B 1 580 ? 13.664 37.281 -14.016 1 95.19 580 GLU B CA 1
ATOM 12518 C C . GLU B 1 580 ? 12.305 37.438 -14.688 1 95.19 580 GLU B C 1
ATOM 12520 O O . GLU B 1 580 ? 11.539 38.344 -14.359 1 95.19 580 GLU B O 1
ATOM 12525 N N . LEU B 1 581 ? 12.047 36.531 -15.633 1 96 581 LEU B N 1
ATOM 12526 C CA . LEU B 1 581 ? 10.773 36.438 -16.344 1 96 581 LEU B CA 1
ATOM 12527 C C . LEU B 1 581 ? 10.258 35 -16.359 1 96 581 LEU B C 1
ATOM 12529 O O . LEU B 1 581 ? 11.016 34.062 -16.625 1 96 581 LEU B O 1
ATOM 12533 N N . SER B 1 582 ? 8.969 34.844 -16.016 1 95 582 SER B N 1
ATOM 12534 C CA . SER B 1 582 ? 8.344 33.531 -16.062 1 95 582 SER B CA 1
ATOM 12535 C C . SER B 1 582 ? 6.977 33.625 -16.75 1 95 582 SER B C 1
ATOM 12537 O O . SER B 1 582 ? 6.195 34.531 -16.484 1 95 582 SER B O 1
ATOM 12539 N N . LEU B 1 583 ? 6.723 32.688 -17.641 1 96.88 583 LEU B N 1
ATOM 12540 C CA . LEU B 1 583 ? 5.445 32.469 -18.312 1 96.88 583 LEU B CA 1
ATOM 12541 C C . LEU B 1 583 ? 4.961 31.047 -18.156 1 96.88 583 LEU B C 1
ATOM 12543 O O . LEU B 1 583 ? 5.75 30.109 -18.281 1 96.88 583 LEU B O 1
ATOM 12547 N N . ARG B 1 584 ? 3.615 30.891 -17.859 1 96.44 584 ARG B N 1
ATOM 12548 C CA . ARG B 1 584 ? 3.094 29.562 -17.625 1 96.44 584 ARG B CA 1
ATOM 12549 C C . ARG B 1 584 ? 1.649 29.438 -18.094 1 96.44 584 ARG B C 1
ATOM 12551 O O . ARG B 1 584 ? 0.856 30.359 -17.922 1 96.44 584 ARG B O 1
ATOM 12558 N N . ARG B 1 585 ? 1.349 28.344 -18.719 1 96.81 585 ARG B N 1
ATOM 12559 C CA . ARG B 1 585 ? -0.006 27.969 -19.109 1 96.81 585 ARG B CA 1
ATOM 12560 C C . ARG B 1 585 ? -0.418 26.641 -18.453 1 96.81 585 ARG B C 1
ATOM 12562 O O . ARG B 1 585 ? 0.266 25.625 -18.609 1 96.81 585 ARG B O 1
ATOM 12569 N N . ASP B 1 586 ? -1.541 26.703 -17.75 1 96.62 586 ASP B N 1
ATOM 12570 C CA . ASP B 1 586 ? -2.035 25.516 -17.047 1 96.62 586 ASP B CA 1
ATOM 12571 C C . ASP B 1 586 ? -3.381 25.078 -17.609 1 96.62 586 ASP B C 1
ATOM 12573 O O . ASP B 1 586 ? -4.234 25.906 -17.938 1 96.62 586 ASP B O 1
ATOM 12577 N N . GLY B 1 587 ? -3.477 23.75 -17.766 1 95.81 587 GLY B N 1
ATOM 12578 C CA . GLY B 1 587 ? -4.77 23.125 -18.016 1 95.81 587 GLY B CA 1
ATOM 12579 C C . GLY B 1 587 ? -5.23 22.25 -16.875 1 95.81 587 GLY B C 1
ATOM 12580 O O . GLY B 1 587 ? -4.449 21.469 -16.328 1 95.81 587 GLY B O 1
ATOM 12581 N N . ARG B 1 588 ? -6.551 22.469 -16.484 1 94 588 ARG B N 1
ATOM 12582 C CA . ARG B 1 588 ? -7.098 21.719 -15.367 1 94 588 ARG B CA 1
ATOM 12583 C C . ARG B 1 588 ? -8.477 21.156 -15.711 1 94 588 ARG B C 1
ATOM 12585 O O . ARG B 1 588 ? -9.289 21.828 -16.344 1 94 588 ARG B O 1
ATOM 12592 N N . SER B 1 589 ? -8.703 19.922 -15.219 1 92.69 589 SER B N 1
ATOM 12593 C CA . SER B 1 589 ? -9.953 19.234 -15.539 1 92.69 589 SER B CA 1
ATOM 12594 C C . SER B 1 589 ? -11.109 19.797 -14.719 1 92.69 589 SER B C 1
ATOM 12596 O O . SER B 1 589 ? -12.281 19.547 -15.039 1 92.69 589 SER B O 1
ATOM 12598 N N . ASN B 1 590 ? -10.914 20.547 -13.633 1 89.88 590 ASN B N 1
ATOM 12599 C CA . ASN B 1 590 ? -11.961 21.094 -12.781 1 89.88 590 ASN B CA 1
ATOM 12600 C C . ASN B 1 590 ? -12.797 22.125 -13.531 1 89.88 590 ASN B C 1
ATOM 12602 O O . ASN B 1 590 ? -13.938 22.422 -13.141 1 89.88 590 ASN B O 1
ATOM 12606 N N . PHE B 1 591 ? -12.219 22.672 -14.5 1 91.69 591 PHE B N 1
ATOM 12607 C CA . PHE B 1 591 ? -12.875 23.766 -15.195 1 91.69 591 PHE B CA 1
ATOM 12608 C C . PHE B 1 591 ? -13.594 23.266 -16.438 1 91.69 591 PHE B C 1
ATOM 12610 O O . PHE B 1 591 ? -13.352 22.156 -16.891 1 91.69 591 PHE B O 1
ATOM 12617 N N . GLY B 1 592 ? -14.531 24.141 -16.844 1 87.69 592 GLY B N 1
ATOM 12618 C CA . GLY B 1 592 ? -15.328 23.781 -18 1 87.69 592 GLY B CA 1
ATOM 12619 C C . GLY B 1 592 ? -14.516 23.719 -19.281 1 87.69 592 GLY B C 1
ATOM 12620 O O . GLY B 1 592 ? -13.43 24.297 -19.359 1 87.69 592 GLY B O 1
ATOM 12621 N N . ILE B 1 593 ? -15.047 23.047 -20.219 1 85.12 593 ILE B N 1
ATOM 12622 C CA . ILE B 1 593 ? -14.367 22.766 -21.469 1 85.12 593 ILE B CA 1
ATOM 12623 C C . ILE B 1 593 ? -14.023 24.062 -22.188 1 85.12 593 ILE B C 1
ATOM 12625 O O . ILE B 1 593 ? -13.031 24.141 -22.906 1 85.12 593 ILE B O 1
ATOM 12629 N N . ASN B 1 594 ? -14.75 25.141 -21.859 1 88.56 594 ASN B N 1
ATOM 12630 C CA . ASN B 1 594 ? -14.539 26.406 -22.547 1 88.56 594 ASN B CA 1
ATOM 12631 C C . ASN B 1 594 ? -13.391 27.203 -21.938 1 88.56 594 ASN B C 1
ATOM 12633 O O . ASN B 1 594 ? -12.875 28.141 -22.547 1 88.56 594 ASN B O 1
ATOM 12637 N N . ASN B 1 595 ? -13.023 26.984 -20.688 1 91.94 595 ASN B N 1
ATOM 12638 C CA . ASN B 1 595 ? -12.008 27.75 -19.984 1 91.94 595 ASN B CA 1
ATOM 12639 C C . ASN B 1 595 ? -11.07 26.828 -19.188 1 91.94 595 ASN B C 1
ATOM 12641 O O . ASN B 1 595 ? -10.75 27.125 -18.031 1 91.94 595 ASN B O 1
ATOM 12645 N N . ARG B 1 596 ? -10.68 25.844 -19.828 1 91.94 596 ARG B N 1
ATOM 12646 C CA . ARG B 1 596 ? -9.875 24.844 -19.141 1 91.94 596 ARG B CA 1
ATOM 12647 C C . ARG B 1 596 ? -8.445 25.328 -18.938 1 91.94 596 ARG B C 1
ATOM 12649 O O . ARG B 1 596 ? -7.742 24.875 -18.031 1 91.94 596 ARG B O 1
ATOM 12656 N N . TYR B 1 597 ? -8 26.234 -19.797 1 94.94 597 TYR B N 1
ATOM 12657 C CA . TYR B 1 597 ? -6.609 26.656 -19.75 1 94.94 597 TYR B CA 1
ATOM 12658 C C . TYR B 1 597 ? -6.5 28.094 -19.25 1 94.94 597 TYR B C 1
ATOM 12660 O O . TYR B 1 597 ? -7.344 28.938 -19.578 1 94.94 597 TYR B O 1
ATOM 12668 N N . GLY B 1 598 ? -5.523 28.375 -18.359 1 93.94 598 GLY B N 1
ATOM 12669 C CA . GLY B 1 598 ? -5.191 29.703 -17.859 1 93.94 598 GLY B CA 1
ATOM 12670 C C . GLY B 1 598 ? -3.742 30.078 -18.109 1 93.94 598 GLY B C 1
ATOM 12671 O O . GLY B 1 598 ? -2.861 29.219 -18.109 1 93.94 598 GLY B O 1
ATOM 12672 N N . ASN B 1 599 ? -3.496 31.328 -18.281 1 95.31 599 ASN B N 1
ATOM 12673 C CA . ASN B 1 599 ? -2.154 31.859 -18.469 1 95.31 599 ASN B CA 1
ATOM 12674 C C . ASN B 1 599 ? -1.714 32.719 -17.297 1 95.31 599 ASN B C 1
ATOM 12676 O O . ASN B 1 599 ? -2.496 33.531 -16.781 1 95.31 599 ASN B O 1
ATOM 12680 N N . PHE B 1 600 ? -0.511 32.594 -16.906 1 95.56 600 PHE B N 1
ATOM 12681 C CA . PHE B 1 600 ? 0.058 33.281 -15.766 1 95.56 600 PHE B CA 1
ATOM 12682 C C . PHE B 1 600 ? 1.482 33.75 -16.062 1 95.56 600 PHE B C 1
ATOM 12684 O O . PHE B 1 600 ? 2.143 33.188 -16.953 1 95.56 600 PHE B O 1
ATOM 12691 N N . PHE B 1 601 ? 1.968 34.75 -15.312 1 95.94 601 PHE B N 1
ATOM 12692 C CA . PHE B 1 601 ? 3.303 35.281 -15.562 1 95.94 601 PHE B CA 1
ATOM 12693 C C . PHE B 1 601 ? 3.865 35.969 -14.32 1 95.94 601 PHE B C 1
ATOM 12695 O O . PHE B 1 601 ? 3.131 36.219 -13.367 1 95.94 601 PHE B O 1
ATOM 12702 N N . SER B 1 602 ? 5.125 36.219 -14.312 1 95.81 602 SER B N 1
ATOM 12703 C CA . SER B 1 602 ? 5.777 37.031 -13.305 1 95.81 602 SER B CA 1
ATOM 12704 C C . SER B 1 602 ? 7.016 37.719 -13.867 1 95.81 602 SER B C 1
ATOM 12706 O O . SER B 1 602 ? 7.699 37.188 -14.734 1 95.81 602 SER B O 1
ATOM 12708 N N . VAL B 1 603 ? 7.23 38.938 -13.469 1 96.88 603 VAL B N 1
ATOM 12709 C CA . VAL B 1 603 ? 8.43 39.719 -13.758 1 96.88 603 VAL B CA 1
ATOM 12710 C C . VAL B 1 603 ? 9.016 40.25 -12.453 1 96.88 603 VAL B C 1
ATOM 12712 O O . VAL B 1 603 ? 8.281 40.688 -11.57 1 96.88 603 VAL B O 1
ATOM 12715 N N . SER B 1 604 ? 10.297 40.156 -12.336 1 96.75 604 SER B N 1
ATOM 12716 C CA . SER B 1 604 ? 10.938 40.688 -11.133 1 96.75 604 SER B CA 1
ATOM 12717 C C . SER B 1 604 ? 12.344 41.188 -11.422 1 96.75 604 SER B C 1
ATOM 12719 O O . SER B 1 604 ? 12.93 40.844 -12.453 1 96.75 604 SER B O 1
ATOM 12721 N N . GLY B 1 605 ? 12.844 42 -10.523 1 96.69 605 GLY B N 1
ATOM 12722 C CA . GLY B 1 605 ? 14.188 42.562 -10.594 1 96.69 605 GLY B CA 1
ATOM 12723 C C . GLY B 1 605 ? 14.789 42.844 -9.227 1 96.69 605 GLY B C 1
ATOM 12724 O O . GLY B 1 605 ? 14.062 43 -8.242 1 96.69 605 GLY B O 1
ATOM 12725 N N . ALA B 1 606 ? 16.094 42.875 -9.227 1 96.69 606 ALA B N 1
ATOM 12726 C CA . ALA B 1 606 ? 16.828 43.219 -8.008 1 96.69 606 ALA B CA 1
ATOM 12727 C C . ALA B 1 606 ? 18.094 44 -8.336 1 96.69 606 ALA B C 1
ATOM 12729 O O . ALA B 1 606 ? 18.672 43.812 -9.406 1 96.69 606 ALA B O 1
ATOM 12730 N N . TRP B 1 607 ? 18.484 44.906 -7.434 1 97.25 607 TRP B N 1
ATOM 12731 C CA . TRP B 1 607 ? 19.656 45.75 -7.566 1 97.25 607 TRP B CA 1
ATOM 12732 C C . TRP B 1 607 ? 20.5 45.719 -6.293 1 97.25 607 TRP B C 1
ATOM 12734 O O . TRP B 1 607 ? 20.062 46.188 -5.242 1 97.25 607 TRP B O 1
ATOM 12744 N N . SER B 1 608 ? 21.672 45.094 -6.453 1 95.56 608 SER B N 1
ATOM 12745 C CA . SER B 1 608 ? 22.625 45.125 -5.355 1 95.56 608 SER B CA 1
ATOM 12746 C C . SER B 1 608 ? 23.453 46.406 -5.367 1 95.56 608 SER B C 1
ATOM 12748 O O . SER B 1 608 ? 24.547 46.438 -5.945 1 95.56 608 SER B O 1
ATOM 12750 N N . ILE B 1 609 ? 23.125 47.25 -4.605 1 96.19 609 ILE B N 1
ATOM 12751 C CA . ILE B 1 609 ? 23.703 48.594 -4.625 1 96.19 609 ILE B CA 1
ATOM 12752 C C . ILE B 1 609 ? 25.094 48.562 -4.023 1 96.19 609 ILE B C 1
ATOM 12754 O O . ILE B 1 609 ? 25.984 49.312 -4.461 1 96.19 609 ILE B O 1
ATOM 12758 N N . ASN B 1 610 ? 25.281 47.781 -3.051 1 92.06 610 ASN B N 1
ATOM 12759 C CA . ASN B 1 610 ? 26.562 47.688 -2.367 1 92.06 610 ASN B CA 1
ATOM 12760 C C . ASN B 1 610 ? 27.672 47.25 -3.316 1 92.06 610 ASN B C 1
ATOM 12762 O O . ASN B 1 610 ? 28.859 47.406 -3.012 1 92.06 610 ASN B O 1
ATOM 12766 N N . ARG B 1 611 ? 27.328 46.656 -4.418 1 91.12 611 ARG B N 1
ATOM 12767 C CA . ARG B 1 611 ? 28.328 46.188 -5.363 1 91.12 611 ARG B CA 1
ATOM 12768 C C . ARG B 1 611 ? 28.703 47.281 -6.367 1 91.12 611 ARG B C 1
ATOM 12770 O O . ARG B 1 611 ? 29.641 47.125 -7.152 1 91.12 611 ARG B O 1
ATOM 12777 N N . GLU B 1 612 ? 28.047 48.438 -6.324 1 94 612 GLU B N 1
ATOM 12778 C CA . GLU B 1 612 ? 28.391 49.562 -7.195 1 94 612 GLU B CA 1
ATOM 12779 C C . GLU B 1 612 ? 29.719 50.188 -6.785 1 94 612 GLU B C 1
ATOM 12781 O O . GLU B 1 612 ? 30 50.312 -5.598 1 94 612 GLU B O 1
ATOM 12786 N N . LYS B 1 613 ? 30.422 50.719 -7.77 1 90.94 613 LYS B N 1
ATOM 12787 C CA . LYS B 1 613 ? 31.734 51.281 -7.512 1 90.94 613 LYS B CA 1
ATOM 12788 C C . LYS B 1 613 ? 31.641 52.562 -6.703 1 90.94 613 LYS B C 1
ATOM 12790 O O . LYS B 1 613 ? 32.5 52.875 -5.883 1 90.94 613 LYS B O 1
ATOM 12795 N N . TRP B 1 614 ? 30.641 53.188 -6.883 1 93.31 614 TRP B N 1
ATOM 12796 C CA . TRP B 1 614 ? 30.5 54.5 -6.211 1 93.31 614 TRP B CA 1
ATOM 12797 C C . TRP B 1 614 ? 30.062 54.312 -4.762 1 93.31 614 TRP B C 1
ATOM 12799 O O . TRP B 1 614 ? 30.172 55.219 -3.953 1 93.31 614 TRP B O 1
ATOM 12809 N N . PHE B 1 615 ? 29.516 53.188 -4.461 1 93.56 615 PHE B N 1
ATOM 12810 C CA . PHE B 1 615 ? 29.062 52.906 -3.102 1 93.56 615 PHE B CA 1
ATOM 12811 C C . PHE B 1 615 ? 30.203 52.406 -2.236 1 93.56 615 PHE B C 1
ATOM 12813 O O . PHE B 1 615 ? 30.656 51.281 -2.402 1 93.56 615 PHE B O 1
ATOM 12820 N N . THR B 1 616 ? 30.734 53.188 -1.246 1 89.19 616 THR B N 1
ATOM 12821 C CA . THR B 1 616 ? 31.953 52.812 -0.544 1 89.19 616 THR B CA 1
ATOM 12822 C C . THR B 1 616 ? 31.719 52.719 0.96 1 89.19 616 THR B C 1
ATOM 12824 O O . THR B 1 616 ? 32.656 52.594 1.741 1 89.19 616 THR B O 1
ATOM 12827 N N . LEU B 1 617 ? 30.531 52.719 1.414 1 92.19 617 LEU B N 1
ATOM 12828 C CA . LEU B 1 617 ? 30.266 52.656 2.848 1 92.19 617 LEU B CA 1
ATOM 12829 C C . LEU B 1 617 ? 30.672 51.281 3.404 1 92.19 617 LEU B C 1
ATOM 12831 O O . LEU B 1 617 ? 29.984 50.281 3.168 1 92.19 617 LEU B O 1
ATOM 12835 N N . GLU B 1 618 ? 31.625 51.188 4.25 1 88.19 618 GLU B N 1
ATOM 12836 C CA . GLU B 1 618 ? 32.219 49.969 4.738 1 88.19 618 GLU B CA 1
ATOM 12837 C C . GLU B 1 618 ? 31.281 49.281 5.742 1 88.19 618 GLU B C 1
ATOM 12839 O O . GLU B 1 618 ? 31.328 48.062 5.906 1 88.19 618 GLU B O 1
ATOM 12844 N N . CYS B 1 619 ? 30.422 50 6.43 1 92.81 619 CYS B N 1
ATOM 12845 C CA . CYS B 1 619 ? 29.562 49.406 7.445 1 92.81 619 CYS B CA 1
ATOM 12846 C C . CYS B 1 619 ? 28.422 48.625 6.801 1 92.81 619 CYS B C 1
ATOM 12848 O O . CYS B 1 619 ? 27.75 47.844 7.469 1 92.81 619 CYS B O 1
ATOM 12850 N N . VAL B 1 620 ? 28.219 48.781 5.453 1 95.25 620 VAL B N 1
ATOM 12851 C CA . VAL B 1 620 ? 27.141 48.094 4.742 1 95.25 620 VAL B CA 1
ATOM 12852 C C . VAL B 1 620 ? 27.703 46.906 3.998 1 95.25 620 VAL B C 1
ATOM 12854 O O . VAL B 1 620 ? 28.531 47.031 3.102 1 95.25 620 VAL B O 1
ATOM 12857 N N . ASP B 1 621 ? 27.266 45.719 4.438 1 91.81 621 ASP B N 1
ATOM 12858 C CA . ASP B 1 621 ? 27.719 44.5 3.781 1 91.81 621 ASP B CA 1
ATOM 12859 C C . ASP B 1 621 ? 26.828 44.156 2.592 1 91.81 621 ASP B C 1
ATOM 12861 O O . ASP B 1 621 ? 27.297 43.594 1.597 1 91.81 621 ASP B O 1
ATOM 12865 N N . LEU B 1 622 ? 25.609 44.406 2.73 1 93.38 622 LEU B N 1
ATOM 12866 C CA . LEU B 1 622 ? 24.625 44.156 1.675 1 93.38 622 LEU B CA 1
ATOM 12867 C C . LEU B 1 622 ? 23.547 45.25 1.677 1 93.38 622 LEU B C 1
ATOM 12869 O O . LEU B 1 622 ? 23.047 45.625 2.738 1 93.38 622 LEU B O 1
ATOM 12873 N N . LEU B 1 623 ? 23.25 45.812 0.628 1 96.44 623 LEU B N 1
ATOM 12874 C CA . LEU B 1 623 ? 22.078 46.656 0.349 1 96.44 623 LEU B CA 1
ATOM 12875 C C . LEU B 1 623 ? 21.469 46.281 -1.001 1 96.44 623 LEU B C 1
ATOM 12877 O O . LEU B 1 623 ? 22.016 46.656 -2.049 1 96.44 623 LEU B O 1
ATOM 12881 N N . LYS B 1 624 ? 20.391 45.625 -0.932 1 96 624 LYS B N 1
ATOM 12882 C CA . LYS B 1 624 ? 19.75 45.125 -2.145 1 96 624 LYS B CA 1
ATOM 12883 C C . LYS B 1 624 ? 18.281 45.562 -2.201 1 96 624 LYS B C 1
ATOM 12885 O O . LYS B 1 624 ? 17.562 45.406 -1.218 1 96 624 LYS B O 1
ATOM 12890 N N . LEU B 1 625 ? 17.875 46.062 -3.311 1 97.06 625 LEU B N 1
ATOM 12891 C CA . LEU B 1 625 ? 16.469 46.406 -3.578 1 97.06 625 LEU B CA 1
ATOM 12892 C C . LEU B 1 625 ? 15.852 45.375 -4.52 1 97.06 625 LEU B C 1
ATOM 12894 O O . LEU B 1 625 ? 16.484 44.938 -5.477 1 97.06 625 LEU B O 1
ATOM 12898 N N . ARG B 1 626 ? 14.648 44.938 -4.188 1 96.5 626 ARG B N 1
ATOM 12899 C CA . ARG B 1 626 ? 13.938 43.969 -5.016 1 96.5 626 ARG B CA 1
ATOM 12900 C C . ARG B 1 626 ? 12.531 44.469 -5.348 1 96.5 626 ARG B C 1
ATOM 12902 O O . ARG B 1 626 ? 11.898 45.156 -4.539 1 96.5 626 ARG B O 1
ATOM 12909 N N . ALA B 1 627 ? 12.016 44.094 -6.5 1 96.81 627 ALA B N 1
ATOM 12910 C CA . ALA B 1 627 ? 10.648 44.344 -6.93 1 96.81 627 ALA B CA 1
ATOM 12911 C C . ALA B 1 627 ? 10.109 43.188 -7.781 1 96.81 627 ALA B C 1
ATOM 12913 O O . ALA B 1 627 ? 10.859 42.594 -8.555 1 96.81 627 ALA B O 1
ATOM 12914 N N . SER B 1 628 ? 8.844 42.906 -7.602 1 96.31 628 SER B N 1
ATOM 12915 C CA . SER B 1 628 ? 8.242 41.812 -8.359 1 96.31 628 SER B CA 1
ATOM 12916 C C . SER B 1 628 ? 6.773 42.094 -8.664 1 96.31 628 SER B C 1
ATOM 12918 O O . SER B 1 628 ? 6.109 42.844 -7.922 1 96.31 628 SER B O 1
ATOM 12920 N N . TYR B 1 629 ? 6.277 41.531 -9.758 1 96.81 629 TYR B N 1
ATOM 12921 C CA . TYR B 1 629 ? 4.883 41.594 -10.188 1 96.81 629 TYR B CA 1
ATOM 12922 C C . TYR B 1 629 ? 4.504 40.344 -10.992 1 96.81 629 TYR B C 1
ATOM 12924 O O . TYR B 1 629 ? 5.281 39.875 -11.82 1 96.81 629 TYR B O 1
ATOM 12932 N N . GLY B 1 630 ? 3.359 39.844 -10.664 1 96 630 GLY B N 1
ATOM 12933 C CA . GLY B 1 630 ? 2.945 38.656 -11.43 1 96 630 GLY B CA 1
ATOM 12934 C C . GLY B 1 630 ? 1.543 38.188 -11.086 1 96 630 GLY B C 1
ATOM 12935 O O . GLY B 1 630 ? 0.865 38.812 -10.258 1 96 630 GLY B O 1
ATOM 12936 N N . SER B 1 631 ? 1.129 37.156 -11.805 1 95.19 631 SER B N 1
ATOM 12937 C CA . SER B 1 631 ? -0.207 36.594 -11.625 1 95.19 631 SER B CA 1
ATOM 12938 C C . SER B 1 631 ? -0.148 35.094 -11.391 1 95.19 631 SER B C 1
ATOM 12940 O O . SER B 1 631 ? 0.727 34.406 -11.93 1 95.19 631 SER B O 1
ATOM 12942 N N . VAL B 1 632 ? -1.047 34.625 -10.562 1 93.44 632 VAL B N 1
ATOM 12943 C CA . VAL B 1 632 ? -1.229 33.219 -10.312 1 93.44 632 VAL B CA 1
ATOM 12944 C C . VAL B 1 632 ? -2.717 32.875 -10.328 1 93.44 632 VAL B C 1
ATOM 12946 O O . VAL B 1 632 ? -3.564 33.75 -10.18 1 93.44 632 VAL B O 1
ATOM 12949 N N . GLY B 1 633 ? -2.975 31.578 -10.547 1 90.94 633 GLY B N 1
ATOM 12950 C CA . GLY B 1 633 ? -4.355 31.125 -10.562 1 90.94 633 GLY B CA 1
ATOM 12951 C C . GLY B 1 633 ? -4.742 30.359 -9.32 1 90.94 633 GLY B C 1
ATOM 12952 O O . GLY B 1 633 ? -3.902 30.094 -8.453 1 90.94 633 GLY B O 1
ATOM 12953 N N . ASN B 1 634 ? -6.047 30.078 -9.195 1 91 634 ASN B N 1
ATOM 12954 C CA . ASN B 1 634 ? -6.617 29.219 -8.156 1 91 634 ASN B CA 1
ATOM 12955 C C . ASN B 1 634 ? -7.734 28.344 -8.711 1 91 634 ASN B C 1
ATOM 12957 O O . ASN B 1 634 ? -8.297 28.641 -9.766 1 91 634 ASN B O 1
ATOM 12961 N N . VAL B 1 635 ? -7.918 27.281 -8 1 89 635 VAL B N 1
ATOM 12962 C CA . VAL B 1 635 ? -8.898 26.297 -8.453 1 89 635 VAL B CA 1
ATOM 12963 C C . VAL B 1 635 ? -9.992 26.141 -7.398 1 89 635 VAL B C 1
ATOM 12965 O O . VAL B 1 635 ? -9.781 26.453 -6.223 1 89 635 VAL B O 1
ATOM 12968 N N . PRO B 1 636 ? -11.109 25.594 -7.859 1 86.38 636 PRO B N 1
ATOM 12969 C CA . PRO B 1 636 ? -12.156 25.312 -6.867 1 86.38 636 PRO B CA 1
ATOM 12970 C C . PRO B 1 636 ? -11.805 24.141 -5.969 1 86.38 636 PRO B C 1
ATOM 12972 O O . PRO B 1 636 ? -11.047 23.25 -6.375 1 86.38 636 PRO B O 1
ATOM 12975 N N . ILE B 1 637 ? -12.383 24.062 -4.824 1 83 637 ILE B N 1
ATOM 12976 C CA . ILE B 1 637 ? -12.156 22.969 -3.889 1 83 637 ILE B CA 1
ATOM 12977 C C . ILE B 1 637 ? -12.867 21.719 -4.391 1 83 637 ILE B C 1
ATOM 12979 O O . ILE B 1 637 ? -12.43 20.594 -4.105 1 83 637 ILE B O 1
ATOM 12983 N N . GLU B 1 638 ? -13.961 21.938 -5.137 1 87.69 638 GLU B N 1
ATOM 12984 C CA . GLU B 1 638 ? -14.688 20.797 -5.684 1 87.69 638 GLU B CA 1
ATOM 12985 C C . GLU B 1 638 ? -14.07 20.328 -6.996 1 87.69 638 GLU B C 1
ATOM 12987 O O . GLU B 1 638 ? -13.555 21.141 -7.77 1 87.69 638 GLU B O 1
ATOM 12992 N N . LEU B 1 639 ? -14.258 19.125 -7.328 1 89.56 639 LEU B N 1
ATOM 12993 C CA . LEU B 1 639 ? -13.57 18.531 -8.469 1 89.56 639 LEU B CA 1
ATOM 12994 C C . LEU B 1 639 ? -14.375 18.719 -9.75 1 89.56 639 LEU B C 1
ATOM 12996 O O . LEU B 1 639 ? -13.812 18.734 -10.844 1 89.56 639 LEU B O 1
ATOM 13000 N N . TYR B 1 640 ? -15.719 18.828 -9.562 1 92.06 640 TYR B N 1
ATOM 13001 C CA . TYR B 1 640 ? -16.531 18.797 -10.781 1 92.06 640 TYR B CA 1
ATOM 13002 C C . TYR B 1 640 ? -17.531 19.938 -10.781 1 92.06 640 TYR B C 1
ATOM 13004 O O . TYR B 1 640 ? -18.719 19.734 -11.031 1 92.06 640 TYR B O 1
ATOM 13012 N N . PRO B 1 641 ? -17.109 21.078 -10.547 1 88.56 641 PRO B N 1
ATOM 13013 C CA . PRO B 1 641 ? -18.047 22.188 -10.461 1 88.56 641 PRO B CA 1
ATOM 13014 C C . PRO B 1 641 ? -18.609 22.578 -11.828 1 88.56 641 PRO B C 1
ATOM 13016 O O . PRO B 1 641 ? -19.672 23.234 -11.898 1 88.56 641 PRO B O 1
ATOM 13019 N N . SER B 1 642 ? -18 22.281 -12.914 1 90 642 SER B N 1
ATOM 13020 C CA . SER B 1 642 ? -18.422 22.688 -14.25 1 90 642 SER B CA 1
ATOM 13021 C C . SER B 1 642 ? -19.5 21.766 -14.797 1 90 642 SER B C 1
ATOM 13023 O O . SER B 1 642 ? -20.156 22.078 -15.797 1 90 642 SER B O 1
ATOM 13025 N N . TYR B 1 643 ? -19.672 20.641 -14.141 1 88.44 643 TYR B N 1
ATOM 13026 C CA . TYR B 1 643 ? -20.625 19.656 -14.633 1 88.44 643 TYR B CA 1
ATOM 13027 C C . TYR B 1 643 ? -21.938 19.734 -13.883 1 88.44 643 TYR B C 1
ATOM 13029 O O . TYR B 1 643 ? -21.984 20.172 -12.734 1 88.44 643 TYR B O 1
ATOM 13037 N N . SER B 1 644 ? -22.984 19.375 -14.602 1 86.25 644 SER B N 1
ATOM 13038 C CA . SER B 1 644 ? -24.219 19.094 -13.898 1 86.25 644 SER B CA 1
ATOM 13039 C C . SER B 1 644 ? -24.188 17.703 -13.258 1 86.25 644 SER B C 1
ATOM 13041 O O . SER B 1 644 ? -23.859 16.719 -13.922 1 86.25 644 SER B O 1
ATOM 13043 N N . LEU B 1 645 ? -24.375 17.734 -12.031 1 84.56 645 LEU B N 1
ATOM 13044 C CA . LEU B 1 645 ? -24.297 16.469 -11.305 1 84.56 645 LEU B CA 1
ATOM 13045 C C . LEU B 1 645 ? -25.672 16.047 -10.812 1 84.56 645 LEU B C 1
ATOM 13047 O O . LEU B 1 645 ? -26.547 16.875 -10.594 1 84.56 645 LEU B O 1
ATOM 13051 N N . TYR B 1 646 ? -25.797 14.672 -10.695 1 82.69 646 TYR B N 1
ATOM 13052 C CA . TYR B 1 646 ? -27.031 14.078 -10.203 1 82.69 646 TYR B CA 1
ATOM 13053 C C . TYR B 1 646 ? -26.766 13.195 -8.992 1 82.69 646 TYR B C 1
ATOM 13055 O O . TYR B 1 646 ? -25.766 12.492 -8.938 1 82.69 646 TYR B O 1
ATOM 13063 N N . SER B 1 647 ? -27.547 13.375 -8 1 79.31 647 SER B N 1
ATOM 13064 C CA . SER B 1 647 ? -27.562 12.43 -6.891 1 79.31 647 SER B CA 1
ATOM 13065 C C . SER B 1 647 ? -28.453 11.242 -7.188 1 79.31 647 SER B C 1
ATOM 13067 O O . SER B 1 647 ? -29.656 11.406 -7.41 1 79.31 647 SER B O 1
ATOM 13069 N N . VAL B 1 648 ? -27.641 10.07 -7.41 1 73.62 648 VAL B N 1
ATOM 13070 C CA . VAL B 1 648 ? -28.359 8.859 -7.797 1 73.62 648 VAL B CA 1
ATOM 13071 C C . VAL B 1 648 ? -28.344 7.863 -6.641 1 73.62 648 VAL B C 1
ATOM 13073 O O . VAL B 1 648 ? -27.391 7.828 -5.855 1 73.62 648 VAL B O 1
ATOM 13076 N N . GLY B 1 649 ? -29.156 7.742 -5.695 1 63.28 649 GLY B N 1
ATOM 13077 C CA . GLY B 1 649 ? -29.266 6.797 -4.602 1 63.28 649 GLY B CA 1
ATOM 13078 C C . GLY B 1 649 ? -30.5 7.016 -3.736 1 63.28 649 GLY B C 1
ATOM 13079 O O . GLY B 1 649 ? -30.672 6.355 -2.711 1 63.28 649 GLY B O 1
ATOM 13080 N N . VAL B 1 650 ? -31.141 7.977 -4.199 1 62.06 650 VAL B N 1
ATOM 13081 C CA . VAL B 1 650 ? -32.375 8.234 -3.453 1 62.06 650 VAL B CA 1
ATOM 13082 C C . VAL B 1 650 ? -33.438 7.227 -3.865 1 62.06 650 VAL B C 1
ATOM 13084 O O . VAL B 1 650 ? -33.5 6.816 -5.027 1 62.06 650 VAL B O 1
ATOM 13087 N N . ASN B 1 651 ? -33.906 6.531 -2.896 1 64.31 651 ASN B N 1
ATOM 13088 C CA . ASN B 1 651 ? -34.844 5.449 -3.178 1 64.31 651 ASN B CA 1
ATOM 13089 C C . ASN B 1 651 ? -36.281 5.859 -2.887 1 64.31 651 ASN B C 1
ATOM 13091 O O . ASN B 1 651 ? -36.562 6.516 -1.88 1 64.31 651 ASN B O 1
ATOM 13095 N N . TYR B 1 652 ? -37.031 5.926 -4.02 1 62.88 652 TYR B N 1
ATOM 13096 C CA . TYR B 1 652 ? -38.469 5.871 -3.764 1 62.88 652 TYR B CA 1
ATOM 13097 C C . TYR B 1 652 ? -39 4.473 -4.02 1 62.88 652 TYR B C 1
ATOM 13099 O O . TYR B 1 652 ? -39.062 4.027 -5.168 1 62.88 652 TYR B O 1
ATOM 13107 N N . ASP B 1 653 ? -39.406 3.797 -3.098 1 60.97 653 ASP B N 1
ATOM 13108 C CA . ASP B 1 653 ? -39.938 2.443 -3.168 1 60.97 653 ASP B CA 1
ATOM 13109 C C . ASP B 1 653 ? -38.969 1.491 -3.846 1 60.97 653 ASP B C 1
ATOM 13111 O O . ASP B 1 653 ? -39.344 0.746 -4.754 1 60.97 653 ASP B O 1
ATOM 13115 N N . SER B 1 654 ? -37.688 1.621 -3.598 1 61.38 654 SER B N 1
ATOM 13116 C CA . SER B 1 654 ? -36.594 0.743 -4.031 1 61.38 654 SER B CA 1
ATOM 13117 C C . SER B 1 654 ? -36.219 1.015 -5.48 1 61.38 654 SER B C 1
ATOM 13119 O O . SER B 1 654 ? -35.531 0.204 -6.109 1 61.38 654 SER B O 1
ATOM 13121 N N . MET B 1 655 ? -36.875 2.082 -5.98 1 67.06 655 MET B N 1
ATOM 13122 C CA . MET B 1 655 ? -36.5 2.436 -7.348 1 67.06 655 MET B CA 1
ATOM 13123 C C . MET B 1 655 ? -35.5 3.592 -7.359 1 67.06 655 MET B C 1
ATOM 13125 O O . MET B 1 655 ? -35.719 4.605 -6.695 1 67.06 655 MET B O 1
ATOM 13129 N N . PRO B 1 656 ? -34.375 3.361 -7.988 1 70.06 656 PRO B N 1
ATOM 13130 C CA . PRO B 1 656 ? -33.344 4.406 -8.008 1 70.06 656 PRO B CA 1
ATOM 13131 C C . PRO B 1 656 ? -33.781 5.66 -8.758 1 70.06 656 PRO B C 1
ATOM 13133 O O . PRO B 1 656 ? -34.5 5.566 -9.758 1 70.06 656 PRO B O 1
ATOM 13136 N N . GLY B 1 657 ? -33.875 6.789 -8.156 1 73.56 657 GLY B N 1
ATOM 13137 C CA . GLY B 1 657 ? -34.156 8.062 -8.812 1 73.56 657 GLY B CA 1
ATOM 13138 C C . GLY B 1 657 ? -32.938 8.969 -8.867 1 73.56 657 GLY B C 1
ATOM 13139 O O . GLY B 1 657 ? -31.906 8.672 -8.258 1 73.56 657 GLY B O 1
ATOM 13140 N N . ALA B 1 658 ? -32.875 9.789 -9.914 1 76.25 658 ALA B N 1
ATOM 13141 C CA . ALA B 1 658 ? -31.812 10.781 -10.062 1 76.25 658 ALA B CA 1
ATOM 13142 C C . ALA B 1 658 ? -32.344 12.195 -9.828 1 76.25 658 ALA B C 1
ATOM 13144 O O . ALA B 1 658 ? -33.406 12.562 -10.367 1 76.25 658 ALA B O 1
ATOM 13145 N N . LEU B 1 659 ? -31.797 12.828 -8.859 1 78.62 659 LEU B N 1
ATOM 13146 C CA . LEU B 1 659 ? -32.094 14.234 -8.625 1 78.62 659 LEU B CA 1
ATOM 13147 C C . LEU B 1 659 ? -30.906 15.125 -8.977 1 78.62 659 LEU B C 1
ATOM 13149 O O . LEU B 1 659 ? -29.766 14.773 -8.688 1 78.62 659 LEU B O 1
ATOM 13153 N N . ILE B 1 660 ? -31.266 16.172 -9.633 1 82.25 660 ILE B N 1
ATOM 13154 C CA . ILE B 1 660 ? -30.188 17.125 -9.93 1 82.25 660 ILE B CA 1
ATOM 13155 C C . ILE B 1 660 ? -29.578 17.625 -8.633 1 82.25 660 ILE B C 1
ATOM 13157 O O . ILE B 1 660 ? -30.297 18 -7.699 1 82.25 660 ILE B O 1
ATOM 13161 N N . SER B 1 661 ? -28.297 17.516 -8.539 1 84.62 661 SER B N 1
ATOM 13162 C CA . SER B 1 661 ? -27.625 17.922 -7.305 1 84.62 661 SER B CA 1
ATOM 13163 C C . SER B 1 661 ? -26.766 19.156 -7.523 1 84.62 661 SER B C 1
ATOM 13165 O O . SER B 1 661 ? -26.422 19.859 -6.57 1 84.62 661 SER B O 1
ATOM 13167 N N . GLN B 1 662 ? -26.422 19.406 -8.781 1 87.19 662 GLN B N 1
ATOM 13168 C CA . GLN B 1 662 ? -25.609 20.578 -9.117 1 87.19 662 GLN B CA 1
ATOM 13169 C C . GLN B 1 662 ? -25.875 21.031 -10.547 1 87.19 662 GLN B C 1
ATOM 13171 O O . GLN B 1 662 ? -25.984 20.203 -11.461 1 87.19 662 GLN B O 1
ATOM 13176 N N . ILE B 1 663 ? -26.031 22.344 -10.703 1 87.62 663 ILE B N 1
ATOM 13177 C CA . ILE B 1 663 ? -26.109 22.906 -12.047 1 87.62 663 ILE B CA 1
ATOM 13178 C C . ILE B 1 663 ? -24.703 23.25 -12.539 1 87.62 663 ILE B C 1
ATOM 13180 O O . ILE B 1 663 ? -23.969 23.984 -11.883 1 87.62 663 ILE B O 1
ATOM 13184 N N . GLY B 1 664 ? -24.406 22.672 -13.656 1 89.12 664 GLY B N 1
ATOM 13185 C CA . GLY B 1 664 ? -23.078 22.891 -14.211 1 89.12 664 GLY B CA 1
ATOM 13186 C C . GLY B 1 664 ? -22.891 24.266 -14.82 1 89.12 664 GLY B C 1
ATOM 13187 O O . GLY B 1 664 ? -23.859 24.906 -15.242 1 89.12 664 GLY B O 1
ATOM 13188 N N . ASN B 1 665 ? -21.672 24.812 -14.742 1 91.25 665 ASN B N 1
ATOM 13189 C CA . ASN B 1 665 ? -21.266 26.062 -15.375 1 91.25 665 ASN B CA 1
ATOM 13190 C C . ASN B 1 665 ? -20.078 25.859 -16.312 1 91.25 665 ASN B C 1
ATOM 13192 O O . ASN B 1 665 ? -18.922 25.922 -15.883 1 91.25 665 ASN B O 1
ATOM 13196 N N . PRO B 1 666 ? -20.312 25.641 -17.547 1 91.44 666 PRO B N 1
ATOM 13197 C CA . PRO B 1 666 ? -19.234 25.375 -18.5 1 91.44 666 PRO B CA 1
ATOM 13198 C C . PRO B 1 666 ? -18.297 26.562 -18.688 1 91.44 666 PRO B C 1
ATOM 13200 O O . PRO B 1 666 ? -17.219 26.422 -19.25 1 91.44 666 PRO B O 1
ATOM 13203 N N . ASN B 1 667 ? -18.719 27.734 -18.125 1 91.25 667 ASN B N 1
ATOM 13204 C CA . ASN B 1 667 ? -17.906 28.938 -18.297 1 91.25 667 ASN B CA 1
ATOM 13205 C C . ASN B 1 667 ? -17.078 29.234 -17.047 1 91.25 667 ASN B C 1
ATOM 13207 O O . ASN B 1 667 ? -16.406 30.266 -16.969 1 91.25 667 ASN B O 1
ATOM 13211 N N . LEU B 1 668 ? -17.203 28.375 -16.125 1 91.94 668 LEU B N 1
ATOM 13212 C CA . LEU B 1 668 ? -16.391 28.562 -14.93 1 91.94 668 LEU B CA 1
ATOM 13213 C C . LEU B 1 668 ? -14.914 28.703 -15.281 1 91.94 668 LEU B C 1
ATOM 13215 O O . LEU B 1 668 ? -14.383 27.891 -16.047 1 91.94 668 LEU B O 1
ATOM 13219 N N . THR B 1 669 ? -14.312 29.75 -14.758 1 90.75 669 THR B N 1
ATOM 13220 C CA . THR B 1 669 ? -12.922 30.031 -15.117 1 90.75 669 THR B CA 1
ATOM 13221 C C . THR B 1 669 ? -12.07 30.25 -13.867 1 90.75 669 THR B C 1
ATOM 13223 O O . THR B 1 669 ? -12.555 30.078 -12.742 1 90.75 669 THR B O 1
ATOM 13226 N N . TRP B 1 670 ? -10.844 30.625 -14.086 1 91.44 670 TRP B N 1
ATOM 13227 C CA . TRP B 1 670 ? -9.828 30.703 -13.031 1 91.44 670 TRP B CA 1
ATOM 13228 C C . TRP B 1 670 ? -10.039 31.938 -12.164 1 91.44 670 TRP B C 1
ATOM 13230 O O . TRP B 1 670 ? -10.336 33.031 -12.68 1 91.44 670 TRP B O 1
ATOM 13240 N N . GLU B 1 671 ? -9.961 31.672 -10.844 1 93.06 671 GLU B N 1
ATOM 13241 C CA . GLU B 1 671 ? -9.648 32.781 -9.938 1 93.06 671 GLU B CA 1
ATOM 13242 C C . GLU B 1 671 ? -8.203 33.25 -10.102 1 93.06 671 GLU B C 1
ATOM 13244 O O . GLU B 1 671 ? -7.285 32.406 -10.117 1 93.06 671 GLU B O 1
ATOM 13249 N N . LYS B 1 672 ? -7.965 34.5 -10.234 1 93.75 672 LYS B N 1
ATOM 13250 C CA . LYS B 1 672 ? -6.617 35 -10.492 1 93.75 672 LYS B CA 1
ATOM 13251 C C . LYS B 1 672 ? -6.188 36 -9.422 1 93.75 672 LYS B C 1
ATOM 13253 O O . LYS B 1 672 ? -6.98 36.844 -9 1 93.75 672 LYS B O 1
ATOM 13258 N N . THR B 1 673 ? -5.008 35.906 -8.977 1 94.25 673 THR B N 1
ATOM 13259 C CA . THR B 1 673 ? -4.422 36.812 -8.008 1 94.25 673 THR B CA 1
ATOM 13260 C C . THR B 1 673 ? -3.195 37.531 -8.586 1 94.25 673 THR B C 1
ATOM 13262 O O . THR B 1 673 ? -2.252 36.875 -9.031 1 94.25 673 THR B O 1
ATOM 13265 N N . PHE B 1 674 ? -3.229 38.812 -8.625 1 95.56 674 PHE B N 1
ATOM 13266 C CA . PHE B 1 674 ? -2.09 39.625 -9.023 1 95.56 674 PHE B CA 1
ATOM 13267 C C . PHE B 1 674 ? -1.356 40.188 -7.809 1 95.56 674 PHE B C 1
ATOM 13269 O O . PHE B 1 674 ? -1.958 40.844 -6.957 1 95.56 674 PHE B O 1
ATOM 13276 N N . THR B 1 675 ? -0.126 39.906 -7.703 1 95.62 675 THR B N 1
ATOM 13277 C CA . THR B 1 675 ? 0.654 40.312 -6.539 1 95.62 675 THR B CA 1
ATOM 13278 C C . THR B 1 675 ? 1.77 41.281 -6.941 1 95.62 675 THR B C 1
ATOM 13280 O O . THR B 1 675 ? 2.535 41 -7.867 1 95.62 675 THR B O 1
ATOM 13283 N N . SER B 1 676 ? 1.849 42.375 -6.285 1 96.56 676 SER B N 1
ATOM 13284 C CA . SER B 1 676 ? 2.961 43.312 -6.371 1 96.56 676 SER B CA 1
ATOM 13285 C C . SER B 1 676 ? 3.758 43.344 -5.07 1 96.56 676 SER B C 1
ATOM 13287 O O . SER B 1 676 ? 3.178 43.344 -3.982 1 96.56 676 SER B O 1
ATOM 13289 N N . GLY B 1 677 ? 5.066 43.344 -5.246 1 96.19 677 GLY B N 1
ATOM 13290 C CA . GLY B 1 677 ? 5.906 43.375 -4.059 1 96.19 677 GLY B CA 1
ATOM 13291 C C . GLY B 1 677 ? 7.164 44.188 -4.227 1 96.19 677 GLY B C 1
ATOM 13292 O O . GLY B 1 677 ? 7.734 44.25 -5.316 1 96.19 677 GLY B O 1
ATOM 13293 N N . ILE B 1 678 ? 7.574 44.875 -3.143 1 97.06 678 ILE B N 1
ATOM 13294 C CA . ILE B 1 678 ? 8.852 45.562 -3.037 1 97.06 678 ILE B CA 1
ATOM 13295 C C . ILE B 1 678 ? 9.555 45.156 -1.745 1 97.06 678 ILE B C 1
ATOM 13297 O O . ILE B 1 678 ? 8.906 44.938 -0.718 1 97.06 678 ILE B O 1
ATOM 13301 N N . GLY B 1 679 ? 10.859 45 -1.866 1 96.44 679 GLY B N 1
ATOM 13302 C CA . GLY B 1 679 ? 11.609 44.594 -0.689 1 96.44 679 GLY B CA 1
ATOM 13303 C C . GLY B 1 679 ? 12.992 45.219 -0.612 1 96.44 679 GLY B C 1
ATOM 13304 O O . GLY B 1 679 ? 13.547 45.625 -1.631 1 96.44 679 GLY B O 1
ATOM 13305 N N . VAL B 1 680 ? 13.516 45.281 0.589 1 97.06 680 VAL B N 1
ATOM 13306 C CA . VAL B 1 680 ? 14.875 45.75 0.857 1 97.06 680 VAL B CA 1
ATOM 13307 C C . VAL B 1 680 ? 15.594 44.75 1.766 1 97.06 680 VAL B C 1
ATOM 13309 O O . VAL B 1 680 ? 15.047 44.312 2.783 1 97.06 680 VAL B O 1
ATOM 13312 N N . ASP B 1 681 ? 16.719 44.375 1.323 1 95.88 681 ASP B N 1
ATOM 13313 C CA . ASP B 1 681 ? 17.625 43.562 2.148 1 95.88 681 ASP B CA 1
ATOM 13314 C C . ASP B 1 681 ? 18.844 44.375 2.578 1 95.88 681 ASP B C 1
ATOM 13316 O O . ASP B 1 681 ? 19.531 44.938 1.739 1 95.88 681 ASP B O 1
ATOM 13320 N N . LEU B 1 682 ? 19.047 44.375 3.863 1 95.94 682 LEU B N 1
ATOM 13321 C CA . LEU B 1 682 ? 20.141 45.156 4.422 1 95.94 682 LEU B CA 1
ATOM 13322 C C . LEU B 1 682 ? 20.938 44.344 5.426 1 95.94 682 LEU B C 1
ATOM 13324 O O . LEU B 1 682 ? 20.359 43.656 6.273 1 95.94 682 LEU B O 1
ATOM 13328 N N . SER B 1 683 ? 22.219 44.281 5.242 1 95.12 683 SER B N 1
ATOM 13329 C CA . SER B 1 683 ? 23.141 43.719 6.23 1 95.12 683 SER B CA 1
ATOM 13330 C C . SER B 1 683 ? 24.203 44.75 6.621 1 95.12 683 SER B C 1
ATOM 13332 O O . SER B 1 683 ? 24.812 45.375 5.758 1 95.12 683 SER B O 1
ATOM 13334 N N . LEU B 1 684 ? 24.469 44.844 7.961 1 96.06 684 LEU B N 1
ATOM 13335 C CA . LEU B 1 684 ? 25.391 45.844 8.469 1 96.06 684 LEU B CA 1
ATOM 13336 C C . LEU B 1 684 ? 26.438 45.219 9.391 1 96.06 684 LEU B C 1
ATOM 13338 O O . LEU B 1 684 ? 26.156 44.219 10.039 1 96.06 684 LEU B O 1
ATOM 13342 N N . PHE B 1 685 ? 27.641 45.781 9.516 1 94.75 685 PHE B N 1
ATOM 13343 C CA . PHE B 1 685 ? 28.688 45.5 10.484 1 94.75 685 PHE B CA 1
ATOM 13344 C C . PHE B 1 685 ? 29.094 44.031 10.422 1 94.75 685 PHE B C 1
ATOM 13346 O O . PHE B 1 685 ? 29.094 43.344 11.438 1 94.75 685 PHE B O 1
ATOM 13353 N N . LYS B 1 686 ? 29.484 43.594 9.203 1 91 686 LYS B N 1
ATOM 13354 C CA . LYS B 1 686 ? 29.891 42.219 8.922 1 91 686 LYS B CA 1
ATOM 13355 C C . LYS B 1 686 ? 28.766 41.25 9.219 1 91 686 LYS B C 1
ATOM 13357 O O . LYS B 1 686 ? 28.969 40.25 9.922 1 91 686 LYS B O 1
ATOM 13362 N N . ASN B 1 687 ? 27.578 41.688 8.844 1 90.5 687 ASN B N 1
ATOM 13363 C CA . ASN B 1 687 ? 26.375 40.875 8.914 1 90.5 687 ASN B CA 1
ATOM 13364 C C . ASN B 1 687 ? 25.922 40.656 10.352 1 90.5 687 ASN B C 1
ATOM 13366 O O . ASN B 1 687 ? 25.281 39.656 10.664 1 90.5 687 ASN B O 1
ATOM 13370 N N . ARG B 1 688 ? 26.281 41.469 11.289 1 93.69 688 ARG B N 1
ATOM 13371 C CA . ARG B 1 688 ? 25.812 41.406 12.672 1 93.69 688 ARG B CA 1
ATOM 13372 C C . ARG B 1 688 ? 24.344 41.781 12.773 1 93.69 688 ARG B C 1
ATOM 13374 O O . ARG B 1 688 ? 23.625 41.281 13.633 1 93.69 688 ARG B O 1
ATOM 13381 N N . ILE B 1 689 ? 24.031 42.719 11.938 1 96 689 ILE B N 1
ATOM 13382 C CA . ILE B 1 689 ? 22.625 43.125 11.836 1 96 689 ILE B CA 1
ATOM 13383 C C . ILE B 1 689 ? 22.094 42.781 10.445 1 96 689 ILE B C 1
ATOM 13385 O O . ILE B 1 689 ? 22.703 43.156 9.438 1 96 689 ILE B O 1
ATOM 13389 N N . ARG B 1 690 ? 21.078 42.094 10.398 1 95.44 690 ARG B N 1
ATOM 13390 C CA . ARG B 1 690 ? 20.438 41.688 9.148 1 95.44 690 ARG B CA 1
ATOM 13391 C C . ARG B 1 690 ? 18.969 42.062 9.141 1 95.44 690 ARG B C 1
ATOM 13393 O O . ARG B 1 690 ? 18.234 41.812 10.094 1 95.44 690 ARG B O 1
ATOM 13400 N N . LEU B 1 691 ? 18.562 42.719 8.086 1 96.12 691 LEU B N 1
ATOM 13401 C CA . LEU B 1 691 ? 17.203 43.219 7.98 1 96.12 691 LEU B CA 1
ATOM 13402 C C . LEU B 1 691 ? 16.594 42.906 6.617 1 96.12 691 LEU B C 1
ATOM 13404 O O . LEU B 1 691 ? 17.266 43.031 5.59 1 96.12 691 LEU B O 1
ATOM 13408 N N . ALA B 1 692 ? 15.43 42.312 6.625 1 95.56 692 ALA B N 1
ATOM 13409 C CA . ALA B 1 692 ? 14.609 42.156 5.43 1 95.56 692 ALA B CA 1
ATOM 13410 C C . ALA B 1 692 ? 13.234 42.781 5.617 1 95.56 692 ALA B C 1
ATOM 13412 O O . ALA B 1 692 ? 12.492 42.406 6.527 1 95.56 692 ALA B O 1
ATOM 13413 N N . LEU B 1 693 ? 12.961 43.781 4.836 1 97.25 693 LEU B N 1
ATOM 13414 C CA . LEU B 1 693 ? 11.68 44.469 4.848 1 97.25 693 LEU B CA 1
ATOM 13415 C C . LEU B 1 693 ? 10.945 44.281 3.521 1 97.25 693 LEU B C 1
ATOM 13417 O O . LEU B 1 693 ? 11.5 44.594 2.459 1 97.25 693 LEU B O 1
ATOM 13421 N N . ASP B 1 694 ? 9.703 43.812 3.584 1 97.31 694 ASP B N 1
ATOM 13422 C CA . ASP B 1 694 ? 8.906 43.562 2.381 1 97.31 694 ASP B CA 1
ATOM 13423 C C . ASP B 1 694 ? 7.535 44.25 2.498 1 97.31 694 ASP B C 1
ATOM 13425 O O . ASP B 1 694 ? 6.918 44.219 3.562 1 97.31 694 ASP B O 1
ATOM 13429 N N . GLY B 1 695 ? 7.09 44.875 1.442 1 97.69 695 GLY B N 1
ATOM 13430 C CA . GLY B 1 695 ? 5.723 45.312 1.25 1 97.69 695 GLY B CA 1
ATOM 13431 C C . GLY B 1 695 ? 5.039 44.656 0.064 1 97.69 695 GLY B C 1
ATOM 13432 O O . GLY B 1 695 ? 5.676 44.406 -0.961 1 97.69 695 GLY B O 1
ATOM 13433 N N . TYR B 1 696 ? 3.744 44.375 0.182 1 96.88 696 TYR B N 1
ATOM 13434 C CA . TYR B 1 696 ? 3.068 43.688 -0.918 1 96.88 696 TYR B CA 1
ATOM 13435 C C . TYR B 1 696 ? 1.606 44.125 -1.005 1 96.88 696 TYR B C 1
ATOM 13437 O O . TYR B 1 696 ? 1.04 44.625 -0.03 1 96.88 696 TYR B O 1
ATOM 13445 N N . VAL B 1 697 ? 0.998 43.906 -2.174 1 97.44 697 VAL B N 1
ATOM 13446 C CA . VAL B 1 697 ? -0.424 44.031 -2.477 1 97.44 697 VAL B CA 1
ATOM 13447 C C . VAL B 1 697 ? -0.872 42.844 -3.342 1 97.44 697 VAL B C 1
ATOM 13449 O O . VAL B 1 697 ? -0.293 42.594 -4.402 1 97.44 697 VAL B O 1
ATOM 13452 N N . LYS B 1 698 ? -1.833 42.125 -2.834 1 95.88 698 LYS B N 1
ATOM 13453 C CA . LYS B 1 698 ? -2.436 41.031 -3.57 1 95.88 698 LYS B CA 1
ATOM 13454 C C . LYS B 1 698 ? -3.865 41.375 -3.988 1 95.88 698 LYS B C 1
ATOM 13456 O O . LYS B 1 698 ? -4.73 41.594 -3.139 1 95.88 698 LYS B O 1
ATOM 13461 N N . ASN B 1 699 ? -4.082 41.375 -5.25 1 96.12 699 ASN B N 1
ATOM 13462 C CA . ASN B 1 699 ? -5.422 41.594 -5.785 1 96.12 699 ASN B CA 1
ATOM 13463 C C . ASN B 1 699 ? -5.977 40.312 -6.43 1 96.12 699 ASN B C 1
ATOM 13465 O O . ASN B 1 699 ? -5.438 39.844 -7.426 1 96.12 699 ASN B O 1
ATOM 13469 N N . THR B 1 700 ? -7 39.812 -5.848 1 94.81 700 THR B N 1
ATOM 13470 C CA . THR B 1 700 ? -7.648 38.625 -6.395 1 94.81 700 THR B CA 1
ATOM 13471 C C . THR B 1 700 ? -8.938 39 -7.125 1 94.81 700 THR B C 1
ATOM 13473 O O . THR B 1 700 ? -9.758 39.75 -6.602 1 94.81 700 THR B O 1
ATOM 13476 N N . SER B 1 701 ? -9.047 38.5 -8.281 1 94.12 701 SER B N 1
ATOM 13477 C CA . SER B 1 701 ? -10.25 38.719 -9.078 1 94.12 701 SER B CA 1
ATOM 13478 C C . SER B 1 701 ? -10.875 37.406 -9.531 1 94.12 701 SER B C 1
ATOM 13480 O O . SER B 1 701 ? -10.25 36.344 -9.43 1 94.12 701 SER B O 1
ATOM 13482 N N . ASN B 1 702 ? -12.133 37.469 -9.984 1 92.88 702 ASN B N 1
ATOM 13483 C CA . ASN B 1 702 ? -12.891 36.281 -10.422 1 92.88 702 ASN B CA 1
ATOM 13484 C C . ASN B 1 702 ? -12.945 35.219 -9.328 1 92.88 702 ASN B C 1
ATOM 13486 O O . ASN B 1 702 ? -12.688 34.062 -9.602 1 92.88 702 ASN B O 1
ATOM 13490 N N . ILE B 1 703 ? -13.281 35.688 -8.25 1 92.5 703 ILE B N 1
ATOM 13491 C CA . ILE B 1 703 ? -13.312 34.781 -7.109 1 92.5 703 ILE B CA 1
ATOM 13492 C C . ILE B 1 703 ? -14.344 33.688 -7.355 1 92.5 703 ILE B C 1
ATOM 13494 O O . ILE B 1 703 ? -15.461 33.969 -7.805 1 92.5 703 ILE B O 1
ATOM 13498 N N . LEU B 1 704 ? -13.938 32.5 -7.105 1 89.75 704 LEU B N 1
ATOM 13499 C CA . LEU B 1 704 ? -14.828 31.344 -7.199 1 89.75 704 LEU B CA 1
ATOM 13500 C C . LEU B 1 704 ? -15.789 31.312 -6.012 1 89.75 704 LEU B C 1
ATOM 13502 O O . LEU B 1 704 ? -15.352 31.266 -4.859 1 89.75 704 LEU B O 1
ATOM 13506 N N . TYR B 1 705 ? -17.031 31.297 -6.324 1 88.88 705 TYR B N 1
ATOM 13507 C CA . TYR B 1 705 ? -18.047 31.344 -5.277 1 88.88 705 TYR B CA 1
ATOM 13508 C C . TYR B 1 705 ? -19.281 30.562 -5.668 1 88.88 705 TYR B C 1
ATOM 13510 O O . TYR B 1 705 ? -19.672 30.547 -6.84 1 88.88 705 TYR B O 1
ATOM 13518 N N . LYS B 1 706 ? -19.844 29.906 -4.645 1 88.12 706 LYS B N 1
ATOM 13519 C CA . LYS B 1 706 ? -21.125 29.266 -4.84 1 88.12 706 LYS B CA 1
ATOM 13520 C C . LYS B 1 706 ? -22.281 30.25 -4.637 1 88.12 706 LYS B C 1
ATOM 13522 O O . LYS B 1 706 ? -22.781 30.391 -3.527 1 88.12 706 LYS B O 1
ATOM 13527 N N . VAL B 1 707 ? -22.812 30.75 -5.707 1 87.12 707 VAL B N 1
ATOM 13528 C CA . VAL B 1 707 ? -23.859 31.766 -5.652 1 87.12 707 VAL B CA 1
ATOM 13529 C C . VAL B 1 707 ? -25.203 31.109 -5.387 1 87.12 707 VAL B C 1
ATOM 13531 O O . VAL B 1 707 ? -25.594 30.156 -6.074 1 87.12 707 VAL B O 1
ATOM 13534 N N . PRO B 1 708 ? -25.859 31.625 -4.383 1 85.19 708 PRO B N 1
ATOM 13535 C CA . PRO B 1 708 ? -27.188 31.062 -4.129 1 85.19 708 PRO B CA 1
ATOM 13536 C C . PRO B 1 708 ? -28.188 31.344 -5.258 1 85.19 708 PRO B C 1
ATOM 13538 O O . PRO B 1 708 ? -28.172 32.438 -5.832 1 85.19 708 PRO B O 1
ATOM 13541 N N . VAL B 1 709 ? -28.953 30.359 -5.562 1 82.69 709 VAL B N 1
ATOM 13542 C CA . VAL B 1 709 ? -30.016 30.5 -6.547 1 82.69 709 VAL B CA 1
ATOM 13543 C C . VAL B 1 709 ? -31.344 30.016 -5.949 1 82.69 709 VAL B C 1
ATOM 13545 O O . VAL B 1 709 ? -31.359 29.375 -4.895 1 82.69 709 VAL B O 1
ATOM 13548 N N . THR B 1 710 ? -32.438 30.422 -6.625 1 79 710 THR B N 1
ATOM 13549 C CA . THR B 1 710 ? -33.75 30.016 -6.133 1 79 710 THR B CA 1
ATOM 13550 C C . THR B 1 710 ? -33.875 28.484 -6.145 1 79 710 THR B C 1
ATOM 13552 O O . THR B 1 710 ? -33.375 27.828 -7.066 1 79 710 THR B O 1
ATOM 13555 N N . GLY B 1 711 ? -34.219 27.953 -5.039 1 73.75 711 GLY B N 1
ATOM 13556 C CA . GLY B 1 711 ? -34.281 26.516 -4.82 1 73.75 711 GLY B CA 1
ATOM 13557 C C . GLY B 1 711 ? -35.375 25.844 -5.625 1 73.75 711 GLY B C 1
ATOM 13558 O O . GLY B 1 711 ? -35.656 24.656 -5.438 1 73.75 711 GLY B O 1
ATOM 13559 N N . LEU B 1 712 ? -36 26.5 -6.48 1 67.5 712 LEU B N 1
ATOM 13560 C CA . LEU B 1 712 ? -37.125 25.938 -7.219 1 67.5 712 LEU B CA 1
ATOM 13561 C C . LEU B 1 712 ? -36.688 24.719 -8.023 1 67.5 712 LEU B C 1
ATOM 13563 O O . LEU B 1 712 ? -37.469 23.781 -8.227 1 67.5 712 LEU B O 1
ATOM 13567 N N . THR B 1 713 ? -35.531 24.688 -8.367 1 71.31 713 THR B N 1
ATOM 13568 C CA . THR B 1 713 ? -35.031 23.562 -9.172 1 71.31 713 THR B CA 1
ATOM 13569 C C . THR B 1 713 ? -34.406 22.484 -8.281 1 71.31 713 THR B C 1
ATOM 13571 O O . THR B 1 713 ? -33.938 21.469 -8.773 1 71.31 713 THR B O 1
ATOM 13574 N N . GLY B 1 714 ? -34.469 22.641 -7.031 1 75.69 714 GLY B N 1
ATOM 13575 C CA . GLY B 1 714 ? -33.875 21.672 -6.109 1 75.69 714 GLY B CA 1
ATOM 13576 C C . GLY B 1 714 ? -32.438 21.938 -5.785 1 75.69 714 GLY B C 1
ATOM 13577 O O . GLY B 1 714 ? -31.859 21.312 -4.883 1 75.69 714 GLY B O 1
ATOM 13578 N N . VAL B 1 715 ? -31.844 22.734 -6.629 1 82.44 715 VAL B N 1
ATOM 13579 C CA . VAL B 1 715 ? -30.469 23.156 -6.363 1 82.44 715 VAL B CA 1
ATOM 13580 C C . VAL B 1 715 ? -30.469 24.578 -5.809 1 82.44 715 VAL B C 1
ATOM 13582 O O . VAL B 1 715 ? -31.25 25.422 -6.246 1 82.44 715 VAL B O 1
ATOM 13585 N N . THR B 1 716 ? -29.5 24.734 -4.855 1 81.31 716 THR B N 1
ATOM 13586 C CA . THR B 1 716 ? -29.609 26.016 -4.156 1 81.31 716 THR B CA 1
ATOM 13587 C C . THR B 1 716 ? -28.391 26.891 -4.457 1 81.31 716 THR B C 1
ATOM 13589 O O . THR B 1 716 ? -28.266 27.984 -3.92 1 81.31 716 THR B O 1
ATOM 13592 N N . SER B 1 717 ? -27.484 26.375 -5.25 1 85.81 717 SER B N 1
ATOM 13593 C CA . SER B 1 717 ? -26.328 27.203 -5.547 1 85.81 717 SER B CA 1
ATOM 13594 C C . SER B 1 717 ? -25.672 26.781 -6.859 1 85.81 717 SER B C 1
ATOM 13596 O O . SER B 1 717 ? -25.875 25.656 -7.332 1 85.81 717 SER B O 1
ATOM 13598 N N . ILE B 1 718 ? -25 27.688 -7.457 1 88.06 718 ILE B N 1
ATOM 13599 C CA . ILE B 1 718 ? -24.25 27.438 -8.688 1 88.06 718 ILE B CA 1
ATOM 13600 C C . ILE B 1 718 ? -22.875 28.094 -8.586 1 88.06 718 ILE B C 1
ATOM 13602 O O . ILE B 1 718 ? -22.734 29.203 -8.055 1 88.06 718 ILE B O 1
ATOM 13606 N N . TRP B 1 719 ? -21.859 27.391 -9.062 1 89.69 719 TRP B N 1
ATOM 13607 C CA . TRP B 1 719 ? -20.516 27.938 -9.078 1 89.69 719 TRP B CA 1
ATOM 13608 C C . TRP B 1 719 ? -20.391 29.031 -10.133 1 89.69 719 TRP B C 1
ATOM 13610 O O . TRP B 1 719 ? -20.75 28.828 -11.297 1 89.69 719 TRP B O 1
ATOM 13620 N N . LYS B 1 720 ? -19.844 30.172 -9.656 1 90.81 720 LYS B N 1
ATOM 13621 C CA . LYS B 1 720 ? -19.578 31.281 -10.562 1 90.81 720 LYS B CA 1
ATOM 13622 C C . LYS B 1 720 ? -18.328 32.031 -10.148 1 90.81 720 LYS B C 1
ATOM 13624 O O . LYS B 1 720 ? -17.844 31.906 -9.023 1 90.81 720 LYS B O 1
ATOM 13629 N N . ASN B 1 721 ? -17.766 32.75 -11.133 1 91.44 721 ASN B N 1
ATOM 13630 C CA . ASN B 1 721 ? -16.703 33.719 -10.852 1 91.44 721 ASN B CA 1
ATOM 13631 C C . ASN B 1 721 ? -17.281 35.094 -10.539 1 91.44 721 ASN B C 1
ATOM 13633 O O . ASN B 1 721 ? -17.844 35.75 -11.414 1 91.44 721 ASN B O 1
ATOM 13637 N N . ILE B 1 722 ? -17.047 35.344 -9.258 1 88.06 722 ILE B N 1
ATOM 13638 C CA . ILE B 1 722 ? -17.625 36.594 -8.828 1 88.06 722 ILE B CA 1
ATOM 13639 C C . ILE B 1 722 ? -16.656 37.344 -7.906 1 88.06 722 ILE B C 1
ATOM 13641 O O . ILE B 1 722 ? -15.742 36.719 -7.34 1 88.06 722 ILE B O 1
ATOM 13645 N N . GLY B 1 723 ? -16.594 38.625 -7.859 1 87.44 723 GLY B N 1
ATOM 13646 C CA . GLY B 1 723 ? -16.047 39.375 -6.746 1 87.44 723 GLY B CA 1
ATOM 13647 C C . GLY B 1 723 ? -14.562 39.688 -6.895 1 87.44 723 GLY B C 1
ATOM 13648 O O . GLY B 1 723 ? -13.922 39.219 -7.836 1 87.44 723 GLY B O 1
ATOM 13649 N N . LYS B 1 724 ? -14.109 40.469 -6.016 1 94.94 724 LYS B N 1
ATOM 13650 C CA . LYS B 1 724 ? -12.719 40.906 -5.898 1 94.94 724 LYS B CA 1
ATOM 13651 C C . LYS B 1 724 ? -12.328 41.125 -4.441 1 94.94 724 LYS B C 1
ATOM 13653 O O . LYS B 1 724 ? -13.18 41.5 -3.619 1 94.94 724 LYS B O 1
ATOM 13658 N N . MET B 1 725 ? -11.094 40.812 -4.172 1 95.19 725 MET B N 1
ATOM 13659 C CA . MET B 1 725 ? -10.555 41.031 -2.83 1 95.19 725 MET B CA 1
ATOM 13660 C C . MET B 1 725 ? -9.117 41.531 -2.887 1 95.19 725 MET B C 1
ATOM 13662 O O . MET B 1 725 ? -8.414 41.312 -3.879 1 95.19 725 MET B O 1
ATOM 13666 N N . ARG B 1 726 ? -8.727 42.156 -1.815 1 96.81 726 ARG B N 1
ATOM 13667 C CA . ARG B 1 726 ? -7.375 42.719 -1.753 1 96.81 726 ARG B CA 1
ATOM 13668 C C . ARG B 1 726 ? -6.73 42.406 -0.402 1 96.81 726 ARG B C 1
ATOM 13670 O O . ARG B 1 726 ? -7.371 42.562 0.641 1 96.81 726 ARG B O 1
ATOM 13677 N N . ASN B 1 727 ? -5.496 41.938 -0.374 1 96.62 727 ASN B N 1
ATOM 13678 C CA . ASN B 1 727 ? -4.621 41.875 0.792 1 96.62 727 ASN B CA 1
ATOM 13679 C C . ASN B 1 727 ? -3.43 42.812 0.663 1 96.62 727 ASN B C 1
ATOM 13681 O O . ASN B 1 727 ? -2.762 42.844 -0.372 1 96.62 727 ASN B O 1
ATOM 13685 N N . THR B 1 728 ? -3.215 43.594 1.629 1 97.62 728 THR B N 1
ATOM 13686 C CA . THR B 1 728 ? -2.062 44.5 1.713 1 97.62 728 THR B CA 1
ATOM 13687 C C . THR B 1 728 ? -1.299 44.25 3.014 1 97.62 728 THR B C 1
ATOM 13689 O O . THR B 1 728 ? -1.903 44.125 4.078 1 97.62 728 THR B O 1
ATOM 13692 N N . GLY B 1 729 ? 0.034 44.219 2.889 1 97.38 729 GLY B N 1
ATOM 13693 C CA . GLY B 1 729 ? 0.738 43.938 4.129 1 97.38 729 GLY B CA 1
ATOM 13694 C C . GLY B 1 729 ? 2.203 44.344 4.09 1 97.38 729 GLY B C 1
ATOM 13695 O O . GLY B 1 729 ? 2.695 44.812 3.064 1 97.38 729 GLY B O 1
ATOM 13696 N N . VAL B 1 730 ? 2.832 44.281 5.246 1 97.88 730 VAL B N 1
ATOM 13697 C CA . VAL B 1 730 ? 4.254 44.531 5.461 1 97.88 730 VAL B CA 1
ATOM 13698 C C . VAL B 1 730 ? 4.848 43.406 6.324 1 97.88 730 VAL B C 1
ATOM 13700 O O . VAL B 1 730 ? 4.195 42.906 7.25 1 97.88 730 VAL B O 1
ATOM 13703 N N . GLU B 1 731 ? 6.074 43.062 5.945 1 97.56 731 GLU B N 1
ATOM 13704 C CA . GLU B 1 731 ? 6.824 42.062 6.68 1 97.56 731 GLU B CA 1
ATOM 13705 C C . GLU B 1 731 ? 8.211 42.562 7.059 1 97.56 731 GLU B C 1
ATOM 13707 O O . GLU B 1 731 ? 8.875 43.219 6.262 1 97.56 731 GLU B O 1
ATOM 13712 N N . LEU B 1 732 ? 8.562 42.219 8.266 1 97.38 732 LEU B N 1
ATOM 13713 C CA . LEU B 1 732 ? 9.883 42.594 8.758 1 97.38 732 LEU B CA 1
ATOM 13714 C C . LEU B 1 732 ? 10.578 41.406 9.398 1 97.38 732 LEU B C 1
ATOM 13716 O O . LEU B 1 732 ? 9.977 40.688 10.211 1 97.38 732 LEU B O 1
ATOM 13720 N N . THR B 1 733 ? 11.711 41.094 8.961 1 97 733 THR B N 1
ATOM 13721 C CA . THR B 1 733 ? 12.609 40.156 9.617 1 97 733 THR B CA 1
ATOM 13722 C C . THR B 1 733 ? 13.898 40.875 10.055 1 97 733 THR B C 1
ATOM 13724 O O . THR B 1 733 ? 14.617 41.438 9.227 1 97 733 THR B O 1
ATOM 13727 N N . LEU B 1 734 ? 14.141 40.844 11.305 1 97 734 LEU B N 1
ATOM 13728 C CA . LEU B 1 734 ? 15.32 41.5 11.867 1 97 734 LEU B CA 1
ATOM 13729 C C . LEU B 1 734 ? 16.141 40.5 12.703 1 97 734 LEU B C 1
ATOM 13731 O O . LEU B 1 734 ? 15.594 39.844 13.586 1 97 734 LEU B O 1
ATOM 13735 N N . GLY B 1 735 ? 17.359 40.344 12.336 1 96.06 735 GLY B N 1
ATOM 13736 C CA . GLY B 1 735 ? 18.281 39.531 13.094 1 96.06 735 GLY B CA 1
ATOM 13737 C C . GLY B 1 735 ? 19.516 40.281 13.562 1 96.06 735 GLY B C 1
ATOM 13738 O O . GLY B 1 735 ? 20.031 41.125 12.844 1 96.06 735 GLY B O 1
ATOM 13739 N N . GLY B 1 736 ? 19.953 39.906 14.812 1 95.19 736 GLY B N 1
ATOM 13740 C CA . GLY B 1 736 ? 21.141 40.562 15.352 1 95.19 736 GLY B CA 1
ATOM 13741 C C . GLY B 1 736 ? 22.016 39.625 16.172 1 95.19 736 GLY B C 1
ATOM 13742 O O . GLY B 1 736 ? 21.5 38.844 16.969 1 95.19 736 GLY B O 1
ATOM 13743 N N . ASP B 1 737 ? 23.297 39.719 15.852 1 95.5 737 ASP B N 1
ATOM 13744 C CA . ASP B 1 737 ? 24.266 39.094 16.75 1 95.5 737 ASP B CA 1
ATOM 13745 C C . ASP B 1 737 ? 24.703 40.062 17.844 1 95.5 737 ASP B C 1
ATOM 13747 O O . ASP B 1 737 ? 25.609 40.875 17.625 1 95.5 737 ASP B O 1
ATOM 13751 N N . ILE B 1 738 ? 24.141 39.844 18.984 1 95.94 738 ILE B N 1
ATOM 13752 C CA . ILE B 1 738 ? 24.406 40.781 20.078 1 95.94 738 ILE B CA 1
ATOM 13753 C C . ILE B 1 738 ? 25.844 40.594 20.562 1 95.94 738 ILE B C 1
ATOM 13755 O O . ILE B 1 738 ? 26.562 41.594 20.766 1 95.94 738 ILE B O 1
ATOM 13759 N N . ILE B 1 739 ? 26.188 39.312 20.844 1 96 739 ILE B N 1
ATOM 13760 C CA . ILE B 1 739 ? 27.547 38.938 21.219 1 96 739 ILE B CA 1
ATOM 13761 C C . ILE B 1 739 ? 28.094 37.906 20.25 1 96 739 ILE B C 1
ATOM 13763 O O . ILE B 1 739 ? 27.406 36.906 19.953 1 96 739 ILE B O 1
ATOM 13767 N N . ARG B 1 740 ? 29.234 38.188 19.703 1 93.31 740 ARG B N 1
ATOM 13768 C CA . ARG B 1 740 ? 29.938 37.25 18.828 1 93.31 740 ARG B CA 1
ATOM 13769 C C . ARG B 1 740 ? 31.406 37.125 19.219 1 93.31 740 ARG B C 1
ATOM 13771 O O . ARG B 1 740 ? 32.25 37.844 18.703 1 93.31 740 ARG B O 1
ATOM 13778 N N . THR B 1 741 ? 31.688 36.219 20.062 1 91.69 741 THR B N 1
ATOM 13779 C CA . THR B 1 741 ? 33.062 35.906 20.453 1 91.69 741 THR B CA 1
ATOM 13780 C C . THR B 1 741 ? 33.344 34.438 20.266 1 91.69 741 THR B C 1
ATOM 13782 O O . THR B 1 741 ? 32.469 33.656 19.891 1 91.69 741 THR B O 1
ATOM 13785 N N . LYS B 1 742 ? 34.531 34.094 20.438 1 86.94 742 LYS B N 1
ATOM 13786 C CA . LYS B 1 742 ? 34.938 32.688 20.25 1 86.94 742 LYS B CA 1
ATOM 13787 C C . LYS B 1 742 ? 34.219 31.781 21.219 1 86.94 742 LYS B C 1
ATOM 13789 O O . LYS B 1 742 ? 33.812 30.672 20.844 1 86.94 742 LYS B O 1
ATOM 13794 N N . ASP B 1 743 ? 33.969 32.188 22.453 1 90.12 743 ASP B N 1
ATOM 13795 C CA . ASP B 1 743 ? 33.438 31.312 23.5 1 90.12 743 ASP B CA 1
ATOM 13796 C C . ASP B 1 743 ? 31.922 31.578 23.672 1 90.12 743 ASP B C 1
ATOM 13798 O O . ASP B 1 743 ? 31.188 30.688 24.125 1 90.12 743 ASP B O 1
ATOM 13802 N N . LEU B 1 744 ? 31.531 32.812 23.453 1 94.31 744 LEU B N 1
ATOM 13803 C CA . LEU B 1 744 ? 30.141 33.156 23.688 1 94.31 744 LEU B CA 1
ATOM 13804 C C . LEU B 1 744 ? 29.531 33.812 22.453 1 94.31 744 LEU B C 1
ATOM 13806 O O . LEU B 1 744 ? 30.062 34.812 21.938 1 94.31 744 LEU B O 1
ATOM 13810 N N . THR B 1 745 ? 28.5 33.25 21.969 1 95.06 745 THR B N 1
ATOM 13811 C CA . THR B 1 745 ? 27.703 33.844 20.906 1 95.06 745 THR B CA 1
ATOM 13812 C C . THR B 1 745 ? 26.25 34 21.328 1 95.06 745 THR B C 1
ATOM 13814 O O . THR B 1 745 ? 25.688 33.094 21.969 1 95.06 745 THR B O 1
ATOM 13817 N N . TRP B 1 746 ? 25.672 35.188 21.203 1 97 746 TRP B N 1
ATOM 13818 C CA . TRP B 1 746 ? 24.266 35.469 21.531 1 97 746 TRP B CA 1
ATOM 13819 C C . TRP B 1 746 ? 23.578 36.156 20.359 1 97 746 TRP B C 1
ATOM 13821 O O . TRP B 1 746 ? 23.969 37.25 19.969 1 97 746 TRP B O 1
ATOM 13831 N N . ALA B 1 747 ? 22.578 35.469 19.812 1 96.12 747 ALA B N 1
ATOM 13832 C CA . ALA B 1 747 ? 21.812 36.031 18.672 1 96.12 747 ALA B CA 1
ATOM 13833 C C . ALA B 1 747 ? 20.344 36.188 19.031 1 96.12 747 ALA B C 1
ATOM 13835 O O . ALA B 1 747 ? 19.781 35.375 19.781 1 96.12 747 ALA B O 1
ATOM 13836 N N . VAL B 1 748 ? 19.672 37.25 18.516 1 96.94 748 VAL B N 1
ATOM 13837 C CA . VAL B 1 748 ? 18.234 37.5 18.656 1 96.94 748 VAL B CA 1
ATOM 13838 C C . VAL B 1 748 ? 17.625 37.781 17.297 1 96.94 748 VAL B C 1
ATOM 13840 O O . VAL B 1 748 ? 18.188 38.5 16.484 1 96.94 748 VAL B O 1
ATOM 13843 N N . ASP B 1 749 ? 16.516 37.094 17.031 1 95.81 749 ASP B N 1
ATOM 13844 C CA . ASP B 1 749 ? 15.781 37.25 15.781 1 95.81 749 ASP B CA 1
ATOM 13845 C C . ASP B 1 749 ? 14.336 37.688 16.047 1 95.81 749 ASP B C 1
ATOM 13847 O O . ASP B 1 749 ? 13.703 37.188 16.969 1 95.81 749 ASP B O 1
ATOM 13851 N N . LEU B 1 750 ? 13.867 38.594 15.203 1 96.88 750 LEU B N 1
ATOM 13852 C CA . LEU B 1 750 ? 12.5 39.094 15.305 1 96.88 750 LEU B CA 1
ATOM 13853 C C . LEU B 1 750 ? 11.789 39.031 13.961 1 96.88 750 LEU B C 1
ATOM 13855 O O . LEU B 1 750 ? 12.344 39.406 12.93 1 96.88 750 LEU B O 1
ATOM 13859 N N . ASN B 1 751 ? 10.602 38.469 13.938 1 96.38 751 ASN B N 1
ATOM 13860 C CA . ASN B 1 751 ? 9.688 38.469 12.797 1 96.38 751 ASN B CA 1
ATOM 13861 C C . ASN B 1 751 ? 8.398 39.219 13.109 1 96.38 751 ASN B C 1
ATOM 13863 O O . ASN B 1 751 ? 7.805 39.031 14.172 1 96.38 751 ASN B O 1
ATOM 13867 N N . LEU B 1 752 ? 8.008 40.031 12.164 1 97.31 752 LEU B N 1
ATOM 13868 C CA . LEU B 1 752 ? 6.781 40.812 12.289 1 97.31 752 LEU B CA 1
ATOM 13869 C C . LEU B 1 752 ? 6.02 40.844 10.969 1 97.31 752 LEU B C 1
ATOM 13871 O O . LEU B 1 752 ? 6.613 41.062 9.914 1 97.31 752 LEU B O 1
ATOM 13875 N N . THR B 1 753 ? 4.711 40.625 11.047 1 98 753 THR B N 1
ATOM 13876 C CA . THR B 1 753 ? 3.875 40.656 9.852 1 98 753 THR B CA 1
ATOM 13877 C C . THR B 1 753 ? 2.572 41.406 10.117 1 98 753 THR B C 1
ATOM 13879 O O . THR B 1 753 ? 1.891 41.125 11.109 1 98 753 THR B O 1
ATOM 13882 N N . HIS B 1 754 ? 2.256 42.281 9.289 1 98.06 754 HIS B N 1
ATOM 13883 C CA . HIS B 1 754 ? 0.957 42.938 9.242 1 98.06 754 HIS B CA 1
ATOM 13884 C C . HIS B 1 754 ? 0.26 42.719 7.91 1 98.06 754 HIS B C 1
ATOM 13886 O O . HIS B 1 754 ? 0.854 42.906 6.848 1 98.06 754 HIS B O 1
ATOM 13892 N N . ASN B 1 755 ? -0.936 42.25 7.938 1 97.44 755 ASN B N 1
ATOM 13893 C CA . ASN B 1 755 ? -1.746 42.062 6.742 1 97.44 755 ASN B CA 1
ATOM 13894 C C . ASN B 1 755 ? -3.162 42.594 6.926 1 97.44 755 ASN B C 1
ATOM 13896 O O . ASN B 1 755 ? -3.801 42.344 7.949 1 97.44 755 ASN B O 1
ATOM 13900 N N . ALA B 1 756 ? -3.625 43.312 5.953 1 96.94 756 ALA B N 1
ATOM 13901 C CA . ALA B 1 756 ? -5 43.812 5.934 1 96.94 756 ALA B CA 1
ATOM 13902 C C . ALA B 1 756 ? -5.77 43.25 4.742 1 96.94 756 ALA B C 1
ATOM 13904 O O . ALA B 1 756 ? -5.289 43.312 3.605 1 96.94 756 ALA B O 1
ATOM 13905 N N . ASN B 1 757 ? -6.883 42.75 5.062 1 96.19 757 ASN B N 1
ATOM 13906 C CA . ASN B 1 757 ? -7.773 42.188 4.047 1 96.19 757 ASN B CA 1
ATOM 13907 C C . ASN B 1 757 ? -8.953 43.125 3.77 1 96.19 757 ASN B C 1
ATOM 13909 O O . ASN B 1 757 ? -9.445 43.812 4.68 1 96.19 757 ASN B O 1
ATOM 13913 N N . GLU B 1 758 ? -9.391 43.156 2.457 1 96.69 758 GLU B N 1
ATOM 13914 C CA . GLU B 1 758 ? -10.523 44 2.062 1 96.69 758 GLU B CA 1
ATOM 13915 C C . GLU B 1 758 ? -11.289 43.375 0.9 1 96.69 758 GLU B C 1
ATOM 13917 O O . GLU B 1 758 ? -10.703 43.031 -0.134 1 96.69 758 GLU B O 1
ATOM 13922 N N . LEU B 1 759 ? -12.594 43.312 1.121 1 95.94 759 LEU B N 1
ATOM 13923 C CA . LEU B 1 759 ? -13.453 42.906 0.003 1 95.94 759 LEU B CA 1
ATOM 13924 C C . LEU B 1 759 ? -13.688 44.094 -0.932 1 95.94 759 LEU B C 1
ATOM 13926 O O . LEU B 1 759 ? -14.031 45.188 -0.481 1 95.94 759 LEU B O 1
ATOM 13930 N N . ARG B 1 760 ? -13.547 43.906 -2.238 1 96.25 760 ARG B N 1
ATOM 13931 C CA . ARG B 1 760 ? -13.633 45.031 -3.18 1 96.25 760 ARG B CA 1
ATOM 13932 C C . ARG B 1 760 ? -14.859 44.875 -4.078 1 96.25 760 ARG B C 1
ATOM 13934 O O . ARG B 1 760 ? -15.352 45.875 -4.617 1 96.25 760 ARG B O 1
ATOM 13941 N N . ASP B 1 761 ? -15.32 43.656 -4.277 1 94.44 761 ASP B N 1
ATOM 13942 C CA . ASP B 1 761 ? -16.5 43.406 -5.098 1 94.44 761 ASP B CA 1
ATOM 13943 C C . ASP B 1 761 ? -17.172 42.094 -4.723 1 94.44 761 ASP B C 1
ATOM 13945 O O . ASP B 1 761 ? -16.531 41.219 -4.109 1 94.44 761 ASP B O 1
ATOM 13949 N N . LEU B 1 762 ? -18.453 42 -5.012 1 93.31 762 LEU B N 1
ATOM 13950 C CA . LEU B 1 762 ? -19.234 40.812 -4.797 1 93.31 762 LEU B CA 1
ATOM 13951 C C . LEU B 1 762 ? -20.312 40.656 -5.871 1 93.31 762 LEU B C 1
ATOM 13953 O O . LEU B 1 762 ? -20.438 41.5 -6.746 1 93.31 762 LEU B O 1
ATOM 13957 N N . TYR B 1 763 ? -21.016 39.594 -5.863 1 89.81 763 TYR B N 1
ATOM 13958 C CA . TYR B 1 763 ? -22.031 39.344 -6.891 1 89.81 763 TYR B CA 1
ATOM 13959 C C . TYR B 1 763 ? -23.219 40.281 -6.684 1 89.81 763 TYR B C 1
ATOM 13961 O O . TYR B 1 763 ? -23.5 40.688 -5.559 1 89.81 763 TYR B O 1
ATOM 13969 N N . LYS B 1 764 ? -23.906 40.531 -7.754 1 89.12 764 LYS B N 1
ATOM 13970 C CA . LYS B 1 764 ? -25.078 41.406 -7.719 1 89.12 764 LYS B CA 1
ATOM 13971 C C . LYS B 1 764 ? -26.359 40.625 -7.434 1 89.12 764 LYS B C 1
ATOM 13973 O O . LYS B 1 764 ? -26.469 39.469 -7.816 1 89.12 764 LYS B O 1
ATOM 13978 N N . GLN B 1 765 ? -27.109 41.25 -6.703 1 86.19 765 GLN B N 1
ATOM 13979 C CA . GLN B 1 765 ? -28.438 40.719 -6.375 1 86.19 765 GLN B CA 1
ATOM 13980 C C . GLN B 1 765 ? -29.531 41.688 -6.762 1 86.19 765 GLN B C 1
ATOM 13982 O O . GLN B 1 765 ? -29.297 42.906 -6.883 1 86.19 765 GLN B O 1
ATOM 13987 N N . LEU B 1 766 ? -30.703 41.188 -7.023 1 83.81 766 LEU B N 1
ATOM 13988 C CA . LEU B 1 766 ? -31.859 42 -7.379 1 83.81 766 LEU B CA 1
ATOM 13989 C C . LEU B 1 766 ? -32.375 42.75 -6.16 1 83.81 766 LEU B C 1
ATOM 13991 O O . LEU B 1 766 ? -32.625 42.156 -5.105 1 83.81 766 LEU B O 1
ATOM 13995 N N . ASP B 1 767 ? -32.406 44 -6.316 1 82.69 767 ASP B N 1
ATOM 13996 C CA . ASP B 1 767 ? -32.969 44.781 -5.215 1 82.69 767 ASP B CA 1
ATOM 13997 C C . ASP B 1 767 ? -34.469 44.906 -5.367 1 82.69 767 ASP B C 1
ATOM 13999 O O . ASP B 1 767 ? -35.062 44.406 -6.324 1 82.69 767 ASP B O 1
ATOM 14003 N N . ASN B 1 768 ? -35.062 45.531 -4.367 1 82.31 768 ASN B N 1
ATOM 14004 C CA . ASN B 1 768 ? -36.531 45.656 -4.352 1 82.31 768 ASN B CA 1
ATOM 14005 C C . ASN B 1 768 ? -37.031 46.5 -5.535 1 82.31 768 ASN B C 1
ATOM 14007 O O . ASN B 1 768 ? -38.188 46.375 -5.941 1 82.31 768 ASN B O 1
ATOM 14011 N N . ASN B 1 769 ? -36.219 47.344 -6.109 1 86.81 769 ASN B N 1
ATOM 14012 C CA . ASN B 1 769 ? -36.594 48.188 -7.23 1 86.81 769 ASN B CA 1
ATOM 14013 C C . ASN B 1 769 ? -36.281 47.531 -8.57 1 86.81 769 ASN B C 1
ATOM 14015 O O . ASN B 1 769 ? -36.406 48.156 -9.625 1 86.81 769 ASN B O 1
ATOM 14019 N N . GLY B 1 770 ? -35.781 46.25 -8.422 1 80.94 770 GLY B N 1
ATOM 14020 C CA . GLY B 1 770 ? -35.531 45.5 -9.641 1 80.94 770 GLY B CA 1
ATOM 14021 C C . GLY B 1 770 ? -34.125 45.75 -10.203 1 80.94 770 GLY B C 1
ATOM 14022 O O . GLY B 1 770 ? -33.844 45.375 -11.336 1 80.94 770 GLY B O 1
ATOM 14023 N N . ASN B 1 771 ? -33.375 46.469 -9.453 1 86.94 771 ASN B N 1
ATOM 14024 C CA . ASN B 1 771 ? -32 46.75 -9.914 1 86.94 771 ASN B CA 1
ATOM 14025 C C . ASN B 1 771 ? -31.016 45.719 -9.359 1 86.94 771 ASN B C 1
ATOM 14027 O O . ASN B 1 771 ? -31.203 45.219 -8.242 1 86.94 771 ASN B O 1
ATOM 14031 N N . TYR B 1 772 ? -30.062 45.344 -10.156 1 87.19 772 TYR B N 1
ATOM 14032 C CA . TYR B 1 772 ? -29 44.469 -9.688 1 87.19 772 TYR B CA 1
ATOM 14033 C C . TYR B 1 772 ? -27.906 45.281 -9 1 87.19 772 TYR B C 1
ATOM 14035 O O . TYR B 1 772 ? -27.219 46.062 -9.633 1 87.19 772 TYR B O 1
ATOM 14043 N N . ILE B 1 773 ? -27.875 45.156 -7.691 1 88.75 773 ILE B N 1
ATOM 14044 C CA . ILE B 1 773 ? -26.859 45.844 -6.906 1 88.75 773 ILE B CA 1
ATOM 14045 C C . ILE B 1 773 ? -26.109 44.844 -6.016 1 88.75 773 ILE B C 1
ATOM 14047 O O . ILE B 1 773 ? -26.625 43.75 -5.742 1 88.75 773 ILE B O 1
ATOM 14051 N N . VAL B 1 774 ? -24.922 45.281 -5.617 1 91.56 774 VAL B N 1
ATOM 14052 C CA . VAL B 1 774 ? -24.172 44.469 -4.676 1 91.56 774 VAL B CA 1
ATOM 14053 C C . VAL B 1 774 ? -24.656 44.719 -3.254 1 91.56 774 VAL B C 1
ATOM 14055 O O . VAL B 1 774 ? -24.641 45.875 -2.793 1 91.56 774 VAL B O 1
ATOM 14058 N N . LYS B 1 775 ? -25.109 43.719 -2.646 1 90.81 775 LYS B N 1
ATOM 14059 C CA . LYS B 1 775 ? -25.562 43.812 -1.261 1 90.81 775 LYS B CA 1
ATOM 14060 C C . LYS B 1 775 ? -24.672 42.969 -0.341 1 90.81 775 LYS B C 1
ATOM 14062 O O . LYS B 1 775 ? -24.094 41.969 -0.771 1 90.81 775 LYS B O 1
ATOM 14067 N N . PRO B 1 776 ? -24.594 43.5 0.896 1 93.31 776 PRO B N 1
ATOM 14068 C CA . PRO B 1 776 ? -23.859 42.656 1.852 1 93.31 776 PRO B CA 1
ATOM 14069 C C . PRO B 1 776 ? -24.469 41.281 1.998 1 93.31 776 PRO B C 1
ATOM 14071 O O . PRO B 1 776 ? -25.688 41.125 1.885 1 93.31 776 PRO B O 1
ATOM 14074 N N . VAL B 1 777 ? -23.609 40.312 2.219 1 92.69 777 VAL B N 1
ATOM 14075 C CA . VAL B 1 777 ? -24.031 38.938 2.361 1 92.69 777 VAL B CA 1
ATOM 14076 C C . VAL B 1 777 ? -23.594 38.406 3.725 1 92.69 777 VAL B C 1
ATOM 14078 O O . VAL B 1 777 ? -22.438 38.562 4.117 1 92.69 777 VAL B O 1
ATOM 14081 N N . LEU B 1 778 ? -24.531 37.812 4.449 1 93.44 778 LEU B N 1
ATOM 14082 C CA . LEU B 1 778 ? -24.219 37.156 5.715 1 93.44 778 LEU B CA 1
ATOM 14083 C C . LEU B 1 778 ? -23.672 35.75 5.48 1 93.44 778 LEU B C 1
ATOM 14085 O O . LEU B 1 778 ? -24.203 35 4.664 1 93.44 778 LEU B O 1
ATOM 14089 N N . ILE B 1 779 ? -22.578 35.438 6.117 1 91.19 779 ILE B N 1
ATOM 14090 C CA . ILE B 1 779 ? -22 34.094 6.012 1 91.19 779 ILE B CA 1
ATOM 14091 C C . ILE B 1 779 ? -21.734 33.531 7.406 1 91.19 779 ILE B C 1
ATOM 14093 O O . ILE B 1 779 ? -21.859 34.25 8.398 1 91.19 779 ILE B O 1
ATOM 14097 N N . SER B 1 780 ? -21.375 32.281 7.465 1 90.81 780 SER B N 1
ATOM 14098 C CA . SER B 1 780 ? -21.078 31.641 8.734 1 90.81 780 SER B CA 1
ATOM 14099 C C . SER B 1 780 ? -19.719 32.062 9.273 1 90.81 780 SER B C 1
ATOM 14101 O O . SER B 1 780 ? -18.922 32.688 8.562 1 90.81 780 SER B O 1
ATOM 14103 N N . ASP B 1 781 ? -19.438 31.75 10.492 1 91.12 781 ASP B N 1
ATOM 14104 C CA . ASP B 1 781 ? -18.141 32.062 11.102 1 91.12 781 ASP B CA 1
ATOM 14105 C C . ASP B 1 781 ? -17.125 30.969 10.773 1 91.12 781 ASP B C 1
ATOM 14107 O O . ASP B 1 781 ? -16.078 30.875 11.438 1 91.12 781 ASP B O 1
ATOM 14111 N N . GLY B 1 782 ? -17.453 30.094 9.812 1 87.75 782 GLY B N 1
ATOM 14112 C CA . GLY B 1 782 ? -16.531 29.031 9.391 1 87.75 782 GLY B CA 1
ATOM 14113 C C . GLY B 1 782 ? -16.797 27.703 10.07 1 87.75 782 GLY B C 1
ATOM 14114 O O . GLY B 1 782 ? -16.172 26.703 9.742 1 87.75 782 GLY B O 1
ATOM 14115 N N . THR B 1 783 ? -17.719 27.641 11.023 1 91.56 783 THR B N 1
ATOM 14116 C CA . THR B 1 783 ? -18.078 26.406 11.703 1 91.56 783 THR B CA 1
ATOM 14117 C C . THR B 1 783 ? -19.469 25.953 11.305 1 91.56 783 THR B C 1
ATOM 14119 O O . THR B 1 783 ? -20.172 26.656 10.578 1 91.56 783 THR B O 1
ATOM 14122 N N . THR B 1 784 ? -19.828 24.781 11.688 1 88.38 784 THR B N 1
ATOM 14123 C CA . THR B 1 784 ? -21.172 24.25 11.438 1 88.38 784 THR B CA 1
ATOM 14124 C C . THR B 1 784 ? -22.031 24.344 12.695 1 88.38 784 THR B C 1
ATOM 14126 O O . THR B 1 784 ? -23.109 23.75 12.766 1 88.38 784 THR B O 1
ATOM 14129 N N . ILE B 1 785 ? -21.547 25.141 13.664 1 90.12 785 ILE B N 1
ATOM 14130 C CA . ILE B 1 785 ? -22.266 25.25 14.93 1 90.12 785 ILE B CA 1
ATOM 14131 C C . ILE B 1 785 ? -23.469 26.188 14.758 1 90.12 785 ILE B C 1
ATOM 14133 O O . ILE B 1 785 ? -23.312 27.344 14.367 1 90.12 785 ILE B O 1
ATOM 14137 N N . ALA B 1 786 ? -24.594 25.766 15.172 1 85.75 786 ALA B N 1
ATOM 14138 C CA . ALA B 1 786 ? -25.812 26.578 15.07 1 85.75 786 ALA B CA 1
ATOM 14139 C C . ALA B 1 786 ? -25.859 27.641 16.156 1 85.75 786 ALA B C 1
ATOM 14141 O O . ALA B 1 786 ? -25.5 27.375 17.312 1 85.75 786 ALA B O 1
ATOM 14142 N N . GLY B 1 787 ? -26.219 28.797 15.82 1 89.75 787 GLY B N 1
ATOM 14143 C CA . GLY B 1 787 ? -26.422 29.875 16.781 1 89.75 787 GLY B CA 1
ATOM 14144 C C . GLY B 1 787 ? -25.141 30.594 17.156 1 89.75 787 GLY B C 1
ATOM 14145 O O . GLY B 1 787 ? -25.125 31.391 18.094 1 89.75 787 GLY B O 1
ATOM 14146 N N . THR B 1 788 ? -24.125 30.25 16.438 1 93.31 788 THR B N 1
ATOM 14147 C CA . THR B 1 788 ? -22.844 30.906 16.672 1 93.31 788 THR B CA 1
ATOM 14148 C C . THR B 1 788 ? -22.781 32.25 15.945 1 93.31 788 THR B C 1
ATOM 14150 O O . THR B 1 788 ? -23.812 32.781 15.531 1 93.31 788 THR B O 1
ATOM 14153 N N . ALA B 1 789 ? -21.625 32.875 15.961 1 94.69 789 ALA B N 1
ATOM 14154 C CA . ALA B 1 789 ? -21.422 34.188 15.359 1 94.69 789 ALA B CA 1
ATOM 14155 C C . ALA B 1 789 ? -21.656 34.125 13.852 1 94.69 789 ALA B C 1
ATOM 14157 O O . ALA B 1 789 ? -21.578 33.062 13.234 1 94.69 789 ALA B O 1
ATOM 14158 N N . GLN B 1 790 ? -21.984 35.281 13.328 1 95.19 790 GLN B N 1
ATOM 14159 C CA . GLN B 1 790 ? -22.078 35.469 11.883 1 95.19 790 GLN B CA 1
ATOM 14160 C C . GLN B 1 790 ? -21.078 36.5 11.391 1 95.19 790 GLN B C 1
ATOM 14162 O O . GLN B 1 790 ? -20.594 37.344 12.18 1 95.19 790 GLN B O 1
ATOM 14167 N N . ARG B 1 791 ? -20.797 36.406 10.188 1 95.38 791 ARG B N 1
ATOM 14168 C CA . ARG B 1 791 ? -19.922 37.375 9.531 1 95.38 791 ARG B CA 1
ATOM 14169 C C . ARG B 1 791 ? -20.609 38.031 8.344 1 95.38 791 ARG B C 1
ATOM 14171 O O . ARG B 1 791 ? -21.672 37.562 7.91 1 95.38 791 ARG B O 1
ATOM 14178 N N . ILE B 1 792 ? -20.031 39.094 7.891 1 96.19 792 ILE B N 1
ATOM 14179 C CA . ILE B 1 792 ? -20.656 39.812 6.797 1 96.19 792 ILE B CA 1
ATOM 14180 C C . ILE B 1 792 ? -19.625 40.094 5.703 1 96.19 792 ILE B C 1
ATOM 14182 O O . ILE B 1 792 ? -18.469 40.406 5.996 1 96.19 792 ILE B O 1
ATOM 14186 N N . LEU B 1 793 ? -20.016 39.812 4.504 1 94.94 793 LEU B N 1
ATOM 14187 C CA . LEU B 1 793 ? -19.266 40.25 3.332 1 94.94 793 LEU B CA 1
ATOM 14188 C C . LEU B 1 793 ? -19.781 41.594 2.82 1 94.94 793 LEU B C 1
ATOM 14190 O O . LEU B 1 793 ? -20.859 41.656 2.248 1 94.94 793 LEU B O 1
ATOM 14194 N N . GLU B 1 794 ? -19.031 42.562 3.035 1 95.75 794 GLU B N 1
ATOM 14195 C CA . GLU B 1 794 ? -19.375 43.906 2.607 1 95.75 794 GLU B CA 1
ATOM 14196 C C . GLU B 1 794 ? -18.172 44.625 1.98 1 95.75 794 GLU B C 1
ATOM 14198 O O . GLU B 1 794 ? -17.047 44.5 2.482 1 95.75 794 GLU B O 1
ATOM 14203 N N . ILE B 1 795 ? -18.438 45.344 0.857 1 95.69 795 ILE B N 1
ATOM 14204 C CA . ILE B 1 795 ? -17.375 46.031 0.155 1 95.69 795 ILE B CA 1
ATOM 14205 C C . ILE B 1 795 ? -16.703 47.031 1.096 1 95.69 795 ILE B C 1
ATOM 14207 O O . ILE B 1 795 ? -17.391 47.812 1.766 1 95.69 795 ILE B O 1
ATOM 14211 N N . GLY B 1 796 ? -15.422 46.906 1.176 1 96 796 GLY B N 1
ATOM 14212 C CA . GLY B 1 796 ? -14.656 47.844 1.994 1 96 796 GLY B CA 1
ATOM 14213 C C . GLY B 1 796 ? -14.234 47.25 3.328 1 96 796 GLY B C 1
ATOM 14214 O O . GLY B 1 796 ? -13.398 47.812 4.031 1 96 796 GLY B O 1
ATOM 14215 N N . GLU B 1 797 ? -14.781 46.156 3.713 1 96.19 797 GLU B N 1
ATOM 14216 C CA . GLU B 1 797 ? -14.492 45.5 4.988 1 96.19 797 GLU B CA 1
ATOM 14217 C C . GLU B 1 797 ? -13.727 44.219 4.781 1 96.19 797 GLU B C 1
ATOM 14219 O O . GLU B 1 797 ? -13.789 43.625 3.707 1 96.19 797 GLU B O 1
ATOM 14224 N N . PRO B 1 798 ? -12.984 43.844 5.836 1 95.94 798 PRO B N 1
ATOM 14225 C CA . PRO B 1 798 ? -12.398 42.5 5.762 1 95.94 798 PRO B CA 1
ATOM 14226 C C . PRO B 1 798 ? -13.453 41.406 5.625 1 95.94 798 PRO B C 1
ATOM 14228 O O . PRO B 1 798 ? -14.555 41.531 6.164 1 95.94 798 PRO B O 1
ATOM 14231 N N . VAL B 1 799 ? -13.086 40.281 5.039 1 93.5 799 VAL B N 1
ATOM 14232 C CA . VAL B 1 799 ? -14.031 39.188 4.762 1 93.5 799 VAL B CA 1
ATOM 14233 C C . VAL B 1 799 ? -14.367 38.469 6.059 1 93.5 799 VAL B C 1
ATOM 14235 O O . VAL B 1 799 ? -15.367 37.719 6.125 1 93.5 799 VAL B O 1
ATOM 14238 N N . ASP B 1 800 ? -13.562 38.625 7.102 1 94.75 800 ASP B N 1
ATOM 14239 C CA . ASP B 1 800 ? -13.82 37.938 8.367 1 94.75 800 ASP B CA 1
ATOM 14240 C C . ASP B 1 800 ? -14.391 38.906 9.406 1 94.75 800 ASP B C 1
ATOM 14242 O O . ASP B 1 800 ? -14.188 38.75 10.609 1 94.75 800 ASP B O 1
ATOM 14246 N N . THR B 1 801 ? -15.102 39.875 8.984 1 96.81 801 THR B N 1
ATOM 14247 C CA . THR B 1 801 ? -15.75 40.844 9.867 1 96.81 801 THR B CA 1
ATOM 14248 C C . THR B 1 801 ? -16.969 40.219 10.539 1 96.81 801 THR B C 1
ATOM 14250 O O . THR B 1 801 ? -17.859 39.688 9.867 1 96.81 801 THR B O 1
ATOM 14253 N N . TYR B 1 802 ? -16.984 40.406 11.844 1 97.81 802 TYR B N 1
ATOM 14254 C CA . TYR B 1 802 ? -18.125 39.906 12.594 1 97.81 802 TYR B CA 1
ATOM 14255 C C . TYR B 1 802 ? -19.312 40.844 12.477 1 97.81 802 TYR B C 1
ATOM 14257 O O . TYR B 1 802 ? -19.141 42.062 12.469 1 97.81 802 TYR B O 1
ATOM 14265 N N . TYR B 1 803 ? -20.5 40.281 12.305 1 97.75 803 TYR B N 1
ATOM 14266 C CA . TYR B 1 803 ? -21.766 41.031 12.227 1 97.75 803 TYR B CA 1
ATOM 14267 C C . TYR B 1 803 ? -22.828 40.406 13.125 1 97.75 803 TYR B C 1
ATOM 14269 O O . TYR B 1 803 ? -23.391 39.375 12.789 1 97.75 803 TYR B O 1
ATOM 14277 N N . MET B 1 804 ? -23.047 41.125 14.227 1 97.5 804 MET B N 1
ATOM 14278 C CA . MET B 1 804 ? -23.938 40.562 15.242 1 97.5 804 MET B CA 1
ATOM 14279 C C . MET B 1 804 ? -24.422 41.656 16.188 1 97.5 804 MET B C 1
ATOM 14281 O O . MET B 1 804 ? -24.031 42.812 16.062 1 97.5 804 MET B O 1
ATOM 14285 N N . LYS B 1 805 ? -25.375 41.25 17.078 1 97.81 805 LYS B N 1
ATOM 14286 C CA . LYS B 1 805 ? -25.828 42.188 18.109 1 97.81 805 LYS B CA 1
ATOM 14287 C C . LYS B 1 805 ? -24.688 42.625 19.016 1 97.81 805 LYS B C 1
ATOM 14289 O O . LYS B 1 805 ? -23.875 41.781 19.438 1 97.81 805 LYS B O 1
ATOM 14294 N N . GLU B 1 806 ? -24.594 43.906 19.188 1 97.88 806 GLU B N 1
ATOM 14295 C CA . GLU B 1 806 ? -23.5 44.438 20 1 97.88 806 GLU B CA 1
ATOM 14296 C C . GLU B 1 806 ? -23.891 44.562 21.469 1 97.88 806 GLU B C 1
ATOM 14298 O O . GLU B 1 806 ? -24.938 45.125 21.797 1 97.88 806 GLU B O 1
ATOM 14303 N N . TRP B 1 807 ? -23.047 44 22.312 1 97.94 807 TRP B N 1
ATOM 14304 C CA . TRP B 1 807 ? -23.234 43.969 23.75 1 97.94 807 TRP B CA 1
ATOM 14305 C C . TRP B 1 807 ? -23.047 45.375 24.344 1 97.94 807 TRP B C 1
ATOM 14307 O O . TRP B 1 807 ? -22.078 46.062 24.016 1 97.94 807 TRP B O 1
ATOM 14317 N N . ALA B 1 808 ? -24 45.781 25.188 1 97.31 808 ALA B N 1
ATOM 14318 C CA . ALA B 1 808 ? -23.938 47.125 25.797 1 97.31 808 ALA B CA 1
ATOM 14319 C C . ALA B 1 808 ? -23.719 47.031 27.297 1 97.31 808 ALA B C 1
ATOM 14321 O O . ALA B 1 808 ? -23.703 48.031 27.984 1 97.31 808 ALA B O 1
ATOM 14322 N N . GLY B 1 809 ? -23.531 45.844 27.781 1 96.88 809 GLY B N 1
ATOM 14323 C CA . GLY B 1 809 ? -23.25 45.656 29.203 1 96.88 809 GLY B CA 1
ATOM 14324 C C . GLY B 1 809 ? -24.469 45.219 30 1 96.88 809 GLY B C 1
ATOM 14325 O O . GLY B 1 809 ? -25.359 44.562 29.469 1 96.88 809 GLY B O 1
ATOM 14326 N N . VAL B 1 810 ? -24.406 45.438 31.328 1 98 810 VAL B N 1
ATOM 14327 C CA . VAL B 1 810 ? -25.453 45.031 32.25 1 98 810 VAL B CA 1
ATOM 14328 C C . VAL B 1 810 ? -26.203 46.25 32.781 1 98 810 VAL B C 1
ATOM 14330 O O . VAL B 1 810 ? -25.578 47.25 33.156 1 98 810 VAL B O 1
ATOM 14333 N N . ASN B 1 811 ? -27.531 46.125 32.656 1 97.56 811 ASN B N 1
ATOM 14334 C CA . ASN B 1 811 ? -28.359 47.188 33.219 1 97.56 811 ASN B CA 1
ATOM 14335 C C . ASN B 1 811 ? -28.141 47.344 34.719 1 97.56 811 ASN B C 1
ATOM 14337 O O . ASN B 1 811 ? -28.438 46.406 35.5 1 97.56 811 ASN B O 1
ATOM 14341 N N . LYS B 1 812 ? -27.781 48.5 35.188 1 95.88 812 LYS B N 1
ATOM 14342 C CA . LYS B 1 812 ? -27.422 48.688 36.594 1 95.88 812 LYS B CA 1
ATOM 14343 C C . LYS B 1 812 ? -28.656 48.625 37.469 1 95.88 812 LYS B C 1
ATOM 14345 O O . LYS B 1 812 ? -28.547 48.312 38.656 1 95.88 812 LYS B O 1
ATOM 14350 N N . LYS B 1 813 ? -29.797 48.906 36.969 1 95.88 813 LYS B N 1
ATOM 14351 C CA . LYS B 1 813 ? -31.016 49 37.75 1 95.88 813 LYS B CA 1
ATOM 14352 C C . LYS B 1 813 ? -31.609 47.625 38.031 1 95.88 813 LYS B C 1
ATOM 14354 O O . LYS B 1 813 ? -32.062 47.344 39.156 1 95.88 813 LYS B O 1
ATOM 14359 N N . ASP B 1 814 ? -31.609 46.812 37 1 95.31 814 ASP B N 1
ATOM 14360 C CA . ASP B 1 814 ? -32.344 45.562 37.188 1 95.31 814 ASP B CA 1
ATOM 14361 C C . ASP B 1 814 ? -31.469 44.344 36.875 1 95.31 814 ASP B C 1
ATOM 14363 O O . ASP B 1 814 ? -31.906 43.219 37 1 95.31 814 ASP B O 1
ATOM 14367 N N . GLY B 1 815 ? -30.281 44.562 36.375 1 96.88 815 GLY B N 1
ATOM 14368 C CA . GLY B 1 815 ? -29.328 43.469 36.156 1 96.88 815 GLY B CA 1
ATOM 14369 C C . GLY B 1 815 ? -29.531 42.719 34.875 1 96.88 815 GLY B C 1
ATOM 14370 O O . GLY B 1 815 ? -28.875 41.719 34.594 1 96.88 815 GLY B O 1
ATOM 14371 N N . ARG B 1 816 ? -30.422 43.094 33.938 1 97.12 816 ARG B N 1
ATOM 14372 C CA . ARG B 1 816 ? -30.656 42.438 32.656 1 97.12 816 ARG B CA 1
ATOM 14373 C C . ARG B 1 816 ? -29.562 42.781 31.656 1 97.12 816 ARG B C 1
ATOM 14375 O O . ARG B 1 816 ? -28.906 43.812 31.75 1 97.12 816 ARG B O 1
ATOM 14382 N N . PRO B 1 817 ? -29.359 41.75 30.781 1 98 817 PRO B N 1
ATOM 14383 C CA . PRO B 1 817 ? -28.406 42.094 29.734 1 98 817 PRO B CA 1
ATOM 14384 C C . PRO B 1 817 ? -28.891 43.219 28.812 1 98 817 PRO B C 1
ATOM 14386 O O . PRO B 1 817 ? -30.094 43.375 28.625 1 98 817 PRO B O 1
ATOM 14389 N N . MET B 1 818 ? -27.953 43.969 28.312 1 98.12 818 MET B N 1
ATOM 14390 C CA . MET B 1 818 ? -28.312 45.062 27.375 1 98.12 818 MET B CA 1
ATOM 14391 C C . MET B 1 818 ? -27.531 44.906 26.078 1 98.12 818 MET B C 1
ATOM 14393 O O . MET B 1 818 ? -26.406 44.438 26.062 1 98.12 818 MET B O 1
ATOM 14397 N N . TRP B 1 819 ? -28.172 45.281 25.016 1 98.31 819 TRP B N 1
ATOM 14398 C CA . TRP B 1 819 ? -27.594 45.406 23.672 1 98.31 819 TRP B CA 1
ATOM 14399 C C . TRP B 1 819 ? -27.906 46.781 23.062 1 98.31 819 TRP B C 1
ATOM 14401 O O . TRP B 1 819 ? -28.766 47.5 23.578 1 98.31 819 TRP B O 1
ATOM 14411 N N . TYR B 1 820 ? -27.188 47.094 22.031 1 97.81 820 TYR B N 1
ATOM 14412 C CA . TYR B 1 820 ? -27.469 48.344 21.328 1 97.81 820 TYR B CA 1
ATOM 14413 C C . TYR B 1 820 ? -28.531 48.156 20.266 1 97.81 820 TYR B C 1
ATOM 14415 O O . TYR B 1 820 ? -28.609 47.094 19.641 1 97.81 820 TYR B O 1
ATOM 14423 N N . THR B 1 821 ? -29.344 49 20.125 1 96.75 821 THR B N 1
ATOM 14424 C CA . THR B 1 821 ? -30.312 49.062 19.047 1 96.75 821 THR B CA 1
ATOM 14425 C C . THR B 1 821 ? -30.328 50.469 18.406 1 96.75 821 THR B C 1
ATOM 14427 O O . THR B 1 821 ? -29.734 51.406 18.938 1 96.75 821 THR B O 1
ATOM 14430 N N . THR B 1 822 ? -30.75 50.625 17.266 1 94.06 822 THR B N 1
ATOM 14431 C CA . THR B 1 822 ? -30.859 51.875 16.562 1 94.06 822 THR B CA 1
ATOM 14432 C C . THR B 1 822 ? -32.281 52.469 16.719 1 94.06 822 THR B C 1
ATOM 14434 O O . THR B 1 822 ? -33.25 51.812 16.344 1 94.06 822 THR B O 1
ATOM 14437 N N . ASP B 1 823 ? -32.406 53.594 17.281 1 89.88 823 ASP B N 1
ATOM 14438 C CA . ASP B 1 823 ? -33.75 54.156 17.484 1 89.88 823 ASP B CA 1
ATOM 14439 C C . ASP B 1 823 ? -34.281 54.781 16.188 1 89.88 823 ASP B C 1
ATOM 14441 O O . ASP B 1 823 ? -33.625 54.719 15.148 1 89.88 823 ASP B O 1
ATOM 14445 N N . LYS B 1 824 ? -35.469 55.344 16.234 1 88.88 824 LYS B N 1
ATOM 14446 C CA . LYS B 1 824 ? -36.156 55.875 15.062 1 88.88 824 LYS B CA 1
ATOM 14447 C C . LYS B 1 824 ? -35.344 57 14.43 1 88.88 824 LYS B C 1
ATOM 14449 O O . LYS B 1 824 ? -35.438 57.25 13.227 1 88.88 824 LYS B O 1
ATOM 14454 N N . ASN B 1 825 ? -34.562 57.719 15.25 1 91.5 825 ASN B N 1
ATOM 14455 C CA . ASN B 1 825 ? -33.75 58.844 14.75 1 91.5 825 ASN B CA 1
ATOM 14456 C C . ASN B 1 825 ? -32.344 58.344 14.32 1 91.5 825 ASN B C 1
ATOM 14458 O O . ASN B 1 825 ? -31.516 59.156 13.93 1 91.5 825 ASN B O 1
ATOM 14462 N N . GLY B 1 826 ? -32.031 57.125 14.414 1 89.5 826 GLY B N 1
ATOM 14463 C CA . GLY B 1 826 ? -30.766 56.562 13.961 1 89.5 826 GLY B CA 1
ATOM 14464 C C . GLY B 1 826 ? -29.703 56.531 15.039 1 89.5 826 GLY B C 1
ATOM 14465 O O . GLY B 1 826 ? -28.547 56.219 14.758 1 89.5 826 GLY B O 1
ATOM 14466 N N . ASN B 1 827 ? -30.141 56.875 16.234 1 91.25 827 ASN B N 1
ATOM 14467 C CA . ASN B 1 827 ? -29.156 56.906 17.312 1 91.25 827 ASN B CA 1
ATOM 14468 C C . ASN B 1 827 ? -29.016 55.531 17.969 1 91.25 827 ASN B C 1
ATOM 14470 O O . ASN B 1 827 ? -29.969 54.781 18.062 1 91.25 827 ASN B O 1
ATOM 14474 N N . LYS B 1 828 ? -27.75 55.25 18.391 1 93.88 828 LYS B N 1
ATOM 14475 C CA . LYS B 1 828 ? -27.469 54 19.141 1 93.88 828 LYS B CA 1
ATOM 14476 C C . LYS B 1 828 ? -27.938 54.125 20.578 1 93.88 828 LYS B C 1
ATOM 14478 O O . LYS B 1 828 ? -27.453 54.969 21.328 1 93.88 828 LYS B O 1
ATOM 14483 N N . VAL B 1 829 ? -28.953 53.438 20.922 1 95.88 829 VAL B N 1
ATOM 14484 C CA . VAL B 1 829 ? -29.484 53.406 22.281 1 95.88 829 VAL B CA 1
ATOM 14485 C C . VAL B 1 829 ? -29.422 51.969 22.828 1 95.88 829 VAL B C 1
ATOM 14487 O O . VAL B 1 829 ? -29.172 51.031 22.078 1 95.88 829 VAL B O 1
ATOM 14490 N N . THR B 1 830 ? -29.609 51.781 24.109 1 97.06 830 THR B N 1
ATOM 14491 C CA . THR B 1 830 ? -29.516 50.438 24.719 1 97.06 830 THR B CA 1
ATOM 14492 C C . THR B 1 830 ? -30.906 49.812 24.875 1 97.06 830 THR B C 1
ATOM 14494 O O . THR B 1 830 ? -31.906 50.531 24.922 1 97.06 830 THR B O 1
ATOM 14497 N N . THR B 1 831 ? -31 48.531 24.719 1 96.94 831 THR B N 1
ATOM 14498 C CA . THR B 1 831 ? -32.219 47.781 24.953 1 96.94 831 THR B CA 1
ATOM 14499 C C . THR B 1 831 ? -31.906 46.469 25.719 1 96.94 831 THR B C 1
ATOM 14501 O O . THR B 1 831 ? -30.812 45.938 25.578 1 96.94 831 THR B O 1
ATOM 14504 N N . SER B 1 832 ? -32.812 46.062 26.547 1 97.25 832 SER B N 1
ATOM 14505 C CA . SER B 1 832 ? -32.688 44.781 27.234 1 97.25 832 SER B CA 1
ATOM 14506 C C . SER B 1 832 ? -33.469 43.688 26.531 1 97.25 832 SER B C 1
ATOM 14508 O O . SER B 1 832 ? -33.656 42.594 27.078 1 97.25 832 SER B O 1
ATOM 14510 N N . ASN B 1 833 ? -34.062 44.031 25.344 1 96.88 833 ASN B N 1
ATOM 14511 C CA . ASN B 1 833 ? -34.75 43.062 24.5 1 96.88 833 ASN B CA 1
ATOM 14512 C C . ASN B 1 833 ? -33.906 42.625 23.328 1 96.88 833 ASN B C 1
ATOM 14514 O O . ASN B 1 833 ? -33.719 43.375 22.359 1 96.88 833 ASN B O 1
ATOM 14518 N N . TYR B 1 834 ? -33.5 41.375 23.422 1 97.19 834 TYR B N 1
ATOM 14519 C CA . TYR B 1 834 ? -32.562 40.812 22.438 1 97.19 834 TYR B CA 1
ATOM 14520 C C . TYR B 1 834 ? -33.156 40.938 21.031 1 97.19 834 TYR B C 1
ATOM 14522 O O . TYR B 1 834 ? -32.438 41.219 20.062 1 97.19 834 TYR B O 1
ATOM 14530 N N . ALA B 1 835 ? -34.438 40.656 20.844 1 96.44 835 ALA B N 1
ATOM 14531 C CA . ALA B 1 835 ? -35.094 40.656 19.531 1 96.44 835 ALA B CA 1
ATOM 14532 C C . ALA B 1 835 ? -35.094 42.031 18.906 1 96.44 835 ALA B C 1
ATOM 14534 O O . ALA B 1 835 ? -35.125 42.188 17.688 1 96.44 835 ALA B O 1
ATOM 14535 N N . LYS B 1 836 ? -34.969 43 19.75 1 95.38 836 LYS B N 1
ATOM 14536 C CA . LYS B 1 836 ? -35.031 44.375 19.25 1 95.38 836 LYS B CA 1
ATOM 14537 C C . LYS B 1 836 ? -33.625 44.906 18.984 1 95.38 836 LYS B C 1
ATOM 14539 O O . LYS B 1 836 ? -33.469 46 18.375 1 95.38 836 LYS B O 1
ATOM 14544 N N . ALA B 1 837 ? -32.656 44.188 19.516 1 97.5 837 ALA B N 1
ATOM 14545 C CA . ALA B 1 837 ? -31.297 44.625 19.312 1 97.5 837 ALA B CA 1
ATOM 14546 C C . ALA B 1 837 ? -30.938 44.656 17.828 1 97.5 837 ALA B C 1
ATOM 14548 O O . ALA B 1 837 ? -31.375 43.781 17.078 1 97.5 837 ALA B O 1
ATOM 14549 N N . SER B 1 838 ? -30.094 45.594 17.375 1 95.81 838 SER B N 1
ATOM 14550 C CA . SER B 1 838 ? -29.641 45.688 16 1 95.81 838 SER B CA 1
ATOM 14551 C C . SER B 1 838 ? -28.297 45 15.805 1 95.81 838 SER B C 1
ATOM 14553 O O . SER B 1 838 ? -27.516 44.844 16.766 1 95.81 838 SER B O 1
ATOM 14555 N N . ASP B 1 839 ? -28.094 44.531 14.586 1 95.81 839 ASP B N 1
ATOM 14556 C CA . ASP B 1 839 ? -26.797 43.938 14.25 1 95.81 839 ASP B CA 1
ATOM 14557 C C . ASP B 1 839 ? -25.797 45.031 13.844 1 95.81 839 ASP B C 1
ATOM 14559 O O . ASP B 1 839 ? -26.156 46 13.172 1 95.81 839 ASP B O 1
ATOM 14563 N N . PHE B 1 840 ? -24.609 44.938 14.328 1 96.25 840 PHE B N 1
ATOM 14564 C CA . PHE B 1 840 ? -23.531 45.875 14.008 1 96.25 840 PHE B CA 1
ATOM 14565 C C . PHE B 1 840 ? -22.266 45.094 13.594 1 96.25 840 PHE B C 1
ATOM 14567 O O . PHE B 1 840 ? -22.156 43.906 13.836 1 96.25 840 PHE B O 1
ATOM 14574 N N . LYS B 1 841 ? -21.375 45.75 12.891 1 97.06 841 LYS B N 1
ATOM 14575 C CA . LYS B 1 841 ? -20.031 45.219 12.688 1 97.06 841 LYS B CA 1
ATOM 14576 C C . LYS B 1 841 ? -19.203 45.312 13.969 1 97.06 841 LYS B C 1
ATOM 14578 O O . LYS B 1 841 ? -19 46.375 14.523 1 97.06 841 LYS B O 1
ATOM 14583 N N . CYS B 1 842 ? -18.828 44.188 14.5 1 97.12 842 CYS B N 1
ATOM 14584 C CA . CYS B 1 842 ? -18.188 44.094 15.812 1 97.12 842 CYS B CA 1
ATOM 14585 C C . CYS B 1 842 ? -16.734 43.625 15.688 1 97.12 842 CYS B C 1
ATOM 14587 O O . CYS B 1 842 ? -16.312 42.719 16.391 1 97.12 842 CYS B O 1
ATOM 14589 N N . GLY B 1 843 ? -15.945 44.219 14.789 1 95.38 843 GLY B N 1
ATOM 14590 C CA . GLY B 1 843 ? -14.539 43.875 14.656 1 95.38 843 GLY B CA 1
ATOM 14591 C C . GLY B 1 843 ? -14.297 42.719 13.703 1 95.38 843 GLY B C 1
ATOM 14592 O O . GLY B 1 843 ? -15.18 42.344 12.922 1 95.38 843 GLY B O 1
ATOM 14593 N N . LYS B 1 844 ? -13.031 42.125 13.711 1 96.25 844 LYS B N 1
ATOM 14594 C CA . LYS B 1 844 ? -12.656 41.062 12.781 1 96.25 844 LYS B CA 1
ATOM 14595 C C . LYS B 1 844 ? -11.859 39.969 13.484 1 96.25 844 LYS B C 1
ATOM 14597 O O . LYS B 1 844 ? -11.297 40.188 14.562 1 96.25 844 LYS B O 1
ATOM 14602 N N . ALA B 1 845 ? -11.758 38.844 12.898 1 95.88 845 ALA B N 1
ATOM 14603 C CA . ALA B 1 845 ? -11.094 37.656 13.484 1 95.88 845 ALA B CA 1
ATOM 14604 C C . ALA B 1 845 ? -9.586 37.75 13.297 1 95.88 845 ALA B C 1
ATOM 14606 O O . ALA B 1 845 ? -8.82 37.406 14.211 1 95.88 845 ALA B O 1
ATOM 14607 N N . SER B 1 846 ? -9.062 38.094 12.188 1 94.81 846 SER B N 1
ATOM 14608 C CA . SER B 1 846 ? -7.641 38.062 11.852 1 94.81 846 SER B CA 1
ATOM 14609 C C . SER B 1 846 ? -6.859 39.094 12.664 1 94.81 846 SER B C 1
ATOM 14611 O O . SER B 1 846 ? -7.336 40.219 12.898 1 94.81 846 SER B O 1
ATOM 14613 N N . PRO B 1 847 ? -5.66 38.719 13.031 1 96.19 847 PRO B N 1
ATOM 14614 C CA . PRO B 1 847 ? -4.84 39.688 13.789 1 96.19 847 PRO B CA 1
ATOM 14615 C C . PRO B 1 847 ? -4.309 40.812 12.922 1 96.19 847 PRO B C 1
ATOM 14617 O O . PRO B 1 847 ? -4.203 40.688 11.703 1 96.19 847 PRO B O 1
ATOM 14620 N N . ASP B 1 848 ? -3.936 41.875 13.609 1 96.5 848 ASP B N 1
ATOM 14621 C CA . ASP B 1 848 ? -3.307 43 12.93 1 96.5 848 ASP B CA 1
ATOM 14622 C C . ASP B 1 848 ? -1.801 42.812 12.789 1 96.5 848 ASP B C 1
ATOM 14624 O O . ASP B 1 848 ? -1.187 43.281 11.836 1 96.5 848 ASP B O 1
ATOM 14628 N N . LEU B 1 849 ? -1.347 42.188 13.844 1 97.31 849 LEU B N 1
ATOM 14629 C CA . LEU B 1 849 ? 0.091 41.938 13.898 1 97.31 849 LEU B CA 1
ATOM 14630 C C . LEU B 1 849 ? 0.388 40.562 14.508 1 97.31 849 LEU B C 1
ATOM 14632 O O . LEU B 1 849 ? -0.23 40.188 15.5 1 97.31 849 LEU B O 1
ATOM 14636 N N . PHE B 1 850 ? 1.261 39.812 13.906 1 97.38 850 PHE B N 1
ATOM 14637 C CA . PHE B 1 850 ? 1.713 38.562 14.5 1 97.38 850 PHE B CA 1
ATOM 14638 C C . PHE B 1 850 ? 3.164 38.281 14.133 1 97.38 850 PHE B C 1
ATOM 14640 O O . PHE B 1 850 ? 3.707 38.906 13.211 1 97.38 850 PHE B O 1
ATOM 14647 N N . GLY B 1 851 ? 3.814 37.406 14.883 1 97.25 851 GLY B N 1
ATOM 14648 C CA . GLY B 1 851 ? 5.207 37.094 14.633 1 97.25 851 GLY B CA 1
ATOM 14649 C C . GLY B 1 851 ? 5.836 36.281 15.75 1 97.25 851 GLY B C 1
ATOM 14650 O O . GLY B 1 851 ? 5.152 35.5 16.422 1 97.25 851 GLY B O 1
ATOM 14651 N N . SER B 1 852 ? 7.168 36.344 15.742 1 97.38 852 SER B N 1
ATOM 14652 C CA . SER B 1 852 ? 7.918 35.594 16.734 1 97.38 852 SER B CA 1
ATOM 14653 C C . SER B 1 852 ? 9.211 36.312 17.125 1 97.38 852 SER B C 1
ATOM 14655 O O . SER B 1 852 ? 9.68 37.188 16.391 1 97.38 852 SER B O 1
ATOM 14657 N N . ILE B 1 853 ? 9.695 36 18.266 1 97.56 853 ILE B N 1
ATOM 14658 C CA . ILE B 1 853 ? 11.008 36.375 18.781 1 97.56 853 ILE B CA 1
ATOM 14659 C C . ILE B 1 853 ? 11.797 35.125 19.172 1 97.56 853 ILE B C 1
ATOM 14661 O O . ILE B 1 853 ? 11.305 34.281 19.938 1 97.56 853 ILE B O 1
ATOM 14665 N N . SER B 1 854 ? 12.906 35.031 18.625 1 95.88 854 SER B N 1
ATOM 14666 C CA . SER B 1 854 ? 13.742 33.875 18.969 1 95.88 854 SER B CA 1
ATOM 14667 C C . SER B 1 854 ? 15.133 34.344 19.422 1 95.88 854 SER B C 1
ATOM 14669 O O . SER B 1 854 ? 15.625 35.375 19 1 95.88 854 SER B O 1
ATOM 14671 N N . THR B 1 855 ? 15.75 33.594 20.266 1 95.88 855 THR B N 1
ATOM 14672 C CA . THR B 1 855 ? 17.109 33.875 20.734 1 95.88 855 THR B CA 1
ATOM 14673 C C . THR B 1 855 ? 17.922 32.594 20.828 1 95.88 855 THR B C 1
ATOM 14675 O O . THR B 1 855 ? 17.391 31.531 21.141 1 95.88 855 THR B O 1
ATOM 14678 N N . ALA B 1 856 ? 19.125 32.688 20.484 1 95.19 856 ALA B N 1
ATOM 14679 C CA . ALA B 1 856 ? 20.094 31.578 20.562 1 95.19 856 ALA B CA 1
ATOM 14680 C C . ALA B 1 856 ? 21.375 32.031 21.266 1 95.19 856 ALA B C 1
ATOM 14682 O O . ALA B 1 856 ? 21.969 33.031 20.906 1 95.19 856 ALA B O 1
ATOM 14683 N N . LEU B 1 857 ? 21.703 31.312 22.266 1 96.31 857 LEU B N 1
ATOM 14684 C CA . LEU B 1 857 ? 22.922 31.562 23.047 1 96.31 857 LEU B CA 1
ATOM 14685 C C . LEU B 1 857 ? 23.797 30.312 23.078 1 96.31 857 LEU B C 1
ATOM 14687 O O . LEU B 1 857 ? 23.297 29.203 23.266 1 96.31 857 LEU B O 1
ATOM 14691 N N . SER B 1 858 ? 25 30.484 22.703 1 94.94 858 SER B N 1
ATOM 14692 C CA . SER B 1 858 ? 25.969 29.406 22.828 1 94.94 858 SER B CA 1
ATOM 14693 C C . SER B 1 858 ? 27.156 29.828 23.672 1 94.94 858 SER B C 1
ATOM 14695 O O . SER B 1 858 ? 27.719 30.906 23.484 1 94.94 858 SER B O 1
ATOM 14697 N N . TYR B 1 859 ? 27.531 29.062 24.594 1 96.25 859 TYR B N 1
ATOM 14698 C CA . TYR B 1 859 ? 28.703 29.266 25.453 1 96.25 859 TYR B CA 1
ATOM 14699 C C . TYR B 1 859 ? 29.531 28 25.547 1 96.25 859 TYR B C 1
ATOM 14701 O O . TYR B 1 859 ? 29.141 27.047 26.234 1 96.25 859 TYR B O 1
ATOM 14709 N N . LYS B 1 860 ? 30.625 27.891 24.891 1 93.62 860 LYS B N 1
ATOM 14710 C CA . LYS B 1 860 ? 31.484 26.719 24.812 1 93.62 860 LYS B CA 1
ATOM 14711 C C . LYS B 1 860 ? 30.672 25.484 24.391 1 93.62 860 LYS B C 1
ATOM 14713 O O . LYS B 1 860 ? 30.031 25.484 23.328 1 93.62 860 LYS B O 1
ATOM 14718 N N . SER B 1 861 ? 30.469 24.547 25.391 1 93.44 861 SER B N 1
ATOM 14719 C CA . SER B 1 861 ? 29.812 23.297 25.016 1 93.44 861 SER B CA 1
ATOM 14720 C C . SER B 1 861 ? 28.312 23.375 25.297 1 93.44 861 SER B C 1
ATOM 14722 O O . SER B 1 861 ? 27.578 22.438 25 1 93.44 861 SER B O 1
ATOM 14724 N N . PHE B 1 862 ? 27.844 24.516 25.828 1 96.38 862 PHE B N 1
ATOM 14725 C CA . PHE B 1 862 ? 26.438 24.688 26.141 1 96.38 862 PHE B CA 1
ATOM 14726 C C . PHE B 1 862 ? 25.734 25.516 25.078 1 96.38 862 PHE B C 1
ATOM 14728 O O . PHE B 1 862 ? 26.328 26.453 24.531 1 96.38 862 PHE B O 1
ATOM 14735 N N . ASP B 1 863 ? 24.562 25.188 24.781 1 94.25 863 ASP B N 1
ATOM 14736 C CA . ASP B 1 863 ? 23.75 26.047 23.922 1 94.25 863 ASP B CA 1
ATOM 14737 C C . ASP B 1 863 ? 22.344 26.188 24.484 1 94.25 863 ASP B C 1
ATOM 14739 O O . ASP B 1 863 ? 21.828 25.281 25.156 1 94.25 863 ASP B O 1
ATOM 14743 N N . LEU B 1 864 ? 21.734 27.312 24.312 1 96.25 864 LEU B N 1
ATOM 14744 C CA . LEU B 1 864 ? 20.375 27.641 24.75 1 96.25 864 LEU B CA 1
ATOM 14745 C C . LEU B 1 864 ? 19.594 28.297 23.609 1 96.25 864 LEU B C 1
ATOM 14747 O O . LEU B 1 864 ? 20.078 29.234 22.969 1 96.25 864 LEU B O 1
ATOM 14751 N N . HIS B 1 865 ? 18.469 27.781 23.359 1 96 865 HIS B N 1
ATOM 14752 C CA . HIS B 1 865 ? 17.578 28.328 22.328 1 96 865 HIS B CA 1
ATOM 14753 C C . HIS B 1 865 ? 16.172 28.547 22.859 1 96 865 HIS B C 1
ATOM 14755 O O . HIS B 1 865 ? 15.609 27.672 23.516 1 96 865 HIS B O 1
ATOM 14761 N N . ALA B 1 866 ? 15.594 29.672 22.641 1 96.56 866 ALA B N 1
ATOM 14762 C CA . ALA B 1 866 ? 14.227 30 23.031 1 96.56 866 ALA B CA 1
ATOM 14763 C C . ALA B 1 866 ? 13.453 30.609 21.875 1 96.56 866 ALA B C 1
ATOM 14765 O O . ALA B 1 866 ? 14 31.406 21.109 1 96.56 866 ALA B O 1
ATOM 14766 N N . ASN B 1 867 ? 12.203 30.234 21.75 1 96.44 867 ASN B N 1
ATOM 14767 C CA . ASN B 1 867 ? 11.32 30.766 20.719 1 96.44 867 ASN B CA 1
ATOM 14768 C C . ASN B 1 867 ? 9.992 31.25 21.297 1 96.44 867 ASN B C 1
ATOM 14770 O O . ASN B 1 867 ? 9.25 30.453 21.875 1 96.44 867 ASN B O 1
ATOM 14774 N N . PHE B 1 868 ? 9.672 32.5 21.094 1 97.31 868 PHE B N 1
ATOM 14775 C CA . PHE B 1 868 ? 8.414 33.094 21.516 1 97.31 868 PHE B CA 1
ATOM 14776 C C . PHE B 1 868 ? 7.531 33.406 20.297 1 97.31 868 PHE B C 1
ATOM 14778 O O . PHE B 1 868 ? 8.023 33.812 19.25 1 97.31 868 PHE B O 1
ATOM 14785 N N . GLY B 1 869 ? 6.242 33.156 20.422 1 96.81 869 GLY B N 1
ATOM 14786 C CA . GLY B 1 869 ? 5.254 33.562 19.453 1 96.81 869 GLY B CA 1
ATOM 14787 C C . GLY B 1 869 ? 4.262 34.562 20 1 96.81 869 GLY B C 1
ATOM 14788 O O . GLY B 1 869 ? 3.912 34.531 21.188 1 96.81 869 GLY B O 1
ATOM 14789 N N . TYR B 1 870 ? 3.791 35.5 19.125 1 97.62 870 TYR B N 1
ATOM 14790 C CA . TYR B 1 870 ? 2.805 36.469 19.594 1 97.62 870 TYR B CA 1
ATOM 14791 C C . TYR B 1 870 ? 1.812 36.812 18.484 1 97.62 870 TYR B C 1
ATOM 14793 O O . TYR B 1 870 ? 2.092 36.594 17.312 1 97.62 870 TYR B O 1
ATOM 14801 N N . SER B 1 871 ? 0.661 37.25 18.797 1 97.38 871 SER B N 1
ATOM 14802 C CA . SER B 1 871 ? -0.417 37.75 17.953 1 97.38 871 SER B CA 1
ATOM 14803 C C . SER B 1 871 ? -1.208 38.844 18.641 1 97.38 871 SER B C 1
ATOM 14805 O O . SER B 1 871 ? -1.525 38.75 19.828 1 97.38 871 SER B O 1
ATOM 14807 N N . ILE B 1 872 ? -1.487 39.969 17.859 1 97.56 872 ILE B N 1
ATOM 14808 C CA . ILE B 1 872 ? -2.135 41.125 18.453 1 97.56 872 ILE B CA 1
ATOM 14809 C C . ILE B 1 872 ? -3.219 41.656 17.516 1 97.56 872 ILE B C 1
ATOM 14811 O O . ILE B 1 872 ? -3.004 41.75 16.312 1 97.56 872 ILE B O 1
ATOM 14815 N N . GLY B 1 873 ? -4.355 41.969 18.094 1 96.69 873 GLY B N 1
ATOM 14816 C CA . GLY B 1 873 ? -5.355 42.719 17.375 1 96.69 873 GLY B CA 1
ATOM 14817 C C . GLY B 1 873 ? -6.465 41.875 16.781 1 96.69 873 GLY B C 1
ATOM 14818 O O . GLY B 1 873 ? -7.391 42.406 16.156 1 96.69 873 GLY B O 1
ATOM 14819 N N . GLY B 1 874 ? -6.473 40.656 16.922 1 96.06 874 GLY B N 1
ATOM 14820 C CA . GLY B 1 874 ? -7.547 39.781 16.453 1 96.06 874 GLY B CA 1
ATOM 14821 C C . GLY B 1 874 ? -8.562 39.469 17.531 1 96.06 874 GLY B C 1
ATOM 14822 O O . GLY B 1 874 ? -8.398 39.844 18.688 1 96.06 874 GLY B O 1
ATOM 14823 N N . GLN B 1 875 ? -9.68 38.812 17.047 1 97.62 875 GLN B N 1
ATOM 14824 C CA . GLN B 1 875 ? -10.719 38.438 17.984 1 97.62 875 GLN B CA 1
ATOM 14825 C C . GLN B 1 875 ? -11.117 36.969 17.797 1 97.62 875 GLN B C 1
ATOM 14827 O O . GLN B 1 875 ? -11.008 36.438 16.688 1 97.62 875 GLN B O 1
ATOM 14832 N N . ILE B 1 876 ? -11.484 36.344 18.875 1 97.56 876 ILE B N 1
ATOM 14833 C CA . ILE B 1 876 ? -12.055 35 18.875 1 97.56 876 ILE B CA 1
ATOM 14834 C C . ILE B 1 876 ? -13.5 35.062 19.359 1 97.56 876 ILE B C 1
ATOM 14836 O O . ILE B 1 876 ? -13.805 35.75 20.344 1 97.56 876 ILE B O 1
ATOM 14840 N N . TYR B 1 877 ? -14.375 34.469 18.578 1 98.12 877 TYR B N 1
ATOM 14841 C CA . TYR B 1 877 ? -15.719 34.281 19.109 1 98.12 877 TYR B CA 1
ATOM 14842 C C . TYR B 1 877 ? -15.781 33.062 20.031 1 98.12 877 TYR B C 1
ATOM 14844 O O . TYR B 1 877 ? -15.648 31.922 19.578 1 98.12 877 TYR B O 1
ATOM 14852 N N . SER B 1 878 ? -16.016 33.281 21.266 1 97.62 878 SER B N 1
ATOM 14853 C CA . SER B 1 878 ? -16.031 32.25 22.281 1 97.62 878 SER B CA 1
ATOM 14854 C C . SER B 1 878 ? -17.406 31.609 22.391 1 97.62 878 SER B C 1
ATOM 14856 O O . SER B 1 878 ? -18.109 31.812 23.391 1 97.62 878 SER B O 1
ATOM 14858 N N . TYR B 1 879 ? -17.672 30.734 21.531 1 97.69 879 TYR B N 1
ATOM 14859 C CA . TYR B 1 879 ? -18.953 30.047 21.562 1 97.69 879 TYR B CA 1
ATOM 14860 C C . TYR B 1 879 ? -19.125 29.281 22.875 1 97.69 879 TYR B C 1
ATOM 14862 O O . TYR B 1 879 ? -20.234 29.188 23.406 1 97.69 879 TYR B O 1
ATOM 14870 N N . TYR B 1 880 ? -18.109 28.703 23.453 1 96.62 880 TYR B N 1
ATOM 14871 C CA . TYR B 1 880 ? -18.203 27.938 24.703 1 96.62 880 TYR B CA 1
ATOM 14872 C C . TYR B 1 880 ? -18.797 28.781 25.812 1 96.62 880 TYR B C 1
ATOM 14874 O O . TYR B 1 880 ? -19.484 28.266 26.703 1 96.62 880 TYR B O 1
ATOM 14882 N N . ARG B 1 881 ? -18.609 30.031 25.859 1 97.12 881 ARG B N 1
ATOM 14883 C CA . ARG B 1 881 ? -19.156 30.906 26.891 1 97.12 881 ARG B CA 1
ATOM 14884 C C . ARG B 1 881 ? -20.672 31.016 26.766 1 97.12 881 ARG B C 1
ATOM 14886 O O . ARG B 1 881 ? -21.359 31.234 27.75 1 97.12 881 ARG B O 1
ATOM 14893 N N . GLN B 1 882 ? -21.188 30.906 25.484 1 96.81 882 GLN B N 1
ATOM 14894 C CA . GLN B 1 882 ? -22.641 30.844 25.328 1 96.81 882 GLN B CA 1
ATOM 14895 C C . GLN B 1 882 ? -23.234 29.719 26.156 1 96.81 882 GLN B C 1
ATOM 14897 O O . GLN B 1 882 ? -24.375 29.812 26.625 1 96.81 882 GLN B O 1
ATOM 14902 N N . GLU B 1 883 ? -22.438 28.781 26.297 1 96.44 883 GLU B N 1
ATOM 14903 C CA . GLU B 1 883 ? -22.953 27.578 26.969 1 96.44 883 GLU B CA 1
ATOM 14904 C C . GLU B 1 883 ? -22.516 27.531 28.438 1 96.44 883 GLU B C 1
ATOM 14906 O O . GLU B 1 883 ? -23.312 27.203 29.312 1 96.44 883 GLU B O 1
ATOM 14911 N N . PHE B 1 884 ? -21.312 27.891 28.766 1 96.94 884 PHE B N 1
ATOM 14912 C CA . PHE B 1 884 ? -20.734 27.688 30.094 1 96.94 884 PHE B CA 1
ATOM 14913 C C . PHE B 1 884 ? -20.75 28.984 30.891 1 96.94 884 PHE B C 1
ATOM 14915 O O . PHE B 1 884 ? -20.391 28.984 32.062 1 96.94 884 PHE B O 1
ATOM 14922 N N . ASP B 1 885 ? -21.031 30.031 30.359 1 96.56 885 ASP B N 1
ATOM 14923 C CA . ASP B 1 885 ? -21.188 31.344 30.953 1 96.56 885 ASP B CA 1
ATOM 14924 C C . ASP B 1 885 ? -22.547 31.969 30.562 1 96.56 885 ASP B C 1
ATOM 14926 O O . ASP B 1 885 ? -22.594 33.062 30.031 1 96.56 885 ASP B O 1
ATOM 14930 N N . SER B 1 886 ? -23.641 31.297 30.953 1 96.19 886 SER B N 1
ATOM 14931 C CA . SER B 1 886 ? -24.938 31.594 30.375 1 96.19 886 SER B CA 1
ATOM 14932 C C . SER B 1 886 ? -25.891 32.188 31.406 1 96.19 886 SER B C 1
ATOM 14934 O O . SER B 1 886 ? -27.109 32.188 31.219 1 96.19 886 SER B O 1
ATOM 14936 N N . ASP B 1 887 ? -25.453 32.5 32.531 1 96.69 887 ASP B N 1
ATOM 14937 C CA . ASP B 1 887 ? -26.234 33.219 33.562 1 96.69 887 ASP B CA 1
ATOM 14938 C C . ASP B 1 887 ? -27.453 32.406 34 1 96.69 887 ASP B C 1
ATOM 14940 O O . ASP B 1 887 ? -28.516 32.938 34.25 1 96.69 887 ASP B O 1
ATOM 14944 N N . GLY B 1 888 ? -27.344 31.047 33.875 1 95.5 888 GLY B N 1
ATOM 14945 C CA . GLY B 1 888 ? -28.391 30.156 34.344 1 95.5 888 GLY B CA 1
ATOM 14946 C C . GLY B 1 888 ? -29.328 29.703 33.25 1 95.5 888 GLY B C 1
ATOM 14947 O O . GLY B 1 888 ? -30.297 28.984 33.531 1 95.5 888 GLY B O 1
ATOM 14948 N N . ALA B 1 889 ? -29.094 30.078 32 1 95.44 889 ALA B N 1
ATOM 14949 C CA . ALA B 1 889 ? -29.969 29.703 30.891 1 95.44 889 ALA B CA 1
ATOM 14950 C C . ALA B 1 889 ? -30 28.188 30.719 1 95.44 889 ALA B C 1
ATOM 14952 O O . ALA B 1 889 ? -31 27.625 30.281 1 95.44 889 ALA B O 1
ATOM 14953 N N . TYR B 1 890 ? -28.906 27.531 30.938 1 92.31 890 TYR B N 1
ATOM 14954 C CA . TYR B 1 890 ? -28.797 26.094 30.781 1 92.31 890 TYR B CA 1
ATOM 14955 C C . TYR B 1 890 ? -28.641 25.406 32.125 1 92.31 890 TYR B C 1
ATOM 14957 O O . TYR B 1 890 ? -27.891 24.438 32.281 1 92.31 890 TYR B O 1
ATOM 14965 N N . ALA B 1 891 ? -29.328 25.969 33.031 1 87.31 891 ALA B N 1
ATOM 14966 C CA . ALA B 1 891 ? -29.297 25.375 34.375 1 87.31 891 ALA B CA 1
ATOM 14967 C C . ALA B 1 891 ? -29.953 24 34.375 1 87.31 891 ALA B C 1
ATOM 14969 O O . ALA B 1 891 ? -31.031 23.812 33.812 1 87.31 891 ALA B O 1
ATOM 14970 N N . GLY B 1 892 ? -29.188 22.969 34.875 1 83.12 892 GLY B N 1
ATOM 14971 C CA . GLY B 1 892 ? -29.703 21.625 35 1 83.12 892 GLY B CA 1
ATOM 14972 C C . GLY B 1 892 ? -29.078 20.641 34.031 1 83.12 892 GLY B C 1
ATOM 14973 O O . GLY B 1 892 ? -29.25 19.438 34.156 1 83.12 892 GLY B O 1
ATOM 14974 N N . ASP B 1 893 ? -28.391 21.188 33.094 1 89.06 893 ASP B N 1
ATOM 14975 C CA . ASP B 1 893 ? -27.969 20.219 32.094 1 89.06 893 ASP B CA 1
ATOM 14976 C C . ASP B 1 893 ? -26.453 20.25 31.891 1 89.06 893 ASP B C 1
ATOM 14978 O O . ASP B 1 893 ? -25.875 19.312 31.344 1 89.06 893 ASP B O 1
ATOM 14982 N N . ARG B 1 894 ? -25.812 21.391 32.25 1 95.38 894 ARG B N 1
ATOM 14983 C CA . ARG B 1 894 ? -24.375 21.453 32.031 1 95.38 894 ARG B CA 1
ATOM 14984 C C . ARG B 1 894 ? -23.688 22.312 33.062 1 95.38 894 ARG B C 1
ATOM 14986 O O . ARG B 1 894 ? -24.328 23.141 33.719 1 95.38 894 ARG B O 1
ATOM 14993 N N . ASN B 1 895 ? -22.438 22.047 33.281 1 96.69 895 ASN B N 1
ATOM 14994 C CA . ASN B 1 895 ? -21.594 22.828 34.188 1 96.69 895 ASN B CA 1
ATOM 14995 C C . ASN B 1 895 ? -21.375 24.25 33.688 1 96.69 895 ASN B C 1
ATOM 14997 O O . ASN B 1 895 ? -21.75 24.578 32.562 1 96.69 895 ASN B O 1
ATOM 15001 N N . GLN B 1 896 ? -20.922 25.094 34.531 1 96.81 896 GLN B N 1
ATOM 15002 C CA . GLN B 1 896 ? -20.609 26.469 34.219 1 96.81 896 GLN B CA 1
ATOM 15003 C C . GLN B 1 896 ? -19.172 26.812 34.562 1 96.81 896 GLN B C 1
ATOM 15005 O O . GLN B 1 896 ? -18.562 26.156 35.406 1 96.81 896 GLN B O 1
ATOM 15010 N N . MET B 1 897 ? -18.688 27.812 33.906 1 96.81 897 MET B N 1
ATOM 15011 C CA . MET B 1 897 ? -17.297 28.188 34.156 1 96.81 897 MET B CA 1
ATOM 15012 C C . MET B 1 897 ? -17.203 29.188 35.312 1 96.81 897 MET B C 1
ATOM 15014 O O . MET B 1 897 ? -18.156 29.922 35.594 1 96.81 897 MET B O 1
ATOM 15018 N N . LYS B 1 898 ? -16.062 29.172 35.969 1 95.81 898 LYS B N 1
ATOM 15019 C CA . LYS B 1 898 ? -15.781 30.188 36.969 1 95.81 898 LYS B CA 1
ATOM 15020 C C . LYS B 1 898 ? -15.57 31.562 36.344 1 95.81 898 LYS B C 1
ATOM 15022 O O . LYS B 1 898 ? -15.031 31.656 35.219 1 95.81 898 LYS B O 1
ATOM 15027 N N . LEU B 1 899 ? -16.062 32.594 37.031 1 95.12 899 LEU B N 1
ATOM 15028 C CA . LEU B 1 899 ? -15.789 33.938 36.531 1 95.12 899 LEU B CA 1
ATOM 15029 C C . LEU B 1 899 ? -14.297 34.25 36.625 1 95.12 899 LEU B C 1
ATOM 15031 O O . LEU B 1 899 ? -13.648 33.906 37.625 1 95.12 899 LEU B O 1
ATOM 15035 N N . GLN B 1 900 ? -13.836 34.812 35.656 1 93.25 900 GLN B N 1
ATOM 15036 C CA . GLN B 1 900 ? -12.43 35.188 35.625 1 93.25 900 GLN B CA 1
ATOM 15037 C C . GLN B 1 900 ? -12.172 36.375 36.531 1 93.25 900 GLN B C 1
ATOM 15039 O O . GLN B 1 900 ? -13.117 37.062 36.969 1 93.25 900 GLN B O 1
ATOM 15044 N N . ASN B 1 901 ? -10.844 36.562 36.75 1 90.62 901 ASN B N 1
ATOM 15045 C CA . ASN B 1 901 ? -10.484 37.75 37.562 1 90.62 901 ASN B CA 1
ATOM 15046 C C . ASN B 1 901 ? -10.977 39.031 36.906 1 90.62 901 ASN B C 1
ATOM 15048 O O . ASN B 1 901 ? -10.766 39.25 35.719 1 90.62 901 ASN B O 1
ATOM 15052 N N . GLY B 1 902 ? -11.594 39.781 37.656 1 91.19 902 GLY B N 1
ATOM 15053 C CA . GLY B 1 902 ? -12.117 41.031 37.156 1 91.19 902 GLY B CA 1
ATOM 15054 C C . GLY B 1 902 ? -13.578 40.938 36.719 1 91.19 902 GLY B C 1
ATOM 15055 O O . GLY B 1 902 ? -14.227 41.969 36.5 1 91.19 902 GLY B O 1
ATOM 15056 N N . TRP B 1 903 ? -14.078 39.75 36.531 1 95.69 903 TRP B N 1
ATOM 15057 C CA . TRP B 1 903 ? -15.484 39.562 36.188 1 95.69 903 TRP B CA 1
ATOM 15058 C C . TRP B 1 903 ? -16.359 39.531 37.438 1 95.69 903 TRP B C 1
ATOM 15060 O O . TRP B 1 903 ? -15.977 38.938 38.438 1 95.69 903 TRP B O 1
ATOM 15070 N N . THR B 1 904 ? -17.516 40.219 37.406 1 95.44 904 THR B N 1
ATOM 15071 C CA . THR B 1 904 ? -18.438 40.25 38.531 1 95.44 904 THR B CA 1
ATOM 15072 C C . THR B 1 904 ? -19.875 40.062 38.062 1 95.44 904 THR B C 1
ATOM 15074 O O . THR B 1 904 ? -20.219 40.5 36.938 1 95.44 904 THR B O 1
ATOM 15077 N N . ARG B 1 905 ? -20.672 39.531 38.875 1 96.25 905 ARG B N 1
ATOM 15078 C CA . ARG B 1 905 ? -22.078 39.344 38.562 1 96.25 905 ARG B CA 1
ATOM 15079 C C . ARG B 1 905 ? -22.953 40.375 39.281 1 96.25 905 ARG B C 1
ATOM 15081 O O . ARG B 1 905 ? -22.688 40.719 40.438 1 96.25 905 ARG B O 1
ATOM 15088 N N . TRP B 1 906 ? -24 40.844 38.656 1 97 906 TRP B N 1
ATOM 15089 C CA . TRP B 1 906 ? -24.969 41.781 39.219 1 97 906 TRP B CA 1
ATOM 15090 C C . TRP B 1 906 ? -25.781 41.125 40.312 1 97 906 TRP B C 1
ATOM 15092 O O . TRP B 1 906 ? -26.312 40.031 40.156 1 97 906 TRP B O 1
ATOM 15102 N N . GLN B 1 907 ? -25.938 41.812 41.469 1 93.12 907 GLN B N 1
ATOM 15103 C CA . GLN B 1 907 ? -26.672 41.25 42.594 1 93.12 907 GLN B CA 1
ATOM 15104 C C . GLN B 1 907 ? -27.781 42.188 43.062 1 93.12 907 GLN B C 1
ATOM 15106 O O . GLN B 1 907 ? -28.812 41.75 43.531 1 93.12 907 GLN B O 1
ATOM 15111 N N . LYS B 1 908 ? -27.453 43.5 42.938 1 93.5 908 LYS B N 1
ATOM 15112 C CA . LYS B 1 908 ? -28.406 44.5 43.438 1 93.5 908 LYS B CA 1
ATOM 15113 C C . LYS B 1 908 ? -28.359 45.75 42.562 1 93.5 908 LYS B C 1
ATOM 15115 O O . LYS B 1 908 ? -27.406 46 41.844 1 93.5 908 LYS B O 1
ATOM 15120 N N . PRO B 1 909 ? -29.406 46.562 42.75 1 94.5 909 PRO B N 1
ATOM 15121 C CA . PRO B 1 909 ? -29.438 47.781 41.938 1 94.5 909 PRO B CA 1
ATOM 15122 C C . PRO B 1 909 ? -28.219 48.688 42.188 1 94.5 909 PRO B C 1
ATOM 15124 O O . PRO B 1 909 ? -27.75 48.812 43.312 1 94.5 909 PRO B O 1
ATOM 15127 N N . ASN B 1 910 ? -27.594 49.25 41.188 1 93.12 910 ASN B N 1
ATOM 15128 C CA . ASN B 1 910 ? -26.469 50.188 41.156 1 93.12 910 ASN B CA 1
ATOM 15129 C C . ASN B 1 910 ? -25.141 49.438 41.125 1 93.12 910 ASN B C 1
ATOM 15131 O O . ASN B 1 910 ? -24.078 50.062 41.125 1 93.12 910 ASN B O 1
ATOM 15135 N N . ASP B 1 911 ? -25.203 48.094 40.969 1 94.75 911 ASP B N 1
ATOM 15136 C CA . ASP B 1 911 ? -23.969 47.344 40.812 1 94.75 911 ASP B CA 1
ATOM 15137 C C . ASP B 1 911 ? -23.391 47.562 39.406 1 94.75 911 ASP B C 1
ATOM 15139 O O . ASP B 1 911 ? -24.109 47.531 38.406 1 94.75 911 ASP B O 1
ATOM 15143 N N . GLU B 1 912 ? -22.125 47.844 39.438 1 93.88 912 GLU B N 1
ATOM 15144 C CA . GLU B 1 912 ? -21.406 47.781 38.156 1 93.88 912 GLU B CA 1
ATOM 15145 C C . GLU B 1 912 ? -20.812 46.406 37.938 1 93.88 912 GLU B C 1
ATOM 15147 O O . GLU B 1 912 ? -19.766 46.062 38.469 1 93.88 912 GLU B O 1
ATOM 15152 N N . ALA B 1 913 ? -21.484 45.656 37.094 1 96.19 913 ALA B N 1
ATOM 15153 C CA . ALA B 1 913 ? -21.125 44.25 36.906 1 96.19 913 ALA B CA 1
ATOM 15154 C C . ALA B 1 913 ? -20.844 43.938 35.438 1 96.19 913 ALA B C 1
ATOM 15156 O O . ALA B 1 913 ? -21.359 44.625 34.562 1 96.19 913 ALA B O 1
ATOM 15157 N N . THR B 1 914 ? -20.031 43 35.25 1 96.25 914 THR B N 1
ATOM 15158 C CA . THR B 1 914 ? -19.734 42.531 33.906 1 96.25 914 THR B CA 1
ATOM 15159 C C . THR B 1 914 ? -20.734 41.469 33.469 1 96.25 914 THR B C 1
ATOM 15161 O O . THR B 1 914 ? -20.922 41.219 32.281 1 96.25 914 THR B O 1
ATOM 15164 N N . HIS B 1 915 ? -21.312 40.75 34.438 1 97.5 915 HIS B N 1
ATOM 15165 C CA . HIS B 1 915 ? -22.266 39.688 34.156 1 97.5 915 HIS B CA 1
ATOM 15166 C C . HIS B 1 915 ? -23.656 40.031 34.688 1 97.5 915 HIS B C 1
ATOM 15168 O O . HIS B 1 915 ? -23.781 40.594 35.781 1 97.5 915 HIS B O 1
ATOM 15174 N N . PRO B 1 916 ? -24.688 39.719 33.844 1 97.38 916 PRO B N 1
ATOM 15175 C CA . PRO B 1 916 ? -26.062 40 34.25 1 97.38 916 PRO B CA 1
ATOM 15176 C C . PRO B 1 916 ? -26.5 39.125 35.438 1 97.38 916 PRO B C 1
ATOM 15178 O O . PRO B 1 916 ? -25.734 38.281 35.906 1 97.38 916 PRO B O 1
ATOM 15181 N N . ARG B 1 917 ? -27.719 39.438 35.875 1 96.38 917 ARG B N 1
ATOM 15182 C CA . ARG B 1 917 ? -28.312 38.656 36.969 1 96.38 917 ARG B CA 1
ATOM 15183 C C . ARG B 1 917 ? -28.453 37.188 36.562 1 96.38 917 ARG B C 1
ATOM 15185 O O . ARG B 1 917 ? -28.688 36.875 35.375 1 96.38 917 ARG B O 1
ATOM 15192 N N . ALA B 1 918 ? -28.281 36.344 37.5 1 96.38 918 ALA B N 1
ATOM 15193 C CA . ALA B 1 918 ? -28.438 34.906 37.25 1 96.38 918 ALA B CA 1
ATOM 15194 C C . ALA B 1 918 ? -29.812 34.406 37.719 1 96.38 918 ALA B C 1
ATOM 15196 O O . ALA B 1 918 ? -30.281 34.781 38.812 1 96.38 918 ALA B O 1
ATOM 15197 N N . LEU B 1 919 ? -30.484 33.688 36.812 1 96.56 919 LEU B N 1
ATOM 15198 C CA . LEU B 1 919 ? -31.797 33.125 37.094 1 96.56 919 LEU B CA 1
ATOM 15199 C C . LEU B 1 919 ? -31.859 31.641 36.656 1 96.56 919 LEU B C 1
ATOM 15201 O O . LEU B 1 919 ? -31.219 31.25 35.688 1 96.56 919 LEU B O 1
ATOM 15205 N N . TYR B 1 920 ? -32.594 30.891 37.469 1 95.44 920 TYR B N 1
ATOM 15206 C CA . TYR B 1 920 ? -32.875 29.547 37.031 1 95.44 920 TYR B CA 1
ATOM 15207 C C . TYR B 1 920 ? -33.75 29.562 35.781 1 95.44 920 TYR B C 1
ATOM 15209 O O . TYR B 1 920 ? -34.812 30.203 35.75 1 95.44 920 TYR B O 1
ATOM 15217 N N . ASN B 1 921 ? -33.281 28.891 34.688 1 94.31 921 ASN B N 1
ATOM 15218 C CA . ASN B 1 921 ? -33.969 28.938 33.375 1 94.31 921 ASN B CA 1
ATOM 15219 C C . ASN B 1 921 ? -34.094 30.375 32.875 1 94.31 921 ASN B C 1
ATOM 15221 O O . ASN B 1 921 ? -35.188 30.828 32.531 1 94.31 921 ASN B O 1
ATOM 15225 N N . ASN B 1 922 ? -33 31 32.906 1 96.31 922 ASN B N 1
ATOM 15226 C CA . ASN B 1 922 ? -32.938 32.438 32.562 1 96.31 922 ASN B CA 1
ATOM 15227 C C . ASN B 1 922 ? -33.438 32.719 31.156 1 96.31 922 ASN B C 1
ATOM 15229 O O . ASN B 1 922 ? -32.875 32.188 30.188 1 96.31 922 ASN B O 1
ATOM 15233 N N . GLN B 1 923 ? -34.406 33.562 30.938 1 95.5 923 GLN B N 1
ATOM 15234 C CA . GLN B 1 923 ? -35 33.844 29.641 1 95.5 923 GLN B CA 1
ATOM 15235 C C . GLN B 1 923 ? -34.625 35.25 29.156 1 95.5 923 GLN B C 1
ATOM 15237 O O . GLN B 1 923 ? -35.219 35.781 28.203 1 95.5 923 GLN B O 1
ATOM 15242 N N . ASP B 1 924 ? -33.625 35.844 29.844 1 96.69 924 ASP B N 1
ATOM 15243 C CA . ASP B 1 924 ? -33.219 37.188 29.484 1 96.69 924 ASP B CA 1
ATOM 15244 C C . ASP B 1 924 ? -32.438 37.188 28.172 1 96.69 924 ASP B C 1
ATOM 15246 O O . ASP B 1 924 ? -32.156 38.219 27.594 1 96.69 924 ASP B O 1
ATOM 15250 N N . LYS B 1 925 ? -32.062 36 27.609 1 96.88 925 LYS B N 1
ATOM 15251 C CA . LYS B 1 925 ? -31.406 35.781 26.328 1 96.88 925 LYS B CA 1
ATOM 15252 C C . LYS B 1 925 ? -29.984 36.344 26.328 1 96.88 925 LYS B C 1
ATOM 15254 O O . LYS B 1 925 ? -29.438 36.688 25.266 1 96.88 925 LYS B O 1
ATOM 15259 N N . GLY B 1 926 ? -29.406 36.5 27.531 1 96.31 926 GLY B N 1
ATOM 15260 C CA . GLY B 1 926 ? -28.016 36.938 27.641 1 96.31 926 GLY B CA 1
ATOM 15261 C C . GLY B 1 926 ? -27.047 35.969 27.016 1 96.31 926 GLY B C 1
ATOM 15262 O O . GLY B 1 926 ? -25.906 36.344 26.688 1 96.31 926 GLY B O 1
ATOM 15263 N N . ASN B 1 927 ? -27.469 34.719 26.828 1 96.44 927 ASN B N 1
ATOM 15264 C CA . ASN B 1 927 ? -26.609 33.688 26.281 1 96.44 927 ASN B CA 1
ATOM 15265 C C . ASN B 1 927 ? -26.688 33.625 24.75 1 96.44 927 ASN B C 1
ATOM 15267 O O . ASN B 1 927 ? -25.984 32.844 24.125 1 96.44 927 ASN B O 1
ATOM 15271 N N . GLN B 1 928 ? -27.484 34.375 24.094 1 96.88 928 GLN B N 1
ATOM 15272 C CA . GLN B 1 928 ? -27.609 34.375 22.641 1 96.88 928 GLN B CA 1
ATOM 15273 C C . GLN B 1 928 ? -26.422 35.062 21.984 1 96.88 928 GLN B C 1
ATOM 15275 O O . GLN B 1 928 ? -25.719 35.844 22.625 1 96.88 928 GLN B O 1
ATOM 15280 N N . ALA B 1 929 ? -26.234 34.812 20.719 1 97.62 929 ALA B N 1
ATOM 15281 C CA . ALA B 1 929 ? -25.078 35.312 19.984 1 97.62 929 ALA B CA 1
ATOM 15282 C C . ALA B 1 929 ? -25.031 36.844 20.031 1 97.62 929 ALA B C 1
ATOM 15284 O O . ALA B 1 929 ? -26 37.5 19.672 1 97.62 929 ALA B O 1
ATOM 15285 N N . SER B 1 930 ? -23.984 37.406 20.5 1 97.88 930 SER B N 1
ATOM 15286 C CA . SER B 1 930 ? -23.703 38.812 20.562 1 97.88 930 SER B CA 1
ATOM 15287 C C . SER B 1 930 ? -22.219 39.094 20.781 1 97.88 930 SER B C 1
ATOM 15289 O O . SER B 1 930 ? -21.438 38.156 21.016 1 97.88 930 SER B O 1
ATOM 15291 N N . SER B 1 931 ? -21.812 40.344 20.75 1 97.81 931 SER B N 1
ATOM 15292 C CA . SER B 1 931 ? -20.422 40.719 20.922 1 97.81 931 SER B CA 1
ATOM 15293 C C . SER B 1 931 ? -19.969 40.5 22.375 1 97.81 931 SER B C 1
ATOM 15295 O O . SER B 1 931 ? -18.797 40.688 22.688 1 97.81 931 SER B O 1
ATOM 15297 N N . ARG B 1 932 ? -20.922 40.062 23.25 1 97.56 932 ARG B N 1
ATOM 15298 C CA . ARG B 1 932 ? -20.547 39.688 24.609 1 97.56 932 ARG B CA 1
ATOM 15299 C C . ARG B 1 932 ? -19.469 38.594 24.609 1 97.56 932 ARG B C 1
ATOM 15301 O O . ARG B 1 932 ? -18.609 38.594 25.484 1 97.56 932 ARG B O 1
ATOM 15308 N N . TYR B 1 933 ? -19.547 37.812 23.656 1 98 933 TYR B N 1
ATOM 15309 C CA . TYR B 1 933 ? -18.703 36.625 23.625 1 98 933 TYR B CA 1
ATOM 15310 C C . TYR B 1 933 ? -17.531 36.812 22.672 1 98 933 TYR B C 1
ATOM 15312 O O . TYR B 1 933 ? -16.844 35.844 22.344 1 98 933 TYR B O 1
ATOM 15320 N N . LEU B 1 934 ? -17.297 37.969 22.125 1 97.75 934 LEU B N 1
ATOM 15321 C CA . LEU B 1 934 ? -16.078 38.281 21.391 1 97.75 934 LEU B CA 1
ATOM 15322 C C . LEU B 1 934 ? -14.945 38.656 22.344 1 97.75 934 LEU B C 1
ATOM 15324 O O . LEU B 1 934 ? -15.125 39.5 23.234 1 97.75 934 LEU B O 1
ATOM 15328 N N . GLU B 1 935 ? -13.82 37.969 22.188 1 97.12 935 GLU B N 1
ATOM 15329 C CA . GLU B 1 935 ? -12.664 38.219 23.047 1 97.12 935 GLU B CA 1
ATOM 15330 C C . GLU B 1 935 ? -11.414 38.5 22.219 1 97.12 935 GLU B C 1
ATOM 15332 O O . GLU B 1 935 ? -11.305 38.031 21.078 1 97.12 935 GLU B O 1
ATOM 15337 N N . SER B 1 936 ? -10.547 39.188 22.844 1 96.81 936 SER B N 1
ATOM 15338 C CA . SER B 1 936 ? -9.25 39.406 22.203 1 96.81 936 SER B CA 1
ATOM 15339 C C . SER B 1 936 ? -8.484 38.094 22.062 1 96.81 936 SER B C 1
ATOM 15341 O O . SER B 1 936 ? -8.5 37.25 22.969 1 96.81 936 SER B O 1
ATOM 15343 N N . SER B 1 937 ? -7.902 38 20.922 1 96.25 937 SER B N 1
ATOM 15344 C CA . SER B 1 937 ? -7.062 36.812 20.672 1 96.25 937 SER B CA 1
ATOM 15345 C C . SER B 1 937 ? -5.594 37.125 20.922 1 96.25 937 SER B C 1
ATOM 15347 O O . SER B 1 937 ? -4.711 36.406 20.469 1 96.25 937 SER B O 1
ATOM 15349 N N . ASP B 1 938 ? -5.211 38.156 21.625 1 98 938 ASP B N 1
ATOM 15350 C CA . ASP B 1 938 ? -3.836 38.562 21.875 1 98 938 ASP B CA 1
ATOM 15351 C C . ASP B 1 938 ? -3.115 37.594 22.797 1 98 938 ASP B C 1
ATOM 15353 O O . ASP B 1 938 ? -3.68 37.125 23.797 1 98 938 ASP B O 1
ATOM 15357 N N . TYR B 1 939 ? -1.883 37.312 22.438 1 97.62 939 TYR B N 1
ATOM 15358 C CA . TYR B 1 939 ? -1.112 36.438 23.328 1 97.62 939 TYR B CA 1
ATOM 15359 C C . TYR B 1 939 ? 0.383 36.594 23.078 1 97.62 939 TYR B C 1
ATOM 15361 O O . TYR B 1 939 ? 0.794 37.125 22.047 1 97.62 939 TYR B O 1
ATOM 15369 N N . LEU B 1 940 ? 1.2 36.25 24.016 1 98.12 940 LEU B N 1
ATOM 15370 C CA . LEU B 1 940 ? 2.623 35.938 23.969 1 98.12 940 LEU B CA 1
ATOM 15371 C C . LEU B 1 940 ? 2.885 34.531 24.516 1 98.12 940 LEU B C 1
ATOM 15373 O O . LEU B 1 940 ? 2.527 34.219 25.656 1 98.12 940 LEU B O 1
ATOM 15377 N N . LYS B 1 941 ? 3.451 33.719 23.734 1 97.19 941 LYS B N 1
ATOM 15378 C CA . LYS B 1 941 ? 3.6 32.312 24.078 1 97.19 941 LYS B CA 1
ATOM 15379 C C . LYS B 1 941 ? 5.059 31.875 23.984 1 97.19 941 LYS B C 1
ATOM 15381 O O . LYS B 1 941 ? 5.734 32.156 23 1 97.19 941 LYS B O 1
ATOM 15386 N N . LEU B 1 942 ? 5.633 31.219 25 1 97.56 942 LEU B N 1
ATOM 15387 C CA . LEU B 1 942 ? 6.926 30.547 24.891 1 97.56 942 LEU B CA 1
ATOM 15388 C C . LEU B 1 942 ? 6.773 29.156 24.297 1 97.56 942 LEU B C 1
ATOM 15390 O O . LEU B 1 942 ? 6.5 28.188 25.016 1 97.56 942 LEU B O 1
ATOM 15394 N N . ARG B 1 943 ? 7.039 29.062 23.062 1 95.69 943 ARG B N 1
ATOM 15395 C CA . ARG B 1 943 ? 6.781 27.844 22.297 1 95.69 943 ARG B CA 1
ATOM 15396 C C . ARG B 1 943 ? 7.805 26.766 22.625 1 95.69 943 ARG B C 1
ATOM 15398 O O . ARG B 1 943 ? 7.496 25.578 22.562 1 95.69 943 ARG B O 1
ATOM 15405 N N . SER B 1 944 ? 9.039 27.172 22.766 1 96 944 SER B N 1
ATOM 15406 C CA . SER B 1 944 ? 10.07 26.188 23.062 1 96 944 SER B CA 1
ATOM 15407 C C . SER B 1 944 ? 11.242 26.812 23.797 1 96 944 SER B C 1
ATOM 15409 O O . SER B 1 944 ? 11.562 27.984 23.594 1 96 944 SER B O 1
ATOM 15411 N N . LEU B 1 945 ? 11.805 26.109 24.641 1 97.44 945 LEU B N 1
ATOM 15412 C CA . LEU B 1 945 ? 13.047 26.391 25.359 1 97.44 945 LEU B CA 1
ATOM 15413 C C . LEU B 1 945 ? 13.938 25.156 25.422 1 97.44 945 LEU B C 1
ATOM 15415 O O . LEU B 1 945 ? 13.555 24.141 26 1 97.44 945 LEU B O 1
ATOM 15419 N N . THR B 1 946 ? 15.07 25.234 24.781 1 96.94 946 THR B N 1
ATOM 15420 C CA . THR B 1 946 ? 15.945 24.062 24.703 1 96.94 946 THR B CA 1
ATOM 15421 C C . THR B 1 946 ? 17.312 24.375 25.312 1 96.94 946 THR B C 1
ATOM 15423 O O . THR B 1 946 ? 17.938 25.375 24.953 1 96.94 946 THR B O 1
ATOM 15426 N N . LEU B 1 947 ? 17.797 23.547 26.156 1 97.44 947 LEU B N 1
ATOM 15427 C CA . LEU B 1 947 ? 19.156 23.562 26.688 1 97.44 947 LEU B CA 1
ATOM 15428 C C . LEU B 1 947 ? 19.938 22.344 26.203 1 97.44 947 LEU B C 1
ATOM 15430 O O . LEU B 1 947 ? 19.484 21.219 26.344 1 97.44 947 LEU B O 1
ATOM 15434 N N . GLY B 1 948 ? 21.047 22.641 25.594 1 96.19 948 GLY B N 1
ATOM 15435 C CA . GLY B 1 948 ? 21.859 21.562 25.062 1 96.19 948 GLY B CA 1
ATOM 15436 C C . GLY B 1 948 ? 23.297 21.578 25.562 1 96.19 948 GLY B C 1
ATOM 15437 O O . GLY B 1 948 ? 23.797 22.625 25.969 1 96.19 948 GLY B O 1
ATOM 15438 N N . TYR B 1 949 ? 23.938 20.406 25.562 1 96.56 949 TYR B N 1
ATOM 15439 C CA . TYR B 1 949 ? 25.328 20.203 25.906 1 96.56 949 TYR B CA 1
ATOM 15440 C C . TYR B 1 949 ? 26.016 19.266 24.922 1 96.56 949 TYR B C 1
ATOM 15442 O O . TYR B 1 949 ? 25.562 18.141 24.703 1 96.56 949 TYR B O 1
ATOM 15450 N N . ASN B 1 950 ? 27.062 19.75 24.312 1 94.88 950 ASN B N 1
ATOM 15451 C CA . ASN B 1 950 ? 27.812 18.969 23.344 1 94.88 950 ASN B CA 1
ATOM 15452 C C . ASN B 1 950 ? 29.062 18.344 23.969 1 94.88 950 ASN B C 1
ATOM 15454 O O . ASN B 1 950 ? 29.797 19.031 24.672 1 94.88 950 ASN B O 1
ATOM 15458 N N . VAL B 1 951 ? 29.25 17.078 23.656 1 93.44 951 VAL B N 1
ATOM 15459 C CA . VAL B 1 951 ? 30.406 16.359 24.141 1 93.44 951 VAL B CA 1
ATOM 15460 C C . VAL B 1 951 ? 31.219 15.82 22.953 1 93.44 951 VAL B C 1
ATOM 15462 O O . VAL B 1 951 ? 30.656 15.164 22.078 1 93.44 951 VAL B O 1
ATOM 15465 N N . ASP B 1 952 ? 32.5 16.172 22.891 1 89.69 952 ASP B N 1
ATOM 15466 C CA . ASP B 1 952 ? 33.375 15.625 21.875 1 89.69 952 ASP B CA 1
ATOM 15467 C C . ASP B 1 952 ? 33.906 14.242 22.281 1 89.69 952 ASP B C 1
ATOM 15469 O O . ASP B 1 952 ? 34.625 14.102 23.25 1 89.69 952 ASP B O 1
ATOM 15473 N N . LEU B 1 953 ? 33.469 13.234 21.594 1 90.75 953 LEU B N 1
ATOM 15474 C CA . LEU B 1 953 ? 33.875 11.867 21.906 1 90.75 953 LEU B CA 1
ATOM 15475 C C . LEU B 1 953 ? 34.656 11.25 20.734 1 90.75 953 LEU B C 1
ATOM 15477 O O . LEU B 1 953 ? 34.531 10.047 20.484 1 90.75 953 LEU B O 1
ATOM 15481 N N . ASN B 1 954 ? 35.344 12.008 19.984 1 86.06 954 ASN B N 1
ATOM 15482 C CA . ASN B 1 954 ? 36.062 11.547 18.812 1 86.06 954 ASN B CA 1
ATOM 15483 C C . ASN B 1 954 ? 37 10.375 19.156 1 86.06 954 ASN B C 1
ATOM 15485 O O . ASN B 1 954 ? 37.25 9.508 18.328 1 86.06 954 ASN B O 1
ATOM 15489 N N . ARG B 1 955 ? 37.594 10.391 20.344 1 84.44 955 ARG B N 1
ATOM 15490 C CA . ARG B 1 955 ? 38.5 9.344 20.781 1 84.44 955 ARG B CA 1
ATOM 15491 C C . ARG B 1 955 ? 37.812 7.984 20.766 1 84.44 955 ARG B C 1
ATOM 15493 O O . ARG B 1 955 ? 38.469 6.949 20.672 1 84.44 955 ARG B O 1
ATOM 15500 N N . PHE B 1 956 ? 36.5 8.023 20.875 1 86.12 956 PHE B N 1
ATOM 15501 C CA . PHE B 1 956 ? 35.75 6.77 20.938 1 86.12 956 PHE B CA 1
ATOM 15502 C C . PHE B 1 956 ? 35.062 6.484 19.609 1 86.12 956 PHE B C 1
ATOM 15504 O O . PHE B 1 956 ? 34.188 5.621 19.531 1 86.12 956 PHE B O 1
ATOM 15511 N N . GLY B 1 957 ? 35.375 7.199 18.562 1 82.5 957 GLY B N 1
ATOM 15512 C CA . GLY B 1 957 ? 34.781 6.977 17.25 1 82.5 957 GLY B CA 1
ATOM 15513 C C . GLY B 1 957 ? 33.438 7.699 17.078 1 82.5 957 GLY B C 1
ATOM 15514 O O . GLY B 1 957 ? 32.781 7.559 16.031 1 82.5 957 GLY B O 1
ATOM 15515 N N . ILE B 1 958 ? 33.062 8.438 18.141 1 88.62 958 ILE B N 1
ATOM 15516 C CA . ILE B 1 958 ? 31.875 9.266 18.078 1 88.62 958 ILE B CA 1
ATOM 15517 C C . ILE B 1 958 ? 32.25 10.719 17.828 1 88.62 958 ILE B C 1
ATOM 15519 O O . ILE B 1 958 ? 32.938 11.336 18.656 1 88.62 958 ILE B O 1
ATOM 15523 N N . LYS B 1 959 ? 31.906 11.18 16.703 1 85.25 959 LYS B N 1
ATOM 15524 C CA . LYS B 1 959 ? 32.312 12.539 16.328 1 85.25 959 LYS B CA 1
ATOM 15525 C C . LYS B 1 959 ? 31.703 13.562 17.297 1 85.25 959 LYS B C 1
ATOM 15527 O O . LYS B 1 959 ? 32.375 14.531 17.672 1 85.25 959 LYS B O 1
ATOM 15532 N N . ASN B 1 960 ? 30.422 13.422 17.516 1 90.38 960 ASN B N 1
ATOM 15533 C CA . ASN B 1 960 ? 29.75 14.367 18.406 1 90.38 960 ASN B CA 1
ATOM 15534 C C . ASN B 1 960 ? 28.562 13.719 19.125 1 90.38 960 ASN B C 1
ATOM 15536 O O . ASN B 1 960 ? 27.844 12.922 18.531 1 90.38 960 ASN B O 1
ATOM 15540 N N . MET B 1 961 ? 28.484 13.969 20.359 1 94.12 961 MET B N 1
ATOM 15541 C CA . MET B 1 961 ? 27.312 13.602 21.156 1 94.12 961 MET B CA 1
ATOM 15542 C C . MET B 1 961 ? 26.656 14.836 21.766 1 94.12 961 MET B C 1
ATOM 15544 O O . MET B 1 961 ? 27.312 15.594 22.484 1 94.12 961 MET B O 1
ATOM 15548 N N . ARG B 1 962 ? 25.422 15.109 21.5 1 95.19 962 ARG B N 1
ATOM 15549 C CA . ARG B 1 962 ? 24.688 16.234 22.062 1 95.19 962 ARG B CA 1
ATOM 15550 C C . ARG B 1 962 ? 23.516 15.75 22.922 1 95.19 962 ARG B C 1
ATOM 15552 O O . ARG B 1 962 ? 22.703 14.938 22.469 1 95.19 962 ARG B O 1
ATOM 15559 N N . ILE B 1 963 ? 23.484 16.156 24.141 1 96.75 963 ILE B N 1
ATOM 15560 C CA . ILE B 1 963 ? 22.359 15.914 25.047 1 96.75 963 ILE B CA 1
ATOM 15561 C C . ILE B 1 963 ? 21.547 17.203 25.219 1 96.75 963 ILE B C 1
ATOM 15563 O O . ILE B 1 963 ? 22.125 18.281 25.375 1 96.75 963 ILE B O 1
ATOM 15567 N N . SER B 1 964 ? 20.25 17.047 25.125 1 96.38 964 SER B N 1
ATOM 15568 C CA . SER B 1 964 ? 19.453 18.266 25.203 1 96.38 964 SER B CA 1
ATOM 15569 C C . SER B 1 964 ? 18.188 18.047 26.031 1 96.38 964 SER B C 1
ATOM 15571 O O . SER B 1 964 ? 17.688 16.922 26.109 1 96.38 964 SER B O 1
ATOM 15573 N N . LEU B 1 965 ? 17.734 19.047 26.703 1 97.56 965 LEU B N 1
ATOM 15574 C CA . LEU B 1 965 ? 16.438 19.141 27.391 1 97.56 965 LEU B CA 1
ATOM 15575 C C . LEU B 1 965 ? 15.594 20.25 26.766 1 97.56 965 LEU B C 1
ATOM 15577 O O . LEU B 1 965 ? 16.031 21.406 26.688 1 97.56 965 LEU B O 1
ATOM 15581 N N . THR B 1 966 ? 14.391 19.859 26.359 1 97.38 966 THR B N 1
ATOM 15582 C CA . THR B 1 966 ? 13.539 20.844 25.688 1 97.38 966 THR B CA 1
ATOM 15583 C C . THR B 1 966 ? 12.18 20.922 26.375 1 97.38 966 THR B C 1
ATOM 15585 O O . THR B 1 966 ? 11.531 19.906 26.609 1 97.38 966 THR B O 1
ATOM 15588 N N . GLY B 1 967 ? 11.719 22.141 26.734 1 97.38 967 GLY B N 1
ATOM 15589 C CA . GLY B 1 967 ? 10.352 22.438 27.125 1 97.38 967 GLY B CA 1
ATOM 15590 C C . GLY B 1 967 ? 9.539 23.062 26 1 97.38 967 GLY B C 1
ATOM 15591 O O . GLY B 1 967 ? 10.008 23.984 25.328 1 97.38 967 GLY B O 1
ATOM 15592 N N . GLU B 1 968 ? 8.383 22.5 25.766 1 96.12 968 GLU B N 1
ATOM 15593 C CA . GLU B 1 968 ? 7.523 23 24.703 1 96.12 968 GLU B CA 1
ATOM 15594 C C . GLU B 1 968 ? 6.203 23.531 25.25 1 96.12 968 GLU B C 1
ATOM 15596 O O . GLU B 1 968 ? 5.59 22.891 26.109 1 96.12 968 GLU B O 1
ATOM 15601 N N . ASN B 1 969 ? 5.77 24.625 24.688 1 95.31 969 ASN B N 1
ATOM 15602 C CA . ASN B 1 969 ? 4.539 25.281 25.125 1 95.31 969 ASN B CA 1
ATOM 15603 C C . ASN B 1 969 ? 4.516 25.484 26.625 1 95.31 969 ASN B C 1
ATOM 15605 O O . ASN B 1 969 ? 3.576 25.062 27.297 1 95.31 969 ASN B O 1
ATOM 15609 N N . LEU B 1 970 ? 5.453 26.203 27.109 1 96.06 970 LEU B N 1
ATOM 15610 C CA . LEU B 1 970 ? 5.684 26.281 28.547 1 96.06 970 LEU B CA 1
ATOM 15611 C C . LEU B 1 970 ? 4.676 27.203 29.203 1 96.06 970 LEU B C 1
ATOM 15613 O O . LEU B 1 970 ? 4.156 26.891 30.281 1 96.06 970 LEU B O 1
ATOM 15617 N N . PHE B 1 971 ? 4.438 28.375 28.562 1 95.06 971 PHE B N 1
ATOM 15618 C CA . PHE B 1 971 ? 3.398 29.25 29.094 1 95.06 971 PHE B CA 1
ATOM 15619 C C . PHE B 1 971 ? 2.863 30.188 28.016 1 95.06 971 PHE B C 1
ATOM 15621 O O . PHE B 1 971 ? 3.496 30.375 26.984 1 95.06 971 PHE B O 1
ATOM 15628 N N . THR B 1 972 ? 1.731 30.734 28.25 1 96.88 972 THR B N 1
ATOM 15629 C CA . THR B 1 972 ? 1.059 31.703 27.391 1 96.88 972 THR B CA 1
ATOM 15630 C C . THR B 1 972 ? 0.523 32.875 28.219 1 96.88 972 THR B C 1
ATOM 15632 O O . THR B 1 972 ? -0.243 32.688 29.156 1 96.88 972 THR B O 1
ATOM 15635 N N . ILE B 1 973 ? 0.932 34.031 27.891 1 97.69 973 ILE B N 1
ATOM 15636 C CA . ILE B 1 973 ? 0.389 35.25 28.484 1 97.69 973 ILE B CA 1
ATOM 15637 C C . ILE B 1 973 ? -0.744 35.812 27.625 1 97.69 973 ILE B C 1
ATOM 15639 O O . ILE B 1 973 ? -0.525 36.156 26.469 1 97.69 973 ILE B O 1
ATOM 15643 N N . THR B 1 974 ? -1.917 35.844 28.094 1 97.25 974 THR B N 1
ATOM 15644 C CA . THR B 1 974 ? -3.092 36.281 27.344 1 97.25 974 THR B CA 1
ATOM 15645 C C . THR B 1 974 ? -4.238 36.625 28.281 1 97.25 974 THR B C 1
ATOM 15647 O O . THR B 1 974 ? -4.223 36.25 29.453 1 97.25 974 THR B O 1
ATOM 15650 N N . ASN B 1 975 ? -5.191 37.406 27.844 1 95.06 975 ASN B N 1
ATOM 15651 C CA . ASN B 1 975 ? -6.418 37.688 28.578 1 95.06 975 ASN B CA 1
ATOM 15652 C C . ASN B 1 975 ? -7.578 36.812 28.078 1 95.06 975 ASN B C 1
ATOM 15654 O O . ASN B 1 975 ? -8.711 36.969 28.531 1 95.06 975 ASN B O 1
ATOM 15658 N N . TYR B 1 976 ? -7.355 36 27.125 1 96.5 976 TYR B N 1
ATOM 15659 C CA . TYR B 1 976 ? -8.383 35.094 26.609 1 96.5 976 TYR B CA 1
ATOM 15660 C C . TYR B 1 976 ? -8.859 34.156 27.688 1 96.5 976 TYR B C 1
ATOM 15662 O O . TYR B 1 976 ? -8.047 33.531 28.406 1 96.5 976 TYR B O 1
ATOM 15670 N N . SER B 1 977 ? -10.117 33.969 27.812 1 96.25 977 SER B N 1
ATOM 15671 C CA . SER B 1 977 ? -10.672 33.25 28.953 1 96.25 977 SER B CA 1
ATOM 15672 C C . SER B 1 977 ? -10.719 31.75 28.688 1 96.25 977 SER B C 1
ATOM 15674 O O . SER B 1 977 ? -10.891 30.953 29.609 1 96.25 977 SER B O 1
ATOM 15676 N N . GLY B 1 978 ? -10.578 31.359 27.438 1 95.31 978 GLY B N 1
ATOM 15677 C CA . GLY B 1 978 ? -10.68 29.953 27.078 1 95.31 978 GLY B CA 1
ATOM 15678 C C . GLY B 1 978 ? -9.391 29.188 27.297 1 95.31 978 GLY B C 1
ATOM 15679 O O . GLY B 1 978 ? -8.539 29.609 28.078 1 95.31 978 GLY B O 1
ATOM 15680 N N . VAL B 1 979 ? -9.305 28.047 26.688 1 94.38 979 VAL B N 1
ATOM 15681 C CA . VAL B 1 979 ? -8.211 27.094 26.906 1 94.38 979 VAL B CA 1
ATOM 15682 C C . VAL B 1 979 ? -6.918 27.672 26.328 1 94.38 979 VAL B C 1
ATOM 15684 O O . VAL B 1 979 ? -5.844 27.5 26.906 1 94.38 979 VAL B O 1
ATOM 15687 N N . ASP B 1 980 ? -6.98 28.203 25.109 1 95.25 980 ASP B N 1
ATOM 15688 C CA . ASP B 1 980 ? -5.832 28.75 24.406 1 95.25 980 ASP B CA 1
ATOM 15689 C C . ASP B 1 980 ? -6.277 29.734 23.312 1 95.25 980 ASP B C 1
ATOM 15691 O O . ASP B 1 980 ? -7.184 29.422 22.531 1 95.25 980 ASP B O 1
ATOM 15695 N N . PRO B 1 981 ? -5.715 30.875 23.312 1 95.88 981 PRO B N 1
ATOM 15696 C CA . PRO B 1 981 ? -6.098 31.812 22.266 1 95.88 981 PRO B CA 1
ATOM 15697 C C . PRO B 1 981 ? -5.633 31.359 20.875 1 95.88 981 PRO B C 1
ATOM 15699 O O . PRO B 1 981 ? -6.137 31.844 19.859 1 95.88 981 PRO B O 1
ATOM 15702 N N . GLU B 1 982 ? -4.68 30.578 20.828 1 94.88 982 GLU B N 1
ATOM 15703 C CA . GLU B 1 982 ? -4.285 29.922 19.594 1 94.88 982 GLU B CA 1
ATOM 15704 C C . GLU B 1 982 ? -5.09 28.641 19.359 1 94.88 982 GLU B C 1
ATOM 15706 O O . GLU B 1 982 ? -4.598 27.547 19.594 1 94.88 982 GLU B O 1
ATOM 15711 N N . LEU B 1 983 ? -6.246 28.797 18.766 1 95.44 983 LEU B N 1
ATOM 15712 C CA . LEU B 1 983 ? -7.148 27.672 18.578 1 95.44 983 LEU B CA 1
ATOM 15713 C C . LEU B 1 983 ? -6.543 26.656 17.609 1 95.44 983 LEU B C 1
ATOM 15715 O O . LEU B 1 983 ? -5.898 27.031 16.625 1 95.44 983 LEU B O 1
ATOM 15719 N N . PRO B 1 984 ? -6.727 25.359 17.938 1 95.19 984 PRO B N 1
ATOM 15720 C CA . PRO B 1 984 ? -6.25 24.344 16.984 1 95.19 984 PRO B CA 1
ATOM 15721 C C . PRO B 1 984 ? -6.957 24.422 15.633 1 95.19 984 PRO B C 1
ATOM 15723 O O . PRO B 1 984 ? -8.148 24.734 15.578 1 95.19 984 PRO B O 1
ATOM 15726 N N . ALA B 1 985 ? -6.172 24.047 14.586 1 94.94 985 ALA B N 1
ATOM 15727 C CA . ALA B 1 985 ? -6.777 23.922 13.258 1 94.94 985 ALA B CA 1
ATOM 15728 C C . ALA B 1 985 ? -7.902 22.906 13.258 1 94.94 985 ALA B C 1
ATOM 15730 O O . ALA B 1 985 ? -7.875 21.938 14.023 1 94.94 985 ALA B O 1
ATOM 15731 N N . GLY B 1 986 ? -8.898 23.156 12.406 1 91.62 986 GLY B N 1
ATOM 15732 C CA . GLY B 1 986 ? -10.023 22.234 12.305 1 91.62 986 GLY B CA 1
ATOM 15733 C C . GLY B 1 986 ? -10.656 22.219 10.93 1 91.62 986 GLY B C 1
ATOM 15734 O O . GLY B 1 986 ? -10.273 23 10.055 1 91.62 986 GLY B O 1
ATOM 15735 N N . THR B 1 987 ? -11.547 21.281 10.812 1 87.75 987 THR B N 1
ATOM 15736 C CA . THR B 1 987 ? -12.297 21.203 9.562 1 87.75 987 THR B CA 1
ATOM 15737 C C . THR B 1 987 ? -13.375 22.281 9.508 1 87.75 987 THR B C 1
ATOM 15739 O O . THR B 1 987 ? -14.234 22.344 10.383 1 87.75 987 THR B O 1
ATOM 15742 N N . ASN B 1 988 ? -13.367 23.016 8.508 1 84.5 988 ASN B N 1
ATOM 15743 C CA . ASN B 1 988 ? -14.344 24.094 8.391 1 84.5 988 ASN B CA 1
ATOM 15744 C C . ASN B 1 988 ? -15.656 23.594 7.797 1 84.5 988 ASN B C 1
ATOM 15746 O O . ASN B 1 988 ? -15.844 22.391 7.621 1 84.5 988 ASN B O 1
ATOM 15750 N N . ASP B 1 989 ? -16.531 24.516 7.559 1 77 989 ASP B N 1
ATOM 15751 C CA . ASP B 1 989 ? -17.859 24.172 7.078 1 77 989 ASP B CA 1
ATOM 15752 C C . ASP B 1 989 ? -17.812 23.625 5.652 1 77 989 ASP B C 1
ATOM 15754 O O . ASP B 1 989 ? -18.797 23.109 5.148 1 77 989 ASP B O 1
ATOM 15758 N N . LYS B 1 990 ? -16.688 23.797 4.992 1 73.31 990 LYS B N 1
ATOM 15759 C CA . LYS B 1 990 ? -16.531 23.266 3.637 1 73.31 990 LYS B CA 1
ATOM 15760 C C . LYS B 1 990 ? -15.773 21.953 3.643 1 73.31 990 LYS B C 1
ATOM 15762 O O . LYS B 1 990 ? -15.438 21.406 2.582 1 73.31 990 LYS B O 1
ATOM 15767 N N . GLY B 1 991 ? -15.328 21.469 4.801 1 76.5 991 GLY B N 1
ATOM 15768 C CA . GLY B 1 991 ? -14.672 20.188 4.945 1 76.5 991 GLY B CA 1
ATOM 15769 C C . GLY B 1 991 ? -13.172 20.25 4.715 1 76.5 991 GLY B C 1
ATOM 15770 O O . GLY B 1 991 ? -12.547 19.234 4.371 1 76.5 991 GLY B O 1
ATOM 15771 N N . VAL B 1 992 ? -12.641 21.359 4.914 1 84.69 992 VAL B N 1
ATOM 15772 C CA . VAL B 1 992 ? -11.219 21.547 4.66 1 84.69 992 VAL B CA 1
ATOM 15773 C C . VAL B 1 992 ? -10.516 21.969 5.949 1 84.69 992 VAL B C 1
ATOM 15775 O O . VAL B 1 992 ? -11.055 22.734 6.742 1 84.69 992 VAL B O 1
ATOM 15778 N N . LEU B 1 993 ? -9.398 21.484 6.184 1 86.81 993 LEU B N 1
ATOM 15779 C CA . LEU B 1 993 ? -8.586 21.906 7.32 1 86.81 993 LEU B CA 1
ATOM 15780 C C . LEU B 1 993 ? -8.242 23.391 7.219 1 86.81 993 LEU B C 1
ATOM 15782 O O . LEU B 1 993 ? -7.684 23.828 6.211 1 86.81 993 LEU B O 1
ATOM 15786 N N . SER B 1 994 ? -8.602 24.141 8.266 1 91 994 SER B N 1
ATOM 15787 C CA . SER B 1 994 ? -8.469 25.594 8.203 1 91 994 SER B CA 1
ATOM 15788 C C . SER B 1 994 ? -8.148 26.172 9.578 1 91 994 SER B C 1
ATOM 15790 O O . SER B 1 994 ? -8.25 25.469 10.594 1 91 994 SER B O 1
ATOM 15792 N N . VAL B 1 995 ? -7.758 27.438 9.547 1 91.94 995 VAL B N 1
ATOM 15793 C CA . VAL B 1 995 ? -7.633 28.203 10.773 1 91.94 995 VAL B CA 1
ATOM 15794 C C . VAL B 1 995 ? -9.016 28.469 11.367 1 91.94 995 VAL B C 1
ATOM 15796 O O . VAL B 1 995 ? -9.93 28.906 10.664 1 91.94 995 VAL B O 1
ATOM 15799 N N . MET B 1 996 ? -9.109 28.203 12.633 1 91.31 996 MET B N 1
ATOM 15800 C CA . MET B 1 996 ? -10.383 28.406 13.328 1 91.31 996 MET B CA 1
ATOM 15801 C C . MET B 1 996 ? -10.336 29.656 14.195 1 91.31 996 MET B C 1
ATOM 15803 O O . MET B 1 996 ? -9.312 29.938 14.82 1 91.31 996 MET B O 1
ATOM 15807 N N . ASN B 1 997 ? -11.484 30.344 14.25 1 93.75 997 ASN B N 1
ATOM 15808 C CA . ASN B 1 997 ? -11.578 31.547 15.062 1 93.75 997 ASN B CA 1
ATOM 15809 C C . ASN B 1 997 ? -12.781 31.5 16 1 93.75 997 ASN B C 1
ATOM 15811 O O . ASN B 1 997 ? -13.203 32.531 16.531 1 93.75 997 ASN B O 1
ATOM 15815 N N . THR B 1 998 ? -13.336 30.391 16.125 1 96 998 THR B N 1
ATOM 15816 C CA . THR B 1 998 ? -14.422 30.141 17.062 1 96 998 THR B CA 1
ATOM 15817 C C . THR B 1 998 ? -14.031 29.078 18.062 1 96 998 THR B C 1
ATOM 15819 O O . THR B 1 998 ? -13.703 27.953 17.688 1 96 998 THR B O 1
ATOM 15822 N N . GLY B 1 999 ? -14 29.531 19.344 1 95.19 999 GLY B N 1
ATOM 15823 C CA . GLY B 1 999 ? -13.75 28.562 20.391 1 95.19 999 GLY B CA 1
ATOM 15824 C C . GLY B 1 999 ? -14.969 27.719 20.719 1 95.19 999 GLY B C 1
ATOM 15825 O O . GLY B 1 999 ? -15.961 28.219 21.234 1 95.19 999 GLY B O 1
ATOM 15826 N N . GLY B 1 1000 ? -14.906 26.438 20.391 1 94.31 1000 GLY B N 1
ATOM 15827 C CA . GLY B 1 1000 ? -16.031 25.547 20.609 1 94.31 1000 GLY B CA 1
ATOM 15828 C C . GLY B 1 1000 ? -16.047 24.938 22 1 94.31 1000 GLY B C 1
ATOM 15829 O O . GLY B 1 1000 ? -15.211 25.281 22.844 1 94.31 1000 GLY B O 1
ATOM 15830 N N . THR B 1 1001 ? -17.031 24.047 22.219 1 94.62 1001 THR B N 1
ATOM 15831 C CA . THR B 1 1001 ? -17.234 23.422 23.531 1 94.62 1001 THR B CA 1
ATOM 15832 C C . THR B 1 1001 ? -16.391 22.156 23.656 1 94.62 1001 THR B C 1
ATOM 15834 O O . THR B 1 1001 ? -16.344 21.547 24.734 1 94.62 1001 THR B O 1
ATOM 15837 N N . TYR B 1 1002 ? -15.688 21.766 22.625 1 93.62 1002 TYR B N 1
ATOM 15838 C CA . TYR B 1 1002 ? -14.922 20.516 22.609 1 93.62 1002 TYR B CA 1
ATOM 15839 C C . TYR B 1 1002 ? -13.469 20.781 22.234 1 93.62 1002 TYR B C 1
ATOM 15841 O O . TYR B 1 1002 ? -12.828 19.953 21.594 1 93.62 1002 TYR B O 1
ATOM 15849 N N . VAL B 1 1003 ? -13.016 21.875 22.578 1 93.81 1003 VAL B N 1
ATOM 15850 C CA . VAL B 1 1003 ? -11.648 22.219 22.203 1 93.81 1003 VAL B CA 1
ATOM 15851 C C . VAL B 1 1003 ? -10.664 21.312 22.938 1 93.81 1003 VAL B C 1
ATOM 15853 O O . VAL B 1 1003 ? -10.672 21.234 24.172 1 93.81 1003 VAL B O 1
ATOM 15856 N N . TYR B 1 1004 ? -9.906 20.547 22.219 1 95.81 1004 TYR B N 1
ATOM 15857 C CA . TYR B 1 1004 ? -8.828 19.75 22.797 1 95.81 1004 TYR B CA 1
ATOM 15858 C C . TYR B 1 1004 ? -7.672 20.656 23.234 1 95.81 1004 TYR B C 1
ATOM 15860 O O . TYR B 1 1004 ? -7.074 21.344 22.406 1 95.81 1004 TYR B O 1
ATOM 15868 N N . PRO B 1 1005 ? -7.281 20.656 24.438 1 94.62 1005 PRO B N 1
ATOM 15869 C CA . PRO B 1 1005 ? -6.234 21.562 24.922 1 94.62 1005 PRO B CA 1
ATOM 15870 C C . PRO B 1 1005 ? -4.859 21.234 24.344 1 94.62 1005 PRO B C 1
ATOM 15872 O O . PRO B 1 1005 ? -4.598 20.078 24 1 94.62 1005 PRO B O 1
ATOM 15875 N N . MET B 1 1006 ? -4.098 22.234 24.297 1 93.56 1006 MET B N 1
ATOM 15876 C CA . MET B 1 1006 ? -2.699 22.031 23.922 1 93.56 1006 MET B CA 1
ATOM 15877 C C . MET B 1 1006 ? -1.942 21.312 25.031 1 93.56 1006 MET B C 1
ATOM 15879 O O . MET B 1 1006 ? -2.35 21.344 26.203 1 93.56 1006 MET B O 1
ATOM 15883 N N . VAL B 1 1007 ? -0.846 20.703 24.641 1 95.56 1007 VAL B N 1
ATOM 15884 C CA . VAL B 1 1007 ? -0.067 19.984 25.641 1 95.56 1007 VAL B CA 1
ATOM 15885 C C . VAL B 1 1007 ? 1.249 20.703 25.906 1 95.56 1007 VAL B C 1
ATOM 15887 O O . VAL B 1 1007 ? 1.82 21.312 24.984 1 95.56 1007 VAL B O 1
ATOM 15890 N N . ARG B 1 1008 ? 1.643 20.703 27.094 1 96.06 1008 ARG B N 1
ATOM 15891 C CA . ARG B 1 1008 ? 3.01 21.031 27.5 1 96.06 1008 ARG B CA 1
ATOM 15892 C C . ARG B 1 1008 ? 3.887 19.781 27.5 1 96.06 1008 ARG B C 1
ATOM 15894 O O . ARG B 1 1008 ? 3.5 18.75 28.047 1 96.06 1008 ARG B O 1
ATOM 15901 N N . LYS B 1 1009 ? 5 19.906 26.859 1 96.31 1009 LYS B N 1
ATOM 15902 C CA . LYS B 1 1009 ? 5.879 18.734 26.766 1 96.31 1009 LYS B CA 1
ATOM 15903 C C . LYS B 1 1009 ? 7.246 19.031 27.375 1 96.31 1009 LYS B C 1
ATOM 15905 O O . LYS B 1 1009 ? 7.73 20.172 27.312 1 96.31 1009 LYS B O 1
ATOM 15910 N N . PHE B 1 1010 ? 7.852 18.047 27.938 1 97.75 1010 PHE B N 1
ATOM 15911 C CA . PHE B 1 1010 ? 9.25 18.016 28.359 1 97.75 1010 PHE B CA 1
ATOM 15912 C C . PHE B 1 1010 ? 9.984 16.844 27.719 1 97.75 1010 PHE B C 1
ATOM 15914 O O . PHE B 1 1010 ? 9.664 15.688 27.984 1 97.75 1010 PHE B O 1
ATOM 15921 N N . MET B 1 1011 ? 10.945 17.203 26.938 1 97.81 1011 MET B N 1
ATOM 15922 C CA . MET B 1 1011 ? 11.594 16.172 26.125 1 97.81 1011 MET B CA 1
ATOM 15923 C C . MET B 1 1011 ? 13.078 16.078 26.469 1 97.81 1011 MET B C 1
ATOM 15925 O O . MET B 1 1011 ? 13.766 17.094 26.578 1 97.81 1011 MET B O 1
ATOM 15929 N N . LEU B 1 1012 ? 13.602 14.852 26.594 1 98 1012 LEU B N 1
ATOM 15930 C CA . LEU B 1 1012 ? 15.023 14.547 26.672 1 98 1012 LEU B CA 1
ATOM 15931 C C . LEU B 1 1012 ? 15.539 14 25.359 1 98 1012 LEU B C 1
ATOM 15933 O O . LEU B 1 1012 ? 14.969 13.055 24.797 1 98 1012 LEU B O 1
ATOM 15937 N N . GLY B 1 1013 ? 16.578 14.695 24.859 1 96.75 1013 GLY B N 1
ATOM 15938 C CA . GLY B 1 1013 ? 17.078 14.297 23.562 1 96.75 1013 GLY B CA 1
ATOM 15939 C C . GLY B 1 1013 ? 18.547 13.883 23.578 1 96.75 1013 GLY B C 1
ATOM 15940 O O . GLY B 1 1013 ? 19.344 14.445 24.328 1 96.75 1013 GLY B O 1
ATOM 15941 N N . LEU B 1 1014 ? 18.875 12.883 22.766 1 96.62 1014 LEU B N 1
ATOM 15942 C CA . LEU B 1 1014 ? 20.234 12.414 22.5 1 96.62 1014 LEU B CA 1
ATOM 15943 C C . LEU B 1 1014 ? 20.516 12.375 21 1 96.62 1014 LEU B C 1
ATOM 15945 O O . LEU B 1 1014 ? 19.719 11.844 20.219 1 96.62 1014 LEU B O 1
ATOM 15949 N N . ASN B 1 1015 ? 21.578 13.039 20.594 1 94.81 1015 ASN B N 1
ATOM 15950 C CA . ASN B 1 1015 ? 22.031 13.008 19.203 1 94.81 1015 ASN B CA 1
ATOM 15951 C C . ASN B 1 1015 ? 23.453 12.492 19.094 1 94.81 1015 ASN B C 1
ATOM 15953 O O . ASN B 1 1015 ? 24.375 13.07 19.672 1 94.81 1015 ASN B O 1
ATOM 15957 N N . LEU B 1 1016 ? 23.672 11.445 18.344 1 95.12 1016 LEU B N 1
ATOM 15958 C CA . LEU B 1 1016 ? 24.969 10.844 18.125 1 95.12 1016 LEU B CA 1
ATOM 15959 C C . LEU B 1 1016 ? 25.359 10.883 16.656 1 95.12 1016 LEU B C 1
ATOM 15961 O O . LEU B 1 1016 ? 24.578 10.477 15.797 1 95.12 1016 LEU B O 1
ATOM 15965 N N . THR B 1 1017 ? 26.516 11.375 16.438 1 91.44 1017 THR B N 1
ATOM 15966 C CA . THR B 1 1017 ? 27.062 11.367 15.078 1 91.44 1017 THR B CA 1
ATOM 15967 C C . THR B 1 1017 ? 28.375 10.586 15.031 1 91.44 1017 THR B C 1
ATOM 15969 O O . THR B 1 1017 ? 29.219 10.727 15.914 1 91.44 1017 THR B O 1
ATOM 15972 N N . PHE B 1 1018 ? 28.516 9.859 14.008 1 90.44 1018 PHE B N 1
ATOM 15973 C CA . PHE B 1 1018 ? 29.703 9.031 13.828 1 90.44 1018 PHE B CA 1
ATOM 15974 C C . PHE B 1 1018 ? 30.359 9.312 12.477 1 90.44 1018 PHE B C 1
ATOM 15976 O O . PHE B 1 1018 ? 29.672 9.641 11.508 1 90.44 1018 PHE B O 1
#

Nearest PDB structures (foldseek):
  6sm3-assembly1_B  TM=8.728E-01  e=8.477E-72  Porphyromonas gingivalis W83
  6sln-assembly1_B  TM=8.805E-01  e=1.748E-70  Porphyromonas gingivalis W83
  6sli-assembly1_B  TM=8.665E-01  e=1.021E-69  Porphyromonas gingivalis W83
  8ypt-assembly1_D  TM=8.509E-01  e=3.724E-70  Bacteroides fragilis
  6slj-assembly1_A  TM=8.773E-01  e=9.731E-67  Porphyromonas gingivalis W83

pLDDT: mean 88.39, std 15.73, range [19.89, 98.31]

Organism: NCBI:txid679189

InterPro domains:
  IPR000531 TonB-dependent receptor-like, beta-barrel [PF00593] (396-773)
  IPR008969 Carboxypeptidase-like, regulatory domain superfamily [SSF49464] (45-120)
  IPR012910 TonB-dependent receptor, plug domain [PF07715] (132-239)
  IPR023996 TonB-dependent outer membrane protein, SusC/RagA [TIGR04056] (45-1018)
  IPR023997 TonB-dependent outer membrane protein SusC/RagA, conserved site [TIGR04057] (215-245)
  IPR036942 TonB-dependent receptor-like, beta-barrel domain superfamily [G3DSA:2.40.170.20] (312-1018)
  IPR037066 TonB-dependent receptor, plug domain superfamily [G3DSA:2.170.130.10] (115-244)
  IPR039426 TonB-dependent receptor-like [PS52016] (131-1018)